Protein 5EFZ (pdb70)

Organism: Pseudomonas veronii (NCBI:txid76761)

Foldseek 3Di:
DCLDCVNADDWDWDWLAWFQAPVGDIDRTWIKTKDKAADQDPQSAQEEEFEAAFLDDQSLCCVQAEDCVFLNDRPRHTYMYIYDCLNSHIPHLPPDDDQCHFLSNDQHALLSRLVSVVSCCCVVVVHQAHLEQEYEASSLLNQLLNQLVPQVRYAAYEREAYAQFADPQVLVLLVVLLCLQVVQVCCVSRPHPALQSSLRSQLSSLVSCVVQQFAPVCPVVPLLVVVPAPDPVRCSVVPRSVSRSRGRSRSSVSSSSRSSGSHQCVVVVRDLLVSLQSGPHAYEQEYEDRRRRSHLVVSVVSQVSHPNYDYHYQYDSRHRCVSSNSDVSSSVSVRVVSNVRSPPDDD/DCLDCVNQDDWDWDWLAWFQAPVGDIDRIWTKTKDKAADQDPVSAAEEEFEAAQLDAQSLCCVFAEDPPFLNDRPRHTYMYIYDCLNSHIPHLPPDDDCCHWLSNDQHALLSRLVSVVSCCCPVVVHQAHLEYEYEASSLLNQLLNLLVPQVRYAAYEREAYAQFADPVLLVLLVVLLCLQPVQVCCVSRVRPAQQSSLRSLLSSLVSCVVQVFAPVCVVVCLLVVVPQPDPVSCSVVPRSVSRNRGHSRSSVSNSSRSSGRHQCVVPVNDLLVSLQRGPHAYEQEYEDRRRRSHLVVRVVNQVSHPNYYYQYFYDSRHRCVSSNSDVSSSVSVRVVSNVRSVDD/DDDWDWDWLAKFQAPVGDIDRTWIKTKDKAADQDDQSAQEEEFEAAQLGAQVLCCVQAEDCVFLNHRPRHTYMYIYDCLNPRIPHLPPDDDQCHFLSNDQHALLRRLVSVVSCCCPVVVHQAHLEYEYEASSLLNQLLNLLVVQVRHAAYEREAYAQFADPQLLVLLVVLLCLQVVQPQCVSRPHPALQSSLRSLLSSLVSCLVQVFAPVCVVVPLVVVVPQPDPVSCSVVPRSVSRRRGRSSSSVSSSSRSSGSHQCVVPVNDLLVSLANGPHAYEQEYEDRRRRSHLVVRVVNQVSHPNYYYHYQYDSRHRCVSSVSDVSRSVSVRVVSNVSSVDDD/DVALDCVNQDDWDKDWLAKAQAPVGDIDRTWIKTKDKAADQDPVLAQEEEFEAAFLDALRLCCVFAEDCVFLNHNPRHTYMYIYDCLNSNIPHLPPDDDCCHWLSNDQHALLRRLVSVVSCCCPVVVRQAHLEQEYEASSLLNQLLNQLVPQRRYAAYEREAYAQFADPQVLVLLVVLLCLQVVQVQCVSRPHPALLSSLRSQLSSLVSCLVQVFAPVCPVVPVVVVVVADHPVRCSVVPRSVSRNRDHSSSSVSNSSNSSGRHSCVVVVNDLLVSLQSGPHAYEQEYEDRRRRSHLVVSVVNQVSHPNYDYQYQYDSRHRCVSSVSDVSSSVSVRVVSNVSSVD/DCLDCVNQDDWDWDWLAWFQAPVGDIDGTWTKTKDKAADQDDVSAQEEEEEAAQLGAVSLCCVFAEDCPFLNHRPRHTYMYIYDCLNRHIPHLPPDDDQCHWLSNDQHALLRRLVSVVSCCCVVVVHQAYLEQEYEASSLLNQLLNQLVVQVRYAAYEREAYAQFADVQVLVLLVVLLCLQVVAPQCVSRPHPAQQSSLRSLLSSLVSCLVQVFAPVCVVVPVLVVVPAPDPVRCSVVPRSVSSNRGHSSSSVSSSSRSSGRHQCVVPVNPLLVSLQSHPHAYEQEYEDRRRRSHLVNRVVSQVSHPNYYYQYFYDSRHRCCSSVSDVSSSVSVRVVSNVRSVDD/DCLDCVNADDWDWDWLAKFQAPVGDIDRTWIKTKDKAADADDQSAFEEEEEAAFLDAQRLCCVQAEDPVFLNHRPRHTYMYIYDCLNSHIPHLPPDDDQCHWLSNDQHALLSRLVSVVSCCCVVVVHQAHLEYEYEASSLLNQLLNQLVPQVRYQAYEREAYAQFADPQVLVLLVVLLCLQVVQCCCVSRPRPAQLSSLRSQLSSLVSCVVQVFAPVCPVVPVLVVLPAPDPVSCSVVPRSVSRNRDHSSSSVSSSSRSSGRHQCVVVVNDLLVSLQSGPHAYEQEYEDRRRRSHLVNRVVNQVSHPNYYYQYFYDSRHRCVSSNSDVSSSVSVSVVSNVSSVPDDD

Solvent-accessible surface area: 71105 Å² total; per-residue (Å²): 137,48,46,47,86,165,71,11,10,103,21,105,89,14,82,28,19,95,10,98,9,80,81,65,96,74,1,99,88,0,52,2,0,2,6,66,31,32,81,52,64,116,106,73,58,13,0,0,0,0,0,0,8,13,8,3,6,1,42,24,9,44,130,26,12,22,18,130,82,62,12,5,7,36,76,139,41,3,0,0,0,0,0,0,0,0,2,4,9,0,6,0,6,57,80,32,51,74,94,9,47,17,73,26,19,5,70,0,30,7,7,7,1,0,32,0,1,42,45,0,0,20,137,111,31,32,0,122,32,0,9,0,0,5,0,1,5,0,0,0,4,0,0,1,8,0,1,0,67,49,33,89,19,2,97,27,1,0,1,6,0,0,8,3,93,22,36,68,4,0,70,8,0,0,51,13,0,34,52,10,0,51,56,7,115,33,17,108,79,5,128,26,204,48,29,83,20,0,45,46,0,2,74,75,1,0,22,9,9,0,2,4,0,0,1,11,18,0,9,106,70,17,53,2,120,78,56,63,41,146,34,15,124,86,0,9,55,14,46,2,40,166,56,6,55,57,1,14,0,16,0,0,34,15,1,1,46,0,1,12,70,4,40,2,1,116,62,16,85,43,70,20,50,130,0,0,42,90,4,130,2,46,0,6,0,0,0,0,40,60,7,27,1,2,18,43,56,12,1,53,37,10,27,153,87,7,66,87,17,56,55,39,48,0,190,7,52,0,0,5,9,0,4,41,26,24,18,80,140,0,27,102,46,3,30,64,40,3,53,89,0,22,85,27,95,99,250,142,49,48,37,83,151,75,10,9,102,32,105,94,25,69,13,19,95,10,98,9,76,81,65,98,71,0,97,88,0,48,1,0,3,3,67,46,32,82,52,60,110,124,86,63,14,0,0,0,1,0,0,8,13,9,5,8,0,18,24,9,17,104,26,9,24,17,133,74,64,10,5,11,41,96,140,37,3,0,0,0,0,0,0,0,0,2,4,9,0,6,0,5,54,80,31,53,72,93,8,43,16,72,26,17,5,71,0,29,8,5,2,1,0,31,0,1,44,38,0,0,31,128,108,48,29,0,117,32,0,8,0,0,5,1,2,5,0,0,0,4,0,0,0,7,0,0,4,60,50,35,92,16,2,99,36,1,0,1,6,0,1,7,3,91,22,33,69,3,0,68,6,0,0,50,12,0,33,50,11,0,51,57,9,105,32,20,113,77,5,132,27,211,44,28,77,23,0,46,44,0,2,72,75,1,0,20,9,10,0,2,6,0,0,2,12,18,0,11,106,70,12,52,0,46,72,54,36,36,83,30,14,120,72,0,8,55,17,44,2,45,168,55,6,54,57,1,17,0,14,0,0,31,16,1,1,46,0,2,11,70,4,39,2,1,129,64,16,86,44,65,21,46,116,0,0,44,112,6,133,1,35,0,3,0,0,0,0,39,56,7,28,1,2,20,46,58,11,0,55,41,9,27,154,83,7,66,108,16,56,56,40,45,0,164,6,53,0,0,5,10,0,4,44,27,25,21,69,140,0,24,94,33,3,26,65,37,2,46,92,0,19,96,25,156,137,31,92,79,91,92,13,81,29,22,94,10,102,10,83,82,65,29,67,1,88,89,0,47,1,0,2,4,68,29,31,80,51,66,116,107,78,54,13,0,0,0,1,0,0,8,14,10,3,15,1,52,25,9,35,124,25,11,21,20,135,81,62,11,4,5,37,79,131,40,3,0,0,0,0,0,0,0,0,15,24,26,0,7,0,4,61,79,30,54,41,22,12,12,14,34,3,17,4,70,0,22,8,6,3,1,0,32,0,2,43,46,0,0,39,140,113,26,33,1,148,29,0,10,0,0,6,1,2,5,0,0,0,4,0,0,2,8,0,1,0,53,47,32,103,22,2,82,33,1,0,1,6,0,1,7,2,95,21,34,75,5,0,71,7,0,0,48,10,0,34,49,8,0,53,38,2,62,20,13,65,5,5,32,27,123,49,22,87,31,0,42,31,0,2,70,42,1,0,26,6,8,0,1,6,0,0,1,12,18,0,11,110,72,14,56,2,124,76,56,64,42,125,28,14,128,81,0,10,70,32,44,2,43,181,55,6,54,103,37,34,0,14,8,2,37,16,3,1,44,0,1,13,71,4,39,3,1,129,66,30,84,40,54,16,51,134,0,0,43,86,3,148,1,26,0,3,0,0,0,0,40,60,7,30,1,2,20,44,61,13,1,53,37,11,28,152,83,7,65,103,14,55,56,38,45,0,187,6,51,0,0,5,9,0,4,41,25,24,18,77,139,0,27,100,47,2,28,63,37,3,46,87,0,19,101,26,126,69,108,101,44,24,36,106,156,80,10,9,114,40,120,75,21,78,28,16,95,7,101,9,76,76,68,92,68,0,94,102,0,53,1,0,4,3,67,51,33,78,57,69,117,112,74,52,13,0,0,0,0,0,0,10,15,6,3,6,0,46,26,8,19,116,22,11,25,21,130,84,70,10,5,8,34,84,133,38,2,0,0,0,0,0,0,0,0,2,7,12,0,6,0,6,53,78,30,49,78,93,8,49,16,75,29,17,3,68,1,31,6,6,2,1,0,24,0,1,40,35,4,0,44,138,126,34,26,1,134,30,0,8,0,0,5,0,2,5,0,0,0,4,0,0,1,8,0,1,1,64,49,31,103,22,1,100,48,0,0,1,7,0,0,4,2,93,23,32,68,4,0,71,6,0,0,50,13,0,31,46,8,0,54,49,9,114,34,16,104,80,6,128,28,206,55,20,82,23,0,48,51,0,1,73,53,1,0,23,9,10,0,2,6,0,0,1,17,20,0,13,109,37,6,11,0,68,18,46,63,42,137,27,13,132,98,0,9,61,43,56,2,39,161,58,6,30,52,1,10,0,16,0,0,32,16,0,1,46,0,2,12,67,3,38,2,0,119,63,18,82,44,60,15,57,122,0,0,37,102,4,139,1,43,1,2,0,0,0,0,27,31,6,30,1,2,12,11,24,12,1,51,28,9,29,151,65,6,66,105,15,56,56,39,48,0,74,6,20,0,0,6,12,0,5,47,29,16,22,50,125,0,20,93,50,2,26,64,37,3,48,85,0,20,99,81,140,50,45,53,90,159,68,10,10,89,27,118,97,24,84,27,19,99,8,105,9,78,80,73,81,77,0,88,88,0,48,2,0,3,3,66,37,30,78,44,58,104,100,73,52,15,0,0,0,1,0,0,11,12,10,4,6,0,47,23,10,26,125,26,9,25,18,136,79,62,10,5,9,36,76,136,41,2,0,0,0,0,0,0,0,0,2,4,10,0,4,0,4,57,80,25,53,73,91,13,41,16,66,24,17,6,71,0,30,9,5,3,1,0,27,0,0,44,42,0,0,43,140,129,35,42,2,135,28,0,8,0,0,5,1,2,6,0,0,0,5,0,0,1,8,0,1,0,67,50,23,87,22,2,99,37,1,0,1,6,0,1,5,2,90,22,34,73,4,0,61,7,0,0,52,9,1,34,34,10,0,38,38,12,57,13,22,38,56,5,118,26,146,52,30,80,25,0,42,47,0,3,59,51,2,0,30,6,10,0,1,4,0,0,1,13,21,0,10,107,68,18,45,2,122,80,56,58,36,133,38,14,108,82,0,4,58,34,46,2,54,180,57,7,56,55,1,17,0,16,0,0,33,16,1,1,46,0,2,12,70,3,40,3,1,116,78,28,82,37,62,14,55,130,0,0,40,92,6,146,2,36,0,2,1,0,0,0,41,59,7,29,1,2,18,43,60,12,1,55,31,10,27,155,69,6,68,115,15,57,54,39,47,0,169,7,51,0,0,5,9,0,5,43,26,26,16,64,127,0,25,96,31,3,28,66,38,2,46,90,0,19,97,24,158,143,48,49,50,90,165,69,12,9,72,28,96,96,14,69,30,17,96,8,97,10,77,80,64,96,72,1,94,107,0,63,1,0,0,2,56,47,35,79,50,66,115,107,78,58,13,0,0,0,0,1,0,10,14,9,4,6,0,47,25,10,20,133,25,10,24,18,68,75,62,9,4,8,32,74,140,40,3,0,0,0,0,0,0,0,0,2,5,8,0,6,0,6,57,78,33,54,72,95,11,45,16,71,26,17,4,72,0,32,9,5,2,1,0,29,0,1,44,46,0,0,25,139,122,33,30,0,126,31,0,10,0,0,5,0,2,5,0,0,0,5,0,0,2,9,0,1,2,67,45,35,91,21,2,95,26,1,0,0,6,0,0,6,3,92,22,35,69,5,0,71,6,0,0,49,13,0,34,45,10,0,55,55,10,101,35,20,111,77,4,128,28,244,56,29,74,55,0,48,43,0,2,73,66,1,0,20,8,9,0,2,5,0,0,2,13,19,0,10,106,71,16,40,1,94,19,24,38,39,133,35,16,131,83,0,8,53,24,47,2,41,167,57,6,51,57,1,15,0,14,0,0,33,15,2,0,47,0,2,12,69,4,42,2,0,126,64,16,83,41,57,16,50,120,0,0,42,104,4,136,1,37,0,6,0,0,0,0,14,63,7,29,1,1,18,4,26,14,0,30,39,10,27,150,78,6,68,100,14,47,28,4,6,0,84,6,51,0,0,6,10,0,5,42,25,18,22,54,138,0,24,96,12,2,27,45,2,2,50,47,0,23,86,26,102,95,254

Radius of gyration: 42.83 Å; Cα contacts (8 Å, |Δi|>4): 4583; chains: 6; bounding box: 114×126×94 Å

Nearest PDB structures (foldseek):
  5efz-assembly3_D  TM=1.001E+00  e=6.481E-67  Pseudomonas veronii
  5d7b-assembly1_A  TM=9.935E-01  e=1.805E-46  Corynebacterium glutamicum
  2vax-assembly5_L  TM=9.321E-01  e=8.331E-26  Hapsidospora chrysogena
  2vat-assembly6_J  TM=9.273E-01  e=1.380E-25  Hapsidospora chrysogena
  2vav-assembly3_K  TM=9.278E-01  e=7.026E-25  Hapsidospora chrysogena

Structure (mmCIF, N/CA/C/O backbone):
data_5EFZ
#
_entry.id   5EFZ
#
_cell.length_a   88.848
_cell.length_b   110.342
_cell.length_c   122.817
_cell.angle_alpha   90.00
_cell.angle_beta   106.89
_cell.angle_gamma   90.00
#
_symmetry.space_group_name_H-M   'P 1 21 1'
#
loop_
_entity.id
_entity.type
_entity.pdbx_description
1 polymer 'Homoserine O-acetyltransferase'
2 non-polymer 1,2-ETHANEDIOL
3 non-polymer GLYCEROL
4 non-polymer 'ACETATE ION'
5 water water
#
loop_
_atom_site.group_PDB
_atom_site.id
_atom_site.type_symbol
_atom_site.label_atom_id
_atom_site.label_alt_id
_atom_site.label_comp_id
_atom_site.label_asym_id
_atom_site.label_entity_id
_atom_site.label_seq_id
_atom_site.pdbx_PDB_ins_code
_atom_site.Cartn_x
_atom_site.Cartn_y
_atom_site.Cartn_z
_atom_site.occupancy
_atom_site.B_iso_or_equiv
_atom_site.auth_seq_id
_atom_site.auth_comp_id
_atom_site.auth_asym_id
_atom_site.auth_atom_id
_atom_site.pdbx_PDB_model_num
ATOM 1 N N . SER A 1 15 ? 27.428 107.864 46.146 1.00 45.09 3 SER A N 1
ATOM 2 C CA . SER A 1 15 ? 26.197 108.487 45.697 1.00 44.63 3 SER A CA 1
ATOM 3 C C . SER A 1 15 ? 26.109 108.528 44.170 1.00 40.37 3 SER A C 1
ATOM 4 O O . SER A 1 15 ? 25.142 109.056 43.614 1.00 41.12 3 SER A O 1
ATOM 7 N N . TYR A 1 16 ? 27.112 107.988 43.489 1.00 34.42 4 TYR A N 1
ATOM 8 C CA . TYR A 1 16 ? 27.021 107.874 42.043 1.00 29.45 4 TYR A CA 1
ATOM 9 C C . TYR A 1 16 ? 26.009 106.791 41.652 1.00 27.07 4 TYR A C 1
ATOM 10 O O . TYR A 1 16 ? 25.244 106.933 40.678 1.00 25.02 4 TYR A O 1
ATOM 19 N N . TYR A 1 17 ? 26.005 105.693 42.407 1.00 26.99 5 TYR A N 1
ATOM 20 C CA . TYR A 1 17 ? 25.252 104.502 41.987 1.00 29.40 5 TYR A CA 1
ATOM 21 C C . TYR A 1 17 ? 23.840 104.479 42.577 1.00 33.18 5 TYR A C 1
ATOM 22 O O . TYR A 1 17 ? 23.503 103.592 43.355 1.00 36.03 5 TYR A O 1
ATOM 31 N N . THR A 1 18 ? 23.029 105.451 42.182 1.00 32.56 6 THR A N 1
ATOM 32 C CA . THR A 1 18 ? 21.713 105.647 42.761 1.00 34.01 6 THR A CA 1
ATOM 33 C C . THR A 1 18 ? 20.633 105.611 41.707 1.00 31.40 6 THR A C 1
ATOM 34 O O . THR A 1 18 ? 20.915 105.699 40.512 1.00 26.96 6 THR A O 1
ATOM 38 N N . GLU A 1 19 ? 19.389 105.515 42.172 1.00 34.47 7 GLU A N 1
ATOM 39 C CA . GLU A 1 19 ? 18.225 105.588 41.300 1.00 39.49 7 GLU A CA 1
ATOM 40 C C . GLU A 1 19 ? 18.102 106.968 40.667 1.00 39.39 7 GLU A C 1
ATOM 41 O O . GLU A 1 19 ? 17.631 107.112 39.533 1.00 36.34 7 GLU A O 1
ATOM 47 N N . GLU A 1 20 ? 18.547 107.981 41.401 1.00 38.47 8 GLU A N 1
ATOM 48 C CA . GLU A 1 20 ? 18.488 109.353 40.919 1.00 44.81 8 GLU A CA 1
ATOM 49 C C . GLU A 1 20 ? 19.333 109.519 39.665 1.00 41.47 8 GLU A C 1
ATOM 50 O O . GLU A 1 20 ? 18.959 110.237 38.733 1.00 41.54 8 GLU A O 1
ATOM 56 N N . ASN A 1 21 ? 20.473 108.838 39.639 1.00 36.99 9 ASN A N 1
ATOM 57 C CA . ASN A 1 21 ? 21.373 108.916 38.494 1.00 34.96 9 ASN A CA 1
ATOM 58 C C . ASN A 1 21 ? 21.107 107.896 37.399 1.00 32.72 9 ASN A C 1
ATOM 59 O O . ASN A 1 21 ? 21.342 108.189 36.233 1.00 34.33 9 ASN A O 1
ATOM 64 N N . HIS A 1 22 ? 20.645 106.698 37.754 1.00 28.02 10 HIS A N 1
ATOM 65 C CA . HIS A 1 22 ? 20.594 105.614 36.766 1.00 25.74 10 HIS A CA 1
ATOM 66 C C . HIS A 1 22 ? 19.245 104.964 36.581 1.00 28.12 10 HIS A C 1
ATOM 67 O O . HIS A 1 22 ? 19.112 104.032 35.790 1.00 27.09 10 HIS A O 1
ATOM 74 N N . GLY A 1 23 ? 18.255 105.446 37.325 1.00 31.29 11 GLY A N 1
ATOM 75 C CA . GLY A 1 23 ? 16.965 104.814 37.335 1.00 33.35 11 GLY A CA 1
ATOM 76 C C . GLY A 1 23 ? 16.050 105.416 36.290 1.00 37.39 11 GLY A C 1
ATOM 77 O O . GLY A 1 23 ? 16.433 106.337 35.566 1.00 35.42 11 GLY A O 1
ATOM 78 N N . PRO A 1 24 ? 14.808 104.923 36.238 1.00 41.70 12 PRO A N 1
ATOM 79 C CA . PRO A 1 24 ? 14.311 103.890 37.156 1.00 40.76 12 PRO A CA 1
ATOM 80 C C . PRO A 1 24 ? 14.812 102.473 36.856 1.00 37.05 12 PRO A C 1
ATOM 81 O O . PRO A 1 24 ? 15.064 102.111 35.702 1.00 39.48 12 PRO A O 1
ATOM 85 N N . PHE A 1 25 ? 15.032 101.699 37.916 1.00 33.52 13 PHE A N 1
ATOM 86 C CA . PHE A 1 25 ? 15.340 100.277 37.784 1.00 30.90 13 PHE A CA 1
ATOM 87 C C . PHE A 1 25 ? 14.781 99.568 39.009 1.00 33.05 13 PHE A C 1
ATOM 88 O O . PHE A 1 25 ? 14.561 100.193 40.040 1.00 34.33 13 PHE A O 1
ATOM 96 N N . GLU A 1 26 ? 14.578 98.260 38.908 1.00 30.19 14 GLU A N 1
ATOM 97 C CA . GLU A 1 26 ? 14.102 97.479 40.043 1.00 32.97 14 GLU A CA 1
ATOM 98 C C . GLU A 1 26 ? 15.202 96.534 40.501 1.00 28.55 14 GLU A C 1
ATOM 99 O O . GLU A 1 26 ? 15.941 96.000 39.670 1.00 25.90 14 GLU A O 1
ATOM 105 N N . LEU A 1 27 ? 15.316 96.320 41.807 1.00 28.16 15 LEU A N 1
ATOM 106 C CA . LEU A 1 27 ? 16.299 95.348 42.328 1.00 27.48 15 LEU A CA 1
ATOM 107 C C . LEU A 1 27 ? 15.607 94.034 42.523 1.00 28.92 15 LEU A C 1
ATOM 108 O O . LEU A 1 27 ? 14.684 93.935 43.348 1.00 31.74 15 LEU A O 1
ATOM 113 N N . ILE A 1 28 ? 16.025 93.019 41.781 1.00 26.72 16 ILE A N 1
ATOM 114 C CA . ILE A 1 28 ? 15.383 91.718 41.912 1.00 28.39 16 ILE A CA 1
ATOM 115 C C . ILE A 1 28 ? 16.326 90.703 42.533 1.00 28.68 16 ILE A C 1
ATOM 116 O O . ILE A 1 28 ? 17.416 90.460 42.011 1.00 28.92 16 ILE A O 1
ATOM 121 N N . ASN A 1 29 ? 15.896 90.107 43.638 1.00 31.09 17 ASN A N 1
ATOM 122 C CA . ASN A 1 29 ? 16.684 89.069 44.287 1.00 31.62 17 ASN A CA 1
ATOM 123 C C . ASN A 1 29 ? 16.465 87.754 43.587 1.00 28.35 17 ASN A C 1
ATOM 124 O O . ASN A 1 29 ? 15.396 87.191 43.663 1.00 30.27 17 ASN A O 1
ATOM 129 N N . ILE A 1 30 ? 17.473 87.239 42.908 1.00 28.69 18 ILE A N 1
ATOM 130 C CA . ILE A 1 30 ? 17.282 85.949 42.270 1.00 32.51 18 ILE A CA 1
ATOM 131 C C . ILE A 1 30 ? 17.741 84.768 43.146 1.00 34.97 18 ILE A C 1
ATOM 132 O O . ILE A 1 30 ? 17.722 83.623 42.707 1.00 35.93 18 ILE A O 1
ATOM 137 N N . GLY A 1 31 ? 18.152 85.046 44.379 1.00 33.66 19 GLY A N 1
ATOM 138 C CA . GLY A 1 31 ? 18.532 83.989 45.310 1.00 32.93 19 GLY A CA 1
ATOM 139 C C . GLY A 1 31 ? 20.015 83.698 45.239 1.00 31.51 19 GLY A C 1
ATOM 140 O O . GLY A 1 31 ? 20.786 84.496 44.689 1.00 30.97 19 GLY A O 1
ATOM 141 N N . PRO A 1 32 ? 20.447 82.566 45.816 1.00 32.98 20 PRO A N 1
ATOM 142 C CA . PRO A 1 32 ? 21.888 82.256 45.854 1.00 32.76 20 PRO A CA 1
ATOM 143 C C . PRO A 1 32 ? 22.482 82.053 44.466 1.00 33.33 20 PRO A C 1
ATOM 144 O O . PRO A 1 32 ? 21.814 81.517 43.575 1.00 32.50 20 PRO A O 1
ATOM 148 N N . LEU A 1 33 ? 23.719 82.508 44.268 1.00 30.17 21 LEU A N 1
ATOM 149 C CA . LEU A 1 33 ? 24.386 82.306 42.983 1.00 29.54 21 LEU A CA 1
ATOM 150 C C . LEU A 1 33 ? 25.736 81.656 43.227 1.00 29.92 21 LEU A C 1
ATOM 151 O O . LEU A 1 33 ? 26.658 82.321 43.697 1.00 27.02 21 LEU A O 1
ATOM 156 N N . PRO A 1 34 ? 25.849 80.346 42.951 1.00 31.22 22 PRO A N 1
ATOM 157 C CA . PRO A 1 34 ? 27.168 79.716 43.030 1.00 32.07 22 PRO A CA 1
ATOM 158 C C . PRO A 1 34 ? 28.009 80.181 41.848 1.00 28.97 22 PRO A C 1
ATOM 159 O O . PRO A 1 34 ? 27.588 80.048 40.701 1.00 33.31 22 PRO A O 1
ATOM 163 N N . LEU A 1 35 ? 29.161 80.777 42.124 1.00 24.66 23 LEU A N 1
ATOM 164 C CA . LEU A 1 35 ? 29.949 81.389 41.069 1.00 24.96 23 LEU A CA 1
ATOM 165 C C . LEU A 1 35 ? 30.888 80.386 40.470 1.00 27.20 23 LEU A C 1
ATOM 166 O O . LEU A 1 35 ? 31.302 79.460 41.152 1.00 24.91 23 LEU A O 1
ATOM 171 N N A GLU A 1 36 ? 31.216 80.558 39.188 0.56 26.79 24 GLU A N 1
ATOM 172 N N B GLU A 1 36 ? 31.236 80.576 39.199 0.44 26.79 24 GLU A N 1
ATOM 173 C CA A GLU A 1 36 ? 32.109 79.625 38.510 0.56 27.74 24 GLU A CA 1
ATOM 174 C CA B GLU A 1 36 ? 32.104 79.642 38.488 0.44 27.85 24 GLU A CA 1
ATOM 175 C C A GLU A 1 36 ? 33.438 79.466 39.261 0.56 27.13 24 GLU A C 1
ATOM 176 C C B GLU A 1 36 ? 33.516 79.517 39.093 0.44 27.13 24 GLU A C 1
ATOM 177 O O A GLU A 1 36 ? 33.924 78.345 39.432 0.56 27.01 24 GLU A O 1
ATOM 178 O O B GLU A 1 36 ? 34.144 78.461 38.986 0.44 27.40 24 GLU A O 1
ATOM 189 N N . GLU A 1 37 ? 34.002 80.577 39.736 1.00 26.15 25 GLU A N 1
ATOM 190 C CA . GLU A 1 37 ? 35.297 80.541 40.429 1.00 29.56 25 GLU A CA 1
ATOM 191 C C . GLU A 1 37 ? 35.256 79.829 41.780 1.00 29.37 25 GLU A C 1
ATOM 192 O O . GLU A 1 37 ? 36.304 79.588 42.391 1.00 30.22 25 GLU A O 1
ATOM 198 N N . GLY A 1 38 ? 34.069 79.525 42.281 1.00 28.12 26 GLY A N 1
ATOM 199 C CA . GLY A 1 38 ? 33.993 78.702 43.472 1.00 31.52 26 GLY A CA 1
ATOM 200 C C . GLY A 1 38 ? 33.300 79.266 44.693 1.00 32.19 26 GLY A C 1
ATOM 201 O O . GLY A 1 38 ? 32.875 78.521 45.566 1.00 35.11 26 GLY A O 1
ATOM 202 N N . ARG A 1 39 ? 33.189 80.579 44.777 1.00 30.69 27 ARG A N 1
ATOM 203 C CA . ARG A 1 39 ? 32.466 81.174 45.893 1.00 30.35 27 ARG A CA 1
ATOM 204 C C . ARG A 1 39 ? 30.958 81.214 45.629 1.00 30.54 27 ARG A C 1
ATOM 205 O O . ARG A 1 39 ? 30.521 81.219 44.479 1.00 28.58 27 ARG A O 1
ATOM 213 N N . CYS A 1 40 ? 30.170 81.220 46.695 1.00 32.08 28 CYS A N 1
ATOM 214 C CA . CYS A 1 40 ? 28.728 81.360 46.559 1.00 34.74 28 CYS A CA 1
ATOM 215 C C . CYS A 1 40 ? 28.289 82.756 46.998 1.00 34.89 28 CYS A C 1
ATOM 216 O O . CYS A 1 40 ? 28.639 83.185 48.094 1.00 37.88 28 CYS A O 1
ATOM 219 N N . MET A 1 41 ? 27.528 83.463 46.166 1.00 31.76 29 MET A N 1
ATOM 220 C CA . MET A 1 41 ? 26.836 84.666 46.636 1.00 29.78 29 MET A CA 1
ATOM 221 C C . MET A 1 41 ? 25.536 84.234 47.322 1.00 34.16 29 MET A C 1
ATOM 222 O O . MET A 1 41 ? 24.688 83.618 46.687 1.00 35.77 29 MET A O 1
ATOM 227 N N . PRO A 1 42 ? 25.379 84.541 48.617 1.00 36.11 30 PRO A N 1
ATOM 228 C CA . PRO A 1 42 ? 24.165 84.126 49.333 1.00 38.86 30 PRO A CA 1
ATOM 229 C C . PRO A 1 42 ? 22.887 84.733 48.741 1.00 38.60 30 PRO A C 1
ATOM 230 O O . PRO A 1 42 ? 21.836 84.103 48.786 1.00 39.33 30 PRO A O 1
ATOM 234 N N . GLU A 1 43 ? 22.970 85.960 48.240 1.00 35.12 31 GLU A N 1
ATOM 235 C CA . GLU A 1 43 ? 21.841 86.547 47.526 1.00 39.28 31 GLU A CA 1
ATOM 236 C C . GLU A 1 43 ? 22.377 87.439 46.427 1.00 35.32 31 GLU A C 1
ATOM 237 O O . GLU A 1 43 ? 23.207 88.314 46.655 1.00 36.79 31 GLU A O 1
ATOM 243 N N . CYS A 1 44 ? 21.925 87.189 45.216 1.00 31.36 32 CYS A N 1
ATOM 244 C CA . CYS A 1 44 ? 22.368 87.973 44.086 1.00 28.00 32 CYS A CA 1
ATOM 245 C C . CYS A 1 44 ? 21.223 88.896 43.698 1.00 27.67 32 CYS A C 1
ATOM 246 O O . CYS A 1 44 ? 20.140 88.420 43.349 1.00 28.37 32 CYS A O 1
ATOM 249 N N . LEU A 1 45 ? 21.449 90.204 43.827 1.00 26.60 33 LEU A N 1
ATOM 250 C CA . LEU A 1 45 ? 20.472 91.203 43.414 1.00 25.85 33 LEU A CA 1
ATOM 251 C C . LEU A 1 45 ? 20.845 91.728 42.036 1.00 25.46 33 LEU A C 1
ATOM 252 O O . LEU A 1 45 ? 21.971 92.180 41.807 1.00 23.91 33 LEU A O 1
ATOM 257 N N . LEU A 1 46 ? 19.904 91.656 41.105 1.00 23.66 34 LEU A N 1
ATOM 258 C CA . LEU A 1 46 ? 20.121 92.205 39.787 1.00 22.04 34 LEU A CA 1
ATOM 259 C C . LEU A 1 46 ? 19.282 93.461 39.641 1.00 21.90 34 LEU A C 1
ATOM 260 O O . LEU A 1 46 ? 18.071 93.436 39.916 1.00 22.37 34 LEU A O 1
ATOM 265 N N . ALA A 1 47 ? 19.934 94.545 39.225 1.00 21.86 35 ALA A N 1
ATOM 266 C CA . ALA A 1 47 ? 19.257 95.793 38.875 1.00 23.51 35 ALA A CA 1
ATOM 267 C C . ALA A 1 47 ? 18.767 95.712 37.432 1.00 22.24 35 ALA A C 1
ATOM 268 O O . ALA A 1 47 ? 19.573 95.535 36.501 1.00 20.32 35 ALA A O 1
ATOM 270 N N . VAL A 1 48 ? 17.455 95.835 37.263 1.00 20.84 36 VAL A N 1
ATOM 271 C CA . VAL A 1 48 ? 16.802 95.568 35.983 1.00 21.71 36 VAL A CA 1
ATOM 272 C C . VAL A 1 48 ? 15.915 96.745 35.583 1.00 24.56 36 VAL A C 1
ATOM 273 O O . VAL A 1 48 ? 15.111 97.237 36.378 1.00 25.23 36 VAL A O 1
ATOM 277 N N . ALA A 1 49 ? 16.014 97.167 34.332 1.00 23.63 37 ALA A N 1
ATOM 278 C CA . ALA A 1 49 ? 15.128 98.215 33.825 1.00 21.86 37 ALA A CA 1
ATOM 279 C C . ALA A 1 49 ? 14.346 97.587 32.691 1.00 22.23 37 ALA A C 1
ATOM 280 O O . ALA A 1 49 ? 14.928 96.920 31.856 1.00 22.82 37 ALA A O 1
ATOM 282 N N . VAL A 1 50 ? 13.027 97.738 32.709 1.00 23.60 38 VAL A N 1
ATOM 283 C CA . VAL A 1 50 ? 12.188 97.153 31.674 1.00 24.24 38 VAL A CA 1
ATOM 284 C C . VAL A 1 50 ? 11.537 98.250 30.872 1.00 32.11 38 VAL A C 1
ATOM 285 O O . VAL A 1 50 ? 10.941 99.152 31.450 1.00 29.76 38 VAL A O 1
ATOM 289 N N . HIS A 1 51 ? 11.625 98.166 29.544 1.00 24.86 39 HIS A N 1
ATOM 290 C CA . HIS A 1 51 ? 10.971 99.139 28.687 1.00 25.79 39 HIS A CA 1
ATOM 291 C C . HIS A 1 51 ? 10.079 98.428 27.713 1.00 29.35 39 HIS A C 1
ATOM 292 O O . HIS A 1 51 ? 10.580 97.691 26.879 1.00 28.74 39 HIS A O 1
ATOM 299 N N . GLY A 1 52 ? 8.774 98.667 27.817 1.00 28.35 40 GLY A N 1
ATOM 300 C CA . GLY A 1 52 ? 7.799 98.012 26.956 1.00 29.61 40 GLY A CA 1
ATOM 301 C C . GLY A 1 52 ? 7.130 96.838 27.657 1.00 34.88 40 GLY A C 1
ATOM 302 O O . GLY A 1 52 ? 7.611 96.315 28.678 1.00 35.33 40 GLY A O 1
ATOM 303 N N . ALA A 1 53 ? 6.020 96.414 27.088 1.00 27.26 41 ALA A N 1
ATOM 304 C CA . ALA A 1 53 ? 5.220 95.341 27.646 1.00 27.35 41 ALA A CA 1
ATOM 305 C C . ALA A 1 53 ? 5.469 94.031 26.902 1.00 26.48 41 ALA A C 1
ATOM 306 O O . ALA A 1 53 ? 5.645 94.029 25.682 1.00 27.45 41 ALA A O 1
ATOM 308 N N . LEU A 1 54 ? 5.459 92.918 27.634 1.00 27.02 42 LEU A N 1
ATOM 309 C CA . LEU A 1 54 ? 5.478 91.591 27.012 1.00 26.82 42 LEU A CA 1
ATOM 310 C C . LEU A 1 54 ? 4.186 91.310 26.236 1.00 25.99 42 LEU A C 1
ATOM 311 O O . LEU A 1 54 ? 3.108 91.663 26.713 1.00 27.03 42 LEU A O 1
ATOM 316 N N . ASN A 1 55 ? 4.270 90.666 25.074 1.00 23.88 43 ASN A N 1
ATOM 317 C CA . ASN A 1 55 ? 3.029 90.315 24.345 1.00 25.99 43 ASN A CA 1
ATOM 318 C C . ASN A 1 55 ? 2.388 89.059 24.944 1.00 27.22 43 ASN A C 1
ATOM 319 O O . ASN A 1 55 ? 2.852 88.566 25.969 1.00 25.68 43 ASN A O 1
ATOM 324 N N . ALA A 1 56 ? 1.334 88.537 24.309 1.00 27.35 44 ALA A N 1
ATOM 325 C CA . ALA A 1 56 ? 0.541 87.453 24.897 1.00 29.40 44 ALA A CA 1
ATOM 326 C C . ALA A 1 56 ? 1.365 86.224 25.265 1.00 29.57 44 ALA A C 1
ATOM 327 O O . ALA A 1 56 ? 1.113 85.587 26.281 1.00 29.74 44 ALA A O 1
ATOM 329 N N . ASP A 1 57 ? 2.323 85.858 24.426 1.00 26.91 45 ASP A N 1
ATOM 330 C CA . ASP A 1 57 ? 3.078 84.631 24.691 1.00 28.24 45 ASP A CA 1
ATOM 331 C C . ASP A 1 57 ? 4.541 84.929 25.017 1.00 26.59 45 ASP A C 1
ATOM 332 O O . ASP A 1 57 ? 5.401 84.055 24.912 1.00 25.10 45 ASP A O 1
ATOM 337 N N . LYS A 1 58 ? 4.797 86.155 25.450 1.00 24.08 46 LYS A N 1
ATOM 338 C CA . LYS A 1 58 ? 6.160 86.572 25.845 1.00 23.03 46 LYS A CA 1
ATOM 339 C C . LYS A 1 58 ? 7.205 86.249 24.788 1.00 24.93 46 LYS A C 1
ATOM 340 O O . LYS A 1 58 ? 8.303 85.764 25.117 1.00 23.92 46 LYS A O 1
ATOM 346 N N . SER A 1 59 ? 6.859 86.525 23.524 1.00 23.35 47 SER A N 1
ATOM 347 C CA . SER A 1 59 ? 7.744 86.225 22.414 1.00 22.27 47 SER A CA 1
ATOM 348 C C . SER A 1 59 ? 8.429 87.476 21.881 1.00 25.51 47 SER A C 1
ATOM 349 O O . SER A 1 59 ? 9.099 87.411 20.846 1.00 24.42 47 SER A O 1
ATOM 352 N N . ASN A 1 60 ? 8.258 88.607 22.571 1.00 21.46 48 ASN A N 1
ATOM 353 C CA . ASN A 1 60 ? 8.864 89.865 22.110 1.00 20.68 48 ASN A CA 1
ATOM 354 C C . ASN A 1 60 ? 9.859 90.448 23.098 1.00 20.90 48 ASN A C 1
ATOM 355 O O . ASN A 1 60 ? 10.076 91.663 23.141 1.00 22.30 48 ASN A O 1
ATOM 360 N N . ALA A 1 61 ? 10.494 89.578 23.870 1.00 20.10 49 ALA A N 1
ATOM 361 C CA . ALA A 1 61 ? 11.496 90.005 24.850 1.00 18.23 49 ALA A CA 1
ATOM 362 C C . ALA A 1 61 ? 12.869 90.170 24.210 1.00 18.78 49 ALA A C 1
ATOM 363 O O . ALA A 1 61 ? 13.355 89.273 23.511 1.00 19.11 49 ALA A O 1
ATOM 365 N N . ILE A 1 62 ? 13.503 91.314 24.466 1.00 18.76 50 ILE A N 1
ATOM 366 C CA . ILE A 1 62 ? 14.883 91.567 24.022 1.00 17.57 50 ILE A CA 1
ATOM 367 C C . ILE A 1 62 ? 15.732 91.808 25.274 1.00 17.51 50 ILE A C 1
ATOM 368 O O . ILE A 1 62 ? 15.373 92.624 26.115 1.00 17.08 50 ILE A O 1
ATOM 373 N N . LEU A 1 63 ? 16.835 91.081 25.401 1.00 16.93 51 LEU A N 1
ATOM 374 C CA . LEU A 1 63 ? 17.696 91.242 26.589 1.00 15.58 51 LEU A CA 1
ATOM 375 C C . LEU A 1 63 ? 18.878 92.099 26.203 1.00 17.85 51 LEU A C 1
ATOM 376 O O . LEU A 1 63 ? 19.496 91.848 25.184 1.00 19.37 51 LEU A O 1
ATOM 381 N N . VAL A 1 64 ? 19.174 93.112 27.023 1.00 17.94 52 VAL A N 1
ATOM 382 C CA . VAL A 1 64 ? 20.280 94.025 26.766 1.00 16.41 52 VAL A CA 1
ATOM 383 C C . VAL A 1 64 ? 21.200 94.016 27.995 1.00 15.09 52 VAL A C 1
ATOM 384 O O . VAL A 1 64 ? 20.871 94.630 29.013 1.00 19.32 52 VAL A O 1
ATOM 388 N N . PRO A 1 65 ? 22.331 93.289 27.920 1.00 17.79 53 PRO A N 1
ATOM 389 C CA . PRO A 1 65 ? 23.339 93.359 29.001 1.00 19.46 53 PRO A CA 1
ATOM 390 C C . PRO A 1 65 ? 24.089 94.675 28.955 1.00 18.30 53 PRO A C 1
ATOM 391 O O . PRO A 1 65 ? 24.034 95.373 27.956 1.00 18.22 53 PRO A O 1
ATOM 395 N N . THR A 1 66 ? 24.768 95.036 30.040 1.00 16.27 54 THR A N 1
ATOM 396 C CA . THR A 1 66 ? 25.468 96.328 30.078 1.00 15.08 54 THR A CA 1
ATOM 397 C C . THR A 1 66 ? 26.972 96.103 29.924 1.00 18.12 54 THR A C 1
ATOM 398 O O . THR A 1 66 ? 27.478 94.963 30.064 1.00 16.04 54 THR A O 1
ATOM 402 N N . TRP A 1 67 ? 27.687 97.184 29.623 1.00 17.00 55 TRP A N 1
ATOM 403 C CA . TRP A 1 67 ? 29.086 97.072 29.267 1.00 16.72 55 TRP A CA 1
ATOM 404 C C . TRP A 1 67 ? 29.976 97.547 30.407 1.00 16.65 55 TRP A C 1
ATOM 405 O O . TRP A 1 67 ? 29.497 97.891 31.493 1.00 18.29 55 TRP A O 1
ATOM 416 N N . TYR A 1 68 ? 31.279 97.541 30.152 1.00 14.94 56 TYR A N 1
ATOM 417 C CA . TYR A 1 68 ? 32.259 97.922 31.169 1.00 16.18 56 TYR A CA 1
ATOM 418 C C . TYR A 1 68 ? 32.028 99.355 31.658 1.00 17.34 56 TYR A C 1
ATOM 419 O O . TYR A 1 68 ? 31.976 100.250 30.841 1.00 16.16 56 TYR A O 1
ATOM 428 N N . SER A 1 69 ? 31.923 99.542 32.989 1.00 18.04 57 SER A N 1
ATOM 429 C CA . SER A 1 69 ? 31.727 100.842 33.647 1.00 18.74 57 SER A CA 1
ATOM 430 C C . SER A 1 69 ? 30.316 101.411 33.432 1.00 20.45 57 SER A C 1
ATOM 431 O O . SER A 1 69 ? 29.982 102.469 33.954 1.00 19.73 57 SER A O 1
ATOM 434 N N . GLY A 1 70 ? 29.478 100.671 32.722 1.00 19.27 58 GLY A N 1
ATOM 435 C CA . GLY A 1 70 ? 28.187 101.182 32.307 1.00 19.69 58 GLY A CA 1
ATOM 436 C C . GLY A 1 70 ? 27.028 100.682 33.152 1.00 19.58 58 GLY A C 1
ATOM 437 O O . GLY A 1 70 ? 27.163 99.770 33.995 1.00 20.32 58 GLY A O 1
ATOM 438 N N . THR A 1 71 ? 25.876 101.308 32.951 1.00 18.53 59 THR A N 1
ATOM 439 C CA . THR A 1 71 ? 24.661 100.890 33.618 1.00 18.78 59 THR A CA 1
ATOM 440 C C . THR A 1 71 ? 23.534 100.834 32.607 1.00 20.10 59 THR A C 1
ATOM 441 O O . THR A 1 71 ? 23.697 101.187 31.428 1.00 20.40 59 THR A O 1
ATOM 445 N N . SER A 1 72 ? 22.385 100.376 33.073 1.00 20.57 60 SER A N 1
ATOM 446 C CA . SER A 1 72 ? 21.216 100.293 32.205 1.00 21.71 60 SER A CA 1
ATOM 447 C C . SER A 1 72 ? 20.825 101.677 31.650 1.00 22.87 60 SER A C 1
ATOM 448 O O . SER A 1 72 ? 20.234 101.766 30.573 1.00 23.05 60 SER A O 1
ATOM 451 N N . LYS A 1 73 ? 21.141 102.742 32.389 1.00 23.38 61 LYS A N 1
ATOM 452 C CA . LYS A 1 73 ? 20.770 104.090 31.979 1.00 25.76 61 LYS A CA 1
ATOM 453 C C . LYS A 1 73 ? 21.366 104.426 30.618 1.00 23.48 61 LYS A C 1
ATOM 454 O O . LYS A 1 73 ? 20.683 105.002 29.756 1.00 23.54 61 LYS A O 1
ATOM 460 N N . ALA A 1 74 ? 22.634 104.065 30.434 1.00 22.74 62 ALA A N 1
ATOM 461 C CA . ALA A 1 74 ? 23.304 104.308 29.156 1.00 24.47 62 ALA A CA 1
ATOM 462 C C . ALA A 1 74 ? 22.633 103.571 27.996 1.00 23.94 62 ALA A C 1
ATOM 463 O O . ALA A 1 74 ? 22.485 104.154 26.930 1.00 21.19 62 ALA A O 1
ATOM 465 N N . MET A 1 75 ? 22.267 102.299 28.181 1.00 22.70 63 MET A N 1
ATOM 466 C CA . MET A 1 75 ? 21.658 101.549 27.090 1.00 22.21 63 MET A CA 1
ATOM 467 C C . MET A 1 75 ? 20.330 102.189 26.722 1.00 23.10 63 MET A C 1
ATOM 468 O O . MET A 1 75 ? 19.954 102.268 25.540 1.00 24.30 63 MET A O 1
ATOM 473 N N . GLU A 1 76 ? 19.619 102.649 27.742 1.00 23.03 64 GLU A N 1
ATOM 474 C CA . GLU A 1 76 ? 18.342 103.298 27.519 1.00 26.71 64 GLU A CA 1
ATOM 475 C C . GLU A 1 76 ? 18.476 104.605 26.738 1.00 27.01 64 GLU A C 1
ATOM 476 O O . GLU A 1 76 ? 17.771 104.822 25.753 1.00 28.44 64 GLU A O 1
ATOM 482 N N . GLN A 1 77 ? 19.360 105.482 27.206 1.00 22.00 65 GLN A N 1
ATOM 483 C CA . GLN A 1 77 ? 19.537 106.788 26.609 1.00 25.83 65 GLN A CA 1
ATOM 484 C C . GLN A 1 77 ? 20.031 106.729 25.154 1.00 24.96 65 GLN A C 1
ATOM 485 O O . GLN A 1 77 ? 19.636 107.553 24.342 1.00 25.56 65 GLN A O 1
ATOM 491 N N . ILE A 1 78 ? 20.903 105.779 24.849 1.00 23.51 66 ILE A N 1
ATOM 492 C CA . ILE A 1 78 ? 21.563 105.781 23.533 1.00 24.08 66 ILE A CA 1
ATOM 493 C C . ILE A 1 78 ? 20.774 104.973 22.497 1.00 22.78 66 ILE A C 1
ATOM 494 O O . ILE A 1 78 ? 20.710 105.354 21.322 1.00 25.15 66 ILE A O 1
ATOM 499 N N . TYR A 1 79 ? 20.128 103.895 22.934 1.00 19.96 67 TYR A N 1
ATOM 500 C CA . TYR A 1 79 ? 19.617 102.885 21.989 1.00 18.81 67 TYR A CA 1
ATOM 501 C C . TYR A 1 79 ? 18.108 102.637 21.979 1.00 20.34 67 TYR A C 1
ATOM 502 O O . TYR A 1 79 ? 17.560 102.178 20.964 1.00 20.81 67 TYR A O 1
ATOM 511 N N . ILE A 1 80 ? 17.424 102.933 23.075 1.00 20.25 68 ILE A N 1
ATOM 512 C CA . ILE A 1 80 ? 16.009 102.543 23.181 1.00 19.53 68 ILE A CA 1
ATOM 513 C C . ILE A 1 80 ? 15.057 103.699 22.909 1.00 24.65 68 ILE A C 1
ATOM 514 O O . ILE A 1 80 ? 15.251 104.798 23.427 1.00 28.53 68 ILE A O 1
ATOM 519 N N . GLY A 1 81 ? 14.032 103.469 22.075 1.00 21.52 69 GLY A N 1
ATOM 520 C CA . GLY A 1 81 ? 13.051 104.508 21.833 1.00 24.57 69 GLY A CA 1
ATOM 521 C C . GLY A 1 81 ? 12.102 104.194 20.688 1.00 28.68 69 GLY A C 1
ATOM 522 O O . GLY A 1 81 ? 12.369 103.334 19.838 1.00 27.63 69 GLY A O 1
ATOM 523 N N . GLU A 1 82 ? 10.993 104.906 20.639 1.00 32.59 70 GLU A N 1
ATOM 524 C CA . GLU A 1 82 ? 9.996 104.589 19.629 1.00 39.75 70 GLU A CA 1
ATOM 525 C C . GLU A 1 82 ? 10.489 104.678 18.172 1.00 41.51 70 GLU A C 1
ATOM 526 O O . GLU A 1 82 ? 10.114 103.854 17.347 1.00 46.56 70 GLU A O 1
ATOM 532 N N . GLY A 1 83 ? 11.359 105.604 17.830 1.00 41.75 71 GLY A N 1
ATOM 533 C CA . GLY A 1 83 ? 11.784 105.602 16.432 1.00 44.11 71 GLY A CA 1
ATOM 534 C C . GLY A 1 83 ? 12.845 104.552 16.084 1.00 41.15 71 GLY A C 1
ATOM 535 O O . GLY A 1 83 ? 13.331 104.485 14.966 1.00 42.99 71 GLY A O 1
ATOM 536 N N . ARG A 1 84 ? 13.208 103.718 17.043 1.00 32.15 72 ARG A N 1
ATOM 537 C CA . ARG A 1 84 ? 14.451 102.950 16.927 1.00 29.18 72 ARG A CA 1
ATOM 538 C C . ARG A 1 84 ? 14.190 101.461 16.665 1.00 28.91 72 ARG A C 1
ATOM 539 O O . ARG A 1 84 ? 13.053 101.020 16.714 1.00 29.62 72 ARG A O 1
ATOM 547 N N . ALA A 1 85 ? 15.240 100.685 16.402 1.00 27.61 73 ALA A N 1
ATOM 548 C CA . ALA A 1 85 ? 15.077 99.231 16.291 1.00 26.83 73 ALA A CA 1
ATOM 549 C C . ALA A 1 85 ? 14.595 98.636 17.629 1.00 24.77 73 ALA A C 1
ATOM 550 O O . ALA A 1 85 ? 13.655 97.817 17.662 1.00 26.64 73 ALA A O 1
ATOM 552 N N . LEU A 1 86 ? 15.250 99.027 18.727 1.00 23.04 74 LEU A N 1
ATOM 553 C CA . LEU A 1 86 ? 14.811 98.613 20.064 1.00 21.56 74 LEU A CA 1
ATOM 554 C C . LEU A 1 86 ? 13.659 99.518 20.490 1.00 23.26 74 LEU A C 1
ATOM 555 O O . LEU A 1 86 ? 13.824 100.456 21.262 1.00 22.14 74 LEU A O 1
ATOM 560 N N . ASP A 1 87 ? 12.486 99.197 19.981 1.00 24.10 75 ASP A N 1
ATOM 561 C CA . ASP A 1 87 ? 11.296 100.009 20.115 1.00 25.77 75 ASP A CA 1
ATOM 562 C C . ASP A 1 87 ? 10.395 99.421 21.200 1.00 24.30 75 ASP A C 1
ATOM 563 O O . ASP A 1 87 ? 9.846 98.347 21.020 1.00 22.50 75 ASP A O 1
ATOM 568 N N . PRO A 1 88 ? 10.204 100.145 22.309 1.00 26.49 76 PRO A N 1
ATOM 569 C CA . PRO A 1 88 ? 9.401 99.588 23.409 1.00 26.07 76 PRO A CA 1
ATOM 570 C C . PRO A 1 88 ? 7.890 99.562 23.139 1.00 27.81 76 PRO A C 1
ATOM 571 O O . PRO A 1 88 ? 7.109 99.004 23.940 1.00 26.71 76 PRO A O 1
ATOM 575 N N . SER A 1 89 ? 7.450 100.115 22.011 1.00 29.03 77 SER A N 1
ATOM 576 C CA . SER A 1 89 ? 6.043 99.960 21.664 1.00 30.59 77 SER A CA 1
ATOM 577 C C . SER A 1 89 ? 5.806 98.607 20.972 1.00 29.52 77 SER A C 1
ATOM 578 O O . SER A 1 89 ? 4.661 98.210 20.734 1.00 29.79 77 SER A O 1
ATOM 581 N N . LYS A 1 90 ? 6.885 97.898 20.643 1.00 27.93 78 LYS A N 1
ATOM 582 C CA . LYS A 1 90 ? 6.774 96.595 19.975 1.00 28.09 78 LYS A CA 1
ATOM 583 C C . LYS A 1 90 ? 7.409 95.476 20.804 1.00 26.36 78 LYS A C 1
ATOM 584 O O . LYS A 1 90 ? 6.954 94.333 20.766 1.00 24.46 78 LYS A O 1
ATOM 590 N N . TYR A 1 91 ? 8.480 95.804 21.517 1.00 22.78 79 TYR A N 1
ATOM 591 C CA . TYR A 1 91 ? 9.266 94.803 22.267 1.00 22.22 79 TYR A CA 1
ATOM 592 C C . TYR A 1 91 ? 9.278 95.096 23.753 1.00 22.43 79 TYR A C 1
ATOM 593 O O . TYR A 1 91 ? 9.108 96.246 24.169 1.00 25.90 79 TYR A O 1
ATOM 602 N N . CYS A 1 92 ? 9.417 94.044 24.556 1.00 22.15 80 CYS A N 1
ATOM 603 C CA . CYS A 1 92 ? 9.755 94.202 25.956 1.00 22.61 80 CYS A CA 1
ATOM 604 C C . CYS A 1 92 ? 11.273 94.142 26.099 1.00 23.51 80 CYS A C 1
ATOM 605 O O . CYS A 1 92 ? 11.889 93.063 26.023 1.00 22.25 80 CYS A O 1
ATOM 608 N N . ILE A 1 93 ? 11.872 95.296 26.322 1.00 17.67 81 ILE A N 1
ATOM 609 C CA . ILE A 1 93 ? 13.319 95.406 26.341 1.00 16.93 81 ILE A CA 1
ATOM 610 C C . ILE A 1 93 ? 13.809 95.418 27.780 1.00 21.47 81 ILE A C 1
ATOM 611 O O . ILE A 1 93 ? 13.472 96.309 28.573 1.00 23.17 81 ILE A O 1
ATOM 616 N N . ILE A 1 94 ? 14.582 94.398 28.119 1.00 19.30 82 ILE A N 1
ATOM 617 C CA . ILE A 1 94 ? 14.925 94.140 29.511 1.00 20.57 82 ILE A CA 1
ATOM 618 C C . ILE A 1 94 ? 16.409 94.365 29.634 1.00 20.56 82 ILE A C 1
ATOM 619 O O . ILE A 1 94 ? 17.175 93.591 29.073 1.00 18.65 82 ILE A O 1
ATOM 624 N N . VAL A 1 95 ? 16.797 95.409 30.371 1.00 17.78 83 VAL A N 1
ATOM 625 C CA . VAL A 1 95 ? 18.196 95.797 30.455 1.00 16.87 83 VAL A CA 1
ATOM 626 C C . VAL A 1 95 ? 18.724 95.383 31.835 1.00 20.79 83 VAL A C 1
ATOM 627 O O . VAL A 1 95 ? 18.213 95.845 32.860 1.00 19.20 83 VAL A O 1
ATOM 631 N N . VAL A 1 96 ? 19.707 94.490 31.853 1.00 19.58 84 VAL A N 1
ATOM 632 C CA . VAL A 1 96 ? 20.145 93.896 33.111 1.00 19.83 84 VAL A CA 1
ATOM 633 C C . VAL A 1 96 ? 21.565 94.333 33.411 1.00 18.75 84 VAL A C 1
ATOM 634 O O . VAL A 1 96 ? 22.485 94.096 32.620 1.00 18.73 84 VAL A O 1
ATOM 638 N N . ASN A 1 97 ? 21.730 94.963 34.563 1.00 16.03 85 ASN A N 1
ATOM 639 C CA . ASN A 1 97 ? 23.044 95.454 34.995 1.00 16.46 85 ASN A CA 1
ATOM 640 C C . ASN A 1 97 ? 23.992 94.333 35.421 1.00 17.28 85 ASN A C 1
ATOM 641 O O . ASN A 1 97 ? 23.611 93.426 36.182 1.00 17.72 85 ASN A O 1
ATOM 646 N N . GLN A 1 98 ? 25.218 94.397 34.926 1.00 15.14 86 GLN A N 1
ATOM 647 C CA . GLN A 1 98 ? 26.262 93.453 35.310 1.00 18.51 86 GLN A CA 1
ATOM 648 C C . GLN A 1 98 ? 26.403 93.330 36.802 1.00 17.75 86 GLN A C 1
ATOM 649 O O . GLN A 1 98 ? 26.396 94.342 37.518 1.00 17.74 86 GLN A O 1
ATOM 655 N N . ILE A 1 99 ? 26.581 92.102 37.271 1.00 18.70 87 ILE A N 1
ATOM 656 C CA . ILE A 1 99 ? 27.096 91.881 38.618 1.00 17.45 87 ILE A CA 1
ATOM 657 C C . ILE A 1 99 ? 28.407 92.621 38.741 1.00 19.27 87 ILE A C 1
ATOM 658 O O . ILE A 1 99 ? 29.321 92.418 37.926 1.00 17.33 87 ILE A O 1
ATOM 663 N N . GLY A 1 100 ? 28.541 93.466 39.761 1.00 18.45 88 GLY A N 1
ATOM 664 C CA . GLY A 1 100 ? 29.790 94.188 39.930 1.00 17.48 88 GLY A CA 1
ATOM 665 C C . GLY A 1 100 ? 29.742 95.624 39.441 1.00 20.91 88 GLY A C 1
ATOM 666 O O . GLY A 1 100 ? 30.704 96.372 39.654 1.00 20.30 88 GLY A O 1
ATOM 667 N N . ASN A 1 101 ? 28.647 96.036 38.801 1.00 19.32 89 ASN A N 1
ATOM 668 C CA . ASN A 1 101 ? 28.634 97.368 38.190 1.00 18.66 89 ASN A CA 1
ATOM 669 C C . ASN A 1 101 ? 28.153 98.487 39.111 1.00 20.51 89 ASN A C 1
ATOM 670 O O . ASN A 1 101 ? 28.013 99.634 38.659 1.00 19.45 89 ASN A O 1
ATOM 675 N N . GLY A 1 102 ? 27.900 98.155 40.382 1.00 20.67 90 GLY A N 1
ATOM 676 C CA . GLY A 1 102 ? 27.461 99.135 41.377 1.00 19.42 90 GLY A CA 1
ATOM 677 C C . GLY A 1 102 ? 25.958 99.241 41.588 1.00 19.96 90 GLY A C 1
ATOM 678 O O . GLY A 1 102 ? 25.505 99.770 42.618 1.00 19.15 90 GLY A O 1
ATOM 679 N N . LEU A 1 103 ? 25.171 98.759 40.619 1.00 17.67 91 LEU A N 1
ATOM 680 C CA . LEU A 1 103 ? 23.707 98.731 40.764 1.00 18.35 91 LEU A CA 1
ATOM 681 C C . LEU A 1 103 ? 23.238 97.338 41.163 1.00 20.83 91 LEU A C 1
ATOM 682 O O . LEU A 1 103 ? 22.549 97.167 42.176 1.00 21.21 91 LEU A O 1
ATOM 687 N N . SER A 1 104 ? 23.608 96.335 40.375 1.00 19.92 92 SER A N 1
ATOM 688 C CA . SER A 1 104 ? 23.450 94.952 40.806 1.00 20.22 92 SER A CA 1
ATOM 689 C C . SER A 1 104 ? 24.438 94.689 41.968 1.00 20.76 92 SER A C 1
ATOM 690 O O . SER A 1 104 ? 25.280 95.530 42.266 1.00 21.29 92 SER A O 1
ATOM 693 N N . SER A 1 105 ? 24.341 93.515 42.594 1.00 20.97 93 SER A N 1
ATOM 694 C CA . SER A 1 105 ? 25.253 93.142 43.683 1.00 23.79 93 SER A CA 1
ATOM 695 C C . SER A 1 105 ? 26.687 93.363 43.270 1.00 23.94 93 SER A C 1
ATOM 696 O O . SER A 1 105 ? 27.101 92.879 42.234 1.00 21.47 93 SER A O 1
ATOM 699 N N . SER A 1 106 ? 27.441 94.089 44.093 1.00 22.22 94 SER A N 1
ATOM 700 C CA . SER A 1 106 ? 28.773 94.534 43.747 1.00 18.59 94 SER A CA 1
ATOM 701 C C . SER A 1 106 ? 29.625 94.746 45.008 1.00 18.82 94 SER A C 1
ATOM 702 O O . SER A 1 106 ? 29.107 94.745 46.127 1.00 19.83 94 SER A O 1
ATOM 705 N N . ALA A 1 107 ? 30.920 94.927 44.815 1.00 17.41 95 ALA A N 1
ATOM 706 C CA . ALA A 1 107 ? 31.831 95.244 45.932 1.00 17.53 95 ALA A CA 1
ATOM 707 C C . ALA A 1 107 ? 31.305 96.441 46.729 1.00 21.35 95 ALA A C 1
ATOM 708 O O . ALA A 1 107 ? 31.434 96.500 47.957 1.00 19.89 95 ALA A O 1
ATOM 710 N N . SER A 1 108 ? 30.694 97.393 46.026 1.00 21.67 96 SER A N 1
ATOM 711 C CA . SER A 1 108 ? 30.342 98.655 46.673 1.00 23.31 96 SER A CA 1
ATOM 712 C C . SER A 1 108 ? 29.043 98.610 47.465 1.00 24.98 96 SER A C 1
ATOM 713 O O . SER A 1 108 ? 28.736 99.558 48.173 1.00 25.08 96 SER A O 1
ATOM 716 N N . ASN A 1 109 ? 28.288 97.522 47.380 1.00 23.23 97 ASN A N 1
ATOM 717 C CA . ASN A 1 109 ? 26.992 97.492 48.049 1.00 25.00 97 ASN A CA 1
ATOM 718 C C . ASN A 1 109 ? 26.652 96.141 48.689 1.00 29.47 97 ASN A C 1
ATOM 719 O O . ASN A 1 109 ? 25.499 95.910 49.062 1.00 27.86 97 ASN A O 1
ATOM 724 N N . THR A 1 110 ? 27.641 95.253 48.828 1.00 28.25 98 THR A N 1
ATOM 725 C CA . THR A 1 110 ? 27.382 93.942 49.412 1.00 28.61 98 THR A CA 1
ATOM 726 C C . THR A 1 110 ? 28.098 93.813 50.769 1.00 29.18 98 THR A C 1
ATOM 727 O O . THR A 1 110 ? 29.186 94.371 50.952 1.00 27.86 98 THR A O 1
ATOM 731 N N . GLY A 1 111 ? 27.481 93.117 51.720 1.00 31.04 99 GLY A N 1
ATOM 732 C CA . GLY A 1 111 ? 28.086 93.003 53.043 1.00 33.55 99 GLY A CA 1
ATOM 733 C C . GLY A 1 111 ? 28.747 91.658 53.249 1.00 35.79 99 GLY A C 1
ATOM 734 O O . GLY A 1 111 ? 29.001 90.941 52.285 1.00 33.26 99 GLY A O 1
ATOM 735 N N . GLY A 1 112 ? 29.011 91.289 54.506 1.00 37.65 100 GLY A N 1
ATOM 736 C CA . GLY A 1 112 ? 29.600 89.989 54.788 1.00 36.15 100 GLY A CA 1
ATOM 737 C C . GLY A 1 112 ? 30.994 89.873 54.183 1.00 35.05 100 GLY A C 1
ATOM 738 O O . GLY A 1 112 ? 31.726 90.865 54.074 1.00 30.76 100 GLY A O 1
ATOM 739 N N . SER A 1 113 ? 31.366 88.668 53.763 1.00 36.35 101 SER A N 1
ATOM 740 C CA . SER A 1 113 ? 32.740 88.449 53.331 1.00 34.80 101 SER A CA 1
ATOM 741 C C . SER A 1 113 ? 32.961 88.967 51.900 1.00 32.10 101 SER A C 1
ATOM 742 O O . SER A 1 113 ? 34.079 88.938 51.386 1.00 29.44 101 SER A O 1
ATOM 745 N N . LEU A 1 114 ? 31.896 89.466 51.277 1.00 30.78 102 LEU A N 1
ATOM 746 C CA . LEU A 1 114 ? 31.950 89.942 49.893 1.00 27.03 102 LEU A CA 1
ATOM 747 C C . LEU A 1 114 ? 32.145 91.457 49.796 1.00 26.49 102 LEU A C 1
ATOM 748 O O . LEU A 1 114 ? 32.173 92.020 48.704 1.00 25.01 102 LEU A O 1
ATOM 753 N N . ALA A 1 115 ? 32.325 92.129 50.928 1.00 24.60 103 ALA A N 1
ATOM 754 C CA . ALA A 1 115 ? 32.407 93.587 50.914 1.00 25.31 103 ALA A CA 1
ATOM 755 C C . ALA A 1 115 ? 33.727 94.108 50.330 1.00 26.35 103 ALA A C 1
ATOM 756 O O . ALA A 1 115 ? 34.802 93.580 50.648 1.00 27.15 103 ALA A O 1
ATOM 758 N N . GLY A 1 116 ? 33.647 95.135 49.480 1.00 25.10 104 GLY A N 1
ATOM 759 C CA . GLY A 1 116 ? 34.837 95.859 49.039 1.00 23.60 104 GLY A CA 1
ATOM 760 C C . GLY A 1 116 ? 35.850 94.930 48.382 1.00 25.42 104 GLY A C 1
ATOM 761 O O . GLY A 1 116 ? 35.491 94.201 47.438 1.00 24.18 104 GLY A O 1
ATOM 762 N N . PRO A 1 117 ? 37.104 94.918 48.892 1.00 27.43 105 PRO A N 1
ATOM 763 C CA . PRO A 1 117 ? 38.188 94.077 48.363 1.00 28.61 105 PRO A CA 1
ATOM 764 C C . PRO A 1 117 ? 37.831 92.603 48.459 1.00 28.29 105 PRO A C 1
ATOM 765 O O . PRO A 1 117 ? 38.425 91.788 47.758 1.00 32.69 105 PRO A O 1
ATOM 769 N N . GLY A 1 118 ? 36.898 92.262 49.344 1.00 26.08 106 GLY A N 1
ATOM 770 C CA . GLY A 1 118 ? 36.470 90.874 49.490 1.00 25.33 106 GLY A CA 1
ATOM 771 C C . GLY A 1 118 ? 35.567 90.337 48.374 1.00 25.28 106 GLY A C 1
ATOM 772 O O . GLY A 1 118 ? 35.304 89.131 48.333 1.00 22.59 106 GLY A O 1
ATOM 773 N N . PHE A 1 119 ? 35.089 91.207 47.483 1.00 23.60 107 PHE A N 1
ATOM 774 C CA . PHE A 1 119 ? 34.112 90.774 46.461 1.00 22.61 107 PHE A CA 1
ATOM 775 C C . PHE A 1 119 ? 34.705 89.693 45.565 1.00 23.93 107 PHE A C 1
ATOM 776 O O . PHE A 1 119 ? 35.903 89.694 45.275 1.00 22.33 107 PHE A O 1
ATOM 784 N N . ALA A 1 120 ? 33.870 88.750 45.159 1.00 22.77 108 ALA A N 1
ATOM 785 C CA . ALA A 1 120 ? 34.351 87.566 44.445 1.00 24.57 108 ALA A CA 1
ATOM 786 C C . ALA A 1 120 ? 34.740 87.876 43.004 1.00 23.44 108 ALA A C 1
ATOM 787 O O . ALA A 1 120 ? 34.338 88.894 42.442 1.00 22.20 108 ALA A O 1
ATOM 789 N N . ASN A 1 121 ? 35.545 86.994 42.415 1.00 22.45 109 ASN A N 1
ATOM 790 C CA . ASN A 1 121 ? 35.850 87.090 40.997 1.00 21.49 109 ASN A CA 1
ATOM 791 C C . ASN A 1 121 ? 34.645 86.562 40.230 1.00 22.99 109 ASN A C 1
ATOM 792 O O . ASN A 1 121 ? 34.306 85.396 40.358 1.00 26.65 109 ASN A O 1
ATOM 797 N N . VAL A 1 122 ? 33.985 87.444 39.478 1.00 18.96 110 VAL A N 1
ATOM 798 C CA . VAL A 1 122 ? 32.784 87.082 38.739 1.00 18.91 110 VAL A CA 1
ATOM 799 C C . VAL A 1 122 ? 33.118 86.943 37.242 1.00 19.40 110 VAL A C 1
ATOM 800 O O . VAL A 1 122 ? 33.876 87.749 36.683 1.00 16.84 110 VAL A O 1
ATOM 804 N N . ARG A 1 123 ? 32.582 85.905 36.611 1.00 18.17 111 ARG A N 1
ATOM 805 C CA . ARG A 1 123 ? 32.823 85.663 35.194 1.00 18.21 111 ARG A CA 1
ATOM 806 C C . ARG A 1 123 ? 31.586 86.019 34.352 1.00 17.84 111 ARG A C 1
ATOM 807 O O . ARG A 1 123 ? 30.461 86.099 34.877 1.00 17.45 111 ARG A O 1
ATOM 815 N N . ILE A 1 124 ? 31.809 86.216 33.053 1.00 19.31 112 ILE A N 1
ATOM 816 C CA . ILE A 1 124 ? 30.708 86.449 32.109 1.00 16.74 112 ILE A CA 1
ATOM 817 C C . ILE A 1 124 ? 29.633 85.368 32.271 1.00 18.16 112 ILE A C 1
ATOM 818 O O . ILE A 1 124 ? 28.430 85.673 32.281 1.00 18.21 112 ILE A O 1
ATOM 823 N N . GLY A 1 125 ? 30.060 84.115 32.439 1.00 17.74 113 GLY A N 1
ATOM 824 C CA . GLY A 1 125 ? 29.097 83.026 32.592 1.00 19.93 113 GLY A CA 1
ATOM 825 C C . GLY A 1 125 ? 28.211 83.167 33.830 1.00 20.28 113 GLY A C 1
ATOM 826 O O . GLY A 1 125 ? 27.052 82.710 33.838 1.00 20.46 113 GLY A O 1
ATOM 827 N N . ASP A 1 126 ? 28.738 83.782 34.895 1.00 18.45 114 ASP A N 1
ATOM 828 C CA . ASP A 1 126 ? 27.924 84.013 36.089 1.00 20.96 114 ASP A CA 1
ATOM 829 C C . ASP A 1 126 ? 26.806 85.013 35.793 1.00 21.42 114 ASP A C 1
ATOM 830 O O . ASP A 1 126 ? 25.681 84.791 36.197 1.00 21.28 114 ASP A O 1
ATOM 835 N N . ASP A 1 127 ? 27.108 86.118 35.102 1.00 19.19 115 ASP A N 1
ATOM 836 C CA . ASP A 1 127 ? 26.055 87.037 34.654 1.00 20.16 115 ASP A CA 1
ATOM 837 C C . ASP A 1 127 ? 24.967 86.348 33.829 1.00 18.03 115 ASP A C 1
ATOM 838 O O . ASP A 1 127 ? 23.758 86.558 34.038 1.00 17.83 115 ASP A O 1
ATOM 843 N N . VAL A 1 128 ? 25.387 85.525 32.882 1.00 16.21 116 VAL A N 1
ATOM 844 C CA . VAL A 1 128 ? 24.407 84.896 31.976 1.00 16.64 116 VAL A CA 1
ATOM 845 C C . VAL A 1 128 ? 23.542 83.901 32.730 1.00 20.48 116 VAL A C 1
ATOM 846 O O . VAL A 1 128 ? 22.323 83.825 32.519 1.00 21.45 116 VAL A O 1
ATOM 850 N N . SER A 1 129 ? 24.152 83.156 33.645 1.00 24.06 117 SER A N 1
ATOM 851 C CA . SER A 1 129 ? 23.365 82.231 34.468 1.00 24.23 117 SER A CA 1
ATOM 852 C C . SER A 1 129 ? 22.353 82.986 35.343 1.00 23.72 117 SER A C 1
ATOM 853 O O . SER A 1 129 ? 21.178 82.591 35.432 1.00 23.44 117 SER A O 1
ATOM 856 N N . ALA A 1 130 ? 22.804 84.076 35.970 1.00 21.82 118 ALA A N 1
ATOM 857 C CA . ALA A 1 130 ? 21.910 84.916 36.760 1.00 20.58 118 ALA A CA 1
ATOM 858 C C . ALA A 1 130 ? 20.778 85.514 35.917 1.00 19.16 118 ALA A C 1
ATOM 859 O O . ALA A 1 130 ? 19.614 85.518 36.344 1.00 21.49 118 ALA A O 1
ATOM 861 N N . GLN A 1 131 ? 21.116 86.025 34.743 1.00 18.78 119 GLN A N 1
ATOM 862 C CA . GLN A 1 131 ? 20.099 86.555 33.812 1.00 20.14 119 GLN A CA 1
ATOM 863 C C . GLN A 1 131 ? 19.084 85.499 33.386 1.00 22.15 119 GLN A C 1
ATOM 864 O O . GLN A 1 131 ? 17.872 85.766 33.260 1.00 20.41 119 GLN A O 1
ATOM 870 N N . HIS A 1 132 ? 19.579 84.307 33.105 1.00 21.77 120 HIS A N 1
ATOM 871 C CA . HIS A 1 132 ? 18.682 83.225 32.724 1.00 20.00 120 HIS A CA 1
ATOM 872 C C . HIS A 1 132 ? 17.711 82.902 33.866 1.00 22.40 120 HIS A C 1
ATOM 873 O O . HIS A 1 132 ? 16.517 82.638 33.631 1.00 22.73 120 HIS A O 1
ATOM 880 N N . THR A 1 133 ? 18.199 82.924 35.101 1.00 20.52 121 THR A N 1
ATOM 881 C CA . THR A 1 133 ? 17.322 82.645 36.249 1.00 22.09 121 THR A CA 1
ATOM 882 C C . THR A 1 133 ? 16.288 83.755 36.389 1.00 20.76 121 THR A C 1
ATOM 883 O O . THR A 1 133 ? 15.116 83.502 36.652 1.00 23.69 121 THR A O 1
ATOM 887 N N . LEU A 1 134 ? 16.742 84.990 36.189 1.00 22.70 122 LEU A N 1
ATOM 888 C CA . LEU A 1 134 ? 15.861 86.146 36.236 1.00 20.22 122 LEU A CA 1
ATOM 889 C C . LEU A 1 134 ? 14.729 86.002 35.220 1.00 20.79 122 LEU A C 1
ATOM 890 O O . LEU A 1 134 ? 13.548 86.164 35.542 1.00 22.89 122 LEU A O 1
ATOM 895 N N . LEU A 1 135 ? 15.095 85.691 33.985 1.00 19.24 123 LEU A N 1
ATOM 896 C CA . LEU A 1 135 ? 14.087 85.647 32.916 1.00 20.44 123 LEU A CA 1
ATOM 897 C C . LEU A 1 135 ? 13.084 84.526 33.128 1.00 22.73 123 LEU A C 1
ATOM 898 O O . LEU A 1 135 ? 11.879 84.735 33.011 1.00 24.28 123 LEU A O 1
ATOM 903 N N . THR A 1 136 ? 13.558 83.328 33.440 1.00 22.64 124 THR A N 1
ATOM 904 C CA . THR A 1 136 ? 12.615 82.200 33.547 1.00 23.98 124 THR A CA 1
ATOM 905 C C . THR A 1 136 ? 11.810 82.229 34.839 1.00 26.22 124 THR A C 1
ATOM 906 O O . THR A 1 136 ? 10.613 81.994 34.825 1.00 27.10 124 THR A O 1
ATOM 910 N N . GLU A 1 137 ? 12.467 82.519 35.963 1.00 26.73 125 GLU A N 1
ATOM 911 C CA . GLU A 1 137 ? 11.827 82.396 37.261 1.00 29.40 125 GLU A CA 1
ATOM 912 C C . GLU A 1 137 ? 11.075 83.649 37.689 1.00 28.79 125 GLU A C 1
ATOM 913 O O . GLU A 1 137 ? 10.070 83.553 38.366 1.00 30.73 125 GLU A O 1
ATOM 919 N N . TYR A 1 138 ? 11.538 84.821 37.296 1.00 25.18 126 TYR A N 1
ATOM 920 C CA . TYR A 1 138 ? 10.856 86.057 37.696 1.00 27.14 126 TYR A CA 1
ATOM 921 C C . TYR A 1 138 ? 9.892 86.533 36.626 1.00 27.92 126 TYR A C 1
ATOM 922 O O . TYR A 1 138 ? 8.748 86.840 36.924 1.00 30.19 126 TYR A O 1
ATOM 931 N N . PHE A 1 139 ? 10.317 86.553 35.366 1.00 25.72 127 PHE A N 1
ATOM 932 C CA . PHE A 1 139 ? 9.431 87.037 34.311 1.00 23.41 127 PHE A CA 1
ATOM 933 C C . PHE A 1 139 ? 8.600 85.943 33.616 1.00 27.21 127 PHE A C 1
ATOM 934 O O . PHE A 1 139 ? 7.618 86.261 32.939 1.00 29.45 127 PHE A O 1
ATOM 942 N N . GLY A 1 140 ? 8.995 84.672 33.742 1.00 24.82 128 GLY A N 1
ATOM 943 C CA . GLY A 1 140 ? 8.266 83.594 33.083 1.00 24.31 128 GLY A CA 1
ATOM 944 C C . GLY A 1 140 ? 8.569 83.548 31.593 1.00 23.76 128 GLY A C 1
ATOM 945 O O . GLY A 1 140 ? 7.822 82.972 30.788 1.00 24.47 128 GLY A O 1
ATOM 946 N N . ILE A 1 141 ? 9.693 84.137 31.220 1.00 24.06 129 ILE A N 1
ATOM 947 C CA . ILE A 1 141 ? 10.119 84.179 29.814 1.00 23.85 129 ILE A CA 1
ATOM 948 C C . ILE A 1 141 ? 10.921 82.912 29.477 1.00 26.11 129 ILE A C 1
ATOM 949 O O . ILE A 1 141 ? 11.817 82.519 30.234 1.00 26.89 129 ILE A O 1
ATOM 954 N N . GLU A 1 142 ? 10.605 82.276 28.350 1.00 23.16 130 GLU A N 1
ATOM 955 C CA . GLU A 1 142 ? 11.231 81.008 28.018 1.00 25.34 130 GLU A CA 1
ATOM 956 C C . GLU A 1 142 ? 12.051 81.035 26.716 1.00 23.66 130 GLU A C 1
ATOM 957 O O . GLU A 1 142 ? 12.599 80.017 26.316 1.00 25.79 130 GLU A O 1
ATOM 963 N N . SER A 1 143 ? 12.123 82.189 26.061 1.00 22.25 131 SER A N 1
ATOM 964 C CA . SER A 1 143 ? 13.022 82.402 24.935 1.00 19.68 131 SER A CA 1
ATOM 965 C C . SER A 1 143 ? 13.160 83.906 24.722 1.00 21.88 131 SER A C 1
ATOM 966 O O . SER A 1 143 ? 12.357 84.680 25.234 1.00 22.78 131 SER A O 1
ATOM 969 N N . LEU A 1 144 ? 14.196 84.314 23.986 1.00 18.43 132 LEU A N 1
ATOM 970 C CA . LEU A 1 144 ? 14.457 85.731 23.664 1.00 20.55 132 LEU A CA 1
ATOM 971 C C . LEU A 1 144 ? 14.385 86.012 22.151 1.00 23.41 132 LEU A C 1
ATOM 972 O O . LEU A 1 144 ? 15.026 85.308 21.354 1.00 22.57 132 LEU A O 1
ATOM 977 N N . ALA A 1 145 ? 13.617 87.041 21.766 1.00 22.13 133 ALA A N 1
ATOM 978 C CA . ALA A 1 145 ? 13.591 87.486 20.368 1.00 21.43 133 ALA A CA 1
ATOM 979 C C . ALA A 1 145 ? 14.964 87.957 19.914 1.00 19.75 133 ALA A C 1
ATOM 980 O O . ALA A 1 145 ? 15.292 87.819 18.742 1.00 21.15 133 ALA A O 1
ATOM 982 N N . LEU A 1 146 ? 15.764 88.514 20.834 1.00 17.81 134 LEU A N 1
ATOM 983 C CA . LEU A 1 146 ? 17.082 89.073 20.506 1.00 16.11 134 LEU A CA 1
ATOM 984 C C . LEU A 1 146 ? 17.854 89.244 21.799 1.00 18.40 134 LEU A C 1
ATOM 985 O O . LEU A 1 146 ? 17.258 89.631 22.807 1.00 18.30 134 LEU A O 1
ATOM 990 N N . VAL A 1 147 ? 19.136 88.868 21.782 1.00 15.34 135 VAL A N 1
ATOM 991 C CA . VAL A 1 147 ? 20.096 89.308 22.776 1.00 14.89 135 VAL A CA 1
ATOM 992 C C . VAL A 1 147 ? 21.055 90.269 22.059 1.00 17.14 135 VAL A C 1
ATOM 993 O O . VAL A 1 147 ? 21.589 89.943 21.005 1.00 17.87 135 VAL A O 1
ATOM 997 N N . VAL A 1 148 ? 21.225 91.469 22.593 1.00 14.16 136 VAL A N 1
ATOM 998 C CA . VAL A 1 148 ? 22.103 92.447 21.945 1.00 15.42 136 VAL A CA 1
ATOM 999 C C . VAL A 1 148 ? 22.885 93.230 22.991 1.00 16.74 136 VAL A C 1
ATOM 1000 O O . VAL A 1 148 ? 22.324 93.695 23.991 1.00 16.87 136 VAL A O 1
ATOM 1004 N N . GLY A 1 149 ? 24.189 93.390 22.754 1.00 14.52 137 GLY A N 1
ATOM 1005 C CA . GLY A 1 149 ? 24.991 94.207 23.653 1.00 14.31 137 GLY A CA 1
ATOM 1006 C C . GLY A 1 149 ? 26.282 94.596 22.978 1.00 16.89 137 GLY A C 1
ATOM 1007 O O . GLY A 1 149 ? 26.642 94.017 21.949 1.00 16.35 137 GLY A O 1
ATOM 1008 N N . GLY A 1 150 ? 26.969 95.581 23.551 1.00 15.02 138 GLY A N 1
ATOM 1009 C CA . GLY A 1 150 ? 28.227 96.043 22.994 1.00 15.84 138 GLY A CA 1
ATOM 1010 C C . GLY A 1 150 ? 29.352 95.793 23.975 1.00 16.24 138 GLY A C 1
ATOM 1011 O O . GLY A 1 150 ? 29.161 95.905 25.187 1.00 17.54 138 GLY A O 1
ATOM 1012 N N . SER A 1 151 ? 30.499 95.444 23.417 1.00 14.78 139 SER A N 1
ATOM 1013 C CA . SER A 1 151 ? 31.741 95.151 24.154 1.00 17.36 139 SER A CA 1
ATOM 1014 C C . SER A 1 151 ? 31.528 94.078 25.237 1.00 16.71 139 SER A C 1
ATOM 1015 O O . SER A 1 151 ? 31.294 92.932 24.877 1.00 17.02 139 SER A O 1
ATOM 1018 N N . MET A 1 152 ? 31.651 94.394 26.535 1.00 13.83 140 MET A N 1
ATOM 1019 C CA . MET A 1 152 ? 31.294 93.366 27.542 1.00 13.25 140 MET A CA 1
ATOM 1020 C C . MET A 1 152 ? 29.855 92.875 27.385 1.00 17.48 140 MET A C 1
ATOM 1021 O O . MET A 1 152 ? 29.540 91.727 27.730 1.00 13.64 140 MET A O 1
ATOM 1026 N N . GLY A 1 153 ? 28.991 93.754 26.889 1.00 15.99 141 GLY A N 1
ATOM 1027 C CA . GLY A 1 153 ? 27.625 93.375 26.530 1.00 15.00 141 GLY A CA 1
ATOM 1028 C C . GLY A 1 153 ? 27.598 92.329 25.409 1.00 16.08 141 GLY A C 1
ATOM 1029 O O . GLY A 1 153 ? 26.740 91.452 25.404 1.00 15.89 141 GLY A O 1
ATOM 1030 N N . ALA A 1 154 ? 28.523 92.449 24.459 1.00 14.37 142 ALA A N 1
ATOM 1031 C CA . ALA A 1 154 ? 28.705 91.470 23.382 1.00 16.16 142 ALA A CA 1
ATOM 1032 C C . ALA A 1 154 ? 29.283 90.162 23.933 1.00 15.54 142 ALA A C 1
ATOM 1033 O O . ALA A 1 154 ? 28.914 89.054 23.497 1.00 15.68 142 ALA A O 1
ATOM 1035 N N . GLN A 1 155 ? 30.221 90.264 24.866 1.00 13.98 143 GLN A N 1
ATOM 1036 C CA . GLN A 1 155 ? 30.717 89.050 25.511 1.00 15.10 143 GLN A CA 1
ATOM 1037 C C . GLN A 1 155 ? 29.592 88.251 26.149 1.00 16.90 143 GLN A C 1
ATOM 1038 O O . GLN A 1 155 ? 29.535 87.030 25.986 1.00 15.38 143 GLN A O 1
ATOM 1044 N N . GLN A 1 156 ? 28.694 88.932 26.876 1.00 14.44 144 GLN A N 1
ATOM 1045 C CA . GLN A 1 156 ? 27.533 88.245 27.445 1.00 15.27 144 GLN A CA 1
ATOM 1046 C C . GLN A 1 156 ? 26.580 87.705 26.367 1.00 15.99 144 GLN A C 1
ATOM 1047 O O . GLN A 1 156 ? 25.948 86.667 26.550 1.00 15.91 144 GLN A O 1
ATOM 1053 N N . THR A 1 157 ? 26.454 88.435 25.262 1.00 14.13 145 THR A N 1
ATOM 1054 C CA . THR A 1 157 ? 25.629 87.987 24.146 1.00 14.64 145 THR A CA 1
ATOM 1055 C C . THR A 1 157 ? 26.120 86.653 23.571 1.00 15.94 145 THR A C 1
ATOM 1056 O O . THR A 1 157 ? 25.322 85.725 23.364 1.00 17.49 145 THR A O 1
ATOM 1060 N N . TYR A 1 158 ? 27.423 86.542 23.303 1.00 14.84 146 TYR A N 1
ATOM 1061 C CA . TYR A 1 158 ? 27.993 85.285 22.831 1.00 15.19 146 TYR A CA 1
ATOM 1062 C C . TYR A 1 158 ? 27.799 84.167 23.844 1.00 16.88 146 TYR A C 1
ATOM 1063 O O . TYR A 1 158 ? 27.419 83.039 23.503 1.00 18.40 146 TYR A O 1
ATOM 1072 N N . GLU A 1 159 ? 28.070 84.474 25.103 1.00 16.48 147 GLU A N 1
ATOM 1073 C CA . GLU A 1 159 ? 27.900 83.456 26.120 1.00 14.85 147 GLU A CA 1
ATOM 1074 C C . GLU A 1 159 ? 26.446 82.961 26.197 1.00 19.45 147 GLU A C 1
ATOM 1075 O O . GLU A 1 159 ? 26.189 81.751 26.326 1.00 17.86 147 GLU A O 1
ATOM 1081 N N . TRP A 1 160 ? 25.493 83.887 26.088 1.00 19.06 148 TRP A N 1
ATOM 1082 C CA . TRP A 1 160 ? 24.073 83.504 26.005 1.00 19.04 148 TRP A CA 1
ATOM 1083 C C . TRP A 1 160 ? 23.821 82.542 24.845 1.00 19.60 148 TRP A C 1
ATOM 1084 O O . TRP A 1 160 ? 23.189 81.490 25.030 1.00 21.82 148 TRP A O 1
ATOM 1095 N N . ALA A 1 161 ? 24.323 82.899 23.657 1.00 17.32 149 ALA A N 1
ATOM 1096 C CA . ALA A 1 161 ? 24.031 82.124 22.438 1.00 18.94 149 ALA A CA 1
ATOM 1097 C C . ALA A 1 161 ? 24.656 80.738 22.477 1.00 20.61 149 ALA A C 1
ATOM 1098 O O . ALA A 1 161 ? 24.154 79.818 21.830 1.00 21.95 149 ALA A O 1
ATOM 1100 N N . VAL A 1 162 ? 25.762 80.589 23.218 1.00 19.13 150 VAL A N 1
ATOM 1101 C CA . VAL A 1 162 ? 26.455 79.294 23.315 1.00 19.45 150 VAL A CA 1
ATOM 1102 C C . VAL A 1 162 ? 25.872 78.451 24.461 1.00 22.60 150 VAL A C 1
ATOM 1103 O O . VAL A 1 162 ? 25.683 77.246 24.320 1.00 23.43 150 VAL A O 1
ATOM 1107 N N . ARG A 1 163 ? 25.577 79.092 25.583 1.00 21.59 151 ARG A N 1
ATOM 1108 C CA . ARG A 1 163 ? 25.170 78.381 26.796 1.00 24.75 151 ARG A CA 1
ATOM 1109 C C . ARG A 1 163 ? 23.722 77.896 26.734 1.00 23.75 151 ARG A C 1
ATOM 1110 O O . ARG A 1 163 ? 23.389 76.798 27.222 1.00 20.81 151 ARG A O 1
ATOM 1118 N N . TYR A 1 164 ? 22.861 78.705 26.119 1.00 23.26 152 TYR A N 1
ATOM 1119 C CA . TYR A 1 164 ? 21.460 78.359 25.948 1.00 24.96 152 TYR A CA 1
ATOM 1120 C C . TYR A 1 164 ? 21.006 78.495 24.488 1.00 25.56 152 TYR A C 1
ATOM 1121 O O . TYR A 1 164 ? 20.232 79.402 24.143 1.00 26.93 152 TYR A O 1
ATOM 1130 N N . PRO A 1 165 ? 21.482 77.599 23.620 1.00 25.09 153 PRO A N 1
ATOM 1131 C CA . PRO A 1 165 ? 21.342 77.925 22.191 1.00 26.31 153 PRO A CA 1
ATOM 1132 C C . PRO A 1 165 ? 19.910 78.002 21.669 1.00 26.91 153 PRO A C 1
ATOM 1133 O O . PRO A 1 165 ? 19.639 78.836 20.809 1.00 26.24 153 PRO A O 1
ATOM 1137 N N . ASP A 1 166 ? 19.003 77.179 22.175 1.00 24.97 154 ASP A N 1
ATOM 1138 C CA . ASP A 1 166 ? 17.598 77.295 21.771 1.00 27.06 154 ASP A CA 1
ATOM 1139 C C . ASP A 1 166 ? 16.867 78.532 22.333 1.00 27.01 154 ASP A C 1
ATOM 1140 O O . ASP A 1 166 ? 15.892 79.030 21.758 1.00 26.56 154 ASP A O 1
ATOM 1145 N N . PHE A 1 167 ? 17.339 79.023 23.462 1.00 26.33 155 PHE A N 1
ATOM 1146 C CA . PHE A 1 167 ? 16.699 80.130 24.147 1.00 24.25 155 PHE A CA 1
ATOM 1147 C C . PHE A 1 167 ? 16.860 81.435 23.344 1.00 22.53 155 PHE A C 1
ATOM 1148 O O . PHE A 1 167 ? 15.991 82.307 23.375 1.00 22.42 155 PHE A O 1
ATOM 1156 N N . VAL A 1 168 ? 17.989 81.569 22.643 1.00 20.69 156 VAL A N 1
ATOM 1157 C CA . VAL A 1 168 ? 18.337 82.819 21.980 1.00 21.96 156 VAL A CA 1
ATOM 1158 C C . VAL A 1 168 ? 17.966 82.711 20.499 1.00 21.79 156 VAL A C 1
ATOM 1159 O O . VAL A 1 168 ? 18.599 81.962 19.748 1.00 21.43 156 VAL A O 1
ATOM 1163 N N . LYS A 1 169 ? 16.922 83.428 20.084 1.00 18.84 157 LYS A N 1
ATOM 1164 C CA . LYS A 1 169 ? 16.479 83.300 18.684 1.00 22.14 157 LYS A CA 1
ATOM 1165 C C . LYS A 1 169 ? 17.359 84.123 17.735 1.00 20.59 157 LYS A C 1
ATOM 1166 O O . LYS A 1 169 ? 17.515 83.745 16.558 1.00 19.25 157 LYS A O 1
ATOM 1172 N N . ARG A 1 170 ? 17.885 85.240 18.235 1.00 20.81 158 ARG A N 1
ATOM 1173 C CA . ARG A 1 170 ? 18.707 86.167 17.433 1.00 20.05 158 ARG A CA 1
ATOM 1174 C C . ARG A 1 170 ? 19.733 86.757 18.357 1.00 21.12 158 ARG A C 1
ATOM 1175 O O . ARG A 1 170 ? 19.419 86.982 19.510 1.00 20.03 158 ARG A O 1
ATOM 1183 N N . ALA A 1 171 ? 20.938 87.026 17.846 1.00 15.64 159 ALA A N 1
ATOM 1184 C CA . ALA A 1 171 ? 22.002 87.596 18.648 1.00 18.81 159 ALA A CA 1
ATOM 1185 C C . ALA A 1 171 ? 22.683 88.686 17.836 1.00 18.50 159 ALA A C 1
ATOM 1186 O O . ALA A 1 171 ? 22.944 88.523 16.639 1.00 18.97 159 ALA A O 1
ATOM 1188 N N . ALA A 1 172 ? 22.939 89.810 18.482 1.00 16.59 160 ALA A N 1
ATOM 1189 C CA . ALA A 1 172 ? 23.695 90.882 17.861 1.00 16.66 160 ALA A CA 1
ATOM 1190 C C . ALA A 1 172 ? 24.851 91.249 18.778 1.00 17.92 160 ALA A C 1
ATOM 1191 O O . ALA A 1 172 ? 24.666 91.812 19.885 1.00 17.17 160 ALA A O 1
ATOM 1193 N N . ALA A 1 173 ? 26.055 90.934 18.308 1.00 15.59 161 ALA A N 1
ATOM 1194 C CA . ALA A 1 173 ? 27.277 91.168 19.088 1.00 15.85 161 ALA A CA 1
ATOM 1195 C C . ALA A 1 173 ? 28.004 92.363 18.538 1.00 16.33 161 ALA A C 1
ATOM 1196 O O . ALA A 1 173 ? 28.655 92.270 17.485 1.00 18.75 161 ALA A O 1
ATOM 1198 N N . ILE A 1 174 ? 27.850 93.500 19.215 1.00 15.63 162 ILE A N 1
ATOM 1199 C CA . ILE A 1 174 ? 28.448 94.754 18.754 1.00 15.66 162 ILE A CA 1
ATOM 1200 C C . ILE A 1 174 ? 29.784 95.012 19.447 1.00 16.97 162 ILE A C 1
ATOM 1201 O O . ILE A 1 174 ? 29.848 95.015 20.682 1.00 18.91 162 ILE A O 1
ATOM 1206 N N . ALA A 1 175 ? 30.841 95.197 18.649 1.00 13.31 163 ALA A N 1
ATOM 1207 C CA . ALA A 1 175 ? 32.135 95.600 19.160 1.00 16.71 163 ALA A CA 1
ATOM 1208 C C . ALA A 1 175 ? 32.609 94.727 20.343 1.00 17.49 163 ALA A C 1
ATOM 1209 O O . ALA A 1 175 ? 33.015 95.232 21.394 1.00 16.38 163 ALA A O 1
ATOM 1211 N N . GLY A 1 176 ? 32.612 93.417 20.149 1.00 15.47 164 GLY A N 1
ATOM 1212 C CA . GLY A 1 176 ? 33.147 92.537 21.176 1.00 16.31 164 GLY A CA 1
ATOM 1213 C C . GLY A 1 176 ? 33.377 91.140 20.624 1.00 19.12 164 GLY A C 1
ATOM 1214 O O . GLY A 1 176 ? 32.900 90.799 19.527 1.00 20.72 164 GLY A O 1
ATOM 1215 N N . THR A 1 177 ? 34.115 90.316 21.369 1.00 16.86 165 THR A N 1
ATOM 1216 C CA . THR A 1 177 ? 34.440 88.966 20.888 1.00 15.86 165 THR A CA 1
ATOM 1217 C C . THR A 1 177 ? 33.925 87.884 21.826 1.00 17.38 165 THR A C 1
ATOM 1218 O O . THR A 1 177 ? 33.556 88.141 22.995 1.00 17.13 165 THR A O 1
ATOM 1222 N N . ALA A 1 178 ? 33.918 86.664 21.315 1.00 17.57 166 ALA A N 1
ATOM 1223 C CA . ALA A 1 178 ? 33.449 85.520 22.058 1.00 17.85 166 ALA A CA 1
ATOM 1224 C C . ALA A 1 178 ? 34.558 84.918 22.927 1.00 20.56 166 ALA A C 1
ATOM 1225 O O . ALA A 1 178 ? 34.271 84.280 23.926 1.00 21.31 166 ALA A O 1
ATOM 1227 N N . ARG A 1 179 ? 35.814 85.083 22.520 1.00 18.92 167 ARG A N 1
ATOM 1228 C CA . ARG A 1 179 ? 36.949 84.663 23.351 1.00 19.74 167 ARG A CA 1
ATOM 1229 C C . ARG A 1 179 ? 37.987 85.766 23.365 1.00 19.69 167 ARG A C 1
ATOM 1230 O O . ARG A 1 179 ? 38.450 86.195 22.311 1.00 21.20 167 ARG A O 1
ATOM 1238 N N . ASN A 1 180 ? 38.346 86.231 24.554 1.00 18.04 168 ASN A N 1
ATOM 1239 C CA . ASN A 1 180 ? 39.153 87.437 24.653 1.00 18.69 168 ASN A CA 1
ATOM 1240 C C . ASN A 1 180 ? 40.603 87.197 24.194 1.00 19.80 168 ASN A C 1
ATOM 1241 O O . ASN A 1 180 ? 41.206 86.143 24.489 1.00 22.72 168 ASN A O 1
ATOM 1246 N N . SER A 1 181 ? 41.177 88.171 23.486 1.00 19.21 169 SER A N 1
ATOM 1247 C CA . SER A 1 181 ? 42.548 88.015 22.965 1.00 19.55 169 SER A CA 1
ATOM 1248 C C . SER A 1 181 ? 43.606 88.347 23.998 1.00 21.19 169 SER A C 1
ATOM 1249 O O . SER A 1 181 ? 43.306 88.987 25.008 1.00 22.60 169 SER A O 1
ATOM 1252 N N . GLU A 1 182 ? 44.858 87.986 23.698 1.00 19.87 170 GLU A N 1
ATOM 1253 C CA . GLU A 1 182 ? 45.971 88.330 24.592 1.00 21.10 170 GLU A CA 1
ATOM 1254 C C . GLU A 1 182 ? 46.223 89.843 24.590 1.00 19.00 170 GLU A C 1
ATOM 1255 O O . GLU A 1 182 ? 46.547 90.430 25.632 1.00 19.62 170 GLU A O 1
ATOM 1261 N N . HIS A 1 183 ? 46.057 90.483 23.435 1.00 19.71 171 HIS A N 1
ATOM 1262 C CA . HIS A 1 183 ? 46.269 91.925 23.341 1.00 19.39 171 HIS A CA 1
ATOM 1263 C C . HIS A 1 183 ? 45.216 92.662 24.173 1.00 19.02 171 HIS A C 1
ATOM 1264 O O . HIS A 1 183 ? 45.515 93.667 24.820 1.00 18.09 171 HIS A O 1
ATOM 1271 N N . ASP A 1 184 ? 43.974 92.180 24.141 1.00 17.60 172 ASP A N 1
ATOM 1272 C CA . ASP A 1 184 ? 42.924 92.869 24.887 1.00 19.48 172 ASP A CA 1
ATOM 1273 C C . ASP A 1 184 ? 43.142 92.669 26.395 1.00 19.09 172 ASP A C 1
ATOM 1274 O O . ASP A 1 184 ? 42.909 93.576 27.213 1.00 17.07 172 ASP A O 1
ATOM 1279 N N . PHE A 1 185 ? 43.590 91.465 26.756 1.00 17.31 173 PHE A N 1
ATOM 1280 C CA . PHE A 1 185 ? 43.932 91.173 28.141 1.00 18.38 173 PHE A CA 1
ATOM 1281 C C . PHE A 1 185 ? 45.023 92.109 28.659 1.00 19.08 173 PHE A C 1
ATOM 1282 O O . PHE A 1 185 ? 44.939 92.627 29.777 1.00 17.22 173 PHE A O 1
ATOM 1290 N N . LEU A 1 186 ? 46.051 92.335 27.841 1.00 16.65 174 LEU A N 1
ATOM 1291 C CA . LEU A 1 186 ? 47.097 93.306 28.211 1.00 15.42 174 LEU A CA 1
ATOM 1292 C C . LEU A 1 186 ? 46.564 94.739 28.390 1.00 15.75 174 LEU A C 1
ATOM 1293 O O . LEU A 1 186 ? 46.937 95.455 29.344 1.00 15.89 174 LEU A O 1
ATOM 1298 N N . PHE A 1 187 ? 45.727 95.189 27.452 1.00 15.80 175 PHE A N 1
ATOM 1299 C CA . PHE A 1 187 ? 45.100 96.493 27.585 1.00 17.89 175 PHE A CA 1
ATOM 1300 C C . PHE A 1 187 ? 44.382 96.629 28.930 1.00 16.07 175 PHE A C 1
ATOM 1301 O O . PHE A 1 187 ? 44.548 97.603 29.652 1.00 16.42 175 PHE A O 1
ATOM 1309 N N . THR A 1 188 ? 43.569 95.633 29.254 1.00 15.34 176 THR A N 1
ATOM 1310 C CA . THR A 1 188 ? 42.816 95.702 30.500 1.00 15.32 176 THR A CA 1
ATOM 1311 C C . THR A 1 188 ? 43.743 95.574 31.710 1.00 16.44 176 THR A C 1
ATOM 1312 O O . THR A 1 188 ? 43.510 96.201 32.730 1.00 18.72 176 THR A O 1
ATOM 1316 N N . GLU A 1 189 ? 44.807 94.791 31.591 1.00 16.72 177 GLU A N 1
ATOM 1317 C CA . GLU A 1 189 ? 45.810 94.742 32.668 1.00 15.95 177 GLU A CA 1
ATOM 1318 C C . GLU A 1 189 ? 46.409 96.125 32.924 1.00 18.48 177 GLU A C 1
ATOM 1319 O O . GLU A 1 189 ? 46.591 96.549 34.078 1.00 16.57 177 GLU A O 1
ATOM 1325 N N . ILE A 1 190 ? 46.734 96.828 31.855 1.00 15.85 178 ILE A N 1
ATOM 1326 C CA . ILE A 1 190 ? 47.313 98.165 31.993 1.00 18.08 178 ILE A CA 1
ATOM 1327 C C . ILE A 1 190 ? 46.294 99.112 32.597 1.00 16.93 178 ILE A C 1
ATOM 1328 O O . ILE A 1 190 ? 46.638 99.957 33.420 1.00 17.66 178 ILE A O 1
ATOM 1333 N N . LEU A 1 191 ? 45.031 98.968 32.191 1.00 14.59 179 LEU A N 1
ATOM 1334 C CA . LEU A 1 191 ? 43.938 99.771 32.796 1.00 16.31 179 LEU A CA 1
ATOM 1335 C C . LEU A 1 191 ? 43.792 99.510 34.283 1.00 19.07 179 LEU A C 1
ATOM 1336 O O . LEU A 1 191 ? 43.513 100.429 35.070 1.00 18.46 179 LEU A O 1
ATOM 1341 N N . ILE A 1 192 ? 43.880 98.238 34.651 1.00 15.27 180 ILE A N 1
ATOM 1342 C CA . ILE A 1 192 ? 43.803 97.854 36.070 1.00 17.13 180 ILE A CA 1
ATOM 1343 C C . ILE A 1 192 ? 44.965 98.472 36.849 1.00 18.43 180 ILE A C 1
ATOM 1344 O O . ILE A 1 192 ? 44.781 99.030 37.947 1.00 18.33 180 ILE A O 1
ATOM 1349 N N . GLU A 1 193 ? 46.164 98.384 36.290 1.00 19.50 181 GLU A N 1
ATOM 1350 C CA . GLU A 1 193 ? 47.328 98.878 37.034 1.00 20.95 181 GLU A CA 1
ATOM 1351 C C . GLU A 1 193 ? 47.287 100.398 37.194 1.00 21.03 181 GLU A C 1
ATOM 1352 O O . GLU A 1 193 ? 47.848 100.935 38.150 1.00 22.13 181 GLU A O 1
ATOM 1358 N N . ALA A 1 194 ? 46.636 101.094 36.272 1.00 18.54 182 ALA A N 1
ATOM 1359 C CA . ALA A 1 194 ? 46.503 102.547 36.414 1.00 22.60 182 ALA A CA 1
ATOM 1360 C C . ALA A 1 194 ? 45.825 102.879 37.753 1.00 24.08 182 ALA A C 1
ATOM 1361 O O . ALA A 1 194 ? 46.167 103.846 38.442 1.00 23.80 182 ALA A O 1
ATOM 1363 N N . ILE A 1 195 ? 44.857 102.047 38.115 1.00 21.85 183 ILE A N 1
ATOM 1364 C CA . ILE A 1 195 ? 44.160 102.201 39.367 1.00 21.27 183 ILE A CA 1
ATOM 1365 C C . ILE A 1 195 ? 44.952 101.621 40.527 1.00 25.48 183 ILE A C 1
ATOM 1366 O O . ILE A 1 195 ? 45.136 102.300 41.536 1.00 28.75 183 ILE A O 1
ATOM 1371 N N . THR A 1 196 ? 45.432 100.382 40.400 1.00 23.33 184 THR A N 1
ATOM 1372 C CA . THR A 1 196 ? 45.986 99.708 41.586 1.00 23.80 184 THR A CA 1
ATOM 1373 C C . THR A 1 196 ? 47.343 100.255 41.997 1.00 29.64 184 THR A C 1
ATOM 1374 O O . THR A 1 196 ? 47.746 100.120 43.173 1.00 29.70 184 THR A O 1
ATOM 1378 N N . THR A 1 197 ? 48.046 100.910 41.077 1.00 28.88 185 THR A N 1
ATOM 1379 C CA . THR A 1 197 ? 49.331 101.508 41.468 1.00 30.90 185 THR A CA 1
ATOM 1380 C C . THR A 1 197 ? 49.217 102.882 42.165 1.00 30.78 185 THR A C 1
ATOM 1381 O O . THR A 1 197 ? 50.217 103.438 42.618 1.00 32.40 185 THR A O 1
ATOM 1385 N N . ASP A 1 198 ? 48.018 103.446 42.210 1.00 27.00 186 ASP A N 1
ATOM 1386 C CA . ASP A 1 198 ? 47.775 104.657 42.990 1.00 25.40 186 ASP A CA 1
ATOM 1387 C C . ASP A 1 198 ? 47.888 104.288 44.467 1.00 28.36 186 ASP A C 1
ATOM 1388 O O . ASP A 1 198 ? 47.134 103.430 44.937 1.00 26.66 186 ASP A O 1
ATOM 1393 N N . PRO A 1 199 ? 48.821 104.903 45.215 1.00 27.37 187 PRO A N 1
ATOM 1394 C CA . PRO A 1 199 ? 48.898 104.477 46.621 1.00 30.44 187 PRO A CA 1
ATOM 1395 C C . PRO A 1 199 ? 47.585 104.705 47.381 1.00 31.37 187 PRO A C 1
ATOM 1396 O O . PRO A 1 199 ? 47.283 104.013 48.360 1.00 31.34 187 PRO A O 1
ATOM 1400 N N . ALA A 1 200 ? 46.813 105.689 46.940 1.00 28.62 188 ALA A N 1
ATOM 1401 C CA . ALA A 1 200 ? 45.533 105.990 47.583 1.00 29.69 188 ALA A CA 1
ATOM 1402 C C . ALA A 1 200 ? 44.531 104.826 47.454 1.00 27.80 188 ALA A C 1
ATOM 1403 O O . ALA A 1 200 ? 43.554 104.770 48.185 1.00 27.68 188 ALA A O 1
ATOM 1405 N N . PHE A 1 201 ? 44.761 103.922 46.506 1.00 24.64 189 PHE A N 1
ATOM 1406 C CA . PHE A 1 201 ? 43.896 102.750 46.338 1.00 24.73 189 PHE A CA 1
ATOM 1407 C C . PHE A 1 201 ? 43.880 101.878 47.616 1.00 26.39 189 PHE A C 1
ATOM 1408 O O . PHE A 1 201 ? 42.842 101.270 47.968 1.00 23.88 189 PHE A O 1
ATOM 1416 N N . GLN A 1 202 ? 45.023 101.831 48.306 1.00 25.76 190 GLN A N 1
ATOM 1417 C CA . GLN A 1 202 ? 45.135 101.111 49.588 1.00 27.95 190 GLN A CA 1
ATOM 1418 C C . GLN A 1 202 ? 44.551 99.697 49.550 1.00 28.10 190 GLN A C 1
ATOM 1419 O O . GLN A 1 202 ? 43.844 99.271 50.493 1.00 26.92 190 GLN A O 1
ATOM 1425 N N . ALA A 1 203 ? 44.847 98.993 48.462 1.00 26.79 191 ALA A N 1
ATOM 1426 C CA . ALA A 1 203 ? 44.528 97.585 48.312 1.00 27.55 191 ALA A CA 1
ATOM 1427 C C . ALA A 1 203 ? 43.027 97.368 48.358 1.00 28.68 191 ALA A C 1
ATOM 1428 O O . ALA A 1 203 ? 42.553 96.290 48.753 1.00 28.43 191 ALA A O 1
ATOM 1430 N N . GLY A 1 204 ? 42.277 98.396 47.961 1.00 25.54 192 GLY A N 1
ATOM 1431 C CA . GLY A 1 204 ? 40.829 98.288 47.889 1.00 23.81 192 GLY A CA 1
ATOM 1432 C C . GLY A 1 204 ? 40.115 98.853 49.096 1.00 23.42 192 GLY A C 1
ATOM 1433 O O . GLY A 1 204 ? 38.866 98.892 49.138 1.00 22.82 192 GLY A O 1
ATOM 1434 N N . LEU A 1 205 ? 40.905 99.333 50.064 1.00 21.40 193 LEU A N 1
ATOM 1435 C CA . LEU A 1 205 ? 40.369 99.876 51.316 1.00 24.86 193 LEU A CA 1
ATOM 1436 C C . LEU A 1 205 ? 40.353 101.399 51.355 1.00 27.11 193 LEU A C 1
ATOM 1437 O O . LEU A 1 205 ? 40.364 101.985 52.434 1.00 31.22 193 LEU A O 1
ATOM 1442 N N . TYR A 1 206 ? 40.342 102.031 50.185 1.00 25.68 194 TYR A N 1
ATOM 1443 C CA . TYR A 1 206 ? 40.351 103.490 50.080 1.00 27.76 194 TYR A CA 1
ATOM 1444 C C . TYR A 1 206 ? 39.187 104.119 50.818 1.00 33.48 194 TYR A C 1
ATOM 1445 O O . TYR A 1 206 ? 38.105 103.521 50.911 1.00 33.57 194 TYR A O 1
ATOM 1454 N N . ARG A 1 207 ? 39.402 105.332 51.341 1.00 39.73 195 ARG A N 1
ATOM 1455 C CA . ARG A 1 207 ? 38.377 105.991 52.141 1.00 45.82 195 ARG A CA 1
ATOM 1456 C C . ARG A 1 207 ? 37.186 106.340 51.262 1.00 45.08 195 ARG A C 1
ATOM 1457 O O . ARG A 1 207 ? 36.045 106.159 51.663 1.00 48.83 195 ARG A O 1
ATOM 1465 N N . SER A 1 208 ? 37.450 106.808 50.053 1.00 40.40 196 SER A N 1
ATOM 1466 C CA . SER A 1 208 ? 36.375 107.133 49.134 1.00 39.46 196 SER A CA 1
ATOM 1467 C C . SER A 1 208 ? 36.886 107.045 47.715 1.00 36.02 196 SER A C 1
ATOM 1468 O O . SER A 1 208 ? 38.101 107.036 47.487 1.00 32.65 196 SER A O 1
ATOM 1471 N N A SER A 1 209 ? 35.969 106.988 46.761 0.46 35.00 197 SER A N 1
ATOM 1472 N N B SER A 1 209 ? 35.948 106.959 46.761 0.54 34.96 197 SER A N 1
ATOM 1473 C CA A SER A 1 209 ? 36.332 106.925 45.361 0.46 33.15 197 SER A CA 1
ATOM 1474 C CA B SER A 1 209 ? 36.230 107.022 45.322 0.54 33.34 197 SER A CA 1
ATOM 1475 C C A SER A 1 209 ? 37.140 108.157 44.950 0.46 34.06 197 SER A C 1
ATOM 1476 C C B SER A 1 209 ? 37.179 108.144 45.022 0.54 34.08 197 SER A C 1
ATOM 1477 O O A SER A 1 209 ? 38.049 108.069 44.122 0.46 33.10 197 SER A O 1
ATOM 1478 O O B SER A 1 209 ? 38.187 107.979 44.333 0.54 33.36 197 SER A O 1
ATOM 1483 N N . SER A 1 210 ? 36.806 109.305 45.536 1.00 35.89 198 SER A N 1
ATOM 1484 C CA . SER A 1 210 ? 37.506 110.555 45.278 1.00 37.92 198 SER A CA 1
ATOM 1485 C C . SER A 1 210 ? 38.999 110.525 45.658 1.00 34.87 198 SER A C 1
ATOM 1486 O O . SER A 1 210 ? 39.818 111.215 45.049 1.00 31.74 198 SER A O 1
ATOM 1489 N N . ALA A 1 211 ? 39.343 109.717 46.660 1.00 32.90 199 ALA A N 1
ATOM 1490 C CA . ALA A 1 211 ? 40.722 109.614 47.135 1.00 30.67 199 ALA A CA 1
ATOM 1491 C C . ALA A 1 211 ? 41.613 109.017 46.059 1.00 28.41 199 ALA A C 1
ATOM 1492 O O . ALA A 1 211 ? 42.815 109.285 46.018 1.00 25.25 199 ALA A O 1
ATOM 1494 N N . VAL A 1 212 ? 41.011 108.210 45.187 1.00 21.66 200 VAL A N 1
ATOM 1495 C CA . VAL A 1 212 ? 41.734 107.496 44.144 1.00 20.11 200 VAL A CA 1
ATOM 1496 C C . VAL A 1 212 ? 41.630 108.241 42.801 1.00 19.64 200 VAL A C 1
ATOM 1497 O O . VAL A 1 212 ? 41.729 107.639 41.744 1.00 20.41 200 VAL A O 1
ATOM 1501 N N . ALA A 1 213 ? 41.448 109.557 42.857 1.00 24.27 201 ALA A N 1
ATOM 1502 C CA . ALA A 1 213 ? 41.288 110.351 41.644 1.00 24.58 201 ALA A CA 1
ATOM 1503 C C . ALA A 1 213 ? 42.480 110.239 40.676 1.00 23.25 201 ALA A C 1
ATOM 1504 O O . ALA A 1 213 ? 42.286 110.248 39.454 1.00 23.03 201 ALA A O 1
ATOM 1506 N N . ALA A 1 214 ? 43.704 110.155 41.198 1.00 25.29 202 ALA A N 1
ATOM 1507 C CA . ALA A 1 214 ? 44.871 110.060 40.307 1.00 26.01 202 ALA A CA 1
ATOM 1508 C C . ALA A 1 214 ? 44.806 108.786 39.464 1.00 25.77 202 ALA A C 1
ATOM 1509 O O . ALA A 1 214 ? 45.011 108.830 38.255 1.00 23.52 202 ALA A O 1
ATOM 1511 N N . GLY A 1 215 ? 44.518 107.652 40.107 1.00 23.71 203 GLY A N 1
ATOM 1512 C CA . GLY A 1 215 ? 44.386 106.391 39.401 1.00 21.53 203 GLY A CA 1
ATOM 1513 C C . GLY A 1 215 ? 43.239 106.445 38.402 1.00 20.78 203 GLY A C 1
ATOM 1514 O O . GLY A 1 215 ? 43.359 105.952 37.277 1.00 19.53 203 GLY A O 1
ATOM 1515 N N . LEU A 1 216 ? 42.125 107.044 38.799 1.00 17.76 204 LEU A N 1
ATOM 1516 C CA . LEU A 1 216 ? 40.969 107.107 37.895 1.00 18.13 204 LEU A CA 1
ATOM 1517 C C . LEU A 1 216 ? 41.267 108.009 36.661 1.00 16.67 204 LEU A C 1
ATOM 1518 O O . LEU A 1 216 ? 40.832 107.704 35.533 1.00 17.13 204 LEU A O 1
ATOM 1523 N N . GLU A 1 217 ? 41.962 109.114 36.884 1.00 17.99 205 GLU A N 1
ATOM 1524 C CA . GLU A 1 217 ? 42.371 109.977 35.764 1.00 19.29 205 GLU A CA 1
ATOM 1525 C C . GLU A 1 217 ? 43.336 109.249 34.801 1.00 17.92 205 GLU A C 1
ATOM 1526 O O . GLU A 1 217 ? 43.234 109.415 33.592 1.00 16.50 205 GLU A O 1
ATOM 1532 N N . ARG A 1 218 ? 44.277 108.455 35.334 1.00 18.28 206 ARG A N 1
ATOM 1533 C CA . ARG A 1 218 ? 45.220 107.716 34.458 1.00 19.89 206 ARG A CA 1
ATOM 1534 C C . ARG A 1 218 ? 44.455 106.690 33.638 1.00 18.68 206 ARG A C 1
ATOM 1535 O O . ARG A 1 218 ? 44.734 106.457 32.452 1.00 18.98 206 ARG A O 1
ATOM 1543 N N . HIS A 1 219 ? 43.472 106.075 34.295 1.00 15.50 207 HIS A N 1
ATOM 1544 C CA . HIS A 1 219 ? 42.570 105.122 33.671 1.00 17.26 207 HIS A CA 1
ATOM 1545 C C . HIS A 1 219 ? 41.821 105.809 32.517 1.00 16.47 207 HIS A C 1
ATOM 1546 O O . HIS A 1 219 ? 41.761 105.282 31.397 1.00 15.76 207 HIS A O 1
ATOM 1553 N N . ALA A 1 220 ? 41.303 107.011 32.793 1.00 16.14 208 ALA A N 1
ATOM 1554 C CA . ALA A 1 220 ? 40.620 107.795 31.756 1.00 16.78 208 ALA A CA 1
ATOM 1555 C C . ALA A 1 220 ? 41.551 108.143 30.592 1.00 15.87 208 ALA A C 1
ATOM 1556 O O . ALA A 1 220 ? 41.129 108.125 29.433 1.00 18.34 208 ALA A O 1
ATOM 1558 N N . LYS A 1 221 ? 42.798 108.499 30.883 1.00 15.85 209 LYS A N 1
ATOM 1559 C CA . LYS A 1 221 ? 43.726 108.833 29.794 1.00 18.89 209 LYS A CA 1
ATOM 1560 C C . LYS A 1 221 ? 43.993 107.618 28.911 1.00 18.61 209 LYS A C 1
ATOM 1561 O O . LYS A 1 221 ? 44.082 107.728 27.680 1.00 19.20 209 LYS A O 1
ATOM 1567 N N . LEU A 1 222 ? 44.128 106.449 29.534 1.00 15.71 210 LEU A N 1
ATOM 1568 C CA . LEU A 1 222 ? 44.347 105.225 28.753 1.00 17.91 210 LEU A CA 1
ATOM 1569 C C . LEU A 1 222 ? 43.147 104.913 27.882 1.00 16.07 210 LEU A C 1
ATOM 1570 O O . LEU A 1 222 ? 43.301 104.449 26.749 1.00 16.51 210 LEU A O 1
ATOM 1575 N N . TRP A 1 223 ? 41.948 105.146 28.402 1.00 16.07 211 TRP A N 1
ATOM 1576 C CA . TRP A 1 223 ? 40.732 104.998 27.614 1.00 14.38 211 TRP A CA 1
ATOM 1577 C C . TRP A 1 223 ? 40.679 105.991 26.454 1.00 18.49 211 TRP A C 1
ATOM 1578 O O . TRP A 1 223 ? 40.147 105.686 25.397 1.00 19.13 211 TRP A O 1
ATOM 1589 N N . THR A 1 224 ? 41.234 107.179 26.642 1.00 16.33 212 THR A N 1
ATOM 1590 C CA . THR A 1 224 ? 41.251 108.147 25.555 1.00 16.00 212 THR A CA 1
ATOM 1591 C C . THR A 1 224 ? 42.182 107.668 24.430 1.00 16.71 212 THR A C 1
ATOM 1592 O O . THR A 1 224 ? 41.901 107.855 23.232 1.00 19.00 212 THR A O 1
ATOM 1596 N N . LEU A 1 225 ? 43.306 107.097 24.832 1.00 15.04 213 LEU A N 1
ATOM 1597 C CA . LEU A 1 225 ? 44.311 106.585 23.913 1.00 17.69 213 LEU A CA 1
ATOM 1598 C C . LEU A 1 225 ? 43.764 105.435 23.037 1.00 18.06 213 LEU A C 1
ATOM 1599 O O . LEU A 1 225 ? 44.036 105.379 21.833 1.00 20.19 213 LEU A O 1
ATOM 1604 N N . MET A 1 226 ? 43.019 104.521 23.656 1.00 15.62 214 MET A N 1
ATOM 1605 C CA . MET A 1 226 ? 42.596 103.270 22.994 1.00 15.77 214 MET A CA 1
ATOM 1606 C C . MET A 1 226 ? 41.112 103.235 22.608 1.00 15.67 214 MET A C 1
ATOM 1607 O O . MET A 1 226 ? 40.718 102.399 21.820 1.00 15.09 214 MET A O 1
ATOM 1612 N N . GLY A 1 227 ? 40.317 104.135 23.146 1.00 13.97 215 GLY A N 1
ATOM 1613 C CA . GLY A 1 227 ? 38.867 103.995 23.052 1.00 15.27 215 GLY A CA 1
ATOM 1614 C C . GLY A 1 227 ? 38.237 104.639 21.837 1.00 15.33 215 GLY A C 1
ATOM 1615 O O . GLY A 1 227 ? 37.071 104.374 21.526 1.00 16.78 215 GLY A O 1
ATOM 1616 N N . TRP A 1 228 ? 38.996 105.499 21.154 1.00 14.37 216 TRP A N 1
ATOM 1617 C CA . TRP A 1 228 ? 38.436 106.217 19.987 1.00 14.81 216 TRP A CA 1
ATOM 1618 C C . TRP A 1 228 ? 39.211 105.766 18.766 1.00 17.07 216 TRP A C 1
ATOM 1619 O O . TRP A 1 228 ? 39.246 104.566 18.474 1.00 16.51 216 TRP A O 1
ATOM 1630 N N . SER A 1 229 ? 39.834 106.681 18.023 1.00 15.66 217 SER A N 1
ATOM 1631 C CA . SER A 1 229 ? 40.794 106.276 17.002 1.00 17.39 217 SER A CA 1
ATOM 1632 C C . SER A 1 229 ? 41.685 107.462 16.661 1.00 17.80 217 SER A C 1
ATOM 1633 O O . SER A 1 229 ? 41.353 108.601 16.980 1.00 19.53 217 SER A O 1
ATOM 1636 N N . PRO A 1 230 ? 42.853 107.197 16.050 1.00 18.92 218 PRO A N 1
ATOM 1637 C CA . PRO A 1 230 ? 43.646 108.340 15.589 1.00 19.18 218 PRO A CA 1
ATOM 1638 C C . PRO A 1 230 ? 42.854 109.236 14.607 1.00 22.62 218 PRO A C 1
ATOM 1639 O O . PRO A 1 230 ? 42.996 110.460 14.626 1.00 19.28 218 PRO A O 1
ATOM 1643 N N . GLU A 1 231 ? 42.024 108.631 13.765 1.00 20.31 219 GLU A N 1
ATOM 1644 C CA . GLU A 1 231 ? 41.221 109.408 12.816 1.00 20.62 219 GLU A CA 1
ATOM 1645 C C . GLU A 1 231 ? 40.179 110.291 13.501 1.00 19.57 219 GLU A C 1
ATOM 1646 O O . GLU A 1 231 ? 39.894 111.401 13.035 1.00 20.55 219 GLU A O 1
ATOM 1652 N N . PHE A 1 232 ? 39.588 109.774 14.576 1.00 17.17 220 PHE A N 1
ATOM 1653 C CA . PHE A 1 232 ? 38.663 110.561 15.415 1.00 18.65 220 PHE A CA 1
ATOM 1654 C C . PHE A 1 232 ? 39.276 111.919 15.734 1.00 18.86 220 PHE A C 1
ATOM 1655 O O . PHE A 1 232 ? 38.652 112.990 15.541 1.00 20.38 220 PHE A O 1
ATOM 1663 N N . PHE A 1 233 ? 40.503 111.880 16.237 1.00 16.89 221 PHE A N 1
ATOM 1664 C CA . PHE A 1 233 ? 41.190 113.105 16.635 1.00 18.04 221 PHE A CA 1
ATOM 1665 C C . PHE A 1 233 ? 41.734 113.869 15.465 1.00 21.94 221 PHE A C 1
ATOM 1666 O O . PHE A 1 233 ? 41.669 115.103 15.458 1.00 22.12 221 PHE A O 1
ATOM 1674 N N . ARG A 1 234 ? 42.276 113.173 14.470 1.00 19.84 222 ARG A N 1
ATOM 1675 C CA . ARG A 1 234 ? 42.865 113.876 13.355 1.00 22.57 222 ARG A CA 1
ATOM 1676 C C . ARG A 1 234 ? 41.826 114.739 12.656 1.00 23.16 222 ARG A C 1
ATOM 1677 O O . ARG A 1 234 ? 42.140 115.848 12.196 1.00 25.47 222 ARG A O 1
ATOM 1685 N N . THR A 1 235 ? 40.602 114.234 12.569 1.00 22.72 223 THR A N 1
ATOM 1686 C CA . THR A 1 235 ? 39.575 114.940 11.797 1.00 25.94 223 THR A CA 1
ATOM 1687 C C . THR A 1 235 ? 38.747 115.864 12.690 1.00 26.18 223 THR A C 1
ATOM 1688 O O . THR A 1 235 ? 37.810 116.508 12.229 1.00 26.90 223 THR A O 1
ATOM 1692 N N . GLY A 1 236 ? 39.106 115.933 13.968 1.00 23.91 224 GLY A N 1
ATOM 1693 C CA . GLY A 1 236 ? 38.512 116.918 14.855 1.00 23.35 224 GLY A CA 1
ATOM 1694 C C . GLY A 1 236 ? 37.129 116.572 15.392 1.00 20.42 224 GLY A C 1
ATOM 1695 O O . GLY A 1 236 ? 36.366 117.475 15.734 1.00 20.73 224 GLY A O 1
ATOM 1696 N N . ARG A 1 237 ? 36.837 115.281 15.531 1.00 19.08 225 ARG A N 1
ATOM 1697 C CA . ARG A 1 237 ? 35.554 114.836 16.085 1.00 18.37 225 ARG A CA 1
ATOM 1698 C C . ARG A 1 237 ? 35.311 115.379 17.500 1.00 21.85 225 ARG A C 1
ATOM 1699 O O . ARG A 1 237 ? 34.178 115.707 17.862 1.00 21.34 225 ARG A O 1
ATOM 1707 N N . HIS A 1 238 ? 36.374 115.483 18.293 1.00 20.36 226 HIS A N 1
ATOM 1708 C CA . HIS A 1 238 ? 36.260 115.993 19.643 1.00 22.51 226 HIS A CA 1
ATOM 1709 C C . HIS A 1 238 ? 35.763 117.439 19.605 1.00 24.68 226 HIS A C 1
ATOM 1710 O O . HIS A 1 238 ? 34.946 117.840 20.450 1.00 24.33 226 HIS A O 1
ATOM 1717 N N . LYS A 1 239 ? 36.189 118.203 18.590 1.00 25.86 227 LYS A N 1
ATOM 1718 C CA . LYS A 1 239 ? 35.723 119.572 18.440 1.00 30.66 227 LYS A CA 1
ATOM 1719 C C . LYS A 1 239 ? 34.253 119.592 18.006 1.00 32.66 227 LYS A C 1
ATOM 1720 O O . LYS A 1 239 ? 33.464 120.396 18.502 1.00 34.33 227 LYS A O 1
ATOM 1726 N N . ALA A 1 240 ? 33.871 118.688 17.109 1.00 31.80 228 ALA A N 1
ATOM 1727 C CA . ALA A 1 240 ? 32.473 118.604 16.702 1.00 30.41 228 ALA A CA 1
ATOM 1728 C C . ALA A 1 240 ? 31.600 118.291 17.913 1.00 30.50 228 ALA A C 1
ATOM 1729 O O . ALA A 1 240 ? 30.487 118.794 18.020 1.00 34.00 228 ALA A O 1
ATOM 1731 N N . LEU A 1 241 ? 32.124 117.485 18.839 1.00 25.29 229 LEU A N 1
ATOM 1732 C CA . LEU A 1 241 ? 31.385 117.109 20.046 1.00 26.38 229 LEU A CA 1
ATOM 1733 C C . LEU A 1 241 ? 31.394 118.246 21.093 1.00 32.02 229 LEU A C 1
ATOM 1734 O O . LEU A 1 241 ? 30.810 118.102 22.176 1.00 29.93 229 LEU A O 1
ATOM 1739 N N . GLY A 1 242 ? 32.051 119.362 20.765 1.00 33.91 230 GLY A N 1
ATOM 1740 C CA . GLY A 1 242 ? 32.042 120.546 21.608 1.00 37.35 230 GLY A CA 1
ATOM 1741 C C . GLY A 1 242 ? 33.240 120.763 22.524 1.00 39.20 230 GLY A C 1
ATOM 1742 O O . GLY A 1 242 ? 33.161 121.562 23.461 1.00 42.43 230 GLY A O 1
ATOM 1743 N N . PHE A 1 243 ? 34.347 120.074 22.259 1.00 34.50 231 PHE A N 1
ATOM 1744 C CA . PHE A 1 243 ? 35.569 120.235 23.048 1.00 34.76 231 PHE A CA 1
ATOM 1745 C C . PHE A 1 243 ? 36.696 120.852 22.192 1.00 41.16 231 PHE A C 1
ATOM 1746 O O . PHE A 1 243 ? 37.138 120.253 21.205 1.00 42.36 231 PHE A O 1
ATOM 1754 N N . GLU A 1 244 ? 37.163 122.032 22.601 1.00 43.69 232 GLU A N 1
ATOM 1755 C CA . GLU A 1 244 ? 38.099 122.851 21.818 1.00 47.08 232 GLU A CA 1
ATOM 1756 C C . GLU A 1 244 ? 39.432 122.188 21.490 1.00 44.45 232 GLU A C 1
ATOM 1757 O O . GLU A 1 244 ? 40.064 122.514 20.486 1.00 44.70 232 GLU A O 1
ATOM 1763 N N . SER A 1 245 ? 39.875 121.290 22.359 1.00 38.81 233 SER A N 1
ATOM 1764 C CA . SER A 1 245 ? 41.226 120.729 22.287 1.00 37.14 233 SER A CA 1
ATOM 1765 C C . SER A 1 245 ? 41.245 119.327 22.870 1.00 35.04 233 SER A C 1
ATOM 1766 O O . SER A 1 245 ? 40.296 118.944 23.553 1.00 33.04 233 SER A O 1
ATOM 1769 N N . MET A 1 246 ? 42.307 118.564 22.608 1.00 33.25 234 MET A N 1
ATOM 1770 C CA . MET A 1 246 ? 42.476 117.281 23.257 1.00 35.59 234 MET A CA 1
ATOM 1771 C C . MET A 1 246 ? 42.463 117.453 24.774 1.00 32.37 234 MET A C 1
ATOM 1772 O O . MET A 1 246 ? 41.860 116.633 25.466 1.00 29.63 234 MET A O 1
ATOM 1777 N N . GLN A 1 247 ? 43.114 118.500 25.282 1.00 33.96 235 GLN A N 1
ATOM 1778 C CA . GLN A 1 247 ? 43.118 118.709 26.732 1.00 35.67 235 GLN A CA 1
ATOM 1779 C C . GLN A 1 247 ? 41.680 118.869 27.253 1.00 32.05 235 GLN A C 1
ATOM 1780 O O . GLN A 1 247 ? 41.317 118.255 28.251 1.00 29.80 235 GLN A O 1
ATOM 1786 N N . MET A 1 248 ? 40.852 119.659 26.569 1.00 32.05 236 MET A N 1
ATOM 1787 C CA . MET A 1 248 ? 39.475 119.887 27.036 1.00 30.72 236 MET A CA 1
ATOM 1788 C C . MET A 1 248 ? 38.636 118.608 26.949 1.00 26.71 236 MET A C 1
ATOM 1789 O O . MET A 1 248 ? 37.773 118.363 27.795 1.00 26.05 236 MET A O 1
ATOM 1794 N N . PHE A 1 249 ? 38.888 117.802 25.922 1.00 23.35 237 PHE A N 1
ATOM 1795 C CA . PHE A 1 249 ? 38.197 116.522 25.756 1.00 21.84 237 PHE A CA 1
ATOM 1796 C C . PHE A 1 249 ? 38.588 115.510 26.836 1.00 22.63 237 PHE A C 1
ATOM 1797 O O . PHE A 1 249 ? 37.735 114.834 27.440 1.00 19.79 237 PHE A O 1
ATOM 1805 N N . VAL A 1 250 ? 39.887 115.383 27.082 1.00 23.05 238 VAL A N 1
ATOM 1806 C CA . VAL A 1 250 ? 40.353 114.485 28.128 1.00 22.00 238 VAL A CA 1
ATOM 1807 C C . VAL A 1 250 ? 39.788 114.912 29.489 1.00 26.15 238 VAL A C 1
ATOM 1808 O O . VAL A 1 250 ? 39.253 114.082 30.226 1.00 24.56 238 VAL A O 1
ATOM 1812 N N . ASP A 1 251 ? 39.876 116.210 29.809 1.00 26.50 239 ASP A N 1
ATOM 1813 C CA . ASP A 1 251 ? 39.409 116.674 31.106 1.00 31.83 239 ASP A CA 1
ATOM 1814 C C . ASP A 1 251 ? 37.877 116.701 31.225 1.00 32.62 239 ASP A C 1
ATOM 1815 O O . ASP A 1 251 ? 37.328 116.261 32.235 1.00 33.11 239 ASP A O 1
ATOM 1820 N N . GLY A 1 252 ? 37.204 117.224 30.202 1.00 28.32 240 GLY A N 1
ATOM 1821 C CA . GLY A 1 252 ? 35.782 117.512 30.294 1.00 29.53 240 GLY A CA 1
ATOM 1822 C C . GLY A 1 252 ? 34.858 116.370 29.940 1.00 28.03 240 GLY A C 1
ATOM 1823 O O . GLY A 1 252 ? 33.710 116.359 30.355 1.00 30.55 240 GLY A O 1
ATOM 1824 N N . PHE A 1 253 ? 35.347 115.417 29.161 1.00 26.88 241 PHE A N 1
ATOM 1825 C CA . PHE A 1 253 ? 34.568 114.244 28.785 1.00 25.90 241 PHE A CA 1
ATOM 1826 C C . PHE A 1 253 ? 35.095 112.993 29.529 1.00 24.71 241 PHE A C 1
ATOM 1827 O O . PHE A 1 253 ? 34.368 112.337 30.296 1.00 26.31 241 PHE A O 1
ATOM 1835 N N . MET A 1 254 ? 36.356 112.655 29.306 1.00 22.07 242 MET A N 1
ATOM 1836 C CA . MET A 1 254 ? 36.859 111.333 29.713 1.00 19.45 242 MET A CA 1
ATOM 1837 C C . MET A 1 254 ? 37.165 111.264 31.213 1.00 19.03 242 MET A C 1
ATOM 1838 O O . MET A 1 254 ? 36.727 110.346 31.873 1.00 16.58 242 MET A O 1
ATOM 1843 N N . LYS A 1 255 ? 37.948 112.210 31.737 1.00 20.80 243 LYS A N 1
ATOM 1844 C CA . LYS A 1 255 ? 38.200 112.196 33.175 1.00 20.13 243 LYS A CA 1
ATOM 1845 C C . LYS A 1 255 ? 36.892 112.330 33.965 1.00 22.10 243 LYS A C 1
ATOM 1846 O O . LYS A 1 255 ? 36.683 111.666 34.971 1.00 21.21 243 LYS A O 1
ATOM 1852 N N . ARG A 1 256 ? 36.017 113.203 33.487 1.00 21.42 244 ARG A N 1
ATOM 1853 C CA . ARG A 1 256 ? 34.749 113.453 34.175 1.00 22.73 244 ARG A CA 1
ATOM 1854 C C . ARG A 1 256 ? 33.877 112.192 34.209 1.00 22.52 244 ARG A C 1
ATOM 1855 O O . ARG A 1 256 ? 33.190 111.941 35.203 1.00 24.04 244 ARG A O 1
ATOM 1863 N N . TYR A 1 257 ? 33.936 111.390 33.151 1.00 21.65 245 TYR A N 1
ATOM 1864 C CA . TYR A 1 257 ? 33.144 110.151 33.060 1.00 19.90 245 TYR A CA 1
ATOM 1865 C C . TYR A 1 257 ? 33.544 109.173 34.175 1.00 19.83 245 TYR A C 1
ATOM 1866 O O . TYR A 1 257 ? 32.685 108.610 34.860 1.00 16.60 245 TYR A O 1
ATOM 1875 N N . PHE A 1 258 ? 34.841 108.974 34.356 1.00 18.70 246 PHE A N 1
ATOM 1876 C CA . PHE A 1 258 ? 35.320 107.991 35.329 1.00 18.84 246 PHE A CA 1
ATOM 1877 C C . PHE A 1 258 ? 35.432 108.539 36.747 1.00 19.99 246 PHE A C 1
ATOM 1878 O O . PHE A 1 258 ? 35.473 107.755 37.684 1.00 16.86 246 PHE A O 1
ATOM 1886 N N . ALA A 1 259 ? 35.508 109.858 36.905 1.00 20.94 247 ALA A N 1
ATOM 1887 C CA . ALA A 1 259 ? 35.764 110.461 38.231 1.00 22.63 247 ALA A CA 1
ATOM 1888 C C . ALA A 1 259 ? 34.866 109.964 39.387 1.00 23.67 247 ALA A C 1
ATOM 1889 O O . ALA A 1 259 ? 35.356 109.783 40.497 1.00 23.69 247 ALA A O 1
ATOM 1891 N N . PRO A 1 260 ? 33.552 109.805 39.160 1.00 21.99 248 PRO A N 1
ATOM 1892 C CA . PRO A 1 260 ? 32.749 109.456 40.346 1.00 22.01 248 PRO A CA 1
ATOM 1893 C C . PRO A 1 260 ? 32.610 107.954 40.587 1.00 22.36 248 PRO A C 1
ATOM 1894 O O . PRO A 1 260 ? 31.826 107.566 41.478 1.00 23.29 248 PRO A O 1
ATOM 1898 N N . MET A 1 261 ? 33.324 107.132 39.814 1.00 22.28 249 MET A N 1
ATOM 1899 C CA . MET A 1 261 ? 33.079 105.684 39.816 1.00 21.99 249 MET A CA 1
ATOM 1900 C C . MET A 1 261 ? 33.899 104.986 40.891 1.00 20.89 249 MET A C 1
ATOM 1901 O O . MET A 1 261 ? 34.857 105.546 41.408 1.00 17.58 249 MET A O 1
ATOM 1906 N N . ASP A 1 262 ? 33.495 103.768 41.241 1.00 19.11 250 ASP A N 1
ATOM 1907 C CA . ASP A 1 262 ? 34.143 103.066 42.343 1.00 18.22 250 ASP A CA 1
ATOM 1908 C C . ASP A 1 262 ? 35.273 102.166 41.833 1.00 16.47 250 ASP A C 1
ATOM 1909 O O . ASP A 1 262 ? 35.034 101.294 41.016 1.00 19.93 250 ASP A O 1
ATOM 1914 N N . PRO A 1 263 ? 36.500 102.367 42.325 1.00 18.51 251 PRO A N 1
ATOM 1915 C CA . PRO A 1 263 ? 37.632 101.562 41.840 1.00 17.04 251 PRO A CA 1
ATOM 1916 C C . PRO A 1 263 ? 37.408 100.046 41.999 1.00 17.73 251 PRO A C 1
ATOM 1917 O O . PRO A 1 263 ? 37.693 99.313 41.044 1.00 16.17 251 PRO A O 1
ATOM 1921 N N . ASN A 1 264 ? 36.884 99.586 43.140 1.00 18.43 252 ASN A N 1
ATOM 1922 C CA . ASN A 1 264 ? 36.675 98.140 43.297 1.00 19.42 252 ASN A CA 1
ATOM 1923 C C . ASN A 1 264 ? 35.682 97.612 42.253 1.00 19.24 252 ASN A C 1
ATOM 1924 O O . ASN A 1 264 ? 35.906 96.549 41.659 1.00 17.82 252 ASN A O 1
ATOM 1929 N N . ASN A 1 265 ? 34.590 98.332 42.015 1.00 18.06 253 ASN A N 1
ATOM 1930 C CA . ASN A 1 265 ? 33.662 97.886 40.942 1.00 17.66 253 ASN A CA 1
ATOM 1931 C C . ASN A 1 265 ? 34.304 97.835 39.538 1.00 17.50 253 ASN A C 1
ATOM 1932 O O . ASN A 1 265 ? 34.073 96.897 38.739 1.00 16.45 253 ASN A O 1
ATOM 1937 N N . LEU A 1 266 ? 35.101 98.836 39.193 1.00 16.94 254 LEU A N 1
ATOM 1938 C CA . LEU A 1 266 ? 35.775 98.813 37.901 1.00 17.22 254 LEU A CA 1
ATOM 1939 C C . LEU A 1 266 ? 36.701 97.581 37.787 1.00 18.70 254 LEU A C 1
ATOM 1940 O O . LEU A 1 266 ? 36.776 96.946 36.720 1.00 18.51 254 LEU A O 1
ATOM 1945 N N . LEU A 1 267 ? 37.397 97.247 38.866 1.00 15.78 255 LEU A N 1
ATOM 1946 C CA . LEU A 1 267 ? 38.312 96.091 38.844 1.00 16.07 255 LEU A CA 1
ATOM 1947 C C . LEU A 1 267 ? 37.521 94.778 38.701 1.00 18.15 255 LEU A C 1
ATOM 1948 O O . LEU A 1 267 ? 37.969 93.841 38.024 1.00 18.26 255 LEU A O 1
ATOM 1953 N N . THR A 1 268 ? 36.338 94.709 39.311 1.00 18.56 256 THR A N 1
ATOM 1954 C CA . THR A 1 268 ? 35.492 93.517 39.139 1.00 18.06 256 THR A CA 1
ATOM 1955 C C . THR A 1 268 ? 35.117 93.338 37.667 1.00 16.13 256 THR A C 1
ATOM 1956 O O . THR A 1 268 ? 35.190 92.235 37.129 1.00 17.44 256 THR A O 1
ATOM 1960 N N . MET A 1 269 ? 34.702 94.426 37.029 1.00 14.23 257 MET A N 1
ATOM 1961 C CA . MET A 1 269 ? 34.275 94.335 35.637 1.00 16.01 257 MET A CA 1
ATOM 1962 C C . MET A 1 269 ? 35.474 94.093 34.737 1.00 13.18 257 MET A C 1
ATOM 1963 O O . MET A 1 269 ? 35.386 93.335 33.789 1.00 14.96 257 MET A O 1
ATOM 1968 N N . ALA A 1 270 ? 36.607 94.730 35.044 1.00 14.49 258 ALA A N 1
ATOM 1969 C CA . ALA A 1 270 ? 37.827 94.500 34.290 1.00 13.96 258 ALA A CA 1
ATOM 1970 C C . ALA A 1 270 ? 38.309 93.030 34.351 1.00 15.57 258 ALA A C 1
ATOM 1971 O O . ALA A 1 270 ? 38.711 92.459 33.320 1.00 15.68 258 ALA A O 1
ATOM 1973 N N . TRP A 1 271 ? 38.300 92.427 35.541 1.00 15.24 259 TRP A N 1
ATOM 1974 C CA . TRP A 1 271 ? 38.733 91.024 35.689 1.00 15.11 259 TRP A CA 1
ATOM 1975 C C . TRP A 1 271 ? 37.838 90.133 34.827 1.00 17.00 259 TRP A C 1
ATOM 1976 O O . TRP A 1 271 ? 38.284 89.183 34.171 1.00 15.78 259 TRP A O 1
ATOM 1987 N N . LYS A 1 272 ? 36.555 90.456 34.859 1.00 15.66 260 LYS A N 1
ATOM 1988 C CA . LYS A 1 272 ? 35.544 89.678 34.153 1.00 17.64 260 LYS A CA 1
ATOM 1989 C C . LYS A 1 272 ? 35.785 89.790 32.636 1.00 17.09 260 LYS A C 1
ATOM 1990 O O . LYS A 1 272 ? 35.785 88.797 31.902 1.00 17.50 260 LYS A O 1
ATOM 1996 N N . TRP A 1 273 ? 35.924 91.034 32.194 1.00 14.25 261 TRP A N 1
ATOM 1997 C CA . TRP A 1 273 ? 36.178 91.358 30.790 1.00 17.14 261 TRP A CA 1
ATOM 1998 C C . TRP A 1 273 ? 37.403 90.593 30.279 1.00 16.13 261 TRP A C 1
ATOM 1999 O O . TRP A 1 273 ? 37.374 89.997 29.194 1.00 15.66 261 TRP A O 1
ATOM 2010 N N . GLN A 1 274 ? 38.488 90.606 31.053 1.00 17.25 262 GLN A N 1
ATOM 2011 C CA . GLN A 1 274 ? 39.711 89.905 30.643 1.00 15.06 262 GLN A CA 1
ATOM 2012 C C . GLN A 1 274 ? 39.515 88.429 30.302 1.00 17.40 262 GLN A C 1
ATOM 2013 O O . GLN A 1 274 ? 40.271 87.850 29.520 1.00 17.89 262 GLN A O 1
ATOM 2019 N N . ARG A 1 275 ? 38.536 87.813 30.947 1.00 15.59 263 ARG A N 1
ATOM 2020 C CA . ARG A 1 275 ? 38.408 86.347 30.903 1.00 15.90 263 ARG A CA 1
ATOM 2021 C C . ARG A 1 275 ? 37.205 85.831 30.133 1.00 17.72 263 ARG A C 1
ATOM 2022 O O . ARG A 1 275 ? 36.967 84.623 30.118 1.00 18.95 263 ARG A O 1
ATOM 2030 N N . GLY A 1 276 ? 36.479 86.729 29.465 1.00 16.48 264 GLY A N 1
ATOM 2031 C CA . GLY A 1 276 ? 35.345 86.296 28.628 1.00 19.37 264 GLY A CA 1
ATOM 2032 C C . GLY A 1 276 ? 35.819 85.221 27.642 1.00 21.80 264 GLY A C 1
ATOM 2033 O O . GLY A 1 276 ? 36.756 85.445 26.886 1.00 22.23 264 GLY A O 1
ATOM 2034 N N . ASP A 1 277 ? 35.192 84.046 27.666 1.00 21.47 265 ASP A N 1
ATOM 2035 C CA . ASP A 1 277 ? 35.666 82.908 26.889 1.00 19.31 265 ASP A CA 1
ATOM 2036 C C . ASP A 1 277 ? 34.580 81.826 26.795 1.00 18.93 265 ASP A C 1
ATOM 2037 O O . ASP A 1 277 ? 34.434 81.016 27.703 1.00 20.02 265 ASP A O 1
ATOM 2042 N N . VAL A 1 278 ? 33.815 81.817 25.702 1.00 18.74 266 VAL A N 1
ATOM 2043 C CA . VAL A 1 278 ? 32.746 80.824 25.550 1.00 18.52 266 VAL A CA 1
ATOM 2044 C C . VAL A 1 278 ? 33.321 79.423 25.314 1.00 20.12 266 VAL A C 1
ATOM 2045 O O . VAL A 1 278 ? 32.587 78.441 25.409 1.00 20.10 266 VAL A O 1
ATOM 2049 N N . SER A 1 279 ? 34.606 79.322 24.960 1.00 20.39 267 SER A N 1
ATOM 2050 C CA . SER A 1 279 ? 35.208 77.989 24.725 1.00 22.50 267 SER A CA 1
ATOM 2051 C C . SER A 1 279 ? 35.428 77.214 26.029 1.00 26.57 267 SER A C 1
ATOM 2052 O O . SER A 1 279 ? 35.743 76.012 26.011 1.00 26.66 267 SER A O 1
ATOM 2055 N N . ARG A 1 280 ? 35.250 77.880 27.168 1.00 23.93 268 ARG A N 1
ATOM 2056 C CA . ARG A 1 280 ? 35.230 77.153 28.436 1.00 26.12 268 ARG A CA 1
ATOM 2057 C C . ARG A 1 280 ? 34.152 76.049 28.427 1.00 28.32 268 ARG A C 1
ATOM 2058 O O . ARG A 1 280 ? 34.266 75.053 29.134 1.00 29.65 268 ARG A O 1
ATOM 2066 N N . HIS A 1 281 ? 33.106 76.210 27.618 1.00 27.91 269 HIS A N 1
ATOM 2067 C CA . HIS A 1 281 ? 32.095 75.152 27.508 1.00 28.15 269 HIS A CA 1
ATOM 2068 C C . HIS A 1 281 ? 32.566 73.912 26.747 1.00 31.90 269 HIS A C 1
ATOM 2069 O O . HIS A 1 281 ? 31.958 72.830 26.854 1.00 32.34 269 HIS A O 1
ATOM 2076 N N . THR A 1 282 ? 33.625 74.059 25.959 1.00 28.55 270 THR A N 1
ATOM 2077 C CA . THR A 1 282 ? 34.002 72.981 25.037 1.00 33.27 270 THR A CA 1
ATOM 2078 C C . THR A 1 282 ? 35.495 72.676 25.117 1.00 36.33 270 THR A C 1
ATOM 2079 O O . THR A 1 282 ? 36.144 72.466 24.094 1.00 39.04 270 THR A O 1
ATOM 2083 N N . GLY A 1 283 ? 36.033 72.681 26.339 1.00 35.92 271 GLY A N 1
ATOM 2084 C CA . GLY A 1 283 ? 37.439 72.394 26.588 1.00 35.93 271 GLY A CA 1
ATOM 2085 C C . GLY A 1 283 ? 38.460 73.257 25.860 1.00 35.36 271 GLY A C 1
ATOM 2086 O O . GLY A 1 283 ? 39.569 72.807 25.596 1.00 38.42 271 GLY A O 1
ATOM 2087 N N . GLY A 1 284 ? 38.099 74.487 25.520 1.00 30.78 272 GLY A N 1
ATOM 2088 C CA . GLY A 1 284 ? 39.040 75.397 24.881 1.00 29.16 272 GLY A CA 1
ATOM 2089 C C . GLY A 1 284 ? 38.934 75.425 23.367 1.00 29.65 272 GLY A C 1
ATOM 2090 O O . GLY A 1 284 ? 39.686 76.130 22.683 1.00 31.28 272 GLY A O 1
ATOM 2091 N N . ASP A 1 285 ? 38.004 74.635 22.845 1.00 29.13 273 ASP A N 1
ATOM 2092 C CA . ASP A 1 285 ? 37.778 74.517 21.413 1.00 28.84 273 ASP A CA 1
ATOM 2093 C C . ASP A 1 285 ? 36.754 75.558 20.985 1.00 28.43 273 ASP A C 1
ATOM 2094 O O . ASP A 1 285 ? 35.549 75.338 21.107 1.00 25.95 273 ASP A O 1
ATOM 2099 N N . LEU A 1 286 ? 37.230 76.698 20.491 1.00 26.93 274 LEU A N 1
ATOM 2100 C CA . LEU A 1 286 ? 36.322 77.793 20.151 1.00 24.70 274 LEU A CA 1
ATOM 2101 C C . LEU A 1 286 ? 35.388 77.461 18.988 1.00 24.93 274 LEU A C 1
ATOM 2102 O O . LEU A 1 286 ? 34.211 77.841 19.007 1.00 23.84 274 LEU A O 1
ATOM 2107 N N . ALA A 1 287 ? 35.909 76.789 17.963 1.00 27.43 275 ALA A N 1
ATOM 2108 C CA . ALA A 1 287 ? 35.080 76.406 16.814 1.00 28.74 275 ALA A CA 1
ATOM 2109 C C . ALA A 1 287 ? 33.897 75.526 17.254 1.00 26.82 275 ALA A C 1
ATOM 2110 O O . ALA A 1 287 ? 32.775 75.659 16.743 1.00 27.08 275 ALA A O 1
ATOM 2112 N N . LYS A 1 288 ? 34.152 74.633 18.201 1.00 26.97 276 LYS A N 1
ATOM 2113 C CA . LYS A 1 288 ? 33.100 73.756 18.724 1.00 29.76 276 LYS A CA 1
ATOM 2114 C C . LYS A 1 288 ? 32.049 74.540 19.502 1.00 27.47 276 LYS A C 1
ATOM 2115 O O . LYS A 1 288 ? 30.853 74.293 19.358 1.00 27.60 276 LYS A O 1
ATOM 2121 N N . ALA A 1 289 ? 32.501 75.477 20.330 1.00 24.00 277 ALA A N 1
ATOM 2122 C CA . ALA A 1 289 ? 31.605 76.351 21.088 1.00 23.34 277 ALA A CA 1
ATOM 2123 C C . ALA A 1 289 ? 30.744 77.224 20.184 1.00 26.16 277 ALA A C 1
ATOM 2124 O O . ALA A 1 289 ? 29.531 77.315 20.380 1.00 26.36 277 ALA A O 1
ATOM 2126 N N . LEU A 1 290 ? 31.373 77.914 19.230 1.00 22.07 278 LEU A N 1
ATOM 2127 C CA . LEU A 1 290 ? 30.615 78.776 18.331 1.00 22.79 278 LEU A CA 1
ATOM 2128 C C . LEU A 1 290 ? 29.703 77.967 17.395 1.00 23.57 278 LEU A C 1
ATOM 2129 O O . LEU A 1 290 ? 28.669 78.470 16.945 1.00 24.44 278 LEU A O 1
ATOM 2134 N N . GLY A 1 291 ? 30.097 76.734 17.101 1.00 24.77 279 GLY A N 1
ATOM 2135 C CA . GLY A 1 291 ? 29.284 75.835 16.286 1.00 25.98 279 GLY A CA 1
ATOM 2136 C C . GLY A 1 291 ? 27.983 75.430 16.960 1.00 28.84 279 GLY A C 1
ATOM 2137 O O . GLY A 1 291 ? 27.060 74.946 16.284 1.00 29.94 279 GLY A O 1
ATOM 2138 N N . ARG A 1 292 ? 27.905 75.601 18.284 1.00 26.06 280 ARG A N 1
ATOM 2139 C CA . ARG A 1 292 ? 26.673 75.326 19.051 1.00 29.47 280 ARG A CA 1
ATOM 2140 C C . ARG A 1 292 ? 25.583 76.395 18.848 1.00 26.41 280 ARG A C 1
ATOM 2141 O O . ARG A 1 292 ? 24.405 76.164 19.159 1.00 25.39 280 ARG A O 1
ATOM 2149 N N . ILE A 1 293 ? 25.979 77.564 18.365 1.00 23.93 281 ILE A N 1
ATOM 2150 C CA . ILE A 1 293 ? 25.053 78.679 18.273 1.00 22.10 281 ILE A CA 1
ATOM 2151 C C . ILE A 1 293 ? 23.958 78.379 17.247 1.00 23.65 281 ILE A C 1
ATOM 2152 O O . ILE A 1 293 ? 24.257 78.026 16.122 1.00 23.21 281 ILE A O 1
ATOM 2157 N N . LYS A 1 294 ? 22.694 78.487 17.660 1.00 24.26 282 LYS A N 1
ATOM 2158 C CA . LYS A 1 294 ? 21.558 78.331 16.754 1.00 26.62 282 LYS A CA 1
ATOM 2159 C C . LYS A 1 294 ? 20.904 79.671 16.387 1.00 26.59 282 LYS A C 1
ATOM 2160 O O . LYS A 1 294 ? 20.159 79.764 15.392 1.00 25.05 282 LYS A O 1
ATOM 2166 N N . ALA A 1 295 ? 21.167 80.691 17.200 1.00 23.72 283 ALA A N 1
ATOM 2167 C CA . ALA A 1 295 ? 20.617 82.034 16.986 1.00 23.69 283 ALA A CA 1
ATOM 2168 C C . ALA A 1 295 ? 21.025 82.591 15.641 1.00 22.14 283 ALA A C 1
ATOM 2169 O O . ALA A 1 295 ? 22.179 82.446 15.241 1.00 22.85 283 ALA A O 1
ATOM 2171 N N . LYS A 1 296 ? 20.100 83.272 14.968 1.00 20.68 284 LYS A N 1
ATOM 2172 C CA . LYS A 1 296 ? 20.487 84.118 13.829 1.00 19.22 284 LYS A CA 1
ATOM 2173 C C . LYS A 1 296 ? 21.351 85.225 14.355 1.00 18.49 284 LYS A C 1
ATOM 2174 O O . LYS A 1 296 ? 20.897 86.061 15.157 1.00 19.71 284 LYS A O 1
ATOM 2180 N N . THR A 1 297 ? 22.617 85.258 13.932 1.00 18.56 285 THR A N 1
ATOM 2181 C CA . THR A 1 297 ? 23.586 86.144 14.581 1.00 18.45 285 THR A CA 1
ATOM 2182 C C . THR A 1 297 ? 24.250 87.165 13.644 1.00 16.84 285 THR A C 1
ATOM 2183 O O . THR A 1 297 ? 24.749 86.794 12.582 1.00 20.83 285 THR A O 1
ATOM 2187 N N . TYR A 1 298 ? 24.223 88.438 14.041 1.00 18.22 286 TYR A N 1
ATOM 2188 C CA . TYR A 1 298 ? 24.982 89.510 13.375 1.00 18.14 286 TYR A CA 1
ATOM 2189 C C . TYR A 1 298 ? 26.220 89.846 14.213 1.00 18.35 286 TYR A C 1
ATOM 2190 O O . TYR A 1 298 ? 26.115 90.162 15.414 1.00 18.87 286 TYR A O 1
ATOM 2199 N N . VAL A 1 299 ? 27.392 89.761 13.581 1.00 18.08 287 VAL A N 1
ATOM 2200 C CA . VAL A 1 299 ? 28.657 90.105 14.216 1.00 17.12 287 VAL A CA 1
ATOM 2201 C C . VAL A 1 299 ? 29.029 91.489 13.698 1.00 18.09 287 VAL A C 1
ATOM 2202 O O . VAL A 1 299 ? 29.180 91.675 12.476 1.00 17.18 287 VAL A O 1
ATOM 2206 N N . MET A 1 300 ? 29.091 92.455 14.605 1.00 17.90 288 MET A N 1
ATOM 2207 C CA . MET A 1 300 ? 29.160 93.868 14.211 1.00 18.24 288 MET A CA 1
ATOM 2208 C C . MET A 1 300 ? 30.278 94.619 14.925 1.00 15.37 288 MET A C 1
ATOM 2209 O O . MET A 1 300 ? 30.033 95.405 15.831 1.00 16.85 288 MET A O 1
ATOM 2214 N N . PRO A 1 301 ? 31.520 94.396 14.482 1.00 15.07 289 PRO A N 1
ATOM 2215 C CA . PRO A 1 301 ? 32.596 95.241 15.017 1.00 14.83 289 PRO A CA 1
ATOM 2216 C C . PRO A 1 301 ? 32.438 96.688 14.535 1.00 17.18 289 PRO A C 1
ATOM 2217 O O . PRO A 1 301 ? 31.738 96.913 13.547 1.00 19.37 289 PRO A O 1
ATOM 2221 N N . ILE A 1 302 ? 33.098 97.628 15.209 1.00 16.68 290 ILE A N 1
ATOM 2222 C CA . ILE A 1 302 ? 33.137 99.016 14.768 1.00 17.65 290 ILE A CA 1
ATOM 2223 C C . ILE A 1 302 ? 34.430 99.154 13.986 1.00 17.74 290 ILE A C 1
ATOM 2224 O O . ILE A 1 302 ? 35.466 98.674 14.445 1.00 14.87 290 ILE A O 1
ATOM 2229 N N . SER A 1 303 ? 34.349 99.762 12.796 1.00 16.71 291 SER A N 1
ATOM 2230 C CA . SER A 1 303 ? 35.461 99.747 11.848 1.00 16.84 291 SER A CA 1
ATOM 2231 C C . SER A 1 303 ? 36.800 100.201 12.440 1.00 17.70 291 SER A C 1
ATOM 2232 O O . SER A 1 303 ? 37.854 99.582 12.164 1.00 17.87 291 SER A O 1
ATOM 2235 N N . HIS A 1 304 ? 36.782 101.257 13.262 1.00 15.04 292 HIS A N 1
ATOM 2236 C CA . HIS A 1 304 ? 38.027 101.842 13.758 1.00 15.66 292 HIS A CA 1
ATOM 2237 C C . HIS A 1 304 ? 38.276 101.502 15.243 1.00 15.91 292 HIS A C 1
ATOM 2238 O O . HIS A 1 304 ? 39.078 102.149 15.910 1.00 16.23 292 HIS A O 1
ATOM 2245 N N . ASP A 1 305 ? 37.594 100.476 15.746 1.00 15.57 293 ASP A N 1
ATOM 2246 C CA . ASP A 1 305 ? 37.855 99.959 17.108 1.00 15.61 293 ASP A CA 1
ATOM 2247 C C . ASP A 1 305 ? 39.312 99.490 17.212 1.00 17.70 293 ASP A C 1
ATOM 2248 O O . ASP A 1 305 ? 39.759 98.639 16.443 1.00 16.91 293 ASP A O 1
ATOM 2253 N N . GLN A 1 306 ? 40.060 100.052 18.163 1.00 14.73 294 GLN A N 1
ATOM 2254 C CA . GLN A 1 306 ? 41.462 99.730 18.352 1.00 16.53 294 GLN A CA 1
ATOM 2255 C C . GLN A 1 306 ? 41.738 98.418 19.063 1.00 17.12 294 GLN A C 1
ATOM 2256 O O . GLN A 1 306 ? 42.888 97.967 19.043 1.00 19.30 294 GLN A O 1
ATOM 2262 N N . PHE A 1 307 ? 40.759 97.832 19.747 1.00 17.70 295 PHE A N 1
ATOM 2263 C CA . PHE A 1 307 ? 41.099 96.627 20.508 1.00 21.15 295 PHE A CA 1
ATOM 2264 C C . PHE A 1 307 ? 40.142 95.457 20.345 1.00 24.10 295 PHE A C 1
ATOM 2265 O O . PHE A 1 307 ? 40.532 94.319 20.621 1.00 23.19 295 PHE A O 1
ATOM 2273 N N . PHE A 1 308 ? 38.920 95.698 19.865 1.00 19.84 296 PHE A N 1
ATOM 2274 C CA . PHE A 1 308 ? 38.093 94.590 19.391 1.00 19.87 296 PHE A CA 1
ATOM 2275 C C . PHE A 1 308 ? 38.034 94.778 17.869 1.00 21.06 296 PHE A C 1
ATOM 2276 O O . PHE A 1 308 ? 37.130 95.429 17.377 1.00 22.00 296 PHE A O 1
ATOM 2284 N N . THR A 1 309 ? 39.024 94.277 17.126 1.00 19.56 297 THR A N 1
ATOM 2285 C CA . THR A 1 309 ? 39.167 94.700 15.731 1.00 17.44 297 THR A CA 1
ATOM 2286 C C . THR A 1 309 ? 38.227 93.996 14.775 1.00 17.27 297 THR A C 1
ATOM 2287 O O . THR A 1 309 ? 37.654 92.946 15.093 1.00 16.83 297 THR A O 1
ATOM 2291 N N . VAL A 1 310 ? 38.081 94.592 13.599 1.00 19.27 298 VAL A N 1
ATOM 2292 C CA . VAL A 1 310 ? 37.303 93.973 12.526 1.00 19.20 298 VAL A CA 1
ATOM 2293 C C . VAL A 1 310 ? 37.848 92.570 12.245 1.00 20.18 298 VAL A C 1
ATOM 2294 O O . VAL A 1 310 ? 37.075 91.614 12.034 1.00 21.44 298 VAL A O 1
ATOM 2298 N N . ASP A 1 311 ? 39.171 92.448 12.231 1.00 21.05 299 ASP A N 1
ATOM 2299 C CA . ASP A 1 311 ? 39.822 91.153 11.963 1.00 24.64 299 ASP A CA 1
ATOM 2300 C C . ASP A 1 311 ? 39.557 90.134 13.074 1.00 21.81 299 ASP A C 1
ATOM 2301 O O . ASP A 1 311 ? 39.353 88.946 12.768 1.00 22.20 299 ASP A O 1
ATOM 2306 N N . ASP A 1 312 ? 39.609 90.575 14.339 1.00 20.05 300 ASP A N 1
ATOM 2307 C CA . ASP A 1 312 ? 39.254 89.725 15.488 1.00 20.16 300 ASP A CA 1
ATOM 2308 C C . ASP A 1 312 ? 37.839 89.158 15.318 1.00 20.02 300 ASP A C 1
ATOM 2309 O O . ASP A 1 312 ? 37.608 87.955 15.489 1.00 19.27 300 ASP A O 1
ATOM 2314 N N . CYS A 1 313 ? 36.898 90.023 14.951 1.00 16.91 301 CYS A N 1
ATOM 2315 C CA . CYS A 1 313 ? 35.498 89.611 14.950 1.00 17.73 301 CYS A CA 1
ATOM 2316 C C . CYS A 1 313 ? 35.212 88.809 13.706 1.00 17.87 301 CYS A C 1
ATOM 2317 O O . CYS A 1 313 ? 34.389 87.907 13.748 1.00 20.03 301 CYS A O 1
ATOM 2320 N N . LEU A 1 314 ? 35.880 89.149 12.611 1.00 16.63 302 LEU A N 1
ATOM 2321 C CA . LEU A 1 314 ? 35.686 88.368 11.394 1.00 20.25 302 LEU A CA 1
ATOM 2322 C C . LEU A 1 314 ? 36.106 86.900 11.622 1.00 21.83 302 LEU A C 1
ATOM 2323 O O . LEU A 1 314 ? 35.438 85.967 11.149 1.00 20.35 302 LEU A O 1
ATOM 2328 N N . SER A 1 315 ? 37.212 86.684 12.349 1.00 20.98 303 SER A N 1
ATOM 2329 C CA . SER A 1 315 ? 37.721 85.326 12.514 1.00 21.80 303 SER A CA 1
ATOM 2330 C C . SER A 1 315 ? 36.730 84.479 13.303 1.00 21.15 303 SER A C 1
ATOM 2331 O O . SER A 1 315 ? 36.614 83.274 13.050 1.00 24.07 303 SER A O 1
ATOM 2334 N N . GLU A 1 316 ? 36.002 85.101 14.221 1.00 18.39 304 GLU A N 1
ATOM 2335 C CA . GLU A 1 316 ? 34.954 84.395 14.986 1.00 19.13 304 GLU A CA 1
ATOM 2336 C C . GLU A 1 316 ? 33.677 84.202 14.144 1.00 20.42 304 GLU A C 1
ATOM 2337 O O . GLU A 1 316 ? 33.036 83.141 14.198 1.00 21.68 304 GLU A O 1
ATOM 2343 N N . GLN A 1 317 ? 33.311 85.221 13.375 1.00 19.71 305 GLN A N 1
ATOM 2344 C CA . GLN A 1 317 ? 32.085 85.130 12.572 1.00 21.09 305 GLN A CA 1
ATOM 2345 C C . GLN A 1 317 ? 32.136 83.943 11.607 1.00 21.17 305 GLN A C 1
ATOM 2346 O O . GLN A 1 317 ? 31.130 83.258 11.377 1.00 21.06 305 GLN A O 1
ATOM 2352 N N . LYS A 1 318 ? 33.323 83.671 11.082 1.00 21.40 306 LYS A N 1
ATOM 2353 C CA . LYS A 1 318 ? 33.504 82.560 10.157 1.00 25.56 306 LYS A CA 1
ATOM 2354 C C . LYS A 1 318 ? 33.179 81.225 10.781 1.00 25.01 306 LYS A C 1
ATOM 2355 O O . LYS A 1 318 ? 32.927 80.266 10.064 1.00 24.55 306 LYS A O 1
ATOM 2361 N N . MET A 1 319 ? 33.184 81.159 12.115 1.00 22.10 307 MET A N 1
ATOM 2362 C CA . MET A 1 319 ? 32.918 79.917 12.851 1.00 24.15 307 MET A CA 1
ATOM 2363 C C . MET A 1 319 ? 31.469 79.783 13.358 1.00 24.14 307 MET A C 1
ATOM 2364 O O . MET A 1 319 ? 31.104 78.772 13.973 1.00 24.99 307 MET A O 1
ATOM 2369 N N . ILE A 1 320 ? 30.656 80.807 13.116 1.00 21.44 308 ILE A N 1
ATOM 2370 C CA . ILE A 1 320 ? 29.268 80.815 13.601 1.00 21.95 308 ILE A CA 1
ATOM 2371 C C . ILE A 1 320 ? 28.294 80.496 12.452 1.00 23.50 308 ILE A C 1
ATOM 2372 O O . ILE A 1 320 ? 28.152 81.273 11.507 1.00 25.04 308 ILE A O 1
ATOM 2377 N N . PRO A 1 321 ? 27.609 79.353 12.532 1.00 26.21 309 PRO A N 1
ATOM 2378 C CA . PRO A 1 321 ? 26.765 78.995 11.378 1.00 31.44 309 PRO A CA 1
ATOM 2379 C C . PRO A 1 321 ? 25.565 79.927 11.274 1.00 35.72 309 PRO A C 1
ATOM 2380 O O . PRO A 1 321 ? 25.180 80.406 12.331 1.00 38.06 309 PRO A O 1
ATOM 2384 N N . ASN A 1 322 ? 25.053 80.224 10.076 1.00 38.15 310 ASN A N 1
ATOM 2385 C CA . ASN A 1 322 ? 23.833 81.042 9.938 1.00 43.72 310 ASN A CA 1
ATOM 2386 C C . ASN A 1 322 ? 24.117 82.557 10.043 1.00 42.04 310 ASN A C 1
ATOM 2387 O O . ASN A 1 322 ? 23.278 83.381 9.693 1.00 50.51 310 ASN A O 1
ATOM 2392 N N . SER A 1 323 ? 25.316 82.917 10.482 1.00 31.22 311 SER A N 1
ATOM 2393 C CA . SER A 1 323 ? 25.630 84.296 10.870 1.00 24.64 311 SER A CA 1
ATOM 2394 C C . SER A 1 323 ? 25.958 85.220 9.697 1.00 24.32 311 SER A C 1
ATOM 2395 O O . SER A 1 323 ? 26.147 84.767 8.571 1.00 22.82 311 SER A O 1
ATOM 2398 N N . GLU A 1 324 ? 26.052 86.516 9.982 1.00 21.60 312 GLU A N 1
ATOM 2399 C CA . GLU A 1 324 ? 26.428 87.514 8.976 1.00 19.93 312 GLU A CA 1
ATOM 2400 C C . GLU A 1 324 ? 27.403 88.485 9.581 1.00 22.24 312 GLU A C 1
ATOM 2401 O O . GLU A 1 324 ? 27.287 88.827 10.746 1.00 20.99 312 GLU A O 1
ATOM 2407 N N . PHE A 1 325 ? 28.343 88.940 8.770 1.00 19.80 313 PHE A N 1
ATOM 2408 C CA . PHE A 1 325 ? 29.343 89.906 9.215 1.00 20.75 313 PHE A CA 1
ATOM 2409 C C . PHE A 1 325 ? 28.915 91.295 8.751 1.00 19.91 313 PHE A C 1
ATOM 2410 O O . PHE A 1 325 ? 28.797 91.553 7.541 1.00 20.39 313 PHE A O 1
ATOM 2418 N N . ARG A 1 326 ? 28.574 92.157 9.700 1.00 20.14 314 ARG A N 1
ATOM 2419 C CA . ARG A 1 326 ? 28.082 93.497 9.388 1.00 22.76 314 ARG A CA 1
ATOM 2420 C C . ARG A 1 326 ? 28.806 94.589 10.195 1.00 17.95 314 ARG A C 1
ATOM 2421 O O . ARG A 1 326 ? 28.273 95.094 11.168 1.00 18.77 314 ARG A O 1
ATOM 2429 N N . PRO A 1 327 ? 30.007 94.957 9.758 1.00 19.83 315 PRO A N 1
ATOM 2430 C CA . PRO A 1 327 ? 30.750 95.979 10.520 1.00 18.35 315 PRO A CA 1
ATOM 2431 C C . PRO A 1 327 ? 29.998 97.314 10.511 1.00 17.82 315 PRO A C 1
ATOM 2432 O O . PRO A 1 327 ? 29.389 97.659 9.479 1.00 20.50 315 PRO A O 1
ATOM 2436 N N . LEU A 1 328 ? 30.088 98.048 11.617 1.00 15.97 316 LEU A N 1
ATOM 2437 C CA . LEU A 1 328 ? 29.570 99.403 11.723 1.00 17.02 316 LEU A CA 1
ATOM 2438 C C . LEU A 1 328 ? 30.677 100.366 11.308 1.00 20.53 316 LEU A C 1
ATOM 2439 O O . LEU A 1 328 ? 31.788 100.281 11.831 1.00 22.71 316 LEU A O 1
ATOM 2444 N N . ARG A 1 329 ? 30.390 101.287 10.404 1.00 19.13 317 ARG A N 1
ATOM 2445 C CA . ARG A 1 329 ? 31.453 102.161 9.887 1.00 20.96 317 ARG A CA 1
ATOM 2446 C C . ARG A 1 329 ? 31.474 103.394 10.774 1.00 21.05 317 ARG A C 1
ATOM 2447 O O . ARG A 1 329 ? 30.517 104.178 10.757 1.00 21.00 317 ARG A O 1
ATOM 2455 N N . SER A 1 330 ? 32.531 103.562 11.564 1.00 19.47 318 SER A N 1
ATOM 2456 C CA . SER A 1 330 ? 32.631 104.742 12.404 1.00 18.56 318 SER A CA 1
ATOM 2457 C C . SER A 1 330 ? 34.069 105.008 12.811 1.00 18.72 318 SER A C 1
ATOM 2458 O O . SER A 1 330 ? 34.712 104.139 13.409 1.00 17.22 318 SER A O 1
ATOM 2461 N N . ILE A 1 331 ? 34.563 106.208 12.526 1.00 18.01 319 ILE A N 1
ATOM 2462 C CA . ILE A 1 331 ? 35.910 106.555 12.986 1.00 19.83 319 ILE A CA 1
ATOM 2463 C C . ILE A 1 331 ? 35.919 106.825 14.493 1.00 21.49 319 ILE A C 1
ATOM 2464 O O . ILE A 1 331 ? 36.992 107.064 15.070 1.00 20.14 319 ILE A O 1
ATOM 2469 N N . ASP A 1 332 ? 34.746 106.801 15.148 1.00 18.17 320 ASP A N 1
ATOM 2470 C CA . ASP A 1 332 ? 34.727 107.038 16.601 1.00 17.52 320 ASP A CA 1
ATOM 2471 C C . ASP A 1 332 ? 35.264 105.807 17.330 1.00 17.87 320 ASP A C 1
ATOM 2472 O O . ASP A 1 332 ? 35.577 105.871 18.510 1.00 18.16 320 ASP A O 1
ATOM 2477 N N . GLY A 1 333 ? 35.392 104.690 16.631 1.00 18.15 321 GLY A N 1
ATOM 2478 C CA . GLY A 1 333 ? 36.043 103.536 17.248 1.00 16.84 321 GLY A CA 1
ATOM 2479 C C . GLY A 1 333 ? 35.205 102.972 18.385 1.00 17.94 321 GLY A C 1
ATOM 2480 O O . GLY A 1 333 ? 33.969 103.118 18.436 1.00 16.41 321 GLY A O 1
ATOM 2481 N N . HIS A 1 334 ? 35.897 102.367 19.350 1.00 14.31 322 HIS A N 1
ATOM 2482 C CA . HIS A 1 334 ? 35.171 101.622 20.365 1.00 18.19 322 HIS A CA 1
ATOM 2483 C C . HIS A 1 334 ? 34.108 102.442 21.098 1.00 17.20 322 HIS A C 1
ATOM 2484 O O . HIS A 1 334 ? 32.949 101.988 21.308 1.00 17.41 322 HIS A O 1
ATOM 2491 N N . LEU A 1 335 ? 34.476 103.656 21.509 1.00 16.52 323 LEU A N 1
ATOM 2492 C CA . LEU A 1 335 ? 33.555 104.438 22.340 1.00 15.93 323 LEU A CA 1
ATOM 2493 C C . LEU A 1 335 ? 32.488 105.154 21.513 1.00 18.29 323 LEU A C 1
ATOM 2494 O O . LEU A 1 335 ? 31.673 105.904 22.065 1.00 21.65 323 LEU A O 1
ATOM 2499 N N . GLY A 1 336 ? 32.436 104.869 20.210 1.00 17.28 324 GLY A N 1
ATOM 2500 C CA . GLY A 1 336 ? 31.229 105.136 19.429 1.00 18.91 324 GLY A CA 1
ATOM 2501 C C . GLY A 1 336 ? 30.038 104.411 20.057 1.00 19.27 324 GLY A C 1
ATOM 2502 O O . GLY A 1 336 ? 28.896 104.755 19.786 1.00 20.69 324 GLY A O 1
ATOM 2503 N N . LEU A 1 337 ? 30.286 103.439 20.940 1.00 17.88 325 LEU A N 1
ATOM 2504 C CA . LEU A 1 337 ? 29.186 102.808 21.674 1.00 15.97 325 LEU A CA 1
ATOM 2505 C C . LEU A 1 337 ? 28.439 103.820 22.542 1.00 17.69 325 LEU A C 1
ATOM 2506 O O . LEU A 1 337 ? 27.277 103.610 22.876 1.00 19.44 325 LEU A O 1
ATOM 2511 N N . PHE A 1 338 ? 29.119 104.904 22.922 1.00 15.85 326 PHE A N 1
ATOM 2512 C CA . PHE A 1 338 ? 28.539 105.921 23.787 1.00 17.40 326 PHE A CA 1
ATOM 2513 C C . PHE A 1 338 ? 27.528 106.821 23.044 1.00 19.07 326 PHE A C 1
ATOM 2514 O O . PHE A 1 338 ? 26.942 107.734 23.634 1.00 19.88 326 PHE A O 1
ATOM 2522 N N . GLY A 1 339 ? 27.311 106.555 21.773 1.00 19.00 327 GLY A N 1
ATOM 2523 C CA . GLY A 1 339 ? 26.317 107.314 21.028 1.00 17.39 327 GLY A CA 1
ATOM 2524 C C . GLY A 1 339 ? 26.777 108.662 20.490 1.00 18.24 327 GLY A C 1
ATOM 2525 O O . GLY A 1 339 ? 25.954 109.529 20.210 1.00 19.55 327 GLY A O 1
ATOM 2526 N N . THR A 1 340 ? 28.085 108.842 20.330 1.00 15.26 328 THR A N 1
ATOM 2527 C CA . THR A 1 340 ? 28.637 110.067 19.774 1.00 15.69 328 THR A CA 1
ATOM 2528 C C . THR A 1 340 ? 28.426 110.241 18.263 1.00 17.49 328 THR A C 1
ATOM 2529 O O . THR A 1 340 ? 28.467 111.366 17.742 1.00 16.98 328 THR A O 1
ATOM 2533 N N . ASP A 1 341 ? 28.239 109.125 17.571 1.00 17.25 329 ASP A N 1
ATOM 2534 C CA . ASP A 1 341 ? 28.208 109.085 16.117 1.00 17.59 329 ASP A CA 1
ATOM 2535 C C . ASP A 1 341 ? 26.805 108.677 15.640 1.00 20.37 329 ASP A C 1
ATOM 2536 O O . ASP A 1 341 ? 26.436 107.484 15.654 1.00 16.47 329 ASP A O 1
ATOM 2541 N N . ALA A 1 342 ? 26.024 109.678 15.268 1.00 19.48 330 ALA A N 1
ATOM 2542 C CA . ALA A 1 342 ? 24.646 109.449 14.845 1.00 19.98 330 ALA A CA 1
ATOM 2543 C C . ALA A 1 342 ? 24.581 108.627 13.534 1.00 20.80 330 ALA A C 1
ATOM 2544 O O . ALA A 1 342 ? 23.605 107.916 13.318 1.00 19.64 330 ALA A O 1
ATOM 2546 N N . GLN A 1 343 ? 25.600 108.724 12.667 1.00 19.80 331 GLN A N 1
ATOM 2547 C CA . GLN A 1 343 ? 25.622 107.882 11.444 1.00 21.49 331 GLN A CA 1
ATOM 2548 C C . GLN A 1 343 ? 25.691 106.412 11.827 1.00 20.79 331 GLN A C 1
ATOM 2549 O O . GLN A 1 343 ? 25.007 105.555 11.260 1.00 22.57 331 GLN A O 1
ATOM 2555 N N . MET A 1 344 ? 26.580 106.119 12.763 1.00 17.60 332 MET A N 1
ATOM 2556 C CA . MET A 1 344 ? 26.741 104.766 13.259 1.00 16.26 332 MET A CA 1
ATOM 2557 C C . MET A 1 344 ? 25.466 104.242 13.925 1.00 18.82 332 MET A C 1
ATOM 2558 O O . MET A 1 344 ? 25.062 103.104 13.683 1.00 18.78 332 MET A O 1
ATOM 2563 N N . LEU A 1 345 ? 24.817 105.054 14.754 1.00 19.31 333 LEU A N 1
ATOM 2564 C CA . LEU A 1 345 ? 23.504 104.665 15.319 1.00 19.35 333 LEU A CA 1
ATOM 2565 C C . LEU A 1 345 ? 22.462 104.369 14.228 1.00 21.21 333 LEU A C 1
ATOM 2566 O O . LEU A 1 345 ? 21.656 103.452 14.383 1.00 18.61 333 LEU A O 1
ATOM 2571 N N . ASP A 1 346 ? 22.474 105.160 13.149 1.00 19.82 334 ASP A N 1
ATOM 2572 C CA . ASP A 1 346 ? 21.531 104.950 12.060 1.00 23.43 334 ASP A CA 1
ATOM 2573 C C . ASP A 1 346 ? 21.827 103.609 11.375 1.00 22.15 334 ASP A C 1
ATOM 2574 O O . ASP A 1 346 ? 20.903 102.835 11.106 1.00 20.62 334 ASP A O 1
ATOM 2579 N N . GLN A 1 347 ? 23.109 103.308 11.133 1.00 19.09 335 GLN A N 1
ATOM 2580 C CA . GLN A 1 347 ? 23.448 102.004 10.547 1.00 20.91 335 GLN A CA 1
ATOM 2581 C C . GLN A 1 347 ? 23.006 100.865 11.443 1.00 21.25 335 GLN A C 1
ATOM 2582 O O . GLN A 1 347 ? 22.462 99.839 10.986 1.00 20.27 335 GLN A O 1
ATOM 2588 N N . LEU A 1 348 ? 23.260 101.021 12.737 1.00 19.65 336 LEU A N 1
ATOM 2589 C CA . LEU A 1 348 ? 22.927 99.962 13.671 1.00 19.33 336 LEU A CA 1
ATOM 2590 C C . LEU A 1 348 ? 21.432 99.681 13.690 1.00 21.32 336 LEU A C 1
ATOM 2591 O O . LEU A 1 348 ? 21.016 98.511 13.743 1.00 20.50 336 LEU A O 1
ATOM 2596 N N . ASP A 1 349 ? 20.621 100.748 13.672 1.00 18.43 337 ASP A N 1
ATOM 2597 C CA . ASP A 1 349 ? 19.165 100.568 13.708 1.00 20.85 337 ASP A CA 1
ATOM 2598 C C . ASP A 1 349 ? 18.708 99.778 12.492 1.00 22.63 337 ASP A C 1
ATOM 2599 O O . ASP A 1 349 ? 17.783 98.929 12.590 1.00 20.60 337 ASP A O 1
ATOM 2604 N N . ALA A 1 350 ? 19.333 100.076 11.352 1.00 20.59 338 ALA A N 1
ATOM 2605 C CA . ALA A 1 350 ? 18.959 99.428 10.088 1.00 24.19 338 ALA A CA 1
ATOM 2606 C C . ALA A 1 350 ? 19.304 97.932 10.141 1.00 22.16 338 ALA A C 1
ATOM 2607 O O . ALA A 1 350 ? 18.484 97.081 9.758 1.00 21.94 338 ALA A O 1
ATOM 2609 N N . HIS A 1 351 ? 20.502 97.604 10.631 1.00 19.77 339 HIS A N 1
ATOM 2610 C CA . HIS A 1 351 ? 20.898 96.195 10.754 1.00 20.43 339 HIS A CA 1
ATOM 2611 C C . HIS A 1 351 ? 19.996 95.470 11.770 1.00 20.57 339 HIS A C 1
ATOM 2612 O O . HIS A 1 351 ? 19.515 94.360 11.525 1.00 20.93 339 HIS A O 1
ATOM 2619 N N . LEU A 1 352 ? 19.779 96.090 12.919 1.00 17.82 340 LEU A N 1
ATOM 2620 C CA . LEU A 1 352 ? 18.950 95.448 13.944 1.00 19.90 340 LEU A CA 1
ATOM 2621 C C . LEU A 1 352 ? 17.502 95.238 13.484 1.00 21.78 340 LEU A C 1
ATOM 2622 O O . LEU A 1 352 ? 16.880 94.229 13.825 1.00 23.70 340 LEU A O 1
ATOM 2627 N N . ALA A 1 353 ? 16.956 96.190 12.732 1.00 22.40 341 ALA A N 1
ATOM 2628 C CA . ALA A 1 353 ? 15.590 96.039 12.245 1.00 23.51 341 ALA A CA 1
ATOM 2629 C C . ALA A 1 353 ? 15.536 94.865 11.256 1.00 23.63 341 ALA A C 1
ATOM 2630 O O . ALA A 1 353 ? 14.571 94.092 11.226 1.00 21.98 341 ALA A O 1
ATOM 2632 N N . GLU A 1 354 ? 16.594 94.701 10.479 1.00 21.37 342 GLU A N 1
ATOM 2633 C CA . GLU A 1 354 ? 16.642 93.627 9.496 1.00 22.92 342 GLU A CA 1
ATOM 2634 C C . GLU A 1 354 ? 16.747 92.299 10.229 1.00 23.20 342 GLU A C 1
ATOM 2635 O O . GLU A 1 354 ? 16.079 91.336 9.887 1.00 22.84 342 GLU A O 1
ATOM 2641 N N . LEU A 1 355 ? 17.560 92.272 11.280 1.00 18.79 343 LEU A N 1
ATOM 2642 C CA . LEU A 1 355 ? 17.716 91.064 12.097 1.00 20.27 343 LEU A CA 1
ATOM 2643 C C . LEU A 1 355 ? 16.405 90.650 12.726 1.00 20.49 343 LEU A C 1
ATOM 2644 O O . LEU A 1 355 ? 16.036 89.466 12.715 1.00 21.18 343 LEU A O 1
ATOM 2649 N N . LEU A 1 356 ? 15.686 91.619 13.285 1.00 21.15 344 LEU A N 1
ATOM 2650 C CA . LEU A 1 356 ? 14.411 91.339 13.958 1.00 22.23 344 LEU A CA 1
ATOM 2651 C C . LEU A 1 356 ? 13.318 90.918 12.986 1.00 25.01 344 LEU A C 1
ATOM 2652 O O . LEU A 1 356 ? 12.255 90.462 13.413 1.00 24.04 344 LEU A O 1
ATOM 2657 N N . SER A 1 357 ? 13.558 91.066 11.687 1.00 23.48 345 SER A N 1
ATOM 2658 C CA . SER A 1 357 ? 12.534 90.672 10.722 1.00 24.81 345 SER A CA 1
ATOM 2659 C C . SER A 1 357 ? 12.793 89.274 10.145 1.00 24.42 345 SER A C 1
ATOM 2660 O O . SER A 1 357 ? 12.029 88.788 9.294 1.00 24.44 345 SER A O 1
ATOM 2663 N N . SER A 1 358 ? 13.846 88.604 10.616 1.00 24.70 346 SER A N 1
ATOM 2664 C CA . SER A 1 358 ? 14.112 87.245 10.152 1.00 26.01 346 SER A CA 1
ATOM 2665 C C . SER A 1 358 ? 12.946 86.341 10.614 1.00 27.25 346 SER A C 1
ATOM 2666 O O . SER A 1 358 ? 12.479 86.447 11.747 1.00 28.97 346 SER A O 1
ATOM 2669 N N . PRO A 1 359 ? 12.463 85.463 9.727 1.00 29.27 347 PRO A N 1
ATOM 2670 C CA . PRO A 1 359 ? 11.251 84.663 9.988 1.00 29.97 347 PRO A CA 1
ATOM 2671 C C . PRO A 1 359 ? 11.405 83.774 11.208 1.00 28.84 347 PRO A C 1
ATOM 2672 O O . PRO A 1 359 ? 12.483 83.206 11.425 1.00 28.09 347 PRO A O 1
ATOM 2676 N N . ALA A 1 360 ? 10.347 83.655 12.005 1.00 28.41 348 ALA A N 1
ATOM 2677 C CA . ALA A 1 360 ? 10.419 82.844 13.208 1.00 27.67 348 ALA A CA 1
ATOM 2678 C C . ALA A 1 360 ? 10.308 81.378 12.827 1.00 29.81 348 ALA A C 1
ATOM 2679 O O . ALA A 1 360 ? 9.402 81.020 12.077 1.00 26.34 348 ALA A O 1
ATOM 2681 N N . TYR A 1 361 ? 11.215 80.535 13.326 1.00 25.74 349 TYR A N 1
ATOM 2682 C CA . TYR A 1 361 ? 11.120 79.084 13.076 1.00 28.15 349 TYR A CA 1
ATOM 2683 C C . TYR A 1 361 ? 10.657 78.358 14.324 1.00 28.54 349 TYR A C 1
ATOM 2684 O O . TYR A 1 361 ? 10.266 77.193 14.267 1.00 29.50 349 TYR A O 1
ATOM 2694 N N . SER B 1 15 ? 76.587 101.855 31.857 1.00 44.50 3 SER B N 1
ATOM 2695 C CA . SER B 1 15 ? 77.183 100.709 31.178 1.00 43.63 3 SER B CA 1
ATOM 2696 C C . SER B 1 15 ? 76.451 100.364 29.871 1.00 35.57 3 SER B C 1
ATOM 2697 O O . SER B 1 15 ? 76.971 99.625 29.030 1.00 33.55 3 SER B O 1
ATOM 2700 N N . TYR B 1 16 ? 75.244 100.887 29.698 1.00 28.62 4 TYR B N 1
ATOM 2701 C CA . TYR B 1 16 ? 74.512 100.592 28.475 1.00 25.30 4 TYR B CA 1
ATOM 2702 C C . TYR B 1 16 ? 75.048 101.413 27.306 1.00 26.11 4 TYR B C 1
ATOM 2703 O O . TYR B 1 16 ? 75.225 100.909 26.180 1.00 24.76 4 TYR B O 1
ATOM 2712 N N . TYR B 1 17 ? 75.318 102.691 27.570 1.00 25.74 5 TYR B N 1
ATOM 2713 C CA . TYR B 1 17 ? 75.651 103.603 26.470 1.00 24.81 5 TYR B CA 1
ATOM 2714 C C . TYR B 1 17 ? 77.133 103.668 26.138 1.00 26.93 5 TYR B C 1
ATOM 2715 O O . TYR B 1 17 ? 77.760 104.716 26.237 1.00 28.07 5 TYR B O 1
ATOM 2724 N N . THR B 1 18 ? 77.678 102.551 25.688 1.00 27.00 6 THR B N 1
ATOM 2725 C CA . THR B 1 18 ? 79.108 102.453 25.472 1.00 28.46 6 THR B CA 1
ATOM 2726 C C . THR B 1 18 ? 79.483 102.163 24.026 1.00 27.75 6 THR B C 1
ATOM 2727 O O . THR B 1 18 ? 78.648 101.736 23.224 1.00 26.26 6 THR B O 1
ATOM 2731 N N . GLU B 1 19 ? 80.743 102.377 23.683 1.00 29.10 7 GLU B N 1
ATOM 2732 C CA . GLU B 1 19 ? 81.170 102.021 22.342 1.00 35.20 7 GLU B CA 1
ATOM 2733 C C . GLU B 1 19 ? 81.144 100.498 22.195 1.00 33.64 7 GLU B C 1
ATOM 2734 O O . GLU B 1 19 ? 80.939 99.977 21.102 1.00 31.15 7 GLU B O 1
ATOM 2740 N N . GLU B 1 20 ? 81.303 99.767 23.291 1.00 32.76 8 GLU B N 1
ATOM 2741 C CA . GLU B 1 20 ? 81.319 98.326 23.131 1.00 36.56 8 GLU B CA 1
ATOM 2742 C C . GLU B 1 20 ? 79.938 97.817 22.749 1.00 35.56 8 GLU B C 1
ATOM 2743 O O . GLU B 1 20 ? 79.834 96.871 21.980 1.00 36.77 8 GLU B O 1
ATOM 2749 N N . ASN B 1 21 ? 78.877 98.455 23.244 1.00 30.06 9 ASN B N 1
ATOM 2750 C CA . ASN B 1 21 ? 77.543 98.055 22.846 1.00 29.25 9 ASN B CA 1
ATOM 2751 C C . ASN B 1 21 ? 77.067 98.673 21.539 1.00 29.07 9 ASN B C 1
ATOM 2752 O O . ASN B 1 21 ? 76.273 98.058 20.818 1.00 31.08 9 ASN B O 1
ATOM 2757 N N . HIS B 1 22 ? 77.472 99.908 21.260 1.00 24.32 10 HIS B N 1
ATOM 2758 C CA . HIS B 1 22 ? 76.867 100.655 20.137 1.00 20.76 10 HIS B CA 1
ATOM 2759 C C . HIS B 1 22 ? 77.843 101.109 19.056 1.00 23.26 10 HIS B C 1
ATOM 2760 O O . HIS B 1 22 ? 77.432 101.702 18.063 1.00 23.68 10 HIS B O 1
ATOM 2767 N N . GLY B 1 23 ? 79.126 100.824 19.263 1.00 24.08 11 GLY B N 1
ATOM 2768 C CA . GLY B 1 23 ? 80.194 101.295 18.408 1.00 26.05 11 GLY B CA 1
ATOM 2769 C C . GLY B 1 23 ? 80.423 100.352 17.237 1.00 32.98 11 GLY B C 1
ATOM 2770 O O . GLY B 1 23 ? 79.768 99.320 17.132 1.00 31.91 11 GLY B O 1
ATOM 2771 N N . PRO B 1 24 ? 81.374 100.701 16.365 1.00 39.33 12 PRO B N 1
ATOM 2772 C CA . PRO B 1 24 ? 82.180 101.908 16.570 1.00 39.44 12 PRO B CA 1
ATOM 2773 C C . PRO B 1 24 ? 81.450 103.170 16.127 1.00 36.33 12 PRO B C 1
ATOM 2774 O O . PRO B 1 24 ? 80.595 103.155 15.237 1.00 36.82 12 PRO B O 1
ATOM 2778 N N . PHE B 1 25 ? 81.752 104.263 16.805 1.00 32.61 13 PHE B N 1
ATOM 2779 C CA . PHE B 1 25 ? 81.263 105.556 16.365 1.00 31.75 13 PHE B CA 1
ATOM 2780 C C . PHE B 1 25 ? 82.327 106.570 16.728 1.00 30.96 13 PHE B C 1
ATOM 2781 O O . PHE B 1 25 ? 83.221 106.279 17.520 1.00 28.40 13 PHE B O 1
ATOM 2789 N N . GLU B 1 26 ? 82.220 107.749 16.135 1.00 28.10 14 GLU B N 1
ATOM 2790 C CA . GLU B 1 26 ? 83.105 108.847 16.468 1.00 31.89 14 GLU B CA 1
ATOM 2791 C C . GLU B 1 26 ? 82.341 109.928 17.248 1.00 28.96 14 GLU B C 1
ATOM 2792 O O . GLU B 1 26 ? 81.187 110.210 16.958 1.00 29.20 14 GLU B O 1
ATOM 2798 N N . LEU B 1 27 ? 82.972 110.529 18.251 1.00 27.91 15 LEU B N 1
ATOM 2799 C CA . LEU B 1 27 ? 82.338 111.663 18.925 1.00 28.97 15 LEU B CA 1
ATOM 2800 C C . LEU B 1 27 ? 82.874 112.937 18.322 1.00 26.31 15 LEU B C 1
ATOM 2801 O O . LEU B 1 27 ? 84.064 113.209 18.415 1.00 27.52 15 LEU B O 1
ATOM 2806 N N . ILE B 1 28 ? 82.010 113.710 17.692 1.00 26.49 16 ILE B N 1
ATOM 2807 C CA . ILE B 1 28 ? 82.448 114.927 17.000 1.00 28.95 16 ILE B CA 1
ATOM 2808 C C . ILE B 1 28 ? 81.886 116.147 17.721 1.00 28.14 16 ILE B C 1
ATOM 2809 O O . ILE B 1 28 ? 80.662 116.326 17.783 1.00 27.86 16 ILE B O 1
ATOM 2814 N N . ASN B 1 29 ? 82.769 116.969 18.254 1.00 28.71 17 ASN B N 1
ATOM 2815 C CA . ASN B 1 29 ? 82.355 118.213 18.887 1.00 31.51 17 ASN B CA 1
ATOM 2816 C C . ASN B 1 29 ? 82.069 119.270 17.827 1.00 31.83 17 ASN B C 1
ATOM 2817 O O . ASN B 1 29 ? 82.992 119.754 17.170 1.00 32.98 17 ASN B O 1
ATOM 2822 N N . ILE B 1 30 ? 80.808 119.643 17.654 1.00 29.63 18 ILE B N 1
ATOM 2823 C CA . ILE B 1 30 ? 80.516 120.672 16.650 1.00 32.51 18 ILE B CA 1
ATOM 2824 C C . ILE B 1 30 ? 80.489 122.090 17.228 1.00 34.63 18 ILE B C 1
ATOM 2825 O O . ILE B 1 30 ? 80.067 123.028 16.557 1.00 36.80 18 ILE B O 1
ATOM 2830 N N . GLY B 1 31 ? 80.938 122.247 18.467 1.00 33.13 19 GLY B N 1
ATOM 2831 C CA . GLY B 1 31 ? 81.004 123.563 19.089 1.00 32.90 19 GLY B CA 1
ATOM 2832 C C . GLY B 1 31 ? 79.708 123.907 19.809 1.00 31.23 19 GLY B C 1
ATOM 2833 O O . GLY B 1 31 ? 78.875 123.036 20.050 1.00 29.26 19 GLY B O 1
ATOM 2834 N N . PRO B 1 32 ? 79.535 125.183 20.169 1.00 32.29 20 PRO B N 1
ATOM 2835 C CA . PRO B 1 32 ? 78.329 125.637 20.873 1.00 33.14 20 PRO B CA 1
ATOM 2836 C C . PRO B 1 32 ? 77.073 125.471 20.038 1.00 35.17 20 PRO B C 1
ATOM 2837 O O . PRO B 1 32 ? 77.124 125.655 18.828 1.00 38.29 20 PRO B O 1
ATOM 2841 N N . LEU B 1 33 ? 75.957 125.124 20.677 1.00 34.26 21 LEU B N 1
ATOM 2842 C CA . LEU B 1 33 ? 74.704 124.946 19.965 1.00 32.99 21 LEU B CA 1
ATOM 2843 C C . LEU B 1 33 ? 73.600 125.711 20.663 1.00 35.59 21 LEU B C 1
ATOM 2844 O O . LEU B 1 33 ? 73.079 125.253 21.670 1.00 36.07 21 LEU B O 1
ATOM 2849 N N . PRO B 1 34 ? 73.247 126.891 20.133 1.00 37.53 22 PRO B N 1
ATOM 2850 C CA . PRO B 1 34 ? 72.080 127.573 20.694 1.00 38.29 22 PRO B CA 1
ATOM 2851 C C . PRO B 1 34 ? 70.818 126.803 20.341 1.00 36.58 22 PRO B C 1
ATOM 2852 O O . PRO B 1 34 ? 70.602 126.475 19.186 1.00 36.19 22 PRO B O 1
ATOM 2856 N N . LEU B 1 35 ? 70.021 126.483 21.349 1.00 34.80 23 LEU B N 1
ATOM 2857 C CA . LEU B 1 35 ? 68.839 125.649 21.164 1.00 31.39 23 LEU B CA 1
ATOM 2858 C C . LEU B 1 35 ? 67.596 126.487 20.979 1.00 32.94 23 LEU B C 1
ATOM 2859 O O . LEU B 1 35 ? 67.497 127.597 21.517 1.00 31.55 23 LEU B O 1
ATOM 2864 N N . GLU B 1 36 ? 66.631 125.954 20.242 1.00 32.21 24 GLU B N 1
ATOM 2865 C CA . GLU B 1 36 ? 65.422 126.718 19.953 1.00 35.29 24 GLU B CA 1
ATOM 2866 C C . GLU B 1 36 ? 64.702 127.134 21.218 1.00 32.68 24 GLU B C 1
ATOM 2867 O O . GLU B 1 36 ? 64.155 128.215 21.266 1.00 34.37 24 GLU B O 1
ATOM 2873 N N . GLU B 1 37 ? 64.727 126.312 22.259 1.00 31.47 25 GLU B N 1
ATOM 2874 C CA . GLU B 1 37 ? 63.993 126.653 23.476 1.00 30.75 25 GLU B CA 1
ATOM 2875 C C . GLU B 1 37 ? 64.694 127.731 24.289 1.00 34.97 25 GLU B C 1
ATOM 2876 O O . GLU B 1 37 ? 64.142 128.251 25.259 1.00 36.59 25 GLU B O 1
ATOM 2882 N N . GLY B 1 38 ? 65.905 128.081 23.896 1.00 33.88 26 GLY B N 1
ATOM 2883 C CA . GLY B 1 38 ? 66.559 129.238 24.483 1.00 36.91 26 GLY B CA 1
ATOM 2884 C C . GLY B 1 38 ? 67.870 129.015 25.223 1.00 39.81 26 GLY B C 1
ATOM 2885 O O . GLY B 1 38 ? 68.605 129.962 25.468 1.00 43.73 26 GLY B O 1
ATOM 2886 N N . ARG B 1 39 ? 68.174 127.783 25.598 1.00 38.82 27 ARG B N 1
ATOM 2887 C CA . ARG B 1 39 ? 69.443 127.525 26.258 1.00 39.03 27 ARG B CA 1
ATOM 2888 C C . ARG B 1 39 ? 70.516 127.208 25.239 1.00 41.10 27 ARG B C 1
ATOM 2889 O O . ARG B 1 39 ? 70.217 126.822 24.117 1.00 40.95 27 ARG B O 1
ATOM 2897 N N . CYS B 1 40 ? 71.769 127.408 25.633 1.00 45.54 28 CYS B N 1
ATOM 2898 C CA . CYS B 1 40 ? 72.892 127.129 24.756 1.00 45.60 28 CYS B CA 1
ATOM 2899 C C . CYS B 1 40 ? 73.700 125.986 25.365 1.00 43.75 28 CYS B C 1
ATOM 2900 O O . CYS B 1 40 ? 73.973 125.987 26.567 1.00 44.61 28 CYS B O 1
ATOM 2903 N N . MET B 1 41 ? 74.016 124.985 24.550 1.00 39.49 29 MET B N 1
ATOM 2904 C CA . MET B 1 41 ? 74.968 123.958 24.935 1.00 36.81 29 MET B CA 1
ATOM 2905 C C . MET B 1 41 ? 76.338 124.539 24.652 1.00 37.54 29 MET B C 1
ATOM 2906 O O . MET B 1 41 ? 76.588 124.982 23.529 1.00 38.59 29 MET B O 1
ATOM 2911 N N . PRO B 1 42 ? 77.215 124.585 25.668 1.00 38.99 30 PRO B N 1
ATOM 2912 C CA . PRO B 1 42 ? 78.551 125.151 25.420 1.00 39.67 30 PRO B CA 1
ATOM 2913 C C . PRO B 1 42 ? 79.296 124.290 24.397 1.00 38.24 30 PRO B C 1
ATOM 2914 O O . PRO B 1 42 ? 80.062 124.783 23.577 1.00 37.97 30 PRO B O 1
ATOM 2918 N N . GLU B 1 43 ? 79.050 122.988 24.431 1.00 35.58 31 GLU B N 1
ATOM 2919 C CA . GLU B 1 43 ? 79.623 122.115 23.415 1.00 39.29 31 GLU B CA 1
ATOM 2920 C C . GLU B 1 43 ? 78.619 121.022 23.088 1.00 35.15 31 GLU B C 1
ATOM 2921 O O . GLU B 1 43 ? 77.981 120.439 23.969 1.00 36.01 31 GLU B O 1
ATOM 2927 N N . CYS B 1 44 ? 78.448 120.749 21.813 1.00 29.35 32 CYS B N 1
ATOM 2928 C CA . CYS B 1 44 ? 77.523 119.694 21.448 1.00 28.11 32 CYS B CA 1
ATOM 2929 C C . CYS B 1 44 ? 78.351 118.586 20.812 1.00 29.03 32 CYS B C 1
ATOM 2930 O O . CYS B 1 44 ? 79.048 118.819 19.811 1.00 30.07 32 CYS B O 1
ATOM 2933 N N . LEU B 1 45 ? 78.313 117.402 21.421 1.00 24.28 33 LEU B N 1
ATOM 2934 C CA . LEU B 1 45 ? 79.034 116.244 20.885 1.00 26.70 33 LEU B CA 1
ATOM 2935 C C . LEU B 1 45 ? 78.037 115.391 20.129 1.00 25.57 33 LEU B C 1
ATOM 2936 O O . LEU B 1 45 ? 77.009 114.980 20.688 1.00 25.63 33 LEU B O 1
ATOM 2941 N N . LEU B 1 46 ? 78.332 115.112 18.864 1.00 25.44 34 LEU B N 1
ATOM 2942 C CA . LEU B 1 46 ? 77.486 114.202 18.104 1.00 23.35 34 LEU B CA 1
ATOM 2943 C C . LEU B 1 46 ? 78.245 112.891 17.919 1.00 23.85 34 LEU B C 1
ATOM 2944 O O . LEU B 1 46 ? 79.370 112.879 17.446 1.00 27.01 34 LEU B O 1
ATOM 2949 N N . ALA B 1 47 ? 77.610 111.781 18.299 1.00 23.93 35 ALA B N 1
ATOM 2950 C CA . ALA B 1 47 ? 78.150 110.463 18.001 1.00 24.25 35 ALA B CA 1
ATOM 2951 C C . ALA B 1 47 ? 77.746 110.078 16.566 1.00 22.76 35 ALA B C 1
ATOM 2952 O O . ALA B 1 47 ? 76.544 110.011 16.211 1.00 22.84 35 ALA B O 1
ATOM 2954 N N . VAL B 1 48 ? 78.751 109.843 15.732 1.00 21.91 36 VAL B N 1
ATOM 2955 C CA . VAL B 1 48 ? 78.503 109.641 14.302 1.00 22.65 36 VAL B CA 1
ATOM 2956 C C . VAL B 1 48 ? 79.133 108.335 13.876 1.00 22.72 36 VAL B C 1
ATOM 2957 O O . VAL B 1 48 ? 80.272 108.059 14.244 1.00 25.85 36 VAL B O 1
ATOM 2961 N N . ALA B 1 49 ? 78.386 107.526 13.118 1.00 23.21 37 ALA B N 1
ATOM 2962 C CA . ALA B 1 49 ? 78.955 106.319 12.536 1.00 22.31 37 ALA B CA 1
ATOM 2963 C C . ALA B 1 49 ? 78.931 106.515 11.032 1.00 26.68 37 ALA B C 1
ATOM 2964 O O . ALA B 1 49 ? 77.903 106.889 10.480 1.00 28.54 37 ALA B O 1
ATOM 2966 N N . VAL B 1 50 ? 80.066 106.296 10.379 1.00 25.25 38 VAL B N 1
ATOM 2967 C CA . VAL B 1 50 ? 80.156 106.482 8.948 1.00 26.13 38 VAL B CA 1
ATOM 2968 C C . VAL B 1 50 ? 80.421 105.152 8.265 1.00 26.07 38 VAL B C 1
ATOM 2969 O O . VAL B 1 50 ? 81.398 104.485 8.574 1.00 28.40 38 VAL B O 1
ATOM 2973 N N . HIS B 1 51 ? 79.550 104.769 7.335 1.00 24.21 39 HIS B N 1
ATOM 2974 C CA . HIS B 1 51 ? 79.763 103.549 6.565 1.00 27.60 39 HIS B CA 1
ATOM 2975 C C . HIS B 1 51 ? 79.898 103.858 5.087 1.00 27.61 39 HIS B C 1
ATOM 2976 O O . HIS B 1 51 ? 78.941 104.308 4.464 1.00 28.80 39 HIS B O 1
ATOM 2983 N N . GLY B 1 52 ? 81.070 103.569 4.535 1.00 29.17 40 GLY B N 1
ATOM 2984 C CA . GLY B 1 52 ? 81.341 103.777 3.122 1.00 31.62 40 GLY B CA 1
ATOM 2985 C C . GLY B 1 52 ? 82.079 105.080 2.882 1.00 33.83 40 GLY B C 1
ATOM 2986 O O . GLY B 1 52 ? 82.139 105.932 3.767 1.00 35.25 40 GLY B O 1
ATOM 2987 N N . ALA B 1 53 ? 82.627 105.237 1.679 1.00 36.81 41 ALA B N 1
ATOM 2988 C CA . ALA B 1 53 ? 83.458 106.384 1.350 1.00 36.00 41 ALA B CA 1
ATOM 2989 C C . ALA B 1 53 ? 82.698 107.454 0.555 1.00 34.25 41 ALA B C 1
ATOM 2990 O O . ALA B 1 53 ? 81.895 107.141 -0.315 1.00 34.03 41 ALA B O 1
ATOM 2992 N N . LEU B 1 54 ? 82.972 108.714 0.869 1.00 33.46 42 LEU B N 1
ATOM 2993 C CA . LEU B 1 54 ? 82.438 109.839 0.126 1.00 35.15 42 LEU B CA 1
ATOM 2994 C C . LEU B 1 54 ? 83.155 109.950 -1.247 1.00 31.25 42 LEU B C 1
ATOM 2995 O O . LEU B 1 54 ? 84.386 109.883 -1.313 1.00 32.27 42 LEU B O 1
ATOM 3000 N N . ASN B 1 55 ? 82.421 110.088 -2.349 1.00 31.60 43 ASN B N 1
ATOM 3001 C CA . ASN B 1 55 ? 83.135 110.216 -3.627 1.00 33.20 43 ASN B CA 1
ATOM 3002 C C . ASN B 1 55 ? 83.629 111.656 -3.846 1.00 33.64 43 ASN B C 1
ATOM 3003 O O . ASN B 1 55 ? 83.292 112.552 -3.072 1.00 32.71 43 ASN B O 1
ATOM 3008 N N . ALA B 1 56 ? 84.445 111.876 -4.886 1.00 35.18 44 ALA B N 1
ATOM 3009 C CA . ALA B 1 56 ? 85.043 113.184 -5.106 1.00 35.83 44 ALA B CA 1
ATOM 3010 C C . ALA B 1 56 ? 84.027 114.290 -5.405 1.00 39.56 44 ALA B C 1
ATOM 3011 O O . ALA B 1 56 ? 84.253 115.449 -5.034 1.00 35.36 44 ALA B O 1
ATOM 3013 N N . ASP B 1 57 ? 82.919 113.950 -6.069 1.00 35.33 45 ASP B N 1
ATOM 3014 C CA . ASP B 1 57 ? 81.828 114.904 -6.259 1.00 34.82 45 ASP B CA 1
ATOM 3015 C C . ASP B 1 57 ? 81.082 115.188 -4.949 1.00 34.97 45 ASP B C 1
ATOM 3016 O O . ASP B 1 57 ? 80.227 116.079 -4.891 1.00 32.82 45 ASP B O 1
ATOM 3021 N N . LYS B 1 58 ? 81.387 114.406 -3.912 1.00 34.50 46 LYS B N 1
ATOM 3022 C CA . LYS B 1 58 ? 80.572 114.385 -2.699 1.00 32.38 46 LYS B CA 1
ATOM 3023 C C . LYS B 1 58 ? 79.077 114.278 -3.020 1.00 30.71 46 LYS B C 1
ATOM 3024 O O . LYS B 1 58 ? 78.251 114.935 -2.393 1.00 30.07 46 LYS B O 1
ATOM 3030 N N . SER B 1 59 ? 78.731 113.425 -3.977 1.00 33.62 47 SER B N 1
ATOM 3031 C CA . SER B 1 59 ? 77.336 113.308 -4.411 1.00 32.10 47 SER B CA 1
ATOM 3032 C C . SER B 1 59 ? 76.647 112.057 -3.896 1.00 32.52 47 SER B C 1
ATOM 3033 O O . SER B 1 59 ? 75.474 111.826 -4.216 1.00 29.78 47 SER B O 1
ATOM 3036 N N . ASN B 1 60 ? 77.343 111.255 -3.094 1.00 29.36 48 ASN B N 1
ATOM 3037 C CA . ASN B 1 60 ? 76.789 109.964 -2.649 1.00 33.05 48 ASN B CA 1
ATOM 3038 C C . ASN B 1 60 ? 76.618 109.849 -1.127 1.00 30.22 48 ASN B C 1
ATOM 3039 O O . ASN B 1 60 ? 76.760 108.755 -0.557 1.00 28.23 48 ASN B O 1
ATOM 3044 N N . ALA B 1 61 ? 76.335 110.971 -0.466 1.00 28.28 49 ALA B N 1
ATOM 3045 C CA . ALA B 1 61 ? 76.152 110.958 0.991 1.00 26.91 49 ALA B CA 1
ATOM 3046 C C . ALA B 1 61 ? 74.714 110.694 1.344 1.00 26.62 49 ALA B C 1
ATOM 3047 O O . ALA B 1 61 ? 73.802 111.310 0.778 1.00 26.16 49 ALA B O 1
ATOM 3049 N N . ILE B 1 62 ? 74.508 109.788 2.294 1.00 25.87 50 ILE B N 1
ATOM 3050 C CA . ILE B 1 62 ? 73.167 109.531 2.808 1.00 23.06 50 ILE B CA 1
ATOM 3051 C C . ILE B 1 62 ? 73.169 109.816 4.310 1.00 22.87 50 ILE B C 1
ATOM 3052 O O . ILE B 1 62 ? 74.064 109.363 5.028 1.00 22.22 50 ILE B O 1
ATOM 3057 N N . LEU B 1 63 ? 72.195 110.590 4.773 1.00 22.21 51 LEU B N 1
ATOM 3058 C CA . LEU B 1 63 ? 72.083 110.911 6.201 1.00 23.59 51 LEU B CA 1
ATOM 3059 C C . LEU B 1 63 ? 71.012 110.034 6.809 1.00 21.79 51 LEU B C 1
ATOM 3060 O O . LEU B 1 63 ? 69.915 109.969 6.274 1.00 21.35 51 LEU B O 1
ATOM 3065 N N . VAL B 1 64 ? 71.340 109.380 7.927 1.00 20.03 52 VAL B N 1
ATOM 3066 C CA . VAL B 1 64 ? 70.379 108.521 8.641 1.00 22.55 52 VAL B CA 1
ATOM 3067 C C . VAL B 1 64 ? 70.309 108.926 10.100 1.00 21.03 52 VAL B C 1
ATOM 3068 O O . VAL B 1 64 ? 71.221 108.612 10.870 1.00 19.41 52 VAL B O 1
ATOM 3072 N N . PRO B 1 65 ? 69.256 109.661 10.471 1.00 20.88 53 PRO B N 1
ATOM 3073 C CA . PRO B 1 65 ? 68.987 110.076 11.855 1.00 20.33 53 PRO B CA 1
ATOM 3074 C C . PRO B 1 65 ? 68.506 108.860 12.639 1.00 20.61 53 PRO B C 1
ATOM 3075 O O . PRO B 1 65 ? 68.046 107.898 12.033 1.00 22.16 53 PRO B O 1
ATOM 3079 N N . THR B 1 66 ? 68.611 108.883 13.958 1.00 21.50 54 THR B N 1
ATOM 3080 C CA . THR B 1 66 ? 68.185 107.728 14.760 1.00 19.41 54 THR B CA 1
ATOM 3081 C C . THR B 1 66 ? 66.831 107.989 15.398 1.00 19.50 54 THR B C 1
ATOM 3082 O O . THR B 1 66 ? 66.329 109.141 15.412 1.00 20.25 54 THR B O 1
ATOM 3086 N N . TRP B 1 67 ? 66.223 106.940 15.941 1.00 18.44 55 TRP B N 1
ATOM 3087 C CA . TRP B 1 67 ? 64.834 107.039 16.364 1.00 18.30 55 TRP B CA 1
ATOM 3088 C C . TRP B 1 67 ? 64.686 107.011 17.888 1.00 18.31 55 TRP B C 1
ATOM 3089 O O . TRP B 1 67 ? 65.678 107.003 18.619 1.00 18.40 55 TRP B O 1
ATOM 3100 N N . TYR B 1 68 ? 63.444 107.053 18.374 1.00 18.69 56 TYR B N 1
ATOM 3101 C CA . TYR B 1 68 ? 63.218 107.067 19.823 1.00 16.18 56 TYR B CA 1
ATOM 3102 C C . TYR B 1 68 ? 63.836 105.847 20.521 1.00 17.24 56 TYR B C 1
ATOM 3103 O O . TYR B 1 68 ? 63.567 104.719 20.136 1.00 17.11 56 TYR B O 1
ATOM 3112 N N . SER B 1 69 ? 64.638 106.105 21.554 1.00 17.40 57 SER B N 1
ATOM 3113 C CA . SER B 1 69 ? 65.334 105.089 22.372 1.00 17.28 57 SER B CA 1
ATOM 3114 C C . SER B 1 69 ? 66.429 104.345 21.624 1.00 18.76 57 SER B C 1
ATOM 3115 O O . SER B 1 69 ? 67.045 103.431 22.178 1.00 18.79 57 SER B O 1
ATOM 3118 N N . GLY B 1 70 ? 66.665 104.721 20.371 1.00 19.60 58 GLY B N 1
ATOM 3119 C CA . GLY B 1 70 ? 67.552 103.966 19.507 1.00 19.84 58 GLY B CA 1
ATOM 3120 C C . GLY B 1 70 ? 68.907 104.631 19.352 1.00 19.82 58 GLY B C 1
ATOM 3121 O O . GLY B 1 70 ? 69.105 105.784 19.768 1.00 19.21 58 GLY B O 1
ATOM 3122 N N . THR B 1 71 ? 69.857 103.877 18.782 1.00 20.36 59 THR B N 1
ATOM 3123 C CA . THR B 1 71 ? 71.197 104.399 18.475 1.00 18.72 59 THR B CA 1
ATOM 3124 C C . THR B 1 71 ? 71.553 104.045 17.040 1.00 17.67 59 THR B C 1
ATOM 3125 O O . THR B 1 71 ? 70.820 103.342 16.360 1.00 19.22 59 THR B O 1
ATOM 3129 N N . SER B 1 72 ? 72.710 104.533 16.595 1.00 17.41 60 SER B N 1
ATOM 3130 C CA . SER B 1 72 ? 73.228 104.215 15.272 1.00 18.95 60 SER B CA 1
ATOM 3131 C C . SER B 1 72 ? 73.443 102.721 15.062 1.00 22.01 60 SER B C 1
ATOM 3132 O O . SER B 1 72 ? 73.436 102.247 13.930 1.00 20.50 60 SER B O 1
ATOM 3135 N N . LYS B 1 73 ? 73.663 101.973 16.140 1.00 21.58 61 LYS B N 1
ATOM 3136 C CA . LYS B 1 73 ? 73.927 100.551 15.998 1.00 22.62 61 LYS B CA 1
ATOM 3137 C C . LYS B 1 73 ? 72.684 99.820 15.428 1.00 20.53 61 LYS B C 1
ATOM 3138 O O . LYS B 1 73 ? 72.836 98.935 14.618 1.00 24.61 61 LYS B O 1
ATOM 3144 N N . ALA B 1 74 ? 71.477 100.199 15.860 1.00 19.36 62 ALA B N 1
ATOM 3145 C CA . ALA B 1 74 ? 70.236 99.617 15.319 1.00 22.11 62 ALA B CA 1
ATOM 3146 C C . ALA B 1 74 ? 70.086 99.879 13.822 1.00 21.97 62 ALA B C 1
ATOM 3147 O O . ALA B 1 74 ? 69.697 98.993 13.055 1.00 21.46 62 ALA B O 1
ATOM 3149 N N . MET B 1 75 ? 70.378 101.113 13.415 1.00 21.80 63 MET B N 1
ATOM 3150 C CA . MET B 1 75 ? 70.249 101.466 12.005 1.00 23.15 63 MET B CA 1
ATOM 3151 C C . MET B 1 75 ? 71.236 100.617 11.201 1.00 24.14 63 MET B C 1
ATOM 3152 O O . MET B 1 75 ? 70.877 100.092 10.143 1.00 27.28 63 MET B O 1
ATOM 3157 N N A GLU B 1 76 ? 72.465 100.471 11.695 0.45 23.68 64 GLU B N 1
ATOM 3158 N N B GLU B 1 76 ? 72.461 100.453 11.706 0.55 23.63 64 GLU B N 1
ATOM 3159 C CA A GLU B 1 76 ? 73.460 99.620 11.023 0.45 24.88 64 GLU B CA 1
ATOM 3160 C CA B GLU B 1 76 ? 73.484 99.634 11.019 0.55 25.03 64 GLU B CA 1
ATOM 3161 C C A GLU B 1 76 ? 72.970 98.182 10.924 0.45 25.46 64 GLU B C 1
ATOM 3162 C C B GLU B 1 76 ? 73.120 98.142 10.958 0.55 25.67 64 GLU B C 1
ATOM 3163 O O A GLU B 1 76 ? 72.894 97.596 9.835 0.45 25.67 64 GLU B O 1
ATOM 3164 O O B GLU B 1 76 ? 73.272 97.475 9.918 0.55 25.98 64 GLU B O 1
ATOM 3175 N N . GLN B 1 77 ? 72.654 97.605 12.078 1.00 22.93 65 GLN B N 1
ATOM 3176 C CA . GLN B 1 77 ? 72.291 96.193 12.127 1.00 25.85 65 GLN B CA 1
ATOM 3177 C C . GLN B 1 77 ? 71.083 95.848 11.237 1.00 24.03 65 GLN B C 1
ATOM 3178 O O . GLN B 1 77 ? 71.082 94.827 10.560 1.00 25.70 65 GLN B O 1
ATOM 3184 N N . ILE B 1 78 ? 70.066 96.700 11.241 1.00 21.53 66 ILE B N 1
ATOM 3185 C CA . ILE B 1 78 ? 68.830 96.390 10.528 1.00 21.71 66 ILE B CA 1
ATOM 3186 C C . ILE B 1 78 ? 68.827 96.805 9.035 1.00 22.35 66 ILE B C 1
ATOM 3187 O O . ILE B 1 78 ? 68.219 96.130 8.232 1.00 25.71 66 ILE B O 1
ATOM 3192 N N . TYR B 1 79 ? 69.513 97.886 8.657 1.00 22.32 67 TYR B N 1
ATOM 3193 C CA . TYR B 1 79 ? 69.297 98.497 7.330 1.00 24.33 67 TYR B CA 1
ATOM 3194 C C . TYR B 1 79 ? 70.503 98.592 6.394 1.00 25.27 67 TYR B C 1
ATOM 3195 O O . TYR B 1 79 ? 70.332 98.647 5.182 1.00 24.15 67 TYR B O 1
ATOM 3204 N N . ILE B 1 80 ? 71.707 98.624 6.951 1.00 24.30 68 ILE B N 1
ATOM 3205 C CA . ILE B 1 80 ? 72.901 98.917 6.164 1.00 24.00 68 ILE B CA 1
ATOM 3206 C C . ILE B 1 80 ? 73.687 97.669 5.801 1.00 26.98 68 ILE B C 1
ATOM 3207 O O . ILE B 1 80 ? 73.979 96.831 6.653 1.00 27.31 68 ILE B O 1
ATOM 3212 N N . GLY B 1 81 ? 74.052 97.548 4.527 1.00 28.63 69 GLY B N 1
ATOM 3213 C CA . GLY B 1 81 ? 74.890 96.434 4.147 1.00 33.64 69 GLY B CA 1
ATOM 3214 C C . GLY B 1 81 ? 74.920 96.131 2.668 1.00 39.84 69 GLY B C 1
ATOM 3215 O O . GLY B 1 81 ? 74.292 96.815 1.852 1.00 36.34 69 GLY B O 1
ATOM 3216 N N . GLU B 1 82 ? 75.646 95.062 2.351 1.00 48.74 70 GLU B N 1
ATOM 3217 C CA . GLU B 1 82 ? 76.026 94.703 0.993 1.00 55.73 70 GLU B CA 1
ATOM 3218 C C . GLU B 1 82 ? 74.917 94.801 -0.047 1.00 55.41 70 GLU B C 1
ATOM 3219 O O . GLU B 1 82 ? 74.966 95.647 -0.944 1.00 61.03 70 GLU B O 1
ATOM 3225 N N . GLY B 1 83 ? 73.939 93.921 0.034 1.00 48.97 71 GLY B N 1
ATOM 3226 C CA . GLY B 1 83 ? 72.948 93.865 -1.029 1.00 47.22 71 GLY B CA 1
ATOM 3227 C C . GLY B 1 83 ? 71.684 94.624 -0.658 1.00 42.16 71 GLY B C 1
ATOM 3228 O O . GLY B 1 83 ? 70.582 94.244 -1.052 1.00 43.69 71 GLY B O 1
ATOM 3229 N N . ARG B 1 84 ? 71.862 95.698 0.102 1.00 34.05 72 ARG B N 1
ATOM 3230 C CA . ARG B 1 84 ? 70.758 96.511 0.622 1.00 32.40 72 ARG B CA 1
ATOM 3231 C C . ARG B 1 84 ? 70.692 97.819 -0.142 1.00 34.20 72 ARG B C 1
ATOM 3232 O O . ARG B 1 84 ? 71.631 98.174 -0.859 1.00 33.90 72 ARG B O 1
ATOM 3240 N N . ALA B 1 85 ? 69.591 98.543 0.004 1.00 33.27 73 ALA B N 1
ATOM 3241 C CA . ALA B 1 85 ? 69.500 99.865 -0.622 1.00 32.65 73 ALA B CA 1
ATOM 3242 C C . ALA B 1 85 ? 70.589 100.790 -0.034 1.00 31.13 73 ALA B C 1
ATOM 3243 O O . ALA B 1 85 ? 71.300 101.486 -0.758 1.00 30.97 73 ALA B O 1
ATOM 3245 N N . LEU B 1 86 ? 70.718 100.766 1.286 1.00 27.20 74 LEU B N 1
ATOM 3246 C CA . LEU B 1 86 ? 71.741 101.529 1.980 1.00 25.50 74 LEU B CA 1
ATOM 3247 C C . LEU B 1 86 ? 73.041 100.726 1.946 1.00 29.45 74 LEU B C 1
ATOM 3248 O O . LEU B 1 86 ? 73.432 100.056 2.906 1.00 28.56 74 LEU B O 1
ATOM 3253 N N . ASP B 1 87 ? 73.707 100.817 0.799 1.00 29.50 75 ASP B N 1
ATOM 3254 C CA . ASP B 1 87 ? 74.852 99.976 0.476 1.00 29.02 75 ASP B CA 1
ATOM 3255 C C . ASP B 1 87 ? 76.118 100.822 0.529 1.00 29.97 75 ASP B C 1
ATOM 3256 O O . ASP B 1 87 ? 76.306 101.701 -0.307 1.00 30.20 75 ASP B O 1
ATOM 3261 N N . PRO B 1 88 ? 76.989 100.552 1.520 1.00 32.32 76 PRO B N 1
ATOM 3262 C CA . PRO B 1 88 ? 78.197 101.354 1.748 1.00 32.55 76 PRO B CA 1
ATOM 3263 C C . PRO B 1 88 ? 79.275 101.119 0.696 1.00 35.51 76 PRO B C 1
ATOM 3264 O O . PRO B 1 88 ? 80.285 101.818 0.696 1.00 35.67 76 PRO B O 1
ATOM 3268 N N . SER B 1 89 ? 79.066 100.169 -0.210 1.00 36.24 77 SER B N 1
ATOM 3269 C CA . SER B 1 89 ? 79.982 100.040 -1.336 1.00 37.45 77 SER B CA 1
ATOM 3270 C C . SER B 1 89 ? 79.703 101.111 -2.394 1.00 38.10 77 SER B C 1
ATOM 3271 O O . SER B 1 89 ? 80.540 101.353 -3.255 1.00 38.00 77 SER B O 1
ATOM 3274 N N . LYS B 1 90 ? 78.547 101.759 -2.315 1.00 36.81 78 LYS B N 1
ATOM 3275 C CA . LYS B 1 90 ? 78.155 102.789 -3.283 1.00 37.75 78 LYS B CA 1
ATOM 3276 C C . LYS B 1 90 ? 77.980 104.152 -2.630 1.00 33.52 78 LYS B C 1
ATOM 3277 O O . LYS B 1 90 ? 78.192 105.190 -3.264 1.00 33.10 78 LYS B O 1
ATOM 3283 N N . TYR B 1 91 ? 77.540 104.140 -1.372 1.00 30.71 79 TYR B N 1
ATOM 3284 C CA . TYR B 1 91 ? 77.216 105.373 -0.633 1.00 29.54 79 TYR B CA 1
ATOM 3285 C C . TYR B 1 91 ? 78.045 105.576 0.620 1.00 30.85 79 TYR B C 1
ATOM 3286 O O . TYR B 1 91 ? 78.597 104.625 1.202 1.00 32.73 79 TYR B O 1
ATOM 3295 N N . CYS B 1 92 ? 78.145 106.844 1.002 1.00 28.12 80 CYS B N 1
ATOM 3296 C CA . CYS B 1 92 ? 78.732 107.216 2.272 1.00 27.90 80 CYS B CA 1
ATOM 3297 C C . CYS B 1 92 ? 77.548 107.424 3.208 1.00 27.64 80 CYS B C 1
ATOM 3298 O O . CYS B 1 92 ? 76.845 108.435 3.117 1.00 29.58 80 CYS B O 1
ATOM 3301 N N . ILE B 1 93 ? 77.292 106.434 4.051 1.00 23.82 81 ILE B N 1
ATOM 3302 C CA . ILE B 1 93 ? 76.090 106.440 4.903 1.00 22.51 81 ILE B CA 1
ATOM 3303 C C . ILE B 1 93 ? 76.444 106.971 6.282 1.00 25.75 81 ILE B C 1
ATOM 3304 O O . ILE B 1 93 ? 77.244 106.376 7.008 1.00 26.70 81 ILE B O 1
ATOM 3309 N N . ILE B 1 94 ? 75.889 108.134 6.611 1.00 23.44 82 ILE B N 1
ATOM 3310 C CA . ILE B 1 94 ? 76.310 108.839 7.799 1.00 23.62 82 ILE B CA 1
ATOM 3311 C C . ILE B 1 94 ? 75.181 108.739 8.802 1.00 22.81 82 ILE B C 1
ATOM 3312 O O . ILE B 1 94 ? 74.131 109.356 8.620 1.00 21.97 82 ILE B O 1
ATOM 3317 N N . VAL B 1 95 ? 75.399 107.946 9.850 1.00 19.76 83 VAL B N 1
ATOM 3318 C CA . VAL B 1 95 ? 74.348 107.712 10.862 1.00 20.29 83 VAL B CA 1
ATOM 3319 C C . VAL B 1 95 ? 74.612 108.600 12.069 1.00 22.13 83 VAL B C 1
ATOM 3320 O O . VAL B 1 95 ? 75.668 108.494 12.695 1.00 19.79 83 VAL B O 1
ATOM 3324 N N . VAL B 1 96 ? 73.672 109.490 12.393 1.00 21.39 84 VAL B N 1
ATOM 3325 C CA . VAL B 1 96 ? 73.937 110.492 13.428 1.00 20.59 84 VAL B CA 1
ATOM 3326 C C . VAL B 1 96 ? 72.989 110.308 14.591 1.00 21.35 84 VAL B C 1
ATOM 3327 O O . VAL B 1 96 ? 71.776 110.362 14.421 1.00 19.84 84 VAL B O 1
ATOM 3331 N N . ASN B 1 97 ? 73.559 110.093 15.773 1.00 19.08 85 ASN B N 1
ATOM 3332 C CA . ASN B 1 97 ? 72.754 109.830 16.958 1.00 17.83 85 ASN B CA 1
ATOM 3333 C C . ASN B 1 97 ? 72.081 111.101 17.433 1.00 19.39 85 ASN B C 1
ATOM 3334 O O . ASN B 1 97 ? 72.728 112.157 17.490 1.00 19.72 85 ASN B O 1
ATOM 3339 N N . GLN B 1 98 ? 70.803 110.981 17.802 1.00 17.77 86 GLN B N 1
ATOM 3340 C CA . GLN B 1 98 ? 70.049 112.086 18.385 1.00 19.09 86 GLN B CA 1
ATOM 3341 C C . GLN B 1 98 ? 70.741 112.698 19.590 1.00 19.17 86 GLN B C 1
ATOM 3342 O O . GLN B 1 98 ? 71.280 111.981 20.419 1.00 18.03 86 GLN B O 1
ATOM 3348 N N . ILE B 1 99 ? 70.712 114.020 19.676 1.00 19.78 87 ILE B N 1
ATOM 3349 C CA . ILE B 1 99 ? 71.026 114.702 20.915 1.00 19.32 87 ILE B CA 1
ATOM 3350 C C . ILE B 1 99 ? 70.047 114.163 21.973 1.00 21.02 87 ILE B C 1
ATOM 3351 O O . ILE B 1 99 ? 68.833 114.094 21.718 1.00 21.07 87 ILE B O 1
ATOM 3356 N N . GLY B 1 100 ? 70.571 113.737 23.126 1.00 19.51 88 GLY B N 1
ATOM 3357 C CA . GLY B 1 100 ? 69.744 113.204 24.187 1.00 18.69 88 GLY B CA 1
ATOM 3358 C C . GLY B 1 100 ? 69.643 111.674 24.167 1.00 19.79 88 GLY B C 1
ATOM 3359 O O . GLY B 1 100 ? 69.041 111.082 25.075 1.00 19.04 88 GLY B O 1
ATOM 3360 N N . ASN B 1 101 ? 70.269 111.012 23.189 1.00 19.91 89 ASN B N 1
ATOM 3361 C CA . ASN B 1 101 ? 70.065 109.554 23.113 1.00 20.25 89 ASN B CA 1
ATOM 3362 C C . ASN B 1 101 ? 71.056 108.703 23.897 1.00 20.74 89 ASN B C 1
ATOM 3363 O O . ASN B 1 101 ? 71.011 107.474 23.800 1.00 17.69 89 ASN B O 1
ATOM 3368 N N . GLY B 1 102 ? 71.947 109.352 24.650 1.00 19.65 90 GLY B N 1
ATOM 3369 C CA . GLY B 1 102 ? 72.916 108.651 25.471 1.00 18.33 90 GLY B CA 1
ATOM 3370 C C . GLY B 1 102 ? 74.301 108.515 24.843 1.00 19.25 90 GLY B C 1
ATOM 3371 O O . GLY B 1 102 ? 75.287 108.329 25.553 1.00 21.86 90 GLY B O 1
ATOM 3372 N N . LEU B 1 103 ? 74.373 108.578 23.517 1.00 16.90 91 LEU B N 1
ATOM 3373 C CA . LEU B 1 103 ? 75.669 108.552 22.814 1.00 17.21 91 LEU B CA 1
ATOM 3374 C C . LEU B 1 103 ? 76.103 109.960 22.414 1.00 19.60 91 LEU B C 1
ATOM 3375 O O . LEU B 1 103 ? 77.205 110.391 22.746 1.00 20.62 91 LEU B O 1
ATOM 3380 N N . SER B 1 104 ? 75.248 110.699 21.703 1.00 18.98 92 SER B N 1
ATOM 3381 C CA . SER B 1 104 ? 75.507 112.134 21.564 1.00 20.41 92 SER B CA 1
ATOM 3382 C C . SER B 1 104 ? 75.335 112.813 22.944 1.00 20.18 92 SER B C 1
ATOM 3383 O O . SER B 1 104 ? 74.910 112.165 23.892 1.00 19.44 92 SER B O 1
ATOM 3386 N N . SER B 1 105 ? 75.667 114.104 23.040 1.00 20.74 93 SER B N 1
ATOM 3387 C CA . SER B 1 105 ? 75.469 114.867 24.289 1.00 20.88 93 SER B CA 1
ATOM 3388 C C . SER B 1 105 ? 74.046 114.654 24.811 1.00 21.04 93 SER B C 1
ATOM 3389 O O . SER B 1 105 ? 73.073 114.869 24.091 1.00 20.05 93 SER B O 1
ATOM 3392 N N . SER B 1 106 ? 73.948 114.225 26.063 1.00 20.18 94 SER B N 1
ATOM 3393 C CA . SER B 1 106 ? 72.678 113.835 26.665 1.00 19.43 94 SER B CA 1
ATOM 3394 C C . SER B 1 106 ? 72.677 114.125 28.160 1.00 21.07 94 SER B C 1
ATOM 3395 O O . SER B 1 106 ? 73.720 114.449 28.759 1.00 20.38 94 SER B O 1
ATOM 3398 N N . ALA B 1 107 ? 71.492 114.022 28.752 1.00 22.08 95 ALA B N 1
ATOM 3399 C CA . ALA B 1 107 ? 71.330 114.081 30.215 1.00 21.61 95 ALA B CA 1
ATOM 3400 C C . ALA B 1 107 ? 72.309 113.159 30.934 1.00 21.29 95 ALA B C 1
ATOM 3401 O O . ALA B 1 107 ? 72.902 113.521 31.964 1.00 21.73 95 ALA B O 1
ATOM 3403 N N . SER B 1 108 ? 72.495 111.966 30.380 1.00 22.90 96 SER B N 1
ATOM 3404 C CA . SER B 1 108 ? 73.296 110.931 31.027 1.00 22.57 96 SER B CA 1
ATOM 3405 C C . SER B 1 108 ? 74.817 111.133 30.937 1.00 22.49 96 SER B C 1
ATOM 3406 O O . SER B 1 108 ? 75.550 110.442 31.636 1.00 25.54 96 SER B O 1
ATOM 3409 N N . ASN B 1 109 ? 75.304 112.049 30.094 1.00 22.26 97 ASN B N 1
ATOM 3410 C CA . ASN B 1 109 ? 76.750 112.111 29.860 1.00 22.56 97 ASN B CA 1
ATOM 3411 C C . ASN B 1 109 ? 77.295 113.535 29.806 1.00 24.57 97 ASN B C 1
ATOM 3412 O O . ASN B 1 109 ? 78.466 113.770 29.457 1.00 27.23 97 ASN B O 1
ATOM 3417 N N . THR B 1 110 ? 76.462 114.498 30.187 1.00 22.35 98 THR B N 1
ATOM 3418 C CA . THR B 1 110 ? 76.898 115.889 30.185 1.00 25.94 98 THR B CA 1
ATOM 3419 C C . THR B 1 110 ? 76.978 116.437 31.629 1.00 28.13 98 THR B C 1
ATOM 3420 O O . THR B 1 110 ? 76.153 116.109 32.465 1.00 26.36 98 THR B O 1
ATOM 3424 N N . GLY B 1 111 ? 77.986 117.248 31.911 1.00 30.18 99 GLY B N 1
ATOM 3425 C CA . GLY B 1 111 ? 78.161 117.775 33.247 1.00 31.87 99 GLY B CA 1
ATOM 3426 C C . GLY B 1 111 ? 77.546 119.143 33.415 1.00 32.67 99 GLY B C 1
ATOM 3427 O O . GLY B 1 111 ? 76.855 119.652 32.525 1.00 31.09 99 GLY B O 1
ATOM 3428 N N . GLY B 1 112 ? 77.783 119.743 34.576 1.00 31.87 100 GLY B N 1
ATOM 3429 C CA . GLY B 1 112 ? 77.358 121.108 34.805 1.00 32.23 100 GLY B CA 1
ATOM 3430 C C . GLY B 1 112 ? 75.850 121.244 34.827 1.00 30.53 100 GLY B C 1
ATOM 3431 O O . GLY B 1 112 ? 75.135 120.357 35.276 1.00 29.60 100 GLY B O 1
ATOM 3432 N N . SER B 1 113 ? 75.357 122.356 34.305 1.00 32.31 101 SER B N 1
ATOM 3433 C CA . SER B 1 113 ? 73.941 122.673 34.421 1.00 32.87 101 SER B CA 1
ATOM 3434 C C . SER B 1 113 ? 73.079 121.817 33.518 1.00 32.50 101 SER B C 1
ATOM 3435 O O . SER B 1 113 ? 71.860 121.834 33.648 1.00 33.39 101 SER B O 1
ATOM 3438 N N . LEU B 1 114 ? 73.699 121.051 32.621 1.00 28.33 102 LEU B N 1
ATOM 3439 C CA . LEU B 1 114 ? 72.950 120.197 31.708 1.00 25.62 102 LEU B CA 1
ATOM 3440 C C . LEU B 1 114 ? 72.853 118.749 32.212 1.00 25.10 102 LEU B C 1
ATOM 3441 O O . LEU B 1 114 ? 72.271 117.890 31.557 1.00 23.35 102 LEU B O 1
ATOM 3446 N N . ALA B 1 115 ? 73.406 118.473 33.388 1.00 24.01 103 ALA B N 1
ATOM 3447 C CA . ALA B 1 115 ? 73.407 117.100 33.877 1.00 24.56 103 ALA B CA 1
ATOM 3448 C C . ALA B 1 115 ? 72.012 116.608 34.313 1.00 24.95 103 ALA B C 1
ATOM 3449 O O . ALA B 1 115 ? 71.230 117.329 34.959 1.00 25.00 103 ALA B O 1
ATOM 3451 N N . GLY B 1 116 ? 71.708 115.371 33.961 1.00 23.21 104 GLY B N 1
ATOM 3452 C CA . GLY B 1 116 ? 70.487 114.730 34.424 1.00 24.54 104 GLY B CA 1
ATOM 3453 C C . GLY B 1 116 ? 69.237 115.507 34.055 1.00 26.47 104 GLY B C 1
ATOM 3454 O O . GLY B 1 116 ? 69.056 115.869 32.899 1.00 24.19 104 GLY B O 1
ATOM 3455 N N . PRO B 1 117 ? 68.377 115.808 35.050 1.00 25.84 105 PRO B N 1
ATOM 3456 C CA . PRO B 1 117 ? 67.141 116.534 34.745 1.00 27.54 105 PRO B CA 1
ATOM 3457 C C . PRO B 1 117 ? 67.410 117.999 34.400 1.00 28.23 105 PRO B C 1
ATOM 3458 O O . PRO B 1 117 ? 66.498 118.721 33.989 1.00 27.94 105 PRO B O 1
ATOM 3462 N N . GLY B 1 118 ? 68.655 118.449 34.551 1.00 26.29 106 GLY B N 1
ATOM 3463 C CA . GLY B 1 118 ? 69.001 119.762 34.066 1.00 26.12 106 GLY B CA 1
ATOM 3464 C C . GLY B 1 118 ? 69.174 119.862 32.551 1.00 23.86 106 GLY B C 1
ATOM 3465 O O . GLY B 1 118 ? 69.267 120.963 32.017 1.00 24.74 106 GLY B O 1
ATOM 3466 N N . PHE B 1 119 ? 69.221 118.727 31.858 1.00 23.23 107 PHE B N 1
ATOM 3467 C CA . PHE B 1 119 ? 69.427 118.755 30.410 1.00 23.84 107 PHE B CA 1
ATOM 3468 C C . PHE B 1 119 ? 68.320 119.571 29.721 1.00 25.34 107 PHE B C 1
ATOM 3469 O O . PHE B 1 119 ? 67.153 119.532 30.107 1.00 24.61 107 PHE B O 1
ATOM 3477 N N . ALA B 1 120 ? 68.691 120.320 28.701 1.00 24.36 108 ALA B N 1
ATOM 3478 C CA . ALA B 1 120 ? 67.757 121.237 28.055 1.00 25.46 108 ALA B CA 1
ATOM 3479 C C . ALA B 1 120 ? 66.647 120.504 27.295 1.00 24.89 108 ALA B C 1
ATOM 3480 O O . ALA B 1 120 ? 66.775 119.315 26.995 1.00 24.92 108 ALA B O 1
ATOM 3482 N N . ASN B 1 121 ? 65.554 121.223 27.009 1.00 24.33 109 ASN B N 1
ATOM 3483 C CA . ASN B 1 121 ? 64.536 120.734 26.079 1.00 25.92 109 ASN B CA 1
ATOM 3484 C C . ASN B 1 121 ? 65.038 120.927 24.644 1.00 25.96 109 ASN B C 1
ATOM 3485 O O . ASN B 1 121 ? 65.254 122.061 24.191 1.00 31.10 109 ASN B O 1
ATOM 3490 N N . VAL B 1 122 ? 65.253 119.817 23.949 1.00 22.37 110 VAL B N 1
ATOM 3491 C CA . VAL B 1 122 ? 65.831 119.824 22.608 1.00 21.15 110 VAL B CA 1
ATOM 3492 C C . VAL B 1 122 ? 64.733 119.493 21.618 1.00 20.08 110 VAL B C 1
ATOM 3493 O O . VAL B 1 122 ? 63.955 118.573 21.858 1.00 21.78 110 VAL B O 1
ATOM 3497 N N . ARG B 1 123 ? 64.651 120.253 20.527 1.00 19.30 111 ARG B N 1
ATOM 3498 C CA . ARG B 1 123 ? 63.635 120.007 19.485 1.00 18.97 111 ARG B CA 1
ATOM 3499 C C . ARG B 1 123 ? 64.236 119.301 18.275 1.00 19.67 111 ARG B C 1
ATOM 3500 O O . ARG B 1 123 ? 65.452 119.307 18.088 1.00 22.45 111 ARG B O 1
ATOM 3508 N N . ILE B 1 124 ? 63.377 118.747 17.428 1.00 18.04 112 ILE B N 1
ATOM 3509 C CA . ILE B 1 124 ? 63.820 118.118 16.198 1.00 18.27 112 ILE B CA 1
ATOM 3510 C C . ILE B 1 124 ? 64.688 119.111 15.416 1.00 20.40 112 ILE B C 1
ATOM 3511 O O . ILE B 1 124 ? 65.722 118.748 14.860 1.00 20.89 112 ILE B O 1
ATOM 3516 N N . GLY B 1 125 ? 64.274 120.372 15.401 1.00 21.28 113 GLY B N 1
ATOM 3517 C CA . GLY B 1 125 ? 64.993 121.393 14.643 1.00 22.42 113 GLY B CA 1
ATOM 3518 C C . GLY B 1 125 ? 66.414 121.590 15.156 1.00 23.62 113 GLY B C 1
ATOM 3519 O O . GLY B 1 125 ? 67.319 121.958 14.369 1.00 24.77 113 GLY B O 1
ATOM 3520 N N . ASP B 1 126 ? 66.627 121.335 16.452 1.00 21.13 114 ASP B N 1
ATOM 3521 C CA . ASP B 1 126 ? 67.972 121.446 17.043 1.00 23.62 114 ASP B CA 1
ATOM 3522 C C . ASP B 1 126 ? 68.894 120.331 16.512 1.00 23.36 114 ASP B C 1
ATOM 3523 O O . ASP B 1 126 ? 70.053 120.584 16.135 1.00 24.38 114 ASP B O 1
ATOM 3528 N N . ASP B 1 127 ? 68.381 119.103 16.477 1.00 21.20 115 ASP B N 1
ATOM 3529 C CA . ASP B 1 127 ? 69.098 117.990 15.850 1.00 22.61 115 ASP B CA 1
ATOM 3530 C C . ASP B 1 127 ? 69.464 118.291 14.404 1.00 23.89 115 ASP B C 1
ATOM 3531 O O . ASP B 1 127 ? 70.584 118.027 13.979 1.00 22.90 115 ASP B O 1
ATOM 3536 N N . VAL B 1 128 ? 68.519 118.828 13.636 1.00 22.12 116 VAL B N 1
ATOM 3537 C CA . VAL B 1 128 ? 68.780 119.076 12.207 1.00 22.41 116 VAL B CA 1
ATOM 3538 C C . VAL B 1 128 ? 69.805 120.193 12.015 1.00 23.66 116 VAL B C 1
ATOM 3539 O O . VAL B 1 128 ? 70.717 120.091 11.187 1.00 23.98 116 VAL B O 1
ATOM 3543 N N . SER B 1 129 ? 69.684 121.229 12.836 1.00 24.42 117 SER B N 1
ATOM 3544 C CA . SER B 1 129 ? 70.648 122.306 12.851 1.00 27.48 117 SER B CA 1
ATOM 3545 C C . SER B 1 129 ? 72.056 121.781 13.157 1.00 25.78 117 SER B C 1
ATOM 3546 O O . SER B 1 129 ? 73.023 122.133 12.462 1.00 23.13 117 SER B O 1
ATOM 3549 N N . ALA B 1 130 ? 72.171 120.928 14.174 1.00 24.69 118 ALA B N 1
ATOM 3550 C CA . ALA B 1 130 ? 73.476 120.332 14.520 1.00 25.54 118 ALA B CA 1
ATOM 3551 C C . ALA B 1 130 ? 73.994 119.439 13.391 1.00 22.74 118 ALA B C 1
ATOM 3552 O O . ALA B 1 130 ? 75.181 119.484 13.053 1.00 24.85 118 ALA B O 1
ATOM 3554 N N . GLN B 1 131 ? 73.111 118.643 12.791 1.00 21.96 119 GLN B N 1
ATOM 3555 C CA . GLN B 1 131 ? 73.524 117.788 11.669 1.00 23.89 119 GLN B CA 1
ATOM 3556 C C . GLN B 1 131 ? 73.975 118.600 10.452 1.00 24.98 119 GLN B C 1
ATOM 3557 O O . GLN B 1 131 ? 74.900 118.207 9.713 1.00 24.78 119 GLN B O 1
ATOM 3563 N N . HIS B 1 132 ? 73.330 119.740 10.234 1.00 23.52 120 HIS B N 1
ATOM 3564 C CA . HIS B 1 132 ? 73.728 120.596 9.119 1.00 24.99 120 HIS B CA 1
ATOM 3565 C C . HIS B 1 132 ? 75.150 121.122 9.334 1.00 26.54 120 HIS B C 1
ATOM 3566 O O . HIS B 1 132 ? 76.021 121.077 8.434 1.00 26.07 120 HIS B O 1
ATOM 3573 N N . THR B 1 133 ? 75.390 121.614 10.544 1.00 25.24 121 THR B N 1
ATOM 3574 C CA . THR B 1 133 ? 76.714 122.068 10.939 1.00 26.75 121 THR B CA 1
ATOM 3575 C C . THR B 1 133 ? 77.746 120.938 10.783 1.00 26.88 121 THR B C 1
ATOM 3576 O O . THR B 1 133 ? 78.796 121.140 10.196 1.00 26.62 121 THR B O 1
ATOM 3580 N N . LEU B 1 134 ? 77.420 119.747 11.289 1.00 26.10 122 LEU B N 1
ATOM 3581 C CA . LEU B 1 134 ? 78.300 118.592 11.126 1.00 26.68 122 LEU B CA 1
ATOM 3582 C C . LEU B 1 134 ? 78.649 118.340 9.654 1.00 26.88 122 LEU B C 1
ATOM 3583 O O . LEU B 1 134 ? 79.819 118.261 9.294 1.00 26.13 122 LEU B O 1
ATOM 3588 N N . LEU B 1 135 ? 77.628 118.236 8.796 1.00 26.46 123 LEU B N 1
ATOM 3589 C CA . LEU B 1 135 ? 77.871 117.858 7.390 1.00 27.56 123 LEU B CA 1
ATOM 3590 C C . LEU B 1 135 ? 78.667 118.913 6.600 1.00 28.49 123 LEU B C 1
ATOM 3591 O O . LEU B 1 135 ? 79.561 118.562 5.820 1.00 28.50 123 LEU B O 1
ATOM 3596 N N . THR B 1 136 ? 78.380 120.195 6.815 1.00 29.47 124 THR B N 1
ATOM 3597 C CA . THR B 1 136 ? 79.067 121.225 6.034 1.00 32.54 124 THR B CA 1
ATOM 3598 C C . THR B 1 136 ? 80.469 121.470 6.561 1.00 34.53 124 THR B C 1
ATOM 3599 O O . THR B 1 136 ? 81.405 121.640 5.774 1.00 31.04 124 THR B O 1
ATOM 3603 N N . GLU B 1 137 ? 80.635 121.475 7.884 1.00 34.40 125 GLU B N 1
ATOM 3604 C CA . GLU B 1 137 ? 81.922 121.913 8.441 1.00 36.31 125 GLU B CA 1
ATOM 3605 C C . GLU B 1 137 ? 82.896 120.780 8.693 1.00 34.13 125 GLU B C 1
ATOM 3606 O O . GLU B 1 137 ? 84.111 120.993 8.648 1.00 37.49 125 GLU B O 1
ATOM 3612 N N . TYR B 1 138 ? 82.388 119.575 8.929 1.00 28.90 126 TYR B N 1
ATOM 3613 C CA . TYR B 1 138 ? 83.260 118.450 9.253 1.00 35.93 126 TYR B CA 1
ATOM 3614 C C . TYR B 1 138 ? 83.382 117.482 8.102 1.00 35.86 126 TYR B C 1
ATOM 3615 O O . TYR B 1 138 ? 84.415 116.809 7.970 1.00 35.59 126 TYR B O 1
ATOM 3624 N N . PHE B 1 139 ? 82.351 117.430 7.244 1.00 35.72 127 PHE B N 1
ATOM 3625 C CA . PHE B 1 139 ? 82.435 116.648 6.001 1.00 34.66 127 PHE B CA 1
ATOM 3626 C C . PHE B 1 139 ? 82.565 117.457 4.705 1.00 35.15 127 PHE B C 1
ATOM 3627 O O . PHE B 1 139 ? 82.896 116.888 3.676 1.00 36.83 127 PHE B O 1
ATOM 3635 N N . GLY B 1 140 ? 82.265 118.755 4.727 1.00 34.16 128 GLY B N 1
ATOM 3636 C CA . GLY B 1 140 ? 82.310 119.561 3.509 1.00 34.86 128 GLY B CA 1
ATOM 3637 C C . GLY B 1 140 ? 81.252 119.177 2.485 1.00 33.12 128 GLY B C 1
ATOM 3638 O O . GLY B 1 140 ? 81.382 119.436 1.294 1.00 34.17 128 GLY B O 1
ATOM 3639 N N . ILE B 1 141 ? 80.197 118.535 2.960 1.00 31.61 129 ILE B N 1
ATOM 3640 C CA . ILE B 1 141 ? 79.091 118.099 2.118 1.00 31.63 129 ILE B CA 1
ATOM 3641 C C . ILE B 1 141 ? 78.152 119.282 1.883 1.00 33.72 129 ILE B C 1
ATOM 3642 O O . ILE B 1 141 ? 77.829 119.992 2.829 1.00 35.07 129 ILE B O 1
ATOM 3647 N N . GLU B 1 142 ? 77.725 119.524 0.642 1.00 33.24 130 GLU B N 1
ATOM 3648 C CA . GLU B 1 142 ? 76.753 120.601 0.426 1.00 36.96 130 GLU B CA 1
ATOM 3649 C C . GLU B 1 142 ? 75.368 120.108 -0.059 1.00 36.45 130 GLU B C 1
ATOM 3650 O O . GLU B 1 142 ? 74.451 120.911 -0.206 1.00 36.67 130 GLU B O 1
ATOM 3656 N N . SER B 1 143 ? 75.220 118.805 -0.306 1.00 33.19 131 SER B N 1
ATOM 3657 C CA . SER B 1 143 ? 73.901 118.233 -0.585 1.00 33.90 131 SER B CA 1
ATOM 3658 C C . SER B 1 143 ? 73.895 116.737 -0.252 1.00 33.00 131 SER B C 1
ATOM 3659 O O . SER B 1 143 ? 74.948 116.089 -0.190 1.00 35.17 131 SER B O 1
ATOM 3662 N N . LEU B 1 144 ? 72.707 116.206 -0.010 1.00 28.54 132 LEU B N 1
ATOM 3663 C CA . LEU B 1 144 ? 72.516 114.813 0.400 1.00 27.46 132 LEU B CA 1
ATOM 3664 C C . LEU B 1 144 ? 71.769 114.047 -0.687 1.00 29.71 132 LEU B C 1
ATOM 3665 O O . LEU B 1 144 ? 70.741 114.523 -1.167 1.00 30.23 132 LEU B O 1
ATOM 3670 N N . ALA B 1 145 ? 72.288 112.886 -1.081 1.00 29.62 133 ALA B N 1
ATOM 3671 C CA . ALA B 1 145 ? 71.626 112.048 -2.076 1.00 27.49 133 ALA B CA 1
ATOM 3672 C C . ALA B 1 145 ? 70.297 111.571 -1.502 1.00 26.21 133 ALA B C 1
ATOM 3673 O O . ALA B 1 145 ? 69.320 111.415 -2.220 1.00 27.73 133 ALA B O 1
ATOM 3675 N N . LEU B 1 146 ? 70.277 111.367 -0.191 1.00 24.58 134 LEU B N 1
ATOM 3676 C CA . LEU B 1 146 ? 69.108 110.841 0.496 1.00 25.11 134 LEU B CA 1
ATOM 3677 C C . LEU B 1 146 ? 69.192 111.152 1.986 1.00 23.68 134 LEU B C 1
ATOM 3678 O O . LEU B 1 146 ? 70.271 111.053 2.588 1.00 24.32 134 LEU B O 1
ATOM 3683 N N . VAL B 1 147 ? 68.056 111.546 2.569 1.00 22.22 135 VAL B N 1
ATOM 3684 C CA . VAL B 1 147 ? 67.901 111.547 4.017 1.00 21.36 135 VAL B CA 1
ATOM 3685 C C . VAL B 1 147 ? 66.804 110.541 4.297 1.00 21.30 135 VAL B C 1
ATOM 3686 O O . VAL B 1 147 ? 65.735 110.602 3.684 1.00 21.78 135 VAL B O 1
ATOM 3690 N N . VAL B 1 148 ? 67.065 109.583 5.181 1.00 22.00 136 VAL B N 1
ATOM 3691 C CA . VAL B 1 148 ? 66.064 108.556 5.426 1.00 22.63 136 VAL B CA 1
ATOM 3692 C C . VAL B 1 148 ? 66.056 108.222 6.905 1.00 20.78 136 VAL B C 1
ATOM 3693 O O . VAL B 1 148 ? 67.106 108.096 7.518 1.00 21.59 136 VAL B O 1
ATOM 3697 N N . GLY B 1 149 ? 64.869 108.109 7.497 1.00 19.42 137 GLY B N 1
ATOM 3698 C CA . GLY B 1 149 ? 64.786 107.690 8.884 1.00 17.68 137 GLY B CA 1
ATOM 3699 C C . GLY B 1 149 ? 63.409 107.132 9.200 1.00 18.39 137 GLY B C 1
ATOM 3700 O O . GLY B 1 149 ? 62.477 107.298 8.416 1.00 20.06 137 GLY B O 1
ATOM 3701 N N . GLY B 1 150 ? 63.293 106.473 10.340 1.00 19.46 138 GLY B N 1
ATOM 3702 C CA . GLY B 1 150 ? 62.030 105.887 10.771 1.00 17.92 138 GLY B CA 1
ATOM 3703 C C . GLY B 1 150 ? 61.566 106.561 12.048 1.00 18.13 138 GLY B C 1
ATOM 3704 O O . GLY B 1 150 ? 62.351 106.843 12.951 1.00 18.62 138 GLY B O 1
ATOM 3705 N N . SER B 1 151 ? 60.268 106.825 12.102 1.00 16.16 139 SER B N 1
ATOM 3706 C CA . SER B 1 151 ? 59.600 107.418 13.269 1.00 16.05 139 SER B CA 1
ATOM 3707 C C . SER B 1 151 ? 60.233 108.749 13.686 1.00 16.48 139 SER B C 1
ATOM 3708 O O . SER B 1 151 ? 60.118 109.720 12.946 1.00 18.96 139 SER B O 1
ATOM 3711 N N . MET B 1 152 ? 60.879 108.845 14.846 1.00 14.23 140 MET B N 1
ATOM 3712 C CA . MET B 1 152 ? 61.603 110.112 15.120 1.00 15.76 140 MET B CA 1
ATOM 3713 C C . MET B 1 152 ? 62.645 110.408 14.050 1.00 17.95 140 MET B C 1
ATOM 3714 O O . MET B 1 152 ? 62.971 111.580 13.796 1.00 15.61 140 MET B O 1
ATOM 3719 N N . GLY B 1 153 ? 63.175 109.358 13.413 1.00 16.56 141 GLY B N 1
ATOM 3720 C CA . GLY B 1 153 ? 64.114 109.556 12.323 1.00 19.52 141 GLY B CA 1
ATOM 3721 C C . GLY B 1 153 ? 63.418 110.175 11.108 1.00 18.67 141 GLY B C 1
ATOM 3722 O O . GLY B 1 153 ? 64.017 110.953 10.351 1.00 16.89 141 GLY B O 1
ATOM 3723 N N . ALA B 1 154 ? 62.137 109.845 10.933 1.00 16.50 142 ALA B N 1
ATOM 3724 C CA . ALA B 1 154 ? 61.317 110.464 9.874 1.00 17.27 142 ALA B CA 1
ATOM 3725 C C . ALA B 1 154 ? 60.964 111.931 10.211 1.00 17.65 142 ALA B C 1
ATOM 3726 O O . ALA B 1 154 ? 60.897 112.801 9.318 1.00 18.14 142 ALA B O 1
ATOM 3728 N N . GLN B 1 155 ? 60.749 112.224 11.495 1.00 16.60 143 GLN B N 1
ATOM 3729 C CA . GLN B 1 155 ? 60.544 113.606 11.931 1.00 18.03 143 GLN B CA 1
ATOM 3730 C C . GLN B 1 155 ? 61.721 114.481 11.512 1.00 18.96 143 GLN B C 1
ATOM 3731 O O . GLN B 1 155 ? 61.537 115.582 11.015 1.00 19.87 143 GLN B O 1
ATOM 3737 N N . GLN B 1 156 ? 62.937 113.974 11.706 1.00 16.07 144 GLN B N 1
ATOM 3738 C CA . GLN B 1 156 ? 64.134 114.719 11.334 1.00 18.62 144 GLN B CA 1
ATOM 3739 C C . GLN B 1 156 ? 64.289 114.792 9.827 1.00 19.53 144 GLN B C 1
ATOM 3740 O O . GLN B 1 156 ? 64.785 115.785 9.295 1.00 20.72 144 GLN B O 1
ATOM 3746 N N . THR B 1 157 ? 63.859 113.738 9.140 1.00 20.89 145 THR B N 1
ATOM 3747 C CA . THR B 1 157 ? 63.884 113.733 7.669 1.00 19.79 145 THR B CA 1
ATOM 3748 C C . THR B 1 157 ? 63.018 114.867 7.108 1.00 20.85 145 THR B C 1
ATOM 3749 O O . THR B 1 157 ? 63.460 115.673 6.256 1.00 20.18 145 THR B O 1
ATOM 3753 N N . TYR B 1 158 ? 61.776 114.943 7.572 1.00 18.08 146 TYR B N 1
ATOM 3754 C CA . TYR B 1 158 ? 60.901 116.040 7.144 1.00 22.16 146 TYR B CA 1
ATOM 3755 C C . TYR B 1 158 ? 61.469 117.415 7.510 1.00 20.82 146 TYR B C 1
ATOM 3756 O O . TYR B 1 158 ? 61.389 118.370 6.721 1.00 21.22 146 TYR B O 1
ATOM 3765 N N . GLU B 1 159 ? 61.992 117.546 8.726 1.00 20.20 147 GLU B N 1
ATOM 3766 C CA . GLU B 1 159 ? 62.569 118.831 9.120 1.00 19.42 147 GLU B CA 1
ATOM 3767 C C . GLU B 1 159 ? 63.753 119.203 8.182 1.00 22.95 147 GLU B C 1
ATOM 3768 O O . GLU B 1 159 ? 63.862 120.351 7.774 1.00 23.78 147 GLU B O 1
ATOM 3774 N N . TRP B 1 160 ? 64.605 118.240 7.810 1.00 22.18 148 TRP B N 1
ATOM 3775 C CA . TRP B 1 160 ? 65.662 118.522 6.823 1.00 23.61 148 TRP B CA 1
ATOM 3776 C C . TRP B 1 160 ? 65.093 119.047 5.505 1.00 23.91 148 TRP B C 1
ATOM 3777 O O . TRP B 1 160 ? 65.526 120.073 4.974 1.00 26.62 148 TRP B O 1
ATOM 3788 N N . ALA B 1 161 ? 64.111 118.320 4.985 1.00 23.61 149 ALA B N 1
ATOM 3789 C CA . ALA B 1 161 ? 63.569 118.603 3.664 1.00 26.47 149 ALA B CA 1
ATOM 3790 C C . ALA B 1 161 ? 62.925 119.991 3.601 1.00 26.49 149 ALA B C 1
ATOM 3791 O O . ALA B 1 161 ? 62.917 120.622 2.555 1.00 27.33 149 ALA B O 1
ATOM 3793 N N . VAL B 1 162 ? 62.373 120.437 4.726 1.00 24.91 150 VAL B N 1
ATOM 3794 C CA . VAL B 1 162 ? 61.717 121.756 4.827 1.00 25.37 150 VAL B CA 1
ATOM 3795 C C . VAL B 1 162 ? 62.683 122.899 5.192 1.00 25.70 150 VAL B C 1
ATOM 3796 O O . VAL B 1 162 ? 62.626 123.991 4.624 1.00 25.75 150 VAL B O 1
ATOM 3800 N N . ARG B 1 163 ? 63.578 122.639 6.135 1.00 27.19 151 ARG B N 1
ATOM 3801 C CA . ARG B 1 163 ? 64.511 123.669 6.616 1.00 30.73 151 ARG B CA 1
ATOM 3802 C C . ARG B 1 163 ? 65.616 123.985 5.617 1.00 30.72 151 ARG B C 1
ATOM 3803 O O . ARG B 1 163 ? 66.021 125.135 5.467 1.00 29.16 151 ARG B O 1
ATOM 3811 N N . TYR B 1 164 ? 66.131 122.968 4.939 1.00 29.62 152 TYR B N 1
ATOM 3812 C CA . TYR B 1 164 ? 67.195 123.200 3.964 1.00 30.07 152 TYR B CA 1
ATOM 3813 C C . TYR B 1 164 ? 66.829 122.570 2.623 1.00 31.89 152 TYR B C 1
ATOM 3814 O O . TYR B 1 164 ? 67.412 121.555 2.236 1.00 31.82 152 TYR B O 1
ATOM 3823 N N . PRO B 1 165 ? 65.866 123.170 1.911 1.00 33.78 153 PRO B N 1
ATOM 3824 C CA . PRO B 1 165 ? 65.225 122.414 0.829 1.00 35.06 153 PRO B CA 1
ATOM 3825 C C . PRO B 1 165 ? 66.163 122.022 -0.316 1.00 34.22 153 PRO B C 1
ATOM 3826 O O . PRO B 1 165 ? 66.028 120.907 -0.813 1.00 35.71 153 PRO B O 1
ATOM 3830 N N . ASP B 1 166 ? 67.109 122.869 -0.693 1.00 33.74 154 ASP B N 1
ATOM 3831 C CA . ASP B 1 166 ? 68.009 122.533 -1.789 1.00 37.79 154 ASP B CA 1
ATOM 3832 C C . ASP B 1 166 ? 69.137 121.573 -1.383 1.00 36.13 154 ASP B C 1
ATOM 3833 O O . ASP B 1 166 ? 69.832 121.028 -2.231 1.00 36.88 154 ASP B O 1
ATOM 3838 N N . PHE B 1 167 ? 69.301 121.358 -0.087 1.00 32.89 155 PHE B N 1
ATOM 3839 C CA . PHE B 1 167 ? 70.337 120.471 0.418 1.00 31.64 155 PHE B CA 1
ATOM 3840 C C . PHE B 1 167 ? 69.940 119.001 0.257 1.00 32.36 155 PHE B C 1
ATOM 3841 O O . PHE B 1 167 ? 70.798 118.125 0.138 1.00 34.05 155 PHE B O 1
ATOM 3849 N N . VAL B 1 168 ? 68.633 118.737 0.287 1.00 28.01 156 VAL B N 1
ATOM 3850 C CA . VAL B 1 168 ? 68.103 117.373 0.327 1.00 26.75 156 VAL B CA 1
ATOM 3851 C C . VAL B 1 168 ? 67.610 116.987 -1.045 1.00 28.96 156 VAL B C 1
ATOM 3852 O O . VAL B 1 168 ? 66.622 117.543 -1.525 1.00 28.63 156 VAL B O 1
ATOM 3856 N N . LYS B 1 169 ? 68.311 116.071 -1.705 1.00 27.30 157 LYS B N 1
ATOM 3857 C CA . LYS B 1 169 ? 67.915 115.695 -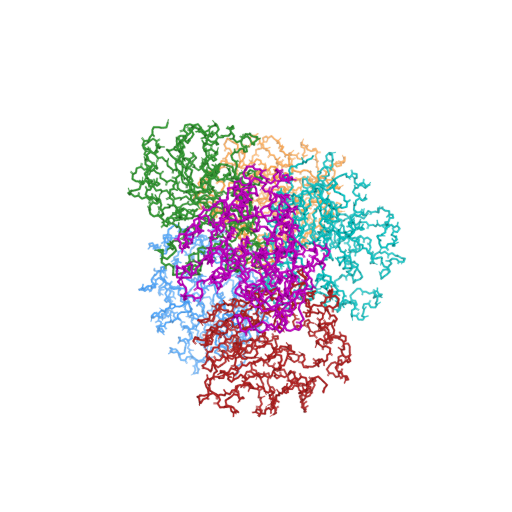3.072 1.00 29.12 157 LYS B CA 1
ATOM 3858 C C . LYS B 1 169 ? 66.765 114.689 -3.083 1.00 29.16 157 LYS B C 1
ATOM 3859 O O . LYS B 1 169 ? 65.903 114.725 -3.973 1.00 29.95 157 LYS B O 1
ATOM 3865 N N . ARG B 1 170 ? 66.758 113.799 -2.094 1.00 26.76 158 ARG B N 1
ATOM 3866 C CA . ARG B 1 170 ? 65.755 112.768 -1.950 1.00 26.65 158 ARG B CA 1
ATOM 3867 C C . ARG B 1 170 ? 65.469 112.561 -0.469 1.00 25.14 158 ARG B C 1
ATOM 3868 O O . ARG B 1 170 ? 66.359 112.718 0.371 1.00 25.24 158 ARG B O 1
ATOM 3876 N N . ALA B 1 171 ? 64.236 112.205 -0.137 1.00 23.10 159 ALA B N 1
ATOM 3877 C CA . ALA B 1 171 ? 63.885 112.010 1.261 1.00 24.19 159 ALA B CA 1
ATOM 3878 C C . ALA B 1 171 ? 62.937 110.825 1.395 1.00 22.69 159 ALA B C 1
ATOM 3879 O O . ALA B 1 171 ? 62.017 110.680 0.606 1.00 21.98 159 ALA B O 1
ATOM 3881 N N . ALA B 1 172 ? 63.189 109.970 2.384 1.00 22.53 160 ALA B N 1
ATOM 3882 C CA . ALA B 1 172 ? 62.322 108.819 2.642 1.00 25.24 160 ALA B CA 1
ATOM 3883 C C . ALA B 1 172 ? 61.888 108.832 4.103 1.00 23.03 160 ALA B C 1
ATOM 3884 O O . ALA B 1 172 ? 62.706 108.611 5.014 1.00 21.66 160 ALA B O 1
ATOM 3886 N N . ALA B 1 173 ? 60.600 109.111 4.319 1.00 19.84 161 ALA B N 1
ATOM 3887 C CA . ALA B 1 173 ? 60.063 109.263 5.664 1.00 19.42 161 ALA B CA 1
ATOM 3888 C C . ALA B 1 173 ? 59.314 107.985 6.000 1.00 18.63 161 ALA B C 1
ATOM 3889 O O . ALA B 1 173 ? 58.237 107.737 5.448 1.00 18.43 161 ALA B O 1
ATOM 3891 N N . ILE B 1 174 ? 59.926 107.136 6.828 1.00 17.24 162 ILE B N 1
ATOM 3892 C CA . ILE B 1 174 ? 59.333 105.847 7.165 1.00 17.08 162 ILE B CA 1
ATOM 3893 C C . ILE B 1 174 ? 58.614 105.915 8.512 1.00 18.10 162 ILE B C 1
ATOM 3894 O O . ILE B 1 174 ? 59.231 106.269 9.538 1.00 17.56 162 ILE B O 1
ATOM 3899 N N . ALA B 1 175 ? 57.330 105.540 8.525 1.00 19.74 163 ALA B N 1
ATOM 3900 C CA . ALA B 1 175 ? 56.568 105.435 9.765 1.00 21.41 163 ALA B CA 1
ATOM 3901 C C . ALA B 1 175 ? 56.715 106.690 10.637 1.00 19.75 163 ALA B C 1
ATOM 3902 O O . ALA B 1 175 ? 57.071 106.587 11.822 1.00 19.60 163 ALA B O 1
ATOM 3904 N N . GLY B 1 176 ? 56.493 107.873 10.069 1.00 18.13 164 GLY B N 1
ATOM 3905 C CA . GLY B 1 176 ? 56.540 109.091 10.895 1.00 18.09 164 GLY B CA 1
ATOM 3906 C C . GLY B 1 176 ? 55.887 110.263 10.178 1.00 21.43 164 GLY B C 1
ATOM 3907 O O . GLY B 1 176 ? 55.664 110.168 8.972 1.00 22.61 164 GLY B O 1
ATOM 3908 N N . THR B 1 177 ? 55.574 111.345 10.902 1.00 20.00 165 THR B N 1
ATOM 3909 C CA . THR B 1 177 ? 54.902 112.494 10.304 1.00 22.22 165 THR B CA 1
ATOM 3910 C C . THR B 1 177 ? 55.733 113.775 10.414 1.00 23.26 165 THR B C 1
ATOM 3911 O O . THR B 1 177 ? 56.681 113.862 11.209 1.00 21.99 165 THR B O 1
ATOM 3915 N N . ALA B 1 178 ? 55.358 114.765 9.606 1.00 20.17 166 ALA B N 1
ATOM 3916 C CA . ALA B 1 178 ? 56.024 116.068 9.588 1.00 23.28 166 ALA B CA 1
ATOM 3917 C C . ALA B 1 178 ? 55.530 116.968 10.720 1.00 24.33 166 ALA B C 1
ATOM 3918 O O . ALA B 1 178 ? 56.253 117.836 11.194 1.00 26.19 166 ALA B O 1
ATOM 3920 N N . ARG B 1 179 ? 54.278 116.792 11.113 1.00 22.05 167 ARG B N 1
ATOM 3921 C CA . ARG B 1 179 ? 53.749 117.534 12.254 1.00 23.62 167 ARG B CA 1
ATOM 3922 C C . ARG B 1 179 ? 53.003 116.564 13.149 1.00 24.61 167 ARG B C 1
ATOM 3923 O O . ARG B 1 179 ? 52.101 115.882 12.700 1.00 24.78 167 ARG B O 1
ATOM 3931 N N . ASN B 1 180 ? 53.385 116.520 14.415 1.00 23.39 168 ASN B N 1
ATOM 3932 C CA . ASN B 1 180 ? 52.856 115.515 15.333 1.00 23.04 168 ASN B CA 1
ATOM 3933 C C . ASN B 1 180 ? 51.377 115.744 15.661 1.00 24.13 168 ASN B C 1
ATOM 3934 O O . ASN B 1 180 ? 50.953 116.880 15.872 1.00 24.07 168 ASN B O 1
ATOM 3939 N N . SER B 1 181 ? 50.616 114.657 15.719 1.00 23.20 169 SER B N 1
ATOM 3940 C CA . SER B 1 181 ? 49.184 114.725 16.004 1.00 25.27 169 SER B CA 1
ATOM 3941 C C . SER B 1 181 ? 48.882 114.848 17.491 1.00 27.73 169 SER B C 1
ATOM 3942 O O . SER B 1 181 ? 49.748 114.574 18.341 1.00 24.20 169 SER B O 1
ATOM 3945 N N . GLU B 1 182 ? 47.637 115.215 17.804 1.00 26.64 170 GLU B N 1
ATOM 3946 C CA . GLU B 1 182 ? 47.215 115.297 19.198 1.00 25.73 170 GLU B CA 1
ATOM 3947 C C . GLU B 1 182 ? 47.131 113.914 19.837 1.00 23.00 170 GLU B C 1
ATOM 3948 O O . GLU B 1 182 ? 47.441 113.756 21.030 1.00 19.85 170 GLU B O 1
ATOM 3954 N N . HIS B 1 183 ? 46.747 112.908 19.054 1.00 21.82 171 HIS B N 1
ATOM 3955 C CA . HIS B 1 183 ? 46.659 111.549 19.588 1.00 20.51 171 HIS B CA 1
ATOM 3956 C C . HIS B 1 183 ? 48.066 111.036 19.923 1.00 20.90 171 HIS B C 1
ATOM 3957 O O . HIS B 1 183 ? 48.296 110.405 20.968 1.00 23.49 171 HIS B O 1
ATOM 3964 N N . ASP B 1 184 ? 49.019 111.296 19.027 1.00 19.23 172 ASP B N 1
ATOM 3965 C CA . ASP B 1 184 ? 50.393 110.862 19.262 1.00 20.07 172 ASP B CA 1
ATOM 3966 C C . ASP B 1 184 ? 50.967 111.594 20.476 1.00 19.54 172 ASP B C 1
ATOM 3967 O O . ASP B 1 184 ? 51.689 111.003 21.284 1.00 21.21 172 ASP B O 1
ATOM 3972 N N . PHE B 1 185 ? 50.644 112.878 20.611 1.00 17.42 173 PHE B N 1
ATOM 3973 C CA . PHE B 1 185 ? 51.119 113.647 21.757 1.00 18.78 173 PHE B CA 1
ATOM 3974 C C . PHE B 1 185 ? 50.641 112.981 23.045 1.00 19.22 173 PHE B C 1
ATOM 3975 O O . PHE B 1 185 ? 51.394 112.830 24.002 1.00 19.75 173 PHE B O 1
ATOM 3983 N N . LEU B 1 186 ? 49.373 112.584 23.057 1.00 19.45 174 LEU B N 1
ATOM 3984 C CA . LEU B 1 186 ? 48.815 111.902 24.226 1.00 19.18 174 LEU B CA 1
ATOM 3985 C C . LEU B 1 186 ? 49.507 110.573 24.536 1.00 15.49 174 LEU B C 1
ATOM 3986 O O . LEU B 1 186 ? 49.803 110.278 25.690 1.00 15.81 174 LEU B O 1
ATOM 3991 N N . PHE B 1 187 ? 49.698 109.741 23.520 1.00 14.77 175 PHE B N 1
ATOM 3992 C CA . PHE B 1 187 ? 50.444 108.494 23.680 1.00 16.22 175 PHE B CA 1
ATOM 3993 C C . PHE B 1 187 ? 51.776 108.759 24.372 1.00 17.83 175 PHE B C 1
ATOM 3994 O O . PHE B 1 187 ? 52.127 108.089 25.350 1.00 16.42 175 PHE B O 1
ATOM 4002 N N . THR B 1 188 ? 52.505 109.749 23.890 1.00 16.47 176 THR B N 1
ATOM 4003 C CA . THR B 1 188 ? 53.843 109.996 24.446 1.00 17.33 176 THR B CA 1
ATOM 4004 C C . THR B 1 188 ? 53.755 110.576 25.843 1.00 18.41 176 THR B C 1
ATOM 4005 O O . THR B 1 188 ? 54.591 110.273 26.713 1.00 16.83 176 THR B O 1
ATOM 4009 N N . GLU B 1 189 ? 52.728 111.383 26.091 1.00 19.13 177 GLU B N 1
ATOM 4010 C CA . GLU B 1 189 ? 52.520 111.888 27.447 1.00 19.67 177 GLU B CA 1
ATOM 4011 C C . GLU B 1 189 ? 52.287 110.716 28.422 1.00 19.62 177 GLU B C 1
ATOM 4012 O O . GLU B 1 189 ? 52.814 110.685 29.556 1.00 17.11 177 GLU B O 1
ATOM 4018 N N . ILE B 1 190 ? 51.493 109.735 27.994 1.00 15.54 178 ILE B N 1
ATOM 4019 C CA . ILE B 1 190 ? 51.240 108.572 28.857 1.00 16.69 178 ILE B CA 1
ATOM 4020 C C . ILE B 1 190 ? 52.519 107.736 29.049 1.00 17.42 178 ILE B C 1
ATOM 4021 O O . ILE B 1 190 ? 52.820 107.251 30.174 1.00 19.04 178 ILE B O 1
ATOM 4026 N N . LEU B 1 191 ? 53.287 107.603 27.969 1.00 16.21 179 LEU B N 1
ATOM 4027 C CA . LEU B 1 191 ? 54.607 106.968 28.050 1.00 15.59 179 LEU B CA 1
ATOM 4028 C C . LEU B 1 191 ? 55.548 107.681 29.038 1.00 17.43 179 LEU B C 1
ATOM 4029 O O . LEU B 1 191 ? 56.286 107.042 29.774 1.00 17.30 179 LEU B O 1
ATOM 4034 N N . ILE B 1 192 ? 55.525 109.003 29.016 1.00 15.06 180 ILE B N 1
ATOM 4035 C CA . ILE B 1 192 ? 56.316 109.790 29.959 1.00 16.08 180 ILE B CA 1
ATOM 4036 C C . ILE B 1 192 ? 55.859 109.569 31.400 1.00 19.51 180 ILE B C 1
ATOM 4037 O O . ILE B 1 192 ? 56.669 109.279 32.295 1.00 18.71 180 ILE B O 1
ATOM 4042 N N . GLU B 1 193 ? 54.549 109.656 31.617 1.00 18.58 181 GLU B N 1
ATOM 4043 C CA . GLU B 1 193 ? 54.001 109.480 32.961 1.00 19.88 181 GLU B CA 1
ATOM 4044 C C . GLU B 1 193 ? 54.256 108.070 33.506 1.00 20.84 181 GLU B C 1
ATOM 4045 O O . GLU B 1 193 ? 54.368 107.894 34.716 1.00 21.15 181 GLU B O 1
ATOM 4051 N N . ALA B 1 194 ? 54.360 107.066 32.641 1.00 17.64 182 ALA B N 1
ATOM 4052 C CA . ALA B 1 194 ? 54.699 105.713 33.110 1.00 19.62 182 ALA B CA 1
ATOM 4053 C C . ALA B 1 194 ? 56.026 105.743 33.884 1.00 21.32 182 ALA B C 1
ATOM 4054 O O . ALA B 1 194 ? 56.193 105.059 34.903 1.00 21.39 182 ALA B O 1
ATOM 4056 N N . ILE B 1 195 ? 56.959 106.545 33.394 1.00 22.25 183 ILE B N 1
ATOM 4057 C CA . ILE B 1 195 ? 58.247 106.714 34.036 1.00 20.31 183 ILE B CA 1
ATOM 4058 C C . ILE B 1 195 ? 58.147 107.723 35.205 1.00 24.46 183 ILE B C 1
ATOM 4059 O O . ILE B 1 195 ? 58.573 107.419 36.320 1.00 25.73 183 ILE B O 1
ATOM 4064 N N . THR B 1 196 ? 57.576 108.908 34.979 1.00 21.22 184 THR B N 1
ATOM 4065 C CA . THR B 1 196 ? 57.720 109.960 35.990 1.00 24.94 184 THR B CA 1
ATOM 4066 C C . THR B 1 196 ? 56.832 109.745 37.218 1.00 27.78 184 THR B C 1
ATOM 4067 O O . THR B 1 196 ? 57.071 110.353 38.269 1.00 29.06 184 THR B O 1
ATOM 4071 N N . THR B 1 197 ? 55.837 108.868 37.115 1.00 25.06 185 THR B N 1
ATOM 4072 C CA . THR B 1 197 ? 54.991 108.599 38.265 1.00 27.76 185 THR B CA 1
ATOM 4073 C C . THR B 1 197 ? 55.580 107.500 39.158 1.00 27.72 185 THR B C 1
ATOM 4074 O O . THR B 1 197 ? 55.087 107.270 40.263 1.00 28.95 185 THR B O 1
ATOM 4078 N N . ASP B 1 198 ? 56.640 106.830 38.699 1.00 23.23 186 ASP B N 1
ATOM 4079 C CA . ASP B 1 198 ? 57.374 105.911 39.579 1.00 22.54 186 ASP B CA 1
ATOM 4080 C C . ASP B 1 198 ? 58.160 106.762 40.589 1.00 21.83 186 ASP B C 1
ATOM 4081 O O . ASP B 1 198 ? 59.066 107.488 40.181 1.00 22.60 186 ASP B O 1
ATOM 4086 N N . PRO B 1 199 ? 57.814 106.684 41.889 1.00 25.44 187 PRO B N 1
ATOM 4087 C CA . PRO B 1 199 ? 58.531 107.519 42.875 1.00 26.81 187 PRO B CA 1
ATOM 4088 C C . PRO B 1 199 ? 60.054 107.353 42.853 1.00 27.25 187 PRO B C 1
ATOM 4089 O O . PRO B 1 199 ? 60.766 108.279 43.252 1.00 27.22 187 PRO B O 1
ATOM 4093 N N . ALA B 1 200 ? 60.548 106.196 42.421 1.00 26.75 188 ALA B N 1
ATOM 4094 C CA . ALA B 1 200 ? 62.000 105.991 42.370 1.00 27.29 188 ALA B CA 1
ATOM 4095 C C . ALA B 1 200 ? 62.698 106.892 41.339 1.00 22.31 188 ALA B C 1
ATOM 4096 O O . ALA B 1 200 ? 63.930 107.048 41.390 1.00 23.53 188 ALA B O 1
ATOM 4098 N N . PHE B 1 201 ? 61.930 107.452 40.398 1.00 20.52 189 PHE B N 1
ATOM 4099 C CA . PHE B 1 201 ? 62.465 108.418 39.419 1.00 20.27 189 PHE B CA 1
ATOM 4100 C C . PHE B 1 201 ? 63.118 109.608 40.120 1.00 21.29 189 PHE B C 1
ATOM 4101 O O . PHE B 1 201 ? 64.121 110.174 39.631 1.00 19.64 189 PHE B O 1
ATOM 4109 N N . GLN B 1 202 ? 62.553 109.976 41.278 1.00 21.47 190 GLN B N 1
ATOM 4110 C CA . GLN B 1 202 ? 63.149 110.990 42.140 1.00 21.11 190 GLN B CA 1
ATOM 4111 C C . GLN B 1 202 ? 63.427 112.295 41.380 1.00 20.20 190 GLN B C 1
ATOM 4112 O O . GLN B 1 202 ? 64.494 112.924 41.523 1.00 20.94 190 GLN B O 1
ATOM 4118 N N . ALA B 1 203 ? 62.453 112.687 40.566 1.00 18.70 191 ALA B N 1
ATOM 4119 C CA . ALA B 1 203 ? 62.529 113.933 39.790 1.00 20.11 191 ALA B CA 1
ATOM 4120 C C . ALA B 1 203 ? 63.779 113.990 38.930 1.00 22.16 191 ALA B C 1
ATOM 4121 O O . ALA B 1 203 ? 64.338 115.076 38.697 1.00 23.07 191 ALA B O 1
ATOM 4123 N N . GLY B 1 204 ? 64.231 112.809 38.506 1.00 18.94 192 GLY B N 1
ATOM 4124 C CA . GLY B 1 204 ? 65.387 112.663 37.624 1.00 19.92 192 GLY B CA 1
ATOM 4125 C C . GLY B 1 204 ? 66.708 112.464 38.356 1.00 21.44 192 GLY B C 1
ATOM 4126 O O . GLY B 1 204 ? 67.754 112.369 37.723 1.00 21.87 192 GLY B O 1
ATOM 4127 N N . LEU B 1 205 ? 66.673 112.403 39.685 1.00 21.06 193 LEU B N 1
ATOM 4128 C CA . LEU B 1 205 ? 67.897 112.332 40.464 1.00 24.08 193 LEU B CA 1
ATOM 4129 C C . LEU B 1 205 ? 68.097 110.913 40.983 1.00 24.77 193 LEU B C 1
ATOM 4130 O O . LEU B 1 205 ? 68.815 110.693 41.948 1.00 27.54 193 LEU B O 1
ATOM 4135 N N . TYR B 1 206 ? 67.453 109.947 40.344 1.00 23.00 194 TYR B N 1
ATOM 4136 C CA . TYR B 1 206 ? 67.647 108.537 40.706 1.00 27.03 194 TYR B CA 1
ATOM 4137 C C . TYR B 1 206 ? 69.149 108.204 40.680 1.00 36.96 194 TYR B C 1
ATOM 4138 O O . TYR B 1 206 ? 69.917 108.814 39.911 1.00 32.77 194 TYR B O 1
ATOM 4147 N N . ARG B 1 207 ? 69.585 107.279 41.541 1.00 42.88 195 ARG B N 1
ATOM 4148 C CA . ARG B 1 207 ? 71.017 107.013 41.665 1.00 51.32 195 ARG B CA 1
ATOM 4149 C C . ARG B 1 207 ? 71.517 106.190 40.473 1.00 48.72 195 ARG B C 1
ATOM 4150 O O . ARG B 1 207 ? 72.612 106.415 39.968 1.00 50.47 195 ARG B O 1
ATOM 4158 N N . SER B 1 208 ? 70.693 105.259 40.018 1.00 45.87 196 SER B N 1
ATOM 4159 C CA . SER B 1 208 ? 71.016 104.429 38.879 1.00 46.34 196 SER B CA 1
ATOM 4160 C C . SER B 1 208 ? 69.755 104.180 38.093 1.00 41.16 196 SER B C 1
ATOM 4161 O O . SER B 1 208 ? 68.651 104.174 38.648 1.00 38.70 196 SER B O 1
ATOM 4164 N N . SER B 1 209 ? 69.938 103.955 36.795 1.00 39.42 197 SER B N 1
ATOM 4165 C CA . SER B 1 209 ? 68.868 103.606 35.862 1.00 38.12 197 SER B CA 1
ATOM 4166 C C . SER B 1 209 ? 67.913 102.554 36.414 1.00 36.94 197 SER B C 1
ATOM 4167 O O . SER B 1 209 ? 66.696 102.690 36.323 1.00 35.17 197 SER B O 1
ATOM 4170 N N . SER B 1 210 ? 68.471 101.502 36.996 1.00 36.86 198 SER B N 1
ATOM 4171 C CA . SER B 1 210 ? 67.675 100.346 37.384 1.00 34.68 198 SER B CA 1
ATOM 4172 C C . SER B 1 210 ? 66.804 100.580 38.628 1.00 32.34 198 SER B C 1
ATOM 4173 O O . SER B 1 210 ? 65.934 99.770 38.932 1.00 32.20 198 SER B O 1
ATOM 4176 N N . ALA B 1 211 ? 67.036 101.674 39.352 1.00 29.16 199 ALA B N 1
ATOM 4177 C CA . ALA B 1 211 ? 66.178 102.013 40.476 1.00 27.36 199 ALA B CA 1
ATOM 4178 C C . ALA B 1 211 ? 64.770 102.295 39.979 1.00 24.47 199 ALA B C 1
ATOM 4179 O O . ALA B 1 211 ? 63.802 102.176 40.746 1.00 26.27 199 ALA B O 1
ATOM 4181 N N . VAL B 1 212 ? 64.667 102.672 38.701 1.00 22.57 200 VAL B N 1
ATOM 4182 C CA . VAL B 1 212 ? 63.407 103.086 38.087 1.00 19.31 200 VAL B CA 1
ATOM 4183 C C . VAL B 1 212 ? 62.829 101.927 37.259 1.00 20.56 200 VAL B C 1
ATOM 4184 O O . VAL B 1 212 ? 62.101 102.141 36.303 1.00 16.16 200 VAL B O 1
ATOM 4188 N N . ALA B 1 213 ? 63.166 100.701 37.644 1.00 24.02 201 ALA B N 1
ATOM 4189 C CA . ALA B 1 213 ? 62.727 99.515 36.901 1.00 24.41 201 ALA B CA 1
ATOM 4190 C C . ALA B 1 213 ? 61.208 99.427 36.743 1.00 21.60 201 ALA B C 1
ATOM 4191 O O . ALA B 1 213 ? 60.723 98.999 35.695 1.00 21.45 201 ALA B O 1
ATOM 4193 N N . ALA B 1 214 ? 60.456 99.792 37.779 1.00 20.65 202 ALA B N 1
ATOM 4194 C CA . ALA B 1 214 ? 59.004 99.706 37.695 1.00 21.45 202 ALA B CA 1
ATOM 4195 C C . ALA B 1 214 ? 58.477 100.631 36.621 1.00 20.53 202 ALA B C 1
ATOM 4196 O O . ALA B 1 214 ? 57.657 100.211 35.809 1.00 20.50 202 ALA B O 1
ATOM 4198 N N . GLY B 1 215 ? 58.923 101.883 36.609 1.00 19.31 203 GLY B N 1
ATOM 4199 C CA . GLY B 1 215 ? 58.495 102.816 35.570 1.00 15.73 203 GLY B CA 1
ATOM 4200 C C . GLY B 1 215 ? 58.910 102.374 34.158 1.00 16.91 203 GLY B C 1
ATOM 4201 O O . GLY B 1 215 ? 58.113 102.495 33.205 1.00 18.63 203 GLY B O 1
ATOM 4202 N N . LEU B 1 216 ? 60.135 101.871 34.029 1.00 17.43 204 LEU B N 1
ATOM 4203 C CA . LEU B 1 216 ? 60.632 101.383 32.732 1.00 17.99 204 LEU B CA 1
ATOM 4204 C C . LEU B 1 216 ? 59.813 100.178 32.288 1.00 18.96 204 LEU B C 1
ATOM 4205 O O . LEU B 1 216 ? 59.512 100.058 31.108 1.00 16.62 204 LEU B O 1
ATOM 4210 N N . GLU B 1 217 ? 59.413 99.313 33.219 1.00 17.82 205 GLU B N 1
ATOM 4211 C CA . GLU B 1 217 ? 58.542 98.180 32.838 1.00 19.50 205 GLU B CA 1
ATOM 4212 C C . GLU B 1 217 ? 57.171 98.648 32.373 1.00 18.17 205 GLU B C 1
ATOM 4213 O O . GLU B 1 217 ? 56.615 98.103 31.411 1.00 17.50 205 GLU B O 1
ATOM 4219 N N . ARG B 1 218 ? 56.603 99.632 33.074 1.00 18.10 206 ARG B N 1
ATOM 4220 C CA . ARG B 1 218 ? 55.280 100.140 32.695 1.00 17.14 206 ARG B CA 1
ATOM 4221 C C . ARG B 1 218 ? 55.367 100.801 31.314 1.00 16.43 206 ARG B C 1
ATOM 4222 O O . ARG B 1 218 ? 54.469 100.646 30.475 1.00 17.12 206 ARG B O 1
ATOM 4230 N N . HIS B 1 219 ? 56.463 101.533 31.087 1.00 15.38 207 HIS B N 1
ATOM 4231 C CA . HIS B 1 219 ? 56.788 102.103 29.775 1.00 15.67 207 HIS B CA 1
ATOM 4232 C C . HIS B 1 219 ? 56.820 100.992 28.682 1.00 17.38 207 HIS B C 1
ATOM 4233 O O . HIS B 1 219 ? 56.224 101.110 27.588 1.00 14.87 207 HIS B O 1
ATOM 4240 N N . ALA B 1 220 ? 57.493 99.897 28.995 1.00 17.46 208 ALA B N 1
ATOM 4241 C CA . ALA B 1 220 ? 57.574 98.767 28.059 1.00 16.39 208 ALA B CA 1
ATOM 4242 C C . ALA B 1 220 ? 56.214 98.121 27.791 1.00 16.24 208 ALA B C 1
ATOM 4243 O O . ALA B 1 220 ? 55.946 97.709 26.655 1.00 16.70 208 ALA B O 1
ATOM 4245 N N . LYS B 1 221 ? 55.350 98.027 28.806 1.00 15.77 209 LYS B N 1
ATOM 4246 C CA . LYS B 1 221 ? 54.040 97.414 28.577 1.00 13.88 209 LYS B CA 1
ATOM 4247 C C . LYS B 1 221 ? 53.184 98.256 27.644 1.00 16.32 209 LYS B C 1
ATOM 4248 O O . LYS B 1 221 ? 52.429 97.734 26.822 1.00 15.05 209 LYS B O 1
ATOM 4254 N N . LEU B 1 222 ? 53.287 99.574 27.787 1.00 14.72 210 LEU B N 1
ATOM 4255 C CA . LEU B 1 222 ? 52.567 100.490 26.901 1.00 15.37 210 LEU B CA 1
ATOM 4256 C C . LEU B 1 222 ? 53.067 100.411 25.460 1.00 15.07 210 LEU B C 1
ATOM 4257 O O . LEU B 1 222 ? 52.284 100.509 24.502 1.00 15.65 210 LEU B O 1
ATOM 4262 N N . TRP B 1 223 ? 54.374 100.282 25.302 1.00 14.45 211 TRP B N 1
ATOM 4263 C CA . TRP B 1 223 ? 54.943 100.064 23.978 1.00 16.76 211 TRP B CA 1
ATOM 4264 C C . TRP B 1 223 ? 54.494 98.735 23.386 1.00 17.05 211 TRP B C 1
ATOM 4265 O O . TRP B 1 223 ? 54.403 98.601 22.164 1.00 16.68 211 TRP B O 1
ATOM 4276 N N . THR B 1 224 ? 54.229 97.741 24.233 1.00 14.62 212 THR B N 1
ATOM 4277 C CA . THR B 1 224 ? 53.704 96.457 23.716 1.00 13.44 212 THR B CA 1
ATOM 4278 C C . THR B 1 224 ? 52.282 96.658 23.204 1.00 13.74 212 THR B C 1
ATOM 4279 O O . THR B 1 224 ? 51.891 96.130 22.151 1.00 16.65 212 THR B O 1
ATOM 4283 N N . LEU B 1 225 ? 51.506 97.434 23.945 1.00 14.11 213 LEU B N 1
ATOM 4284 C CA . LEU B 1 225 ? 50.106 97.695 23.579 1.00 15.74 213 LEU B CA 1
ATOM 4285 C C . LEU B 1 225 ? 49.990 98.478 22.258 1.00 17.59 213 LEU B C 1
ATOM 4286 O O . LEU B 1 225 ? 49.117 98.193 21.436 1.00 15.77 213 LEU B O 1
ATOM 4291 N N . MET B 1 226 ? 50.864 99.475 22.069 1.00 15.86 214 MET B N 1
ATOM 4292 C CA . MET B 1 226 ? 50.738 100.393 20.929 1.00 16.42 214 MET B CA 1
ATOM 4293 C C . MET B 1 226 ? 51.775 100.160 19.810 1.00 15.45 214 MET B C 1
ATOM 4294 O O . MET B 1 226 ? 51.636 100.721 18.709 1.00 14.14 214 MET B O 1
ATOM 4299 N N . GLY B 1 227 ? 52.786 99.345 20.073 1.00 13.66 215 GLY B N 1
ATOM 4300 C CA . GLY B 1 227 ? 53.956 99.336 19.178 1.00 16.95 215 GLY B CA 1
ATOM 4301 C C . GLY B 1 227 ? 53.889 98.329 18.031 1.00 16.75 215 GLY B C 1
ATOM 4302 O O . GLY B 1 227 ? 54.635 98.408 17.053 1.00 14.87 215 GLY B O 1
ATOM 4303 N N . TRP B 1 228 ? 52.979 97.378 18.159 1.00 14.89 216 TRP B N 1
ATOM 4304 C CA . TRP B 1 228 ? 52.845 96.308 17.166 1.00 15.78 216 TRP B CA 1
ATOM 4305 C C . TRP B 1 228 ? 51.467 96.430 16.526 1.00 16.12 216 TRP B C 1
ATOM 4306 O O . TRP B 1 228 ? 51.153 97.450 15.907 1.00 14.82 216 TRP B O 1
ATOM 4317 N N . SER B 1 229 ? 50.635 95.395 16.638 1.00 15.19 217 SER B N 1
ATOM 4318 C CA . SER B 1 229 ? 49.233 95.526 16.231 1.00 16.48 217 SER B CA 1
ATOM 4319 C C . SER B 1 229 ? 48.447 94.371 16.831 1.00 15.25 217 SER B C 1
ATOM 4320 O O . SER B 1 229 ? 49.015 93.345 17.208 1.00 15.63 217 SER B O 1
ATOM 4323 N N . PRO B 1 230 ? 47.138 94.549 16.924 1.00 15.54 218 PRO B N 1
ATOM 4324 C CA . PRO B 1 230 ? 46.299 93.418 17.308 1.00 17.65 218 PRO B CA 1
ATOM 4325 C C . PRO B 1 230 ? 46.522 92.204 16.384 1.00 19.20 218 PRO B C 1
ATOM 4326 O O . PRO B 1 230 ? 46.512 91.069 16.849 1.00 17.93 218 PRO B O 1
ATOM 4330 N N . GLU B 1 231 ? 46.743 92.424 15.091 1.00 18.13 219 GLU B N 1
ATOM 4331 C CA . GLU B 1 231 ? 46.885 91.287 14.170 1.00 19.86 219 GLU B CA 1
ATOM 4332 C C . GLU B 1 231 ? 48.204 90.546 14.398 1.00 17.34 219 GLU B C 1
ATOM 4333 O O . GLU B 1 231 ? 48.292 89.349 14.168 1.00 19.25 219 GLU B O 1
ATOM 4339 N N . PHE B 1 232 ? 49.229 91.286 14.820 1.00 15.75 220 PHE B N 1
ATOM 4340 C CA . PHE B 1 232 ? 50.538 90.719 15.173 1.00 15.96 220 PHE B CA 1
ATOM 4341 C C . PHE B 1 232 ? 50.338 89.624 16.214 1.00 14.29 220 PHE B C 1
ATOM 4342 O O . PHE B 1 232 ? 50.836 88.503 16.070 1.00 15.94 220 PHE B O 1
ATOM 4350 N N . PHE B 1 233 ? 49.558 89.935 17.244 1.00 14.11 221 PHE B N 1
ATOM 4351 C CA . PHE B 1 233 ? 49.363 88.944 18.306 1.00 14.93 221 PHE B CA 1
ATOM 4352 C C . PHE B 1 233 ? 48.323 87.914 17.933 1.00 17.79 221 PHE B C 1
ATOM 4353 O O . PHE B 1 233 ? 48.459 86.732 18.292 1.00 18.21 221 PHE B O 1
ATOM 4361 N N . ARG B 1 234 ? 47.280 88.319 17.212 1.00 16.52 222 ARG B N 1
ATOM 4362 C CA . ARG B 1 234 ? 46.243 87.350 16.885 1.00 16.18 222 ARG B CA 1
ATOM 4363 C C . ARG B 1 234 ? 46.820 86.209 16.056 1.00 18.01 222 ARG B C 1
ATOM 4364 O O . ARG B 1 234 ? 46.427 85.046 16.232 1.00 19.86 222 ARG B O 1
ATOM 4372 N N . THR B 1 235 ? 47.735 86.536 15.151 1.00 18.81 223 THR B N 1
ATOM 4373 C CA . THR B 1 235 ? 48.263 85.520 14.239 1.00 21.58 223 THR B CA 1
ATOM 4374 C C . THR B 1 235 ? 49.523 84.839 14.781 1.00 22.26 223 THR B C 1
ATOM 4375 O O . THR B 1 235 ? 50.118 83.998 14.105 1.00 22.96 223 THR B O 1
ATOM 4379 N N . GLY B 1 236 ? 49.924 85.192 15.993 1.00 21.39 224 GLY B N 1
ATOM 4380 C CA . GLY B 1 236 ? 51.019 84.479 16.633 1.00 21.73 224 GLY B CA 1
ATOM 4381 C C . GLY B 1 236 ? 52.403 84.864 16.152 1.00 19.81 224 GLY B C 1
ATOM 4382 O O . GLY B 1 236 ? 53.336 84.051 16.245 1.00 20.35 224 GLY B O 1
ATOM 4383 N N . ARG B 1 237 ? 52.565 86.113 15.721 1.00 16.80 225 ARG B N 1
ATOM 4384 C CA . ARG B 1 237 ? 53.890 86.596 15.329 1.00 16.15 225 ARG B CA 1
ATOM 4385 C C . ARG B 1 237 ? 54.883 86.512 16.482 1.00 19.53 225 ARG B C 1
ATOM 4386 O O . ARG B 1 237 ? 56.071 86.233 16.267 1.00 18.55 225 ARG B O 1
ATOM 4394 N N . HIS B 1 238 ? 54.429 86.795 17.696 1.00 16.40 226 HIS B N 1
ATOM 4395 C CA . HIS B 1 238 ? 55.349 86.726 18.838 1.00 16.26 226 HIS B CA 1
ATOM 4396 C C . HIS B 1 238 ? 55.904 85.297 18.995 1.00 18.26 226 HIS B C 1
ATOM 4397 O O . HIS B 1 238 ? 57.075 85.100 19.339 1.00 17.91 226 HIS B O 1
ATOM 4404 N N . LYS B 1 239 ? 55.055 84.310 18.727 1.00 17.26 227 LYS B N 1
ATOM 4405 C CA . LYS B 1 239 ? 55.462 82.899 18.793 1.00 20.57 227 LYS B CA 1
ATOM 4406 C C . LYS B 1 239 ? 56.476 82.580 17.713 1.00 22.20 227 LYS B C 1
ATOM 4407 O O . LYS B 1 239 ? 57.447 81.867 17.974 1.00 22.61 227 LYS B O 1
ATOM 4413 N N . ALA B 1 240 ? 56.261 83.106 16.503 1.00 21.99 228 ALA B N 1
ATOM 4414 C CA . ALA B 1 240 ? 57.247 82.957 15.416 1.00 25.83 228 ALA B CA 1
ATOM 4415 C C . ALA B 1 240 ? 58.589 83.592 15.772 1.00 26.96 228 ALA B C 1
ATOM 4416 O O . ALA B 1 240 ? 59.654 83.108 15.346 1.00 27.32 228 ALA B O 1
ATOM 4418 N N . LEU B 1 241 ? 58.553 84.657 16.565 1.00 22.19 229 LEU B N 1
ATOM 4419 C CA . LEU B 1 241 ? 59.796 85.299 17.007 1.00 22.88 229 LEU B CA 1
ATOM 4420 C C . LEU B 1 241 ? 60.431 84.608 18.219 1.00 23.99 229 LEU B C 1
ATOM 4421 O O . LEU B 1 241 ? 61.464 85.039 18.707 1.00 24.15 229 LEU B O 1
ATOM 4426 N N . GLY B 1 242 ? 59.823 83.530 18.706 1.00 21.53 230 GLY B N 1
ATOM 4427 C CA . GLY B 1 242 ? 60.439 82.770 19.792 1.00 21.92 230 GLY B CA 1
ATOM 4428 C C . GLY B 1 242 ? 59.886 83.018 21.187 1.00 23.56 230 GLY B C 1
ATOM 4429 O O . GLY B 1 242 ? 60.477 82.568 22.171 1.00 27.25 230 GLY B O 1
ATOM 4430 N N . PHE B 1 243 ? 58.736 83.677 21.290 1.00 17.73 231 PHE B N 1
ATOM 4431 C CA . PHE B 1 243 ? 58.102 83.954 22.588 1.00 19.75 231 PHE B CA 1
ATOM 4432 C C . PHE B 1 243 ? 56.721 83.277 22.627 1.00 21.32 231 PHE B C 1
ATOM 4433 O O . PHE B 1 243 ? 55.817 83.655 21.888 1.00 23.83 231 PHE B O 1
ATOM 4441 N N . GLU B 1 244 ? 56.576 82.295 23.496 1.00 22.14 232 GLU B N 1
ATOM 4442 C CA . GLU B 1 244 ? 55.410 81.415 23.476 1.00 27.48 232 GLU B CA 1
ATOM 4443 C C . GLU B 1 244 ? 54.088 82.072 23.896 1.00 28.34 232 GLU B C 1
ATOM 4444 O O . GLU B 1 244 ? 53.013 81.516 23.670 1.00 28.03 232 GLU B O 1
ATOM 4450 N N . SER B 1 245 ? 54.163 83.234 24.517 1.00 23.50 233 SER B N 1
ATOM 4451 C CA . SER B 1 245 ? 52.962 83.867 25.061 1.00 20.91 233 SER B CA 1
ATOM 4452 C C . SER B 1 245 ? 53.155 85.364 25.122 1.00 22.95 233 SER B C 1
ATOM 4453 O O . SER B 1 245 ? 54.279 85.835 25.001 1.00 19.35 233 SER B O 1
ATOM 4456 N N . MET B 1 246 ? 52.070 86.117 25.317 1.00 24.43 234 MET B N 1
ATOM 4457 C CA . MET B 1 246 ? 52.202 87.554 25.542 1.00 24.26 234 MET B CA 1
ATOM 4458 C C . MET B 1 246 ? 53.086 87.827 26.750 1.00 21.67 234 MET B C 1
ATOM 4459 O O . MET B 1 246 ? 53.918 88.728 26.721 1.00 22.24 234 MET B O 1
ATOM 4464 N N . GLN B 1 247 ? 52.879 87.078 27.825 1.00 21.59 235 GLN B N 1
ATOM 4465 C CA . GLN B 1 247 ? 53.711 87.295 29.016 1.00 24.49 235 GLN B CA 1
ATOM 4466 C C . GLN B 1 247 ? 55.217 87.135 28.703 1.00 23.77 235 GLN B C 1
ATOM 4467 O O . GLN B 1 247 ? 56.038 87.958 29.116 1.00 22.99 235 GLN B O 1
ATOM 4473 N N . MET B 1 248 ? 55.565 86.072 27.980 1.00 22.06 236 MET B N 1
ATOM 4474 C CA . MET B 1 248 ? 56.964 85.810 27.640 1.00 23.14 236 MET B CA 1
ATOM 4475 C C . MET B 1 248 ? 57.512 86.898 26.729 1.00 20.18 236 MET B C 1
ATOM 4476 O O . MET B 1 248 ? 58.671 87.301 26.837 1.00 20.56 236 MET B O 1
ATOM 4481 N N . PHE B 1 249 ? 56.669 87.383 25.832 1.00 19.35 237 PHE B N 1
ATOM 4482 C CA . PHE B 1 249 ? 57.058 88.433 24.892 1.00 16.42 237 PHE B CA 1
ATOM 4483 C C . PHE B 1 249 ? 57.286 89.771 25.611 1.00 16.80 237 PHE B C 1
ATOM 4484 O O . PHE B 1 249 ? 58.259 90.493 25.343 1.00 17.17 237 PHE B O 1
ATOM 4492 N N . VAL B 1 250 ? 56.353 90.115 26.483 1.00 16.57 238 VAL B N 1
ATOM 4493 C CA . VAL B 1 250 ? 56.479 91.321 27.302 1.00 18.91 238 VAL B CA 1
ATOM 4494 C C . VAL B 1 250 ? 57.731 91.242 28.158 1.00 21.48 238 VAL B C 1
ATOM 4495 O O . VAL B 1 250 ? 58.546 92.161 28.158 1.00 22.52 238 VAL B O 1
ATOM 4499 N N . ASP B 1 251 ? 57.887 90.130 28.865 1.00 20.08 239 ASP B N 1
ATOM 4500 C CA . ASP B 1 251 ? 59.029 89.975 29.774 1.00 23.36 239 ASP B CA 1
ATOM 4501 C C . ASP B 1 251 ? 60.363 89.775 29.038 1.00 28.79 239 ASP B C 1
ATOM 4502 O O . ASP B 1 251 ? 61.388 90.336 29.426 1.00 32.48 239 ASP B O 1
ATOM 4507 N N . GLY B 1 252 ? 60.346 88.983 27.975 1.00 26.00 240 GLY B N 1
ATOM 4508 C CA . GLY B 1 252 ? 61.580 88.576 27.318 1.00 25.00 240 GLY B CA 1
ATOM 4509 C C . GLY B 1 252 ? 62.092 89.484 26.215 1.00 24.74 240 GLY B C 1
ATOM 4510 O O . GLY B 1 252 ? 63.288 89.446 25.853 1.00 28.09 240 GLY B O 1
ATOM 4511 N N . PHE B 1 253 ? 61.199 90.277 25.646 1.00 22.65 241 PHE B N 1
ATOM 4512 C CA . PHE B 1 253 ? 61.538 91.150 24.525 1.00 21.19 241 PHE B CA 1
ATOM 4513 C C . PHE B 1 253 ? 61.381 92.578 24.983 1.00 22.26 241 PHE B C 1
ATOM 4514 O O . PHE B 1 253 ? 62.345 93.337 25.026 1.00 22.99 241 PHE B O 1
ATOM 4522 N N . MET B 1 254 ? 60.155 92.959 25.334 1.00 19.55 242 MET B N 1
ATOM 4523 C CA . MET B 1 254 ? 59.878 94.380 25.542 1.00 16.22 242 MET B CA 1
ATOM 4524 C C . MET B 1 254 ? 60.466 94.967 26.835 1.00 15.46 242 MET B C 1
ATOM 4525 O O . MET B 1 254 ? 61.098 96.035 26.807 1.00 16.61 242 MET B O 1
ATOM 4530 N N . LYS B 1 255 ? 60.253 94.292 27.967 1.00 16.29 243 LYS B N 1
ATOM 4531 C CA . LYS B 1 255 ? 60.845 94.783 29.219 1.00 18.87 243 LYS B CA 1
ATOM 4532 C C . LYS B 1 255 ? 62.363 94.775 29.142 1.00 21.53 243 LYS B C 1
ATOM 4533 O O . LYS B 1 255 ? 63.035 95.693 29.640 1.00 21.52 243 LYS B O 1
ATOM 4539 N N . ARG B 1 256 ? 62.905 93.738 28.518 1.00 18.75 244 ARG B N 1
ATOM 4540 C CA . ARG B 1 256 ? 64.376 93.603 28.439 1.00 24.58 244 ARG B CA 1
ATOM 4541 C C . ARG B 1 256 ? 64.981 94.688 27.565 1.00 20.99 244 ARG B C 1
ATOM 4542 O O . ARG B 1 256 ? 66.122 95.135 27.791 1.00 20.15 244 ARG B O 1
ATOM 4550 N N . TYR B 1 257 ? 64.220 95.130 26.568 1.00 17.49 245 TYR B N 1
ATOM 4551 C CA . TYR B 1 257 ? 64.718 96.182 25.674 1.00 19.10 245 TYR B CA 1
ATOM 4552 C C . TYR B 1 257 ? 64.919 97.497 26.434 1.00 19.69 245 TYR B C 1
ATOM 4553 O O . TYR B 1 257 ? 65.951 98.179 26.254 1.00 20.19 245 TYR B O 1
ATOM 4562 N N . PHE B 1 258 ? 63.952 97.868 27.277 1.00 17.73 246 PHE B N 1
ATOM 4563 C CA . PHE B 1 258 ? 64.000 99.164 27.963 1.00 16.25 246 PHE B CA 1
ATOM 4564 C C . PHE B 1 258 ? 64.751 99.133 29.293 1.00 18.64 246 PHE B C 1
ATOM 4565 O O . PHE B 1 258 ? 65.175 100.171 29.775 1.00 17.95 246 PHE B O 1
ATOM 4573 N N . ALA B 1 259 ? 64.887 97.952 29.886 1.00 18.29 247 ALA B N 1
ATOM 4574 C CA . ALA B 1 259 ? 65.443 97.806 31.239 1.00 18.51 247 ALA B CA 1
ATOM 4575 C C . ALA B 1 259 ? 66.776 98.544 31.478 1.00 20.56 247 ALA B C 1
ATOM 4576 O O . ALA B 1 259 ? 66.972 99.102 32.559 1.00 22.86 247 ALA B O 1
ATOM 4578 N N . PRO B 1 260 ? 67.703 98.529 30.502 1.00 21.03 248 PRO B N 1
ATOM 4579 C CA . PRO B 1 260 ? 68.998 99.147 30.865 1.00 21.41 248 PRO B CA 1
ATOM 4580 C C . PRO B 1 260 ? 69.119 100.615 30.487 1.00 22.33 248 PRO B C 1
ATOM 4581 O O . PRO B 1 260 ? 70.214 101.185 30.591 1.00 21.50 248 PRO B O 1
ATOM 4585 N N . MET B 1 261 ? 68.050 101.175 29.939 1.00 18.77 249 MET B N 1
ATOM 4586 C CA . MET B 1 261 ? 68.112 102.514 29.363 1.00 18.37 249 MET B CA 1
ATOM 4587 C C . MET B 1 261 ? 67.945 103.540 30.449 1.00 18.29 249 MET B C 1
ATOM 4588 O O . MET B 1 261 ? 67.514 103.225 31.577 1.00 20.75 249 MET B O 1
ATOM 4593 N N . ASP B 1 262 ? 68.298 104.774 30.123 1.00 18.90 250 ASP B N 1
ATOM 4594 C CA . ASP B 1 262 ? 68.257 105.849 31.119 1.00 16.60 250 ASP B CA 1
ATOM 4595 C C . ASP B 1 262 ? 66.948 106.645 31.041 1.00 17.87 250 ASP B C 1
ATOM 4596 O O . ASP B 1 262 ? 66.630 107.196 29.980 1.00 15.94 250 ASP B O 1
ATOM 4601 N N . PRO B 1 263 ? 66.209 106.742 32.159 1.00 19.52 251 PRO B N 1
ATOM 4602 C CA . PRO B 1 263 ? 64.945 107.487 32.142 1.00 19.24 251 PRO B CA 1
ATOM 4603 C C . PRO B 1 263 ? 65.084 108.924 31.651 1.00 18.31 251 PRO B C 1
ATOM 4604 O O . PRO B 1 263 ? 64.252 109.352 30.861 1.00 19.12 251 PRO B O 1
ATOM 4608 N N . ASN B 1 264 ? 66.084 109.666 32.123 1.00 16.67 252 ASN B N 1
ATOM 4609 C CA . ASN B 1 264 ? 66.191 111.052 31.685 1.00 17.96 252 ASN B CA 1
ATOM 4610 C C . ASN B 1 264 ? 66.356 111.162 30.180 1.00 16.76 252 ASN B C 1
ATOM 4611 O O . ASN B 1 264 ? 65.741 112.025 29.536 1.00 20.03 252 ASN B O 1
ATOM 4616 N N . ASN B 1 265 ? 67.174 110.287 29.608 1.00 16.79 253 ASN B N 1
ATOM 4617 C CA . ASN B 1 265 ? 67.376 110.278 28.158 1.00 17.24 253 ASN B CA 1
ATOM 4618 C C . ASN B 1 265 ? 66.073 109.965 27.418 1.00 15.70 253 ASN B C 1
ATOM 4619 O O . ASN B 1 265 ? 65.728 110.614 26.429 1.00 16.46 253 ASN B O 1
ATOM 4624 N N . LEU B 1 266 ? 65.331 108.973 27.894 1.00 16.15 254 LEU B N 1
ATOM 4625 C CA . LEU B 1 266 ? 64.077 108.620 27.242 1.00 15.95 254 LEU B CA 1
ATOM 4626 C C . LEU B 1 266 ? 63.147 109.830 27.268 1.00 18.62 254 LEU B C 1
ATOM 4627 O O . LEU B 1 266 ? 62.461 110.118 26.281 1.00 15.37 254 LEU B O 1
ATOM 4632 N N . LEU B 1 267 ? 63.121 110.535 28.399 1.00 15.14 255 LEU B N 1
ATOM 4633 C CA . LEU B 1 267 ? 62.265 111.733 28.512 1.00 16.59 255 LEU B CA 1
ATOM 4634 C C . LEU B 1 267 ? 62.728 112.864 27.591 1.00 17.16 255 LEU B C 1
ATOM 4635 O O . LEU B 1 267 ? 61.893 113.567 27.037 1.00 16.42 255 LEU B O 1
ATOM 4640 N N . THR B 1 268 ? 64.049 113.034 27.413 1.00 15.39 256 THR B N 1
ATOM 4641 C CA . THR B 1 268 ? 64.547 114.030 26.456 1.00 16.58 256 THR B CA 1
ATOM 4642 C C . THR B 1 268 ? 64.001 113.707 25.061 1.00 17.91 256 THR B C 1
ATOM 4643 O O . THR B 1 268 ? 63.492 114.580 24.360 1.00 17.61 256 THR B O 1
ATOM 4647 N N . MET B 1 269 ? 64.105 112.443 24.658 1.00 15.89 257 MET B N 1
ATOM 4648 C CA . MET B 1 269 ? 63.651 112.071 23.311 1.00 16.76 257 MET B CA 1
ATOM 4649 C C . MET B 1 269 ? 62.126 112.082 23.212 1.00 16.20 257 MET B C 1
ATOM 4650 O O . MET B 1 269 ? 61.583 112.444 22.151 1.00 16.35 257 MET B O 1
ATOM 4655 N N . ALA B 1 270 ? 61.416 111.746 24.291 1.00 15.74 258 ALA B N 1
ATOM 4656 C CA . ALA B 1 270 ? 59.961 111.789 24.249 1.00 14.22 258 ALA B CA 1
ATOM 4657 C C . ALA B 1 270 ? 59.401 113.235 24.121 1.00 18.33 258 ALA B C 1
ATOM 4658 O O . ALA B 1 270 ? 58.469 113.472 23.316 1.00 18.32 258 ALA B O 1
ATOM 4660 N N . TRP B 1 271 ? 59.982 114.199 24.845 1.00 17.93 259 TRP B N 1
ATOM 4661 C CA . TRP B 1 271 ? 59.574 115.610 24.751 1.00 18.69 259 TRP B CA 1
ATOM 4662 C C . TRP B 1 271 ? 59.777 116.094 23.331 1.00 16.61 259 TRP B C 1
ATOM 4663 O O . TRP B 1 271 ? 58.950 116.818 22.780 1.00 18.20 259 TRP B O 1
ATOM 4674 N N . LYS B 1 272 ? 60.904 115.700 22.747 1.00 16.58 260 LYS B N 1
ATOM 4675 C CA . LYS B 1 272 ? 61.260 116.110 21.384 1.00 17.58 260 LYS B CA 1
ATOM 4676 C C . LYS B 1 272 ? 60.271 115.531 20.327 1.00 18.25 260 LYS B C 1
ATOM 4677 O O . LYS B 1 272 ? 59.755 116.225 19.448 1.00 20.49 260 LYS B O 1
ATOM 4683 N N . TRP B 1 273 ? 60.033 114.239 20.444 1.00 16.53 261 TRP B N 1
ATOM 4684 C CA . TRP B 1 273 ? 59.091 113.512 19.589 1.00 16.33 261 TRP B CA 1
ATOM 4685 C C . TRP B 1 273 ? 57.701 114.172 19.660 1.00 17.33 261 TRP B C 1
ATOM 4686 O O . TRP B 1 273 ? 57.044 114.371 18.638 1.00 16.82 261 TRP B O 1
ATOM 4697 N N . GLN B 1 274 ? 57.273 114.543 20.865 1.00 17.57 262 GLN B N 1
ATOM 4698 C CA . GLN B 1 274 ? 55.949 115.184 21.061 1.00 19.52 262 GLN B CA 1
ATOM 4699 C C . GLN B 1 274 ? 55.778 116.453 20.255 1.00 21.55 262 GLN B C 1
ATOM 4700 O O . GLN B 1 274 ? 54.661 116.831 19.879 1.00 21.09 262 GLN B O 1
ATOM 4706 N N . ARG B 1 275 ? 56.889 117.130 20.001 1.00 21.07 263 ARG B N 1
ATOM 4707 C CA . ARG B 1 275 ? 56.787 118.482 19.445 1.00 22.68 263 ARG B CA 1
ATOM 4708 C C . ARG B 1 275 ? 57.289 118.620 18.030 1.00 22.54 263 ARG B C 1
ATOM 4709 O O . ARG B 1 275 ? 57.397 119.733 17.529 1.00 24.16 263 ARG B O 1
ATOM 4717 N N . GLY B 1 276 ? 57.551 117.499 17.363 1.00 19.54 264 GLY B N 1
ATOM 4718 C CA . GLY B 1 276 ? 58.003 117.552 15.980 1.00 23.15 264 GLY B CA 1
ATOM 4719 C C . GLY B 1 276 ? 56.964 118.288 15.149 1.00 24.08 264 GLY B C 1
ATOM 4720 O O . GLY B 1 276 ? 55.790 117.938 15.195 1.00 21.58 264 GLY B O 1
ATOM 4721 N N . ASP B 1 277 ? 57.382 119.323 14.425 1.00 22.66 265 ASP B N 1
ATOM 4722 C CA . ASP B 1 277 ? 56.431 120.201 13.726 1.00 23.65 265 ASP B CA 1
ATOM 4723 C C . ASP B 1 277 ? 57.156 121.106 12.737 1.00 22.66 265 ASP B C 1
ATOM 4724 O O . ASP B 1 277 ? 57.655 122.171 13.113 1.00 23.53 265 ASP B O 1
ATOM 4729 N N . VAL B 1 278 ? 57.187 120.704 11.466 1.00 22.45 266 VAL B N 1
ATOM 4730 C CA . VAL B 1 278 ? 57.880 121.520 10.474 1.00 23.21 266 VAL B CA 1
ATOM 4731 C C . VAL B 1 278 ? 57.120 122.811 10.165 1.00 25.31 266 VAL B C 1
ATOM 4732 O O . VAL B 1 278 ? 57.696 123.728 9.568 1.00 26.39 266 VAL B O 1
ATOM 4736 N N . SER B 1 279 ? 55.842 122.907 10.563 1.00 25.11 267 SER B N 1
ATOM 4737 C CA . SER B 1 279 ? 55.055 124.128 10.284 1.00 27.98 267 SER B CA 1
ATOM 4738 C C . SER B 1 279 ? 55.477 125.321 11.169 1.00 29.80 267 SER B C 1
ATOM 4739 O O . SER B 1 279 ? 55.025 126.469 10.972 1.00 32.74 267 SER B O 1
ATOM 4742 N N . ARG B 1 280 ? 56.353 125.052 12.136 1.00 28.13 268 ARG B N 1
ATOM 4743 C CA . ARG B 1 280 ? 57.012 126.103 12.899 1.00 32.35 268 ARG B CA 1
ATOM 4744 C C . ARG B 1 280 ? 57.798 127.032 11.978 1.00 35.13 268 ARG B C 1
ATOM 4745 O O . ARG B 1 280 ? 58.128 128.148 12.368 1.00 35.91 268 ARG B O 1
ATOM 4753 N N . HIS B 1 281 ? 58.106 126.583 10.760 1.00 33.77 269 HIS B N 1
ATOM 4754 C CA . HIS B 1 281 ? 58.830 127.454 9.835 1.00 34.89 269 HIS B CA 1
ATOM 4755 C C . HIS B 1 281 ? 57.890 128.407 9.104 1.00 38.54 269 HIS B C 1
ATOM 4756 O O . HIS B 1 281 ? 58.323 129.402 8.507 1.00 41.23 269 HIS B O 1
ATOM 4763 N N . THR B 1 282 ? 56.597 128.108 9.162 1.00 39.25 270 THR B N 1
ATOM 4764 C CA . THR B 1 282 ? 55.613 128.838 8.366 1.00 39.44 270 THR B CA 1
ATOM 4765 C C . THR B 1 282 ? 54.401 129.289 9.176 1.00 41.95 270 THR B C 1
ATOM 4766 O O . THR B 1 282 ? 53.281 129.257 8.671 1.00 42.28 270 THR B O 1
ATOM 4770 N N . GLY B 1 283 ? 54.611 129.676 10.434 1.00 42.91 271 GLY B N 1
ATOM 4771 C CA . GLY B 1 283 ? 53.527 130.213 11.240 1.00 44.38 271 GLY B CA 1
ATOM 4772 C C . GLY B 1 283 ? 52.396 129.224 11.493 1.00 41.83 271 GLY B C 1
ATOM 4773 O O . GLY B 1 283 ? 51.247 129.625 11.677 1.00 42.01 271 GLY B O 1
ATOM 4774 N N . GLY B 1 284 ? 52.717 127.933 11.493 1.00 36.37 272 GLY B N 1
ATOM 4775 C CA . GLY B 1 284 ? 51.722 126.901 11.731 1.00 36.30 272 GLY B CA 1
ATOM 4776 C C . GLY B 1 284 ? 50.964 126.444 10.492 1.00 37.04 272 GLY B C 1
ATOM 4777 O O . GLY B 1 284 ? 50.032 125.646 10.597 1.00 36.64 272 GLY B O 1
ATOM 4778 N N . ASP B 1 285 ? 51.351 126.952 9.320 1.00 36.41 273 ASP B N 1
ATOM 4779 C CA . ASP B 1 285 ? 50.732 126.534 8.067 1.00 36.81 273 ASP B CA 1
ATOM 4780 C C . ASP B 1 285 ? 51.460 125.325 7.483 1.00 34.19 273 ASP B C 1
ATOM 4781 O O . ASP B 1 285 ? 52.512 125.478 6.872 1.00 32.91 273 ASP B O 1
ATOM 4786 N N . LEU B 1 286 ? 50.893 124.128 7.655 1.00 32.54 274 LEU B N 1
ATOM 4787 C CA . LEU B 1 286 ? 51.584 122.889 7.263 1.00 28.98 274 LEU B CA 1
ATOM 4788 C C . LEU B 1 286 ? 51.707 122.747 5.745 1.00 29.02 274 LEU B C 1
ATOM 4789 O O . LEU B 1 286 ? 52.746 122.315 5.241 1.00 28.17 274 LEU B O 1
ATOM 4794 N N . ALA B 1 287 ? 50.655 123.111 5.015 1.00 27.85 275 ALA B N 1
ATOM 4795 C CA . ALA B 1 287 ? 50.704 123.002 3.547 1.00 31.71 275 ALA B CA 1
ATOM 4796 C C . ALA B 1 287 ? 51.820 123.871 2.981 1.00 33.97 275 ALA B C 1
ATOM 4797 O O . ALA B 1 287 ? 52.480 123.505 1.994 1.00 35.54 275 ALA B O 1
ATOM 4799 N N . LYS B 1 288 ? 52.044 125.017 3.620 1.00 35.35 276 LYS B N 1
ATOM 4800 C CA . LYS B 1 288 ? 53.074 125.951 3.165 1.00 37.27 276 LYS B CA 1
ATOM 4801 C C . LYS B 1 288 ? 54.480 125.394 3.448 1.00 34.33 276 LYS B C 1
ATOM 4802 O O . LYS B 1 288 ? 55.369 125.488 2.606 1.00 35.15 276 LYS B O 1
ATOM 4808 N N . ALA B 1 289 ? 54.671 124.804 4.626 1.00 33.07 277 ALA B N 1
ATOM 4809 C CA . ALA B 1 289 ? 55.944 124.186 4.967 1.00 30.99 277 ALA B CA 1
ATOM 4810 C C . ALA B 1 289 ? 56.242 123.008 4.029 1.00 30.78 277 ALA B C 1
ATOM 4811 O O . ALA B 1 289 ? 57.305 122.935 3.431 1.00 31.53 277 ALA B O 1
ATOM 4813 N N . LEU B 1 290 ? 55.282 122.097 3.883 1.00 27.13 278 LEU B N 1
ATOM 4814 C CA . LEU B 1 290 ? 55.488 120.948 3.009 1.00 26.48 278 LEU B CA 1
ATOM 4815 C C . LEU B 1 290 ? 55.605 121.381 1.549 1.00 29.97 278 LEU B C 1
ATOM 4816 O O . LEU B 1 290 ? 56.296 120.731 0.774 1.00 31.98 278 LEU B O 1
ATOM 4821 N N . GLY B 1 291 ? 54.966 122.494 1.178 1.00 31.41 279 GLY B N 1
ATOM 4822 C CA . GLY B 1 291 ? 55.130 123.057 -0.164 1.00 31.98 279 GLY B CA 1
ATOM 4823 C C . GLY B 1 291 ? 56.550 123.510 -0.497 1.00 33.79 279 GLY B C 1
ATOM 4824 O O . GLY B 1 291 ? 56.908 123.699 -1.653 1.00 34.72 279 GLY B O 1
ATOM 4825 N N . ARG B 1 292 ? 57.364 123.691 0.530 1.00 34.70 280 ARG B N 1
ATOM 4826 C CA . ARG B 1 292 ? 58.756 124.095 0.370 1.00 37.03 280 ARG B CA 1
ATOM 4827 C C . ARG B 1 292 ? 59.682 122.957 -0.020 1.00 33.82 280 ARG B C 1
ATOM 4828 O O . ARG B 1 292 ? 60.790 123.198 -0.480 1.00 32.97 280 ARG B O 1
ATOM 4836 N N . ILE B 1 293 ? 59.236 121.719 0.163 1.00 33.21 281 ILE B N 1
ATOM 4837 C CA . ILE B 1 293 ? 60.100 120.572 -0.090 1.00 31.06 281 ILE B CA 1
ATOM 4838 C C . ILE B 1 293 ? 60.429 120.449 -1.571 1.00 34.31 281 ILE B C 1
ATOM 4839 O O . ILE B 1 293 ? 59.539 120.453 -2.425 1.00 35.68 281 ILE B O 1
ATOM 4844 N N . LYS B 1 294 ? 61.717 120.379 -1.871 1.00 33.71 282 LYS B N 1
ATOM 4845 C CA . LYS B 1 294 ? 62.170 120.179 -3.242 1.00 35.20 282 LYS B CA 1
ATOM 4846 C C . LYS B 1 294 ? 62.663 118.754 -3.469 1.00 35.74 282 LYS B C 1
ATOM 4847 O O . LYS B 1 294 ? 62.777 118.315 -4.612 1.00 30.89 282 LYS B O 1
ATOM 4853 N N . ALA B 1 295 ? 63.003 118.063 -2.381 1.00 28.52 283 ALA B N 1
ATOM 4854 C CA . ALA B 1 295 ? 63.461 116.681 -2.472 1.00 28.35 283 ALA B CA 1
ATOM 4855 C C . ALA B 1 295 ? 62.425 115.777 -3.110 1.00 28.89 283 ALA B C 1
ATOM 4856 O O . ALA B 1 295 ? 61.241 115.940 -2.870 1.00 27.90 283 ALA B O 1
ATOM 4858 N N . LYS B 1 296 ? 62.884 114.786 -3.868 1.00 29.90 284 LYS B N 1
ATOM 4859 C CA . LYS B 1 296 ? 62.011 113.717 -4.309 1.00 27.52 284 LYS B CA 1
ATOM 4860 C C . LYS B 1 296 ? 61.719 112.877 -3.087 1.00 26.26 284 LYS B C 1
ATOM 4861 O O . LYS B 1 296 ? 62.628 112.308 -2.485 1.00 24.17 284 LYS B O 1
ATOM 4867 N N . THR B 1 297 ? 60.456 112.815 -2.702 1.00 24.15 285 THR B N 1
ATOM 4868 C CA . THR B 1 297 ? 60.100 112.310 -1.388 1.00 22.07 285 THR B CA 1
ATOM 4869 C C . THR B 1 297 ? 59.185 111.086 -1.440 1.00 24.50 285 THR B C 1
ATOM 4870 O O . THR B 1 297 ? 58.133 111.120 -2.100 1.00 26.48 285 THR B O 1
ATOM 4874 N N . TYR B 1 298 ? 59.597 110.007 -0.771 1.00 22.25 286 TYR B N 1
ATOM 4875 C CA . TYR B 1 298 ? 58.700 108.864 -0.547 1.00 22.11 286 TYR B CA 1
ATOM 4876 C C . TYR B 1 298 ? 58.165 108.888 0.893 1.00 21.35 286 TYR B C 1
ATOM 4877 O O . TYR B 1 298 ? 58.928 108.940 1.838 1.00 20.79 286 TYR B O 1
ATOM 4886 N N . VAL B 1 299 ? 56.851 108.829 1.037 1.00 21.85 287 VAL B N 1
ATOM 4887 C CA . VAL B 1 299 ? 56.174 108.774 2.344 1.00 21.03 287 VAL B CA 1
ATOM 4888 C C . VAL B 1 299 ? 55.777 107.315 2.584 1.00 19.97 287 VAL B C 1
ATOM 4889 O O . VAL B 1 299 ? 55.011 106.753 1.824 1.00 21.74 287 VAL B O 1
ATOM 4893 N N . MET B 1 300 ? 56.316 106.706 3.633 1.00 19.68 288 MET B N 1
ATOM 4894 C CA . MET B 1 300 ? 56.234 105.258 3.811 1.00 19.11 288 MET B CA 1
ATOM 4895 C C . MET B 1 300 ? 55.748 104.849 5.187 1.00 19.00 288 MET B C 1
ATOM 4896 O O . MET B 1 300 ? 56.544 104.420 6.032 1.00 19.37 288 MET B O 1
ATOM 4901 N N . PRO B 1 301 ? 54.439 105.004 5.430 1.00 18.87 289 PRO B N 1
ATOM 4902 C CA . PRO B 1 301 ? 53.894 104.484 6.689 1.00 17.51 289 PRO B CA 1
ATOM 4903 C C . PRO B 1 301 ? 53.883 102.947 6.667 1.00 19.39 289 PRO B C 1
ATOM 4904 O O . PRO B 1 301 ? 53.893 102.344 5.593 1.00 19.90 289 PRO B O 1
ATOM 4908 N N . ILE B 1 302 ? 53.778 102.323 7.843 1.00 17.03 290 ILE B N 1
ATOM 4909 C CA . ILE B 1 302 ? 53.610 100.885 7.924 1.00 16.80 290 ILE B CA 1
ATOM 4910 C C . ILE B 1 302 ? 52.124 100.608 8.081 1.00 16.56 290 ILE B C 1
ATOM 4911 O O . ILE B 1 302 ? 51.456 101.292 8.853 1.00 15.84 290 ILE B O 1
ATOM 4916 N N . SER B 1 303 ? 51.604 99.647 7.320 1.00 17.00 291 SER B N 1
ATOM 4917 C CA . SER B 1 303 ? 50.180 99.440 7.204 1.00 16.82 291 SER B CA 1
ATOM 4918 C C . SER B 1 303 ? 49.480 99.343 8.568 1.00 18.74 291 SER B C 1
ATOM 4919 O O . SER B 1 303 ? 48.370 99.847 8.728 1.00 18.81 291 SER B O 1
ATOM 4922 N N . HIS B 1 304 ? 50.111 98.679 9.532 1.00 15.13 292 HIS B N 1
ATOM 4923 C CA . HIS B 1 304 ? 49.396 98.366 10.770 1.00 17.51 292 HIS B CA 1
ATOM 4924 C C . HIS B 1 304 ? 49.916 99.200 11.942 1.00 18.28 292 HIS B C 1
ATOM 4925 O O . HIS B 1 304 ? 49.617 98.898 13.081 1.00 17.13 292 HIS B O 1
ATOM 4932 N N . ASP B 1 305 ? 50.672 100.262 11.650 1.00 15.93 293 ASP B N 1
ATOM 4933 C CA . ASP B 1 305 ? 51.158 101.175 12.706 1.00 16.76 293 ASP B CA 1
ATOM 4934 C C . ASP B 1 305 ? 49.962 101.807 13.437 1.00 17.60 293 ASP B C 1
ATOM 4935 O O . ASP B 1 305 ? 49.092 102.424 12.797 1.00 17.77 293 ASP B O 1
ATOM 4940 N N A GLN B 1 306 ? 49.939 101.666 14.760 0.51 14.52 294 GLN B N 1
ATOM 4941 N N B GLN B 1 306 ? 49.897 101.636 14.762 0.49 14.43 294 GLN B N 1
ATOM 4942 C CA A GLN B 1 306 ? 48.832 102.112 15.594 0.51 16.83 294 GLN B CA 1
ATOM 4943 C CA B GLN B 1 306 ? 48.772 102.121 15.567 0.49 16.76 294 GLN B CA 1
ATOM 4944 C C A GLN B 1 306 ? 48.832 103.606 15.913 0.51 18.32 294 GLN B C 1
ATOM 4945 C C B GLN B 1 306 ? 48.799 103.632 15.842 0.49 18.27 294 GLN B C 1
ATOM 4946 O O A GLN B 1 306 ? 47.833 104.135 16.404 0.51 19.75 294 GLN B O 1
ATOM 4947 O O B GLN B 1 306 ? 47.781 104.205 16.229 0.49 19.66 294 GLN B O 1
ATOM 4958 N N . PHE B 1 307 ? 49.949 104.294 15.673 1.00 17.03 295 PHE B N 1
ATOM 4959 C CA . PHE B 1 307 ? 49.974 105.720 16.045 1.00 21.05 295 PHE B CA 1
ATOM 4960 C C . PHE B 1 307 ? 50.581 106.703 15.046 1.00 21.32 295 PHE B C 1
ATOM 4961 O O . PHE B 1 307 ? 50.250 107.897 15.112 1.00 22.46 295 PHE B O 1
ATOM 4969 N N . PHE B 1 308 ? 51.406 106.240 14.113 1.00 18.96 296 PHE B N 1
ATOM 4970 C CA . PHE B 1 308 ? 51.705 107.029 12.900 1.00 19.12 296 PHE B CA 1
ATOM 4971 C C . PHE B 1 308 ? 50.954 106.364 11.746 1.00 19.40 296 PHE B C 1
ATOM 4972 O O . PHE B 1 308 ? 51.500 105.492 11.068 1.00 19.46 296 PHE B O 1
ATOM 4980 N N . THR B 1 309 ? 49.683 106.704 11.571 1.00 17.60 297 THR B N 1
ATOM 4981 C CA . THR B 1 309 ? 48.834 105.841 10.766 1.00 18.55 297 THR B CA 1
ATOM 4982 C C . THR B 1 309 ? 48.993 106.109 9.278 1.00 19.61 297 THR B C 1
ATOM 4983 O O . THR B 1 309 ? 49.492 107.160 8.853 1.00 21.89 297 THR B O 1
ATOM 4987 N N . VAL B 1 310 ? 48.547 105.148 8.482 1.00 19.27 298 VAL B N 1
ATOM 4988 C CA . VAL B 1 310 ? 48.538 105.333 7.031 1.00 19.15 298 VAL B CA 1
ATOM 4989 C C . VAL B 1 310 ? 47.772 106.612 6.643 1.00 20.73 298 VAL B C 1
ATOM 4990 O O . VAL B 1 310 ? 48.186 107.379 5.760 1.00 21.28 298 VAL B O 1
ATOM 4994 N N . ASP B 1 311 ? 46.645 106.850 7.299 1.00 19.57 299 ASP B N 1
ATOM 4995 C CA . ASP B 1 311 ? 45.858 108.057 7.046 1.00 23.67 299 ASP B CA 1
ATOM 4996 C C . ASP B 1 311 ? 46.616 109.353 7.382 1.00 20.94 299 ASP B C 1
ATOM 4997 O O . ASP B 1 311 ? 46.507 110.341 6.652 1.00 21.47 299 ASP B O 1
ATOM 5002 N N . ASP B 1 312 ? 47.250 109.374 8.560 1.00 19.05 300 ASP B N 1
ATOM 5003 C CA . ASP B 1 312 ? 48.062 110.529 9.000 1.00 21.18 300 ASP B CA 1
ATOM 5004 C C . ASP B 1 312 ? 49.086 110.875 7.924 1.00 22.76 300 ASP B C 1
ATOM 5005 O O . ASP B 1 312 ? 49.247 112.025 7.532 1.00 21.63 300 ASP B O 1
ATOM 5010 N N . CYS B 1 313 ? 49.810 109.853 7.464 1.00 21.53 301 CYS B N 1
ATOM 5011 C CA . CYS B 1 313 ? 50.899 110.077 6.537 1.00 21.44 301 CYS B CA 1
ATOM 5012 C C . CYS B 1 313 ? 50.409 110.380 5.133 1.00 21.97 301 CYS B C 1
ATOM 5013 O O . CYS B 1 313 ? 51.045 111.137 4.407 1.00 20.90 301 CYS B O 1
ATOM 5016 N N . LEU B 1 314 ? 49.313 109.754 4.729 1.00 21.85 302 LEU B N 1
ATOM 5017 C CA . LEU B 1 314 ? 48.758 110.056 3.407 1.00 23.94 302 LEU B CA 1
ATOM 5018 C C . LEU B 1 314 ? 48.267 111.516 3.364 1.00 25.61 302 LEU B C 1
ATOM 5019 O O . LEU B 1 314 ? 48.380 112.200 2.343 1.00 27.95 302 LEU B O 1
ATOM 5024 N N . SER B 1 315 ? 47.697 111.985 4.473 1.00 24.22 303 SER B N 1
ATOM 5025 C CA . SER B 1 315 ? 47.258 113.378 4.543 1.00 27.12 303 SER B CA 1
ATOM 5026 C C . SER B 1 315 ? 48.418 114.339 4.262 1.00 27.27 303 SER B C 1
ATOM 5027 O O . SER B 1 315 ? 48.259 115.343 3.530 1.00 29.96 303 SER B O 1
ATOM 5030 N N . GLU B 1 316 ? 49.589 114.030 4.823 1.00 23.41 304 GLU B N 1
ATOM 5031 C CA . GLU B 1 316 ? 50.768 114.868 4.579 1.00 23.51 304 GLU B CA 1
ATOM 5032 C C . GLU B 1 316 ? 51.335 114.695 3.164 1.00 23.43 304 GLU B C 1
ATOM 5033 O O . GLU B 1 316 ? 51.746 115.663 2.536 1.00 25.79 304 GLU B O 1
ATOM 5039 N N . GLN B 1 317 ? 51.379 113.462 2.671 1.00 24.55 305 GLN B N 1
ATOM 5040 C CA . GLN B 1 317 ? 51.912 113.200 1.334 1.00 23.26 305 GLN B CA 1
ATOM 5041 C C . GLN B 1 317 ? 51.206 114.019 0.259 1.00 25.83 305 GLN B C 1
ATOM 5042 O O . GLN B 1 317 ? 51.830 114.532 -0.685 1.00 26.70 305 GLN B O 1
ATOM 5048 N N . LYS B 1 318 ? 49.899 114.195 0.425 1.00 26.02 306 LYS B N 1
ATOM 5049 C CA . LYS B 1 318 ? 49.135 114.944 -0.552 1.00 31.53 306 LYS B CA 1
ATOM 5050 C C . LYS B 1 318 ? 49.582 116.396 -0.590 1.00 33.28 306 LYS B C 1
ATOM 5051 O O . LYS B 1 318 ? 49.309 117.098 -1.545 1.00 31.51 306 LYS B O 1
ATOM 5057 N N . MET B 1 319 ? 50.284 116.839 0.453 1.00 30.74 307 MET B N 1
ATOM 5058 C CA . MET B 1 319 ? 50.739 118.225 0.504 1.00 31.71 307 MET B CA 1
ATOM 5059 C C . MET B 1 319 ? 52.165 118.418 -0.010 1.00 31.10 307 MET B C 1
ATOM 5060 O O . MET B 1 319 ? 52.634 119.561 -0.167 1.00 28.02 307 MET B O 1
ATOM 5065 N N . ILE B 1 320 ? 52.855 117.315 -0.293 1.00 27.70 308 ILE B N 1
ATOM 5066 C CA . ILE B 1 320 ? 54.260 117.402 -0.716 1.00 27.70 308 ILE B CA 1
ATOM 5067 C C . ILE B 1 320 ? 54.401 117.288 -2.233 1.00 30.56 308 ILE B C 1
ATOM 5068 O O . ILE B 1 320 ? 54.114 116.239 -2.794 1.00 31.48 308 ILE B O 1
ATOM 5073 N N . PRO B 1 321 ? 54.882 118.357 -2.895 1.00 31.34 309 PRO B N 1
ATOM 5074 C CA . PRO B 1 321 ? 54.912 118.322 -4.365 1.00 36.11 309 PRO B CA 1
ATOM 5075 C C . PRO B 1 321 ? 55.880 117.264 -4.922 1.00 36.66 309 PRO B C 1
ATOM 5076 O O . PRO B 1 321 ? 56.961 117.100 -4.390 1.00 34.18 309 PRO B O 1
ATOM 5080 N N . ASN B 1 322 ? 55.465 116.556 -5.973 1.00 39.20 310 ASN B N 1
ATOM 5081 C CA . ASN B 1 322 ? 56.271 115.501 -6.612 1.00 42.41 310 ASN B CA 1
ATOM 5082 C C . ASN B 1 322 ? 56.564 114.254 -5.756 1.00 38.68 310 ASN B C 1
ATOM 5083 O O . ASN B 1 322 ? 57.344 113.390 -6.161 1.00 40.78 310 ASN B O 1
ATOM 5088 N N . SER B 1 323 ? 55.924 114.140 -4.596 1.00 31.82 311 SER B N 1
ATOM 5089 C CA . SER B 1 323 ? 56.149 113.001 -3.700 1.00 30.35 311 SER B CA 1
ATOM 5090 C C . SER B 1 323 ? 55.403 111.749 -4.133 1.00 28.33 311 SER B C 1
ATOM 5091 O O . SER B 1 323 ? 54.523 111.813 -4.986 1.00 26.22 311 SER B O 1
ATOM 5094 N N . GLU B 1 324 ? 55.728 110.619 -3.514 1.00 26.78 312 GLU B N 1
ATOM 5095 C CA . GLU B 1 324 ? 55.009 109.368 -3.801 1.00 26.44 312 GLU B CA 1
ATOM 5096 C C . GLU B 1 324 ? 54.614 108.713 -2.482 1.00 24.92 312 GLU B C 1
ATOM 5097 O O . GLU B 1 324 ? 55.325 108.813 -1.461 1.00 23.55 312 GLU B O 1
ATOM 5103 N N . PHE B 1 325 ? 53.451 108.074 -2.510 1.00 22.85 313 PHE B N 1
ATOM 5104 C CA . PHE B 1 325 ? 52.933 107.341 -1.359 1.00 23.48 313 PHE B CA 1
ATOM 5105 C C . PHE B 1 325 ? 53.300 105.877 -1.547 1.00 24.86 313 PHE B C 1
ATOM 5106 O O . PHE B 1 325 ? 52.819 105.230 -2.491 1.00 24.36 313 PHE B O 1
ATOM 5114 N N . ARG B 1 326 ? 54.196 105.390 -0.684 1.00 25.19 314 ARG B N 1
ATOM 5115 C CA . ARG B 1 326 ? 54.688 104.004 -0.732 1.00 26.40 314 ARG B CA 1
ATOM 5116 C C . ARG B 1 326 ? 54.580 103.284 0.631 1.00 24.57 314 ARG B C 1
ATOM 5117 O O . ARG B 1 326 ? 55.573 103.038 1.284 1.00 24.57 314 ARG B O 1
ATOM 5125 N N . PRO B 1 327 ? 53.362 102.934 1.024 1.00 23.48 315 PRO B N 1
ATOM 5126 C CA . PRO B 1 327 ? 53.155 102.261 2.307 1.00 22.53 315 PRO B CA 1
ATOM 5127 C C . PRO B 1 327 ? 53.825 100.888 2.323 1.00 21.59 315 PRO B C 1
ATOM 5128 O O . PRO B 1 327 ? 53.835 100.185 1.306 1.00 24.93 315 PRO B O 1
ATOM 5132 N N . LEU B 1 328 ? 54.390 100.532 3.469 1.00 18.69 316 LEU B N 1
ATOM 5133 C CA . LEU B 1 328 ? 54.944 99.197 3.710 1.00 17.63 316 LEU B CA 1
ATOM 5134 C C . LEU B 1 328 ? 53.859 98.303 4.279 1.00 19.34 316 LEU B C 1
ATOM 5135 O O . LEU B 1 328 ? 53.135 98.730 5.185 1.00 20.43 316 LEU B O 1
ATOM 5140 N N . ARG B 1 329 ? 53.701 97.093 3.750 1.00 18.61 317 ARG B N 1
ATOM 5141 C CA . ARG B 1 329 ? 52.665 96.193 4.260 1.00 20.90 317 ARG B CA 1
ATOM 5142 C C . ARG B 1 329 ? 53.288 95.319 5.337 1.00 21.70 317 ARG B C 1
ATOM 5143 O O . ARG B 1 329 ? 54.133 94.486 5.027 1.00 24.48 317 ARG B O 1
ATOM 5151 N N . SER B 1 330 ? 52.908 95.533 6.601 1.00 20.41 318 SER B N 1
ATOM 5152 C CA . SER B 1 330 ? 53.400 94.658 7.676 1.00 19.59 318 SER B CA 1
ATOM 5153 C C . SER B 1 330 ? 52.438 94.661 8.845 1.00 16.46 318 SER B C 1
ATOM 5154 O O . SER B 1 330 ? 52.188 95.726 9.417 1.00 16.35 318 SER B O 1
ATOM 5157 N N . ILE B 1 331 ? 52.004 93.482 9.279 1.00 16.07 319 ILE B N 1
ATOM 5158 C CA . ILE B 1 331 ? 51.160 93.437 10.482 1.00 15.14 319 ILE B CA 1
ATOM 5159 C C . ILE B 1 331 ? 52.009 93.649 11.762 1.00 18.68 319 ILE B C 1
ATOM 5160 O O . ILE B 1 331 ? 51.465 93.745 12.850 1.00 19.08 319 ILE B O 1
ATOM 5165 N N . ASP B 1 332 ? 53.325 93.764 11.621 1.00 17.01 320 ASP B N 1
ATOM 5166 C CA . ASP B 1 332 ? 54.171 94.007 12.795 1.00 15.20 320 ASP B CA 1
ATOM 5167 C C . ASP B 1 332 ? 54.009 95.439 13.242 1.00 16.60 320 ASP B C 1
ATOM 5168 O O . ASP B 1 332 ? 54.463 95.780 14.307 1.00 17.12 320 ASP B O 1
ATOM 5173 N N . GLY B 1 333 ? 53.374 96.287 12.417 1.00 16.52 321 GLY B N 1
ATOM 5174 C CA . GLY B 1 333 ? 53.058 97.640 12.834 1.00 13.83 321 GLY B CA 1
ATOM 5175 C C . GLY B 1 333 ? 54.301 98.482 13.126 1.00 17.16 321 GLY B C 1
ATOM 5176 O O . GLY B 1 333 ? 55.325 98.321 12.472 1.00 17.70 321 GLY B O 1
ATOM 5177 N N . HIS B 1 334 ? 54.229 99.380 14.103 1.00 12.28 322 HIS B N 1
ATOM 5178 C CA . HIS B 1 334 ? 55.305 100.376 14.218 1.00 16.57 322 HIS B CA 1
ATOM 5179 C C . HIS B 1 334 ? 56.689 99.726 14.469 1.00 19.60 322 HIS B C 1
ATOM 5180 O O . HIS B 1 334 ? 57.699 100.104 13.861 1.00 17.17 322 HIS B O 1
ATOM 5187 N N . LEU B 1 335 ? 56.730 98.732 15.360 1.00 15.04 323 LEU B N 1
ATOM 5188 C CA . LEU B 1 335 ? 58.033 98.174 15.762 1.00 16.15 323 LEU B CA 1
ATOM 5189 C C . LEU B 1 335 ? 58.554 97.153 14.777 1.00 18.22 323 LEU B C 1
ATOM 5190 O O . LEU B 1 335 ? 59.585 96.517 15.010 1.00 22.26 323 LEU B O 1
ATOM 5195 N N . GLY B 1 336 ? 57.855 97.043 13.652 1.00 17.73 324 GLY B N 1
ATOM 5196 C CA . GLY B 1 336 ? 58.410 96.448 12.452 1.00 18.87 324 GLY B CA 1
ATOM 5197 C C . GLY B 1 336 ? 59.671 97.168 12.027 1.00 20.29 324 GLY B C 1
ATOM 5198 O O . GLY B 1 336 ? 60.508 96.602 11.310 1.00 20.59 324 GLY B O 1
ATOM 5199 N N . LEU B 1 337 ? 59.844 98.398 12.498 1.00 18.79 325 LEU B N 1
ATOM 5200 C CA . LEU B 1 337 ? 61.122 99.099 12.316 1.00 21.45 325 LEU B CA 1
ATOM 5201 C C . LEU B 1 337 ? 62.308 98.351 12.935 1.00 21.71 325 LEU B C 1
ATOM 5202 O O . LEU B 1 337 ? 63.466 98.559 12.527 1.00 20.86 325 LEU B O 1
ATOM 5207 N N . PHE B 1 338 ? 62.046 97.488 13.919 1.00 16.84 326 PHE B N 1
ATOM 5208 C CA . PHE B 1 338 ? 63.110 96.771 14.594 1.00 19.64 326 PHE B CA 1
ATOM 5209 C C . PHE B 1 338 ? 63.640 95.622 13.727 1.00 21.94 326 PHE B C 1
ATOM 5210 O O . PHE B 1 338 ? 64.569 94.927 14.109 1.00 24.35 326 PHE B O 1
ATOM 5218 N N . GLY B 1 339 ? 63.040 95.405 12.569 1.00 20.62 327 GLY B N 1
ATOM 5219 C CA . GLY B 1 339 ? 63.561 94.395 11.658 1.00 21.45 327 GLY B CA 1
ATOM 5220 C C . GLY B 1 339 ? 63.025 92.993 11.912 1.00 22.15 327 GLY B C 1
ATOM 5221 O O . GLY B 1 339 ? 63.661 92.028 11.509 1.00 23.50 327 GLY B O 1
ATOM 5222 N N . THR B 1 340 ? 61.857 92.893 12.555 1.00 19.97 328 THR B N 1
ATOM 5223 C CA . THR B 1 340 ? 61.234 91.606 12.888 1.00 19.18 328 THR B CA 1
ATOM 5224 C C . THR B 1 340 ? 60.613 90.921 11.663 1.00 20.05 328 THR B C 1
ATOM 5225 O O . THR B 1 340 ? 60.393 89.710 11.661 1.00 18.46 328 THR B O 1
ATOM 5229 N N . ASP B 1 341 ? 60.332 91.732 10.643 1.00 18.80 329 ASP B N 1
ATOM 5230 C CA . ASP B 1 341 ? 59.601 91.280 9.446 1.00 22.18 329 ASP B CA 1
ATOM 5231 C C . ASP B 1 341 ? 60.485 91.420 8.202 1.00 21.40 329 ASP B C 1
ATOM 5232 O O . ASP B 1 341 ? 60.620 92.513 7.645 1.00 20.35 329 ASP B O 1
ATOM 5237 N N . ALA B 1 342 ? 61.091 90.323 7.764 1.00 22.91 330 ALA B N 1
ATOM 5238 C CA . ALA B 1 342 ? 62.043 90.388 6.656 1.00 23.42 330 ALA B CA 1
ATOM 5239 C C . ALA B 1 342 ? 61.364 90.789 5.344 1.00 24.75 330 ALA B C 1
ATOM 5240 O O . ALA B 1 342 ? 61.989 91.440 4.505 1.00 23.92 330 ALA B O 1
ATOM 5242 N N . GLN B 1 343 ? 60.088 90.429 5.176 1.00 28.48 331 GLN B N 1
ATOM 5243 C CA . GLN B 1 343 ? 59.351 90.774 3.947 1.00 32.47 331 GLN B CA 1
ATOM 5244 C C . GLN B 1 343 ? 59.141 92.282 3.883 1.00 27.35 331 GLN B C 1
ATOM 5245 O O . GLN B 1 343 ? 59.140 92.885 2.808 1.00 27.98 331 GLN B O 1
ATOM 5251 N N . MET B 1 344 ? 58.982 92.883 5.047 1.00 23.77 332 MET B N 1
ATOM 5252 C CA . MET B 1 344 ? 58.874 94.326 5.139 1.00 23.51 332 MET B CA 1
ATOM 5253 C C . MET B 1 344 ? 60.180 95.004 4.742 1.00 22.42 332 MET B C 1
ATOM 5254 O O . MET B 1 344 ? 60.189 96.035 4.052 1.00 21.38 332 MET B O 1
ATOM 5259 N N . LEU B 1 345 ? 61.290 94.445 5.214 1.00 22.44 333 LEU B N 1
ATOM 5260 C CA . LEU B 1 345 ? 62.599 94.968 4.869 1.00 20.71 333 LEU B CA 1
ATOM 5261 C C . LEU B 1 345 ? 62.870 94.845 3.384 1.00 21.33 333 LEU B C 1
ATOM 5262 O O . LEU B 1 345 ? 63.528 95.722 2.805 1.00 22.74 333 LEU B O 1
ATOM 5267 N N . ASP B 1 346 ? 62.396 93.762 2.759 1.00 22.17 334 ASP B N 1
ATOM 5268 C CA . ASP B 1 346 ? 62.565 93.604 1.304 1.00 26.13 334 ASP B CA 1
ATOM 5269 C C . ASP B 1 346 ? 61.787 94.682 0.549 1.00 25.58 334 ASP B C 1
ATOM 5270 O O . ASP B 1 346 ? 62.283 95.272 -0.422 1.00 23.15 334 ASP B O 1
ATOM 5275 N N . GLN B 1 347 ? 60.558 94.941 0.983 1.00 24.72 335 GLN B N 1
ATOM 5276 C CA . GLN B 1 347 ? 59.779 96.020 0.381 1.00 25.24 335 GLN B CA 1
ATOM 5277 C C . GLN B 1 347 ? 60.498 97.348 0.486 1.00 23.16 335 GLN B C 1
ATOM 5278 O O . GLN B 1 347 ? 60.594 98.090 -0.494 1.00 25.54 335 GLN B O 1
ATOM 5284 N N . LEU B 1 348 ? 60.938 97.666 1.703 1.00 21.63 336 LEU B N 1
ATOM 5285 C CA . LEU B 1 348 ? 61.638 98.905 1.951 1.00 22.37 336 LEU B CA 1
ATOM 5286 C C . LEU B 1 348 ? 62.881 99.023 1.051 1.00 25.00 336 LEU B C 1
ATOM 5287 O O . LEU B 1 348 ? 63.094 100.062 0.431 1.00 29.09 336 LEU B O 1
ATOM 5292 N N . ASP B 1 349 ? 63.673 97.961 0.942 1.00 22.33 337 ASP B N 1
ATOM 5293 C CA . ASP B 1 349 ? 64.860 98.017 0.087 1.00 24.14 337 ASP B CA 1
ATOM 5294 C C . ASP B 1 349 ? 64.500 98.309 -1.376 1.00 25.83 337 ASP B C 1
ATOM 5295 O O . ASP B 1 349 ? 65.196 99.068 -2.082 1.00 26.21 337 ASP B O 1
ATOM 5300 N N . ALA B 1 350 ? 63.421 97.696 -1.850 1.00 25.61 338 ALA B N 1
ATOM 5301 C CA . ALA B 1 350 ? 63.012 97.928 -3.249 1.00 26.86 338 ALA B CA 1
ATOM 5302 C C . ALA B 1 350 ? 62.599 99.387 -3.478 1.00 24.40 338 ALA B C 1
ATOM 5303 O O . ALA B 1 350 ? 62.984 100.006 -4.475 1.00 27.46 338 ALA B O 1
ATOM 5305 N N . HIS B 1 351 ? 61.792 99.929 -2.577 1.00 25.00 339 HIS B N 1
ATOM 5306 C CA . HIS B 1 351 ? 61.410 101.331 -2.664 1.00 26.06 339 HIS B CA 1
ATOM 5307 C C . HIS B 1 351 ? 62.613 102.280 -2.602 1.00 26.68 339 HIS B C 1
ATOM 5308 O O . HIS B 1 351 ? 62.764 103.155 -3.456 1.00 27.22 339 HIS B O 1
ATOM 5315 N N . LEU B 1 352 ? 63.445 102.122 -1.575 1.00 25.84 340 LEU B N 1
ATOM 5316 C CA . LEU B 1 352 ? 64.653 102.945 -1.458 1.00 25.90 340 LEU B CA 1
ATOM 5317 C C . LEU B 1 352 ? 65.631 102.837 -2.637 1.00 28.48 340 LEU B C 1
ATOM 5318 O O . LEU B 1 352 ? 66.240 103.842 -3.016 1.00 28.63 340 LEU B O 1
ATOM 5323 N N . ALA B 1 353 ? 65.819 101.632 -3.194 1.00 28.45 341 ALA B N 1
ATOM 5324 C CA . ALA B 1 353 ? 66.675 101.484 -4.364 1.00 30.89 341 ALA B CA 1
ATOM 5325 C C . ALA B 1 353 ? 66.088 102.250 -5.540 1.00 30.83 341 ALA B C 1
ATOM 5326 O O . ALA B 1 353 ? 66.815 102.855 -6.335 1.00 30.87 341 ALA B O 1
ATOM 5328 N N . GLU B 1 354 ? 64.763 102.256 -5.637 1.00 30.18 342 GLU B N 1
ATOM 5329 C CA . GLU B 1 354 ? 64.140 102.953 -6.751 1.00 32.51 342 GLU B CA 1
ATOM 5330 C C . GLU B 1 354 ? 64.296 104.461 -6.565 1.00 29.75 342 GLU B C 1
ATOM 5331 O O . GLU B 1 354 ? 64.557 105.184 -7.521 1.00 30.00 342 GLU B O 1
ATOM 5337 N N . LEU B 1 355 ? 64.164 104.915 -5.319 1.00 26.08 343 LEU B N 1
ATOM 5338 C CA . LEU B 1 355 ? 64.344 106.332 -5.012 1.00 26.70 343 LEU B CA 1
ATOM 5339 C C . LEU B 1 355 ? 65.769 106.782 -5.342 1.00 27.82 343 LEU B C 1
ATOM 5340 O O . LEU B 1 355 ? 65.982 107.791 -6.024 1.00 29.03 343 LEU B O 1
ATOM 5345 N N . LEU B 1 356 ? 66.752 106.004 -4.891 1.00 26.28 344 LEU B N 1
ATOM 5346 C CA . LEU B 1 356 ? 68.156 106.319 -5.158 1.00 28.20 344 LEU B CA 1
ATOM 5347 C C . LEU B 1 356 ? 68.486 106.316 -6.649 1.00 33.88 344 LEU B C 1
ATOM 5348 O O . LEU B 1 356 ? 69.383 107.037 -7.083 1.00 37.01 344 LEU B O 1
ATOM 5353 N N . SER B 1 357 ? 67.757 105.507 -7.417 1.00 34.66 345 SER B N 1
ATOM 5354 C CA . SER B 1 357 ? 67.960 105.395 -8.867 1.00 38.44 345 SER B CA 1
ATOM 5355 C C . SER B 1 357 ? 67.354 106.546 -9.651 1.00 39.50 345 SER B C 1
ATOM 5356 O O . SER B 1 357 ? 67.646 106.711 -10.842 1.00 39.16 345 SER B O 1
ATOM 5359 N N . SER B 1 358 ? 66.501 107.323 -9.001 1.00 39.02 346 SER B N 1
ATOM 5360 C CA . SER B 1 358 ? 65.792 108.406 -9.666 1.00 43.71 346 SER B CA 1
ATOM 5361 C C . SER B 1 358 ? 66.582 109.705 -9.587 1.00 45.47 346 SER B C 1
ATOM 5362 O O . SER B 1 358 ? 67.249 109.964 -8.588 1.00 44.26 346 SER B O 1
ATOM 5365 N N . PRO B 1 359 ? 66.503 110.532 -10.641 1.00 49.04 347 PRO B N 1
ATOM 5366 C CA . PRO B 1 359 ? 67.258 111.790 -10.740 1.00 52.18 347 PRO B CA 1
ATOM 5367 C C . PRO B 1 359 ? 66.923 112.797 -9.643 1.00 51.32 347 PRO B C 1
ATOM 5368 O O . PRO B 1 359 ? 65.757 112.844 -9.239 1.00 53.18 347 PRO B O 1
ATOM 5372 N N . HIS C 1 22 ? 66.714 71.312 56.395 1.00 55.03 10 HIS C N 1
ATOM 5373 C CA . HIS C 1 22 ? 68.114 71.722 56.310 1.00 54.61 10 HIS C CA 1
ATOM 5374 C C . HIS C 1 22 ? 68.366 73.072 56.960 1.00 51.64 10 HIS C C 1
ATOM 5375 O O . HIS C 1 22 ? 69.502 73.414 57.294 1.00 52.01 10 HIS C O 1
ATOM 5382 N N . GLY C 1 23 ? 67.304 73.853 57.110 1.00 48.56 11 GLY C N 1
ATOM 5383 C CA . GLY C 1 23 ? 67.404 75.135 57.757 1.00 43.35 11 GLY C CA 1
ATOM 5384 C C . GLY C 1 23 ? 67.618 74.973 59.251 1.00 41.80 11 GLY C C 1
ATOM 5385 O O . GLY C 1 23 ? 67.488 73.870 59.786 1.00 44.58 11 GLY C O 1
ATOM 5386 N N . PRO C 1 24 ? 67.897 76.083 59.940 1.00 37.55 12 PRO C N 1
ATOM 5387 C CA . PRO C 1 24 ? 67.883 77.406 59.302 1.00 33.42 12 PRO C CA 1
ATOM 5388 C C . PRO C 1 24 ? 69.173 77.706 58.546 1.00 30.63 12 PRO C C 1
ATOM 5389 O O . PRO C 1 24 ? 70.229 77.188 58.893 1.00 32.93 12 PRO C O 1
ATOM 5393 N N . PHE C 1 25 ? 69.082 78.511 57.497 1.00 25.17 13 PHE C N 1
ATOM 5394 C CA . PHE C 1 25 ? 70.295 79.039 56.907 1.00 26.77 13 PHE C CA 1
ATOM 5395 C C . PHE C 1 25 ? 69.971 80.293 56.116 1.00 25.97 13 PHE C C 1
ATOM 5396 O O . PHE C 1 25 ? 68.814 80.586 55.865 1.00 25.47 13 PHE C O 1
ATOM 5404 N N . GLU C 1 26 ? 71.014 81.043 55.790 1.00 25.68 14 GLU C N 1
ATOM 5405 C CA . GLU C 1 26 ? 70.900 82.262 55.010 1.00 27.66 14 GLU C CA 1
ATOM 5406 C C . GLU C 1 26 ? 71.785 82.154 53.776 1.00 25.45 14 GLU C C 1
ATOM 5407 O O . GLU C 1 26 ? 72.939 81.748 53.861 1.00 23.53 14 GLU C O 1
ATOM 5413 N N . LEU C 1 27 ? 71.243 82.513 52.624 1.00 26.48 15 LEU C N 1
ATOM 5414 C CA . LEU C 1 27 ? 72.024 82.616 51.408 1.00 25.30 15 LEU C CA 1
ATOM 5415 C C . LEU C 1 27 ? 72.668 84.006 51.324 1.00 27.90 15 LEU C C 1
ATOM 5416 O O . LEU C 1 27 ? 71.978 85.034 51.372 1.00 27.85 15 LEU C O 1
ATOM 5421 N N . ILE C 1 28 ? 73.988 84.038 51.201 1.00 22.57 16 ILE C N 1
ATOM 5422 C CA . ILE C 1 28 ? 74.702 85.298 51.027 1.00 26.80 16 ILE C CA 1
ATOM 5423 C C . ILE C 1 28 ? 75.429 85.314 49.681 1.00 25.62 16 ILE C C 1
ATOM 5424 O O . ILE C 1 28 ? 76.253 84.436 49.375 1.00 25.04 16 ILE C O 1
ATOM 5429 N N . ASN C 1 29 ? 75.071 86.283 48.864 1.00 26.88 17 ASN C N 1
ATOM 5430 C CA . ASN C 1 29 ? 75.691 86.451 47.558 1.00 28.95 17 ASN C CA 1
ATOM 5431 C C . ASN C 1 29 ? 77.012 87.180 47.734 1.00 29.98 17 ASN C C 1
ATOM 5432 O O . ASN C 1 29 ? 77.015 88.364 48.059 1.00 31.84 17 ASN C O 1
ATOM 5437 N N . ILE C 1 30 ? 78.131 86.497 47.519 1.00 29.33 18 ILE C N 1
ATOM 5438 C CA . ILE C 1 30 ? 79.420 87.159 47.686 1.00 31.76 18 ILE C CA 1
ATOM 5439 C C . ILE C 1 30 ? 79.975 87.710 46.380 1.00 34.48 18 ILE C C 1
ATOM 5440 O O . ILE C 1 30 ? 81.114 88.154 46.330 1.00 36.87 18 ILE C O 1
ATOM 5445 N N . GLY C 1 31 ? 79.175 87.684 45.324 1.00 33.81 19 GLY C N 1
ATOM 5446 C CA . GLY C 1 31 ? 79.588 88.309 44.079 1.00 33.59 19 GLY C CA 1
ATOM 5447 C C . GLY C 1 31 ? 80.240 87.273 43.201 1.00 31.46 19 GLY C C 1
ATOM 5448 O O . GLY C 1 31 ? 80.130 86.077 43.479 1.00 30.22 19 GLY C O 1
ATOM 5449 N N . PRO C 1 32 ? 80.898 87.716 42.123 1.00 32.79 20 PRO C N 1
ATOM 5450 C CA . PRO C 1 32 ? 81.534 86.756 41.210 1.00 31.88 20 PRO C CA 1
ATOM 5451 C C . PRO C 1 32 ? 82.698 86.024 41.864 1.00 30.66 20 PRO C C 1
ATOM 5452 O O . PRO C 1 32 ? 83.419 86.602 42.675 1.00 32.68 20 PRO C O 1
ATOM 5456 N N . LEU C 1 33 ? 82.882 84.766 41.502 1.00 27.79 21 LEU C N 1
ATOM 5457 C CA . LEU C 1 33 ? 83.983 83.983 42.019 1.00 28.64 21 LEU C CA 1
ATOM 5458 C C . LEU C 1 33 ? 84.718 83.374 40.840 1.00 30.18 21 LEU C C 1
ATOM 5459 O O . LEU C 1 33 ? 84.202 82.467 40.189 1.00 28.12 21 LEU C O 1
ATOM 5464 N N . PRO C 1 34 ? 85.919 83.878 40.555 1.00 31.17 22 PRO C N 1
ATOM 5465 C CA . PRO C 1 34 ? 86.771 83.238 39.554 1.00 29.35 22 PRO C CA 1
ATOM 5466 C C . PRO C 1 34 ? 87.342 81.956 40.140 1.00 29.86 22 PRO C C 1
ATOM 5467 O O . PRO C 1 34 ? 87.939 81.978 41.204 1.00 34.28 22 PRO C O 1
ATOM 5471 N N . LEU C 1 35 ? 87.111 80.825 39.486 1.00 25.80 23 LEU C N 1
ATOM 5472 C CA . LEU C 1 35 ? 87.573 79.543 40.028 1.00 24.88 23 LEU C CA 1
ATOM 5473 C C . LEU C 1 35 ? 88.986 79.185 39.594 1.00 27.84 23 LEU C C 1
ATOM 5474 O O . LEU C 1 35 ? 89.402 79.555 38.490 1.00 28.78 23 LEU C O 1
ATOM 5479 N N . GLU C 1 36 ? 89.697 78.443 40.447 1.00 26.68 24 GLU C N 1
ATOM 5480 C CA . GLU C 1 36 ? 91.080 78.055 40.175 1.00 29.87 24 GLU C CA 1
ATOM 5481 C C . GLU C 1 36 ? 91.198 77.345 38.842 1.00 31.84 24 GLU C C 1
ATOM 5482 O O . GLU C 1 36 ? 92.171 77.537 38.115 1.00 32.77 24 GLU C O 1
ATOM 5488 N N . GLU C 1 37 ? 90.192 76.552 38.496 1.00 31.84 25 GLU C N 1
ATOM 5489 C CA . GLU C 1 37 ? 90.256 75.797 37.255 1.00 30.67 25 GLU C CA 1
ATOM 5490 C C . GLU C 1 37 ? 90.064 76.659 36.005 1.00 32.95 25 GLU C C 1
ATOM 5491 O O . GLU C 1 37 ? 90.311 76.205 34.892 1.00 33.55 25 GLU C O 1
ATOM 5497 N N . GLY C 1 38 ? 89.603 77.885 36.175 1.00 34.40 26 GLY C N 1
ATOM 5498 C CA . GLY C 1 38 ? 89.545 78.798 35.055 1.00 36.58 26 GLY C CA 1
ATOM 5499 C C . GLY C 1 38 ? 88.186 79.365 34.697 1.00 37.14 26 GLY C C 1
ATOM 5500 O O . GLY C 1 38 ? 88.123 80.368 33.999 1.00 38.18 26 GLY C O 1
ATOM 5501 N N . ARG C 1 39 ? 87.102 78.743 35.144 1.00 33.28 27 ARG C N 1
ATOM 5502 C CA . ARG C 1 39 ? 85.775 79.298 34.864 1.00 34.97 27 ARG C CA 1
ATOM 5503 C C . ARG C 1 39 ? 85.360 80.303 35.918 1.00 34.65 27 ARG C C 1
ATOM 5504 O O . ARG C 1 39 ? 85.906 80.306 37.026 1.00 33.30 27 ARG C O 1
ATOM 5512 N N . CYS C 1 40 ? 84.390 81.149 35.579 1.00 36.31 28 CYS C N 1
ATOM 5513 C CA . CYS C 1 40 ? 83.918 82.148 36.521 1.00 37.95 28 CYS C CA 1
ATOM 5514 C C . CYS C 1 40 ? 82.484 81.877 36.928 1.00 39.25 28 CYS C C 1
ATOM 5515 O O . CYS C 1 40 ? 81.611 81.753 36.068 1.00 43.39 28 CYS C O 1
ATOM 5518 N N . MET C 1 41 ? 82.234 81.780 38.230 1.00 35.36 29 MET C N 1
ATOM 5519 C CA . MET C 1 41 ? 80.861 81.811 38.711 1.00 36.47 29 MET C CA 1
ATOM 5520 C C . MET C 1 41 ? 80.419 83.271 38.775 1.00 38.13 29 MET C C 1
ATOM 5521 O O . MET C 1 41 ? 81.005 84.058 39.508 1.00 41.02 29 MET C O 1
ATOM 5526 N N . PRO C 1 42 ? 79.399 83.639 38.005 1.00 37.85 30 PRO C N 1
ATOM 5527 C CA . PRO C 1 42 ? 78.964 85.043 37.982 1.00 40.75 30 PRO C CA 1
ATOM 5528 C C . PRO C 1 42 ? 78.394 85.528 39.313 1.00 39.08 30 PRO C C 1
ATOM 5529 O O . PRO C 1 42 ? 78.532 86.703 39.651 1.00 39.70 30 PRO C O 1
ATOM 5533 N N . GLU C 1 43 ? 77.724 84.637 40.032 1.00 33.71 31 GLU C N 1
ATOM 5534 C CA . GLU C 1 43 ? 77.312 84.929 41.383 1.00 37.93 31 GLU C CA 1
ATOM 5535 C C . GLU C 1 43 ? 77.523 83.656 42.174 1.00 34.98 31 GLU C C 1
ATOM 5536 O O . GLU C 1 43 ? 77.191 82.559 41.741 1.00 36.48 31 GLU C O 1
ATOM 5542 N N . CYS C 1 44 ? 78.131 83.799 43.321 1.00 29.51 32 CYS C N 1
ATOM 5543 C CA . CYS C 1 44 ? 78.363 82.634 44.156 1.00 25.50 32 CYS C CA 1
ATOM 5544 C C . CYS C 1 44 ? 77.543 82.835 45.406 1.00 26.92 32 CYS C C 1
ATOM 5545 O O . CYS C 1 44 ? 77.817 83.760 46.161 1.00 28.60 32 CYS C O 1
ATOM 5548 N N . LEU C 1 45 ? 76.509 82.018 45.589 1.00 24.14 33 LEU C N 1
ATOM 5549 C CA . LEU C 1 45 ? 75.685 82.080 46.804 1.00 25.41 33 LEU C CA 1
ATOM 5550 C C . LEU C 1 45 ? 76.219 81.079 47.823 1.00 22.54 33 LEU C C 1
ATOM 5551 O O . LEU C 1 45 ? 76.293 79.893 47.531 1.00 22.16 33 LEU C O 1
ATOM 5556 N N . LEU C 1 46 ? 76.641 81.567 48.995 1.00 21.26 34 LEU C N 1
ATOM 5557 C CA . LEU C 1 46 ? 77.026 80.680 50.080 1.00 22.57 34 LEU C CA 1
ATOM 5558 C C . LEU C 1 46 ? 75.853 80.532 51.032 1.00 23.03 34 LEU C C 1
ATOM 5559 O O . LEU C 1 46 ? 75.256 81.530 51.458 1.00 25.54 34 LEU C O 1
ATOM 5564 N N . ALA C 1 47 ? 75.522 79.293 51.359 1.00 20.02 35 ALA C N 1
ATOM 5565 C CA . ALA C 1 47 ? 74.510 79.017 52.366 1.00 20.99 35 ALA C CA 1
ATOM 5566 C C . ALA C 1 47 ? 75.185 78.994 53.733 1.00 17.88 35 ALA C C 1
ATOM 5567 O O . ALA C 1 47 ? 76.067 78.169 53.974 1.00 18.86 35 ALA C O 1
ATOM 5569 N N . VAL C 1 48 ? 74.763 79.885 54.620 1.00 17.89 36 VAL C N 1
ATOM 5570 C CA . VAL C 1 48 ? 75.488 80.068 55.891 1.00 18.68 36 VAL C CA 1
ATOM 5571 C C . VAL C 1 48 ? 74.528 79.911 57.055 1.00 18.97 36 VAL C C 1
ATOM 5572 O O . VAL C 1 48 ? 73.413 80.416 56.987 1.00 23.37 36 VAL C O 1
ATOM 5576 N N . ALA C 1 49 ? 74.948 79.200 58.102 1.00 19.39 37 ALA C N 1
ATOM 5577 C CA . ALA C 1 49 ? 74.191 79.156 59.348 1.00 19.56 37 ALA C CA 1
ATOM 5578 C C . ALA C 1 49 ? 75.048 79.737 60.459 1.00 21.99 37 ALA C C 1
ATOM 5579 O O . ALA C 1 49 ? 76.143 79.234 60.717 1.00 23.05 37 ALA C O 1
ATOM 5581 N N . VAL C 1 50 ? 74.556 80.782 61.117 1.00 22.40 38 VAL C N 1
ATOM 5582 C CA . VAL C 1 50 ? 75.297 81.429 62.211 1.00 21.48 38 VAL C CA 1
ATOM 5583 C C . VAL C 1 50 ? 74.689 81.086 63.568 1.00 23.72 38 VAL C C 1
ATOM 5584 O O . VAL C 1 50 ? 73.498 81.256 63.784 1.00 25.17 38 VAL C O 1
ATOM 5588 N N . HIS C 1 51 ? 75.508 80.585 64.483 1.00 24.09 39 HIS C N 1
ATOM 5589 C CA . HIS C 1 51 ? 75.017 80.245 65.813 1.00 25.11 39 HIS C CA 1
ATOM 5590 C C . HIS C 1 51 ? 75.789 81.057 66.828 1.00 27.46 39 HIS C C 1
ATOM 5591 O O . HIS C 1 51 ? 76.981 80.838 67.003 1.00 27.46 39 HIS C O 1
ATOM 5598 N N . GLY C 1 52 ? 75.108 81.946 67.540 1.00 25.27 40 GLY C N 1
ATOM 5599 C CA . GLY C 1 52 ? 75.765 82.740 68.563 1.00 26.01 40 GLY C CA 1
ATOM 5600 C C . GLY C 1 52 ? 76.078 84.123 68.031 1.00 29.81 40 GLY C C 1
ATOM 5601 O O . GLY C 1 52 ? 76.016 84.351 66.821 1.00 28.10 40 GLY C O 1
ATOM 5602 N N . ALA C 1 53 ? 76.405 85.054 68.921 1.00 33.39 41 ALA C N 1
ATOM 5603 C CA . ALA C 1 53 ? 76.704 86.416 68.489 1.00 36.24 41 ALA C CA 1
ATOM 5604 C C . ALA C 1 53 ? 78.194 86.729 68.555 1.00 33.50 41 ALA C C 1
ATOM 5605 O O . ALA C 1 53 ? 78.906 86.234 69.431 1.00 32.15 41 ALA C O 1
ATOM 5607 N N . LEU C 1 54 ? 78.642 87.584 67.639 1.00 32.71 42 LEU C N 1
ATOM 5608 C CA . LEU C 1 54 ? 79.992 88.149 67.697 1.00 32.88 42 LEU C CA 1
ATOM 5609 C C . LEU C 1 54 ? 80.163 89.040 68.920 1.00 33.89 42 LEU C C 1
ATOM 5610 O O . LEU C 1 54 ? 79.280 89.831 69.229 1.00 36.31 42 LEU C O 1
ATOM 5615 N N . ASN C 1 55 ? 81.295 88.934 69.608 1.00 32.13 43 ASN C N 1
ATOM 5616 C CA . ASN C 1 55 ? 81.540 89.839 70.725 1.00 33.86 43 ASN C CA 1
ATOM 5617 C C . ASN C 1 55 ? 82.002 91.197 70.184 1.00 36.29 43 ASN C C 1
ATOM 5618 O O . ASN C 1 55 ? 81.962 91.434 68.965 1.00 36.24 43 ASN C O 1
ATOM 5623 N N . ALA C 1 56 ? 82.436 92.086 71.073 1.00 36.70 44 ALA C N 1
ATOM 5624 C CA . ALA C 1 56 ? 82.633 93.490 70.714 1.00 38.67 44 ALA C CA 1
ATOM 5625 C C . ALA C 1 56 ? 83.771 93.720 69.723 1.00 40.86 44 ALA C C 1
ATOM 5626 O O . ALA C 1 56 ? 83.711 94.660 68.935 1.00 42.82 44 ALA C O 1
ATOM 5628 N N . ASP C 1 57 ? 84.806 92.884 69.761 1.00 38.99 45 ASP C N 1
ATOM 5629 C CA . ASP C 1 57 ? 85.932 93.037 68.841 1.00 39.82 45 ASP C CA 1
ATOM 5630 C C . ASP C 1 57 ? 85.969 91.902 67.827 1.00 37.75 45 ASP C C 1
ATOM 5631 O O . ASP C 1 57 ? 86.993 91.668 67.160 1.00 37.17 45 ASP C O 1
ATOM 5636 N N . LYS C 1 58 ? 84.840 91.206 67.710 1.00 35.51 46 LYS C N 1
ATOM 5637 C CA . LYS C 1 58 ? 84.681 90.104 66.747 1.00 33.95 46 LYS C CA 1
ATOM 5638 C C . LYS C 1 58 ? 85.837 89.109 66.805 1.00 34.03 46 LYS C C 1
ATOM 5639 O O . LYS C 1 58 ? 86.378 88.689 65.762 1.00 33.76 46 LYS C O 1
ATOM 5645 N N . SER C 1 59 ? 86.206 88.735 68.023 1.00 36.83 47 SER C N 1
ATOM 5646 C CA . SER C 1 59 ? 87.333 87.843 68.241 1.00 34.79 47 SER C CA 1
ATOM 5647 C C . SER C 1 59 ? 86.888 86.455 68.655 1.00 33.11 47 SER C C 1
ATOM 5648 O O . SER C 1 59 ? 87.730 85.613 68.980 1.00 34.01 47 SER C O 1
ATOM 5651 N N . ASN C 1 60 ? 85.578 86.213 68.664 1.00 29.33 48 ASN C N 1
ATOM 5652 C CA . ASN C 1 60 ? 85.085 84.888 69.042 1.00 28.56 48 ASN C CA 1
ATOM 5653 C C . ASN C 1 60 ? 84.468 84.114 67.887 1.00 26.58 48 ASN C C 1
ATOM 5654 O O . ASN C 1 60 ? 83.569 83.309 68.099 1.00 27.01 48 ASN C O 1
ATOM 5659 N N . ALA C 1 61 ? 84.949 84.336 66.669 1.00 26.89 49 ALA C N 1
ATOM 5660 C CA . ALA C 1 61 ? 84.362 83.625 65.534 1.00 24.76 49 ALA C CA 1
ATOM 5661 C C . ALA C 1 61 ? 85.027 82.262 65.293 1.00 26.68 49 ALA C C 1
ATOM 5662 O O . ALA C 1 61 ? 86.272 82.129 65.340 1.00 26.88 49 ALA C O 1
ATOM 5664 N N . ILE C 1 62 ? 84.182 81.250 65.065 1.00 21.55 50 ILE C N 1
ATOM 5665 C CA . ILE C 1 62 ? 84.619 79.897 64.740 1.00 20.86 50 ILE C CA 1
ATOM 5666 C C . ILE C 1 62 ? 84.033 79.536 63.380 1.00 23.67 50 ILE C C 1
ATOM 5667 O O . ILE C 1 62 ? 82.829 79.698 63.151 1.00 24.29 50 ILE C O 1
ATOM 5672 N N . LEU C 1 63 ? 84.892 79.075 62.478 1.00 21.23 51 LEU C N 1
ATOM 5673 C CA . LEU C 1 63 ? 84.430 78.705 61.159 1.00 19.78 51 LEU C CA 1
ATOM 5674 C C . LEU C 1 63 ? 84.306 77.207 61.067 1.00 19.08 51 LEU C C 1
ATOM 5675 O O . LEU C 1 63 ? 85.261 76.488 61.379 1.00 19.27 51 LEU C O 1
ATOM 5680 N N . VAL C 1 64 ? 83.159 76.734 60.580 1.00 18.83 52 VAL C N 1
ATOM 5681 C CA . VAL C 1 64 ? 82.940 75.290 60.422 1.00 19.96 52 VAL C CA 1
ATOM 5682 C C . VAL C 1 64 ? 82.545 74.977 58.990 1.00 21.02 52 VAL C C 1
ATOM 5683 O O . VAL C 1 64 ? 81.392 75.185 58.614 1.00 20.75 52 VAL C O 1
ATOM 5687 N N . PRO C 1 65 ? 83.496 74.493 58.179 1.00 19.79 53 PRO C N 1
ATOM 5688 C CA . PRO C 1 65 ? 83.145 74.020 56.827 1.00 19.92 53 PRO C CA 1
ATOM 5689 C C . PRO C 1 65 ? 82.406 72.691 56.874 1.00 21.48 53 PRO C C 1
ATOM 5690 O O . PRO C 1 65 ? 82.538 71.979 57.890 1.00 22.17 53 PRO C O 1
ATOM 5694 N N . THR C 1 66 ? 81.678 72.353 55.804 1.00 18.60 54 THR C N 1
ATOM 5695 C CA . THR C 1 66 ? 80.872 71.137 55.771 1.00 18.89 54 THR C CA 1
ATOM 5696 C C . THR C 1 66 ? 81.601 70.023 55.031 1.00 19.91 54 THR C C 1
ATOM 5697 O O . THR C 1 66 ? 82.568 70.265 54.295 1.00 20.04 54 THR C O 1
ATOM 5701 N N . TRP C 1 67 ? 81.125 68.797 55.194 1.00 19.20 55 TRP C N 1
ATOM 5702 C CA . TRP C 1 67 ? 81.856 67.664 54.637 1.00 19.67 55 TRP C CA 1
ATOM 5703 C C . TRP C 1 67 ? 81.166 67.046 53.412 1.00 19.89 55 TRP C C 1
ATOM 5704 O O . TRP C 1 67 ? 80.136 67.550 52.937 1.00 19.88 55 TRP C O 1
ATOM 5715 N N . TYR C 1 68 ? 81.761 65.979 52.870 1.00 18.55 56 TYR C N 1
ATOM 5716 C CA . TYR C 1 68 ? 81.185 65.333 51.674 1.00 19.50 56 TYR C CA 1
ATOM 5717 C C . TYR C 1 68 ? 79.731 64.926 51.877 1.00 22.85 56 TYR C C 1
ATOM 5718 O O . TYR C 1 68 ? 79.428 64.179 52.828 1.00 21.10 56 TYR C O 1
ATOM 5727 N N . SER C 1 69 ? 78.868 65.384 50.965 1.00 19.29 57 SER C N 1
ATOM 5728 C CA . SER C 1 69 ? 77.411 65.127 50.991 1.00 20.39 57 SER C CA 1
ATOM 5729 C C . SER C 1 69 ? 76.717 65.784 52.177 1.00 20.46 57 SER C C 1
ATOM 5730 O O . SER C 1 69 ? 75.513 65.599 52.367 1.00 23.11 57 SER C O 1
ATOM 5733 N N . GLY C 1 70 ? 77.451 66.529 52.996 1.00 19.06 58 GLY C N 1
ATOM 5734 C CA . GLY C 1 70 ? 76.844 67.078 54.197 1.00 22.26 58 GLY C CA 1
ATOM 5735 C C . GLY C 1 70 ? 76.374 68.511 54.046 1.00 22.04 58 GLY C C 1
ATOM 5736 O O . GLY C 1 70 ? 76.753 69.211 53.106 1.00 22.77 58 GLY C O 1
ATOM 5737 N N . THR C 1 71 ? 75.546 68.961 54.984 1.00 22.22 59 THR C N 1
ATOM 5738 C CA . THR C 1 71 ? 75.169 70.366 55.011 1.00 21.79 59 THR C CA 1
ATOM 5739 C C . THR C 1 71 ? 75.418 70.916 56.415 1.00 20.35 59 THR C C 1
ATOM 5740 O O . THR C 1 71 ? 75.862 70.196 57.310 1.00 20.55 59 THR C O 1
ATOM 5744 N N . SER C 1 72 ? 75.131 72.202 56.592 1.00 18.44 60 SER C N 1
ATOM 5745 C CA . SER C 1 72 ? 75.293 72.853 57.890 1.00 20.04 60 SER C CA 1
ATOM 5746 C C . SER C 1 72 ? 74.416 72.228 58.960 1.00 22.77 60 SER C C 1
ATOM 5747 O O . SER C 1 72 ? 74.738 72.299 60.155 1.00 24.20 60 SER C O 1
ATOM 5750 N N . LYS C 1 73 ? 73.329 71.592 58.537 1.00 23.07 61 LYS C N 1
ATOM 5751 C CA . LYS C 1 73 ? 72.382 71.001 59.471 1.00 27.96 61 LYS C CA 1
ATOM 5752 C C . LYS C 1 73 ? 73.054 69.881 60.254 1.00 27.32 61 LYS C C 1
ATOM 5753 O O . LYS C 1 73 ? 72.863 69.758 61.477 1.00 26.66 61 LYS C O 1
ATOM 5759 N N . ALA C 1 74 ? 73.871 69.083 59.568 1.00 23.48 62 ALA C N 1
ATOM 5760 C CA . ALA C 1 74 ? 74.540 67.986 60.272 1.00 24.89 62 ALA C CA 1
ATOM 5761 C C . ALA C 1 74 ? 75.533 68.532 61.289 1.00 25.09 62 ALA C C 1
ATOM 5762 O O . ALA C 1 74 ? 75.600 68.039 62.408 1.00 23.78 62 ALA C O 1
ATOM 5764 N N . MET C 1 75 ? 76.315 69.539 60.903 1.00 24.88 63 MET C N 1
ATOM 5765 C CA . MET C 1 75 ? 77.311 70.094 61.833 1.00 25.85 63 MET C CA 1
ATOM 5766 C C . MET C 1 75 ? 76.583 70.618 63.071 1.00 27.98 63 MET C C 1
ATOM 5767 O O . MET C 1 75 ? 77.025 70.413 64.191 1.00 28.14 63 MET C O 1
ATOM 5772 N N . GLU C 1 76 ? 75.446 71.277 62.863 1.00 29.78 64 GLU C N 1
ATOM 5773 C CA . GLU C 1 76 ? 74.678 71.858 63.968 1.00 31.90 64 GLU C CA 1
ATOM 5774 C C . GLU C 1 76 ? 74.090 70.793 64.897 1.00 30.94 64 GLU C C 1
ATOM 5775 O O . GLU C 1 76 ? 74.230 70.879 66.127 1.00 29.44 64 GLU C O 1
ATOM 5781 N N . GLN C 1 77 ? 73.437 69.785 64.319 1.00 28.42 65 GLN C N 1
ATOM 5782 C CA . GLN C 1 77 ? 72.785 68.767 65.139 1.00 31.44 65 GLN C CA 1
ATOM 5783 C C . GLN C 1 77 ? 73.827 67.925 65.886 1.00 29.66 65 GLN C C 1
ATOM 5784 O O . GLN C 1 77 ? 73.605 67.550 67.021 1.00 30.70 65 GLN C O 1
ATOM 5790 N N . ILE C 1 78 ? 74.960 67.627 65.249 1.00 25.42 66 ILE C N 1
ATOM 5791 C CA . ILE C 1 78 ? 75.934 66.752 65.917 1.00 27.10 66 ILE C CA 1
ATOM 5792 C C . ILE C 1 78 ? 76.907 67.486 66.874 1.00 26.32 66 ILE C C 1
ATOM 5793 O O . ILE C 1 78 ? 77.315 66.926 67.899 1.00 30.38 66 ILE C O 1
ATOM 5798 N N . TYR C 1 79 ? 77.294 68.724 66.559 1.00 24.29 67 TYR C N 1
ATOM 5799 C CA . TYR C 1 79 ? 78.433 69.322 67.276 1.00 24.57 67 TYR C CA 1
ATOM 5800 C C . TYR C 1 79 ? 78.178 70.613 68.035 1.00 26.47 67 TYR C C 1
ATOM 5801 O O . TYR C 1 79 ? 78.994 70.996 68.863 1.00 26.51 67 TYR C O 1
ATOM 5810 N N . ILE C 1 80 ? 77.086 71.307 67.736 1.00 27.43 68 ILE C N 1
ATOM 5811 C CA . ILE C 1 80 ? 76.904 72.665 68.261 1.00 27.36 68 ILE C CA 1
ATOM 5812 C C . ILE C 1 80 ? 75.784 72.752 69.295 1.00 29.48 68 ILE C C 1
ATOM 5813 O O . ILE C 1 80 ? 74.684 72.255 69.062 1.00 28.33 68 ILE C O 1
ATOM 5818 N N . GLY C 1 81 ? 76.067 73.388 70.430 1.00 25.60 69 GLY C N 1
ATOM 5819 C CA . GLY C 1 81 ? 75.042 73.621 71.429 1.00 31.15 69 GLY C CA 1
ATOM 5820 C C . GLY C 1 81 ? 75.626 73.974 72.784 1.00 33.86 69 GLY C C 1
ATOM 5821 O O . GLY C 1 81 ? 76.837 73.884 73.006 1.00 33.35 69 GLY C O 1
ATOM 5822 N N . GLU C 1 82 ? 74.762 74.358 73.712 1.00 37.09 70 GLU C N 1
ATOM 5823 C CA . GLU C 1 82 ? 75.230 74.907 74.987 1.00 42.80 70 GLU C CA 1
ATOM 5824 C C . GLU C 1 82 ? 76.204 74.069 75.836 1.00 45.41 70 GLU C C 1
ATOM 5825 O O . GLU C 1 82 ? 77.095 74.625 76.489 1.00 50.16 70 GLU C O 1
ATOM 5831 N N . GLY C 1 83 ? 76.056 72.758 75.892 1.00 42.42 71 GLY C N 1
ATOM 5832 C CA . GLY C 1 83 ? 76.951 72.023 76.791 1.00 44.07 71 GLY C CA 1
ATOM 5833 C C . GLY C 1 83 ? 78.234 71.539 76.124 1.00 40.51 71 GLY C C 1
ATOM 5834 O O . GLY C 1 83 ? 78.980 70.751 76.690 1.00 42.32 71 GLY C O 1
ATOM 5835 N N . ARG C 1 84 ? 78.483 72.034 74.920 1.00 33.31 72 ARG C N 1
ATOM 5836 C CA . ARG C 1 84 ? 79.523 71.507 74.015 1.00 31.44 72 ARG C CA 1
ATOM 5837 C C . ARG C 1 84 ? 80.729 72.450 73.884 1.00 32.30 72 ARG C C 1
ATOM 5838 O O . ARG C 1 84 ? 80.697 73.589 74.352 1.00 31.21 72 ARG C O 1
ATOM 5846 N N . ALA C 1 85 ? 81.790 71.989 73.230 1.00 32.92 73 ALA C N 1
ATOM 5847 C CA . ALA C 1 85 ? 82.929 72.870 72.979 1.00 31.88 73 ALA C CA 1
ATOM 5848 C C . ALA C 1 85 ? 82.493 74.008 72.055 1.00 28.40 73 ALA C C 1
ATOM 5849 O O . ALA C 1 85 ? 82.782 75.185 72.318 1.00 29.54 73 ALA C O 1
ATOM 5851 N N . LEU C 1 86 ? 81.769 73.667 70.991 1.00 25.21 74 LEU C N 1
ATOM 5852 C CA . LEU C 1 86 ? 81.240 74.684 70.074 1.00 24.03 74 LEU C CA 1
ATOM 5853 C C . LEU C 1 86 ? 79.945 75.259 70.652 1.00 29.00 74 LEU C C 1
ATOM 5854 O O . LEU C 1 86 ? 78.835 74.860 70.278 1.00 25.26 74 LEU C O 1
ATOM 5859 N N . ASP C 1 87 ? 80.123 76.197 71.574 1.00 28.39 75 ASP C N 1
ATOM 5860 C CA . ASP C 1 87 ? 79.064 76.724 72.422 1.00 29.77 75 ASP C CA 1
ATOM 5861 C C . ASP C 1 87 ? 78.674 78.106 71.933 1.00 29.33 75 ASP C C 1
ATOM 5862 O O . ASP C 1 87 ? 79.473 79.036 72.004 1.00 29.09 75 ASP C O 1
ATOM 5867 N N . PRO C 1 88 ? 77.455 78.235 71.382 1.00 30.15 76 PRO C N 1
ATOM 5868 C CA . PRO C 1 88 ? 76.993 79.520 70.823 1.00 29.32 76 PRO C CA 1
ATOM 5869 C C . PRO C 1 88 ? 76.772 80.608 71.890 1.00 30.55 76 PRO C C 1
ATOM 5870 O O . PRO C 1 88 ? 76.577 81.785 71.537 1.00 30.97 76 PRO C O 1
ATOM 5874 N N . SER C 1 89 ? 76.795 80.246 73.170 1.00 29.66 77 SER C N 1
ATOM 5875 C CA . SER C 1 89 ? 76.693 81.287 74.194 1.00 31.60 77 SER C CA 1
ATOM 5876 C C . SER C 1 89 ? 78.064 81.970 74.384 1.00 31.50 77 SER C C 1
ATOM 5877 O O . SER C 1 89 ? 78.151 83.031 74.988 1.00 32.99 77 SER C O 1
ATOM 5880 N N . LYS C 1 90 ? 79.123 81.369 73.839 1.00 31.13 78 LYS C N 1
ATOM 5881 C CA . LYS C 1 90 ? 80.482 81.893 73.979 1.00 33.94 78 LYS C CA 1
ATOM 5882 C C . LYS C 1 90 ? 81.062 82.324 72.635 1.00 29.62 78 LYS C C 1
ATOM 5883 O O . LYS C 1 90 ? 81.787 83.311 72.549 1.00 28.78 78 LYS C O 1
ATOM 5889 N N . TYR C 1 91 ? 80.744 81.582 71.582 1.00 27.66 79 TYR C N 1
ATOM 5890 C CA . TYR C 1 91 ? 81.330 81.837 70.272 1.00 26.65 79 TYR C CA 1
ATOM 5891 C C . TYR C 1 91 ? 80.282 82.168 69.241 1.00 28.45 79 TYR C C 1
ATOM 5892 O O . TYR C 1 91 ? 79.115 81.806 69.402 1.00 29.91 79 TYR C O 1
ATOM 5901 N N . CYS C 1 92 ? 80.701 82.856 68.184 1.00 25.20 80 CYS C N 1
ATOM 5902 C CA . CYS C 1 92 ? 79.874 82.999 67.002 1.00 25.70 80 CYS C CA 1
ATOM 5903 C C . CYS C 1 92 ? 80.320 81.941 66.007 1.00 26.00 80 CYS C C 1
ATOM 5904 O O . CYS C 1 92 ? 81.388 82.047 65.385 1.00 24.17 80 CYS C O 1
ATOM 5907 N N . ILE C 1 93 ? 79.503 80.898 65.884 1.00 24.44 81 ILE C N 1
ATOM 5908 C CA . ILE C 1 93 ? 79.884 79.727 65.116 1.00 22.42 81 ILE C CA 1
ATOM 5909 C C . ILE C 1 93 ? 79.242 79.810 63.744 1.00 23.09 81 ILE C C 1
ATOM 5910 O O . ILE C 1 93 ? 78.030 79.759 63.622 1.00 25.75 81 ILE C O 1
ATOM 5915 N N . ILE C 1 94 ? 80.083 79.956 62.730 1.00 20.15 82 ILE C N 1
ATOM 5916 C CA . ILE C 1 94 ? 79.641 80.241 61.373 1.00 19.00 82 ILE C CA 1
ATOM 5917 C C . ILE C 1 94 ? 79.867 79.003 60.523 1.00 20.00 82 ILE C C 1
ATOM 5918 O O . ILE C 1 94 ? 81.005 78.637 60.226 1.00 20.44 82 ILE C O 1
ATOM 5923 N N . VAL C 1 95 ? 78.773 78.347 60.158 1.00 18.33 83 VAL C N 1
ATOM 5924 C CA . VAL C 1 95 ? 78.842 77.085 59.445 1.00 17.99 83 VAL C CA 1
ATOM 5925 C C . VAL C 1 95 ? 78.604 77.392 57.960 1.00 20.82 83 VAL C C 1
ATOM 5926 O O . VAL C 1 95 ? 77.587 77.999 57.620 1.00 21.63 83 VAL C O 1
ATOM 5930 N N . VAL C 1 96 ? 79.549 77.045 57.089 1.00 17.98 84 VAL C N 1
ATOM 5931 C CA . VAL C 1 96 ? 79.427 77.476 55.680 1.00 18.46 84 VAL C CA 1
ATOM 5932 C C . VAL C 1 96 ? 79.364 76.282 54.781 1.00 19.88 84 VAL C C 1
ATOM 5933 O O . VAL C 1 96 ? 80.252 75.435 54.794 1.00 19.36 84 VAL C O 1
ATOM 5937 N N . ASN C 1 97 ? 78.289 76.198 54.009 1.00 16.65 85 ASN C N 1
ATOM 5938 C CA . ASN C 1 97 ? 78.064 75.060 53.143 1.00 16.61 85 ASN C CA 1
ATOM 5939 C C . ASN C 1 97 ? 78.982 75.093 51.945 1.00 17.18 85 ASN C C 1
ATOM 5940 O O . ASN C 1 97 ? 79.151 76.147 51.331 1.00 17.81 85 ASN C O 1
ATOM 5945 N N . GLN C 1 98 ? 79.546 73.940 51.611 1.00 17.52 86 GLN C N 1
ATOM 5946 C CA . GLN C 1 98 ? 80.393 73.786 50.437 1.00 17.14 86 GLN C CA 1
ATOM 5947 C C . GLN C 1 98 ? 79.683 74.211 49.155 1.00 17.13 86 GLN C C 1
ATOM 5948 O O . GLN C 1 98 ? 78.526 73.874 48.946 1.00 16.00 86 GLN C O 1
ATOM 5954 N N . ILE C 1 99 ? 80.381 74.928 48.298 1.00 17.62 87 ILE C N 1
ATOM 5955 C CA . ILE C 1 99 ? 79.932 75.054 46.924 1.00 18.17 87 ILE C CA 1
ATOM 5956 C C . ILE C 1 99 ? 79.727 73.659 46.357 1.00 19.33 87 ILE C C 1
ATOM 5957 O O . ILE C 1 99 ? 80.615 72.794 46.466 1.00 18.98 87 ILE C O 1
ATOM 5962 N N . GLY C 1 100 ? 78.563 73.407 45.760 1.00 18.14 88 GLY C N 1
ATOM 5963 C CA . GLY C 1 100 ? 78.315 72.079 45.238 1.00 15.00 88 GLY C CA 1
ATOM 5964 C C . GLY C 1 100 ? 77.455 71.173 46.107 1.00 17.89 88 GLY C C 1
ATOM 5965 O O . GLY C 1 100 ? 77.038 70.113 45.653 1.00 19.70 88 GLY C O 1
ATOM 5966 N N . ASN C 1 101 ? 77.143 71.567 47.342 1.00 18.34 89 ASN C N 1
ATOM 5967 C CA . ASN C 1 101 ? 76.462 70.635 48.251 1.00 18.48 89 ASN C CA 1
ATOM 5968 C C . ASN C 1 101 ? 74.940 70.720 48.178 1.00 19.72 89 ASN C C 1
ATOM 5969 O O . ASN C 1 101 ? 74.240 69.993 48.897 1.00 22.10 89 ASN C O 1
ATOM 5974 N N . GLY C 1 102 ? 74.429 71.573 47.288 1.00 19.36 90 GLY C N 1
ATOM 5975 C CA . GLY C 1 102 ? 72.994 71.687 47.059 1.00 17.24 90 GLY C CA 1
ATOM 5976 C C . GLY C 1 102 ? 72.305 72.820 47.801 1.00 18.96 90 GLY C C 1
ATOM 5977 O O . GLY C 1 102 ? 71.148 73.196 47.469 1.00 19.85 90 GLY C O 1
ATOM 5978 N N . LEU C 1 103 ? 72.983 73.364 48.811 1.00 18.59 91 LEU C N 1
ATOM 5979 C CA . LEU C 1 103 ? 72.481 74.571 49.519 1.00 18.89 91 LEU C CA 1
ATOM 5980 C C . LEU C 1 103 ? 73.194 75.814 49.022 1.00 19.41 91 LEU C C 1
ATOM 5981 O O . LEU C 1 103 ? 72.546 76.777 48.629 1.00 20.40 91 LEU C O 1
ATOM 5986 N N . SER C 1 104 ? 74.528 75.792 49.041 1.00 16.19 92 SER C N 1
ATOM 5987 C CA . SER C 1 104 ? 75.288 76.821 48.367 1.00 18.17 92 SER C CA 1
ATOM 5988 C C . SER C 1 104 ? 75.096 76.628 46.852 1.00 20.37 92 SER C C 1
ATOM 5989 O O . SER C 1 104 ? 74.484 75.635 46.434 1.00 19.55 92 SER C O 1
ATOM 5992 N N . SER C 1 105 ? 75.607 77.561 46.052 1.00 20.58 93 SER C N 1
ATOM 5993 C CA . SER C 1 105 ? 75.533 77.424 44.571 1.00 20.24 93 SER C CA 1
ATOM 5994 C C . SER C 1 105 ? 76.069 76.052 44.170 1.00 19.33 93 SER C C 1
ATOM 5995 O O . SER C 1 105 ? 77.147 75.653 44.627 1.00 22.04 93 SER C O 1
ATOM 5998 N N . SER C 1 106 ? 75.297 75.339 43.353 1.00 17.57 94 SER C N 1
ATOM 5999 C CA . SER C 1 106 ? 75.568 73.954 43.027 1.00 18.03 94 SER C CA 1
ATOM 6000 C C . SER C 1 106 ? 75.033 73.642 41.645 1.00 18.79 94 SER C C 1
ATOM 6001 O O . SER C 1 106 ? 74.260 74.431 41.096 1.00 21.30 94 SER C O 1
ATOM 6004 N N . ALA C 1 107 ? 75.419 72.480 41.117 1.00 20.70 95 ALA C N 1
ATOM 6005 C CA . ALA C 1 107 ? 74.840 71.948 39.873 1.00 18.86 95 ALA C CA 1
ATOM 6006 C C . ALA C 1 107 ? 73.323 71.884 39.973 1.00 20.61 95 ALA C C 1
ATOM 6007 O O . ALA C 1 107 ? 72.612 72.175 39.009 1.00 21.20 95 ALA C O 1
ATOM 6009 N N . SER C 1 108 ? 72.817 71.521 41.149 1.00 20.90 96 SER C N 1
ATOM 6010 C CA . SER C 1 108 ? 71.379 71.280 41.301 1.00 23.38 96 SER C CA 1
ATOM 6011 C C . SER C 1 108 ? 70.537 72.550 41.375 1.00 24.14 96 SER C C 1
ATOM 6012 O O . SER C 1 108 ? 69.308 72.477 41.278 1.00 24.94 96 SER C O 1
ATOM 6015 N N . ASN C 1 109 ? 71.157 73.718 41.566 1.00 25.79 97 ASN C N 1
ATOM 6016 C CA . ASN C 1 109 ? 70.366 74.949 41.783 1.00 26.89 97 ASN C CA 1
ATOM 6017 C C . ASN C 1 109 ? 70.857 76.190 41.015 1.00 27.74 97 ASN C C 1
ATOM 6018 O O . ASN C 1 109 ? 70.404 77.321 41.247 1.00 28.19 97 ASN C O 1
ATOM 6023 N N . THR C 1 110 ? 71.756 75.973 40.068 1.00 27.38 98 THR C N 1
ATOM 6024 C CA . THR C 1 110 ? 72.315 77.065 39.289 1.00 26.22 98 THR C CA 1
ATOM 6025 C C . THR C 1 110 ? 71.805 76.906 37.853 1.00 30.98 98 THR C C 1
ATOM 6026 O O . THR C 1 110 ? 71.777 75.790 37.325 1.00 31.70 98 THR C O 1
ATOM 6030 N N . GLY C 1 111 ? 71.385 78.001 37.225 1.00 32.43 99 GLY C N 1
ATOM 6031 C CA . GLY C 1 111 ? 70.801 77.889 35.903 1.00 35.70 99 GLY C CA 1
ATOM 6032 C C . GLY C 1 111 ? 71.799 78.100 34.778 1.00 35.59 99 GLY C C 1
ATOM 6033 O O . GLY C 1 111 ? 73.006 78.219 35.011 1.00 32.32 99 GLY C O 1
ATOM 6034 N N . GLY C 1 112 ? 71.274 78.165 33.556 1.00 35.03 100 GLY C N 1
ATOM 6035 C CA . GLY C 1 112 ? 72.079 78.404 32.362 1.00 35.34 100 GLY C CA 1
ATOM 6036 C C . GLY C 1 112 ? 73.174 77.378 32.130 1.00 35.04 100 GLY C C 1
ATOM 6037 O O . GLY C 1 112 ? 72.965 76.170 32.287 1.00 34.02 100 GLY C O 1
ATOM 6038 N N . SER C 1 113 ? 74.360 77.869 31.796 1.00 33.36 101 SER C N 1
ATOM 6039 C CA . SER C 1 113 ? 75.443 77.002 31.366 1.00 33.12 101 SER C CA 1
ATOM 6040 C C . SER C 1 113 ? 76.166 76.318 32.511 1.00 31.98 101 SER C C 1
ATOM 6041 O O . SER C 1 113 ? 77.089 75.533 32.275 1.00 31.58 101 SER C O 1
ATOM 6044 N N . LEU C 1 114 ? 75.794 76.661 33.744 1.00 28.18 102 LEU C N 1
ATOM 6045 C CA . LEU C 1 114 ? 76.371 76.036 34.918 1.00 24.44 102 LEU C CA 1
ATOM 6046 C C . LEU C 1 114 ? 75.434 74.965 35.474 1.00 24.34 102 LEU C C 1
ATOM 6047 O O . LEU C 1 114 ? 75.721 74.338 36.479 1.00 20.72 102 LEU C O 1
ATOM 6052 N N . ALA C 1 115 ? 74.305 74.726 34.831 1.00 24.33 103 ALA C N 1
ATOM 6053 C CA . ALA C 1 115 ? 73.352 73.783 35.430 1.00 24.33 103 ALA C CA 1
ATOM 6054 C C . ALA C 1 115 ? 73.803 72.357 35.263 1.00 26.05 103 ALA C C 1
ATOM 6055 O O . ALA C 1 115 ? 74.376 72.011 34.228 1.00 24.67 103 ALA C O 1
ATOM 6057 N N . GLY C 1 116 ? 73.531 71.532 36.273 1.00 23.84 104 GLY C N 1
ATOM 6058 C CA . GLY C 1 116 ? 73.665 70.096 36.134 1.00 24.08 104 GLY C CA 1
ATOM 6059 C C . GLY C 1 116 ? 75.077 69.721 35.755 1.00 22.62 104 GLY C C 1
ATOM 6060 O O . GLY C 1 116 ? 76.034 70.132 36.426 1.00 24.05 104 GLY C O 1
ATOM 6061 N N . PRO C 1 117 ? 75.221 68.972 34.656 1.00 23.97 105 PRO C N 1
ATOM 6062 C CA . PRO C 1 117 ? 76.530 68.488 34.201 1.00 23.20 105 PRO C CA 1
ATOM 6063 C C . PRO C 1 117 ? 77.416 69.643 33.710 1.00 26.13 105 PRO C C 1
ATOM 6064 O O . PRO C 1 117 ? 78.627 69.482 33.543 1.00 26.41 105 PRO C O 1
ATOM 6068 N N . GLY C 1 118 ? 76.807 70.802 33.470 1.00 22.53 106 GLY C N 1
ATOM 6069 C CA . GLY C 1 118 ? 77.577 71.970 33.064 1.00 22.73 106 GLY C CA 1
ATOM 6070 C C . GLY C 1 118 ? 78.291 72.630 34.253 1.00 23.02 106 GLY C C 1
ATOM 6071 O O . GLY C 1 118 ? 79.147 73.500 34.052 1.00 25.02 106 GLY C O 1
ATOM 6072 N N . PHE C 1 119 ? 77.961 72.228 35.478 1.00 23.27 107 PHE C N 1
ATOM 6073 C CA . PHE C 1 119 ? 78.565 72.911 36.649 1.00 23.60 107 PHE C CA 1
ATOM 6074 C C . PHE C 1 119 ? 80.101 72.831 36.650 1.00 25.25 107 PHE C C 1
ATOM 6075 O O . PHE C 1 119 ? 80.698 71.870 36.167 1.00 25.65 107 PHE C O 1
ATOM 6083 N N . ALA C 1 120 ? 80.755 73.823 37.238 1.00 22.85 108 ALA C N 1
ATOM 6084 C CA . ALA C 1 120 ? 82.209 73.903 37.155 1.00 21.15 108 ALA C CA 1
ATOM 6085 C C . ALA C 1 120 ? 82.914 72.939 38.102 1.00 22.32 108 ALA C C 1
ATOM 6086 O O . ALA C 1 120 ? 82.312 72.422 39.040 1.00 23.92 108 ALA C O 1
ATOM 6088 N N . ASN C 1 121 ? 84.168 72.638 37.805 1.00 20.91 109 ASN C N 1
ATOM 6089 C CA . ASN C 1 121 ? 85.019 71.892 38.726 1.00 23.41 109 ASN C CA 1
ATOM 6090 C C . ASN C 1 121 ? 85.496 72.880 39.792 1.00 22.29 109 ASN C C 1
ATOM 6091 O O . ASN C 1 121 ? 86.154 73.884 39.464 1.00 26.06 109 ASN C O 1
ATOM 6096 N N . VAL C 1 122 ? 85.123 72.613 41.033 1.00 18.57 110 VAL C N 1
ATOM 6097 C CA . VAL C 1 122 ? 85.380 73.512 42.158 1.00 17.73 110 VAL C CA 1
ATOM 6098 C C . VAL C 1 122 ? 86.414 72.844 43.030 1.00 20.65 110 VAL C C 1
ATOM 6099 O O . VAL C 1 122 ? 86.280 71.660 43.318 1.00 20.25 110 VAL C O 1
ATOM 6103 N N . ARG C 1 123 ? 87.449 73.572 43.437 1.00 19.19 111 ARG C N 1
ATOM 6104 C CA . ARG C 1 123 ? 88.472 73.002 44.323 1.00 20.56 111 ARG C CA 1
ATOM 6105 C C . ARG C 1 123 ? 88.295 73.449 45.767 1.00 19.04 111 ARG C C 1
ATOM 6106 O O . ARG C 1 123 ? 87.621 74.445 46.032 1.00 18.94 111 ARG C O 1
ATOM 6114 N N . ILE C 1 124 ? 88.926 72.723 46.687 1.00 15.82 112 ILE C N 1
ATOM 6115 C CA . ILE C 1 124 ? 88.911 73.127 48.088 1.00 15.91 112 ILE C CA 1
ATOM 6116 C C . ILE C 1 124 ? 89.358 74.606 48.237 1.00 20.77 112 ILE C C 1
ATOM 6117 O O . ILE C 1 124 ? 88.785 75.348 49.022 1.00 21.56 112 ILE C O 1
ATOM 6122 N N . GLY C 1 125 ? 90.352 75.017 47.453 1.00 22.02 113 GLY C N 1
ATOM 6123 C CA . GLY C 1 125 ? 90.847 76.384 47.517 1.00 22.66 113 GLY C CA 1
ATOM 6124 C C . GLY C 1 125 ? 89.782 77.398 47.134 1.00 23.54 113 GLY C C 1
ATOM 6125 O O . GLY C 1 125 ? 89.800 78.551 47.625 1.00 23.53 113 GLY C O 1
ATOM 6126 N N . ASP C 1 126 ? 88.860 76.996 46.250 1.00 20.76 114 ASP C N 1
ATOM 6127 C CA . ASP C 1 126 ? 87.772 77.896 45.852 1.00 22.18 114 ASP C CA 1
ATOM 6128 C C . ASP C 1 126 ? 86.794 78.128 47.005 1.00 21.47 114 ASP C C 1
ATOM 6129 O O . ASP C 1 126 ? 86.361 79.247 47.207 1.00 21.05 114 ASP C O 1
ATOM 6134 N N . ASP C 1 127 ? 86.419 77.070 47.718 1.00 18.97 115 ASP C N 1
ATOM 6135 C CA . ASP C 1 127 ? 85.592 77.230 48.930 1.00 19.14 115 ASP C CA 1
ATOM 6136 C C . ASP C 1 127 ? 86.257 78.172 49.940 1.00 19.21 115 ASP C C 1
ATOM 6137 O O . ASP C 1 127 ? 85.611 79.049 50.514 1.00 21.10 115 ASP C O 1
ATOM 6142 N N . VAL C 1 128 ? 87.555 78.005 50.122 1.00 18.07 116 VAL C N 1
ATOM 6143 C CA . VAL C 1 128 ? 88.235 78.754 51.182 1.00 17.51 116 VAL C CA 1
ATOM 6144 C C . VAL C 1 128 ? 88.349 80.240 50.761 1.00 21.40 116 VAL C C 1
ATOM 6145 O O . VAL C 1 128 ? 88.167 81.150 51.563 1.00 20.26 116 VAL C O 1
ATOM 6149 N N . SER C 1 129 ? 88.612 80.486 49.484 1.00 23.35 117 SER C N 1
ATOM 6150 C CA . SER C 1 129 ? 88.658 81.874 49.021 1.00 25.15 117 SER C CA 1
ATOM 6151 C C . SER C 1 129 ? 87.280 82.548 49.172 1.00 23.52 117 SER C C 1
ATOM 6152 O O . SER C 1 129 ? 87.194 83.693 49.611 1.00 24.05 117 SER C O 1
ATOM 6155 N N . ALA C 1 130 ? 86.214 81.817 48.828 1.00 19.51 118 ALA C N 1
ATOM 6156 C CA . ALA C 1 130 ? 84.840 82.320 48.972 1.00 20.63 118 ALA C CA 1
ATOM 6157 C C . ALA C 1 130 ? 84.481 82.582 50.455 1.00 21.95 118 ALA C C 1
ATOM 6158 O O . ALA C 1 130 ? 83.838 83.585 50.793 1.00 23.28 118 ALA C O 1
ATOM 6160 N N . GLN C 1 131 ? 84.898 81.673 51.325 1.00 22.47 119 GLN C N 1
ATOM 6161 C CA . GLN C 1 131 ? 84.653 81.818 52.756 1.00 22.96 119 GLN C CA 1
ATOM 6162 C C . GLN C 1 131 ? 85.406 83.030 53.304 1.00 22.78 119 GLN C C 1
ATOM 6163 O O . GLN C 1 131 ? 84.925 83.749 54.188 1.00 22.42 119 GLN C O 1
ATOM 6169 N N . HIS C 1 132 ? 86.600 83.247 52.781 1.00 20.84 120 HIS C N 1
ATOM 6170 C CA . HIS C 1 132 ? 87.419 84.357 53.250 1.00 22.91 120 HIS C CA 1
ATOM 6171 C C . HIS C 1 132 ? 86.768 85.678 52.828 1.00 24.31 120 HIS C C 1
ATOM 6172 O O . HIS C 1 132 ? 86.696 86.605 53.615 1.00 25.62 120 HIS C O 1
ATOM 6179 N N . THR C 1 133 ? 86.235 85.748 51.604 1.00 22.51 121 THR C N 1
ATOM 6180 C CA . THR C 1 133 ? 85.504 86.930 51.181 1.00 25.02 121 THR C CA 1
ATOM 6181 C C . THR C 1 133 ? 84.259 87.143 52.048 1.00 26.09 121 THR C C 1
ATOM 6182 O O . THR C 1 133 ? 83.970 88.263 52.449 1.00 28.03 121 THR C O 1
ATOM 6186 N N . LEU C 1 134 ? 83.511 86.062 52.284 1.00 23.86 122 LEU C N 1
ATOM 6187 C CA . LEU C 1 134 ? 82.327 86.103 53.139 1.00 23.08 122 LEU C CA 1
ATOM 6188 C C . LEU C 1 134 ? 82.676 86.703 54.514 1.00 23.15 122 LEU C C 1
ATOM 6189 O O . LEU C 1 134 ? 82.040 87.649 54.970 1.00 25.32 122 LEU C O 1
ATOM 6194 N N . LEU C 1 135 ? 83.716 86.165 55.156 1.00 25.50 123 LEU C N 1
ATOM 6195 C CA . LEU C 1 135 ? 84.052 86.581 56.519 1.00 26.52 123 LEU C CA 1
ATOM 6196 C C . LEU C 1 135 ? 84.536 88.026 56.597 1.00 29.07 123 LEU C C 1
ATOM 6197 O O . LEU C 1 135 ? 84.090 88.779 57.470 1.00 30.39 123 LEU C O 1
ATOM 6202 N N . THR C 1 136 ? 85.402 88.436 55.671 1.00 28.57 124 THR C N 1
ATOM 6203 C CA . THR C 1 136 ? 85.944 89.799 55.716 1.00 29.96 124 THR C CA 1
ATOM 6204 C C . THR C 1 136 ? 84.952 90.848 55.237 1.00 32.85 124 THR C C 1
ATOM 6205 O O . THR C 1 136 ? 84.766 91.875 55.893 1.00 33.39 124 THR C O 1
ATOM 6209 N N . GLU C 1 137 ? 84.311 90.594 54.104 1.00 32.74 125 GLU C N 1
ATOM 6210 C CA . GLU C 1 137 ? 83.451 91.596 53.481 1.00 36.03 125 GLU C CA 1
ATOM 6211 C C . GLU C 1 137 ? 82.014 91.660 54.018 1.00 36.26 125 GLU C C 1
ATOM 6212 O O . GLU C 1 137 ? 81.423 92.735 54.050 1.00 35.77 125 GLU C O 1
ATOM 6218 N N . TYR C 1 138 ? 81.429 90.526 54.394 1.00 32.09 126 TYR C N 1
ATOM 6219 C CA . TYR C 1 138 ? 80.048 90.550 54.871 1.00 32.44 126 TYR C CA 1
ATOM 6220 C C . TYR C 1 138 ? 79.966 90.658 56.389 1.00 33.98 126 TYR C C 1
ATOM 6221 O O . TYR C 1 138 ? 79.121 91.388 56.901 1.00 38.87 126 TYR C O 1
ATOM 6230 N N . PHE C 1 139 ? 80.840 89.948 57.105 1.00 30.07 127 PHE C N 1
ATOM 6231 C CA . PHE C 1 139 ? 80.855 89.969 58.577 1.00 31.38 127 PHE C CA 1
ATOM 6232 C C . PHE C 1 139 ? 81.840 90.966 59.213 1.00 32.63 127 PHE C C 1
ATOM 6233 O O . PHE C 1 139 ? 81.724 91.281 60.406 1.00 35.22 127 PHE C O 1
ATOM 6241 N N . GLY C 1 140 ? 82.814 91.450 58.443 1.00 32.38 128 GLY C N 1
ATOM 6242 C CA . GLY C 1 140 ? 83.823 92.348 58.992 1.00 33.71 128 GLY C CA 1
ATOM 6243 C C . GLY C 1 140 ? 84.729 91.633 59.994 1.00 31.26 128 GLY C C 1
ATOM 6244 O O . GLY C 1 140 ? 85.285 92.238 60.902 1.00 32.51 128 GLY C O 1
ATOM 6245 N N . ILE C 1 141 ? 84.868 90.330 59.825 1.00 29.20 129 ILE C N 1
ATOM 6246 C CA . ILE C 1 141 ? 85.720 89.526 60.700 1.00 33.92 129 ILE C CA 1
ATOM 6247 C C . ILE C 1 141 ? 87.168 89.524 60.196 1.00 34.18 129 ILE C C 1
ATOM 6248 O O . ILE C 1 141 ? 87.395 89.438 58.991 1.00 33.59 129 ILE C O 1
ATOM 6253 N N . GLU C 1 142 ? 88.140 89.596 61.110 1.00 34.82 130 GLU C N 1
ATOM 6254 C CA . GLU C 1 142 ? 89.543 89.735 60.732 1.00 39.16 130 GLU C CA 1
ATOM 6255 C C . GLU C 1 142 ? 90.426 88.579 61.192 1.00 37.14 130 GLU C C 1
ATOM 6256 O O . GLU C 1 142 ? 91.590 88.490 60.808 1.00 35.38 130 GLU C O 1
ATOM 6262 N N . SER C 1 143 ? 89.879 87.710 62.028 1.00 35.71 131 SER C N 1
ATOM 6263 C CA . SER C 1 143 ? 90.593 86.507 62.448 1.00 34.80 131 SER C CA 1
ATOM 6264 C C . SER C 1 143 ? 89.594 85.506 63.000 1.00 31.42 131 SER C C 1
ATOM 6265 O O . SER C 1 143 ? 88.469 85.863 63.355 1.00 28.14 131 SER C O 1
ATOM 6268 N N . LEU C 1 144 ? 90.001 84.243 63.048 1.00 30.54 132 LEU C N 1
ATOM 6269 C CA . LEU C 1 144 ? 89.135 83.170 63.523 1.00 26.40 132 LEU C CA 1
ATOM 6270 C C . LEU C 1 144 ? 89.736 82.571 64.778 1.00 29.11 132 LEU C C 1
ATOM 6271 O O . LEU C 1 144 ? 90.933 82.256 64.810 1.00 27.74 132 LEU C O 1
ATOM 6276 N N . ALA C 1 145 ? 88.919 82.447 65.822 1.00 26.18 133 ALA C N 1
ATOM 6277 C CA . ALA C 1 145 ? 89.390 81.826 67.044 1.00 25.93 133 ALA C CA 1
ATOM 6278 C C . ALA C 1 145 ? 89.659 80.352 66.786 1.00 26.20 133 ALA C C 1
ATOM 6279 O O . ALA C 1 145 ? 90.517 79.765 67.442 1.00 28.29 133 ALA C O 1
ATOM 6281 N N . LEU C 1 146 ? 88.934 79.759 65.832 1.00 23.91 134 LEU C N 1
ATOM 6282 C CA . LEU C 1 146 ? 89.166 78.360 65.461 1.00 21.77 134 LEU C CA 1
ATOM 6283 C C . LEU C 1 146 ? 88.568 78.100 64.099 1.00 21.37 134 LEU C C 1
ATOM 6284 O O . LEU C 1 146 ? 87.545 78.686 63.742 1.00 20.46 134 LEU C O 1
ATOM 6289 N N . VAL C 1 147 ? 89.211 77.227 63.334 1.00 20.73 135 VAL C N 1
ATOM 6290 C CA . VAL C 1 147 ? 88.556 76.624 62.160 1.00 20.26 135 VAL C CA 1
ATOM 6291 C C . VAL C 1 147 ? 88.534 75.124 62.413 1.00 20.85 135 VAL C C 1
ATOM 6292 O O . VAL C 1 147 ? 89.564 74.549 62.751 1.00 23.39 135 VAL C O 1
ATOM 6296 N N . VAL C 1 148 ? 87.369 74.493 62.301 1.00 19.58 136 VAL C N 1
ATOM 6297 C CA . VAL C 1 148 ? 87.284 73.077 62.620 1.00 21.24 136 VAL C CA 1
ATOM 6298 C C . VAL C 1 148 ? 86.372 72.429 61.605 1.00 21.29 136 VAL C C 1
ATOM 6299 O O . VAL C 1 148 ? 85.326 72.999 61.234 1.00 19.54 136 VAL C O 1
ATOM 6303 N N . GLY C 1 149 ? 86.783 71.253 61.122 1.00 18.30 137 GLY C N 1
ATOM 6304 C CA . GLY C 1 149 ? 85.970 70.508 60.169 1.00 17.15 137 GLY C CA 1
ATOM 6305 C C . GLY C 1 149 ? 86.397 69.039 60.135 1.00 19.11 137 GLY C C 1
ATOM 6306 O O . GLY C 1 149 ? 87.512 68.718 60.535 1.00 19.03 137 GLY C O 1
ATOM 6307 N N . GLY C 1 150 ? 85.516 68.167 59.643 1.00 21.43 138 GLY C N 1
ATOM 6308 C CA . GLY C 1 150 ? 85.788 66.740 59.535 1.00 21.81 138 GLY C CA 1
ATOM 6309 C C . GLY C 1 150 ? 85.888 66.391 58.054 1.00 20.76 138 GLY C C 1
ATOM 6310 O O . GLY C 1 150 ? 85.099 66.884 57.263 1.00 17.47 138 GLY C O 1
ATOM 6311 N N . SER C 1 151 ? 86.870 65.563 57.700 1.00 22.17 139 SER C N 1
ATOM 6312 C CA . SER C 1 151 ? 87.035 64.997 56.349 1.00 22.78 139 SER C CA 1
ATOM 6313 C C . SER C 1 151 ? 87.210 66.098 55.298 1.00 18.79 139 SER C C 1
ATOM 6314 O O . SER C 1 151 ? 88.204 66.826 55.359 1.00 18.38 139 SER C O 1
ATOM 6317 N N . MET C 1 152 ? 86.278 66.246 54.351 1.00 18.07 140 MET C N 1
ATOM 6318 C CA . MET C 1 152 ? 86.376 67.400 53.441 1.00 16.80 140 MET C CA 1
ATOM 6319 C C . MET C 1 152 ? 86.397 68.729 54.221 1.00 17.13 140 MET C C 1
ATOM 6320 O O . MET C 1 152 ? 86.987 69.707 53.769 1.00 18.39 140 MET C O 1
ATOM 6325 N N . GLY C 1 153 ? 85.754 68.752 55.390 1.00 18.13 141 GLY C N 1
ATOM 6326 C CA . GLY C 1 153 ? 85.811 69.910 56.269 1.00 17.42 141 GLY C CA 1
ATOM 6327 C C . GLY C 1 153 ? 87.223 70.115 56.805 1.00 18.67 141 GLY C C 1
ATOM 6328 O O . GLY C 1 153 ? 87.654 71.240 57.006 1.00 19.51 141 GLY C O 1
ATOM 6329 N N . ALA C 1 154 ? 87.938 69.027 57.051 1.00 17.91 142 ALA C N 1
ATOM 6330 C CA . ALA C 1 154 ? 89.335 69.106 57.484 1.00 18.35 142 ALA C CA 1
ATOM 6331 C C . ALA C 1 154 ? 90.248 69.533 56.319 1.00 19.30 142 ALA C C 1
ATOM 6332 O O . ALA C 1 154 ? 91.218 70.259 56.532 1.00 19.48 142 ALA C O 1
ATOM 6334 N N . GLN C 1 155 ? 89.937 69.108 55.089 1.00 18.41 143 GLN C N 1
ATOM 6335 C CA . GLN C 1 155 ? 90.687 69.589 53.922 1.00 18.09 143 GLN C CA 1
ATOM 6336 C C . GLN C 1 155 ? 90.619 71.115 53.842 1.00 17.95 143 GLN C C 1
ATOM 6337 O O . GLN C 1 155 ? 91.609 71.795 53.577 1.00 18.09 143 GLN C O 1
ATOM 6343 N N . GLN C 1 156 ? 89.420 71.638 54.037 1.00 16.65 144 GLN C N 1
ATOM 6344 C CA . GLN C 1 156 ? 89.231 73.076 54.015 1.00 18.25 144 GLN C CA 1
ATOM 6345 C C . GLN C 1 156 ? 89.931 73.762 55.200 1.00 18.89 144 GLN C C 1
ATOM 6346 O O . GLN C 1 156 ? 90.359 74.890 55.079 1.00 20.00 144 GLN C O 1
ATOM 6352 N N . THR C 1 157 ? 89.951 73.089 56.338 1.00 17.61 145 THR C N 1
ATOM 6353 C CA . THR C 1 157 ? 90.609 73.596 57.548 1.00 18.55 145 THR C CA 1
ATOM 6354 C C . THR C 1 157 ? 92.103 73.729 57.277 1.00 20.43 145 THR C C 1
ATOM 6355 O O . THR C 1 157 ? 92.693 74.769 57.561 1.00 20.34 145 THR C O 1
ATOM 6359 N N . TYR C 1 158 ? 92.727 72.690 56.715 1.00 19.79 146 TYR C N 1
ATOM 6360 C CA . TYR C 1 158 ? 94.140 72.827 56.364 1.00 19.23 146 TYR C CA 1
ATOM 6361 C C . TYR C 1 158 ? 94.377 73.904 55.316 1.00 20.62 146 TYR C C 1
ATOM 6362 O O . TYR C 1 158 ? 95.375 74.644 55.398 1.00 21.97 146 TYR C O 1
ATOM 6371 N N . GLU C 1 159 ? 93.508 73.982 54.297 1.00 21.45 147 GLU C N 1
ATOM 6372 C CA . GLU C 1 159 ? 93.672 75.012 53.263 1.00 20.91 147 GLU C CA 1
ATOM 6373 C C . GLU C 1 159 ? 93.579 76.407 53.907 1.00 20.28 147 GLU C C 1
ATOM 6374 O O . GLU C 1 159 ? 94.389 77.315 53.605 1.00 19.43 147 GLU C O 1
ATOM 6380 N N . TRP C 1 160 ? 92.638 76.592 54.824 1.00 18.88 148 TRP C N 1
ATOM 6381 C CA . TRP C 1 160 ? 92.594 77.862 55.577 1.00 20.46 148 TRP C CA 1
ATOM 6382 C C . TRP C 1 160 ? 93.921 78.150 56.299 1.00 22.20 148 TRP C C 1
ATOM 6383 O O . TRP C 1 160 ? 94.498 79.236 56.175 1.00 25.42 148 TRP C O 1
ATOM 6394 N N . ALA C 1 161 ? 94.430 77.162 57.041 1.00 23.01 149 ALA C N 1
ATOM 6395 C CA . ALA C 1 161 ? 95.613 77.385 57.869 1.00 23.99 149 ALA C CA 1
ATOM 6396 C C . ALA C 1 161 ? 96.854 77.714 57.043 1.00 26.42 149 ALA C C 1
ATOM 6397 O O . ALA C 1 161 ? 97.717 78.472 57.495 1.00 27.00 149 ALA C O 1
ATOM 6399 N N . VAL C 1 162 ? 96.925 77.161 55.835 1.00 24.61 150 VAL C N 1
ATOM 6400 C CA . VAL C 1 162 ? 98.056 77.399 54.934 1.00 26.61 150 VAL C CA 1
ATOM 6401 C C . VAL C 1 162 ? 97.877 78.686 54.113 1.00 27.81 150 VAL C C 1
ATOM 6402 O O . VAL C 1 162 ? 98.819 79.468 53.961 1.00 28.95 150 VAL C O 1
ATOM 6406 N N . ARG C 1 163 ? 96.673 78.903 53.582 1.00 26.29 151 ARG C N 1
ATOM 6407 C CA . ARG C 1 163 ? 96.416 80.035 52.698 1.00 27.50 151 ARG C CA 1
ATOM 6408 C C . ARG C 1 163 ? 96.418 81.380 53.412 1.00 28.62 151 ARG C C 1
ATOM 6409 O O . ARG C 1 163 ? 96.962 82.370 52.881 1.00 27.75 151 ARG C O 1
ATOM 6417 N N . TYR C 1 164 ? 95.803 81.429 54.598 1.00 27.73 152 TYR C N 1
ATOM 6418 C CA . TYR C 1 164 ? 95.721 82.678 55.376 1.00 29.64 152 TYR C CA 1
ATOM 6419 C C . TYR C 1 164 ? 96.300 82.474 56.770 1.00 31.60 152 TYR C C 1
ATOM 6420 O O . TYR C 1 164 ? 95.559 82.496 57.757 1.00 29.39 152 TYR C O 1
ATOM 6429 N N . PRO C 1 165 ? 97.629 82.273 56.854 1.00 32.66 153 PRO C N 1
ATOM 6430 C CA . PRO C 1 165 ? 98.183 81.759 58.110 1.00 34.26 153 PRO C CA 1
ATOM 6431 C C . PRO C 1 165 ? 97.897 82.627 59.344 1.00 36.76 153 PRO C C 1
ATOM 6432 O O . PRO C 1 165 ? 97.623 82.039 60.390 1.00 36.44 153 PRO C O 1
ATOM 6436 N N . ASP C 1 166 ? 97.900 83.954 59.214 1.00 37.20 154 ASP C N 1
ATOM 6437 C CA . ASP C 1 166 ? 97.666 84.835 60.349 1.00 38.56 154 ASP C CA 1
ATOM 6438 C C . ASP C 1 166 ? 96.197 84.965 60.751 1.00 36.05 154 ASP C C 1
ATOM 6439 O O . ASP C 1 166 ? 95.889 85.342 61.886 1.00 36.12 154 ASP C O 1
ATOM 6444 N N . PHE C 1 167 ? 95.304 84.656 59.814 1.00 32.76 155 PHE C N 1
ATOM 6445 C CA . PHE C 1 167 ? 93.864 84.737 60.025 1.00 32.79 155 PHE C CA 1
ATOM 6446 C C . PHE C 1 167 ? 93.387 83.658 60.996 1.00 31.28 155 PHE C C 1
ATOM 6447 O O . PHE C 1 167 ? 92.433 83.864 61.748 1.00 33.73 155 PHE C O 1
ATOM 6455 N N . VAL C 1 168 ? 94.044 82.499 60.944 1.00 26.32 156 VAL C N 1
ATOM 6456 C CA . VAL C 1 168 ? 93.607 81.311 61.681 1.00 23.56 156 VAL C CA 1
ATOM 6457 C C . VAL C 1 168 ? 94.413 81.195 62.967 1.00 28.09 156 VAL C C 1
ATOM 6458 O O . VAL C 1 168 ? 95.611 80.932 62.898 1.00 29.79 156 VAL C O 1
ATOM 6462 N N . LYS C 1 169 ? 93.780 81.419 64.127 1.00 26.95 157 LYS C N 1
ATOM 6463 C CA . LYS C 1 169 ? 94.479 81.301 65.406 1.00 28.49 157 LYS C CA 1
ATOM 6464 C C . LYS C 1 169 ? 94.607 79.845 65.884 1.00 30.94 157 LYS C C 1
ATOM 6465 O O . LYS C 1 169 ? 95.606 79.474 66.527 1.00 32.99 157 LYS C O 1
ATOM 6471 N N . ARG C 1 170 ? 93.586 79.037 65.606 1.00 25.84 158 ARG C N 1
ATOM 6472 C CA . ARG C 1 170 ? 93.584 77.636 66.012 1.00 24.78 158 ARG C CA 1
ATOM 6473 C C . ARG C 1 170 ? 92.918 76.832 64.912 1.00 24.82 158 ARG C C 1
ATOM 6474 O O . ARG C 1 170 ? 92.011 77.319 64.248 1.00 24.77 158 ARG C O 1
ATOM 6482 N N . ALA C 1 171 ? 93.346 75.587 64.758 1.00 23.49 159 ALA C N 1
ATOM 6483 C CA . ALA C 1 171 ? 92.807 74.717 63.725 1.00 22.80 159 ALA C CA 1
ATOM 6484 C C . ALA C 1 171 ? 92.660 73.297 64.257 1.00 23.72 159 ALA C C 1
ATOM 6485 O O . ALA C 1 171 ? 93.548 72.777 64.944 1.00 27.02 159 ALA C O 1
ATOM 6487 N N . ALA C 1 172 ? 91.523 72.686 63.960 1.00 21.63 160 ALA C N 1
ATOM 6488 C CA . ALA C 1 172 ? 91.242 71.324 64.393 1.00 22.49 160 ALA C CA 1
ATOM 6489 C C . ALA C 1 172 ? 90.840 70.543 63.140 1.00 23.89 160 ALA C C 1
ATOM 6490 O O . ALA C 1 172 ? 89.753 70.765 62.601 1.00 22.78 160 ALA C O 1
ATOM 6492 N N . ALA C 1 173 ? 91.731 69.665 62.670 1.00 19.61 161 ALA C N 1
ATOM 6493 C CA . ALA C 1 173 ? 91.500 68.888 61.452 1.00 20.88 161 ALA C CA 1
ATOM 6494 C C . ALA C 1 173 ? 91.105 67.480 61.861 1.00 22.09 161 ALA C C 1
ATOM 6495 O O . ALA C 1 173 ? 91.942 66.695 62.349 1.00 24.15 161 ALA C O 1
ATOM 6497 N N . ILE C 1 174 ? 89.811 67.191 61.747 1.00 17.97 162 ILE C N 1
ATOM 6498 C CA . ILE C 1 174 ? 89.285 65.914 62.198 1.00 18.61 162 ILE C CA 1
ATOM 6499 C C . ILE C 1 174 ? 89.134 64.954 61.026 1.00 19.80 162 ILE C C 1
ATOM 6500 O O . ILE C 1 174 ? 88.448 65.270 60.061 1.00 20.83 162 ILE C O 1
ATOM 6505 N N . ALA C 1 175 ? 89.758 63.779 61.101 1.00 19.56 163 ALA C N 1
ATOM 6506 C CA . ALA C 1 175 ? 89.534 62.749 60.075 1.00 19.07 163 ALA C CA 1
ATOM 6507 C C . ALA C 1 175 ? 89.697 63.241 58.622 1.00 21.63 163 ALA C C 1
ATOM 6508 O O . ALA C 1 175 ? 88.834 63.021 57.755 1.00 19.14 163 ALA C O 1
ATOM 6510 N N . GLY C 1 176 ? 90.816 63.895 58.340 1.00 20.99 164 GLY C N 1
ATOM 6511 C CA . GLY C 1 176 ? 91.121 64.217 56.953 1.00 21.03 164 GLY C CA 1
ATOM 6512 C C . GLY C 1 176 ? 92.559 64.679 56.820 1.00 24.60 164 GLY C C 1
ATOM 6513 O O . GLY C 1 176 ? 93.259 64.898 57.829 1.00 24.47 164 GLY C O 1
ATOM 6514 N N . THR C 1 177 ? 93.002 64.855 55.578 1.00 22.60 165 THR C N 1
ATOM 6515 C CA . THR C 1 177 ? 94.401 65.193 55.338 1.00 22.67 165 THR C CA 1
ATOM 6516 C C . THR C 1 177 ? 94.557 66.504 54.563 1.00 23.31 165 THR C C 1
ATOM 6517 O O . THR C 1 177 ? 93.603 66.997 53.954 1.00 23.37 165 THR C O 1
ATOM 6521 N N . ALA C 1 178 ? 95.785 67.013 54.550 1.00 22.74 166 ALA C N 1
ATOM 6522 C CA . ALA C 1 178 ? 96.109 68.278 53.906 1.00 26.27 166 ALA C CA 1
ATOM 6523 C C . ALA C 1 178 ? 96.449 68.091 52.426 1.00 27.55 166 ALA C C 1
ATOM 6524 O O . ALA C 1 178 ? 96.295 69.019 51.626 1.00 29.13 166 ALA C O 1
ATOM 6526 N N . ARG C 1 179 ? 96.933 66.902 52.079 1.00 25.91 167 ARG C N 1
ATOM 6527 C CA . ARG C 1 179 ? 97.114 66.526 50.685 1.00 27.32 167 ARG C CA 1
ATOM 6528 C C . ARG C 1 179 ? 96.553 65.118 50.478 1.00 27.38 167 ARG C C 1
ATOM 6529 O O . ARG C 1 179 ? 96.885 64.209 51.214 1.00 29.53 167 ARG C O 1
ATOM 6537 N N . ASN C 1 180 ? 95.680 64.945 49.497 1.00 27.01 168 ASN C N 1
ATOM 6538 C CA . ASN C 1 180 ? 94.990 63.672 49.333 1.00 26.35 168 ASN C CA 1
ATOM 6539 C C . ASN C 1 180 ? 95.897 62.568 48.779 1.00 29.26 168 ASN C C 1
ATOM 6540 O O . ASN C 1 180 ? 96.677 62.788 47.839 1.00 29.90 168 ASN C O 1
ATOM 6545 N N . SER C 1 181 ? 95.793 61.378 49.369 1.00 30.07 169 SER C N 1
ATOM 6546 C CA . SER C 1 181 ? 96.576 60.222 48.932 1.00 30.84 169 SER C CA 1
ATOM 6547 C C . SER C 1 181 ? 96.045 59.631 47.628 1.00 28.65 169 SER C C 1
ATOM 6548 O O . SER C 1 181 ? 94.887 59.822 47.290 1.00 27.81 169 SER C O 1
ATOM 6551 N N . GLU C 1 182 ? 96.880 58.873 46.925 1.00 29.28 170 GLU C N 1
ATOM 6552 C CA . GLU C 1 182 ? 96.433 58.153 45.727 1.00 31.12 170 GLU C CA 1
ATOM 6553 C C . GLU C 1 182 ? 95.377 57.091 46.052 1.00 28.21 170 GLU C C 1
ATOM 6554 O O . GLU C 1 182 ? 94.508 56.806 45.234 1.00 26.70 170 GLU C O 1
ATOM 6560 N N . HIS C 1 183 ? 95.472 56.494 47.239 1.00 29.63 171 HIS C N 1
ATOM 6561 C CA . HIS C 1 183 ? 94.516 55.469 47.680 1.00 30.80 171 HIS C CA 1
ATOM 6562 C C . HIS C 1 183 ? 93.138 56.070 47.889 1.00 27.72 171 HIS C C 1
ATOM 6563 O O . HIS C 1 183 ? 92.108 55.496 47.480 1.00 25.95 171 HIS C O 1
ATOM 6570 N N . ASP C 1 184 ? 93.119 57.243 48.499 1.00 25.46 172 ASP C N 1
ATOM 6571 C CA . ASP C 1 184 ? 91.862 57.971 48.705 1.00 24.20 172 ASP C CA 1
ATOM 6572 C C . ASP C 1 184 ? 91.291 58.433 47.372 1.00 24.42 172 ASP C C 1
ATOM 6573 O O . ASP C 1 184 ? 90.066 58.368 47.134 1.00 22.81 172 ASP C O 1
ATOM 6578 N N . PHE C 1 185 ? 92.171 58.864 46.470 1.00 25.34 173 PHE C N 1
ATOM 6579 C CA . PHE C 1 185 ? 91.715 59.247 45.133 1.00 24.46 173 PHE C CA 1
ATOM 6580 C C . PHE C 1 185 ? 91.005 58.068 44.432 1.00 24.06 173 PHE C C 1
ATOM 6581 O O . PHE C 1 185 ? 89.949 58.245 43.814 1.00 24.54 173 PHE C O 1
ATOM 6589 N N . LEU C 1 186 ? 91.581 56.872 44.522 1.00 24.63 174 LEU C N 1
ATOM 6590 C CA . LEU C 1 186 ? 90.977 55.675 43.936 1.00 21.78 174 LEU C CA 1
ATOM 6591 C C . LEU C 1 186 ? 89.614 55.339 44.553 1.00 22.83 174 LEU C C 1
ATOM 6592 O O . LEU C 1 186 ? 88.655 55.006 43.824 1.00 23.04 174 LEU C O 1
ATOM 6597 N N . PHE C 1 187 ? 89.536 55.384 45.889 1.00 22.93 175 PHE C N 1
ATOM 6598 C CA . PHE C 1 187 ? 88.270 55.193 46.595 1.00 23.61 175 PHE C CA 1
ATOM 6599 C C . PHE C 1 187 ? 87.179 56.074 45.988 1.00 23.63 175 PHE C C 1
ATOM 6600 O O . PHE C 1 187 ? 86.114 55.601 45.610 1.00 24.24 175 PHE C O 1
ATOM 6608 N N . THR C 1 188 ? 87.467 57.363 45.875 1.00 23.12 176 THR C N 1
ATOM 6609 C CA . THR C 1 188 ? 86.488 58.312 45.355 1.00 21.90 176 THR C CA 1
ATOM 6610 C C . THR C 1 188 ? 86.169 58.065 43.879 1.00 21.77 176 THR C C 1
ATOM 6611 O O . THR C 1 188 ? 85.019 58.204 43.455 1.00 21.45 176 THR C O 1
ATOM 6615 N N . GLU C 1 189 ? 87.160 57.683 43.090 1.00 21.57 177 GLU C N 1
ATOM 6616 C CA . GLU C 1 189 ? 86.872 57.292 41.709 1.00 21.07 177 GLU C CA 1
ATOM 6617 C C . GLU C 1 189 ? 85.883 56.114 41.599 1.00 22.62 177 GLU C C 1
ATOM 6618 O O . GLU C 1 189 ? 84.990 56.090 40.733 1.00 21.15 177 GLU C O 1
ATOM 6624 N N . ILE C 1 190 ? 86.043 55.137 42.478 1.00 20.54 178 ILE C N 1
ATOM 6625 C CA . ILE C 1 190 ? 85.142 53.982 42.491 1.00 19.89 178 ILE C CA 1
ATOM 6626 C C . ILE C 1 190 ? 83.752 54.409 42.968 1.00 18.42 178 ILE C C 1
ATOM 6627 O O . ILE C 1 190 ? 82.747 53.960 42.420 1.00 20.55 178 ILE C O 1
ATOM 6632 N N . LEU C 1 191 ? 83.695 55.302 43.959 1.00 19.69 179 LEU C N 1
ATOM 6633 C CA . LEU C 1 191 ? 82.422 55.918 44.409 1.00 21.14 179 LEU C CA 1
ATOM 6634 C C . LEU C 1 191 ? 81.700 56.620 43.277 1.00 22.46 179 LEU C C 1
ATOM 6635 O O . LEU C 1 191 ? 80.475 56.497 43.115 1.00 22.22 179 LEU C O 1
ATOM 6640 N N . ILE C 1 192 ? 82.466 57.362 42.481 1.00 19.97 180 ILE C N 1
ATOM 6641 C CA . ILE C 1 192 ? 81.898 58.069 41.337 1.00 19.64 180 ILE C CA 1
ATOM 6642 C C . ILE C 1 192 ? 81.348 57.098 40.302 1.00 20.04 180 ILE C C 1
ATOM 6643 O O . ILE C 1 192 ? 80.238 57.283 39.800 1.00 21.36 180 ILE C O 1
ATOM 6648 N N . GLU C 1 193 ? 82.126 56.063 39.986 1.00 21.19 181 GLU C N 1
ATOM 6649 C CA . GLU C 1 193 ? 81.694 55.067 39.012 1.00 23.72 181 GLU C CA 1
ATOM 6650 C C . GLU C 1 193 ? 80.464 54.272 39.440 1.00 23.60 181 GLU C C 1
ATOM 6651 O O . GLU C 1 193 ? 79.676 53.888 38.576 1.00 24.52 181 GLU C O 1
ATOM 6657 N N . ALA C 1 194 ? 80.301 54.036 40.749 1.00 21.90 182 ALA C N 1
ATOM 6658 C CA . ALA C 1 194 ? 79.075 53.414 41.280 1.00 24.21 182 ALA C CA 1
ATOM 6659 C C . ALA C 1 194 ? 77.829 54.123 40.777 1.00 24.36 182 ALA C C 1
ATOM 6660 O O . ALA C 1 194 ? 76.821 53.492 40.465 1.00 25.60 182 ALA C O 1
ATOM 6662 N N . ILE C 1 195 ? 77.891 55.454 40.747 1.00 21.56 183 ILE C N 1
ATOM 6663 C CA . ILE C 1 195 ? 76.794 56.281 40.245 1.00 23.61 183 ILE C CA 1
ATOM 6664 C C . ILE C 1 195 ? 76.738 56.315 38.709 1.00 27.16 183 ILE C C 1
ATOM 6665 O O . ILE C 1 195 ? 75.676 56.090 38.105 1.00 25.98 183 ILE C O 1
ATOM 6670 N N . THR C 1 196 ? 77.879 56.568 38.066 1.00 24.16 184 THR C N 1
ATOM 6671 C CA . THR C 1 196 ? 77.837 56.880 36.633 1.00 26.67 184 THR C CA 1
ATOM 6672 C C . THR C 1 196 ? 77.593 55.650 35.766 1.00 29.48 184 THR C C 1
ATOM 6673 O O . THR C 1 196 ? 77.243 55.773 34.588 1.00 31.94 184 THR C O 1
ATOM 6677 N N . THR C 1 197 ? 77.766 54.475 36.353 1.00 30.80 185 THR C N 1
ATOM 6678 C CA . THR C 1 197 ? 77.478 53.217 35.676 1.00 32.28 185 THR C CA 1
ATOM 6679 C C . THR C 1 197 ? 75.971 52.922 35.586 1.00 28.31 185 THR C C 1
ATOM 6680 O O . THR C 1 197 ? 75.553 52.013 34.886 1.00 27.33 185 THR C O 1
ATOM 6684 N N . ASP C 1 198 ? 75.167 53.675 36.322 1.00 23.59 186 ASP C N 1
ATOM 6685 C CA . ASP C 1 198 ? 73.699 53.533 36.278 1.00 22.88 186 ASP C CA 1
ATOM 6686 C C . ASP C 1 198 ? 73.202 54.065 34.925 1.00 23.37 186 ASP C C 1
ATOM 6687 O O . ASP C 1 198 ? 73.403 55.237 34.633 1.00 25.64 186 ASP C O 1
ATOM 6692 N N . PRO C 1 199 ? 72.557 53.229 34.105 1.00 24.69 187 PRO C N 1
ATOM 6693 C CA . PRO C 1 199 ? 72.054 53.752 32.823 1.00 26.99 187 PRO C CA 1
ATOM 6694 C C . PRO C 1 199 ? 71.127 54.980 32.967 1.00 29.93 187 PRO C C 1
ATOM 6695 O O . PRO C 1 199 ? 70.968 55.729 32.002 1.00 33.76 187 PRO C O 1
ATOM 6699 N N . ALA C 1 200 ? 70.518 55.168 34.138 1.00 25.71 188 ALA C N 1
ATOM 6700 C CA . ALA C 1 200 ? 69.594 56.280 34.361 1.00 26.94 188 ALA C CA 1
ATOM 6701 C C . ALA C 1 200 ? 70.316 57.602 34.602 1.00 24.18 188 ALA C C 1
ATOM 6702 O O . ALA C 1 200 ? 69.703 58.662 34.507 1.00 23.38 188 ALA C O 1
ATOM 6704 N N . PHE C 1 201 ? 71.611 57.543 34.911 1.00 23.03 189 PHE C N 1
ATOM 6705 C CA . PHE C 1 201 ? 72.412 58.758 35.104 1.00 20.21 189 PHE C CA 1
ATOM 6706 C C . PHE C 1 201 ? 72.396 59.669 33.852 1.00 19.36 189 PHE C C 1
ATOM 6707 O O . PHE C 1 201 ? 72.369 60.891 33.960 1.00 21.88 189 PHE C O 1
ATOM 6715 N N . GLN C 1 202 ? 72.417 59.051 32.678 1.00 20.83 190 GLN C N 1
ATOM 6716 C CA . GLN C 1 202 ? 72.304 59.759 31.392 1.00 27.67 190 GLN C CA 1
ATOM 6717 C C . GLN C 1 202 ? 73.224 60.978 31.281 1.00 27.00 190 GLN C C 1
ATOM 6718 O O . GLN C 1 202 ? 72.775 62.076 30.948 1.00 25.43 190 GLN C O 1
ATOM 6724 N N . ALA C 1 203 ? 74.498 60.780 31.634 1.00 23.89 191 ALA C N 1
ATOM 6725 C CA . ALA C 1 203 ? 75.545 61.773 31.446 1.00 22.50 191 ALA C CA 1
ATOM 6726 C C . ALA C 1 203 ? 75.288 63.034 32.259 1.00 25.12 191 ALA C C 1
ATOM 6727 O O . ALA C 1 203 ? 75.768 64.108 31.905 1.00 26.21 191 ALA C O 1
ATOM 6729 N N . GLY C 1 204 ? 74.522 62.892 33.347 1.00 20.72 192 GLY C N 1
ATOM 6730 C CA . GLY C 1 204 ? 74.224 64.000 34.255 1.00 21.09 192 GLY C CA 1
ATOM 6731 C C . GLY C 1 204 ? 72.877 64.651 33.955 1.00 20.31 192 GLY C C 1
ATOM 6732 O O . GLY C 1 204 ? 72.469 65.616 34.616 1.00 20.87 192 GLY C O 1
ATOM 6733 N N . LEU C 1 205 ? 72.178 64.111 32.970 1.00 21.92 193 LEU C N 1
ATOM 6734 C CA . LEU C 1 205 ? 70.901 64.688 32.543 1.00 24.35 193 LEU C CA 1
ATOM 6735 C C . LEU C 1 205 ? 69.711 63.847 33.005 1.00 24.91 193 LEU C C 1
ATOM 6736 O O . LEU C 1 205 ? 68.679 63.838 32.364 1.00 24.00 193 LEU C O 1
ATOM 6741 N N . TYR C 1 206 ? 69.878 63.156 34.127 1.00 25.75 194 TYR C N 1
ATOM 6742 C CA . TYR C 1 206 ? 68.824 62.309 34.697 1.00 26.55 194 TYR C CA 1
ATOM 6743 C C . TYR C 1 206 ? 67.581 63.095 35.072 1.00 30.66 194 TYR C C 1
ATOM 6744 O O . TYR C 1 206 ? 67.648 64.281 35.367 1.00 27.02 194 TYR C O 1
ATOM 6753 N N . ARG C 1 207 ? 66.445 62.402 35.058 1.00 33.90 195 ARG C N 1
ATOM 6754 C CA . ARG C 1 207 ? 65.145 62.982 35.400 1.00 36.76 195 ARG C CA 1
ATOM 6755 C C . ARG C 1 207 ? 65.094 63.453 36.839 1.00 37.02 195 ARG C C 1
ATOM 6756 O O . ARG C 1 207 ? 64.626 64.549 37.130 1.00 40.87 195 ARG C O 1
ATOM 6764 N N . SER C 1 208 ? 65.557 62.608 37.748 1.00 35.75 196 SER C N 1
ATOM 6765 C CA . SER C 1 208 ? 65.557 62.951 39.161 1.00 36.17 196 SER C CA 1
ATOM 6766 C C . SER C 1 208 ? 66.523 62.060 39.873 1.00 36.24 196 SER C C 1
ATOM 6767 O O . SER C 1 208 ? 67.029 61.108 39.294 1.00 33.77 196 SER C O 1
ATOM 6770 N N . SER C 1 209 ? 66.753 62.353 41.148 1.00 36.80 197 SER C N 1
ATOM 6771 C CA . SER C 1 209 ? 67.594 61.540 42.004 1.00 37.58 197 SER C CA 1
ATOM 6772 C C . SER C 1 209 ? 67.048 60.130 42.158 1.00 37.02 197 SER C C 1
ATOM 6773 O O . SER C 1 209 ? 67.791 59.142 42.145 1.00 38.33 197 SER C O 1
ATOM 6776 N N . SER C 1 210 ? 65.736 60.018 42.264 1.00 36.68 198 SER C N 1
ATOM 6777 C CA . SER C 1 210 ? 65.124 58.717 42.402 1.00 35.98 198 SER C CA 1
ATOM 6778 C C . SER C 1 210 ? 65.363 57.879 41.154 1.00 33.96 198 SER C C 1
ATOM 6779 O O . SER C 1 210 ? 65.414 56.656 41.244 1.00 33.28 198 SER C O 1
ATOM 6782 N N . ALA C 1 211 ? 65.540 58.535 40.001 1.00 31.78 199 ALA C N 1
ATOM 6783 C CA . ALA C 1 211 ? 65.769 57.819 38.736 1.00 31.01 199 ALA C CA 1
ATOM 6784 C C . ALA C 1 211 ? 67.103 57.077 38.813 1.00 26.47 199 ALA C C 1
ATOM 6785 O O . ALA C 1 211 ? 67.262 56.018 38.238 1.00 28.09 199 ALA C O 1
ATOM 6787 N N . VAL C 1 212 ? 68.036 57.631 39.569 1.00 22.74 200 VAL C N 1
ATOM 6788 C CA . VAL C 1 212 ? 69.395 57.089 39.656 1.00 24.65 200 VAL C CA 1
ATOM 6789 C C . VAL C 1 212 ? 69.558 56.315 40.988 1.00 24.55 200 VAL C C 1
ATOM 6790 O O . VAL C 1 212 ? 70.647 56.211 41.556 1.00 20.62 200 VAL C O 1
ATOM 6794 N N . ALA C 1 213 ? 68.458 55.741 41.450 1.00 26.03 201 ALA C N 1
ATOM 6795 C CA . ALA C 1 213 ? 68.437 54.989 42.709 1.00 26.62 201 ALA C CA 1
ATOM 6796 C C . ALA C 1 213 ? 69.452 53.837 42.770 1.00 27.79 201 ALA C C 1
ATOM 6797 O O . ALA C 1 213 ? 70.088 53.616 43.804 1.00 26.45 201 ALA C O 1
ATOM 6799 N N . ALA C 1 214 ? 69.563 53.072 41.689 1.00 28.83 202 ALA C N 1
ATOM 6800 C CA . ALA C 1 214 ? 70.509 51.956 41.654 1.00 27.75 202 ALA C CA 1
ATOM 6801 C C . ALA C 1 214 ? 71.953 52.415 41.889 1.00 26.52 202 ALA C C 1
ATOM 6802 O O . ALA C 1 214 ? 72.670 51.829 42.699 1.00 25.03 202 ALA C O 1
ATOM 6804 N N . GLY C 1 215 ? 72.373 53.447 41.162 1.00 20.78 203 GLY C N 1
ATOM 6805 C CA . GLY C 1 215 ? 73.675 54.072 41.355 1.00 23.38 203 GLY C CA 1
ATOM 6806 C C . GLY C 1 215 ? 73.892 54.607 42.760 1.00 21.70 203 GLY C C 1
ATOM 6807 O O . GLY C 1 215 ? 74.953 54.414 43.346 1.00 20.67 203 GLY C O 1
ATOM 6808 N N . LEU C 1 216 ? 72.893 55.289 43.312 1.00 21.73 204 LEU C N 1
ATOM 6809 C CA . LEU C 1 216 ? 73.041 55.843 44.654 1.00 21.02 204 LEU C CA 1
ATOM 6810 C C . LEU C 1 216 ? 73.081 54.718 45.699 1.00 19.36 204 LEU C C 1
ATOM 6811 O O . LEU C 1 216 ? 73.800 54.826 46.700 1.00 20.05 204 LEU C O 1
ATOM 6816 N N . GLU C 1 217 ? 72.348 53.639 45.454 1.00 22.29 205 GLU C N 1
ATOM 6817 C CA . GLU C 1 217 ? 72.480 52.468 46.337 1.00 25.51 205 GLU C CA 1
ATOM 6818 C C . GLU C 1 217 ? 73.875 51.831 46.282 1.00 25.44 205 GLU C C 1
ATOM 6819 O O . GLU C 1 217 ? 74.389 51.431 47.325 1.00 24.61 205 GLU C O 1
ATOM 6825 N N . ARG C 1 218 ? 74.468 51.689 45.086 1.00 23.10 206 ARG C N 1
ATOM 6826 C CA . ARG C 1 218 ? 75.822 51.120 44.992 1.00 22.96 206 ARG C CA 1
ATOM 6827 C C . ARG C 1 218 ? 76.805 52.034 45.733 1.00 22.11 206 ARG C C 1
ATOM 6828 O O . ARG C 1 218 ? 77.696 51.578 46.439 1.00 20.84 206 ARG C O 1
ATOM 6836 N N . HIS C 1 219 ? 76.625 53.330 45.556 1.00 19.39 207 HIS C N 1
ATOM 6837 C CA . HIS C 1 219 ? 77.393 54.343 46.270 1.00 19.66 207 HIS C CA 1
ATOM 6838 C C . HIS C 1 219 ? 77.264 54.118 47.777 1.00 21.09 207 HIS C C 1
ATOM 6839 O O . HIS C 1 219 ? 78.273 54.127 48.496 1.00 18.78 207 HIS C O 1
ATOM 6846 N N . ALA C 1 220 ? 76.027 53.893 48.240 1.00 19.87 208 ALA C N 1
ATOM 6847 C CA . ALA C 1 220 ? 75.788 53.635 49.654 1.00 21.86 208 ALA C CA 1
ATOM 6848 C C . ALA C 1 220 ? 76.514 52.385 50.153 1.00 23.01 208 ALA C C 1
ATOM 6849 O O . ALA C 1 220 ? 77.019 52.374 51.282 1.00 20.53 208 ALA C O 1
ATOM 6851 N N . LYS C 1 221 ? 76.534 51.326 49.333 1.00 22.20 209 LYS C N 1
ATOM 6852 C CA . LYS C 1 221 ? 77.178 50.085 49.729 1.00 24.01 209 LYS C CA 1
ATOM 6853 C C . LYS C 1 221 ? 78.679 50.259 49.833 1.00 24.94 209 LYS C C 1
ATOM 6854 O O . LYS C 1 221 ? 79.320 49.692 50.706 1.00 22.90 209 LYS C O 1
ATOM 6860 N N . LEU C 1 222 ? 79.255 51.042 48.927 1.00 22.34 210 LEU C N 1
ATOM 6861 C CA . LEU C 1 222 ? 80.688 51.317 49.017 1.00 22.65 210 LEU C CA 1
ATOM 6862 C C . LEU C 1 222 ? 81.010 52.121 50.269 1.00 22.91 210 LEU C C 1
ATOM 6863 O O . LEU C 1 222 ? 82.030 51.885 50.925 1.00 24.41 210 LEU C O 1
ATOM 6868 N N . TRP C 1 223 ? 80.151 53.079 50.606 1.00 21.10 211 TRP C N 1
ATOM 6869 C CA . TRP C 1 223 ? 80.344 53.832 51.834 1.00 20.09 211 TRP C CA 1
ATOM 6870 C C . TRP C 1 223 ? 80.210 52.933 53.073 1.00 20.43 211 TRP C C 1
ATOM 6871 O O . TRP C 1 223 ? 80.837 53.194 54.104 1.00 21.12 211 TRP C O 1
ATOM 6882 N N . THR C 1 224 ? 79.391 51.890 52.987 1.00 21.97 212 THR C N 1
ATOM 6883 C CA . THR C 1 224 ? 79.258 50.946 54.116 1.00 21.82 212 THR C CA 1
ATOM 6884 C C . THR C 1 224 ? 80.562 50.161 54.291 1.00 24.03 212 THR C C 1
ATOM 6885 O O . THR C 1 224 ? 80.997 49.888 55.413 1.00 26.85 212 THR C O 1
ATOM 6889 N N . LEU C 1 225 ? 81.153 49.784 53.164 1.00 21.05 213 LEU C N 1
ATOM 6890 C CA . LEU C 1 225 ? 82.373 48.989 53.138 1.00 21.74 213 LEU C CA 1
ATOM 6891 C C . LEU C 1 225 ? 83.567 49.773 53.695 1.00 24.55 213 LEU C C 1
ATOM 6892 O O . LEU C 1 225 ? 84.347 49.248 54.498 1.00 25.42 213 LEU C O 1
ATOM 6897 N N . MET C 1 226 ? 83.698 51.035 53.282 1.00 21.90 214 MET C N 1
ATOM 6898 C CA . MET C 1 226 ? 84.871 51.838 53.660 1.00 22.62 214 MET C CA 1
ATOM 6899 C C . MET C 1 226 ? 84.650 52.853 54.783 1.00 22.48 214 MET C C 1
ATOM 6900 O O . MET C 1 226 ? 85.622 53.385 55.318 1.00 23.85 214 MET C O 1
ATOM 6905 N N . GLY C 1 227 ? 83.393 53.099 55.148 1.00 21.03 215 GLY C N 1
ATOM 6906 C CA . GLY C 1 227 ? 83.048 54.238 55.994 1.00 19.70 215 GLY C CA 1
ATOM 6907 C C . GLY C 1 227 ? 83.063 53.982 57.489 1.00 19.84 215 GLY C C 1
ATOM 6908 O O . GLY C 1 227 ? 83.117 54.929 58.272 1.00 20.97 215 GLY C O 1
ATOM 6909 N N . TRP C 1 228 ? 83.012 52.707 57.876 1.00 18.55 216 TRP C N 1
ATOM 6910 C CA . TRP C 1 228 ? 82.985 52.338 59.296 1.00 23.05 216 TRP C CA 1
ATOM 6911 C C . TRP C 1 228 ? 84.279 51.591 59.602 1.00 23.16 216 TRP C C 1
ATOM 6912 O O . TRP C 1 228 ? 85.361 52.130 59.383 1.00 24.90 216 TRP C O 1
ATOM 6923 N N . SER C 1 229 ? 84.172 50.361 60.081 1.00 23.46 217 SER C N 1
ATOM 6924 C CA . SER C 1 229 ? 85.348 49.482 60.177 1.00 23.96 217 SER C CA 1
ATOM 6925 C C . SER C 1 229 ? 84.894 48.042 60.312 1.00 23.18 217 SER C C 1
ATOM 6926 O O . SER C 1 229 ? 83.733 47.781 60.654 1.00 24.65 217 SER C O 1
ATOM 6929 N N . PRO C 1 230 ? 85.797 47.093 60.037 1.00 24.50 218 PRO C N 1
ATOM 6930 C CA . PRO C 1 230 ? 85.453 45.707 60.340 1.00 28.22 218 PRO C CA 1
ATOM 6931 C C . PRO C 1 230 ? 85.063 45.524 61.793 1.00 29.49 218 PRO C C 1
ATOM 6932 O O . PRO C 1 230 ? 84.127 44.763 62.042 1.00 28.72 218 PRO C O 1
ATOM 6936 N N . GLU C 1 231 ? 85.753 46.183 62.730 1.00 31.74 219 GLU C N 1
ATOM 6937 C CA . GLU C 1 231 ? 85.438 46.001 64.158 1.00 32.55 219 GLU C CA 1
ATOM 6938 C C . GLU C 1 231 ? 84.034 46.504 64.524 1.00 30.73 219 GLU C C 1
ATOM 6939 O O . GLU C 1 231 ? 83.395 45.985 65.443 1.00 29.51 219 GLU C O 1
ATOM 6945 N N . PHE C 1 232 ? 83.584 47.536 63.821 1.00 27.18 220 PHE C N 1
ATOM 6946 C CA . PHE C 1 232 ? 82.242 48.105 64.010 1.00 27.88 220 PHE C CA 1
ATOM 6947 C C . PHE C 1 232 ? 81.187 47.008 63.852 1.00 28.25 220 PHE C C 1
ATOM 6948 O O . PHE C 1 232 ? 80.320 46.823 64.715 1.00 27.48 220 PHE C O 1
ATOM 6956 N N . PHE C 1 233 ? 81.297 46.243 62.771 1.00 27.93 221 PHE C N 1
ATOM 6957 C CA . PHE C 1 233 ? 80.331 45.191 62.483 1.00 29.59 221 PHE C CA 1
ATOM 6958 C C . PHE C 1 233 ? 80.605 43.944 63.302 1.00 32.53 221 PHE C C 1
ATOM 6959 O O . PHE C 1 233 ? 79.661 43.304 63.787 1.00 34.73 221 PHE C O 1
ATOM 6967 N N . ARG C 1 234 ? 81.882 43.599 63.487 1.00 31.93 222 ARG C N 1
ATOM 6968 C CA . ARG C 1 234 ? 82.223 42.415 64.303 1.00 32.30 222 ARG C CA 1
ATOM 6969 C C . ARG C 1 234 ? 81.643 42.544 65.709 1.00 33.01 222 ARG C C 1
ATOM 6970 O O . ARG C 1 234 ? 81.151 41.569 66.286 1.00 35.74 222 ARG C O 1
ATOM 6978 N N . THR C 1 235 ? 81.680 43.741 66.270 1.00 34.43 223 THR C N 1
ATOM 6979 C CA . THR C 1 235 ? 81.215 43.904 67.646 1.00 37.57 223 THR C CA 1
ATOM 6980 C C . THR C 1 235 ? 79.741 44.305 67.723 1.00 36.07 223 THR C C 1
ATOM 6981 O O . THR C 1 235 ? 79.243 44.592 68.799 1.00 36.89 223 THR C O 1
ATOM 6985 N N . GLY C 1 236 ? 79.059 44.340 66.583 1.00 33.63 224 GLY C N 1
ATOM 6986 C CA . GLY C 1 236 ? 77.639 44.635 66.561 1.00 34.34 224 GLY C CA 1
ATOM 6987 C C . GLY C 1 236 ? 77.242 46.065 66.901 1.00 31.94 224 GLY C C 1
ATOM 6988 O O . GLY C 1 236 ? 76.171 46.281 67.451 1.00 33.13 224 GLY C O 1
ATOM 6989 N N . ARG C 1 237 ? 78.086 47.043 66.575 1.00 29.00 225 ARG C N 1
ATOM 6990 C CA . ARG C 1 237 ? 77.687 48.448 66.747 1.00 29.23 225 ARG C CA 1
ATOM 6991 C C . ARG C 1 237 ? 76.416 48.793 65.956 1.00 29.45 225 ARG C C 1
ATOM 6992 O O . ARG C 1 237 ? 75.594 49.593 66.412 1.00 29.05 225 ARG C O 1
ATOM 7000 N N . HIS C 1 238 ? 76.245 48.204 64.774 1.00 30.11 226 HIS C N 1
ATOM 7001 C CA . HIS C 1 238 ? 75.032 48.451 63.994 1.00 32.63 226 HIS C CA 1
ATOM 7002 C C . HIS C 1 238 ? 73.772 47.972 64.747 1.00 35.81 226 HIS C C 1
ATOM 7003 O O . HIS C 1 238 ? 72.708 48.590 64.653 1.00 35.98 226 HIS C O 1
ATOM 7010 N N . LYS C 1 239 ? 73.904 46.897 65.528 1.00 36.96 227 LYS C N 1
ATOM 7011 C CA . LYS C 1 239 ? 72.785 46.394 66.306 1.00 40.45 227 LYS C CA 1
ATOM 7012 C C . LYS C 1 239 ? 72.532 47.346 67.454 1.00 39.07 227 LYS C C 1
ATOM 7013 O O . LYS C 1 239 ? 71.385 47.649 67.775 1.00 41.15 227 LYS C O 1
ATOM 7019 N N . ALA C 1 240 ? 73.616 47.837 68.054 1.00 38.41 228 ALA C N 1
ATOM 7020 C CA . ALA C 1 240 ? 73.537 48.826 69.130 1.00 38.92 228 ALA C CA 1
ATOM 7021 C C . ALA C 1 240 ? 72.840 50.102 68.656 1.00 40.25 228 ALA C C 1
ATOM 7022 O O . ALA C 1 240 ? 72.159 50.785 69.432 1.00 42.54 228 ALA C O 1
ATOM 7024 N N . LEU C 1 241 ? 73.013 50.424 67.377 1.00 36.63 229 LEU C N 1
ATOM 7025 C CA . LEU C 1 241 ? 72.346 51.580 66.795 1.00 36.43 229 LEU C CA 1
ATOM 7026 C C . LEU C 1 241 ? 70.897 51.279 66.375 1.00 38.12 229 LEU C C 1
ATOM 7027 O O . LEU C 1 241 ? 70.198 52.168 65.889 1.00 37.63 229 LEU C O 1
ATOM 7032 N N . GLY C 1 242 ? 70.460 50.036 66.558 1.00 37.73 230 GLY C N 1
ATOM 7033 C CA . GLY C 1 242 ? 69.078 49.666 66.321 1.00 41.57 230 GLY C CA 1
ATOM 7034 C C . GLY C 1 242 ? 68.809 48.906 65.032 1.00 43.57 230 GLY C C 1
ATOM 7035 O O . GLY C 1 242 ? 67.654 48.732 64.647 1.00 47.15 230 GLY C O 1
ATOM 7036 N N . PHE C 1 243 ? 69.863 48.441 64.368 1.00 42.26 231 PHE C N 1
ATOM 7037 C CA . PHE C 1 243 ? 69.693 47.659 63.146 1.00 44.51 231 PHE C CA 1
ATOM 7038 C C . PHE C 1 243 ? 70.104 46.202 63.369 1.00 49.25 231 PHE C C 1
ATOM 7039 O O . PHE C 1 243 ? 71.273 45.908 63.622 1.00 49.29 231 PHE C O 1
ATOM 7047 N N . GLU C 1 244 ? 69.125 45.307 63.263 1.00 52.40 232 GLU C N 1
ATOM 7048 C CA . GLU C 1 244 ? 69.287 43.897 63.611 1.00 58.48 232 GLU C CA 1
ATOM 7049 C C . GLU C 1 244 ? 70.333 43.151 62.778 1.00 56.92 232 GLU C C 1
ATOM 7050 O O . GLU C 1 244 ? 70.866 42.130 63.218 1.00 56.93 232 GLU C O 1
ATOM 7056 N N . SER C 1 245 ? 70.628 43.658 61.581 1.00 53.52 233 SER C N 1
ATOM 7057 C CA . SER C 1 245 ? 71.546 42.984 60.662 1.00 50.81 233 SER C CA 1
ATOM 7058 C C . SER C 1 245 ? 72.268 43.958 59.749 1.00 48.15 233 SER C C 1
ATOM 7059 O O . SER C 1 245 ? 71.831 45.097 59.575 1.00 45.41 233 SER C O 1
ATOM 7062 N N . MET C 1 246 ? 73.369 43.498 59.159 1.00 45.87 234 MET C N 1
ATOM 7063 C CA . MET C 1 246 ? 74.089 44.282 58.170 1.00 42.91 234 MET C CA 1
ATOM 7064 C C . MET C 1 246 ? 73.105 44.713 57.076 1.00 39.78 234 MET C C 1
ATOM 7065 O O . MET C 1 246 ? 73.145 45.857 56.620 1.00 36.08 234 MET C O 1
ATOM 7070 N N . GLN C 1 247 ? 72.197 43.812 56.692 1.00 39.46 235 GLN C N 1
ATOM 7071 C CA . GLN C 1 247 ? 71.231 44.123 55.639 1.00 41.91 235 GLN C CA 1
ATOM 7072 C C . GLN C 1 247 ? 70.303 45.265 56.052 1.00 36.76 235 GLN C C 1
ATOM 7073 O O . GLN C 1 247 ? 70.039 46.165 55.274 1.00 33.87 235 GLN C O 1
ATOM 7079 N N . MET C 1 248 ? 69.818 45.219 57.287 1.00 37.87 236 MET C N 1
ATOM 7080 C CA . MET C 1 248 ? 68.916 46.245 57.794 1.00 37.01 236 MET C CA 1
ATOM 7081 C C . MET C 1 248 ? 69.653 47.568 57.933 1.00 33.91 236 MET C C 1
ATOM 7082 O O . MET C 1 248 ? 69.065 48.630 57.744 1.00 32.60 236 MET C O 1
ATOM 7087 N N . PHE C 1 249 ? 70.938 47.499 58.261 1.00 32.00 237 PHE C N 1
ATOM 7088 C CA . PHE C 1 249 ? 71.754 48.707 58.405 1.00 30.16 237 PHE C CA 1
ATOM 7089 C C . PHE C 1 249 ? 72.018 49.380 57.053 1.00 29.08 237 PHE C C 1
ATOM 7090 O O . PHE C 1 249 ? 71.923 50.606 56.912 1.00 27.81 237 PHE C O 1
ATOM 7098 N N . VAL C 1 250 ? 72.359 48.577 56.050 1.00 28.12 238 VAL C N 1
ATOM 7099 C CA . VAL C 1 250 ? 72.584 49.117 54.723 1.00 26.27 238 VAL C CA 1
ATOM 7100 C C . VAL C 1 250 ? 71.310 49.740 54.151 1.00 27.63 238 VAL C C 1
ATOM 7101 O O . VAL C 1 250 ? 71.338 50.850 53.643 1.00 28.72 238 VAL C O 1
ATOM 7105 N N . ASP C 1 251 ? 70.203 49.022 54.234 1.00 30.94 239 ASP C N 1
ATOM 7106 C CA . ASP C 1 251 ? 68.934 49.523 53.718 1.00 36.51 239 ASP C CA 1
ATOM 7107 C C . ASP C 1 251 ? 68.397 50.696 54.546 1.00 37.72 239 ASP C C 1
ATOM 7108 O O . ASP C 1 251 ? 68.060 51.740 53.993 1.00 40.39 239 ASP C O 1
ATOM 7113 N N . GLY C 1 252 ? 68.324 50.517 55.868 1.00 36.97 240 GLY C N 1
ATOM 7114 C CA . GLY C 1 252 ? 67.674 51.478 56.739 1.00 37.61 240 GLY C CA 1
ATOM 7115 C C . GLY C 1 252 ? 68.474 52.720 57.118 1.00 35.30 240 GLY C C 1
ATOM 7116 O O . GLY C 1 252 ? 67.900 53.719 57.531 1.00 39.72 240 GLY C O 1
ATOM 7117 N N . PHE C 1 253 ? 69.791 52.646 57.009 1.00 29.80 241 PHE C N 1
ATOM 7118 C CA . PHE C 1 253 ? 70.690 53.737 57.397 1.00 30.15 241 PHE C CA 1
ATOM 7119 C C . PHE C 1 253 ? 71.435 54.241 56.151 1.00 27.21 241 PHE C C 1
ATOM 7120 O O . PHE C 1 253 ? 71.279 55.399 55.734 1.00 29.78 241 PHE C O 1
ATOM 7128 N N . MET C 1 254 ? 72.237 53.371 55.545 1.00 24.08 242 MET C N 1
ATOM 7129 C CA . MET C 1 254 ? 73.133 53.821 54.464 1.00 22.25 242 MET C CA 1
ATOM 7130 C C . MET C 1 254 ? 72.392 54.154 53.166 1.00 22.10 242 MET C C 1
ATOM 7131 O O . MET C 1 254 ? 72.571 55.238 52.623 1.00 21.78 242 MET C O 1
ATOM 7136 N N . LYS C 1 255 ? 71.546 53.252 52.667 1.00 25.12 243 LYS C N 1
ATOM 7137 C CA . LYS C 1 255 ? 70.817 53.580 51.443 1.00 26.56 243 LYS C CA 1
ATOM 7138 C C . LYS C 1 255 ? 69.879 54.772 51.662 1.00 25.38 243 LYS C C 1
ATOM 7139 O O . LYS C 1 255 ? 69.764 55.645 50.818 1.00 25.90 243 LYS C O 1
ATOM 7145 N N . ARG C 1 256 ? 69.191 54.786 52.799 1.00 25.46 244 ARG C N 1
ATOM 7146 C CA . ARG C 1 256 ? 68.261 55.856 53.083 1.00 30.17 244 ARG C CA 1
ATOM 7147 C C . ARG C 1 256 ? 68.979 57.211 53.121 1.00 27.51 244 ARG C C 1
ATOM 7148 O O . ARG C 1 256 ? 68.395 58.208 52.717 1.00 25.54 244 ARG C O 1
ATOM 7156 N N . TYR C 1 257 ? 70.231 57.232 53.578 1.00 26.82 245 TYR C N 1
ATOM 7157 C CA . TYR C 1 257 ? 71.009 58.483 53.670 1.00 25.93 245 TYR C CA 1
ATOM 7158 C C . TYR C 1 257 ? 71.301 59.043 52.264 1.00 24.02 245 TYR C C 1
ATOM 7159 O O . TYR C 1 257 ? 71.110 60.241 51.998 1.00 25.43 245 TYR C O 1
ATOM 7168 N N . PHE C 1 258 ? 71.749 58.181 51.355 1.00 25.10 246 PHE C N 1
ATOM 7169 C CA . PHE C 1 258 ? 72.127 58.667 50.026 1.00 23.23 246 PHE C CA 1
ATOM 7170 C C . PHE C 1 258 ? 70.951 58.822 49.046 1.00 25.30 246 PHE C C 1
ATOM 7171 O O . PHE C 1 258 ? 71.090 59.525 48.052 1.00 23.19 246 PHE C O 1
ATOM 7179 N N . ALA C 1 259 ? 69.808 58.206 49.330 1.00 23.94 247 ALA C N 1
ATOM 7180 C CA . ALA C 1 259 ? 68.725 58.158 48.322 1.00 25.51 247 ALA C CA 1
ATOM 7181 C C . ALA C 1 259 ? 68.208 59.544 47.837 1.00 27.61 247 ALA C C 1
ATOM 7182 O O . ALA C 1 259 ? 67.956 59.725 46.649 1.00 27.99 247 ALA C O 1
ATOM 7184 N N . PRO C 1 260 ? 68.053 60.527 48.744 1.00 26.44 248 PRO C N 1
ATOM 7185 C CA . PRO C 1 260 ? 67.537 61.811 48.245 1.00 26.39 248 PRO C CA 1
ATOM 7186 C C . PRO C 1 260 ? 68.603 62.717 47.644 1.00 25.68 248 PRO C C 1
ATOM 7187 O O . PRO C 1 260 ? 68.305 63.813 47.172 1.00 29.93 248 PRO C O 1
ATOM 7191 N N . MET C 1 261 ? 69.842 62.273 47.637 1.00 21.55 249 MET C N 1
ATOM 7192 C CA . MET C 1 261 ? 70.924 63.171 47.214 1.00 24.21 249 MET C CA 1
ATOM 7193 C C . MET C 1 261 ? 71.036 63.303 45.703 1.00 24.56 249 MET C C 1
ATOM 7194 O O . MET C 1 261 ? 70.655 62.393 44.961 1.00 22.52 249 MET C O 1
ATOM 7199 N N . ASP C 1 262 ? 71.548 64.451 45.255 1.00 22.47 250 ASP C N 1
ATOM 7200 C CA . ASP C 1 262 ? 71.669 64.726 43.817 1.00 20.62 250 ASP C CA 1
ATOM 7201 C C . ASP C 1 262 ? 72.969 64.190 43.255 1.00 19.82 250 ASP C C 1
ATOM 7202 O O . ASP C 1 262 ? 74.035 64.578 43.692 1.00 19.11 250 ASP C O 1
ATOM 7207 N N . PRO C 1 263 ? 72.885 63.273 42.276 1.00 18.73 251 PRO C N 1
ATOM 7208 C CA . PRO C 1 263 ? 74.124 62.683 41.731 1.00 17.89 251 PRO C CA 1
ATOM 7209 C C . PRO C 1 263 ? 75.140 63.743 41.252 1.00 15.86 251 PRO C C 1
ATOM 7210 O O . PRO C 1 263 ? 76.305 63.631 41.630 1.00 18.07 251 PRO C O 1
ATOM 7214 N N . ASN C 1 264 ? 74.717 64.757 40.500 1.00 16.47 252 ASN C N 1
ATOM 7215 C CA . ASN C 1 264 ? 75.677 65.772 40.033 1.00 17.87 252 ASN C CA 1
ATOM 7216 C C . ASN C 1 264 ? 76.377 66.485 41.202 1.00 19.58 252 ASN C C 1
ATOM 7217 O O . ASN C 1 264 ? 77.561 66.742 41.107 1.00 20.71 252 ASN C O 1
ATOM 7222 N N . ASN C 1 265 ? 75.655 66.791 42.288 1.00 18.71 253 ASN C N 1
ATOM 7223 C CA . ASN C 1 265 ? 76.284 67.442 43.455 1.00 17.72 253 ASN C CA 1
ATOM 7224 C C . ASN C 1 265 ? 77.297 66.521 44.083 1.00 18.58 253 ASN C C 1
ATOM 7225 O O . ASN C 1 265 ? 78.386 66.952 44.466 1.00 17.19 253 ASN C O 1
ATOM 7230 N N . LEU C 1 266 ? 76.946 65.243 44.215 1.00 17.79 254 LEU C N 1
ATOM 7231 C CA . LEU C 1 266 ? 77.914 64.291 44.752 1.00 18.14 254 LEU C CA 1
ATOM 7232 C C . LEU C 1 266 ? 79.210 64.262 43.931 1.00 18.21 254 LEU C C 1
ATOM 7233 O O . LEU C 1 266 ? 80.295 64.189 44.507 1.00 16.91 254 LEU C O 1
ATOM 7238 N N . LEU C 1 267 ? 79.089 64.280 42.606 1.00 17.30 255 LEU C N 1
ATOM 7239 C CA . LEU C 1 267 ? 80.248 64.253 41.701 1.00 16.64 255 LEU C CA 1
ATOM 7240 C C . LEU C 1 267 ? 81.094 65.529 41.858 1.00 17.44 255 LEU C C 1
ATOM 7241 O O . LEU C 1 267 ? 82.321 65.458 41.789 1.00 18.08 255 LEU C O 1
ATOM 7246 N N . THR C 1 268 ? 80.434 66.673 42.066 1.00 15.07 256 THR C N 1
ATOM 7247 C CA . THR C 1 268 ? 81.123 67.940 42.291 1.00 17.06 256 THR C CA 1
ATOM 7248 C C . THR C 1 268 ? 81.965 67.822 43.546 1.00 16.76 256 THR C C 1
ATOM 7249 O O . THR C 1 268 ? 83.157 68.131 43.538 1.00 17.39 256 THR C O 1
ATOM 7253 N N . MET C 1 269 ? 81.343 67.344 44.612 1.00 14.97 257 MET C N 1
ATOM 7254 C CA . MET C 1 269 ? 82.063 67.240 45.892 1.00 16.31 257 MET C CA 1
ATOM 7255 C C . MET C 1 269 ? 83.113 66.168 45.799 1.00 16.29 257 MET C C 1
ATOM 7256 O O . MET C 1 269 ? 84.187 66.293 46.398 1.00 17.58 257 MET C O 1
ATOM 7261 N N . ALA C 1 270 ? 82.814 65.096 45.073 1.00 13.78 258 ALA C N 1
ATOM 7262 C CA . ALA C 1 270 ? 83.809 64.025 44.948 1.00 16.01 258 ALA C CA 1
ATOM 7263 C C . ALA C 1 270 ? 85.073 64.502 44.174 1.00 19.10 258 ALA C C 1
ATOM 7264 O O . ALA C 1 270 ? 86.210 64.151 44.520 1.00 19.60 258 ALA C O 1
ATOM 7266 N N . TRP C 1 271 ? 84.879 65.294 43.124 1.00 19.52 259 TRP C N 1
ATOM 7267 C CA . TRP C 1 271 ? 86.010 65.743 42.311 1.00 18.63 259 TRP C CA 1
ATOM 7268 C C . TRP C 1 271 ? 86.899 66.654 43.164 1.00 18.60 259 TRP C C 1
ATOM 7269 O O . TRP C 1 271 ? 88.128 66.610 43.100 1.00 20.74 259 TRP C O 1
ATOM 7280 N N . LYS C 1 272 ? 86.247 67.479 43.969 1.00 17.52 260 LYS C N 1
ATOM 7281 C CA . LYS C 1 272 ? 86.897 68.401 44.876 1.00 19.15 260 LYS C CA 1
ATOM 7282 C C . LYS C 1 272 ? 87.717 67.646 45.937 1.00 18.88 260 LYS C C 1
ATOM 7283 O O . LYS C 1 272 ? 88.919 67.889 46.132 1.00 20.04 260 LYS C O 1
ATOM 7289 N N . TRP C 1 273 ? 87.058 66.704 46.599 1.00 16.88 261 TRP C N 1
ATOM 7290 C CA . TRP C 1 273 ? 87.703 65.836 47.604 1.00 17.09 261 TRP C CA 1
ATOM 7291 C C . TRP C 1 273 ? 88.966 65.155 47.034 1.00 19.30 261 TRP C C 1
ATOM 7292 O O . TRP C 1 273 ? 90.036 65.157 47.679 1.00 20.61 261 TRP C O 1
ATOM 7303 N N . GLN C 1 274 ? 88.870 64.620 45.818 1.00 17.84 262 GLN C N 1
ATOM 7304 C CA . GLN C 1 274 ? 90.007 63.949 45.179 1.00 20.64 262 GLN C CA 1
ATOM 7305 C C . GLN C 1 274 ? 91.270 64.788 45.096 1.00 22.02 262 GLN C C 1
ATOM 7306 O O . GLN C 1 274 ? 92.387 64.254 45.150 1.00 20.32 262 GLN C O 1
ATOM 7312 N N . ARG C 1 275 ? 91.081 66.095 44.924 1.00 20.19 263 ARG C N 1
ATOM 7313 C CA . ARG C 1 275 ? 92.181 66.977 44.589 1.00 23.14 263 ARG C CA 1
ATOM 7314 C C . ARG C 1 275 ? 92.607 67.943 45.698 1.00 24.29 263 ARG C C 1
ATOM 7315 O O . ARG C 1 275 ? 93.422 68.830 45.455 1.00 23.16 263 ARG C O 1
ATOM 7323 N N . GLY C 1 276 ? 92.090 67.741 46.908 1.00 23.04 264 GLY C N 1
ATOM 7324 C CA . GLY C 1 276 ? 92.501 68.520 48.073 1.00 24.42 264 GLY C CA 1
ATOM 7325 C C . GLY C 1 276 ? 94.010 68.422 48.229 1.00 26.15 264 GLY C C 1
ATOM 7326 O O . GLY C 1 276 ? 94.570 67.322 48.310 1.00 24.15 264 GLY C O 1
ATOM 7327 N N . ASP C 1 277 ? 94.678 69.572 48.221 1.00 26.80 265 ASP C N 1
ATOM 7328 C CA . ASP C 1 277 ? 96.134 69.599 48.183 1.00 25.02 265 ASP C CA 1
ATOM 7329 C C . ASP C 1 277 ? 96.646 71.002 48.496 1.00 25.60 265 ASP C C 1
ATOM 7330 O O . ASP C 1 277 ? 96.737 71.854 47.611 1.00 26.89 265 ASP C O 1
ATOM 7335 N N . VAL C 1 278 ? 97.000 71.242 49.754 1.00 25.26 266 VAL C N 1
ATOM 7336 C CA . VAL C 1 278 ? 97.531 72.547 50.117 1.00 24.16 266 VAL C CA 1
ATOM 7337 C C . VAL C 1 278 ? 98.920 72.756 49.527 1.00 25.73 266 VAL C C 1
ATOM 7338 O O . VAL C 1 278 ? 99.430 73.872 49.512 1.00 28.74 266 VAL C O 1
ATOM 7342 N N . SER C 1 279 ? 99.566 71.696 49.046 1.00 24.35 267 SER C N 1
ATOM 7343 C CA . SER C 1 279 ? 100.927 71.882 48.561 1.00 28.27 267 SER C CA 1
ATOM 7344 C C . SER C 1 279 ? 100.912 72.611 47.223 1.00 26.78 267 SER C C 1
ATOM 7345 O O . SER C 1 279 ? 101.966 72.988 46.726 1.00 29.33 267 SER C O 1
ATOM 7348 N N . ARG C 1 280 ? 99.726 72.833 46.653 1.00 25.56 268 ARG C N 1
ATOM 7349 C CA . ARG C 1 280 ? 99.594 73.660 45.445 1.00 30.38 268 ARG C CA 1
ATOM 7350 C C . ARG C 1 280 ? 100.121 75.073 45.679 1.00 33.59 268 ARG C C 1
ATOM 7351 O O . ARG C 1 280 ? 100.497 75.756 44.740 1.00 35.86 268 ARG C O 1
ATOM 7359 N N . HIS C 1 281 ? 100.169 75.513 46.937 1.00 32.75 269 HIS C N 1
ATOM 7360 C CA . HIS C 1 281 ? 100.671 76.848 47.249 1.00 36.00 269 HIS C CA 1
ATOM 7361 C C . HIS C 1 281 ? 102.190 76.924 47.202 1.00 37.49 269 HIS C C 1
ATOM 7362 O O . HIS C 1 281 ? 102.764 78.010 47.184 1.00 39.05 269 HIS C O 1
ATOM 7369 N N . THR C 1 282 ? 102.841 75.768 47.204 1.00 38.17 270 THR C N 1
ATOM 7370 C CA . THR C 1 282 ? 104.291 75.726 47.380 1.00 41.91 270 THR C CA 1
ATOM 7371 C C . THR C 1 282 ? 104.970 74.812 46.378 1.00 43.66 270 THR C C 1
ATOM 7372 O O . THR C 1 282 ? 105.894 74.083 46.730 1.00 42.77 270 THR C O 1
ATOM 7376 N N . GLY C 1 283 ? 104.500 74.841 45.138 1.00 45.21 271 GLY C N 1
ATOM 7377 C CA . GLY C 1 283 ? 105.112 74.057 44.081 1.00 46.20 271 GLY C CA 1
ATOM 7378 C C . GLY C 1 283 ? 105.116 72.559 44.333 1.00 44.53 271 GLY C C 1
ATOM 7379 O O . GLY C 1 283 ? 106.009 71.867 43.838 1.00 46.46 271 GLY C O 1
ATOM 7380 N N . GLY C 1 284 ? 104.144 72.065 45.108 1.00 38.64 272 GLY C N 1
ATOM 7381 C CA . GLY C 1 284 ? 104.025 70.644 45.396 1.00 35.61 272 GLY C CA 1
ATOM 7382 C C . GLY C 1 284 ? 104.809 70.173 46.615 1.00 38.88 272 GLY C C 1
ATOM 7383 O O . GLY C 1 284 ? 104.818 68.972 46.942 1.00 38.66 272 GLY C O 1
ATOM 7384 N N . ASP C 1 285 ? 105.476 71.107 47.291 1.00 38.80 273 ASP C N 1
ATOM 7385 C CA . ASP C 1 285 ? 106.271 70.772 48.470 1.00 40.41 273 ASP C CA 1
ATOM 7386 C C . ASP C 1 285 ? 105.385 70.826 49.714 1.00 38.42 273 ASP C C 1
ATOM 7387 O O . ASP C 1 285 ? 105.097 71.911 50.214 1.00 37.99 273 ASP C O 1
ATOM 7392 N N . LEU C 1 286 ? 104.979 69.666 50.224 1.00 35.30 274 LEU C N 1
ATOM 7393 C CA . LEU C 1 286 ? 104.018 69.636 51.325 1.00 33.50 274 LEU C CA 1
ATOM 7394 C C . LEU C 1 286 ? 104.627 70.156 52.630 1.00 32.61 274 LEU C C 1
ATOM 7395 O O . LEU C 1 286 ? 103.957 70.850 53.394 1.00 31.02 274 LEU C O 1
ATOM 7400 N N . ALA C 1 287 ? 105.886 69.829 52.879 1.00 34.64 275 ALA C N 1
ATOM 7401 C CA . ALA C 1 287 ? 106.565 70.326 54.063 1.00 38.00 275 ALA C CA 1
ATOM 7402 C C . ALA C 1 287 ? 106.596 71.858 54.091 1.00 40.49 275 ALA C C 1
ATOM 7403 O O . ALA C 1 287 ? 106.403 72.458 55.151 1.00 40.96 275 ALA C O 1
ATOM 7405 N N . LYS C 1 288 ? 106.846 72.491 52.940 1.00 39.91 276 LYS C N 1
ATOM 7406 C CA . LYS C 1 288 ? 106.883 73.953 52.906 1.00 39.65 276 LYS C CA 1
ATOM 7407 C C . LYS C 1 288 ? 105.494 74.518 53.155 1.00 37.63 276 LYS C C 1
ATOM 7408 O O . LYS C 1 288 ? 105.363 75.504 53.891 1.00 37.35 276 LYS C O 1
ATOM 7414 N N . ALA C 1 289 ? 104.467 73.883 52.581 1.00 33.89 277 ALA C N 1
ATOM 7415 C CA . ALA C 1 289 ? 103.097 74.362 52.741 1.00 34.45 277 ALA C CA 1
ATOM 7416 C C . ALA C 1 289 ? 102.666 74.264 54.197 1.00 36.14 277 ALA C C 1
ATOM 7417 O O . ALA C 1 289 ? 102.184 75.247 54.766 1.00 35.31 277 ALA C O 1
ATOM 7419 N N . LEU C 1 290 ? 102.837 73.079 54.787 1.00 35.23 278 LEU C N 1
ATOM 7420 C CA . LEU C 1 290 ? 102.468 72.861 56.185 1.00 35.41 278 LEU C CA 1
ATOM 7421 C C . LEU C 1 290 ? 103.324 73.696 57.120 1.00 32.82 278 LEU C C 1
ATOM 7422 O O . LEU C 1 290 ? 102.881 74.040 58.220 1.00 33.09 278 LEU C O 1
ATOM 7427 N N . GLY C 1 291 ? 104.539 74.043 56.676 1.00 33.79 279 GLY C N 1
ATOM 7428 C CA . GLY C 1 291 ? 105.462 74.854 57.457 1.00 41.48 279 GLY C CA 1
ATOM 7429 C C . GLY C 1 291 ? 105.037 76.305 57.625 1.00 41.65 279 GLY C C 1
ATOM 7430 O O . GLY C 1 291 ? 105.528 76.986 58.521 1.00 43.34 279 GLY C O 1
ATOM 7431 N N . ARG C 1 292 ? 104.129 76.759 56.761 1.00 39.96 280 ARG C N 1
ATOM 7432 C CA . ARG C 1 292 ? 103.531 78.098 56.812 1.00 42.32 280 ARG C CA 1
ATOM 7433 C C . ARG C 1 292 ? 102.468 78.263 57.910 1.00 40.98 280 ARG C C 1
ATOM 7434 O O . ARG C 1 292 ? 102.140 79.380 58.326 1.00 42.00 280 ARG C O 1
ATOM 7442 N N . ILE C 1 293 ? 101.910 77.149 58.357 1.00 29.90 281 ILE C N 1
ATOM 7443 C CA . ILE C 1 293 ? 100.874 77.194 59.388 1.00 30.85 281 ILE C CA 1
ATOM 7444 C C . ILE C 1 293 ? 101.359 77.788 60.724 1.00 33.66 281 ILE C C 1
ATOM 7445 O O . ILE C 1 293 ? 102.375 77.369 61.275 1.00 35.86 281 ILE C O 1
ATOM 7450 N N . LYS C 1 294 ? 100.618 78.784 61.206 1.00 31.68 282 LYS C N 1
ATOM 7451 C CA . LYS C 1 294 ? 100.906 79.471 62.454 1.00 34.98 282 LYS C CA 1
ATOM 7452 C C . LYS C 1 294 ? 99.861 79.118 63.513 1.00 34.26 282 LYS C C 1
ATOM 7453 O O . LYS C 1 294 ? 100.126 79.222 64.708 1.00 35.61 282 LYS C O 1
ATOM 7459 N N . ALA C 1 295 ? 98.677 78.726 63.062 1.00 27.92 283 ALA C N 1
ATOM 7460 C CA . ALA C 1 295 ? 97.604 78.291 63.953 1.00 31.91 283 ALA C CA 1
ATOM 7461 C C . ALA C 1 295 ? 98.060 77.185 64.895 1.00 30.89 283 ALA C C 1
ATOM 7462 O O . ALA C 1 295 ? 98.755 76.274 64.474 1.00 30.57 283 ALA C O 1
ATOM 7464 N N . LYS C 1 296 ? 97.655 77.258 66.156 1.00 27.55 284 LYS C N 1
ATOM 7465 C CA . LYS C 1 296 ? 97.805 76.125 67.050 1.00 31.45 284 LYS C CA 1
ATOM 7466 C C . LYS C 1 296 ? 96.914 75.030 66.506 1.00 30.16 284 LYS C C 1
ATOM 7467 O O . LYS C 1 296 ? 95.700 75.215 66.454 1.00 27.33 284 LYS C O 1
ATOM 7473 N N . THR C 1 297 ? 97.498 73.894 66.122 1.00 28.32 285 THR C N 1
ATOM 7474 C CA . THR C 1 297 ? 96.751 72.893 65.344 1.00 28.09 285 THR C CA 1
ATOM 7475 C C . THR C 1 297 ? 96.660 71.529 66.025 1.00 28.40 285 THR C C 1
ATOM 7476 O O . THR C 1 297 ? 97.665 70.987 66.495 1.00 28.56 285 THR C O 1
ATOM 7480 N N . TYR C 1 298 ? 95.439 71.001 66.116 1.00 25.78 286 TYR C N 1
ATOM 7481 C CA . TYR C 1 298 ? 95.216 69.638 66.592 1.00 25.06 286 TYR C CA 1
ATOM 7482 C C . TYR C 1 298 ? 94.921 68.785 65.387 1.00 24.56 286 TYR C C 1
ATOM 7483 O O . TYR C 1 298 ? 93.977 69.056 64.642 1.00 24.92 286 TYR C O 1
ATOM 7492 N N . VAL C 1 299 ? 95.738 67.761 65.184 1.00 25.01 287 VAL C N 1
ATOM 7493 C CA . VAL C 1 299 ? 95.505 66.802 64.116 1.00 21.63 287 VAL C CA 1
ATOM 7494 C C . VAL C 1 299 ? 94.825 65.557 64.704 1.00 23.29 287 VAL C C 1
ATOM 7495 O O . VAL C 1 299 ? 95.397 64.855 65.550 1.00 24.01 287 VAL C O 1
ATOM 7499 N N . MET C 1 300 ? 93.595 65.309 64.268 1.00 23.94 288 MET C N 1
ATOM 7500 C CA . MET C 1 300 ? 92.741 64.350 64.965 1.00 25.96 288 MET C CA 1
ATOM 7501 C C . MET C 1 300 ? 92.117 63.305 64.059 1.00 24.95 288 MET C C 1
ATOM 7502 O O . MET C 1 300 ? 90.909 63.372 63.776 1.00 23.06 288 MET C O 1
ATOM 7507 N N . PRO C 1 301 ? 92.924 62.320 63.607 1.00 25.78 289 PRO C N 1
ATOM 7508 C CA . PRO C 1 301 ? 92.345 61.198 62.870 1.00 22.71 289 PRO C CA 1
ATOM 7509 C C . PRO C 1 301 ? 91.432 60.357 63.765 1.00 24.05 289 PRO C C 1
ATOM 7510 O O . PRO C 1 301 ? 91.569 60.355 64.989 1.00 25.85 289 PRO C O 1
ATOM 7514 N N . ILE C 1 302 ? 90.525 59.616 63.148 1.00 23.51 290 ILE C N 1
ATOM 7515 C CA . ILE C 1 302 ? 89.775 58.609 63.891 1.00 21.37 290 ILE C CA 1
ATOM 7516 C C . ILE C 1 302 ? 90.502 57.292 63.809 1.00 20.94 290 ILE C C 1
ATOM 7517 O O . ILE C 1 302 ? 90.920 56.873 62.727 1.00 20.29 290 ILE C O 1
ATOM 7522 N N . SER C 1 303 ? 90.666 56.646 64.964 1.00 22.17 291 SER C N 1
ATOM 7523 C CA . SER C 1 303 ? 91.527 55.457 65.072 1.00 25.34 291 SER C CA 1
ATOM 7524 C C . SER C 1 303 ? 91.231 54.408 64.018 1.00 29.71 291 SER C C 1
ATOM 7525 O O . SER C 1 303 ? 92.166 53.819 63.488 1.00 23.89 291 SER C O 1
ATOM 7528 N N . HIS C 1 304 ? 89.955 54.142 63.729 1.00 22.33 292 HIS C N 1
ATOM 7529 C CA . HIS C 1 304 ? 89.634 53.014 62.838 1.00 23.07 292 HIS C CA 1
ATOM 7530 C C . HIS C 1 304 ? 89.169 53.462 61.431 1.00 23.15 292 HIS C C 1
ATOM 7531 O O . HIS C 1 304 ? 88.592 52.684 60.687 1.00 22.61 292 HIS C O 1
ATOM 7538 N N . ASP C 1 305 ? 89.422 54.721 61.107 1.00 21.31 293 ASP C N 1
ATOM 7539 C CA . ASP C 1 305 ? 89.146 55.274 59.772 1.00 20.16 293 ASP C CA 1
ATOM 7540 C C . ASP C 1 305 ? 89.939 54.500 58.704 1.00 24.69 293 ASP C C 1
ATOM 7541 O O . ASP C 1 305 ? 91.166 54.385 58.786 1.00 24.66 293 ASP C O 1
ATOM 7546 N N . GLN C 1 306 ? 89.227 53.939 57.719 1.00 23.08 294 GLN C N 1
ATOM 7547 C CA . GLN C 1 306 ? 89.826 53.087 56.706 1.00 25.55 294 GLN C CA 1
ATOM 7548 C C . GLN C 1 306 ? 90.528 53.848 55.596 1.00 26.11 294 GLN C C 1
ATOM 7549 O O . GLN C 1 306 ? 91.331 53.255 54.874 1.00 28.59 294 GLN C O 1
ATOM 7555 N N . PHE C 1 307 ? 90.252 55.140 55.426 1.00 26.61 295 PHE C N 1
ATOM 7556 C CA . PHE C 1 307 ? 90.848 55.803 54.265 1.00 25.21 295 PHE C CA 1
ATOM 7557 C C . PHE C 1 307 ? 91.552 57.115 54.562 1.00 24.54 295 PHE C C 1
ATOM 7558 O O . PHE C 1 307 ? 92.439 57.498 53.804 1.00 27.03 295 PHE C O 1
ATOM 7566 N N . PHE C 1 308 ? 91.203 57.795 55.650 1.00 24.06 296 PHE C N 1
ATOM 7567 C CA . PHE C 1 308 ? 92.072 58.857 56.179 1.00 25.99 296 PHE C CA 1
ATOM 7568 C C . PHE C 1 308 ? 92.748 58.269 57.416 1.00 26.43 296 PHE C C 1
ATOM 7569 O O . PHE C 1 308 ? 92.217 58.403 58.516 1.00 24.62 296 PHE C O 1
ATOM 7577 N N . THR C 1 309 ? 93.875 57.586 57.249 1.00 25.77 297 THR C N 1
ATOM 7578 C CA . THR C 1 309 ? 94.376 56.739 58.336 1.00 28.34 297 THR C CA 1
ATOM 7579 C C . THR C 1 309 ? 95.194 57.516 59.364 1.00 27.37 297 THR C C 1
ATOM 7580 O O . THR C 1 309 ? 95.664 58.627 59.103 1.00 26.46 297 THR C O 1
ATOM 7584 N N . VAL C 1 310 ? 95.344 56.913 60.536 1.00 26.89 298 VAL C N 1
ATOM 7585 C CA . VAL C 1 310 ? 96.141 57.488 61.616 1.00 27.38 298 VAL C CA 1
ATOM 7586 C C . VAL C 1 310 ? 97.548 57.753 61.110 1.00 28.36 298 VAL C C 1
ATOM 7587 O O . VAL C 1 310 ? 98.119 58.804 61.390 1.00 29.35 298 VAL C O 1
ATOM 7591 N N . ASP C 1 311 ? 98.083 56.795 60.352 1.00 29.75 299 ASP C N 1
ATOM 7592 C CA . ASP C 1 311 ? 99.413 56.915 59.729 1.00 32.09 299 ASP C CA 1
ATOM 7593 C C . ASP C 1 311 ? 99.526 58.070 58.726 1.00 29.89 299 ASP C C 1
ATOM 7594 O O . ASP C 1 311 ? 100.520 58.794 58.726 1.00 32.19 299 ASP C O 1
ATOM 7599 N N . ASP C 1 312 ? 98.548 58.184 57.833 1.00 26.96 300 ASP C N 1
ATOM 7600 C CA . ASP C 1 312 ? 98.471 59.331 56.913 1.00 29.64 300 ASP C CA 1
ATOM 7601 C C . ASP C 1 312 ? 98.535 60.642 57.693 1.00 28.46 300 ASP C C 1
ATOM 7602 O O . ASP C 1 312 ? 99.330 61.526 57.368 1.00 29.83 300 ASP C O 1
ATOM 7607 N N . CYS C 1 313 ? 97.703 60.765 58.731 1.00 24.59 301 CYS C N 1
ATOM 7608 C CA . CYS C 1 313 ? 97.582 62.038 59.439 1.00 24.95 301 CYS C CA 1
ATOM 7609 C C . CYS C 1 313 ? 98.810 62.329 60.291 1.00 26.11 301 CYS C C 1
ATOM 7610 O O . CYS C 1 313 ? 99.242 63.482 60.398 1.00 27.43 301 CYS C O 1
ATOM 7613 N N . LEU C 1 314 ? 99.385 61.284 60.883 1.00 26.87 302 LEU C N 1
ATOM 7614 C CA . LEU C 1 314 ? 100.586 61.448 61.689 1.00 27.04 302 LEU C CA 1
ATOM 7615 C C . LEU C 1 314 ? 101.739 61.972 60.826 1.00 30.07 302 LEU C C 1
ATOM 7616 O O . LEU C 1 314 ? 102.506 62.850 61.242 1.00 30.90 302 LEU C O 1
ATOM 7621 N N . SER C 1 315 ? 101.834 61.435 59.617 1.00 31.04 303 SER C N 1
ATOM 7622 C CA . SER C 1 315 ? 102.858 61.839 58.668 1.00 35.11 303 SER C CA 1
ATOM 7623 C C . SER C 1 315 ? 102.816 63.342 58.453 1.00 32.68 303 SER C C 1
ATOM 7624 O O . SER C 1 315 ? 103.852 63.989 58.388 1.00 34.67 303 SER C O 1
ATOM 7627 N N . GLU C 1 316 ? 101.604 63.888 58.353 1.00 29.08 304 GLU C N 1
ATOM 7628 C CA . GLU C 1 316 ? 101.411 65.319 58.122 1.00 29.94 304 GLU C CA 1
ATOM 7629 C C . GLU C 1 316 ? 101.594 66.144 59.392 1.00 30.88 304 GLU C C 1
ATOM 7630 O O . GLU C 1 316 ? 102.147 67.240 59.351 1.00 31.11 304 GLU C O 1
ATOM 7636 N N . GLN C 1 317 ? 101.100 65.629 60.511 1.00 29.37 305 GLN C N 1
ATOM 7637 C CA . GLN C 1 317 ? 101.220 66.352 61.776 1.00 29.41 305 GLN C CA 1
ATOM 7638 C C . GLN C 1 317 ? 102.680 66.617 62.090 1.00 29.57 305 GLN C C 1
ATOM 7639 O O . GLN C 1 317 ? 103.017 67.665 62.660 1.00 30.09 305 GLN C O 1
ATOM 7645 N N . LYS C 1 318 ? 103.556 65.689 61.709 1.00 29.81 306 LYS C N 1
ATOM 7646 C CA . LYS C 1 318 ? 104.969 65.858 61.985 1.00 33.98 306 LYS C CA 1
ATOM 7647 C C . LYS C 1 318 ? 105.579 67.065 61.270 1.00 35.27 306 LYS C C 1
ATOM 7648 O O . LYS C 1 318 ? 106.660 67.543 61.654 1.00 36.93 306 LYS C O 1
ATOM 7654 N N . MET C 1 319 ? 104.883 67.583 60.264 1.00 32.46 307 MET C N 1
ATOM 7655 C CA . MET C 1 319 ? 105.371 68.725 59.490 1.00 34.07 307 MET C CA 1
ATOM 7656 C C . MET C 1 319 ? 104.726 70.053 59.916 1.00 33.62 307 MET C C 1
ATOM 7657 O O . MET C 1 319 ? 105.095 71.107 59.424 1.00 33.01 307 MET C O 1
ATOM 7662 N N . ILE C 1 320 ? 103.729 70.006 60.794 1.00 33.63 308 ILE C N 1
ATOM 7663 C CA . ILE C 1 320 ? 103.067 71.233 61.223 1.00 32.57 308 ILE C CA 1
ATOM 7664 C C . ILE C 1 320 ? 103.671 71.732 62.529 1.00 35.53 308 ILE C C 1
ATOM 7665 O O . ILE C 1 320 ? 103.632 71.032 63.545 1.00 35.95 308 ILE C O 1
ATOM 7670 N N . PRO C 1 321 ? 104.233 72.948 62.510 1.00 39.38 309 PRO C N 1
ATOM 7671 C CA . PRO C 1 321 ? 104.912 73.478 63.708 1.00 41.40 309 PRO C CA 1
ATOM 7672 C C . PRO C 1 321 ? 103.965 73.733 64.910 1.00 54.05 309 PRO C C 1
ATOM 7673 O O . PRO C 1 321 ? 102.888 74.297 64.729 1.00 53.34 309 PRO C O 1
ATOM 7677 N N . ASN C 1 322 ? 104.367 73.282 66.103 1.00 55.71 310 ASN C N 1
ATOM 7678 C CA . ASN C 1 322 ? 103.602 73.437 67.365 1.00 58.01 310 ASN C CA 1
ATOM 7679 C C . ASN C 1 322 ? 102.239 72.713 67.407 1.00 52.54 310 ASN C C 1
ATOM 7680 O O . ASN C 1 322 ? 101.454 72.885 68.343 1.00 56.12 310 ASN C O 1
ATOM 7685 N N . SER C 1 323 ? 101.983 71.876 66.417 1.00 40.30 311 SER C N 1
ATOM 7686 C CA . SER C 1 323 ? 100.770 71.079 66.375 1.00 35.46 311 SER C CA 1
ATOM 7687 C C . SER C 1 323 ? 100.811 69.975 67.419 1.00 33.33 311 SER C C 1
ATOM 7688 O O . SER C 1 323 ? 101.843 69.720 68.045 1.00 33.31 311 SER C O 1
ATOM 7691 N N . GLU C 1 324 ? 99.681 69.322 67.627 1.00 32.25 312 GLU C N 1
ATOM 7692 C CA . GLU C 1 324 ? 99.633 68.134 68.467 1.00 32.42 312 GLU C CA 1
ATOM 7693 C C . GLU C 1 324 ? 98.909 67.013 67.726 1.00 28.53 312 GLU C C 1
ATOM 7694 O O . GLU C 1 324 ? 98.054 67.272 66.871 1.00 29.24 312 GLU C O 1
ATOM 7700 N N . PHE C 1 325 ? 99.328 65.778 67.991 1.00 29.70 313 PHE C N 1
ATOM 7701 C CA . PHE C 1 325 ? 98.660 64.606 67.435 1.00 30.29 313 PHE C CA 1
ATOM 7702 C C . PHE C 1 325 ? 97.687 64.055 68.452 1.00 30.51 313 PHE C C 1
ATOM 7703 O O . PHE C 1 325 ? 98.094 63.616 69.535 1.00 29.73 313 PHE C O 1
ATOM 7711 N N . ARG C 1 326 ? 96.411 64.081 68.115 1.00 31.42 314 ARG C N 1
ATOM 7712 C CA . ARG C 1 326 ? 95.362 63.722 69.058 1.00 31.84 314 ARG C CA 1
ATOM 7713 C C . ARG C 1 326 ? 94.280 62.859 68.417 1.00 31.16 314 ARG C C 1
ATOM 7714 O O . ARG C 1 326 ? 93.170 63.333 68.146 1.00 31.08 314 ARG C O 1
ATOM 7722 N N . PRO C 1 327 ? 94.594 61.571 68.209 1.00 28.92 315 PRO C N 1
ATOM 7723 C CA . PRO C 1 327 ? 93.643 60.676 67.555 1.00 29.32 315 PRO C CA 1
ATOM 7724 C C . PRO C 1 327 ? 92.388 60.468 68.396 1.00 28.66 315 PRO C C 1
ATOM 7725 O O . PRO C 1 327 ? 92.460 60.361 69.616 1.00 28.27 315 PRO C O 1
ATOM 7729 N N . LEU C 1 328 ? 91.248 60.392 67.729 1.00 23.70 316 LEU C N 1
ATOM 7730 C CA . LEU C 1 328 ? 89.983 60.063 68.374 1.00 23.07 316 LEU C CA 1
ATOM 7731 C C . LEU C 1 328 ? 89.806 58.550 68.388 1.00 25.21 316 LEU C C 1
ATOM 7732 O O . LEU C 1 328 ? 89.939 57.914 67.333 1.00 26.40 316 LEU C O 1
ATOM 7737 N N . ARG C 1 329 ? 89.511 57.978 69.556 1.00 25.83 317 ARG C N 1
ATOM 7738 C CA . ARG C 1 329 ? 89.375 56.527 69.657 1.00 26.94 317 ARG C CA 1
ATOM 7739 C C . ARG C 1 329 ? 87.946 56.098 69.373 1.00 26.22 317 ARG C C 1
ATOM 7740 O O . ARG C 1 329 ? 87.031 56.359 70.164 1.00 27.02 317 ARG C O 1
ATOM 7748 N N . SER C 1 330 ? 87.749 55.456 68.231 1.00 22.96 318 SER C N 1
ATOM 7749 C CA . SER C 1 330 ? 86.411 55.017 67.867 1.00 23.83 318 SER C CA 1
ATOM 7750 C C . SER C 1 330 ? 86.427 53.900 66.832 1.00 25.02 318 SER C C 1
ATOM 7751 O O . SER C 1 330 ? 86.925 54.121 65.719 1.00 24.67 318 SER C O 1
ATOM 7754 N N . ILE C 1 331 ? 85.850 52.735 67.148 1.00 23.56 319 ILE C N 1
ATOM 7755 C CA . ILE C 1 331 ? 85.784 51.682 66.139 1.00 24.83 319 ILE C CA 1
ATOM 7756 C C . ILE C 1 331 ? 84.747 52.037 65.061 1.00 24.00 319 ILE C C 1
ATOM 7757 O O . ILE C 1 331 ? 84.623 51.327 64.073 1.00 26.19 319 ILE C O 1
ATOM 7762 N N . ASP C 1 332 ? 84.012 53.131 65.245 1.00 21.95 320 ASP C N 1
ATOM 7763 C CA . ASP C 1 332 ? 83.033 53.526 64.221 1.00 22.55 320 ASP C CA 1
ATOM 7764 C C . ASP C 1 332 ? 83.713 54.039 62.959 1.00 24.30 320 ASP C C 1
ATOM 7765 O O . ASP C 1 332 ? 83.056 54.225 61.910 1.00 25.74 320 ASP C O 1
ATOM 7770 N N . GLY C 1 333 ? 85.006 54.325 63.056 1.00 22.43 321 GLY C N 1
ATOM 7771 C CA . GLY C 1 333 ? 85.761 54.736 61.881 1.00 20.36 321 GLY C CA 1
ATOM 7772 C C . GLY C 1 333 ? 85.309 56.085 61.329 1.00 21.51 321 GLY C C 1
ATOM 7773 O O . GLY C 1 333 ? 84.840 56.972 62.067 1.00 21.13 321 GLY C O 1
ATOM 7774 N N . HIS C 1 334 ? 85.422 56.234 60.012 1.00 21.84 322 HIS C N 1
ATOM 7775 C CA . HIS C 1 334 ? 85.233 57.543 59.396 1.00 21.12 322 HIS C CA 1
ATOM 7776 C C . HIS C 1 334 ? 83.856 58.116 59.703 1.00 20.65 322 HIS C C 1
ATOM 7777 O O . HIS C 1 334 ? 83.713 59.295 60.054 1.00 21.16 322 HIS C O 1
ATOM 7784 N N . LEU C 1 335 ? 82.831 57.285 59.601 1.00 20.27 323 LEU C N 1
ATOM 7785 C CA . LEU C 1 335 ? 81.474 57.824 59.702 1.00 19.57 323 LEU C CA 1
ATOM 7786 C C . LEU C 1 335 ? 81.037 57.972 61.157 1.00 21.02 323 LEU C C 1
ATOM 7787 O O . LEU C 1 335 ? 79.878 58.322 61.441 1.00 23.40 323 LEU C O 1
ATOM 7792 N N . GLY C 1 336 ? 81.993 57.795 62.073 1.00 21.18 324 GLY C N 1
ATOM 7793 C CA . GLY C 1 336 ? 81.849 58.293 63.434 1.00 21.70 324 GLY C CA 1
ATOM 7794 C C . GLY C 1 336 ? 81.654 59.807 63.419 1.00 21.44 324 GLY C C 1
ATOM 7795 O O . GLY C 1 336 ? 81.129 60.386 64.358 1.00 21.97 324 GLY C O 1
ATOM 7796 N N . LEU C 1 337 ? 82.039 60.449 62.323 1.00 18.99 325 LEU C N 1
ATOM 7797 C CA . LEU C 1 337 ? 81.707 61.871 62.124 1.00 18.79 325 LEU C CA 1
ATOM 7798 C C . LEU C 1 337 ? 80.206 62.144 62.207 1.00 22.54 325 LEU C C 1
ATOM 7799 O O . LEU C 1 337 ? 79.785 63.265 62.503 1.00 22.76 325 LEU C O 1
ATOM 7804 N N . PHE C 1 338 ? 79.394 61.137 61.874 1.00 21.39 326 PHE C N 1
ATOM 7805 C CA . PHE C 1 338 ? 77.945 61.291 61.908 1.00 22.92 326 PHE C CA 1
ATOM 7806 C C . PHE C 1 338 ? 77.365 61.339 63.321 1.00 24.57 326 PHE C C 1
ATOM 7807 O O . PHE C 1 338 ? 76.162 61.497 63.473 1.00 25.76 326 PHE C O 1
ATOM 7815 N N . GLY C 1 339 ? 78.199 61.174 64.345 1.00 23.78 327 GLY C N 1
ATOM 7816 C CA . GLY C 1 339 ? 77.748 61.300 65.732 1.00 23.74 327 GLY C CA 1
ATOM 7817 C C . GLY C 1 339 ? 77.148 60.033 66.324 1.00 26.08 327 GLY C C 1
ATOM 7818 O O . GLY C 1 339 ? 76.417 60.086 67.311 1.00 27.33 327 GLY C O 1
ATOM 7819 N N . THR C 1 340 ? 77.497 58.884 65.749 1.00 21.92 328 THR C N 1
ATOM 7820 C CA . THR C 1 340 ? 77.001 57.588 66.209 1.00 22.21 328 THR C CA 1
ATOM 7821 C C . THR C 1 340 ? 77.636 57.162 67.533 1.00 22.08 328 THR C C 1
ATOM 7822 O O . THR C 1 340 ? 77.070 56.349 68.252 1.00 22.19 328 THR C O 1
ATOM 7826 N N . ASP C 1 341 ? 78.812 57.713 67.826 1.00 20.74 329 ASP C N 1
ATOM 7827 C CA . ASP C 1 341 ? 79.641 57.281 68.940 1.00 23.81 329 ASP C CA 1
ATOM 7828 C C . ASP C 1 341 ? 79.788 58.428 69.922 1.00 23.04 329 ASP C C 1
ATOM 7829 O O . ASP C 1 341 ? 80.585 59.354 69.714 1.00 24.02 329 ASP C O 1
ATOM 7834 N N . ALA C 1 342 ? 79.004 58.373 70.984 1.00 22.90 330 ALA C N 1
ATOM 7835 C CA . ALA C 1 342 ? 79.012 59.427 71.984 1.00 23.82 330 ALA C CA 1
ATOM 7836 C C . ALA C 1 342 ? 80.340 59.464 72.758 1.00 25.93 330 ALA C C 1
ATOM 7837 O O . ALA C 1 342 ? 80.707 60.518 73.287 1.00 26.93 330 ALA C O 1
ATOM 7839 N N . GLN C 1 343 ? 81.041 58.329 72.872 1.00 23.19 331 GLN C N 1
ATOM 7840 C CA . GLN C 1 343 ? 82.372 58.323 73.542 1.00 25.83 331 GLN C CA 1
ATOM 7841 C C . GLN C 1 343 ? 83.303 59.190 72.709 1.00 25.62 331 GLN C C 1
ATOM 7842 O O . GLN C 1 343 ? 84.127 59.952 73.220 1.00 25.72 331 GLN C O 1
ATOM 7848 N N . MET C 1 344 ? 83.187 59.046 71.392 1.00 23.40 332 MET C N 1
ATOM 7849 C CA . MET C 1 344 ? 84.038 59.825 70.509 1.00 21.41 332 MET C CA 1
ATOM 7850 C C . MET C 1 344 ? 83.724 61.310 70.574 1.00 22.97 332 MET C C 1
ATOM 7851 O O . MET C 1 344 ? 84.632 62.163 70.529 1.00 23.59 332 MET C O 1
ATOM 7856 N N . LEU C 1 345 ? 82.431 61.624 70.643 1.00 22.54 333 LEU C N 1
ATOM 7857 C CA . LEU C 1 345 ? 81.999 63.007 70.695 1.00 22.57 333 LEU C CA 1
ATOM 7858 C C . LEU C 1 345 ? 82.501 63.640 71.966 1.00 23.84 333 LEU C C 1
ATOM 7859 O O . LEU C 1 345 ? 82.881 64.815 71.980 1.00 24.50 333 LEU C O 1
ATOM 7864 N N . ASP C 1 346 ? 82.483 62.853 73.042 1.00 26.22 334 ASP C N 1
ATOM 7865 C CA . ASP C 1 346 ? 82.949 63.302 74.318 1.00 28.52 334 ASP C CA 1
ATOM 7866 C C . ASP C 1 346 ? 84.451 63.627 74.296 1.00 27.76 334 ASP C C 1
ATOM 7867 O O . ASP C 1 346 ? 84.867 64.672 74.833 1.00 25.65 334 ASP C O 1
ATOM 7872 N N . GLN C 1 347 ? 85.253 62.732 73.714 1.00 26.95 335 GLN C N 1
ATOM 7873 C CA . GLN C 1 347 ? 86.689 62.969 73.553 1.00 26.38 335 GLN C CA 1
ATOM 7874 C C . GLN C 1 347 ? 86.926 64.229 72.730 1.00 23.55 335 GLN C C 1
ATOM 7875 O O . GLN C 1 347 ? 87.787 65.055 73.066 1.00 24.51 335 GLN C O 1
ATOM 7881 N N . LEU C 1 348 ? 86.189 64.339 71.630 1.00 21.36 336 LEU C N 1
ATOM 7882 C CA . LEU C 1 348 ? 86.352 65.479 70.747 1.00 20.52 336 LEU C CA 1
ATOM 7883 C C . LEU C 1 348 ? 86.054 66.793 71.470 1.00 23.82 336 LEU C C 1
ATOM 7884 O O . LEU C 1 348 ? 86.801 67.772 71.323 1.00 23.64 336 LEU C O 1
ATOM 7889 N N . ASP C 1 349 ? 84.965 66.815 72.247 1.00 24.36 337 ASP C N 1
ATOM 7890 C CA . ASP C 1 349 ? 84.598 68.003 73.015 1.00 27.17 337 ASP C CA 1
ATOM 7891 C C . ASP C 1 349 ? 85.730 68.387 73.973 1.00 28.83 337 ASP C C 1
ATOM 7892 O O . ASP C 1 349 ? 86.047 69.568 74.114 1.00 29.30 337 ASP C O 1
ATOM 7897 N N . ALA C 1 350 ? 86.330 67.392 74.632 1.00 25.39 338 ALA C N 1
ATOM 7898 C CA . ALA C 1 350 ? 87.435 67.656 75.557 1.00 25.84 338 ALA C CA 1
ATOM 7899 C C . ALA C 1 350 ? 88.662 68.274 74.834 1.00 28.42 338 ALA C C 1
ATOM 7900 O O . ALA C 1 350 ? 89.225 69.272 75.286 1.00 28.05 338 ALA C O 1
ATOM 7902 N N . HIS C 1 351 ? 89.060 67.692 73.704 1.00 25.78 339 HIS C N 1
ATOM 7903 C CA . HIS C 1 351 ? 90.171 68.239 72.907 1.00 26.31 339 HIS C CA 1
ATOM 7904 C C . HIS C 1 351 ? 89.891 69.661 72.414 1.00 25.31 339 HIS C C 1
ATOM 7905 O O . HIS C 1 351 ? 90.737 70.543 72.540 1.00 26.38 339 HIS C O 1
ATOM 7912 N N . LEU C 1 352 ? 88.719 69.867 71.820 1.00 23.84 340 LEU C N 1
ATOM 7913 C CA . LEU C 1 352 ? 88.342 71.188 71.331 1.00 22.30 340 LEU C CA 1
ATOM 7914 C C . LEU C 1 352 ? 88.318 72.211 72.451 1.00 26.13 340 LEU C C 1
ATOM 7915 O O . LEU C 1 352 ? 88.779 73.340 72.261 1.00 25.72 340 LEU C O 1
ATOM 7920 N N . ALA C 1 353 ? 87.794 71.829 73.620 1.00 25.96 341 ALA C N 1
ATOM 7921 C CA . ALA C 1 353 ? 87.716 72.769 74.729 1.00 29.30 341 ALA C CA 1
ATOM 7922 C C . ALA C 1 353 ? 89.129 73.106 75.205 1.00 31.64 341 ALA C C 1
ATOM 7923 O O . ALA C 1 353 ? 89.416 74.244 75.575 1.00 28.37 341 ALA C O 1
ATOM 7925 N N . GLU C 1 354 ? 90.008 72.105 75.172 1.00 29.55 342 GLU C N 1
ATOM 7926 C CA . GLU C 1 354 ? 91.392 72.325 75.546 1.00 33.94 342 GLU C CA 1
ATOM 7927 C C . GLU C 1 354 ? 92.049 73.275 74.543 1.00 31.49 342 GLU C C 1
ATOM 7928 O O . GLU C 1 354 ? 92.741 74.207 74.937 1.00 32.04 342 GLU C O 1
ATOM 7934 N N . LEU C 1 355 ? 91.828 73.029 73.256 1.00 28.42 343 LEU C N 1
ATOM 7935 C CA . LEU C 1 355 ? 92.377 73.882 72.187 1.00 28.44 343 LEU C CA 1
ATOM 7936 C C . LEU C 1 355 ? 91.893 75.337 72.343 1.00 30.76 343 LEU C C 1
ATOM 7937 O O . LEU C 1 355 ? 92.690 76.271 72.334 1.00 28.08 343 LEU C O 1
ATOM 7942 N N . LEU C 1 356 ? 90.587 75.517 72.535 1.00 28.22 344 LEU C N 1
ATOM 7943 C CA . LEU C 1 356 ? 90.008 76.847 72.665 1.00 28.85 344 LEU C CA 1
ATOM 7944 C C . LEU C 1 356 ? 90.444 77.612 73.939 1.00 32.23 344 LEU C C 1
ATOM 7945 O O . LEU C 1 356 ? 90.491 78.849 73.936 1.00 30.99 344 LEU C O 1
ATOM 7950 N N . SER C 1 357 ? 90.739 76.887 75.020 1.00 33.17 345 SER C N 1
ATOM 7951 C CA . SER C 1 357 ? 91.232 77.513 76.256 1.00 40.41 345 SER C CA 1
ATOM 7952 C C . SER C 1 357 ? 92.691 77.932 76.154 1.00 42.55 345 SER C C 1
ATOM 7953 O O . SER C 1 357 ? 93.190 78.685 76.982 1.00 43.26 345 SER C O 1
ATOM 7956 N N . SER C 1 358 ? 93.368 77.391 75.149 1.00 44.80 346 SER C N 1
ATOM 7957 C CA . SER C 1 358 ? 94.802 77.562 74.971 1.00 49.53 346 SER C CA 1
ATOM 7958 C C . SER C 1 358 ? 95.127 78.828 74.168 1.00 47.41 346 SER C C 1
ATOM 7959 O O . SER C 1 358 ? 94.393 79.188 73.247 1.00 42.28 346 SER C O 1
ATOM 7962 N N . PRO C 1 359 ? 96.247 79.489 74.502 1.00 49.94 347 PRO C N 1
ATOM 7963 C CA . PRO C 1 359 ? 96.545 80.827 73.974 1.00 53.39 347 PRO C CA 1
ATOM 7964 C C . PRO C 1 359 ? 96.854 80.936 72.469 1.00 55.27 347 PRO C C 1
ATOM 7965 O O . PRO C 1 359 ? 96.528 81.991 71.904 1.00 56.56 347 PRO C O 1
ATOM 7969 N N . ALA C 1 360 ? 97.447 79.913 71.850 1.00 54.02 348 ALA C N 1
ATOM 7970 C CA . ALA C 1 360 ? 97.915 79.993 70.449 1.00 55.48 348 ALA C CA 1
ATOM 7971 C C . ALA C 1 360 ? 98.967 81.091 70.229 1.00 59.71 348 ALA C C 1
ATOM 7972 O O . ALA C 1 360 ? 100.162 80.924 70.519 1.00 61.73 348 ALA C O 1
ATOM 7974 N N . ASN D 1 14 ? 45.597 31.002 6.783 1.00 86.69 2 ASN D N 1
ATOM 7975 C CA . ASN D 1 14 ? 46.998 31.373 6.949 1.00 84.09 2 ASN D CA 1
ATOM 7976 C C . ASN D 1 14 ? 47.814 30.234 7.570 1.00 82.10 2 ASN D C 1
ATOM 7977 O O . ASN D 1 14 ? 47.278 29.354 8.246 1.00 83.15 2 ASN D O 1
ATOM 7982 N N . SER D 1 15 ? 49.116 30.255 7.319 1.00 78.96 3 SER D N 1
ATOM 7983 C CA . SER D 1 15 ? 50.021 29.249 7.848 1.00 76.68 3 SER D CA 1
ATOM 7984 C C . SER D 1 15 ? 50.659 29.736 9.155 1.00 70.92 3 SER D C 1
ATOM 7985 O O . SER D 1 15 ? 51.374 28.987 9.831 1.00 71.10 3 SER D O 1
ATOM 7988 N N . TYR D 1 16 ? 50.390 30.989 9.518 1.00 63.00 4 TYR D N 1
ATOM 7989 C CA . TYR D 1 16 ? 50.937 31.540 10.753 1.00 55.49 4 TYR D CA 1
ATOM 7990 C C . TYR D 1 16 ? 49.955 31.478 11.916 1.00 51.58 4 TYR D C 1
ATOM 7991 O O . TYR D 1 16 ? 50.312 31.079 13.014 1.00 54.76 4 TYR D O 1
ATOM 8000 N N . TYR D 1 17 ? 48.718 31.877 11.676 1.00 50.02 5 TYR D N 1
ATOM 8001 C CA . TYR D 1 17 ? 47.746 32.035 12.749 1.00 49.79 5 TYR D CA 1
ATOM 8002 C C . TYR D 1 17 ? 47.056 30.719 13.090 1.00 54.44 5 TYR D C 1
ATOM 8003 O O . TYR D 1 17 ? 45.835 30.608 12.982 1.00 55.71 5 TYR D O 1
ATOM 8012 N N . THR D 1 18 ? 47.841 29.731 13.509 1.00 55.66 6 THR D N 1
ATOM 8013 C CA . THR D 1 18 ? 47.311 28.392 13.783 1.00 58.44 6 THR D CA 1
ATOM 8014 C C . THR D 1 18 ? 47.614 27.964 15.207 1.00 60.93 6 THR D C 1
ATOM 8015 O O . THR D 1 18 ? 48.472 28.540 15.869 1.00 58.51 6 THR D O 1
ATOM 8019 N N . GLU D 1 19 ? 46.920 26.926 15.667 1.00 66.55 7 GLU D N 1
ATOM 8020 C CA . GLU D 1 19 ? 47.196 26.354 16.982 1.00 69.68 7 GLU D CA 1
ATOM 8021 C C . GLU D 1 19 ? 48.565 25.685 16.981 1.00 67.25 7 GLU D C 1
ATOM 8022 O O . GLU D 1 19 ? 49.183 25.540 18.020 1.00 63.00 7 GLU D O 1
ATOM 8028 N N . GLU D 1 20 ? 49.035 25.298 15.798 1.00 70.23 8 GLU D N 1
ATOM 8029 C CA . GLU D 1 20 ? 50.365 24.718 15.644 1.00 70.99 8 GLU D CA 1
ATOM 8030 C C . GLU D 1 20 ? 51.421 25.686 16.180 1.00 68.36 8 GLU D C 1
ATOM 8031 O O . GLU D 1 20 ? 52.360 25.277 16.871 1.00 68.28 8 GLU D O 1
ATOM 8037 N N . ASN D 1 21 ? 51.261 26.972 15.861 1.00 65.61 9 ASN D N 1
ATOM 8038 C CA . ASN D 1 21 ? 52.196 27.993 16.318 1.00 63.07 9 ASN D CA 1
ATOM 8039 C C . ASN D 1 21 ? 51.777 28.710 17.603 1.00 58.54 9 ASN D C 1
ATOM 8040 O O . ASN D 1 21 ? 52.638 29.180 18.343 1.00 58.55 9 ASN D O 1
ATOM 8045 N N . HIS D 1 22 ? 50.474 28.818 17.866 1.00 57.17 10 HIS D N 1
ATOM 8046 C CA . HIS D 1 22 ? 50.023 29.699 18.950 1.00 57.85 10 HIS D CA 1
ATOM 8047 C C . HIS D 1 22 ? 49.177 28.997 19.998 1.00 60.39 10 HIS D C 1
ATOM 8048 O O . HIS D 1 22 ? 48.797 29.609 20.996 1.00 56.96 10 HIS D O 1
ATOM 8055 N N . GLY D 1 23 ? 48.880 27.721 19.772 1.00 62.97 11 GLY D N 1
ATOM 8056 C CA . GLY D 1 23 ? 48.025 26.987 20.677 1.00 64.51 11 GLY D CA 1
ATOM 8057 C C . GLY D 1 23 ? 48.759 26.440 21.889 1.00 66.71 11 GLY D C 1
ATOM 8058 O O . GLY D 1 23 ? 49.971 26.612 22.024 1.00 67.75 11 GLY D O 1
ATOM 8059 N N . PRO D 1 24 ? 48.023 25.766 22.781 1.00 66.97 12 PRO D N 1
ATOM 8060 C CA . PRO D 1 24 ? 46.581 25.565 22.609 1.00 67.14 12 PRO D CA 1
ATOM 8061 C C . PRO D 1 24 ? 45.776 26.786 23.068 1.00 64.00 12 PRO D C 1
ATOM 8062 O O . PRO D 1 24 ? 46.248 27.550 23.901 1.00 63.07 12 PRO D O 1
ATOM 8066 N N . PHE D 1 25 ? 44.599 26.979 22.480 1.00 64.58 13 PHE D N 1
ATOM 8067 C CA . PHE D 1 25 ? 43.656 28.015 22.900 1.00 63.33 13 PHE D CA 1
ATOM 8068 C C . PHE D 1 25 ? 42.263 27.572 22.480 1.00 63.80 13 PHE D C 1
ATOM 8069 O O . PHE D 1 25 ? 42.121 26.747 21.574 1.00 65.25 13 PHE D O 1
ATOM 8077 N N . GLU D 1 26 ? 41.226 28.100 23.121 1.00 64.02 14 GLU D N 1
ATOM 8078 C CA . GLU D 1 26 ? 39.866 27.792 22.676 1.00 66.15 14 GLU D CA 1
ATOM 8079 C C . GLU D 1 26 ? 39.145 29.028 22.145 1.00 63.51 14 GLU D C 1
ATOM 8080 O O . GLU D 1 26 ? 39.393 30.159 22.565 1.00 59.33 14 GLU D O 1
ATOM 8086 N N . LEU D 1 27 ? 38.237 28.806 21.207 1.00 64.49 15 LEU D N 1
ATOM 8087 C CA . LEU D 1 27 ? 37.534 29.911 20.615 1.00 61.20 15 LEU D CA 1
ATOM 8088 C C . LEU D 1 27 ? 36.116 29.983 21.185 1.00 62.48 15 LEU D C 1
ATOM 8089 O O . LEU D 1 27 ? 35.396 28.989 21.202 1.00 67.31 15 LEU D O 1
ATOM 8094 N N . ILE D 1 28 ? 35.712 31.172 21.623 1.00 59.60 16 ILE D N 1
ATOM 8095 C CA . ILE D 1 28 ? 34.424 31.391 22.290 1.00 62.35 16 ILE D CA 1
ATOM 8096 C C . ILE D 1 28 ? 33.621 32.512 21.619 1.00 64.63 16 ILE D C 1
ATOM 8097 O O . ILE D 1 28 ? 34.175 33.574 21.333 1.00 61.00 16 ILE D O 1
ATOM 8102 N N . ASN D 1 29 ? 32.332 32.276 21.349 1.00 66.91 17 ASN D N 1
ATOM 8103 C CA . ASN D 1 29 ? 31.498 33.285 20.700 1.00 68.97 17 ASN D CA 1
ATOM 8104 C C . ASN D 1 29 ? 30.694 34.094 21.716 1.00 70.63 17 ASN D C 1
ATOM 8105 O O . ASN D 1 29 ? 29.934 33.551 22.511 1.00 74.17 17 ASN D O 1
ATOM 8110 N N . ILE D 1 30 ? 30.896 35.404 21.655 1.00 70.77 18 ILE D N 1
ATOM 8111 C CA . ILE D 1 30 ? 30.272 36.436 22.489 1.00 71.39 18 ILE D CA 1
ATOM 8112 C C . ILE D 1 30 ? 28.821 36.672 22.159 1.00 70.79 18 ILE D C 1
ATOM 8113 O O . ILE D 1 30 ? 28.038 37.101 23.005 1.00 71.63 18 ILE D O 1
ATOM 8118 N N . GLY D 1 31 ? 28.484 36.418 20.900 1.00 71.64 19 GLY D N 1
ATOM 8119 C CA . GLY D 1 31 ? 27.233 36.864 20.328 1.00 72.93 19 GLY D CA 1
ATOM 8120 C C . GLY D 1 31 ? 27.512 38.164 19.607 1.00 72.18 19 GLY D C 1
ATOM 8121 O O . GLY D 1 31 ? 28.673 38.497 19.357 1.00 70.17 19 GLY D O 1
ATOM 8122 N N . PRO D 1 32 ? 26.454 38.918 19.279 1.00 74.76 20 PRO D N 1
ATOM 8123 C CA . PRO D 1 32 ? 26.629 40.193 18.571 1.00 72.22 20 PRO D CA 1
ATOM 8124 C C . PRO D 1 32 ? 27.446 41.187 19.384 1.00 67.08 20 PRO D C 1
ATOM 8125 O O . PRO D 1 32 ? 27.402 41.148 20.607 1.00 65.06 20 PRO D O 1
ATOM 8129 N N . LEU D 1 33 ? 28.194 42.054 18.707 1.00 63.99 21 LEU D N 1
ATOM 8130 C CA . LEU D 1 33 ? 28.947 43.096 19.388 1.00 59.18 21 LEU D CA 1
ATOM 8131 C C . LEU D 1 33 ? 28.815 44.420 18.661 1.00 58.90 21 LEU D C 1
ATOM 8132 O O . LEU D 1 33 ? 29.465 44.634 17.639 1.00 57.34 21 LEU D O 1
ATOM 8137 N N . PRO D 1 34 ? 27.963 45.317 19.176 1.00 59.97 22 PRO D N 1
ATOM 8138 C CA . PRO D 1 34 ? 27.960 46.698 18.687 1.00 58.59 22 PRO D CA 1
ATOM 8139 C C . PRO D 1 34 ? 29.279 47.394 18.983 1.00 55.40 22 PRO D C 1
ATOM 8140 O O . PRO D 1 34 ? 29.647 47.551 20.145 1.00 55.79 22 PRO D O 1
ATOM 8144 N N . LEU D 1 35 ? 29.979 47.808 17.934 1.00 53.26 23 LEU D N 1
ATOM 8145 C CA . LEU D 1 35 ? 31.268 48.468 18.089 1.00 48.54 23 LEU D CA 1
ATOM 8146 C C . LEU D 1 35 ? 31.071 49.952 18.284 1.00 46.58 23 LEU D C 1
ATOM 8147 O O . LEU D 1 35 ? 30.091 50.513 17.810 1.00 46.38 23 LEU D O 1
ATOM 8152 N N . GLU D 1 36 ? 32.004 50.590 18.975 1.00 42.69 24 GLU D N 1
ATOM 8153 C CA . GLU D 1 36 ? 31.896 52.020 19.267 1.00 45.29 24 GLU D CA 1
ATOM 8154 C C . GLU D 1 36 ? 31.825 52.870 17.998 1.00 46.56 24 GLU D C 1
ATOM 8155 O O . GLU D 1 36 ? 31.243 53.963 18.004 1.00 46.52 24 GLU D O 1
ATOM 8161 N N . GLU D 1 37 ? 32.409 52.370 16.911 1.00 45.13 25 GLU D N 1
ATOM 8162 C CA . GLU D 1 37 ? 32.465 53.139 15.674 1.00 43.97 25 GLU D CA 1
ATOM 8163 C C . GLU D 1 37 ? 31.165 53.076 14.885 1.00 46.17 25 GLU D C 1
ATOM 8164 O O . GLU D 1 37 ? 31.015 53.752 13.874 1.00 49.39 25 GLU D O 1
ATOM 8170 N N . GLY D 1 38 ? 30.229 52.258 15.336 1.00 47.54 26 GLY D N 1
ATOM 8171 C CA . GLY D 1 38 ? 28.914 52.267 14.724 1.00 49.77 26 GLY D CA 1
ATOM 8172 C C . GLY D 1 38 ? 28.492 50.968 14.076 1.00 52.10 26 GLY D C 1
ATOM 8173 O O . GLY D 1 38 ? 27.302 50.736 13.884 1.00 56.57 26 GLY D O 1
ATOM 8174 N N . ARG D 1 39 ? 29.450 50.121 13.727 1.00 49.25 27 ARG D N 1
ATOM 8175 C CA . ARG D 1 39 ? 29.130 48.876 13.045 1.00 50.70 27 ARG D CA 1
ATOM 8176 C C . ARG D 1 39 ? 28.869 47.790 14.056 1.00 54.20 27 ARG D C 1
ATOM 8177 O O . ARG D 1 39 ? 29.248 47.911 15.225 1.00 53.01 27 ARG D O 1
ATOM 8185 N N . CYS D 1 40 ? 28.214 46.724 13.615 1.00 55.79 28 CYS D N 1
ATOM 8186 C CA . CYS D 1 40 ? 27.954 45.599 14.508 1.00 57.74 28 CYS D CA 1
ATOM 8187 C C . CYS D 1 40 ? 28.604 44.330 13.955 1.00 57.50 28 CYS D C 1
ATOM 8188 O O . CYS D 1 40 ? 28.502 44.052 12.768 1.00 57.36 28 CYS D O 1
ATOM 8191 N N . MET D 1 41 ? 29.295 43.587 14.814 1.00 55.71 29 MET D N 1
ATOM 8192 C CA . MET D 1 41 ? 29.749 42.244 14.463 1.00 58.17 29 MET D CA 1
ATOM 8193 C C . MET D 1 41 ? 28.683 41.243 14.881 1.00 62.56 29 MET D C 1
ATOM 8194 O O . MET D 1 41 ? 28.417 41.101 16.069 1.00 64.25 29 MET D O 1
ATOM 8199 N N . PRO D 1 42 ? 28.073 40.552 13.910 1.00 64.48 30 PRO D N 1
ATOM 8200 C CA . PRO D 1 42 ? 27.039 39.573 14.256 1.00 67.58 30 PRO D CA 1
ATOM 8201 C C . PRO D 1 42 ? 27.602 38.457 15.143 1.00 69.57 30 PRO D C 1
ATOM 8202 O O . PRO D 1 42 ? 26.968 38.064 16.115 1.00 73.03 30 PRO D O 1
ATOM 8206 N N . GLU D 1 43 ? 28.789 37.973 14.802 1.00 68.61 31 GLU D N 1
ATOM 8207 C CA . GLU D 1 43 ? 29.477 36.987 15.614 1.00 68.96 31 GLU D CA 1
ATOM 8208 C C . GLU D 1 43 ? 30.847 37.495 16.057 1.00 64.21 31 GLU D C 1
ATOM 8209 O O . GLU D 1 43 ? 31.719 37.714 15.224 1.00 62.96 31 GLU D O 1
ATOM 8215 N N . CYS D 1 44 ? 31.044 37.707 17.352 1.00 61.04 32 CYS D N 1
ATOM 8216 C CA . CYS D 1 44 ? 32.392 38.031 17.818 1.00 55.57 32 CYS D CA 1
ATOM 8217 C C . CYS D 1 44 ? 33.018 36.817 18.475 1.00 55.12 32 CYS D C 1
ATOM 8218 O O . CYS D 1 44 ? 32.592 36.363 19.538 1.00 58.74 32 CYS D O 1
ATOM 8221 N N . LEU D 1 45 ? 34.047 36.291 17.836 1.00 54.24 33 LEU D N 1
ATOM 8222 C CA . LEU D 1 45 ? 34.760 35.144 18.372 1.00 55.34 33 LEU D CA 1
ATOM 8223 C C . LEU D 1 45 ? 36.074 35.555 19.076 1.00 54.71 33 LEU D C 1
ATOM 8224 O O . LEU D 1 45 ? 36.966 36.141 18.460 1.00 51.63 33 LEU D O 1
ATOM 8229 N N . LEU D 1 46 ? 36.197 35.237 20.361 1.00 53.47 34 LEU D N 1
ATOM 8230 C CA . LEU D 1 46 ? 37.422 35.527 21.104 1.00 50.86 34 LEU D CA 1
ATOM 8231 C C . LEU D 1 46 ? 38.256 34.271 21.301 1.00 51.14 34 LEU D C 1
ATOM 8232 O O . LEU D 1 46 ? 37.743 33.259 21.802 1.00 53.08 34 LEU D O 1
ATOM 8237 N N . ALA D 1 47 ? 39.520 34.320 20.893 1.00 49.70 35 ALA D N 1
ATOM 8238 C CA . ALA D 1 47 ? 40.446 33.233 21.163 1.00 50.21 35 ALA D CA 1
ATOM 8239 C C . ALA D 1 47 ? 40.983 33.366 22.592 1.00 53.01 35 ALA D C 1
ATOM 8240 O O . ALA D 1 47 ? 41.712 34.317 22.899 1.00 47.77 35 ALA D O 1
ATOM 8242 N N . VAL D 1 48 ? 40.621 32.419 23.460 1.00 51.45 36 VAL D N 1
ATOM 8243 C CA . VAL D 1 48 ? 40.994 32.505 24.876 1.00 52.24 36 VAL D CA 1
ATOM 8244 C C . VAL D 1 48 ? 41.872 31.349 25.342 1.00 54.28 36 VAL D C 1
ATOM 8245 O O . VAL D 1 48 ? 41.613 30.182 25.029 1.00 54.82 36 VAL D O 1
ATOM 8249 N N . ALA D 1 49 ? 42.905 31.675 26.112 1.00 51.13 37 ALA D N 1
ATOM 8250 C CA . ALA D 1 49 ? 43.769 30.659 26.680 1.00 51.19 37 ALA D CA 1
ATOM 8251 C C . ALA D 1 49 ? 43.735 30.761 28.197 1.00 51.35 37 ALA D C 1
ATOM 8252 O O . ALA D 1 49 ? 43.782 31.858 28.756 1.00 49.95 37 ALA D O 1
ATOM 8254 N N . VAL D 1 50 ? 43.620 29.615 28.861 1.00 53.14 38 VAL D N 1
ATOM 8255 C CA . VAL D 1 50 ? 43.515 29.622 30.308 1.00 55.71 38 VAL D CA 1
ATOM 8256 C C . VAL D 1 50 ? 44.604 28.779 30.948 1.00 57.26 38 VAL D C 1
ATOM 8257 O O . VAL D 1 50 ? 44.893 27.670 30.506 1.00 58.03 38 VAL D O 1
ATOM 8261 N N . HIS D 1 51 ? 45.219 29.329 31.986 1.00 56.39 39 HIS D N 1
ATOM 8262 C CA . HIS D 1 51 ? 46.182 28.594 32.782 1.00 58.31 39 HIS D CA 1
ATOM 8263 C C . HIS D 1 51 ? 45.791 28.728 34.241 1.00 58.94 39 HIS D C 1
ATOM 8264 O O . HIS D 1 51 ? 45.582 29.834 34.729 1.00 59.80 39 HIS D O 1
ATOM 8271 N N . GLY D 1 52 ? 45.663 27.596 34.927 1.00 60.32 40 GLY D N 1
ATOM 8272 C CA . GLY D 1 52 ? 45.217 27.585 36.310 1.00 60.64 40 GLY D CA 1
ATOM 8273 C C . GLY D 1 52 ? 43.723 27.354 36.437 1.00 62.22 40 GLY D C 1
ATOM 8274 O O . GLY D 1 52 ? 43.008 27.330 35.438 1.00 64.95 40 GLY D O 1
ATOM 8275 N N . ALA D 1 53 ? 43.247 27.168 37.665 1.00 61.25 41 ALA D N 1
ATOM 8276 C CA . ALA D 1 53 ? 41.825 26.951 37.901 1.00 60.73 41 ALA D CA 1
ATOM 8277 C C . ALA D 1 53 ? 41.249 28.015 38.822 1.00 60.16 41 ALA D C 1
ATOM 8278 O O . ALA D 1 53 ? 41.953 28.543 39.680 1.00 62.68 41 ALA D O 1
ATOM 8280 N N . LEU D 1 54 ? 39.968 28.325 38.657 1.00 61.07 42 LEU D N 1
ATOM 8281 C CA . LEU D 1 54 ? 39.313 29.244 39.579 1.00 61.66 42 LEU D CA 1
ATOM 8282 C C . LEU D 1 54 ? 39.094 28.582 40.919 1.00 64.76 42 LEU D C 1
ATOM 8283 O O . LEU D 1 54 ? 38.715 27.409 40.969 1.00 64.87 42 LEU D O 1
ATOM 8288 N N . ASN D 1 55 ? 39.316 29.326 42.003 1.00 64.83 43 ASN D N 1
ATOM 8289 C CA . ASN D 1 55 ? 38.946 28.825 43.318 1.00 64.83 43 ASN D CA 1
ATOM 8290 C C . ASN D 1 55 ? 37.426 28.872 43.487 1.00 67.01 43 ASN D C 1
ATOM 8291 O O . ASN D 1 55 ? 36.699 29.264 42.563 1.00 64.76 43 ASN D O 1
ATOM 8296 N N . ALA D 1 56 ? 36.952 28.469 44.663 1.00 68.30 44 ALA D N 1
ATOM 8297 C CA . ALA D 1 56 ? 35.526 28.300 44.903 1.00 70.53 44 ALA D CA 1
ATOM 8298 C C . ALA D 1 56 ? 34.736 29.598 44.775 1.00 70.92 44 ALA D C 1
ATOM 8299 O O . ALA D 1 56 ? 33.551 29.579 44.448 1.00 72.15 44 ALA D O 1
ATOM 8301 N N . ASP D 1 57 ? 35.396 30.723 45.026 1.00 70.50 45 ASP D N 1
ATOM 8302 C CA . ASP D 1 57 ? 34.709 32.008 45.124 1.00 72.88 45 ASP D CA 1
ATOM 8303 C C . ASP D 1 57 ? 34.797 32.839 43.824 1.00 69.93 45 ASP D C 1
ATOM 8304 O O . ASP D 1 57 ? 34.258 33.951 43.742 1.00 69.18 45 ASP D O 1
ATOM 8309 N N . LYS D 1 58 ? 35.459 32.283 42.813 1.00 67.32 46 LYS D N 1
ATOM 8310 C CA . LYS D 1 58 ? 35.777 33.030 41.592 1.00 65.16 46 LYS D CA 1
ATOM 8311 C C . LYS D 1 58 ? 36.545 34.328 41.914 1.00 61.22 46 LYS D C 1
ATOM 8312 O O . LYS D 1 58 ? 36.241 35.378 41.339 1.00 60.95 46 LYS D O 1
ATOM 8318 N N . SER D 1 59 ? 37.520 34.265 42.822 1.00 59.01 47 SER D N 1
ATOM 8319 C CA . SER D 1 59 ? 38.191 35.479 43.292 1.00 57.41 47 SER D CA 1
ATOM 8320 C C . SER D 1 59 ? 39.676 35.555 42.917 1.00 55.55 47 SER D C 1
ATOM 8321 O O . SER D 1 59 ? 40.342 36.542 43.217 1.00 56.61 47 SER D O 1
ATOM 8324 N N . ASN D 1 60 ? 40.189 34.511 42.275 1.00 53.98 48 ASN D N 1
ATOM 8325 C CA . ASN D 1 60 ? 41.583 34.468 41.836 1.00 52.34 48 ASN D CA 1
ATOM 8326 C C . ASN D 1 60 ? 41.763 34.595 40.306 1.00 51.49 48 ASN D C 1
ATOM 8327 O O . ASN D 1 60 ? 42.752 34.102 39.761 1.00 50.87 48 ASN D O 1
ATOM 8332 N N . ALA D 1 61 ? 40.816 35.235 39.622 1.00 51.50 49 ALA D N 1
ATOM 8333 C CA . ALA D 1 61 ? 40.945 35.458 38.170 1.00 50.77 49 ALA D CA 1
ATOM 8334 C C . ALA D 1 61 ? 41.912 36.610 37.843 1.00 48.05 49 ALA D C 1
ATOM 8335 O O . ALA D 1 61 ? 41.806 37.686 38.423 1.00 47.03 49 ALA D O 1
ATOM 8337 N N . ILE D 1 62 ? 42.846 36.363 36.929 1.00 47.09 50 ILE D N 1
ATOM 8338 C CA . ILE D 1 62 ? 43.695 37.413 36.352 1.00 44.73 50 ILE D CA 1
ATOM 8339 C C . ILE D 1 62 ? 43.443 37.513 34.837 1.00 44.46 50 ILE D C 1
ATOM 8340 O O . ILE D 1 62 ? 43.483 36.513 34.134 1.00 45.47 50 ILE D O 1
ATOM 8345 N N . LEU D 1 63 ? 43.183 38.718 34.347 1.00 43.13 51 LEU D N 1
ATOM 8346 C CA . LEU D 1 63 ? 42.964 38.911 32.915 1.00 42.75 51 LEU D CA 1
ATOM 8347 C C . LEU D 1 63 ? 44.224 39.443 32.265 1.00 44.11 51 LEU D C 1
ATOM 8348 O O . LEU D 1 63 ? 44.808 40.435 32.735 1.00 38.96 51 LEU D O 1
ATOM 8353 N N . VAL D 1 64 ? 44.654 38.788 31.189 1.00 40.74 52 VAL D N 1
ATOM 8354 C CA . VAL D 1 64 ? 45.827 39.243 30.452 1.00 38.85 52 VAL D CA 1
ATOM 8355 C C . VAL D 1 64 ? 45.496 39.497 28.974 1.00 38.55 52 VAL D C 1
ATOM 8356 O O . VAL D 1 64 ? 45.427 38.553 28.197 1.00 39.62 52 VAL D O 1
ATOM 8360 N N . PRO D 1 65 ? 45.310 40.772 28.588 1.00 37.11 53 PRO D N 1
ATOM 8361 C CA . PRO D 1 65 ? 45.142 41.107 27.162 1.00 36.96 53 PRO D CA 1
ATOM 8362 C C . PRO D 1 65 ? 46.434 40.938 26.368 1.00 36.43 53 PRO D C 1
ATOM 8363 O O . PRO D 1 65 ? 47.513 40.827 26.936 1.00 34.59 53 PRO D O 1
ATOM 8367 N N . THR D 1 66 ? 46.325 40.958 25.046 1.00 36.11 54 THR D N 1
ATOM 8368 C CA . THR D 1 66 ? 47.491 40.766 24.205 1.00 36.31 54 THR D CA 1
ATOM 8369 C C . THR D 1 66 ? 47.873 42.092 23.556 1.00 33.51 54 THR D C 1
ATOM 8370 O O . THR D 1 66 ? 47.092 43.041 23.572 1.00 32.41 54 THR D O 1
ATOM 8374 N N . TRP D 1 67 ? 49.085 42.144 23.012 1.00 30.92 55 TRP D N 1
ATOM 8375 C CA . TRP D 1 67 ? 49.687 43.400 22.565 1.00 28.81 55 TRP D CA 1
ATOM 8376 C C . TRP D 1 67 ? 49.724 43.459 21.028 1.00 28.51 55 TRP D C 1
ATOM 8377 O O . TRP D 1 67 ? 49.272 42.534 20.358 1.00 29.96 55 TRP D O 1
ATOM 8388 N N . TYR D 1 68 ? 50.250 44.543 20.467 1.00 26.69 56 TYR D N 1
ATOM 8389 C CA . TYR D 1 68 ? 50.246 44.715 19.007 1.00 31.01 56 TYR D CA 1
ATOM 8390 C C . TYR D 1 68 ? 51.043 43.602 18.309 1.00 29.80 56 TYR D C 1
ATOM 8391 O O . TYR D 1 68 ? 52.192 43.346 18.677 1.00 30.14 56 TYR D O 1
ATOM 8400 N N . SER D 1 69 ? 50.426 42.970 17.305 1.00 30.84 57 SER D N 1
ATOM 8401 C CA . SER D 1 69 ? 51.000 41.861 16.512 1.00 33.93 57 SER D CA 1
ATOM 8402 C C . SER D 1 69 ? 51.224 40.569 17.311 1.00 35.44 57 SER D C 1
ATOM 8403 O O . SER D 1 69 ? 51.700 39.574 16.756 1.00 35.75 57 SER D O 1
ATOM 8406 N N . GLY D 1 70 ? 50.869 40.587 18.596 1.00 30.83 58 GLY D N 1
ATOM 8407 C CA . GLY D 1 70 ? 51.105 39.455 19.470 1.00 32.13 58 GLY D CA 1
ATOM 8408 C C . GLY D 1 70 ? 49.905 38.544 19.668 1.00 38.40 58 GLY D C 1
ATOM 8409 O O . GLY D 1 70 ? 48.771 38.866 19.280 1.00 37.82 58 GLY D O 1
ATOM 8410 N N . THR D 1 71 ? 50.148 37.386 20.277 1.00 38.86 59 THR D N 1
ATOM 8411 C CA . THR D 1 71 ? 49.048 36.480 20.588 1.00 39.50 59 THR D CA 1
ATOM 8412 C C . THR D 1 71 ? 49.092 36.083 22.056 1.00 41.91 59 THR D C 1
ATOM 8413 O O . THR D 1 71 ? 50.036 36.420 22.765 1.00 41.91 59 THR D O 1
ATOM 8417 N N . SER D 1 72 ? 48.065 35.359 22.507 1.00 44.17 60 SER D N 1
ATOM 8418 C CA . SER D 1 72 ? 48.018 34.859 23.878 1.00 45.02 60 SER D CA 1
ATOM 8419 C C . SER D 1 72 ? 49.209 33.973 24.167 1.00 45.15 60 SER D C 1
ATOM 8420 O O . SER D 1 72 ? 49.594 33.774 25.327 1.00 43.74 60 SER D O 1
ATOM 8423 N N . LYS D 1 73 ? 49.788 33.448 23.098 1.00 45.96 61 LYS D N 1
ATOM 8424 C CA . LYS D 1 73 ? 50.914 32.554 23.193 1.00 46.80 61 LYS D CA 1
ATOM 8425 C C . LYS D 1 73 ? 52.053 33.286 23.828 1.00 46.37 61 LYS D C 1
ATOM 8426 O O . LYS D 1 73 ? 52.505 32.877 24.880 1.00 49.39 61 LYS D O 1
ATOM 8432 N N . ALA D 1 74 ? 52.471 34.406 23.222 1.00 42.57 62 ALA D N 1
ATOM 8433 C CA . ALA D 1 74 ? 53.591 35.202 23.682 1.00 39.01 62 ALA D CA 1
ATOM 8434 C C . ALA D 1 74 ? 53.502 35.467 25.171 1.00 39.23 62 ALA D C 1
ATOM 8435 O O . ALA D 1 74 ? 54.511 35.444 25.869 1.00 39.64 62 ALA D O 1
ATOM 8437 N N . MET D 1 75 ? 52.299 35.720 25.662 1.00 37.62 63 MET D N 1
ATOM 8438 C CA . MET D 1 75 ? 52.179 36.078 27.073 1.00 41.35 63 MET D CA 1
ATOM 8439 C C . MET D 1 75 ? 52.537 34.850 27.916 1.00 44.61 63 MET D C 1
ATOM 8440 O O . MET D 1 75 ? 53.151 34.966 28.976 1.00 43.88 63 MET D O 1
ATOM 8445 N N . GLU D 1 76 ? 52.205 33.667 27.401 1.00 49.45 64 GLU D N 1
ATOM 8446 C CA . GLU D 1 76 ? 52.524 32.416 28.085 1.00 53.46 64 GLU D CA 1
ATOM 8447 C C . GLU D 1 76 ? 54.033 32.147 28.174 1.00 53.48 64 GLU D C 1
ATOM 8448 O O . GLU D 1 76 ? 54.549 31.986 29.275 1.00 53.33 64 GLU D O 1
ATOM 8454 N N . GLN D 1 77 ? 54.752 32.103 27.051 1.00 52.27 65 GLN D N 1
ATOM 8455 C CA . GLN D 1 77 ? 56.202 31.849 27.134 1.00 53.30 65 GLN D CA 1
ATOM 8456 C C . GLN D 1 77 ? 56.960 32.859 27.977 1.00 50.01 65 GLN D C 1
ATOM 8457 O O . GLN D 1 77 ? 57.896 32.491 28.693 1.00 50.53 65 GLN D O 1
ATOM 8463 N N . ILE D 1 78 ? 56.582 34.131 27.886 1.00 42.41 66 ILE D N 1
ATOM 8464 C CA . ILE D 1 78 ? 57.365 35.145 28.557 1.00 39.96 66 ILE D CA 1
ATOM 8465 C C . ILE D 1 78 ? 56.964 35.328 30.030 1.00 37.93 66 ILE D C 1
ATOM 8466 O O . ILE D 1 78 ? 57.818 35.585 30.867 1.00 37.01 66 ILE D O 1
ATOM 8471 N N . TYR D 1 79 ? 55.684 35.187 30.359 1.00 38.24 67 TYR D N 1
ATOM 8472 C CA . TYR D 1 79 ? 55.228 35.703 31.647 1.00 40.14 67 TYR D CA 1
ATOM 8473 C C . TYR D 1 79 ? 54.538 34.716 32.604 1.00 41.56 67 TYR D C 1
ATOM 8474 O O . TYR D 1 79 ? 54.551 34.935 33.818 1.00 40.08 67 TYR D O 1
ATOM 8483 N N . ILE D 1 80 ? 53.922 33.659 32.079 1.00 44.74 68 ILE D N 1
ATOM 8484 C CA . ILE D 1 80 ? 53.107 32.785 32.916 1.00 45.86 68 ILE D CA 1
ATOM 8485 C C . ILE D 1 80 ? 53.852 31.497 33.285 1.00 48.01 68 ILE D C 1
ATOM 8486 O O . ILE D 1 80 ? 54.475 30.865 32.435 1.00 49.42 68 ILE D O 1
ATOM 8491 N N . GLY D 1 81 ? 53.776 31.103 34.555 1.00 50.03 69 GLY D N 1
ATOM 8492 C CA . GLY D 1 81 ? 54.553 29.975 35.042 1.00 50.46 69 GLY D CA 1
ATOM 8493 C C . GLY D 1 81 ? 54.506 29.865 36.551 1.00 51.51 69 GLY D C 1
ATOM 8494 O O . GLY D 1 81 ? 54.149 30.818 37.237 1.00 47.63 69 GLY D O 1
ATOM 8495 N N . GLU D 1 82 ? 54.872 28.704 37.087 1.00 56.37 70 GLU D N 1
ATOM 8496 C CA . GLU D 1 82 ? 54.770 28.500 38.534 1.00 57.94 70 GLU D CA 1
ATOM 8497 C C . GLU D 1 82 ? 55.707 29.374 39.381 1.00 59.07 70 GLU D C 1
ATOM 8498 O O . GLU D 1 82 ? 55.283 29.914 40.406 1.00 60.94 70 GLU D O 1
ATOM 8504 N N . GLY D 1 83 ? 56.967 29.538 38.986 1.00 57.95 71 GLY D N 1
ATOM 8505 C CA . GLY D 1 83 ? 57.879 30.335 39.809 1.00 54.75 71 GLY D CA 1
ATOM 8506 C C . GLY D 1 83 ? 57.810 31.828 39.503 1.00 52.21 71 GLY D C 1
ATOM 8507 O O . GLY D 1 83 ? 58.732 32.596 39.817 1.00 51.49 71 GLY D O 1
ATOM 8508 N N . ARG D 1 84 ? 56.696 32.225 38.891 1.00 49.79 72 ARG D N 1
ATOM 8509 C CA . ARG D 1 84 ? 56.459 33.590 38.418 1.00 47.20 72 ARG D CA 1
ATOM 8510 C C . ARG D 1 84 ? 55.334 34.265 39.191 1.00 45.73 72 ARG D C 1
ATOM 8511 O O . ARG D 1 84 ? 54.572 33.599 39.884 1.00 47.57 72 ARG D O 1
ATOM 8519 N N . ALA D 1 85 ? 55.195 35.578 39.039 1.00 43.52 73 ALA D N 1
ATOM 8520 C CA . ALA D 1 85 ? 54.085 36.277 39.676 1.00 43.01 73 ALA D CA 1
ATOM 8521 C C . ALA D 1 85 ? 52.757 35.802 39.095 1.00 43.38 73 ALA D C 1
ATOM 8522 O O . ALA D 1 85 ? 51.775 35.631 39.827 1.00 41.69 73 ALA D O 1
ATOM 8524 N N . LEU D 1 86 ? 52.724 35.573 37.780 1.00 38.65 74 LEU D N 1
ATOM 8525 C CA . LEU D 1 86 ? 51.524 35.043 37.153 1.00 40.26 74 LEU D CA 1
ATOM 8526 C C . LEU D 1 86 ? 51.572 33.521 37.205 1.00 45.38 74 LEU D C 1
ATOM 8527 O O . LEU D 1 86 ? 51.899 32.858 36.219 1.00 44.42 74 LEU D O 1
ATOM 8532 N N . ASP D 1 87 ? 51.224 32.995 38.381 1.00 43.50 75 ASP D N 1
ATOM 8533 C CA . ASP D 1 87 ? 51.379 31.588 38.753 1.00 45.32 75 ASP D CA 1
ATOM 8534 C C . ASP D 1 87 ? 50.048 30.835 38.717 1.00 47.54 75 ASP D C 1
ATOM 8535 O O . ASP D 1 87 ? 49.176 31.071 39.553 1.00 51.13 75 ASP D O 1
ATOM 8540 N N . PRO D 1 88 ? 49.891 29.906 37.757 1.00 49.78 76 PRO D N 1
ATOM 8541 C CA . PRO D 1 88 ? 48.620 29.201 37.589 1.00 50.79 76 PRO D CA 1
ATOM 8542 C C . PRO D 1 88 ? 48.341 28.203 38.727 1.00 53.21 76 PRO D C 1
ATOM 8543 O O . PRO D 1 88 ? 47.237 27.668 38.805 1.00 54.52 76 PRO D O 1
ATOM 8547 N N . SER D 1 89 ? 49.314 27.983 39.607 1.00 54.10 77 SER D N 1
ATOM 8548 C CA . SER D 1 89 ? 49.053 27.177 40.806 1.00 57.28 77 SER D CA 1
ATOM 8549 C C . SER D 1 89 ? 48.293 28.008 41.837 1.00 57.58 77 SER D C 1
ATOM 8550 O O . SER D 1 89 ? 47.740 27.464 42.776 1.00 58.83 77 SER D O 1
ATOM 8553 N N . LYS D 1 90 ? 48.255 29.327 41.646 1.00 53.61 78 LYS D N 1
ATOM 8554 C CA . LYS D 1 90 ? 47.518 30.212 42.546 1.00 54.26 78 LYS D CA 1
ATOM 8555 C C . LYS D 1 90 ? 46.329 30.883 41.873 1.00 54.67 78 LYS D C 1
ATOM 8556 O O . LYS D 1 90 ? 45.277 31.047 42.488 1.00 53.02 78 LYS D O 1
ATOM 8562 N N . TYR D 1 91 ? 46.497 31.280 40.609 1.00 50.90 79 TYR D N 1
ATOM 8563 C CA . TYR D 1 91 ? 45.483 32.070 39.914 1.00 52.23 79 TYR D CA 1
ATOM 8564 C C . TYR D 1 91 ? 44.940 31.385 38.673 1.00 51.77 79 TYR D C 1
ATOM 8565 O O . TYR D 1 91 ? 45.625 30.571 38.062 1.00 51.99 79 TYR D O 1
ATOM 8574 N N . CYS D 1 92 ? 43.707 31.727 38.323 1.00 52.49 80 CYS D N 1
ATOM 8575 C CA . CYS D 1 92 ? 43.145 31.402 37.011 1.00 53.13 80 CYS D CA 1
ATOM 8576 C C . CYS D 1 92 ? 43.475 32.526 36.018 1.00 54.12 80 CYS D C 1
ATOM 8577 O O . CYS D 1 92 ? 42.791 33.545 36.000 1.00 50.44 80 CYS D O 1
ATOM 8580 N N . ILE D 1 93 ? 44.508 32.321 35.206 1.00 50.05 81 ILE D N 1
ATOM 8581 C CA . ILE D 1 93 ? 45.032 33.359 34.319 1.00 47.95 81 ILE D CA 1
ATOM 8582 C C . ILE D 1 93 ? 44.406 33.210 32.936 1.00 52.21 81 ILE D C 1
ATOM 8583 O O . ILE D 1 93 ? 44.616 32.212 32.234 1.00 51.07 81 ILE D O 1
ATOM 8588 N N . ILE D 1 94 ? 43.594 34.198 32.581 1.00 47.90 82 ILE D N 1
ATOM 8589 C CA . ILE D 1 94 ? 42.806 34.150 31.358 1.00 48.48 82 ILE D CA 1
ATOM 8590 C C . ILE D 1 94 ? 43.388 35.145 30.361 1.00 50.10 82 ILE D C 1
ATOM 8591 O O . ILE D 1 94 ? 43.241 36.362 30.526 1.00 46.91 82 ILE D O 1
ATOM 8596 N N . VAL D 1 95 ? 44.080 34.610 29.357 1.00 46.17 83 VAL D N 1
ATOM 8597 C CA . VAL D 1 95 ? 44.700 35.421 28.317 1.00 44.31 83 VAL D CA 1
ATOM 8598 C C . VAL D 1 95 ? 43.755 35.514 27.130 1.00 47.67 83 VAL D C 1
ATOM 8599 O O . VAL D 1 95 ? 43.317 34.488 26.590 1.00 49.19 83 VAL D O 1
ATOM 8603 N N . VAL D 1 96 ? 43.403 36.742 26.751 1.00 44.27 84 VAL D N 1
ATOM 8604 C CA . VAL D 1 96 ? 42.418 36.947 25.700 1.00 44.16 84 VAL D CA 1
ATOM 8605 C C . VAL D 1 96 ? 43.000 37.750 24.533 1.00 43.14 84 VAL D C 1
ATOM 8606 O O . VAL D 1 96 ? 43.474 38.891 24.695 1.00 40.49 84 VAL D O 1
ATOM 8610 N N . ASN D 1 97 ? 42.926 37.133 23.356 1.00 43.01 85 ASN D N 1
ATOM 8611 C CA . ASN D 1 97 ? 43.478 37.698 22.135 1.00 46.47 85 ASN D CA 1
ATOM 8612 C C . ASN D 1 97 ? 42.653 38.875 21.648 1.00 45.22 85 ASN D C 1
ATOM 8613 O O . ASN D 1 97 ? 41.425 38.803 21.615 1.00 42.17 85 ASN D O 1
ATOM 8618 N N . GLN D 1 98 ? 43.337 39.966 21.303 1.00 38.77 86 GLN D N 1
ATOM 8619 C CA . GLN D 1 98 ? 42.692 41.122 20.703 1.00 37.91 86 GLN D CA 1
ATOM 8620 C C . GLN D 1 98 ? 41.796 40.745 19.535 1.00 39.11 86 GLN D C 1
ATOM 8621 O O . GLN D 1 98 ? 42.172 39.919 18.731 1.00 39.63 86 GLN D O 1
ATOM 8627 N N . ILE D 1 99 ? 40.639 41.377 19.449 1.00 39.51 87 ILE D N 1
ATOM 8628 C CA . ILE D 1 99 ? 39.887 41.414 18.206 1.00 40.08 87 ILE D CA 1
ATOM 8629 C C . ILE D 1 99 ? 40.800 41.993 17.127 1.00 42.06 87 ILE D C 1
ATOM 8630 O O . ILE D 1 99 ? 41.391 43.067 17.323 1.00 36.45 87 ILE D O 1
ATOM 8635 N N . GLY D 1 100 ? 40.972 41.251 16.034 1.00 38.89 88 GLY D N 1
ATOM 8636 C CA . GLY D 1 100 ? 41.845 41.688 14.956 1.00 37.38 88 GLY D CA 1
ATOM 8637 C C . GLY D 1 100 ? 43.231 41.064 14.876 1.00 36.78 88 GLY D C 1
ATOM 8638 O O . GLY D 1 100 ? 43.958 41.330 13.918 1.00 36.37 88 GLY D O 1
ATOM 8639 N N . ASN D 1 101 ? 43.616 40.242 15.855 1.00 37.51 89 ASN D N 1
ATOM 8640 C CA . ASN D 1 101 ? 44.993 39.744 15.921 1.00 36.84 89 ASN D CA 1
ATOM 8641 C C . ASN D 1 101 ? 45.240 38.433 15.154 1.00 38.21 89 ASN D C 1
ATOM 8642 O O . ASN D 1 101 ? 46.352 37.891 15.185 1.00 37.90 89 ASN D O 1
ATOM 8647 N N . GLY D 1 102 ? 44.222 37.961 14.435 1.00 39.70 90 GLY D N 1
ATOM 8648 C CA . GLY D 1 102 ? 44.343 36.750 13.641 1.00 41.10 90 GLY D CA 1
ATOM 8649 C C . GLY D 1 102 ? 43.784 35.495 14.302 1.00 46.41 90 GLY D C 1
ATOM 8650 O O . GLY D 1 102 ? 43.383 34.555 13.623 1.00 48.45 90 GLY D O 1
ATOM 8651 N N . LEU D 1 103 ? 43.780 35.467 15.631 1.00 43.43 91 LEU D N 1
ATOM 8652 C CA . LEU D 1 103 ? 43.226 34.326 16.357 1.00 45.51 91 LEU D CA 1
ATOM 8653 C C . LEU D 1 103 ? 41.772 34.593 16.717 1.00 49.23 91 LEU D C 1
ATOM 8654 O O . LEU D 1 103 ? 40.895 33.791 16.414 1.00 48.47 91 LEU D O 1
ATOM 8659 N N . SER D 1 104 ? 41.521 35.721 17.364 1.00 45.42 92 SER D N 1
ATOM 8660 C CA . SER D 1 104 ? 40.171 36.214 17.578 1.00 46.16 92 SER D CA 1
ATOM 8661 C C . SER D 1 104 ? 39.605 36.690 16.229 1.00 51.22 92 SER D C 1
ATOM 8662 O O . SER D 1 104 ? 40.325 36.657 15.225 1.00 45.20 92 SER D O 1
ATOM 8665 N N . SER D 1 105 ? 38.339 37.111 16.198 1.00 46.75 93 SER D N 1
ATOM 8666 C CA . SER D 1 105 ? 37.717 37.527 14.941 1.00 46.74 93 SER D CA 1
ATOM 8667 C C . SER D 1 105 ? 38.540 38.683 14.388 1.00 44.37 93 SER D C 1
ATOM 8668 O O . SER D 1 105 ? 38.867 39.610 15.120 1.00 44.22 93 SER D O 1
ATOM 8671 N N . SER D 1 106 ? 38.917 38.572 13.118 1.00 44.01 94 SER D N 1
ATOM 8672 C CA . SER D 1 106 ? 39.819 39.522 12.482 1.00 41.85 94 SER D CA 1
ATOM 8673 C C . SER D 1 106 ? 39.470 39.665 11.005 1.00 43.54 94 SER D C 1
ATOM 8674 O O . SER D 1 106 ? 38.614 38.944 10.478 1.00 44.42 94 SER D O 1
ATOM 8677 N N . ALA D 1 107 ? 40.146 40.597 10.357 1.00 40.79 95 ALA D N 1
ATOM 8678 C CA . ALA D 1 107 ? 40.049 40.785 8.911 1.00 39.84 95 ALA D CA 1
ATOM 8679 C C . ALA D 1 107 ? 40.310 39.476 8.178 1.00 43.96 95 ALA D C 1
ATOM 8680 O O . ALA D 1 107 ? 39.678 39.162 7.159 1.00 44.79 95 ALA D O 1
ATOM 8682 N N . SER D 1 108 ? 41.246 38.709 8.718 1.00 47.29 96 SER D N 1
ATOM 8683 C CA . SER D 1 108 ? 41.745 37.525 8.045 1.00 49.31 96 SER D CA 1
ATOM 8684 C C . SER D 1 108 ? 40.919 36.267 8.291 1.00 52.74 96 SER D C 1
ATOM 8685 O O . SER D 1 108 ? 41.252 35.218 7.754 1.00 54.52 96 SER D O 1
ATOM 8688 N N . ASN D 1 109 ? 39.850 36.354 9.081 1.00 53.65 97 ASN D N 1
ATOM 8689 C CA . ASN D 1 109 ? 39.032 35.165 9.322 1.00 52.88 97 ASN D CA 1
ATOM 8690 C C . ASN D 1 109 ? 37.524 35.400 9.439 1.00 54.61 97 ASN D C 1
ATOM 8691 O O . ASN D 1 109 ? 36.788 34.488 9.827 1.00 52.35 97 ASN D O 1
ATOM 8696 N N . THR D 1 110 ? 37.060 36.598 9.093 1.00 51.36 98 THR D N 1
ATOM 8697 C CA . THR D 1 110 ? 35.638 36.922 9.179 1.00 51.41 98 THR D CA 1
ATOM 8698 C C . THR D 1 110 ? 35.067 37.126 7.775 1.00 53.65 98 THR D C 1
ATOM 8699 O O . THR D 1 110 ? 35.779 37.614 6.895 1.00 53.81 98 THR D O 1
ATOM 8703 N N . GLY D 1 111 ? 33.802 36.744 7.564 1.00 56.57 99 GLY D N 1
ATOM 8704 C CA . GLY D 1 111 ? 33.131 36.949 6.283 1.00 56.55 99 GLY D CA 1
ATOM 8705 C C . GLY D 1 111 ? 32.084 38.061 6.250 1.00 57.40 99 GLY D C 1
ATOM 8706 O O . GLY D 1 111 ? 32.037 38.911 7.126 1.00 55.83 99 GLY D O 1
ATOM 8707 N N . GLY D 1 112 ? 31.231 38.074 5.226 1.00 59.15 100 GLY D N 1
ATOM 8708 C CA . GLY D 1 112 ? 30.222 39.117 5.124 1.00 56.14 100 GLY D CA 1
ATOM 8709 C C . GLY D 1 112 ? 30.832 40.477 4.800 1.00 54.28 100 GLY D C 1
ATOM 8710 O O . GLY D 1 112 ? 31.803 40.580 4.036 1.00 49.55 100 GLY D O 1
ATOM 8711 N N . SER D 1 113 ? 30.261 41.536 5.365 1.00 49.28 101 SER D N 1
ATOM 8712 C CA . SER D 1 113 ? 30.740 42.872 5.059 1.00 52.46 101 SER D CA 1
ATOM 8713 C C . SER D 1 113 ? 32.040 43.167 5.826 1.00 51.70 101 SER D C 1
ATOM 8714 O O . SER D 1 113 ? 32.586 44.255 5.715 1.00 50.52 101 SER D O 1
ATOM 8717 N N . LEU D 1 114 ? 32.539 42.169 6.555 1.00 52.12 102 LEU D N 1
ATOM 8718 C CA . LEU D 1 114 ? 33.684 42.336 7.457 1.00 49.52 102 LEU D CA 1
ATOM 8719 C C . LEU D 1 114 ? 34.993 41.672 6.994 1.00 47.14 102 LEU D C 1
ATOM 8720 O O . LEU D 1 114 ? 36.029 41.803 7.656 1.00 46.30 102 LEU D O 1
ATOM 8725 N N . ALA D 1 115 ? 34.957 40.968 5.869 1.00 47.54 103 ALA D N 1
ATOM 8726 C CA . ALA D 1 115 ? 36.156 40.309 5.357 1.00 47.00 103 ALA D CA 1
ATOM 8727 C C . ALA D 1 115 ? 37.236 41.287 4.896 1.00 47.26 103 ALA D C 1
ATOM 8728 O O . ALA D 1 115 ? 36.943 42.304 4.271 1.00 45.20 103 ALA D O 1
ATOM 8730 N N . GLY D 1 116 ? 38.488 40.955 5.196 1.00 48.04 104 GLY D N 1
ATOM 8731 C CA . GLY D 1 116 ? 39.648 41.704 4.735 1.00 47.37 104 GLY D CA 1
ATOM 8732 C C . GLY D 1 116 ? 39.625 43.214 4.937 1.00 45.12 104 GLY D C 1
ATOM 8733 O O . GLY D 1 116 ? 39.538 43.692 6.056 1.00 42.53 104 GLY D O 1
ATOM 8734 N N . PRO D 1 117 ? 39.682 43.977 3.833 1.00 45.27 105 PRO D N 1
ATOM 8735 C CA . PRO D 1 117 ? 39.685 45.436 3.939 1.00 44.38 105 PRO D CA 1
ATOM 8736 C C . PRO D 1 117 ? 38.360 45.966 4.477 1.00 42.54 105 PRO D C 1
ATOM 8737 O O . PRO D 1 117 ? 38.289 47.131 4.891 1.00 41.62 105 PRO D O 1
ATOM 8741 N N . GLY D 1 118 ? 37.329 45.129 4.456 1.00 41.62 106 GLY D N 1
ATOM 8742 C CA . GLY D 1 118 ? 36.020 45.514 4.948 1.00 41.77 106 GLY D CA 1
ATOM 8743 C C . GLY D 1 118 ? 35.907 45.443 6.462 1.00 41.42 106 GLY D C 1
ATOM 8744 O O . GLY D 1 118 ? 34.936 45.936 7.048 1.00 39.75 106 GLY D O 1
ATOM 8745 N N . PHE D 1 119 ? 36.898 44.839 7.106 1.00 40.15 107 PHE D N 1
ATOM 8746 C CA . PHE D 1 119 ? 36.833 44.663 8.553 1.00 40.35 107 PHE D CA 1
ATOM 8747 C C . PHE D 1 119 ? 36.711 45.992 9.298 1.00 39.76 107 PHE D C 1
ATOM 8748 O O . PHE D 1 119 ? 37.295 46.981 8.910 1.00 36.04 107 PHE D O 1
ATOM 8756 N N . ALA D 1 120 ? 35.949 46.005 10.386 1.00 39.52 108 ALA D N 1
ATOM 8757 C CA . ALA D 1 120 ? 35.584 47.255 11.034 1.00 41.50 108 ALA D CA 1
ATOM 8758 C C . ALA D 1 120 ? 36.748 47.877 11.780 1.00 39.32 108 ALA D C 1
ATOM 8759 O O . ALA D 1 120 ? 37.732 47.208 12.104 1.00 36.03 108 ALA D O 1
ATOM 8761 N N . ASN D 1 121 ? 36.612 49.168 12.044 1.00 37.80 109 ASN D N 1
ATOM 8762 C CA . ASN D 1 121 ? 37.509 49.865 12.941 1.00 36.18 109 ASN D CA 1
ATOM 8763 C C . ASN D 1 121 ? 37.127 49.561 14.381 1.00 38.55 109 ASN D C 1
ATOM 8764 O O . ASN D 1 121 ? 36.046 49.954 14.827 1.00 39.65 109 ASN D O 1
ATOM 8769 N N . VAL D 1 122 ? 38.011 48.856 15.083 1.00 36.23 110 VAL D N 1
ATOM 8770 C CA . VAL D 1 122 ? 37.748 48.347 16.436 1.00 36.29 110 VAL D CA 1
ATOM 8771 C C . VAL D 1 122 ? 38.577 49.172 17.408 1.00 34.86 110 VAL D C 1
ATOM 8772 O O . VAL D 1 122 ? 39.747 49.462 17.131 1.00 32.90 110 VAL D O 1
ATOM 8776 N N . ARG D 1 123 ? 37.960 49.613 18.500 1.00 32.96 111 ARG D N 1
ATOM 8777 C CA . ARG D 1 123 ? 38.650 50.423 19.488 1.00 32.36 111 ARG D CA 1
ATOM 8778 C C . ARG D 1 123 ? 39.009 49.583 20.702 1.00 32.22 111 ARG D C 1
ATOM 8779 O O . ARG D 1 123 ? 38.434 48.515 20.905 1.00 34.02 111 ARG D O 1
ATOM 8787 N N . ILE D 1 124 ? 39.972 50.061 21.488 1.00 30.81 112 ILE D N 1
ATOM 8788 C CA . ILE D 1 124 ? 40.324 49.425 22.756 1.00 31.34 112 ILE D CA 1
ATOM 8789 C C . ILE D 1 124 ? 39.053 49.159 23.587 1.00 39.30 112 ILE D C 1
ATOM 8790 O O . ILE D 1 124 ? 38.880 48.083 24.173 1.00 34.65 112 ILE D O 1
ATOM 8795 N N . GLY D 1 125 ? 38.166 50.148 23.624 1.00 33.19 113 GLY D N 1
ATOM 8796 C CA . GLY D 1 125 ? 36.891 49.998 24.321 1.00 34.97 113 GLY D CA 1
ATOM 8797 C C . GLY D 1 125 ? 36.078 48.772 23.910 1.00 40.15 113 GLY D C 1
ATOM 8798 O O . GLY D 1 125 ? 35.363 48.188 24.740 1.00 41.28 113 GLY D O 1
ATOM 8799 N N . ASP D 1 126 ? 36.179 48.389 22.633 1.00 40.13 114 ASP D N 1
ATOM 8800 C CA . ASP D 1 126 ? 35.472 47.224 22.102 1.00 41.37 114 ASP D CA 1
ATOM 8801 C C . ASP D 1 126 ? 36.038 45.925 22.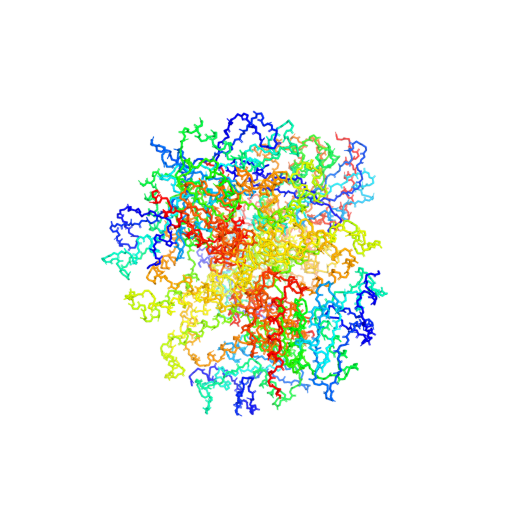638 1.00 41.15 114 ASP D C 1
ATOM 8802 O O . ASP D 1 126 ? 35.284 45.000 22.956 1.00 42.85 114 ASP D O 1
ATOM 8807 N N . ASP D 1 127 ? 37.366 45.831 22.701 1.00 40.99 115 ASP D N 1
ATOM 8808 C CA . ASP D 1 127 ? 38.006 44.637 23.251 1.00 43.09 115 ASP D CA 1
ATOM 8809 C C . ASP D 1 127 ? 37.608 44.445 24.697 1.00 40.16 115 ASP D C 1
ATOM 8810 O O . ASP D 1 127 ? 37.334 43.329 25.113 1.00 41.82 115 ASP D O 1
ATOM 8815 N N . VAL D 1 128 ? 37.572 45.537 25.450 1.00 39.16 116 VAL D N 1
ATOM 8816 C CA . VAL D 1 128 ? 37.276 45.456 26.880 1.00 39.92 116 VAL D CA 1
ATOM 8817 C C . VAL D 1 128 ? 35.794 45.053 27.090 1.00 44.90 116 VAL D C 1
ATOM 8818 O O . VAL D 1 128 ? 35.458 44.333 28.035 1.00 46.23 116 VAL D O 1
ATOM 8822 N N . SER D 1 129 ? 34.930 45.493 26.179 1.00 45.26 117 SER D N 1
ATOM 8823 C CA . SER D 1 129 ? 33.514 45.086 26.188 1.00 48.11 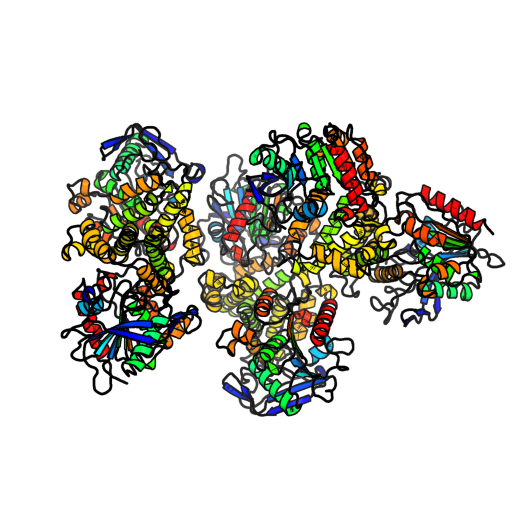117 SER D CA 1
ATOM 8824 C C . SER D 1 129 ? 33.367 43.586 25.934 1.00 47.32 117 SER D C 1
ATOM 8825 O O . SER D 1 129 ? 32.728 42.860 26.713 1.00 49.56 117 SER D O 1
ATOM 8828 N N . ALA D 1 130 ? 33.968 43.139 24.837 1.00 46.69 118 ALA D N 1
ATOM 8829 C CA . ALA D 1 130 ? 34.104 41.726 24.523 1.00 49.99 118 ALA D CA 1
ATOM 8830 C C . ALA D 1 130 ? 34.561 40.914 25.734 1.00 49.88 118 ALA D C 1
ATOM 8831 O O . ALA D 1 130 ? 33.901 39.956 26.139 1.00 51.03 118 ALA D O 1
ATOM 8833 N N . GLN D 1 131 ? 35.680 41.316 26.327 1.00 46.29 119 GLN D N 1
ATOM 8834 C CA . GLN D 1 131 ? 36.265 40.562 27.425 1.00 46.75 119 GLN D CA 1
ATOM 8835 C C . GLN D 1 131 ? 35.342 40.495 28.636 1.00 48.36 119 GLN D C 1
ATOM 8836 O O . GLN D 1 131 ? 35.275 39.477 29.316 1.00 49.64 119 GLN D O 1
ATOM 8842 N N . HIS D 1 132 ? 34.644 41.590 28.899 1.00 47.81 120 HIS D N 1
ATOM 8843 C CA . HIS D 1 132 ? 33.749 41.668 30.030 1.00 49.08 120 HIS D CA 1
ATOM 8844 C C . HIS D 1 132 ? 32.571 40.714 29.843 1.00 57.15 120 HIS D C 1
ATOM 8845 O O . HIS D 1 132 ? 32.168 39.986 30.771 1.00 53.13 120 HIS D O 1
ATOM 8852 N N . THR D 1 133 ? 32.026 40.712 28.629 1.00 55.80 121 THR D N 1
ATOM 8853 C CA . THR D 1 133 ? 30.976 39.774 28.294 1.00 55.94 121 THR D CA 1
ATOM 8854 C C . THR D 1 133 ? 31.502 38.356 28.423 1.00 57.75 121 THR D C 1
ATOM 8855 O O . THR D 1 133 ? 30.819 37.486 28.970 1.00 61.44 121 THR D O 1
ATOM 8859 N N . LEU D 1 134 ? 32.727 38.130 27.958 1.00 54.83 122 LEU D N 1
ATOM 8860 C CA . LEU D 1 134 ? 33.356 36.820 28.089 1.00 55.71 122 LEU D CA 1
ATOM 8861 C C . LEU D 1 134 ? 33.481 36.365 29.552 1.00 58.24 122 LEU D C 1
ATOM 8862 O O . LEU D 1 134 ? 33.168 35.215 29.889 1.00 60.88 122 LEU D O 1
ATOM 8867 N N . LEU D 1 135 ? 33.929 37.268 30.420 1.00 56.13 123 LEU D N 1
ATOM 8868 C CA . LEU D 1 135 ? 34.224 36.886 31.805 1.00 58.24 123 LEU D CA 1
ATOM 8869 C C . LEU D 1 135 ? 32.955 36.619 32.605 1.00 60.07 123 LEU D C 1
ATOM 8870 O O . LEU D 1 135 ? 32.864 35.636 33.346 1.00 62.19 123 LEU D O 1
ATOM 8875 N N . THR D 1 136 ? 31.985 37.512 32.455 1.00 60.52 124 THR D N 1
ATOM 8876 C CA . THR D 1 136 ? 30.776 37.467 33.247 1.00 62.22 124 THR D CA 1
ATOM 8877 C C . THR D 1 136 ? 29.837 36.379 32.767 1.00 65.20 124 THR D C 1
ATOM 8878 O O . THR D 1 136 ? 29.145 35.762 33.570 1.00 66.71 124 THR D O 1
ATOM 8882 N N . GLU D 1 137 ? 29.801 36.140 31.459 1.00 65.49 125 GLU D N 1
ATOM 8883 C CA . GLU D 1 137 ? 28.800 35.227 30.934 1.00 66.96 125 GLU D CA 1
ATOM 8884 C C . GLU D 1 137 ? 29.309 33.842 30.545 1.00 65.77 125 GLU D C 1
ATOM 8885 O O . GLU D 1 137 ? 28.542 32.884 30.585 1.00 66.21 125 GLU D O 1
ATOM 8891 N N . TYR D 1 138 ? 30.580 33.698 30.196 1.00 63.89 126 TYR D N 1
ATOM 8892 C CA . TYR D 1 138 ? 31.109 32.351 29.972 1.00 65.99 126 TYR D CA 1
ATOM 8893 C C . TYR D 1 138 ? 31.797 31.792 31.216 1.00 67.54 126 TYR D C 1
ATOM 8894 O O . TYR D 1 138 ? 31.824 30.573 31.431 1.00 70.22 126 TYR D O 1
ATOM 8903 N N . PHE D 1 139 ? 32.343 32.671 32.048 1.00 64.69 127 PHE D N 1
ATOM 8904 C CA . PHE D 1 139 ? 33.043 32.208 33.240 1.00 62.26 127 PHE D CA 1
ATOM 8905 C C . PHE D 1 139 ? 32.230 32.446 34.514 1.00 63.30 127 PHE D C 1
ATOM 8906 O O . PHE D 1 139 ? 32.378 31.724 35.494 1.00 65.83 127 PHE D O 1
ATOM 8914 N N . GLY D 1 140 ? 31.382 33.470 34.498 1.00 63.80 128 GLY D N 1
ATOM 8915 C CA . GLY D 1 140 ? 30.589 33.809 35.665 1.00 64.21 128 GLY D CA 1
ATOM 8916 C C . GLY D 1 140 ? 31.398 34.589 36.676 1.00 65.62 128 GLY D C 1
ATOM 8917 O O . GLY D 1 140 ? 30.991 34.752 37.828 1.00 63.01 128 GLY D O 1
ATOM 8918 N N . ILE D 1 141 ? 32.555 35.069 36.226 1.00 63.16 129 ILE D N 1
ATOM 8919 C CA . ILE D 1 141 ? 33.432 35.917 37.018 1.00 61.11 129 ILE D CA 1
ATOM 8920 C C . ILE D 1 141 ? 32.786 37.288 37.230 1.00 60.65 129 ILE D C 1
ATOM 8921 O O . ILE D 1 141 ? 32.164 37.834 36.318 1.00 62.02 129 ILE D O 1
ATOM 8926 N N . GLU D 1 142 ? 32.902 37.826 38.439 1.00 57.17 130 GLU D N 1
ATOM 8927 C CA . GLU D 1 142 ? 32.296 39.116 38.776 1.00 61.83 130 GLU D CA 1
ATOM 8928 C C . GLU D 1 142 ? 33.317 40.140 39.273 1.00 57.59 130 GLU D C 1
ATOM 8929 O O . GLU D 1 142 ? 32.991 41.304 39.523 1.00 53.47 130 GLU D O 1
ATOM 8935 N N . SER D 1 143 ? 34.555 39.703 39.429 1.00 56.60 131 SER D N 1
ATOM 8936 C CA . SER D 1 143 ? 35.633 40.634 39.750 1.00 51.07 131 SER D CA 1
ATOM 8937 C C . SER D 1 143 ? 36.961 40.056 39.316 1.00 50.01 131 SER D C 1
ATOM 8938 O O . SER D 1 143 ? 37.074 38.850 39.097 1.00 51.20 131 SER D O 1
ATOM 8941 N N . LEU D 1 144 ? 37.969 40.919 39.197 1.00 47.79 132 LEU D N 1
ATOM 8942 C CA . LEU D 1 144 ? 39.278 40.483 38.789 1.00 46.65 132 LEU D CA 1
ATOM 8943 C C . LEU D 1 144 ? 40.308 40.810 39.864 1.00 45.47 132 LEU D C 1
ATOM 8944 O O . LEU D 1 144 ? 40.381 41.947 40.333 1.00 44.25 132 LEU D O 1
ATOM 8949 N N . ALA D 1 145 ? 41.106 39.813 40.222 1.00 45.85 133 ALA D N 1
ATOM 8950 C CA . ALA D 1 145 ? 42.188 40.012 41.182 1.00 44.74 133 ALA D CA 1
ATOM 8951 C C . ALA D 1 145 ? 43.237 40.935 40.569 1.00 43.98 133 ALA D C 1
ATOM 8952 O O . ALA D 1 145 ? 43.855 41.723 41.273 1.00 40.97 133 ALA D O 1
ATOM 8954 N N . LEU D 1 146 ? 43.408 40.837 39.246 1.00 41.81 134 LEU D N 1
ATOM 8955 C CA . LEU D 1 146 ? 44.386 41.677 38.525 1.00 39.56 134 LEU D CA 1
ATOM 8956 C C . LEU D 1 146 ? 44.109 41.692 37.016 1.00 39.38 134 LEU D C 1
ATOM 8957 O O . LEU D 1 146 ? 43.741 40.670 36.442 1.00 40.79 134 LEU D O 1
ATOM 8962 N N . VAL D 1 147 ? 44.263 42.858 36.395 1.00 37.69 135 VAL D N 1
ATOM 8963 C CA . VAL D 1 147 ? 44.318 42.955 34.931 1.00 37.10 135 VAL D CA 1
ATOM 8964 C C . VAL D 1 147 ? 45.716 43.477 34.620 1.00 34.96 135 VAL D C 1
ATOM 8965 O O . VAL D 1 147 ? 46.159 44.439 35.240 1.00 33.58 135 VAL D O 1
ATOM 8969 N N . VAL D 1 148 ? 46.430 42.792 33.740 1.00 34.79 136 VAL D N 1
ATOM 8970 C CA . VAL D 1 148 ? 47.812 43.167 33.470 1.00 32.90 136 VAL D CA 1
ATOM 8971 C C . VAL D 1 148 ? 48.112 42.970 31.992 1.00 32.49 136 VAL D C 1
ATOM 8972 O O . VAL D 1 148 ? 47.733 41.953 31.399 1.00 33.92 136 VAL D O 1
ATOM 8976 N N . GLY D 1 149 ? 48.793 43.942 31.395 1.00 30.56 137 GLY D N 1
ATOM 8977 C CA . GLY D 1 149 ? 49.143 43.845 29.990 1.00 30.03 137 GLY D CA 1
ATOM 8978 C C . GLY D 1 149 ? 50.259 44.813 29.641 1.00 27.79 137 GLY D C 1
ATOM 8979 O O . GLY D 1 149 ? 50.531 45.757 30.395 1.00 28.51 137 GLY D O 1
ATOM 8980 N N . GLY D 1 150 ? 50.929 44.560 28.524 1.00 27.25 138 GLY D N 1
ATOM 8981 C CA . GLY D 1 150 ? 52.031 45.403 28.093 1.00 25.20 138 GLY D CA 1
ATOM 8982 C C . GLY D 1 150 ? 51.622 46.142 26.837 1.00 25.39 138 GLY D C 1
ATOM 8983 O O . GLY D 1 150 ? 51.007 45.543 25.949 1.00 25.95 138 GLY D O 1
ATOM 8984 N N . SER D 1 151 ? 51.954 47.428 26.765 1.00 22.71 139 SER D N 1
ATOM 8985 C CA . SER D 1 151 ? 51.731 48.250 25.571 1.00 24.39 139 SER D CA 1
ATOM 8986 C C . SER D 1 151 ? 50.234 48.298 25.201 1.00 23.03 139 SER D C 1
ATOM 8987 O O . SER D 1 151 ? 49.460 48.801 26.004 1.00 26.69 139 SER D O 1
ATOM 8990 N N . MET D 1 152 ? 49.818 47.799 24.028 1.00 23.78 140 MET D N 1
ATOM 8991 C CA . MET D 1 152 ? 48.363 47.677 23.745 1.00 25.23 140 MET D CA 1
ATOM 8992 C C . MET D 1 152 ? 47.605 46.932 24.860 1.00 26.97 140 MET D C 1
ATOM 8993 O O . MET D 1 152 ? 46.456 47.239 25.146 1.00 27.80 140 MET D O 1
ATOM 8998 N N . GLY D 1 153 ? 48.244 45.937 25.469 1.00 27.60 141 GLY D N 1
ATOM 8999 C CA . GLY D 1 153 ? 47.657 45.299 26.629 1.00 29.10 141 GLY D CA 1
ATOM 9000 C C . GLY D 1 153 ? 47.460 46.251 27.796 1.00 28.44 141 GLY D C 1
ATOM 9001 O O . GLY D 1 153 ? 46.497 46.140 28.566 1.00 29.67 141 GLY D O 1
ATOM 9002 N N . ALA D 1 154 ? 48.407 47.172 27.958 1.00 26.51 142 ALA D N 1
ATOM 9003 C CA . ALA D 1 154 ? 48.307 48.186 29.002 1.00 25.71 142 ALA D CA 1
ATOM 9004 C C . ALA D 1 154 ? 47.162 49.155 28.676 1.00 25.72 142 ALA D C 1
ATOM 9005 O O . ALA D 1 154 ? 46.444 49.600 29.570 1.00 26.17 142 ALA D O 1
ATOM 9007 N N . GLN D 1 155 ? 46.998 49.478 27.389 1.00 25.26 143 GLN D N 1
ATOM 9008 C CA . GLN D 1 155 ? 45.891 50.336 26.977 1.00 25.38 143 GLN D CA 1
ATOM 9009 C C . GLN D 1 155 ? 44.576 49.689 27.414 1.00 27.51 143 GLN D C 1
ATOM 9010 O O . GLN D 1 155 ? 43.711 50.350 28.003 1.00 27.87 143 GLN D O 1
ATOM 9016 N N . GLN D 1 156 ? 44.453 48.385 27.165 1.00 28.98 144 GLN D N 1
ATOM 9017 C CA . GLN D 1 156 ? 43.262 47.654 27.601 1.00 31.11 144 GLN D CA 1
ATOM 9018 C C . GLN D 1 156 ? 43.138 47.605 29.123 1.00 40.93 144 GLN D C 1
ATOM 9019 O O . GLN D 1 156 ? 42.036 47.673 29.683 1.00 32.90 144 GLN D O 1
ATOM 9025 N N . THR D 1 157 ? 44.275 47.496 29.792 1.00 30.73 145 THR D N 1
ATOM 9026 C CA . THR D 1 157 ? 44.271 47.480 31.246 1.00 31.12 145 THR D CA 1
ATOM 9027 C C . THR D 1 157 ? 43.664 48.761 31.817 1.00 30.55 145 THR D C 1
ATOM 9028 O O . THR D 1 157 ? 42.779 48.717 32.687 1.00 31.80 145 THR D O 1
ATOM 9032 N N . TYR D 1 158 ? 44.158 49.899 31.339 1.00 28.71 146 TYR D N 1
ATOM 9033 C CA . TYR D 1 158 ? 43.604 51.198 31.715 1.00 31.58 146 TYR D CA 1
ATOM 9034 C C . TYR D 1 158 ? 42.115 51.333 31.361 1.00 38.77 146 TYR D C 1
ATOM 9035 O O . TYR D 1 158 ? 41.331 51.886 32.133 1.00 30.07 146 TYR D O 1
ATOM 9044 N N . GLU D 1 159 ? 41.731 50.854 30.182 1.00 30.08 147 GLU D N 1
ATOM 9045 C CA . GLU D 1 159 ? 40.336 50.972 29.778 1.00 31.42 147 GLU D CA 1
ATOM 9046 C C . GLU D 1 159 ? 39.470 50.168 30.766 1.00 34.75 147 GLU D C 1
ATOM 9047 O O . GLU D 1 159 ? 38.411 50.637 31.178 1.00 34.37 147 GLU D O 1
ATOM 9053 N N . TRP D 1 160 ? 39.952 48.993 31.175 1.00 34.24 148 TRP D N 1
ATOM 9054 C CA . TRP D 1 160 ? 39.237 48.146 32.127 1.00 38.53 148 TRP D CA 1
ATOM 9055 C C . TRP D 1 160 ? 39.030 48.872 33.438 1.00 39.32 148 TRP D C 1
ATOM 9056 O O . TRP D 1 160 ? 37.924 48.890 33.974 1.00 38.63 148 TRP D O 1
ATOM 9067 N N . ALA D 1 161 ? 40.095 49.495 33.934 1.00 34.39 149 ALA D N 1
ATOM 9068 C CA . ALA D 1 161 ? 40.075 50.120 35.248 1.00 40.47 149 ALA D CA 1
ATOM 9069 C C . ALA D 1 161 ? 39.177 51.357 35.290 1.00 40.10 149 ALA D C 1
ATOM 9070 O O . ALA D 1 161 ? 38.668 51.720 36.355 1.00 39.20 149 ALA D O 1
ATOM 9072 N N . VAL D 1 162 ? 39.021 52.021 34.143 1.00 36.22 150 VAL D N 1
ATOM 9073 C CA . VAL D 1 162 ? 38.143 53.186 34.027 1.00 39.93 150 VAL D CA 1
ATOM 9074 C C . VAL D 1 162 ? 36.694 52.797 33.674 1.00 45.16 150 VAL D C 1
ATOM 9075 O O . VAL D 1 162 ? 35.739 53.380 34.193 1.00 48.07 150 VAL D O 1
ATOM 9079 N N . ARG D 1 163 ? 36.543 51.797 32.809 1.00 44.95 151 ARG D N 1
ATOM 9080 C CA . ARG D 1 163 ? 35.234 51.380 32.323 1.00 47.92 151 ARG D CA 1
ATOM 9081 C C . ARG D 1 163 ? 34.417 50.657 33.392 1.00 49.86 151 ARG D C 1
ATOM 9082 O O . ARG D 1 163 ? 33.232 50.943 33.573 1.00 49.78 151 ARG D O 1
ATOM 9090 N N . TYR D 1 164 ? 35.051 49.708 34.075 1.00 48.02 152 TYR D N 1
ATOM 9091 C CA . TYR D 1 164 ? 34.393 48.904 35.103 1.00 48.28 152 TYR D CA 1
ATOM 9092 C C . TYR D 1 164 ? 35.119 49.010 36.444 1.00 44.49 152 TYR D C 1
ATOM 9093 O O . TYR D 1 164 ? 35.729 48.045 36.890 1.00 43.77 152 TYR D O 1
ATOM 9102 N N . PRO D 1 165 ? 35.075 50.188 37.080 1.00 45.25 153 PRO D N 1
ATOM 9103 C CA . PRO D 1 165 ? 36.053 50.425 38.145 1.00 46.60 153 PRO D CA 1
ATOM 9104 C C . PRO D 1 165 ? 35.952 49.498 39.359 1.00 48.59 153 PRO D C 1
ATOM 9105 O O . PRO D 1 165 ? 36.981 49.237 39.982 1.00 47.31 153 PRO D O 1
ATOM 9109 N N . ASP D 1 166 ? 34.773 48.966 39.664 1.00 52.30 154 ASP D N 1
ATOM 9110 C CA . ASP D 1 166 ? 34.628 48.061 40.799 1.00 57.17 154 ASP D CA 1
ATOM 9111 C C . ASP D 1 166 ? 34.982 46.621 40.430 1.00 54.36 154 ASP D C 1
ATOM 9112 O O . ASP D 1 166 ? 35.270 45.808 41.300 1.00 54.49 154 ASP D O 1
ATOM 9117 N N . PHE D 1 167 ? 34.954 46.312 39.138 1.00 49.77 155 PHE D N 1
ATOM 9118 C CA . PHE D 1 167 ? 35.265 44.965 38.662 1.00 49.38 155 PHE D CA 1
ATOM 9119 C C . PHE D 1 167 ? 36.756 44.646 38.857 1.00 48.26 155 PHE D C 1
ATOM 9120 O O . PHE D 1 167 ? 37.144 43.491 39.055 1.00 48.22 155 PHE D O 1
ATOM 9128 N N . VAL D 1 168 ? 37.580 45.689 38.809 1.00 44.08 156 VAL D N 1
ATOM 9129 C CA . VAL D 1 168 ? 39.029 45.543 38.794 1.00 42.68 156 VAL D CA 1
ATOM 9130 C C . VAL D 1 168 ? 39.654 45.857 40.158 1.00 40.74 156 VAL D C 1
ATOM 9131 O O . VAL D 1 168 ? 39.690 47.008 40.580 1.00 39.65 156 VAL D O 1
ATOM 9135 N N . LYS D 1 169 ? 40.163 44.838 40.826 1.00 41.48 157 LYS D N 1
ATOM 9136 C CA . LYS D 1 169 ? 40.752 45.040 42.152 1.00 43.15 157 LYS D CA 1
ATOM 9137 C C . LYS D 1 169 ? 42.162 45.617 42.074 1.00 41.71 157 LYS D C 1
ATOM 9138 O O . LYS D 1 169 ? 42.555 46.447 42.897 1.00 37.79 157 LYS D O 1
ATOM 9144 N N . ARG D 1 170 ? 42.916 45.164 41.077 1.00 38.09 158 ARG D N 1
ATOM 9145 C CA . ARG D 1 170 ? 44.282 45.629 40.869 1.00 36.01 158 ARG D CA 1
ATOM 9146 C C . ARG D 1 170 ? 44.562 45.760 39.366 1.00 35.05 158 ARG D C 1
ATOM 9147 O O . ARG D 1 170 ? 44.010 45.010 38.553 1.00 36.21 158 ARG D O 1
ATOM 9155 N N . ALA D 1 171 ? 45.438 46.693 39.023 1.00 32.99 159 ALA D N 1
ATOM 9156 C CA . ALA D 1 171 ? 45.781 46.933 37.633 1.00 31.92 159 ALA D CA 1
ATOM 9157 C C . ALA D 1 171 ? 47.273 47.168 37.499 1.00 33.06 159 ALA D C 1
ATOM 9158 O O . ALA D 1 171 ? 47.865 47.920 38.272 1.00 32.97 159 ALA D O 1
ATOM 9160 N N . ALA D 1 172 ? 47.891 46.511 36.528 1.00 29.86 160 ALA D N 1
ATOM 9161 C CA . ALA D 1 172 ? 49.308 46.726 36.259 1.00 28.12 160 ALA D CA 1
ATOM 9162 C C . ALA D 1 172 ? 49.489 47.070 34.781 1.00 32.59 160 ALA D C 1
ATOM 9163 O O . ALA D 1 172 ? 49.295 46.218 33.916 1.00 28.07 160 ALA D O 1
ATOM 9165 N N . ALA D 1 173 ? 49.837 48.324 34.513 1.00 25.37 161 ALA D N 1
ATOM 9166 C CA . ALA D 1 173 ? 49.983 48.822 33.165 1.00 24.35 161 ALA D CA 1
ATOM 9167 C C . ALA D 1 173 ? 51.464 48.882 32.823 1.00 28.21 161 ALA D C 1
ATOM 9168 O O . ALA D 1 173 ? 52.176 49.789 33.262 1.00 24.26 161 ALA D O 1
ATOM 9170 N N . ILE D 1 174 ? 51.915 47.932 32.018 1.00 23.21 162 ILE D N 1
ATOM 9171 C CA . ILE D 1 174 ? 53.319 47.863 31.620 1.00 21.98 162 ILE D CA 1
ATOM 9172 C C . ILE D 1 174 ? 53.537 48.501 30.265 1.00 20.92 162 ILE D C 1
ATOM 9173 O O . ILE D 1 174 ? 52.883 48.128 29.268 1.00 22.26 162 ILE D O 1
ATOM 9178 N N . ALA D 1 175 ? 54.459 49.469 30.214 1.00 21.22 163 ALA D N 1
ATOM 9179 C CA . ALA D 1 175 ? 54.903 50.060 28.974 1.00 21.58 163 ALA D CA 1
ATOM 9180 C C . ALA D 1 175 ? 53.755 50.492 28.057 1.00 23.23 163 ALA D C 1
ATOM 9181 O O . ALA D 1 175 ? 53.755 50.181 26.856 1.00 19.58 163 ALA D O 1
ATOM 9183 N N . GLY D 1 176 ? 52.793 51.226 28.614 1.00 22.66 164 GLY D N 1
ATOM 9184 C CA . GLY D 1 176 ? 51.726 51.786 27.793 1.00 23.24 164 GLY D CA 1
ATOM 9185 C C . GLY D 1 176 ? 50.996 52.885 28.550 1.00 26.28 164 GLY D C 1
ATOM 9186 O O . GLY D 1 176 ? 51.175 53.015 29.759 1.00 28.11 164 GLY D O 1
ATOM 9187 N N . THR D 1 177 ? 50.178 53.661 27.835 1.00 21.57 165 THR D N 1
ATOM 9188 C CA . THR D 1 177 ? 49.473 54.803 28.410 1.00 21.62 165 THR D CA 1
ATOM 9189 C C . THR D 1 177 ? 47.954 54.666 28.326 1.00 24.85 165 THR D C 1
ATOM 9190 O O . THR D 1 177 ? 47.432 53.828 27.576 1.00 24.81 165 THR D O 1
ATOM 9194 N N . ALA D 1 178 ? 47.253 55.498 29.094 1.00 25.56 166 ALA D N 1
ATOM 9195 C CA . ALA D 1 178 ? 45.786 55.470 29.115 1.00 27.47 166 ALA D CA 1
ATOM 9196 C C . ALA D 1 178 ? 45.199 56.309 27.981 1.00 26.51 166 ALA D C 1
ATOM 9197 O O . ALA D 1 178 ? 44.092 56.033 27.485 1.00 27.49 166 ALA D O 1
ATOM 9199 N N . ARG D 1 179 ? 45.926 57.344 27.587 1.00 22.30 167 ARG D N 1
ATOM 9200 C CA . ARG D 1 179 ? 45.515 58.148 26.448 1.00 24.54 167 ARG D CA 1
ATOM 9201 C C . ARG D 1 179 ? 46.719 58.351 25.540 1.00 22.64 167 ARG D C 1
ATOM 9202 O O . ARG D 1 179 ? 47.772 58.818 25.974 1.00 23.52 167 ARG D O 1
ATOM 9210 N N . ASN D 1 180 ? 46.545 58.004 24.270 1.00 20.81 168 ASN D N 1
ATOM 9211 C CA . ASN D 1 180 ? 47.691 57.914 23.379 1.00 20.84 168 ASN D CA 1
ATOM 9212 C C . ASN D 1 180 ? 48.188 59.316 23.025 1.00 22.46 168 ASN D C 1
ATOM 9213 O O . ASN D 1 180 ? 47.371 60.229 22.769 1.00 23.92 168 ASN D O 1
ATOM 9218 N N . SER D 1 181 ? 49.503 59.488 22.976 1.00 21.15 169 SER D N 1
ATOM 9219 C CA . SER D 1 181 ? 50.089 60.780 22.616 1.00 22.53 169 SER D CA 1
ATOM 9220 C C . SER D 1 181 ? 50.053 61.078 21.124 1.00 24.40 169 SER D C 1
ATOM 9221 O O . SER D 1 181 ? 49.855 60.176 20.312 1.00 22.32 169 SER D O 1
ATOM 9224 N N . GLU D 1 182 ? 50.273 62.341 20.752 1.00 20.82 170 GLU D N 1
ATOM 9225 C CA . GLU D 1 182 ? 50.386 62.695 19.337 1.00 18.94 170 GLU D CA 1
ATOM 9226 C C . GLU D 1 182 ? 51.640 62.110 18.693 1.00 17.07 170 GLU D C 1
ATOM 9227 O O . GLU D 1 182 ? 51.634 61.766 17.495 1.00 18.87 170 GLU D O 1
ATOM 9233 N N . HIS D 1 183 ? 52.710 62.022 19.472 1.00 18.13 171 HIS D N 1
ATOM 9234 C CA . HIS D 1 183 ? 53.961 61.488 18.976 1.00 19.85 171 HIS D CA 1
ATOM 9235 C C . HIS D 1 183 ? 53.793 59.985 18.659 1.00 18.66 171 HIS D C 1
ATOM 9236 O O . HIS D 1 183 ? 54.243 59.491 17.610 1.00 18.32 171 HIS D O 1
ATOM 9243 N N . ASP D 1 184 ? 53.112 59.279 19.547 1.00 18.01 172 ASP D N 1
ATOM 9244 C CA . ASP D 1 184 ? 52.903 57.837 19.340 1.00 17.23 172 ASP D CA 1
ATOM 9245 C C . ASP D 1 184 ? 51.969 57.640 18.140 1.00 18.29 172 ASP D C 1
ATOM 9246 O O . ASP D 1 184 ? 52.174 56.740 17.306 1.00 17.90 172 ASP D O 1
ATOM 9251 N N . PHE D 1 185 ? 50.954 58.496 18.030 1.00 15.65 173 PHE D N 1
ATOM 9252 C CA . PHE D 1 185 ? 50.040 58.414 16.868 1.00 18.25 173 PHE D CA 1
ATOM 9253 C C . PHE D 1 185 ? 50.843 58.507 15.579 1.00 18.65 173 PHE D C 1
ATOM 9254 O O . PHE D 1 185 ? 50.608 57.751 14.619 1.00 17.27 173 PHE D O 1
ATOM 9262 N N . LEU D 1 186 ? 51.786 59.452 15.546 1.00 16.55 174 LEU D N 1
ATOM 9263 C CA . LEU D 1 186 ? 52.603 59.652 14.354 1.00 15.47 174 LEU D CA 1
ATOM 9264 C C . LEU D 1 186 ? 53.490 58.449 14.057 1.00 16.81 174 LEU D C 1
ATOM 9265 O O . LEU D 1 186 ? 53.644 58.070 12.897 1.00 15.84 174 LEU D O 1
ATOM 9270 N N . PHE D 1 187 ? 54.123 57.901 15.098 1.00 14.80 175 PHE D N 1
ATOM 9271 C CA . PHE D 1 187 ? 54.934 56.690 14.963 1.00 14.46 175 PHE D CA 1
ATOM 9272 C C . PHE D 1 187 ? 54.097 55.595 14.276 1.00 17.27 175 PHE D C 1
ATOM 9273 O O . PHE D 1 187 ? 54.506 55.001 13.268 1.00 16.16 175 PHE D O 1
ATOM 9281 N N . THR D 1 188 ? 52.895 55.375 14.789 1.00 19.35 176 THR D N 1
ATOM 9282 C CA . THR D 1 188 ? 52.060 54.324 14.214 1.00 18.59 176 THR D CA 1
ATOM 9283 C C . THR D 1 188 ? 51.556 54.672 12.833 1.00 16.08 176 THR D C 1
ATOM 9284 O O . THR D 1 188 ? 51.413 53.776 11.972 1.00 17.53 176 THR D O 1
ATOM 9288 N N . GLU D 1 189 ? 51.324 55.959 12.556 1.00 16.00 177 GLU D N 1
ATOM 9289 C CA . GLU D 1 189 ? 50.942 56.344 11.181 1.00 17.46 177 GLU D CA 1
ATOM 9290 C C . GLU D 1 189 ? 52.034 55.962 10.164 1.00 19.02 177 GLU D C 1
ATOM 9291 O O . GLU D 1 189 ? 51.758 55.480 9.052 1.00 18.73 177 GLU D O 1
ATOM 9297 N N . ILE D 1 190 ? 53.284 56.178 10.568 1.00 17.34 178 ILE D N 1
ATOM 9298 C CA . ILE D 1 190 ? 54.437 55.879 9.736 1.00 16.17 178 ILE D CA 1
ATOM 9299 C C . ILE D 1 190 ? 54.584 54.357 9.576 1.00 16.63 178 ILE D C 1
ATOM 9300 O O . ILE D 1 190 ? 54.866 53.882 8.464 1.00 21.55 178 ILE D O 1
ATOM 9305 N N . LEU D 1 191 ? 54.334 53.603 10.649 1.00 17.60 179 LEU D N 1
ATOM 9306 C CA . LEU D 1 191 ? 54.311 52.128 10.583 1.00 16.95 179 LEU D CA 1
ATOM 9307 C C . LEU D 1 191 ? 53.251 51.636 9.608 1.00 19.79 179 LEU D C 1
ATOM 9308 O O . LEU D 1 191 ? 53.463 50.679 8.868 1.00 21.16 179 LEU D O 1
ATOM 9313 N N . ILE D 1 192 ? 52.093 52.286 9.630 1.00 18.91 180 ILE D N 1
ATOM 9314 C CA . ILE D 1 192 ? 50.985 51.927 8.724 1.00 21.84 180 ILE D CA 1
ATOM 9315 C C . ILE D 1 192 ? 51.368 52.215 7.277 1.00 25.62 180 ILE D C 1
ATOM 9316 O O . ILE D 1 192 ? 51.178 51.379 6.388 1.00 26.87 180 ILE D O 1
ATOM 9321 N N . GLU D 1 193 ? 51.941 53.393 7.037 1.00 22.67 181 GLU D N 1
ATOM 9322 C CA . GLU D 1 193 ? 52.344 53.760 5.705 1.00 23.92 181 GLU D CA 1
ATOM 9323 C C . GLU D 1 193 ? 53.496 52.913 5.163 1.00 24.94 181 GLU D C 1
ATOM 9324 O O . GLU D 1 193 ? 53.652 52.788 3.947 1.00 25.33 181 GLU D O 1
ATOM 9330 N N . ALA D 1 194 ? 54.284 52.314 6.031 1.00 24.51 182 ALA D N 1
ATOM 9331 C CA . ALA D 1 194 ? 55.306 51.385 5.550 1.00 28.03 182 ALA D CA 1
ATOM 9332 C C . ALA D 1 194 ? 54.648 50.234 4.793 1.00 29.11 182 ALA D C 1
ATOM 9333 O O . ALA D 1 194 ? 55.180 49.747 3.792 1.00 31.14 182 ALA D O 1
ATOM 9335 N N . ILE D 1 195 ? 53.485 49.812 5.271 1.00 28.46 183 ILE D N 1
ATOM 9336 C CA . ILE D 1 195 ? 52.734 48.743 4.626 1.00 28.99 183 ILE D CA 1
ATOM 9337 C C . ILE D 1 195 ? 51.866 49.257 3.482 1.00 33.47 183 ILE D C 1
ATOM 9338 O O . ILE D 1 195 ? 51.873 48.694 2.383 1.00 37.12 183 ILE D O 1
ATOM 9343 N N . THR D 1 196 ? 51.092 50.309 3.726 1.00 29.92 184 THR D N 1
ATOM 9344 C CA . THR D 1 196 ? 50.128 50.703 2.704 1.00 33.28 184 THR D CA 1
ATOM 9345 C C . THR D 1 196 ? 50.782 51.397 1.503 1.00 34.93 184 THR D C 1
ATOM 9346 O O . THR D 1 196 ? 50.117 51.594 0.496 1.00 38.16 184 THR D O 1
ATOM 9350 N N . THR D 1 197 ? 52.071 51.732 1.562 1.00 35.73 185 THR D N 1
ATOM 9351 C CA . THR D 1 197 ? 52.715 52.304 0.368 1.00 38.93 185 THR D CA 1
ATOM 9352 C C . THR D 1 197 ? 53.397 51.244 -0.512 1.00 37.06 185 THR D C 1
ATOM 9353 O O . THR D 1 197 ? 53.874 51.555 -1.603 1.00 38.88 185 THR D O 1
ATOM 9357 N N . ASP D 1 198 ? 53.452 50.004 -0.033 1.00 32.17 186 ASP D N 1
ATOM 9358 C CA . ASP D 1 198 ? 53.873 48.882 -0.862 1.00 33.62 186 ASP D CA 1
ATOM 9359 C C . ASP D 1 198 ? 52.808 48.649 -1.948 1.00 31.55 186 ASP D C 1
ATOM 9360 O O . ASP D 1 198 ? 51.673 48.322 -1.618 1.00 31.98 186 ASP D O 1
ATOM 9365 N N . PRO D 1 199 ? 53.169 48.784 -3.243 1.00 33.73 187 PRO D N 1
ATOM 9366 C CA . PRO D 1 199 ? 52.139 48.567 -4.272 1.00 35.09 187 PRO D CA 1
ATOM 9367 C C . PRO D 1 199 ? 51.419 47.216 -4.150 1.00 38.62 187 PRO D C 1
ATOM 9368 O O . PRO D 1 199 ? 50.256 47.079 -4.539 1.00 34.83 187 PRO D O 1
ATOM 9372 N N . ALA D 1 200 ? 52.113 46.215 -3.622 1.00 38.11 188 ALA D N 1
ATOM 9373 C CA . ALA D 1 200 ? 51.553 44.863 -3.581 1.00 39.39 188 ALA D CA 1
ATOM 9374 C C . ALA D 1 200 ? 50.459 44.751 -2.520 1.00 36.01 188 ALA D C 1
ATOM 9375 O O . ALA D 1 200 ? 49.725 43.770 -2.498 1.00 35.40 188 ALA D O 1
ATOM 9377 N N . PHE D 1 201 ? 50.360 45.745 -1.635 1.00 33.04 189 PHE D N 1
ATOM 9378 C CA . PHE D 1 201 ? 49.272 45.799 -0.654 1.00 31.03 189 PHE D CA 1
ATOM 9379 C C . PHE D 1 201 ? 47.918 45.806 -1.358 1.00 33.89 189 PHE D C 1
ATOM 9380 O O . PHE D 1 201 ? 46.960 45.194 -0.879 1.00 34.19 189 PHE D O 1
ATOM 9388 N N . GLN D 1 202 ? 47.861 46.487 -2.505 1.00 35.23 190 GLN D N 1
ATOM 9389 C CA . GLN D 1 202 ? 46.645 46.563 -3.331 1.00 37.81 190 GLN D CA 1
ATOM 9390 C C . GLN D 1 202 ? 45.406 46.913 -2.504 1.00 33.14 190 GLN D C 1
ATOM 9391 O O . GLN D 1 202 ? 44.377 46.263 -2.610 1.00 34.25 190 GLN D O 1
ATOM 9397 N N . ALA D 1 203 ? 45.526 47.952 -1.684 1.00 31.84 191 ALA D N 1
ATOM 9398 C CA . ALA D 1 203 ? 44.399 48.450 -0.897 1.00 33.61 191 ALA D CA 1
ATOM 9399 C C . ALA D 1 203 ? 43.754 47.393 0.007 1.00 37.63 191 ALA D C 1
ATOM 9400 O O . ALA D 1 203 ? 42.561 47.477 0.288 1.00 37.62 191 ALA D O 1
ATOM 9402 N N . GLY D 1 204 ? 44.540 46.426 0.488 1.00 30.51 192 GLY D N 1
ATOM 9403 C CA . GLY D 1 204 ? 44.009 45.384 1.348 1.00 30.88 192 GLY D CA 1
ATOM 9404 C C . GLY D 1 204 ? 43.606 44.124 0.592 1.00 36.51 192 GLY D C 1
ATOM 9405 O O . GLY D 1 204 ? 43.177 43.135 1.199 1.00 33.85 192 GLY D O 1
ATOM 9406 N N . LEU D 1 205 ? 43.737 44.165 -0.732 1.00 35.99 193 LEU D N 1
ATOM 9407 C CA . LEU D 1 205 ? 43.306 43.046 -1.586 1.00 36.86 193 LEU D CA 1
ATOM 9408 C C . LEU D 1 205 ? 44.471 42.215 -2.122 1.00 41.49 193 LEU D C 1
ATOM 9409 O O . LEU D 1 205 ? 44.385 41.637 -3.202 1.00 45.77 193 LEU D O 1
ATOM 9414 N N . TYR D 1 206 ? 45.563 42.171 -1.382 1.00 41.54 194 TYR D N 1
ATOM 9415 C CA . TYR D 1 206 ? 46.755 41.442 -1.795 1.00 43.15 194 TYR D CA 1
ATOM 9416 C C . TYR D 1 206 ? 46.487 39.955 -1.967 1.00 44.86 194 TYR D C 1
ATOM 9417 O O . TYR D 1 206 ? 45.619 39.401 -1.288 1.00 42.73 194 TYR D O 1
ATOM 9426 N N . ARG D 1 207 ? 47.226 39.311 -2.875 1.00 48.94 195 ARG D N 1
ATOM 9427 C CA . ARG D 1 207 ? 47.070 37.873 -3.111 1.00 56.93 195 ARG D CA 1
ATOM 9428 C C . ARG D 1 207 ? 47.371 37.068 -1.864 1.00 55.47 195 ARG D C 1
ATOM 9429 O O . ARG D 1 207 ? 46.583 36.213 -1.456 1.00 56.35 195 ARG D O 1
ATOM 9437 N N . SER D 1 208 ? 48.522 37.348 -1.265 1.00 51.47 196 SER D N 1
ATOM 9438 C CA . SER D 1 208 ? 48.937 36.650 -0.064 1.00 49.32 196 SER D CA 1
ATOM 9439 C C . SER D 1 208 ? 49.778 37.589 0.764 1.00 44.29 196 SER D C 1
ATOM 9440 O O . SER D 1 208 ? 50.315 38.568 0.242 1.00 40.73 196 SER D O 1
ATOM 9443 N N . SER D 1 209 ? 49.920 37.268 2.047 1.00 45.24 197 SER D N 1
ATOM 9444 C CA . SER D 1 209 ? 50.709 38.074 2.968 1.00 44.67 197 SER D CA 1
ATOM 9445 C C . SER D 1 209 ? 52.125 38.288 2.456 1.00 42.75 197 SER D C 1
ATOM 9446 O O . SER D 1 209 ? 52.667 39.397 2.511 1.00 39.77 197 SER D O 1
ATOM 9449 N N . SER D 1 210 ? 52.712 37.201 1.964 1.00 44.85 198 SER D N 1
ATOM 9450 C CA . SER D 1 210 ? 54.093 37.190 1.512 1.00 48.63 198 SER D CA 1
ATOM 9451 C C . SER D 1 210 ? 54.312 38.113 0.306 1.00 46.74 198 SER D C 1
ATOM 9452 O O . SER D 1 210 ? 55.438 38.527 0.030 1.00 48.53 198 SER D O 1
ATOM 9455 N N . ALA D 1 211 ? 53.236 38.434 -0.406 1.00 42.08 199 ALA D N 1
ATOM 9456 C CA . ALA D 1 211 ? 53.314 39.364 -1.525 1.00 42.60 199 ALA D CA 1
ATOM 9457 C C . ALA D 1 211 ? 53.718 40.759 -1.049 1.00 37.66 199 ALA D C 1
ATOM 9458 O O . ALA D 1 211 ? 54.359 41.514 -1.788 1.00 37.72 199 ALA D O 1
ATOM 9460 N N . VAL D 1 212 ? 53.367 41.074 0.198 1.00 35.66 200 VAL D N 1
ATOM 9461 C CA . VAL D 1 212 ? 53.584 42.394 0.765 1.00 36.80 200 VAL D CA 1
ATOM 9462 C C . VAL D 1 212 ? 54.859 42.349 1.608 1.00 35.70 200 VAL D C 1
ATOM 9463 O O . VAL D 1 212 ? 54.998 43.052 2.607 1.00 32.55 200 VAL D O 1
ATOM 9467 N N . ALA D 1 213 ? 55.788 41.494 1.178 1.00 37.56 201 ALA D N 1
ATOM 9468 C CA . ALA D 1 213 ? 57.050 41.299 1.886 1.00 38.12 201 ALA D CA 1
ATOM 9469 C C . ALA D 1 213 ? 57.828 42.600 2.062 1.00 36.93 201 ALA D C 1
ATOM 9470 O O . ALA D 1 213 ? 58.427 42.817 3.110 1.00 35.38 201 ALA D O 1
ATOM 9472 N N . ALA D 1 214 ? 57.844 43.446 1.032 1.00 35.44 202 ALA D N 1
ATOM 9473 C CA . ALA D 1 214 ? 58.591 44.703 1.098 1.00 33.92 202 ALA D CA 1
ATOM 9474 C C . ALA D 1 214 ? 58.034 45.610 2.184 1.00 33.13 202 ALA D C 1
ATOM 9475 O O . ALA D 1 214 ? 58.791 46.205 2.954 1.00 31.36 202 ALA D O 1
ATOM 9477 N N . GLY D 1 215 ? 56.710 45.715 2.230 1.00 30.66 203 GLY D N 1
ATOM 9478 C CA . GLY D 1 215 ? 56.040 46.549 3.206 1.00 29.39 203 GLY D CA 1
ATOM 9479 C C . GLY D 1 215 ? 56.299 46.037 4.606 1.00 29.73 203 GLY D C 1
ATOM 9480 O O . GLY D 1 215 ? 56.548 46.824 5.529 1.00 28.83 203 GLY D O 1
ATOM 9481 N N . LEU D 1 216 ? 56.248 44.715 4.766 1.00 30.00 204 LEU D N 1
ATOM 9482 C CA . LEU D 1 216 ? 56.476 44.109 6.080 1.00 30.56 204 LEU D CA 1
ATOM 9483 C C . LEU D 1 216 ? 57.931 44.321 6.531 1.00 31.64 204 LEU D C 1
ATOM 9484 O O . LEU D 1 216 ? 58.182 44.582 7.715 1.00 31.82 204 LEU D O 1
ATOM 9489 N N . GLU D 1 217 ? 58.878 44.254 5.592 1.00 32.70 205 GLU D N 1
ATOM 9490 C CA . GLU D 1 217 ? 60.280 44.524 5.916 1.00 32.23 205 GLU D CA 1
ATOM 9491 C C . GLU D 1 217 ? 60.521 45.974 6.352 1.00 30.21 205 GLU D C 1
ATOM 9492 O O . GLU D 1 217 ? 61.270 46.226 7.307 1.00 28.70 205 GLU D O 1
ATOM 9498 N N . ARG D 1 218 ? 59.905 46.928 5.656 1.00 30.24 206 ARG D N 1
ATOM 9499 C CA . ARG D 1 218 ? 60.044 48.334 6.042 1.00 27.86 206 ARG D CA 1
ATOM 9500 C C . ARG D 1 218 ? 59.414 48.612 7.402 1.00 24.91 206 ARG D C 1
ATOM 9501 O O . ARG D 1 218 ? 59.927 49.408 8.174 1.00 26.55 206 ARG D O 1
ATOM 9509 N N . HIS D 1 219 ? 58.295 47.954 7.677 1.00 24.99 207 HIS D N 1
ATOM 9510 C CA . HIS D 1 219 ? 57.623 47.986 8.992 1.00 22.64 207 HIS D CA 1
ATOM 9511 C C . HIS D 1 219 ? 58.589 47.464 10.077 1.00 23.03 207 HIS D C 1
ATOM 9512 O O . HIS D 1 219 ? 58.805 48.100 11.122 1.00 21.87 207 HIS D O 1
ATOM 9519 N N . ALA D 1 220 ? 59.216 46.323 9.807 1.00 24.08 208 ALA D N 1
ATOM 9520 C CA . ALA D 1 220 ? 60.196 45.750 10.727 1.00 25.51 208 ALA D CA 1
ATOM 9521 C C . ALA D 1 220 ? 61.400 46.682 10.956 1.00 24.74 208 ALA D C 1
ATOM 9522 O O . ALA D 1 220 ? 61.913 46.756 12.060 1.00 27.35 208 ALA D O 1
ATOM 9524 N N . LYS D 1 221 ? 61.873 47.358 9.909 1.00 23.61 209 LYS D N 1
ATOM 9525 C CA . LYS D 1 221 ? 63.001 48.285 10.048 1.00 24.48 209 LYS D CA 1
ATOM 9526 C C . LYS D 1 221 ? 62.653 49.442 10.965 1.00 22.08 209 LYS D C 1
ATOM 9527 O O . LYS D 1 221 ? 63.437 49.825 11.807 1.00 22.51 209 LYS D O 1
ATOM 9533 N N . LEU D 1 222 ? 61.476 50.028 10.775 1.00 22.31 210 LEU D N 1
ATOM 9534 C CA . LEU D 1 222 ? 60.985 51.063 11.710 1.00 21.63 210 LEU D CA 1
ATOM 9535 C C . LEU D 1 222 ? 60.882 50.582 13.150 1.00 19.91 210 LEU D C 1
ATOM 9536 O O . LEU D 1 222 ? 61.207 51.308 14.087 1.00 19.84 210 LEU D O 1
ATOM 9541 N N . TRP D 1 223 ? 60.410 49.357 13.343 1.00 19.35 211 TRP D N 1
ATOM 9542 C CA . TRP D 1 223 ? 60.330 48.810 14.679 1.00 20.02 211 TRP D CA 1
ATOM 9543 C C . TRP D 1 223 ? 61.745 48.634 15.264 1.00 23.28 211 TRP D C 1
ATOM 9544 O O . TRP D 1 223 ? 61.926 48.730 16.468 1.00 22.71 211 TRP D O 1
ATOM 9555 N N . THR D 1 224 ? 62.751 48.367 14.421 1.00 21.59 212 THR D N 1
ATOM 9556 C CA . THR D 1 224 ? 64.126 48.259 14.944 1.00 22.98 212 THR D CA 1
ATOM 9557 C C . THR D 1 224 ? 64.595 49.630 15.469 1.00 24.23 212 THR D C 1
ATOM 9558 O O . THR D 1 224 ? 65.272 49.739 16.507 1.00 25.94 212 THR D O 1
ATOM 9562 N N . LEU D 1 225 ? 64.185 50.672 14.759 1.00 24.19 213 LEU D N 1
ATOM 9563 C CA . LEU D 1 225 ? 64.616 52.038 15.028 1.00 24.32 213 LEU D CA 1
ATOM 9564 C C . LEU D 1 225 ? 64.022 52.524 16.337 1.00 23.34 213 LEU D C 1
ATOM 9565 O O . LEU D 1 225 ? 64.726 53.149 17.146 1.00 20.84 213 LEU D O 1
ATOM 9570 N N . MET D 1 226 ? 62.746 52.179 16.577 1.00 19.58 214 MET D N 1
ATOM 9571 C CA . MET D 1 226 ? 61.963 52.727 17.682 1.00 21.41 214 MET D CA 1
ATOM 9572 C C . MET D 1 226 ? 61.692 51.741 18.804 1.00 21.07 214 MET D C 1
ATOM 9573 O O . MET D 1 226 ? 61.302 52.140 19.897 1.00 19.37 214 MET D O 1
ATOM 9578 N N . GLY D 1 227 ? 61.880 50.457 18.532 1.00 20.39 215 GLY D N 1
ATOM 9579 C CA . GLY D 1 227 ? 61.466 49.436 19.462 1.00 19.70 215 GLY D CA 1
ATOM 9580 C C . GLY D 1 227 ? 62.428 49.055 20.580 1.00 19.64 215 GLY D C 1
ATOM 9581 O O . GLY D 1 227 ? 62.007 48.447 21.556 1.00 19.66 215 GLY D O 1
ATOM 9582 N N . TRP D 1 228 ? 63.706 49.397 20.434 1.00 19.22 216 TRP D N 1
ATOM 9583 C CA . TRP D 1 228 ? 64.711 49.049 21.436 1.00 21.72 216 TRP D CA 1
ATOM 9584 C C . TRP D 1 228 ? 65.225 50.350 22.063 1.00 22.32 216 TRP D C 1
ATOM 9585 O O . TRP D 1 228 ? 64.429 51.097 22.632 1.00 19.64 216 TRP D O 1
ATOM 9596 N N . SER D 1 229 ? 66.525 50.650 21.958 1.00 21.58 217 SER D N 1
ATOM 9597 C CA . SER D 1 229 ? 67.028 51.975 22.356 1.00 20.64 217 SER D CA 1
ATOM 9598 C C . SER D 1 229 ? 68.409 52.200 21.732 1.00 24.17 217 SER D C 1
ATOM 9599 O O . SER D 1 229 ? 69.075 51.238 21.351 1.00 21.93 217 SER D O 1
ATOM 9602 N N . PRO D 1 230 ? 68.844 53.470 21.632 1.00 24.20 218 PRO D N 1
ATOM 9603 C CA . PRO D 1 230 ? 70.223 53.679 21.175 1.00 24.02 218 PRO D CA 1
ATOM 9604 C C . PRO D 1 230 ? 71.243 52.998 22.113 1.00 25.40 218 PRO D C 1
ATOM 9605 O O . PRO D 1 230 ? 72.250 52.472 21.631 1.00 24.94 218 PRO D O 1
ATOM 9609 N N . GLU D 1 231 ? 70.969 52.987 23.413 1.00 24.79 219 GLU D N 1
ATOM 9610 C CA . GLU D 1 231 ? 71.884 52.358 24.372 1.00 30.55 219 GLU D CA 1
ATOM 9611 C C . GLU D 1 231 ? 71.966 50.850 24.204 1.00 25.29 219 GLU D C 1
ATOM 9612 O O . GLU D 1 231 ? 73.023 50.253 24.401 1.00 27.55 219 GLU D O 1
ATOM 9618 N N . PHE D 1 232 ? 70.850 50.237 23.857 1.00 27.17 220 PHE D N 1
ATOM 9619 C CA . PHE D 1 232 ? 70.789 48.817 23.507 1.00 26.59 220 PHE D CA 1
ATOM 9620 C C . PHE D 1 232 ? 71.849 48.458 22.464 1.00 30.19 220 PHE D C 1
ATOM 9621 O O . PHE D 1 232 ? 72.638 47.528 22.658 1.00 35.02 220 PHE D O 1
ATOM 9629 N N . PHE D 1 233 ? 71.896 49.229 21.378 1.00 29.43 221 PHE D N 1
ATOM 9630 C CA . PHE D 1 233 ? 72.887 49.006 20.343 1.00 30.40 221 PHE D CA 1
ATOM 9631 C C . PHE D 1 233 ? 74.282 49.502 20.747 1.00 29.42 221 PHE D C 1
ATOM 9632 O O . PHE D 1 233 ? 75.267 48.856 20.426 1.00 31.26 221 PHE D O 1
ATOM 9640 N N . ARG D 1 234 ? 74.396 50.640 21.433 1.00 32.59 222 ARG D N 1
ATOM 9641 C CA . ARG D 1 234 ? 75.740 51.147 21.761 1.00 33.30 222 ARG D CA 1
ATOM 9642 C C . ARG D 1 234 ? 76.502 50.150 22.616 1.00 33.95 222 ARG D C 1
ATOM 9643 O O . ARG D 1 234 ? 77.695 49.889 22.383 1.00 34.82 222 ARG D O 1
ATOM 9651 N N . THR D 1 235 ? 75.808 49.580 23.600 1.00 34.40 223 THR D N 1
ATOM 9652 C CA . THR D 1 235 ? 76.421 48.573 24.475 1.00 37.46 223 THR D CA 1
ATOM 9653 C C . THR D 1 235 ? 76.473 47.205 23.818 1.00 38.62 223 THR D C 1
ATOM 9654 O O . THR D 1 235 ? 76.940 46.242 24.422 1.00 40.78 223 THR D O 1
ATOM 9658 N N . GLY D 1 236 ? 75.966 47.111 22.595 1.00 36.98 224 GLY D N 1
ATOM 9659 C CA . GLY D 1 236 ? 76.077 45.871 21.839 1.00 37.93 224 GLY D CA 1
ATOM 9660 C C . GLY D 1 236 ? 75.195 44.761 22.362 1.00 37.43 224 GLY D C 1
ATOM 9661 O O . GLY D 1 236 ? 75.520 43.581 22.257 1.00 39.46 224 GLY D O 1
ATOM 9662 N N . ARG D 1 237 ? 74.050 45.149 22.914 1.00 36.21 225 ARG D N 1
ATOM 9663 C CA . ARG D 1 237 ? 73.081 44.190 23.415 1.00 36.04 225 ARG D CA 1
ATOM 9664 C C . ARG D 1 237 ? 72.597 43.204 22.312 1.00 34.18 225 ARG D C 1
ATOM 9665 O O . ARG D 1 237 ? 72.347 42.030 22.582 1.00 37.90 225 ARG D O 1
ATOM 9673 N N . HIS D 1 238 ? 72.520 43.646 21.063 1.00 32.45 226 HIS D N 1
ATOM 9674 C CA . HIS D 1 238 ? 72.161 42.720 19.975 1.00 38.72 226 HIS D CA 1
ATOM 9675 C C . HIS D 1 238 ? 73.219 41.630 19.769 1.00 42.63 226 HIS D C 1
ATOM 9676 O O . HIS D 1 238 ? 72.894 40.476 19.441 1.00 42.14 226 HIS D O 1
ATOM 9683 N N . LYS D 1 239 ? 74.483 41.998 19.967 1.00 45.46 227 LYS D N 1
ATOM 9684 C CA . LYS D 1 239 ? 75.568 41.025 19.881 1.00 49.57 227 LYS D CA 1
ATOM 9685 C C . LYS D 1 239 ? 75.369 39.978 20.961 1.00 49.23 227 LYS D C 1
ATOM 9686 O O . LYS D 1 239 ? 75.601 38.788 20.739 1.00 47.66 227 LYS D O 1
ATOM 9692 N N . ALA D 1 240 ? 74.920 40.431 22.131 1.00 46.90 228 ALA D N 1
ATOM 9693 C CA . ALA D 1 240 ? 74.682 39.526 23.250 1.00 45.75 228 ALA D CA 1
ATOM 9694 C C . ALA D 1 240 ? 73.493 38.608 22.970 1.00 42.87 228 ALA D C 1
ATOM 9695 O O . ALA D 1 240 ? 73.431 37.505 23.479 1.00 44.19 228 ALA D O 1
ATOM 9697 N N . LEU D 1 241 ? 72.547 39.055 22.156 1.00 41.44 229 LEU D N 1
ATOM 9698 C CA . LEU D 1 241 ? 71.425 38.192 21.793 1.00 42.13 229 LEU D CA 1
ATOM 9699 C C . LEU D 1 241 ? 71.824 37.204 20.687 1.00 46.23 229 LEU D C 1
ATOM 9700 O O . LEU D 1 241 ? 71.000 36.403 20.236 1.00 46.19 229 LEU D O 1
ATOM 9705 N N . GLY D 1 242 ? 73.092 37.262 20.268 1.00 48.03 230 GLY D N 1
ATOM 9706 C CA . GLY D 1 242 ? 73.601 36.390 19.221 1.00 52.08 230 GLY D CA 1
ATOM 9707 C C . GLY D 1 242 ? 73.579 36.950 17.800 1.00 53.96 230 GLY D C 1
ATOM 9708 O O . GLY D 1 242 ? 73.547 36.184 16.837 1.00 59.86 230 GLY D O 1
ATOM 9709 N N . PHE D 1 243 ? 73.604 38.274 17.655 1.00 48.32 231 PHE D N 1
ATOM 9710 C CA . PHE D 1 243 ? 73.611 38.887 16.332 1.00 48.46 231 PHE D CA 1
ATOM 9711 C C . PHE D 1 243 ? 74.820 39.802 16.145 1.00 51.29 231 PHE D C 1
ATOM 9712 O O . PHE D 1 243 ? 74.965 40.814 16.836 1.00 50.18 231 PHE D O 1
ATOM 9720 N N . GLU D 1 244 ? 75.670 39.419 15.194 1.00 53.83 232 GLU D N 1
ATOM 9721 C CA . GLU D 1 244 ? 76.973 40.029 14.934 1.00 58.09 232 GLU D CA 1
ATOM 9722 C C . GLU D 1 244 ? 76.981 41.544 14.685 1.00 54.28 232 GLU D C 1
ATOM 9723 O O . GLU D 1 244 ? 77.916 42.246 15.093 1.00 53.31 232 GLU D O 1
ATOM 9729 N N . SER D 1 245 ? 75.959 42.034 13.989 1.00 48.58 233 SER D N 1
ATOM 9730 C CA . SER D 1 245 ? 75.896 43.439 13.587 1.00 46.60 233 SER D CA 1
ATOM 9731 C C . SER D 1 245 ? 74.445 43.876 13.473 1.00 41.81 233 SER D C 1
ATOM 9732 O O . SER D 1 245 ? 73.558 43.029 13.491 1.00 39.62 233 SER D O 1
ATOM 9735 N N . MET D 1 246 ? 74.210 45.179 13.313 1.00 41.17 234 MET D N 1
ATOM 9736 C CA . MET D 1 246 ? 72.852 45.696 13.123 1.00 39.50 234 MET D CA 1
ATOM 9737 C C . MET D 1 246 ? 72.178 44.964 11.957 1.00 42.12 234 MET D C 1
ATOM 9738 O O . MET D 1 246 ? 71.011 44.573 12.045 1.00 42.62 234 MET D O 1
ATOM 9743 N N . GLN D 1 247 ? 72.935 44.758 10.881 1.00 42.83 235 GLN D N 1
ATOM 9744 C CA . GLN D 1 247 ? 72.415 44.095 9.692 1.00 44.92 235 GLN D CA 1
ATOM 9745 C C . GLN D 1 247 ? 71.885 42.686 10.007 1.00 44.58 235 GLN D C 1
ATOM 9746 O O . GLN D 1 247 ? 70.800 42.299 9.561 1.00 42.86 235 GLN D O 1
ATOM 9752 N N . MET D 1 248 ? 72.643 41.919 10.782 1.00 44.45 236 MET D N 1
ATOM 9753 C CA . MET D 1 248 ? 72.230 40.561 11.112 1.00 45.27 236 MET D CA 1
ATOM 9754 C C . MET D 1 248 ? 70.983 40.562 12.007 1.00 41.52 236 MET D C 1
ATOM 9755 O O . MET D 1 248 ? 70.097 39.719 11.864 1.00 41.55 236 MET D O 1
ATOM 9760 N N . PHE D 1 249 ? 70.912 41.527 12.914 1.00 39.64 237 PHE D N 1
ATOM 9761 C CA . PHE D 1 249 ? 69.782 41.654 13.832 1.00 35.61 237 PHE D CA 1
ATOM 9762 C C . PHE D 1 249 ? 68.503 42.038 13.088 1.00 35.18 237 PHE D C 1
ATOM 9763 O O . PHE D 1 249 ? 67.438 41.452 13.302 1.00 33.59 237 PHE D O 1
ATOM 9771 N N . VAL D 1 250 ? 68.611 43.016 12.196 1.00 34.60 238 VAL D N 1
ATOM 9772 C CA . VAL D 1 250 ? 67.451 43.452 11.422 1.00 35.38 238 VAL D CA 1
ATOM 9773 C C . VAL D 1 250 ? 66.887 42.286 10.612 1.00 39.46 238 VAL D C 1
ATOM 9774 O O . VAL D 1 250 ? 65.687 41.982 10.688 1.00 39.07 238 VAL D O 1
ATOM 9778 N N . ASP D 1 251 ? 67.766 41.604 9.886 1.00 43.29 239 ASP D N 1
ATOM 9779 C CA . ASP D 1 251 ? 67.372 40.478 9.051 1.00 48.47 239 ASP D CA 1
ATOM 9780 C C . ASP D 1 251 ? 66.954 39.249 9.866 1.00 50.59 239 ASP D C 1
ATOM 9781 O O . ASP D 1 251 ? 65.857 38.717 9.682 1.00 50.98 239 ASP D O 1
ATOM 9786 N N . GLY D 1 252 ? 67.825 38.815 10.775 1.00 50.09 240 GLY D N 1
ATOM 9787 C CA . GLY D 1 252 ? 67.592 37.606 11.543 1.00 50.33 240 GLY D CA 1
ATOM 9788 C C . GLY D 1 252 ? 66.445 37.621 12.539 1.00 48.04 240 GLY D C 1
ATOM 9789 O O . GLY D 1 252 ? 65.782 36.602 12.752 1.00 49.04 240 GLY D O 1
ATOM 9790 N N . PHE D 1 253 ? 66.204 38.771 13.155 1.00 42.24 241 PHE D N 1
ATOM 9791 C CA . PHE D 1 253 ? 65.239 38.855 14.241 1.00 40.87 241 PHE D CA 1
ATOM 9792 C C . PHE D 1 253 ? 64.017 39.672 13.828 1.00 37.00 241 PHE D C 1
ATOM 9793 O O . PHE D 1 253 ? 62.887 39.178 13.869 1.00 35.40 241 PHE D O 1
ATOM 9801 N N . MET D 1 254 ? 64.245 40.918 13.418 1.00 32.93 242 MET D N 1
ATOM 9802 C CA . MET D 1 254 ? 63.132 41.839 13.250 1.00 29.76 242 MET D CA 1
ATOM 9803 C C . MET D 1 254 ? 62.323 41.541 11.973 1.00 29.55 242 MET D C 1
ATOM 9804 O O . MET D 1 254 ? 61.106 41.404 12.034 1.00 31.35 242 MET D O 1
ATOM 9809 N N . LYS D 1 255 ? 62.986 41.417 10.829 1.00 33.15 243 LYS D N 1
ATOM 9810 C CA . LYS D 1 255 ? 62.253 41.106 9.592 1.00 34.04 243 LYS D CA 1
ATOM 9811 C C . LYS D 1 255 ? 61.545 39.751 9.710 1.00 36.33 243 LYS D C 1
ATOM 9812 O O . LYS D 1 255 ? 60.391 39.589 9.290 1.00 34.21 243 LYS D O 1
ATOM 9818 N N . ARG D 1 256 ? 62.229 38.778 10.303 1.00 39.57 244 ARG D N 1
ATOM 9819 C CA . ARG D 1 256 ? 61.647 37.444 10.426 1.00 43.62 244 ARG D CA 1
ATOM 9820 C C . ARG D 1 256 ? 60.391 37.433 11.298 1.00 40.58 244 ARG D C 1
ATOM 9821 O O . ARG D 1 256 ? 59.433 36.721 11.001 1.00 40.48 244 ARG D O 1
ATOM 9829 N N . TYR D 1 257 ? 60.390 38.218 12.371 1.00 35.49 245 TYR D N 1
ATOM 9830 C CA . TYR D 1 257 ? 59.222 38.287 13.236 1.00 34.59 245 TYR D CA 1
ATOM 9831 C C . TYR D 1 257 ? 57.957 38.706 12.479 1.00 34.19 245 TYR D C 1
ATOM 9832 O O . TYR D 1 257 ? 56.896 38.086 12.634 1.00 34.59 245 TYR D O 1
ATOM 9841 N N . PHE D 1 258 ? 58.063 39.762 11.668 1.00 32.39 246 PHE D N 1
ATOM 9842 C CA . PHE D 1 258 ? 56.904 40.270 10.934 1.00 32.30 246 PHE D CA 1
ATOM 9843 C C . PHE D 1 258 ? 56.607 39.561 9.619 1.00 33.32 246 PHE D C 1
ATOM 9844 O O . PHE D 1 258 ? 55.484 39.641 9.135 1.00 32.84 246 PHE D O 1
ATOM 9852 N N . ALA D 1 259 ? 57.606 38.890 9.045 1.00 34.67 247 ALA D N 1
ATOM 9853 C CA . ALA D 1 259 ? 57.460 38.335 7.685 1.00 38.46 247 ALA D CA 1
ATOM 9854 C C . ALA D 1 259 ? 56.253 37.414 7.495 1.00 40.29 247 ALA D C 1
ATOM 9855 O O . ALA D 1 259 ? 55.671 37.412 6.420 1.00 42.84 247 ALA D O 1
ATOM 9857 N N . PRO D 1 260 ? 55.868 36.620 8.521 1.00 39.33 248 PRO D N 1
ATOM 9858 C CA . PRO D 1 260 ? 54.736 35.741 8.209 1.00 39.35 248 PRO D CA 1
ATOM 9859 C C . PRO D 1 260 ? 53.372 36.329 8.526 1.00 35.60 248 PRO D C 1
ATOM 9860 O O . PRO D 1 260 ? 52.384 35.641 8.338 1.00 36.86 248 PRO D O 1
ATOM 9864 N N . MET D 1 261 ? 53.310 37.569 9.003 1.00 33.19 249 MET D N 1
ATOM 9865 C CA . MET D 1 261 ? 52.058 38.136 9.512 1.00 34.94 249 MET D CA 1
ATOM 9866 C C . MET D 1 261 ? 51.163 38.746 8.430 1.00 36.54 249 MET D C 1
ATOM 9867 O O . MET D 1 261 ? 51.637 39.043 7.341 1.00 38.04 249 MET D O 1
ATOM 9872 N N . ASP D 1 262 ? 49.881 38.949 8.751 1.00 34.83 250 ASP D N 1
ATOM 9873 C CA . ASP D 1 262 ? 48.904 39.500 7.793 1.00 35.59 250 ASP D CA 1
ATOM 9874 C C . ASP D 1 262 ? 48.769 41.017 7.865 1.00 33.20 250 ASP D C 1
ATOM 9875 O O . ASP D 1 262 ? 48.380 41.569 8.916 1.00 32.33 250 ASP D O 1
ATOM 9880 N N . PRO D 1 263 ? 49.064 41.704 6.747 1.00 31.85 251 PRO D N 1
ATOM 9881 C CA . PRO D 1 263 ? 48.953 43.167 6.749 1.00 27.92 251 PRO D CA 1
ATOM 9882 C C . PRO D 1 263 ? 47.613 43.730 7.237 1.00 30.69 251 PRO D C 1
ATOM 9883 O O . PRO D 1 263 ? 47.665 44.697 7.977 1.00 28.97 251 PRO D O 1
ATOM 9887 N N . ASN D 1 264 ? 46.461 43.203 6.802 1.00 32.88 252 ASN D N 1
ATOM 9888 C CA . ASN D 1 264 ? 45.185 43.766 7.242 1.00 30.27 252 ASN D CA 1
ATOM 9889 C C . ASN D 1 264 ? 45.021 43.657 8.780 1.00 28.61 252 ASN D C 1
ATOM 9890 O O . ASN D 1 264 ? 44.527 44.590 9.425 1.00 27.91 252 ASN D O 1
ATOM 9895 N N . ASN D 1 265 ? 45.415 42.534 9.360 1.00 28.38 253 ASN D N 1
ATOM 9896 C CA . ASN D 1 265 ? 45.387 42.418 10.823 1.00 28.56 253 ASN D CA 1
ATOM 9897 C C . ASN D 1 265 ? 46.269 43.449 11.533 1.00 29.23 253 ASN D C 1
ATOM 9898 O O . ASN D 1 265 ? 45.849 44.049 12.527 1.00 27.47 253 ASN D O 1
ATOM 9903 N N . LEU D 1 266 ? 47.492 43.633 11.046 1.00 30.07 254 LEU D N 1
ATOM 9904 C CA . LEU D 1 266 ? 48.389 44.618 11.649 1.00 27.65 254 LEU D CA 1
ATOM 9905 C C . LEU D 1 266 ? 47.762 46.000 11.588 1.00 27.95 254 LEU D C 1
ATOM 9906 O O . LEU D 1 266 ? 47.809 46.751 12.565 1.00 24.63 254 LEU D O 1
ATOM 9911 N N . LEU D 1 267 ? 47.162 46.339 10.446 1.00 22.25 255 LEU D N 1
ATOM 9912 C CA . LEU D 1 267 ? 46.496 47.629 10.306 1.00 21.48 255 LEU D CA 1
ATOM 9913 C C . LEU D 1 267 ? 45.320 47.799 11.259 1.00 21.56 255 LEU D C 1
ATOM 9914 O O . LEU D 1 267 ? 45.064 48.904 11.761 1.00 21.53 255 LEU D O 1
ATOM 9919 N N . THR D 1 268 ? 44.578 46.715 11.473 1.00 26.14 256 THR D N 1
ATOM 9920 C CA . THR D 1 268 ? 43.484 46.736 12.434 1.00 25.97 256 THR D CA 1
ATOM 9921 C C . THR D 1 268 ? 44.024 47.059 13.832 1.00 22.27 256 THR D C 1
ATOM 9922 O O . THR D 1 268 ? 43.515 47.940 14.523 1.00 22.37 256 THR D O 1
ATOM 9926 N N . MET D 1 269 ? 45.074 46.369 14.227 1.00 22.17 257 MET D N 1
ATOM 9927 C CA . MET D 1 269 ? 45.632 46.628 15.556 1.00 24.31 257 MET D CA 1
ATOM 9928 C C . MET D 1 269 ? 46.276 48.005 15.635 1.00 22.92 257 MET D C 1
ATOM 9929 O O . MET D 1 269 ? 46.188 48.667 16.674 1.00 20.03 257 MET D O 1
ATOM 9934 N N . ALA D 1 270 ? 46.918 48.445 14.555 1.00 19.85 258 ALA D N 1
ATOM 9935 C CA . ALA D 1 270 ? 47.554 49.754 14.591 1.00 20.29 258 ALA D CA 1
ATOM 9936 C C . ALA D 1 270 ? 46.536 50.884 14.726 1.00 20.11 258 ALA D C 1
ATOM 9937 O O . ALA D 1 270 ? 46.784 51.836 15.454 1.00 19.38 258 ALA D O 1
ATOM 9939 N N . TRP D 1 271 ? 45.413 50.806 14.001 1.00 18.82 259 TRP D N 1
ATOM 9940 C CA . TRP D 1 271 ? 44.378 51.848 14.092 1.00 19.74 259 TRP D CA 1
ATOM 9941 C C . TRP D 1 271 ? 43.837 51.959 15.521 1.00 19.69 259 TRP D C 1
ATOM 9942 O O . TRP D 1 271 ? 43.583 53.060 16.073 1.00 20.70 259 TRP D O 1
ATOM 9953 N N . LYS D 1 272 ? 43.692 50.802 16.139 1.00 19.78 260 LYS D N 1
ATOM 9954 C CA . LYS D 1 272 ? 43.181 50.689 17.498 1.00 21.48 260 LYS D CA 1
ATOM 9955 C C . LYS D 1 272 ? 44.188 51.300 18.496 1.00 22.32 260 LYS D C 1
ATOM 9956 O O . LYS D 1 272 ? 43.840 52.125 19.346 1.00 21.88 260 LYS D O 1
ATOM 9962 N N . TRP D 1 273 ? 45.440 50.885 18.369 1.00 19.75 261 TRP D N 1
ATOM 9963 C CA . TRP D 1 273 ? 46.550 51.439 19.174 1.00 17.85 261 TRP D CA 1
ATOM 9964 C C . TRP D 1 273 ? 46.594 52.976 19.100 1.00 17.43 261 TRP D C 1
ATOM 9965 O O . TRP D 1 273 ? 46.717 53.645 20.134 1.00 20.07 261 TRP D O 1
ATOM 9976 N N . GLN D 1 274 ? 46.479 53.526 17.892 1.00 18.22 262 GLN D N 1
ATOM 9977 C CA . GLN D 1 274 ? 46.510 54.970 17.660 1.00 17.74 262 GLN D CA 1
AT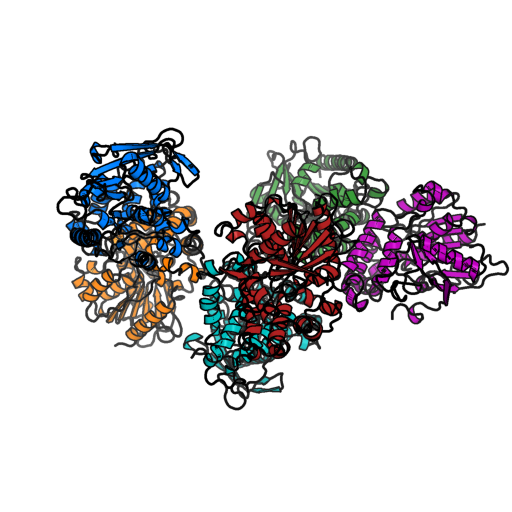OM 9978 C C . GLN D 1 274 ? 45.487 55.710 18.502 1.00 21.53 262 GLN D C 1
ATOM 9979 O O . GLN D 1 274 ? 45.691 56.878 18.886 1.00 19.86 262 GLN D O 1
ATOM 9985 N N . ARG D 1 275 ? 44.382 55.031 18.782 1.00 22.04 263 ARG D N 1
ATOM 9986 C CA . ARG D 1 275 ? 43.215 55.729 19.328 1.00 22.95 263 ARG D CA 1
ATOM 9987 C C . ARG D 1 275 ? 42.866 55.357 20.761 1.00 24.98 263 ARG D C 1
ATOM 9988 O O . ARG D 1 275 ? 41.818 55.769 21.264 1.00 25.55 263 ARG D O 1
ATOM 9996 N N . GLY D 1 276 ? 43.728 54.592 21.415 1.00 22.80 264 GLY D N 1
ATOM 9997 C CA . GLY D 1 276 ? 43.512 54.320 22.836 1.00 26.13 264 GLY D CA 1
ATOM 9998 C C . GLY D 1 276 ? 43.301 55.598 23.648 1.00 26.95 264 GLY D C 1
ATOM 9999 O O . GLY D 1 276 ? 44.120 56.507 23.586 1.00 24.80 264 GLY D O 1
ATOM 10000 N N . ASP D 1 277 ? 42.201 55.681 24.400 1.00 25.03 265 ASP D N 1
ATOM 10001 C CA . ASP D 1 277 ? 41.854 56.936 25.065 1.00 28.07 265 ASP D CA 1
ATOM 10002 C C . ASP D 1 277 ? 40.717 56.732 26.053 1.00 28.71 265 ASP D C 1
ATOM 10003 O O . ASP D 1 277 ? 39.548 56.781 25.668 1.00 30.08 265 ASP D O 1
ATOM 10008 N N . VAL D 1 278 ? 41.052 56.513 27.323 1.00 27.62 266 VAL D N 1
ATOM 10009 C CA . VAL D 1 278 ? 40.008 56.308 28.335 1.00 30.62 266 VAL D CA 1
ATOM 10010 C C . VAL D 1 278 ? 39.216 57.590 28.620 1.00 32.38 266 VAL D C 1
ATOM 10011 O O . VAL D 1 278 ? 38.153 57.543 29.259 1.00 34.11 266 VAL D O 1
ATOM 10015 N N . SER D 1 279 ? 39.729 58.736 28.170 1.00 33.06 267 SER D N 1
ATOM 10016 C CA . SER D 1 279 ? 39.034 60.002 28.425 1.00 36.20 267 SER D CA 1
ATOM 10017 C C . SER D 1 279 ? 37.824 60.141 27.509 1.00 39.06 267 SER D C 1
ATOM 10018 O O . SER D 1 279 ? 37.038 61.090 27.642 1.00 40.97 267 SER D O 1
ATOM 10021 N N . ARG D 1 280 ? 37.633 59.181 26.605 1.00 36.21 268 ARG D N 1
ATOM 10022 C CA . ARG D 1 280 ? 36.400 59.157 25.840 1.00 38.58 268 ARG D CA 1
ATOM 10023 C C . ARG D 1 280 ? 35.198 58.962 26.759 1.00 43.91 268 ARG D C 1
ATOM 10024 O O . ARG D 1 280 ? 34.077 59.276 26.379 1.00 43.72 268 ARG D O 1
ATOM 10032 N N . HIS D 1 281 ? 35.432 58.476 27.979 1.00 43.05 269 HIS D N 1
ATOM 10033 C CA . HIS D 1 281 ? 34.340 58.240 28.933 1.00 43.82 269 HIS D CA 1
ATOM 10034 C C . HIS D 1 281 ? 33.907 59.511 29.638 1.00 45.56 269 HIS D C 1
ATOM 10035 O O . HIS D 1 281 ? 32.811 59.578 30.206 1.00 48.17 269 HIS D O 1
ATOM 10042 N N . THR D 1 282 ? 34.778 60.511 29.610 1.00 45.02 270 THR D N 1
ATOM 10043 C CA . THR D 1 282 ? 34.603 61.720 30.399 1.00 48.11 270 THR D CA 1
ATOM 10044 C C . THR D 1 282 ? 34.782 62.944 29.528 1.00 48.42 270 THR D C 1
ATOM 10045 O O . THR D 1 282 ? 35.369 63.931 29.962 1.00 49.03 270 THR D O 1
ATOM 10049 N N . GLY D 1 283 ? 34.301 62.859 28.288 1.00 49.18 271 GLY D N 1
ATOM 10050 C CA . GLY D 1 283 ? 34.329 63.978 27.361 1.00 50.23 271 GLY D CA 1
ATOM 10051 C C . GLY D 1 283 ? 35.674 64.655 27.169 1.00 49.12 271 GLY D C 1
ATOM 10052 O O . GLY D 1 283 ? 35.747 65.879 27.084 1.00 50.64 271 GLY D O 1
ATOM 10053 N N . GLY D 1 284 ? 36.741 63.864 27.117 1.00 44.68 272 GLY D N 1
ATOM 10054 C CA . GLY D 1 284 ? 38.072 64.386 26.869 1.00 42.00 272 GLY D CA 1
ATOM 10055 C C . GLY D 1 284 ? 38.861 64.793 28.092 1.00 42.17 272 GLY D C 1
ATOM 10056 O O . GLY D 1 284 ? 40.017 65.206 27.968 1.00 41.21 272 GLY D O 1
ATOM 10057 N N . ASP D 1 285 ? 38.239 64.697 29.271 1.00 43.69 273 ASP D N 1
ATOM 10058 C CA . ASP D 1 285 ? 38.894 65.038 30.546 1.00 44.03 273 ASP D CA 1
ATOM 10059 C C . ASP D 1 285 ? 39.620 63.812 31.080 1.00 41.85 273 ASP D C 1
ATOM 10060 O O . ASP D 1 285 ? 38.979 62.901 31.611 1.00 42.77 273 ASP D O 1
ATOM 10065 N N . LEU D 1 286 ? 40.940 63.770 30.904 1.00 38.62 274 LEU D N 1
ATOM 10066 C CA . LEU D 1 286 ? 41.710 62.597 31.304 1.00 36.91 274 LEU D CA 1
ATOM 10067 C C . LEU D 1 286 ? 41.805 62.466 32.829 1.00 38.48 274 LEU D C 1
ATOM 10068 O O . LEU D 1 286 ? 41.669 61.365 33.364 1.00 38.78 274 LEU D O 1
ATOM 10073 N N . ALA D 1 287 ? 42.035 63.583 33.518 1.00 38.69 275 ALA D N 1
ATOM 10074 C CA . ALA D 1 287 ? 42.104 63.577 34.979 1.00 42.10 275 ALA D CA 1
ATOM 10075 C C . ALA D 1 287 ? 40.835 63.007 35.582 1.00 44.34 275 ALA D C 1
ATOM 10076 O O . ALA D 1 287 ? 40.861 62.361 36.635 1.00 46.28 275 ALA D O 1
ATOM 10078 N N . LYS D 1 288 ? 39.720 63.250 34.908 1.00 39.98 276 LYS D N 1
ATOM 10079 C CA . LYS D 1 288 ? 38.431 62.851 35.425 1.00 39.82 276 LYS D CA 1
ATOM 10080 C C . LYS D 1 288 ? 38.236 61.370 35.223 1.00 38.56 276 LYS D C 1
A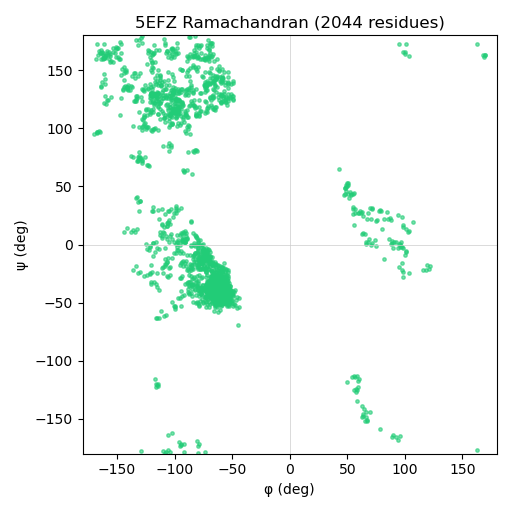TOM 10081 O O . LYS D 1 288 ? 37.646 60.685 36.064 1.00 36.91 276 LYS D O 1
ATOM 10087 N N . ALA D 1 289 ? 38.726 60.871 34.092 1.00 36.85 277 ALA D N 1
ATOM 10088 C CA . ALA D 1 289 ? 38.618 59.453 33.792 1.00 37.20 277 ALA D CA 1
ATOM 10089 C C . ALA D 1 289 ? 39.538 58.639 34.700 1.00 34.60 277 ALA D C 1
ATOM 10090 O O . ALA D 1 289 ? 39.140 57.602 35.234 1.00 35.48 277 ALA D O 1
ATOM 10092 N N . LEU D 1 290 ? 40.783 59.099 34.825 1.00 32.45 278 LEU D N 1
ATOM 10093 C CA . LEU D 1 290 ? 41.767 58.424 35.658 1.00 30.94 278 LEU D CA 1
ATOM 10094 C C . LEU D 1 290 ? 41.317 58.494 37.116 1.00 34.23 278 LEU D C 1
ATOM 10095 O O . LEU D 1 290 ? 41.578 57.587 37.896 1.00 34.17 278 LEU D O 1
ATOM 10100 N N . GLY D 1 291 ? 40.607 59.565 37.461 1.00 35.30 279 GLY D N 1
ATOM 10101 C CA . GLY D 1 291 ? 40.090 59.745 38.800 1.00 38.93 279 GLY D CA 1
ATOM 10102 C C . GLY D 1 291 ? 39.040 58.719 39.175 1.00 41.51 279 GLY D C 1
ATOM 10103 O O . GLY D 1 291 ? 38.796 58.483 40.358 1.00 43.85 279 GLY D O 1
ATOM 10104 N N . ARG D 1 292 ? 38.414 58.114 38.171 1.00 41.28 280 ARG D N 1
ATOM 10105 C CA . ARG D 1 292 ? 37.410 57.077 38.390 1.00 41.56 280 ARG D CA 1
ATOM 10106 C C . ARG D 1 292 ? 38.025 55.769 38.871 1.00 38.10 280 ARG D C 1
ATOM 10107 O O . ARG D 1 292 ? 37.320 54.906 39.378 1.00 38.05 280 ARG D O 1
ATOM 10115 N N . ILE D 1 293 ? 39.329 55.595 38.671 1.00 34.59 281 ILE D N 1
ATOM 10116 C CA . ILE D 1 293 ? 39.959 54.298 38.933 1.00 33.59 281 ILE D CA 1
ATOM 10117 C C . ILE D 1 293 ? 39.987 53.989 40.419 1.00 34.66 281 ILE D C 1
ATOM 10118 O O . ILE D 1 293 ? 40.449 54.806 41.214 1.00 35.07 281 ILE D O 1
ATOM 10123 N N . LYS D 1 294 ? 39.463 52.819 40.782 1.00 36.51 282 LYS D N 1
ATOM 10124 C CA . LYS D 1 294 ? 39.478 52.361 42.177 1.00 38.20 282 LYS D CA 1
ATOM 10125 C C . LYS D 1 294 ? 40.469 51.203 42.402 1.00 37.60 282 LYS D C 1
ATOM 10126 O O . LYS D 1 294 ? 40.866 50.937 43.536 1.00 40.96 282 LYS D O 1
ATOM 10132 N N . ALA D 1 295 ? 40.868 50.528 41.326 1.00 34.44 283 ALA D N 1
ATOM 10133 C CA . ALA D 1 295 ? 41.919 49.500 41.381 1.00 33.41 283 ALA D CA 1
ATOM 10134 C C . ALA D 1 295 ? 43.237 50.023 41.964 1.00 33.16 283 ALA D C 1
ATOM 10135 O O . ALA D 1 295 ? 43.649 51.159 41.691 1.00 29.21 283 ALA D O 1
ATOM 10137 N N . LYS D 1 296 ? 43.889 49.204 42.783 1.00 32.80 284 LYS D N 1
ATOM 10138 C CA . LYS D 1 296 ? 45.275 49.481 43.138 1.00 32.93 284 LYS D CA 1
ATOM 10139 C C . LYS D 1 296 ? 46.102 49.331 41.882 1.00 30.62 284 LYS D C 1
ATOM 10140 O O . LYS D 1 296 ? 46.169 48.243 41.306 1.00 29.83 284 LYS D O 1
ATOM 10146 N N . THR D 1 297 ? 46.716 50.427 41.442 1.00 28.76 285 THR D N 1
ATOM 10147 C CA . THR D 1 297 ? 47.333 50.474 40.124 1.00 26.61 285 THR D CA 1
ATOM 10148 C C . THR D 1 297 ? 48.848 50.679 40.183 1.00 25.28 285 THR D C 1
ATOM 10149 O O . THR D 1 297 ? 49.342 51.558 40.901 1.00 28.12 285 THR D O 1
ATOM 10153 N N . TYR D 1 298 ? 49.572 49.824 39.459 1.00 26.49 286 TYR D N 1
ATOM 10154 C CA . TYR D 1 298 ? 51.011 50.004 39.243 1.00 25.94 286 TYR D CA 1
ATOM 10155 C C . TYR D 1 298 ? 51.265 50.447 37.823 1.00 22.43 286 TYR D C 1
ATOM 10156 O O . TYR D 1 298 ? 50.906 49.743 36.863 1.00 21.70 286 TYR D O 1
ATOM 10165 N N . VAL D 1 299 ? 51.894 51.612 37.688 1.00 21.50 287 VAL D N 1
ATOM 10166 C CA . VAL D 1 299 ? 52.260 52.172 36.393 1.00 21.25 287 VAL D CA 1
ATOM 10167 C C . VAL D 1 299 ? 53.732 51.857 36.142 1.00 20.32 287 VAL D C 1
ATOM 10168 O O . VAL D 1 299 ? 54.597 52.297 36.909 1.00 20.72 287 VAL D O 1
ATOM 10172 N N . MET D 1 300 ? 53.994 51.066 35.100 1.00 19.65 288 MET D N 1
ATOM 10173 C CA . MET D 1 300 ? 55.310 50.449 34.921 1.00 20.93 288 MET D CA 1
ATOM 10174 C C . MET D 1 300 ? 55.856 50.639 33.518 1.00 19.02 288 MET D C 1
ATOM 10175 O O . MET D 1 300 ? 55.897 49.712 32.689 1.00 19.97 288 MET D O 1
ATOM 10180 N N . PRO D 1 301 ? 56.299 51.869 33.233 1.00 18.58 289 PRO D N 1
ATOM 10181 C CA . PRO D 1 301 ? 56.974 52.011 31.937 1.00 16.36 289 PRO D CA 1
ATOM 10182 C C . PRO D 1 301 ? 58.317 51.311 31.953 1.00 18.54 289 PRO D C 1
ATOM 10183 O O . PRO D 1 301 ? 58.882 51.045 33.036 1.00 21.21 289 PRO D O 1
ATOM 10187 N N . ILE D 1 302 ? 58.861 51.076 30.771 1.00 18.08 290 ILE D N 1
ATOM 10188 C CA . ILE D 1 302 ? 60.244 50.597 30.681 1.00 19.59 290 ILE D CA 1
ATOM 10189 C C . ILE D 1 302 ? 61.169 51.799 30.501 1.00 20.30 290 ILE D C 1
ATOM 10190 O O . ILE D 1 302 ? 60.885 52.662 29.679 1.00 19.21 290 ILE D O 1
ATOM 10195 N N . SER D 1 303 ? 62.267 51.848 31.253 1.00 19.78 291 SER D N 1
ATOM 10196 C CA . SER D 1 303 ? 63.072 53.073 31.346 1.00 20.45 291 SER D CA 1
ATOM 10197 C C . SER D 1 303 ? 63.503 53.642 29.976 1.00 21.35 291 SER D C 1
ATOM 10198 O O . SER D 1 303 ? 63.472 54.858 29.768 1.00 20.83 291 SER D O 1
ATOM 10201 N N . HIS D 1 304 ? 63.898 52.772 29.051 1.00 20.75 292 HIS D N 1
ATOM 10202 C CA . HIS D 1 304 ? 64.439 53.238 27.782 1.00 22.09 292 HIS D CA 1
ATOM 10203 C C . HIS D 1 304 ? 63.453 53.069 26.619 1.00 19.75 292 HIS D C 1
ATOM 10204 O O . HIS D 1 304 ? 63.833 53.124 25.445 1.00 17.80 292 HIS D O 1
ATOM 10211 N N . ASP D 1 305 ? 62.185 52.909 26.964 1.00 14.84 293 ASP D N 1
ATOM 10212 C CA . ASP D 1 305 ? 61.123 52.916 25.930 1.00 18.88 293 ASP D CA 1
ATOM 10213 C C . ASP D 1 305 ? 61.134 54.250 25.180 1.00 19.25 293 ASP D C 1
ATOM 10214 O O . ASP D 1 305 ? 60.970 55.315 25.786 1.00 19.25 293 ASP D O 1
ATOM 10219 N N . GLN D 1 306 ? 61.316 54.195 23.857 1.00 17.93 294 GLN D N 1
ATOM 10220 C CA . GLN D 1 306 ? 61.396 55.394 23.032 1.00 19.16 294 GLN D CA 1
ATOM 10221 C C . GLN D 1 306 ? 60.041 56.040 22.712 1.00 19.55 294 GLN D C 1
ATOM 10222 O O . GLN D 1 306 ? 60.012 57.163 22.219 1.00 20.46 294 GLN D O 1
ATOM 10228 N N . PHE D 1 307 ? 58.925 55.352 22.931 1.00 15.52 295 PHE D N 1
ATOM 10229 C CA . PHE D 1 307 ? 57.662 55.969 22.492 1.00 19.84 295 PHE D CA 1
ATOM 10230 C C . PHE D 1 307 ? 56.517 55.872 23.502 1.00 20.30 295 PHE D C 1
ATOM 10231 O O . PHE D 1 307 ? 55.583 56.664 23.421 1.00 22.24 295 PHE D O 1
ATOM 10239 N N . PHE D 1 308 ? 56.552 54.926 24.436 1.00 16.76 296 PHE D N 1
ATOM 10240 C CA . PHE D 1 308 ? 55.709 55.048 25.639 1.00 18.22 296 PHE D CA 1
ATOM 10241 C C . PHE D 1 308 ? 56.661 55.448 26.772 1.00 16.94 296 PHE D C 1
ATOM 10242 O O . PHE D 1 308 ? 57.123 54.602 27.522 1.00 18.45 296 PHE D O 1
ATOM 10250 N N . THR D 1 309 ? 57.012 56.731 26.871 1.00 15.68 297 THR D N 1
ATOM 10251 C CA . THR D 1 309 ? 58.158 57.100 27.708 1.00 17.72 297 THR D CA 1
ATOM 10252 C C . THR D 1 309 ? 57.835 57.150 29.215 1.00 19.44 297 THR D C 1
ATOM 10253 O O . THR D 1 309 ? 56.682 57.252 29.630 1.00 19.01 297 THR D O 1
ATOM 10257 N N . VAL D 1 310 ? 58.885 57.087 30.027 1.00 20.24 298 VAL D N 1
ATOM 10258 C CA . VAL D 1 310 ? 58.740 57.277 31.452 1.00 20.96 298 VAL D CA 1
ATOM 10259 C C . VAL D 1 310 ? 57.964 58.537 31.805 1.00 21.90 298 VAL D C 1
ATOM 10260 O O . VAL D 1 310 ? 57.093 58.496 32.675 1.00 21.93 298 VAL D O 1
ATOM 10264 N N . ASP D 1 311 ? 58.246 59.639 31.098 1.00 22.72 299 ASP D N 1
ATOM 10265 C CA . ASP D 1 311 ? 57.554 60.921 31.321 1.00 22.89 299 ASP D CA 1
ATOM 10266 C C . ASP D 1 311 ? 56.061 60.860 30.985 1.00 20.78 299 ASP D C 1
ATOM 10267 O O . ASP D 1 311 ? 55.239 61.418 31.716 1.00 21.86 299 ASP D O 1
ATOM 10272 N N . ASP D 1 312 ? 55.711 60.197 29.880 1.00 19.64 300 ASP D N 1
ATOM 10273 C CA . ASP D 1 312 ? 54.306 60.057 29.499 1.00 20.36 300 ASP D CA 1
ATOM 10274 C C . ASP D 1 312 ? 53.552 59.325 30.592 1.00 19.35 300 ASP D C 1
ATOM 10275 O O . ASP D 1 312 ? 52.426 59.678 30.960 1.00 19.16 300 ASP D O 1
ATOM 10280 N N . CYS D 1 313 ? 54.139 58.223 31.039 1.00 17.69 301 CYS D N 1
ATOM 10281 C CA . CYS D 1 313 ? 53.469 57.365 32.028 1.00 19.79 301 CYS D CA 1
ATOM 10282 C C . CYS D 1 313 ? 53.448 58.010 33.406 1.00 21.46 301 CYS D C 1
ATOM 10283 O O . CYS D 1 313 ? 52.471 57.869 34.166 1.00 20.20 301 CYS D O 1
ATOM 10286 N N . LEU D 1 314 ? 54.525 58.719 33.744 1.00 21.40 302 LEU D N 1
ATOM 10287 C CA . LEU D 1 314 ? 54.535 59.428 35.024 1.00 22.68 302 LEU D CA 1
ATOM 10288 C C . LEU D 1 314 ? 53.395 60.452 35.092 1.00 24.59 302 LEU D C 1
ATOM 10289 O O . LEU D 1 314 ? 52.728 60.594 36.132 1.00 23.94 302 LEU D O 1
ATOM 10294 N N . SER D 1 315 ? 53.154 61.153 33.980 1.00 24.06 303 SER D N 1
ATOM 10295 C CA . SER D 1 315 ? 52.133 62.213 33.960 1.00 27.66 303 SER D CA 1
ATOM 10296 C C . SER D 1 315 ? 50.770 61.649 34.239 1.00 27.02 303 SER D C 1
ATOM 10297 O O . SER D 1 315 ? 49.928 62.274 34.909 1.00 27.19 303 SER D O 1
ATOM 10300 N N . GLU D 1 316 ? 50.529 60.457 33.713 1.00 25.10 304 GLU D N 1
ATOM 10301 C CA . GLU D 1 316 ? 49.262 59.783 33.967 1.00 23.83 304 GLU D CA 1
ATOM 10302 C C . GLU D 1 316 ? 49.192 59.234 35.387 1.00 25.64 304 GLU D C 1
ATOM 10303 O O . GLU D 1 316 ? 48.172 59.392 36.058 1.00 25.83 304 GLU D O 1
ATOM 10309 N N . GLN D 1 317 ? 50.265 58.585 35.845 1.00 24.11 305 GLN D N 1
ATOM 10310 C CA . GLN D 1 317 ? 50.248 58.014 37.206 1.00 23.70 305 GLN D CA 1
ATOM 10311 C C . GLN D 1 317 ? 49.873 59.062 38.261 1.00 26.09 305 GLN D C 1
ATOM 10312 O O . GLN D 1 317 ? 49.199 58.762 39.250 1.00 25.17 305 GLN D O 1
ATOM 10318 N N . LYS D 1 318 ? 50.317 60.299 38.053 1.00 29.02 306 LYS D N 1
ATOM 10319 C CA . LYS D 1 318 ? 49.991 61.396 38.968 1.00 31.42 306 LYS D CA 1
ATOM 10320 C C . LYS D 1 318 ? 48.491 61.674 39.080 1.00 32.32 306 LYS D C 1
ATOM 10321 O O . LYS D 1 318 ? 48.056 62.308 40.038 1.00 33.49 306 LYS D O 1
ATOM 10327 N N . MET D 1 319 ? 47.699 61.207 38.116 1.00 30.43 307 MET D N 1
ATOM 10328 C CA . MET D 1 319 ? 46.243 61.425 38.152 1.00 31.35 307 MET D CA 1
ATOM 10329 C C . MET D 1 319 ? 45.454 60.239 38.692 1.00 31.80 307 MET D C 1
ATOM 10330 O O . MET D 1 319 ? 44.239 60.341 38.906 1.00 32.41 307 MET D O 1
ATOM 10335 N N . ILE D 1 320 ? 46.136 59.119 38.919 1.00 30.11 308 ILE D N 1
ATOM 10336 C CA . ILE D 1 320 ? 45.455 57.904 39.377 1.00 29.31 308 ILE D CA 1
ATOM 10337 C C . ILE D 1 320 ? 45.553 57.773 40.891 1.00 31.44 308 ILE D C 1
ATOM 10338 O O . ILE D 1 320 ? 46.650 57.594 41.421 1.00 31.94 308 ILE D O 1
ATOM 10343 N N . PRO D 1 321 ? 44.409 57.852 41.590 1.00 32.69 309 PRO D N 1
ATOM 10344 C CA . PRO D 1 321 ? 44.410 57.839 43.063 1.00 37.18 309 PRO D CA 1
ATOM 10345 C C . PRO D 1 321 ? 45.035 56.552 43.629 1.00 39.96 309 PRO D C 1
ATOM 10346 O O . PRO D 1 321 ? 44.790 55.493 43.069 1.00 40.76 309 PRO D O 1
ATOM 10350 N N . ASN D 1 322 ? 45.833 56.647 44.693 1.00 44.17 310 ASN D N 1
ATOM 10351 C CA . ASN D 1 322 ? 46.395 55.451 45.342 1.00 48.12 310 ASN D CA 1
ATOM 10352 C C . ASN D 1 322 ? 47.340 54.580 44.460 1.00 39.76 310 ASN D C 1
ATOM 10353 O O . ASN D 1 322 ? 47.728 53.489 44.859 1.00 43.23 310 ASN D O 1
ATOM 10358 N N . SER D 1 323 ? 47.710 55.059 43.280 1.00 34.86 311 SER D N 1
ATOM 10359 C CA . SER D 1 323 ? 48.614 54.315 42.400 1.00 29.39 311 SER D CA 1
ATOM 10360 C C . SER D 1 323 ? 50.091 54.411 42.822 1.00 28.15 311 SER D C 1
ATOM 10361 O O . SER D 1 323 ? 50.454 55.185 43.708 1.00 29.84 311 SER D O 1
ATOM 10364 N N . GLU D 1 324 ? 50.952 53.610 42.189 1.00 27.25 312 GLU D N 1
ATOM 10365 C CA . GLU D 1 324 ? 52.383 53.735 42.424 1.00 27.25 312 GLU D CA 1
ATOM 10366 C C . GLU D 1 324 ? 53.128 53.716 41.093 1.00 24.02 312 GLU D C 1
ATOM 10367 O O . GLU D 1 324 ? 52.702 53.083 40.118 1.00 23.83 312 GLU D O 1
ATOM 10373 N N . PHE D 1 325 ? 54.237 54.442 41.061 1.00 23.29 313 PHE D N 1
ATOM 10374 C CA . PHE D 1 325 ? 55.044 54.526 39.840 1.00 23.38 313 PHE D CA 1
ATOM 10375 C C . PHE D 1 325 ? 56.213 53.596 40.018 1.00 24.00 313 PHE D C 1
ATOM 10376 O O . PHE D 1 325 ? 57.001 53.791 40.939 1.00 23.92 313 PHE D O 1
ATOM 10384 N N . ARG D 1 326 ? 56.316 52.573 39.190 1.00 25.18 314 ARG D N 1
ATOM 10385 C CA . ARG D 1 326 ? 57.336 51.545 39.366 1.00 26.66 314 ARG D CA 1
ATOM 10386 C C . ARG D 1 326 ? 57.988 51.196 38.022 1.00 25.27 314 ARG D C 1
ATOM 10387 O O . ARG D 1 326 ? 57.688 50.151 37.427 1.00 25.23 314 ARG D O 1
ATOM 10395 N N . PRO D 1 327 ? 58.856 52.093 37.532 1.00 23.43 315 PRO D N 1
ATOM 10396 C CA . PRO D 1 327 ? 59.422 51.869 36.200 1.00 22.47 315 PRO D CA 1
ATOM 10397 C C . PRO D 1 327 ? 60.293 50.614 36.211 1.00 20.46 315 PRO D C 1
ATOM 10398 O O . PRO D 1 327 ? 60.939 50.322 37.221 1.00 23.72 315 PRO D O 1
ATOM 10402 N N . LEU D 1 328 ? 60.288 49.884 35.111 1.00 20.69 316 LEU D N 1
ATOM 10403 C CA . LEU D 1 328 ? 61.201 48.776 34.921 1.00 25.51 316 LEU D CA 1
ATOM 10404 C C . LEU D 1 328 ? 62.502 49.298 34.313 1.00 27.49 316 LEU D C 1
ATOM 10405 O O . LEU D 1 328 ? 62.472 50.042 33.346 1.00 28.12 316 LEU D O 1
ATOM 10410 N N . ARG D 1 329 ? 63.636 48.911 34.884 1.00 25.18 317 ARG D N 1
ATOM 10411 C CA . ARG D 1 329 ? 64.917 49.363 34.358 1.00 27.83 317 ARG D CA 1
ATOM 10412 C C . ARG D 1 329 ? 65.445 48.393 33.318 1.00 29.70 317 ARG D C 1
ATOM 10413 O O . ARG D 1 329 ? 65.807 47.269 33.641 1.00 32.24 317 ARG D O 1
ATOM 10421 N N . SER D 1 330 ? 65.507 48.839 32.067 1.00 29.40 318 SER D N 1
ATOM 10422 C CA . SER D 1 330 ? 66.049 48.016 31.006 1.00 28.45 318 SER D CA 1
ATOM 10423 C C . SER D 1 330 ? 66.429 48.880 29.828 1.00 26.49 318 SER D C 1
ATOM 10424 O O . SER D 1 330 ? 65.572 49.603 29.276 1.00 24.28 318 SER D O 1
ATOM 10427 N N . ILE D 1 331 ? 67.700 48.819 29.437 1.00 25.69 319 ILE D N 1
ATOM 10428 C CA . ILE D 1 331 ? 68.090 49.535 28.224 1.00 23.70 319 ILE D CA 1
ATOM 10429 C C . ILE D 1 331 ? 67.492 48.839 26.975 1.00 24.97 319 ILE D C 1
ATOM 10430 O O . ILE D 1 331 ? 67.625 49.349 25.862 1.00 25.38 319 ILE D O 1
ATOM 10435 N N . ASP D 1 332 ? 66.825 47.699 27.142 1.00 24.72 320 ASP D N 1
ATOM 10436 C CA . ASP D 1 332 ? 66.231 47.048 25.969 1.00 26.27 320 ASP D CA 1
ATOM 10437 C C . ASP D 1 332 ? 64.998 47.796 25.437 1.00 26.55 320 ASP D C 1
ATOM 10438 O O . ASP D 1 332 ? 64.553 47.536 24.317 1.00 25.03 320 ASP D O 1
ATOM 10443 N N . GLY D 1 333 ? 64.479 48.744 26.219 1.00 24.54 321 GLY D N 1
ATOM 10444 C CA . GLY D 1 333 ? 63.385 49.594 25.764 1.00 20.56 321 GLY D CA 1
ATOM 10445 C C . GLY D 1 333 ? 62.080 48.836 25.555 1.00 20.15 321 GLY D C 1
ATOM 10446 O O . GLY D 1 333 ? 61.831 47.811 26.198 1.00 23.09 321 GLY D O 1
ATOM 10447 N N . HIS D 1 334 ? 61.251 49.313 24.629 1.00 18.06 322 HIS D N 1
ATOM 10448 C CA . HIS D 1 334 ? 59.905 48.764 24.495 1.00 20.02 322 HIS D CA 1
ATOM 10449 C C . HIS D 1 334 ? 59.872 47.253 24.255 1.00 22.34 322 HIS D C 1
ATOM 10450 O O . HIS D 1 334 ? 59.091 46.543 24.878 1.00 23.63 322 HIS D O 1
ATOM 10457 N N . LEU D 1 335 ? 60.714 46.755 23.355 1.00 22.08 323 LEU D N 1
ATOM 10458 C CA . LEU D 1 335 ? 60.626 45.345 22.976 1.00 23.97 323 LEU D CA 1
ATOM 10459 C C . LEU D 1 335 ? 61.307 44.442 24.011 1.00 28.70 323 LEU D C 1
ATOM 10460 O O . LEU D 1 335 ? 61.415 43.241 23.805 1.00 32.97 323 LEU D O 1
ATOM 10465 N N . GLY D 1 336 ? 61.749 45.034 25.121 1.00 29.19 324 GLY D N 1
ATOM 10466 C CA . GLY D 1 336 ? 62.117 44.284 26.315 1.00 29.60 324 GLY D CA 1
ATOM 10467 C C . GLY D 1 336 ? 60.908 43.483 26.767 1.00 30.71 324 GLY D C 1
ATOM 10468 O O . GLY D 1 336 ? 61.040 42.495 27.494 1.00 32.24 324 GLY D O 1
ATOM 10469 N N . LEU D 1 337 ? 59.721 43.901 26.331 1.00 29.21 325 LEU D N 1
ATOM 10470 C CA . LEU D 1 337 ? 58.509 43.124 26.572 1.00 29.77 325 LEU D CA 1
ATOM 10471 C C . LEU D 1 337 ? 58.627 41.732 25.982 1.00 31.67 325 LEU D C 1
ATOM 10472 O O . LEU D 1 337 ? 57.921 40.828 26.413 1.00 33.60 325 LEU D O 1
ATOM 10477 N N . PHE D 1 338 ? 59.487 41.568 24.975 1.00 30.40 326 PHE D N 1
ATOM 10478 C CA . PHE D 1 338 ? 59.683 40.261 24.344 1.00 36.87 326 PHE D CA 1
ATOM 10479 C C . PHE D 1 338 ? 60.463 39.255 25.211 1.00 39.25 326 PHE D C 1
ATOM 10480 O O . PHE D 1 338 ? 60.556 38.082 24.857 1.00 40.91 326 PHE D O 1
ATOM 10488 N N . GLY D 1 339 ? 61.051 39.703 26.316 1.00 38.87 327 GLY D N 1
ATOM 10489 C CA . GLY D 1 339 ? 61.713 38.771 27.226 1.00 39.77 327 GLY D CA 1
ATOM 10490 C C . GLY D 1 339 ? 63.216 38.651 27.050 1.00 41.97 327 GLY D C 1
ATOM 10491 O O . GLY D 1 339 ? 63.812 37.655 27.440 1.00 44.70 327 GLY D O 1
ATOM 10492 N N . THR D 1 340 ? 63.837 39.679 26.482 1.00 40.79 328 THR D N 1
ATOM 10493 C CA . THR D 1 340 ? 65.269 39.672 26.191 1.00 40.25 328 THR D CA 1
ATOM 10494 C C . THR D 1 340 ? 66.129 39.980 27.418 1.00 39.85 328 THR D C 1
ATOM 10495 O O . THR D 1 340 ? 67.331 39.710 27.425 1.00 39.62 328 THR D O 1
ATOM 10499 N N . ASP D 1 341 ? 65.515 40.592 28.427 1.00 36.72 329 ASP D N 1
ATOM 10500 C CA . ASP D 1 341 ? 66.228 41.084 29.599 1.00 37.17 329 ASP D CA 1
ATOM 10501 C C . ASP D 1 341 ? 65.680 40.361 30.811 1.00 37.75 329 ASP D C 1
ATOM 10502 O O . ASP D 1 341 ? 64.599 40.704 31.307 1.00 36.57 329 ASP D O 1
ATOM 10507 N N . ALA D 1 342 ? 66.404 39.330 31.246 1.00 38.86 330 ALA D N 1
ATOM 10508 C CA . ALA D 1 342 ? 65.950 38.492 32.349 1.00 39.92 330 ALA D CA 1
ATOM 10509 C C . ALA D 1 342 ? 65.784 39.302 33.615 1.00 40.95 330 ALA D C 1
ATOM 10510 O O . ALA D 1 342 ? 64.869 39.059 34.401 1.00 44.55 330 ALA D O 1
ATOM 10512 N N . GLN D 1 343 ? 66.697 40.246 33.828 1.00 40.97 331 GLN D N 1
ATOM 10513 C CA . GLN D 1 343 ? 66.648 41.061 35.022 1.00 43.79 331 GLN D CA 1
ATOM 10514 C C . GLN D 1 343 ? 65.439 41.979 35.024 1.00 39.41 331 GLN D C 1
ATOM 10515 O O . GLN D 1 343 ? 64.935 42.317 36.096 1.00 38.09 331 GLN D O 1
ATOM 10521 N N . MET D 1 344 ? 64.948 42.350 33.841 1.00 35.53 332 MET D N 1
ATOM 10522 C CA . MET D 1 344 ? 63.719 43.138 33.769 1.00 32.58 332 MET D CA 1
ATOM 10523 C C . MET D 1 344 ? 62.515 42.275 34.125 1.00 32.07 332 MET D C 1
ATOM 10524 O O . MET D 1 344 ? 61.596 42.720 34.809 1.00 30.69 332 MET D O 1
ATOM 10529 N N . LEU D 1 345 ? 62.512 41.042 33.642 1.00 31.43 333 LEU D N 1
ATOM 10530 C CA . LEU D 1 345 ? 61.457 40.105 33.998 1.00 33.17 333 LEU D CA 1
ATOM 10531 C C . LEU D 1 345 ? 61.406 39.820 35.522 1.00 33.50 333 LEU D C 1
ATOM 10532 O O . LEU D 1 345 ? 60.327 39.683 36.084 1.00 31.81 333 LEU D O 1
ATOM 10537 N N . ASP D 1 346 ? 62.564 39.737 36.169 1.00 36.14 334 ASP D N 1
ATOM 10538 C CA . ASP D 1 346 ? 62.611 39.507 37.609 1.00 38.18 334 ASP D CA 1
ATOM 10539 C C . ASP D 1 346 ? 62.089 40.733 38.371 1.00 36.67 334 ASP D C 1
ATOM 10540 O O . ASP D 1 346 ? 61.386 40.585 39.371 1.00 34.25 334 ASP D O 1
ATOM 10545 N N . GLN D 1 347 ? 62.431 41.938 37.913 1.00 33.89 335 GLN D N 1
ATOM 10546 C CA . GLN D 1 347 ? 61.887 43.154 38.529 1.00 31.59 335 GLN D CA 1
ATOM 10547 C C . GLN D 1 347 ? 60.377 43.143 38.438 1.00 31.22 335 GLN D C 1
ATOM 10548 O O . GLN D 1 347 ? 59.676 43.483 39.393 1.00 31.05 335 GLN D O 1
ATOM 10554 N N . LEU D 1 348 ? 59.870 42.774 37.266 1.00 26.72 336 LEU D N 1
ATOM 10555 C CA . LEU D 1 348 ? 58.431 42.777 37.056 1.00 26.13 336 LEU D CA 1
ATOM 10556 C C . LEU D 1 348 ? 57.715 41.780 37.960 1.00 29.16 336 LEU D C 1
ATOM 10557 O O . LEU D 1 348 ? 56.657 42.089 38.541 1.00 28.79 336 LEU D O 1
ATOM 10562 N N . ASP D 1 349 ? 58.281 40.579 38.096 1.00 30.63 337 ASP D N 1
ATOM 10563 C CA . ASP D 1 349 ? 57.695 39.593 38.994 1.00 33.55 337 ASP D CA 1
ATOM 10564 C C . ASP D 1 349 ? 57.625 40.100 40.430 1.00 34.56 337 ASP D C 1
ATOM 10565 O O . ASP D 1 349 ? 56.638 39.859 41.142 1.00 33.50 337 ASP D O 1
ATOM 10570 N N . ALA D 1 350 ? 58.683 40.772 40.871 1.00 34.30 338 ALA D N 1
ATOM 10571 C CA . ALA D 1 350 ? 58.704 41.282 42.241 1.00 34.68 338 ALA D CA 1
ATOM 10572 C C . ALA D 1 350 ? 57.644 42.367 42.424 1.00 27.86 338 ALA D C 1
ATOM 10573 O O . ALA D 1 350 ? 56.906 42.346 43.403 1.00 29.23 338 ALA D O 1
ATOM 10575 N N . HIS D 1 351 ? 57.533 43.288 41.471 1.00 29.06 339 HIS D N 1
ATOM 10576 C CA . HIS D 1 351 ? 56.474 44.301 41.515 1.00 29.49 339 HIS D CA 1
ATOM 10577 C C . HIS D 1 351 ? 55.073 43.672 41.524 1.00 30.66 339 HIS D C 1
ATOM 10578 O O . HIS D 1 351 ? 54.244 43.965 42.395 1.00 29.85 339 HIS D O 1
ATOM 10585 N N . LEU D 1 352 ? 54.818 42.789 40.565 1.00 28.09 340 LEU D N 1
ATOM 10586 C CA . LEU D 1 352 ? 53.531 42.114 40.506 1.00 28.77 340 LEU D CA 1
ATOM 10587 C C . LEU D 1 352 ? 53.224 41.288 41.748 1.00 28.87 340 LEU D C 1
ATOM 10588 O O . LEU D 1 352 ? 52.083 41.263 42.196 1.00 31.19 340 LEU D O 1
ATOM 10593 N N . ALA D 1 353 ? 54.223 40.599 42.308 1.00 30.36 341 ALA D N 1
ATOM 10594 C CA . ALA D 1 353 ? 54.008 39.843 43.521 1.00 34.04 341 ALA D CA 1
ATOM 10595 C C . ALA D 1 353 ? 53.600 40.797 44.652 1.00 34.96 341 ALA D C 1
ATOM 10596 O O . ALA D 1 353 ? 52.679 40.526 45.426 1.00 33.22 341 ALA D O 1
ATOM 10598 N N . GLU D 1 354 ? 54.258 41.946 44.727 1.00 35.48 342 GLU D N 1
ATOM 10599 C CA . GLU D 1 354 ? 53.892 42.915 45.760 1.00 36.42 342 GLU D CA 1
ATOM 10600 C C . GLU D 1 354 ? 52.468 43.463 45.536 1.00 32.65 342 GLU D C 1
ATOM 10601 O O . GLU D 1 354 ? 51.730 43.679 46.497 1.00 32.96 342 GLU D O 1
ATOM 10607 N N . LEU D 1 355 ? 52.093 43.675 44.274 1.00 30.00 343 LEU D N 1
ATOM 10608 C CA . LEU D 1 355 ? 50.752 44.168 43.946 1.00 28.54 343 LEU D CA 1
ATOM 10609 C C . LEU D 1 355 ? 49.688 43.146 44.354 1.00 30.07 343 LEU D C 1
ATOM 10610 O O . LEU D 1 355 ? 48.715 43.470 45.057 1.00 33.11 343 LEU D O 1
ATOM 10615 N N . LEU D 1 356 ? 49.902 41.898 43.954 1.00 30.01 344 LEU D N 1
ATOM 10616 C CA . LEU D 1 356 ? 48.955 40.820 44.262 1.00 33.89 344 LEU D CA 1
ATOM 10617 C C . LEU D 1 356 ? 48.826 40.576 45.760 1.00 37.35 344 LEU D C 1
ATOM 10618 O O . LEU D 1 356 ? 47.783 40.107 46.220 1.00 38.73 344 LEU D O 1
ATOM 10623 N N . SER D 1 357 ? 49.871 40.915 46.514 1.00 38.94 345 SER D N 1
ATOM 10624 C CA . SER D 1 357 ? 49.869 40.764 47.969 1.00 44.36 345 SER D CA 1
ATOM 10625 C C . SER D 1 357 ? 49.113 41.853 48.724 1.00 46.28 345 SER D C 1
ATOM 10626 O O . SER D 1 357 ? 48.847 41.705 49.911 1.00 48.09 345 SER D O 1
ATOM 10629 N N . SER D 1 358 ? 48.779 42.951 48.057 1.00 45.31 346 SER D N 1
ATOM 10630 C CA . SER D 1 358 ? 48.127 44.062 48.746 1.00 48.81 346 SER D CA 1
ATOM 10631 C C . SER D 1 358 ? 46.627 43.848 48.860 1.00 51.67 346 SER D C 1
ATOM 10632 O O . SER D 1 358 ? 45.990 43.490 47.870 1.00 51.10 346 SER D O 1
ATOM 10635 N N . SER E 1 15 ? 91.104 29.645 26.770 1.00 69.56 3 SER E N 1
ATOM 10636 C CA . SER E 1 15 ? 92.517 29.880 26.506 1.00 69.37 3 SER E CA 1
ATOM 10637 C C . SER E 1 15 ? 93.330 30.056 27.799 1.00 64.21 3 SER E C 1
ATOM 10638 O O . SER E 1 15 ? 94.432 29.519 27.920 1.00 64.95 3 SER E O 1
ATOM 10641 N N . TYR E 1 16 ? 92.794 30.803 28.761 1.00 58.38 4 TYR E N 1
ATOM 10642 C CA . TYR E 1 16 ? 93.535 31.086 29.993 1.00 54.06 4 TYR E CA 1
ATOM 10643 C C . TYR E 1 16 ? 93.723 29.838 30.861 1.00 51.60 4 TYR E C 1
ATOM 10644 O O . TYR E 1 16 ? 94.791 29.644 31.445 1.00 51.52 4 TYR E O 1
ATOM 10653 N N . TYR E 1 17 ? 92.689 29.000 30.945 1.00 50.10 5 TYR E N 1
ATOM 10654 C CA . TYR E 1 17 ? 92.669 27.884 31.895 1.00 50.27 5 TYR E CA 1
ATOM 10655 C C . TYR E 1 17 ? 93.223 26.596 31.284 1.00 51.26 5 TYR E C 1
ATOM 10656 O O . TYR E 1 17 ? 92.520 25.588 31.161 1.00 50.43 5 TYR E O 1
ATOM 10665 N N . THR E 1 18 ? 94.498 26.638 30.926 1.00 50.61 6 THR E N 1
ATOM 10666 C CA . THR E 1 18 ? 95.120 25.535 30.220 1.00 56.18 6 THR E CA 1
ATOM 10667 C C . THR E 1 18 ? 96.296 24.989 30.996 1.00 56.48 6 THR E C 1
ATOM 10668 O O . THR E 1 18 ? 96.855 25.672 31.852 1.00 50.88 6 THR E O 1
ATOM 10672 N N . GLU E 1 19 ? 96.703 23.768 30.672 1.00 59.51 7 GLU E N 1
ATOM 10673 C CA . GLU E 1 19 ? 97.840 23.210 31.360 1.00 61.17 7 GLU E CA 1
ATOM 10674 C C . GLU E 1 19 ? 99.100 23.978 30.953 1.00 61.67 7 GLU E C 1
ATOM 10675 O O . GLU E 1 19 ? 100.074 24.001 31.693 1.00 61.01 7 GLU E O 1
ATOM 10681 N N . GLU E 1 20 ? 99.083 24.649 29.806 1.00 64.59 8 GLU E N 1
ATOM 10682 C CA . GLU E 1 20 ? 100.266 25.414 29.437 1.00 68.49 8 GLU E CA 1
ATOM 10683 C C . GLU E 1 20 ? 100.466 26.600 30.368 1.00 67.95 8 GLU E C 1
ATOM 10684 O O . GLU E 1 20 ? 101.602 26.953 30.698 1.00 69.19 8 GLU E O 1
ATOM 10690 N N . ASN E 1 21 ? 99.370 27.207 30.813 1.00 64.64 9 ASN E N 1
ATOM 10691 C CA . ASN E 1 21 ? 99.487 28.303 31.765 1.00 62.82 9 ASN E CA 1
ATOM 10692 C C . ASN E 1 21 ? 99.678 27.824 33.201 1.00 58.93 9 ASN E C 1
ATOM 10693 O O . ASN E 1 21 ? 100.514 28.366 33.929 1.00 58.66 9 ASN E O 1
ATOM 10698 N N . HIS E 1 22 ? 98.920 26.806 33.605 1.00 55.34 10 HIS E N 1
ATOM 10699 C CA . HIS E 1 22 ? 98.805 26.477 35.033 1.00 53.29 10 HIS E CA 1
ATOM 10700 C C . HIS E 1 22 ? 99.310 25.087 35.389 1.00 53.65 10 HIS E C 1
ATOM 10701 O O . HIS E 1 22 ? 99.214 24.680 36.542 1.00 53.00 10 HIS E O 1
ATOM 10708 N N . GLY E 1 23 ? 99.813 24.351 34.399 1.00 54.32 11 GLY E N 1
ATOM 10709 C CA . GLY E 1 23 ? 100.233 22.983 34.624 1.00 55.79 11 GLY E CA 1
ATOM 10710 C C . GLY E 1 23 ? 101.663 22.859 35.103 1.00 57.27 11 GLY E C 1
ATOM 10711 O O . GLY E 1 23 ? 102.374 23.855 35.205 1.00 57.13 11 GLY E O 1
ATOM 10712 N N . PRO E 1 24 ? 102.105 21.620 35.364 1.00 61.54 12 PRO E N 1
ATOM 10713 C CA . PRO E 1 24 ? 101.327 20.406 35.088 1.00 60.06 12 PRO E CA 1
ATOM 10714 C C . PRO E 1 24 ? 100.325 20.057 36.195 1.00 57.03 12 PRO E C 1
ATOM 10715 O O . PRO E 1 24 ? 100.507 20.437 37.359 1.00 56.15 12 PRO E O 1
ATOM 10719 N N . PHE E 1 25 ? 99.253 19.371 35.816 1.00 54.72 13 PHE E N 1
ATOM 10720 C CA . PHE E 1 25 ? 98.294 18.852 36.783 1.00 54.04 13 PHE E CA 1
ATOM 10721 C C . PHE E 1 25 ? 97.550 17.657 36.188 1.00 51.73 13 PHE E C 1
ATOM 10722 O O . PHE E 1 25 ? 97.580 17.439 34.981 1.00 52.91 13 PHE E O 1
ATOM 10730 N N . GLU E 1 26 ? 96.893 16.880 37.041 1.00 51.35 14 GLU E N 1
ATOM 10731 C CA . GLU E 1 26 ? 96.086 15.762 36.577 1.00 59.52 14 GLU E CA 1
ATOM 10732 C C . GLU E 1 26 ? 94.634 16.035 36.912 1.00 57.05 14 GLU E C 1
ATOM 10733 O O . GLU E 1 26 ? 94.332 16.659 37.926 1.00 50.14 14 GLU E O 1
ATOM 10739 N N . LEU E 1 27 ? 93.735 15.589 36.045 1.00 52.32 15 LEU E N 1
ATOM 10740 C CA . LEU E 1 27 ? 92.312 15.658 36.332 1.00 51.82 15 LEU E CA 1
ATOM 10741 C C . LEU E 1 27 ? 91.856 14.331 36.904 1.00 53.56 15 LEU E C 1
ATOM 10742 O O . LEU E 1 27 ? 91.928 13.301 36.237 1.00 53.66 15 LEU E O 1
ATOM 10747 N N . ILE E 1 28 ? 91.372 14.351 38.132 1.00 51.23 16 ILE E N 1
ATOM 10748 C CA . ILE E 1 28 ? 90.894 13.133 38.762 1.00 51.67 16 ILE E CA 1
ATOM 10749 C C . ILE E 1 28 ? 89.377 13.201 38.894 1.00 53.40 16 ILE E C 1
ATOM 10750 O O . ILE E 1 28 ? 88.828 14.166 39.429 1.00 50.25 16 ILE E O 1
ATOM 10755 N N . ASN E 1 29 ? 88.707 12.181 38.375 1.00 52.71 17 ASN E N 1
ATOM 10756 C CA . ASN E 1 29 ? 87.265 12.045 38.519 1.00 53.23 17 ASN E CA 1
ATOM 10757 C C . ASN E 1 29 ? 86.926 11.288 39.798 1.00 54.57 17 ASN E C 1
ATOM 10758 O O . ASN E 1 29 ? 87.172 10.081 39.893 1.00 55.46 17 ASN E O 1
ATOM 10763 N N . ILE E 1 30 ? 86.364 11.988 40.778 1.00 51.51 18 ILE E N 1
ATOM 10764 C CA . ILE E 1 30 ? 86.036 11.380 42.063 1.00 52.53 18 ILE E CA 1
ATOM 10765 C C . ILE E 1 30 ? 84.590 10.905 42.085 1.00 54.50 18 ILE E C 1
ATOM 10766 O O . ILE E 1 30 ? 84.047 10.559 43.134 1.00 55.42 18 ILE E O 1
ATOM 10771 N N . GLY E 1 31 ? 83.965 10.920 40.918 1.00 53.61 19 GLY E N 1
ATOM 10772 C CA . GLY E 1 31 ? 82.600 10.460 40.776 1.00 56.09 19 GLY E CA 1
ATOM 10773 C C . GLY E 1 31 ? 81.563 11.462 41.244 1.00 55.45 19 GLY E C 1
ATOM 10774 O O . GLY E 1 31 ? 81.828 12.672 41.327 1.00 51.86 19 GLY E O 1
ATOM 10775 N N . PRO E 1 32 ? 80.359 10.962 41.552 1.00 56.02 20 PRO E N 1
ATOM 10776 C CA . PRO E 1 32 ? 79.239 11.844 41.905 1.00 55.10 20 PRO E CA 1
ATOM 10777 C C . PRO E 1 32 ? 79.461 12.586 43.215 1.00 53.64 20 PRO E C 1
ATOM 10778 O O . PRO E 1 32 ? 79.878 11.983 44.205 1.00 52.54 20 PRO E O 1
ATOM 10782 N N . LEU E 1 33 ? 79.179 13.887 43.204 1.00 51.59 21 LEU E N 1
ATOM 10783 C CA . LEU E 1 33 ? 79.270 14.705 44.400 1.00 50.01 21 LEU E CA 1
ATOM 10784 C C . LEU E 1 33 ? 77.953 15.425 44.643 1.00 50.04 21 LEU E C 1
ATOM 10785 O O . LEU E 1 33 ? 77.636 16.400 43.958 1.00 50.52 21 LEU E O 1
ATOM 10790 N N . PRO E 1 34 ? 77.181 14.947 45.624 1.00 50.41 22 PRO E N 1
ATOM 10791 C CA . PRO E 1 34 ? 75.991 15.666 46.088 1.00 50.27 22 PRO E CA 1
ATOM 10792 C C . PRO E 1 34 ? 76.406 16.960 46.793 1.00 46.85 22 PRO E C 1
ATOM 10793 O O . PRO E 1 34 ? 77.200 16.910 47.732 1.00 47.24 22 PRO E O 1
ATOM 10797 N N . LEU E 1 35 ? 75.885 18.094 46.341 1.00 45.48 23 LEU E N 1
ATOM 10798 C CA . LEU E 1 35 ? 76.305 19.376 46.871 1.00 44.95 23 LEU E CA 1
ATOM 10799 C C . LEU E 1 35 ? 75.371 19.799 47.995 1.00 46.13 23 LEU E C 1
ATOM 10800 O O . LEU E 1 35 ? 74.187 19.436 47.980 1.00 45.79 23 LEU E O 1
ATOM 10805 N N . GLU E 1 36 ? 75.900 20.557 48.964 1.00 41.71 24 GLU E N 1
ATOM 10806 C CA . GLU E 1 36 ? 75.106 21.027 50.104 1.00 40.12 24 GLU E CA 1
ATOM 10807 C C . GLU E 1 36 ? 73.849 21.758 49.679 1.00 43.68 24 GLU E C 1
ATOM 10808 O O . GLU E 1 36 ? 72.807 21.638 50.321 1.00 43.52 24 GLU E O 1
ATOM 10814 N N . GLU E 1 37 ? 73.942 22.524 48.596 1.00 45.40 25 GLU E N 1
ATOM 10815 C CA . GLU E 1 37 ? 72.801 23.305 48.138 1.00 44.02 25 GLU E CA 1
ATOM 10816 C C . GLU E 1 37 ? 71.732 22.465 47.420 1.00 46.68 25 GLU E C 1
ATOM 10817 O O . GLU E 1 37 ? 70.712 23.010 46.994 1.00 47.76 25 GLU E O 1
ATOM 10823 N N . GLY E 1 38 ? 71.957 21.158 47.279 1.00 47.87 26 GLY E N 1
ATOM 10824 C CA . GLY E 1 38 ? 70.891 20.266 46.836 1.00 49.45 26 GLY E CA 1
ATOM 10825 C C . GLY E 1 38 ? 70.906 19.905 45.359 1.00 51.71 26 GLY E C 1
ATOM 10826 O O . GLY E 1 38 ? 69.924 19.389 44.804 1.00 51.08 26 GLY E O 1
ATOM 10827 N N . ARG E 1 39 ? 72.037 20.171 44.722 1.00 50.19 27 ARG E N 1
ATOM 10828 C CA . ARG E 1 39 ? 72.215 19.843 43.323 1.00 50.41 27 ARG E CA 1
ATOM 10829 C C . ARG E 1 39 ? 73.292 18.795 43.184 1.00 49.87 27 ARG E C 1
ATOM 10830 O O . ARG E 1 39 ? 74.278 18.834 43.891 1.00 49.40 27 ARG E O 1
ATOM 10838 N N . CYS E 1 40 ? 73.098 17.844 42.287 1.00 51.00 28 CYS E N 1
ATOM 10839 C CA . CYS E 1 40 ? 74.063 16.769 42.108 1.00 52.86 28 CYS E CA 1
ATOM 10840 C C . CYS E 1 40 ? 75.103 17.112 41.051 1.00 52.76 28 CYS E C 1
ATOM 10841 O O . CYS E 1 40 ? 74.752 17.490 39.936 1.00 54.16 28 CYS E O 1
ATOM 10844 N N . MET E 1 41 ? 76.377 16.969 41.391 1.00 50.09 29 MET E N 1
ATOM 10845 C CA . MET E 1 41 ? 77.409 16.915 40.368 1.00 50.26 29 MET E CA 1
ATOM 10846 C C . MET E 1 41 ? 77.650 15.456 40.018 1.00 50.59 29 MET E C 1
ATOM 10847 O O . MET E 1 41 ? 78.214 14.716 40.818 1.00 50.43 29 MET E O 1
ATOM 10852 N N . PRO E 1 42 ? 77.214 15.031 38.824 1.00 52.15 30 PRO E N 1
ATOM 10853 C CA . PRO E 1 42 ? 77.363 13.623 38.455 1.00 56.65 30 PRO E CA 1
ATOM 10854 C C . PRO E 1 42 ? 78.823 13.222 38.274 1.00 58.81 30 PRO E C 1
ATOM 10855 O O . PRO E 1 42 ? 79.208 12.110 38.639 1.00 61.00 30 PRO E O 1
ATOM 10859 N N . GLU E 1 43 ? 79.622 14.111 37.698 1.00 60.14 31 GLU E N 1
ATOM 10860 C CA . GLU E 1 43 ? 81.057 13.877 37.592 1.00 62.36 31 GLU E CA 1
ATOM 10861 C C . GLU E 1 43 ? 81.772 15.105 38.158 1.00 58.83 31 GLU E C 1
ATOM 10862 O O . GLU E 1 43 ? 81.487 16.243 37.770 1.00 58.81 31 GLU E O 1
ATOM 10868 N N . CYS E 1 44 ? 82.632 14.882 39.146 1.00 53.82 32 CYS E N 1
ATOM 10869 C CA . CYS E 1 44 ? 83.404 15.969 39.731 1.00 51.21 32 CYS E CA 1
ATOM 10870 C C . CYS E 1 44 ? 84.879 15.773 39.394 1.00 51.77 32 CYS E C 1
ATOM 10871 O O . CYS E 1 44 ? 85.522 14.859 39.895 1.00 49.45 32 CYS E O 1
ATOM 10874 N N . LEU E 1 45 ? 85.395 16.607 38.498 1.00 49.13 33 LEU E N 1
ATOM 10875 C CA . LEU E 1 45 ? 86.795 16.540 38.120 1.00 49.41 33 LEU E CA 1
ATOM 10876 C C . LEU E 1 45 ? 87.591 17.502 38.989 1.00 50.93 33 LEU E C 1
ATOM 10877 O O . LEU E 1 45 ? 87.311 18.697 39.003 1.00 47.03 33 LEU E O 1
ATOM 10882 N N . LEU E 1 46 ? 88.559 16.975 39.727 1.00 47.80 34 LEU E N 1
ATOM 10883 C CA . LEU E 1 46 ? 89.456 17.807 40.511 1.00 46.65 34 LEU E CA 1
ATOM 10884 C C . LEU E 1 46 ? 90.790 17.913 39.786 1.00 47.23 34 LEU E C 1
ATOM 10885 O O . LEU E 1 46 ? 91.398 16.899 39.444 1.00 48.30 34 LEU E O 1
ATOM 10890 N N . ALA E 1 47 ? 91.234 19.134 39.519 1.00 46.63 35 ALA E N 1
ATOM 10891 C CA . ALA E 1 47 ? 92.574 19.327 38.988 1.00 47.12 35 ALA E CA 1
ATOM 10892 C C . ALA E 1 47 ? 93.566 19.299 40.145 1.00 46.52 35 ALA E C 1
ATOM 10893 O O . ALA E 1 47 ? 93.520 20.155 41.037 1.00 45.33 35 ALA E O 1
ATOM 10895 N N . VAL E 1 48 ? 94.461 18.318 40.126 1.00 47.41 36 VAL E N 1
ATOM 10896 C CA . VAL E 1 48 ? 95.406 18.131 41.227 1.00 47.07 36 VAL E CA 1
ATOM 10897 C C . VAL E 1 48 ? 96.852 18.219 40.742 1.00 47.78 36 VAL E C 1
ATOM 10898 O O . VAL E 1 48 ? 97.195 17.686 39.685 1.00 48.96 36 VAL E O 1
ATOM 10902 N N . ALA E 1 49 ? 97.693 18.895 41.518 1.00 47.17 37 ALA E N 1
ATOM 10903 C CA . ALA E 1 49 ? 99.132 18.906 41.275 1.00 47.90 37 ALA E CA 1
ATOM 10904 C C . ALA E 1 49 ? 99.852 18.301 42.481 1.00 53.15 37 ALA E C 1
ATOM 10905 O O . ALA E 1 49 ? 99.576 18.679 43.620 1.00 46.92 37 ALA E O 1
ATOM 10907 N N . VAL E 1 50 ? 100.755 17.354 42.231 1.00 49.05 38 VAL E N 1
ATOM 10908 C CA . VAL E 1 50 ? 101.491 16.683 43.307 1.00 49.27 38 VAL E CA 1
ATOM 10909 C C . VAL E 1 50 ? 102.980 16.975 43.218 1.00 49.93 38 VAL E C 1
ATOM 10910 O O . VAL E 1 50 ? 103.613 16.707 42.199 1.00 52.80 38 VAL E O 1
ATOM 10914 N N . HIS E 1 51 ? 103.539 17.513 44.292 1.00 49.41 39 HIS E N 1
ATOM 10915 C CA . HIS E 1 51 ? 104.962 17.790 44.346 1.00 51.60 39 HIS E CA 1
ATOM 10916 C C . HIS E 1 51 ? 105.590 17.032 45.516 1.00 51.65 39 HIS E C 1
ATOM 10917 O O . HIS E 1 51 ? 105.314 17.329 46.675 1.00 49.69 39 HIS E O 1
ATOM 10924 N N . GLY E 1 52 ? 106.423 16.048 45.202 1.00 51.75 40 GLY E N 1
ATOM 10925 C CA . GLY E 1 52 ? 107.053 15.221 46.218 1.00 53.97 40 GLY E CA 1
ATOM 10926 C C . GLY E 1 52 ? 106.416 13.849 46.336 1.00 55.33 40 GLY E C 1
ATOM 10927 O O . GLY E 1 52 ? 105.293 13.636 45.883 1.00 55.60 40 GLY E O 1
ATOM 10928 N N . ALA E 1 53 ? 107.130 12.914 46.958 1.00 53.37 41 ALA E N 1
ATOM 10929 C CA . ALA E 1 53 ? 106.646 11.544 47.063 1.00 51.15 41 ALA E CA 1
ATOM 10930 C C . ALA E 1 53 ? 106.082 11.239 48.440 1.00 50.64 41 ALA E C 1
ATOM 10931 O O . ALA E 1 53 ? 106.561 11.770 49.444 1.00 51.20 41 ALA E O 1
ATOM 10933 N N . LEU E 1 54 ? 105.064 10.385 48.480 1.00 50.90 42 LEU E N 1
ATOM 10934 C CA . LEU E 1 54 ? 104.574 9.837 49.739 1.00 51.02 42 LEU E CA 1
ATOM 10935 C C . LEU E 1 54 ? 105.562 8.841 50.300 1.00 54.28 42 LEU E C 1
ATOM 10936 O O . LEU E 1 54 ? 106.098 8.020 49.557 1.00 56.10 42 LEU E O 1
ATOM 10941 N N . ASN E 1 55 ? 105.801 8.891 51.606 1.00 54.92 43 ASN E N 1
ATOM 10942 C CA . ASN E 1 55 ? 106.684 7.904 52.225 1.00 57.32 43 ASN E CA 1
ATOM 10943 C C . ASN E 1 55 ? 105.937 6.602 52.454 1.00 59.20 43 ASN E C 1
ATOM 10944 O O . ASN E 1 55 ? 104.749 6.499 52.137 1.00 55.42 43 ASN E O 1
ATOM 10949 N N . ALA E 1 56 ? 106.641 5.628 53.026 1.00 62.37 44 ALA E N 1
ATOM 10950 C CA . ALA E 1 56 ? 106.128 4.272 53.207 1.00 66.10 44 ALA E CA 1
ATOM 10951 C C . ALA E 1 56 ? 104.768 4.215 53.899 1.00 69.03 44 ALA E C 1
ATOM 10952 O O . ALA E 1 56 ? 103.866 3.515 53.444 1.00 70.87 44 ALA E O 1
ATOM 10954 N N . ASP E 1 57 ? 104.625 4.951 54.997 1.00 70.21 45 ASP E N 1
ATOM 10955 C CA . ASP E 1 57 ? 103.404 4.899 55.797 1.00 71.98 45 ASP E CA 1
ATOM 10956 C C . ASP E 1 57 ? 102.394 5.979 55.403 1.00 66.31 45 ASP E C 1
ATOM 10957 O O . ASP E 1 57 ? 101.387 6.172 56.087 1.00 64.82 45 ASP E O 1
ATOM 10962 N N . LYS E 1 58 ? 102.669 6.663 54.295 1.00 61.73 46 LYS E N 1
ATOM 10963 C CA . LYS E 1 58 ? 101.818 7.745 53.794 1.00 58.52 46 LYS E CA 1
ATOM 10964 C C . LYS E 1 58 ? 101.603 8.826 54.855 1.00 54.03 46 LYS E C 1
ATOM 10965 O O . LYS E 1 58 ? 100.481 9.296 55.038 1.00 54.13 46 LYS E O 1
ATOM 10971 N N . SER E 1 59 ? 102.670 9.218 55.548 1.00 52.05 47 SER E N 1
ATOM 10972 C CA . SER E 1 59 ? 102.527 10.119 56.689 1.00 52.82 47 SER E CA 1
ATOM 10973 C C . SER E 1 59 ? 103.114 11.512 56.435 1.00 52.61 47 SER E C 1
ATOM 10974 O O . SER E 1 59 ? 103.131 12.361 57.342 1.00 52.34 47 SER E O 1
ATOM 10977 N N . ASN E 1 60 ? 103.571 11.766 55.207 1.00 50.52 48 ASN E N 1
ATOM 10978 C CA . ASN E 1 60 ? 104.164 13.067 54.902 1.00 47.87 48 ASN E CA 1
ATOM 10979 C C . ASN E 1 60 ? 103.351 13.880 53.898 1.00 46.13 48 ASN E C 1
ATOM 10980 O O . ASN E 1 60 ? 103.905 14.671 53.146 1.00 47.35 48 ASN E O 1
ATOM 10985 N N . ALA E 1 61 ? 102.041 13.683 53.881 1.00 45.55 49 ALA E N 1
ATOM 10986 C CA . ALA E 1 61 ? 101.207 14.415 52.926 1.00 44.08 49 ALA E CA 1
ATOM 10987 C C . ALA E 1 61 ? 100.813 15.782 53.486 1.00 42.58 49 ALA E C 1
ATOM 10988 O O . ALA E 1 61 ? 100.453 15.905 54.655 1.00 42.61 49 ALA E O 1
ATOM 10990 N N . ILE E 1 62 ? 100.919 16.803 52.641 1.00 41.48 50 ILE E N 1
ATOM 10991 C CA . ILE E 1 62 ? 100.447 18.138 52.951 1.00 40.03 50 ILE E CA 1
ATOM 10992 C C . ILE E 1 62 ? 99.413 18.548 51.910 1.00 38.98 50 ILE E C 1
ATOM 10993 O O . ILE E 1 62 ? 99.695 18.492 50.711 1.00 39.18 50 ILE E O 1
ATOM 10998 N N . LEU E 1 63 ? 98.226 18.947 52.369 1.00 38.07 51 LEU E N 1
ATOM 10999 C CA . LEU E 1 63 ? 97.154 19.398 51.472 1.00 37.14 51 LEU E CA 1
ATOM 11000 C C . LEU E 1 63 ? 97.179 20.917 51.336 1.00 36.10 51 LEU E C 1
ATOM 11001 O O . LEU E 1 63 ? 97.246 21.620 52.332 1.00 35.33 51 LEU E O 1
ATOM 11006 N N . VAL E 1 64 ? 97.129 21.406 50.098 1.00 35.52 52 VAL E N 1
ATOM 11007 C CA . VAL E 1 64 ? 97.130 22.837 49.837 1.00 38.73 52 VAL E CA 1
ATOM 11008 C C . VAL E 1 64 ? 95.954 23.230 48.917 1.00 34.63 52 VAL E C 1
ATOM 11009 O O . VAL E 1 64 ? 96.032 23.029 47.709 1.00 35.30 52 VAL E O 1
ATOM 11013 N N . PRO E 1 65 ? 94.868 23.789 49.487 1.00 34.10 53 PRO E N 1
ATOM 11014 C CA . PRO E 1 65 ? 93.765 24.337 48.678 1.00 32.75 53 PRO E CA 1
ATOM 11015 C C . PRO E 1 65 ? 94.172 25.629 47.972 1.00 32.87 53 PRO E C 1
ATOM 11016 O O . PRO E 1 65 ? 95.146 26.245 48.375 1.00 32.10 53 PRO E O 1
ATOM 11020 N N . THR E 1 66 ? 93.437 26.019 46.930 1.00 32.16 54 THR E N 1
ATOM 11021 C CA . THR E 1 66 ? 93.727 27.244 46.196 1.00 32.69 54 THR E CA 1
ATOM 11022 C C . THR E 1 66 ? 92.802 28.381 46.670 1.00 30.57 54 THR E C 1
ATOM 11023 O O . THR E 1 66 ? 91.800 28.138 47.350 1.00 30.59 54 THR E O 1
ATOM 11027 N N . TRP E 1 67 ? 93.155 29.617 46.342 1.00 31.27 55 TRP E N 1
ATOM 11028 C CA . TRP E 1 67 ? 92.404 30.759 46.846 1.00 30.23 55 TRP E CA 1
ATOM 11029 C C . TRP E 1 67 ? 91.488 31.367 45.744 1.00 31.50 55 TRP E C 1
ATOM 11030 O O . TRP E 1 67 ? 91.401 30.819 44.645 1.00 31.49 55 TRP E O 1
ATOM 11041 N N . TYR E 1 68 ? 90.759 32.438 46.073 1.00 27.94 56 TYR E N 1
ATOM 11042 C CA . TYR E 1 68 ? 89.896 33.135 45.097 1.00 28.04 56 TYR E CA 1
ATOM 11043 C C . TYR E 1 68 ? 90.670 33.541 43.843 1.00 29.14 56 TYR E C 1
ATOM 11044 O O . TYR E 1 68 ? 91.707 34.210 43.954 1.00 29.49 56 TYR E O 1
ATOM 11053 N N . SER E 1 69 ? 90.155 33.131 42.679 1.00 30.16 57 SER E N 1
ATOM 11054 C CA . SER E 1 69 ? 90.693 33.438 41.338 1.00 34.83 57 SER E CA 1
ATOM 11055 C C . SER E 1 69 ? 92.037 32.741 41.072 1.00 35.38 57 SER E C 1
ATOM 11056 O O . SER E 1 69 ? 92.648 32.942 40.028 1.00 37.28 57 SER E O 1
ATOM 11059 N N . GLY E 1 70 ? 92.480 31.910 42.009 1.00 32.11 58 GLY E N 1
ATOM 11060 C CA . GLY E 1 70 ? 93.802 31.324 41.922 1.00 33.96 58 GLY E CA 1
ATOM 11061 C C . GLY E 1 70 ? 93.785 29.903 41.393 1.00 36.65 58 GLY E C 1
ATOM 11062 O O . GLY E 1 70 ? 92.726 29.281 41.281 1.00 38.37 58 GLY E O 1
ATOM 11063 N N . THR E 1 71 ? 94.961 29.401 41.023 1.00 35.47 59 THR E N 1
ATOM 11064 C CA . THR E 1 71 ? 95.098 28.005 40.661 1.00 36.35 59 THR E CA 1
ATOM 11065 C C . THR E 1 71 ? 96.253 27.401 41.423 1.00 36.38 59 THR E C 1
ATOM 11066 O O . THR E 1 71 ? 96.897 28.081 42.235 1.00 35.62 59 THR E O 1
ATOM 11070 N N . SER E 1 72 ? 96.519 26.126 41.152 1.00 37.47 60 SER E N 1
ATOM 11071 C CA . SER E 1 72 ? 97.643 25.435 41.777 1.00 40.50 60 SER E CA 1
ATOM 11072 C C . SER E 1 72 ? 98.996 26.009 41.346 1.00 41.66 60 SER E C 1
ATOM 11073 O O . SER E 1 72 ? 100.004 25.860 42.051 1.00 41.04 60 SER E O 1
ATOM 11076 N N . LYS E 1 73 ? 99.027 26.653 40.189 1.00 42.06 61 LYS E N 1
ATOM 11077 C CA . LYS E 1 73 ? 100.268 27.235 39.708 1.00 45.16 61 LYS E CA 1
ATOM 11078 C C . LYS E 1 73 ? 100.774 28.344 40.640 1.00 45.07 61 LYS E C 1
ATOM 11079 O O . LYS E 1 73 ? 101.966 28.431 40.899 1.00 44.58 61 LYS E O 1
ATOM 11085 N N . ALA E 1 74 ? 99.869 29.181 41.143 1.00 38.22 62 ALA E N 1
ATOM 11086 C CA . ALA E 1 74 ? 100.250 30.226 42.068 1.00 40.51 62 ALA E CA 1
ATOM 11087 C C . ALA E 1 74 ? 100.853 29.638 43.345 1.00 41.01 62 ALA E C 1
ATOM 11088 O O . ALA E 1 74 ? 101.872 30.119 43.863 1.00 40.65 62 ALA E O 1
ATOM 11090 N N . MET E 1 75 ? 100.213 28.592 43.857 1.00 41.17 63 MET E N 1
ATOM 11091 C CA . MET E 1 75 ? 100.654 28.011 45.111 1.00 40.59 63 MET E CA 1
ATOM 11092 C C . MET E 1 75 ? 102.043 27.418 44.925 1.00 43.52 63 MET E C 1
ATOM 11093 O O . MET E 1 75 ? 102.898 27.580 45.797 1.00 42.21 63 MET E O 1
ATOM 11098 N N . GLU E 1 76 ? 102.289 26.746 43.800 1.00 43.13 64 GLU E N 1
ATOM 11099 C CA . GLU E 1 76 ? 103.615 26.164 43.602 1.00 48.36 64 GLU E CA 1
ATOM 11100 C C . GLU E 1 76 ? 104.667 27.248 43.313 1.00 47.88 64 GLU E C 1
ATOM 11101 O O . GLU E 1 76 ? 105.745 27.222 43.904 1.00 48.24 64 GLU E O 1
ATOM 11107 N N . GLN E 1 77 ? 104.345 28.227 42.469 1.00 44.94 65 GLN E N 1
ATOM 11108 C CA . GLN E 1 77 ? 105.274 29.328 42.191 1.00 44.87 65 GLN E CA 1
ATOM 11109 C C . GLN E 1 77 ? 105.697 30.124 43.450 1.00 43.00 65 GLN E C 1
ATOM 11110 O O . GLN E 1 77 ? 106.877 30.442 43.630 1.00 43.86 65 GLN E O 1
ATOM 11116 N N . ILE E 1 78 ? 104.746 30.438 44.321 1.00 39.40 66 ILE E N 1
ATOM 11117 C CA . ILE E 1 78 ? 105.047 31.330 45.443 1.00 43.99 66 ILE E CA 1
ATOM 11118 C C . ILE E 1 78 ? 105.579 30.600 46.697 1.00 44.10 66 ILE E C 1
ATOM 11119 O O . ILE E 1 78 ? 106.412 31.145 47.430 1.00 42.99 66 ILE E O 1
ATOM 11124 N N . TYR E 1 79 ? 105.124 29.369 46.932 1.00 42.42 67 TYR E N 1
ATOM 11125 C CA . TYR E 1 79 ? 105.301 28.752 48.252 1.00 38.25 67 TYR E CA 1
ATOM 11126 C C . TYR E 1 79 ? 106.077 27.438 48.302 1.00 41.07 67 TYR E C 1
ATOM 11127 O O . TYR E 1 79 ? 106.650 27.110 49.347 1.00 42.70 67 TYR E O 1
ATOM 11136 N N . ILE E 1 80 ? 106.108 26.693 47.197 1.00 40.10 68 ILE E N 1
ATOM 11137 C CA . ILE E 1 80 ? 106.641 25.334 47.227 1.00 41.14 68 ILE E CA 1
ATOM 11138 C C . ILE E 1 80 ? 108.088 25.284 46.706 1.00 42.96 68 ILE E C 1
ATOM 11139 O O . ILE E 1 80 ? 108.404 25.887 45.686 1.00 45.11 68 ILE E O 1
ATOM 11144 N N . GLY E 1 81 ? 108.967 24.569 47.401 1.00 45.48 69 GLY E N 1
ATOM 11145 C CA . GLY E 1 81 ? 110.346 24.461 46.955 1.00 46.55 69 GLY E CA 1
ATOM 11146 C C . GLY E 1 81 ? 111.306 23.855 47.959 1.00 50.56 69 GLY E C 1
ATOM 11147 O O . GLY E 1 81 ? 111.037 23.795 49.157 1.00 46.19 69 GLY E O 1
ATOM 11148 N N . GLU E 1 82 ? 112.447 23.406 47.458 1.00 52.58 70 GLU E N 1
ATOM 11149 C CA . GLU E 1 82 ? 113.442 22.763 48.294 1.00 57.55 70 GLU E CA 1
ATOM 11150 C C . GLU E 1 82 ? 113.895 23.623 49.476 1.00 58.61 70 GLU E C 1
ATOM 11151 O O . GLU E 1 82 ? 114.016 23.120 50.592 1.00 61.55 70 GLU E O 1
ATOM 11157 N N . GLY E 1 83 ? 114.138 24.909 49.254 1.00 57.98 71 GLY E N 1
ATOM 11158 C CA . GLY E 1 83 ? 114.559 25.768 50.355 1.00 60.07 71 GLY E CA 1
ATOM 11159 C C . GLY E 1 83 ? 113.431 26.368 51.191 1.00 58.43 71 GLY E C 1
ATOM 11160 O O . GLY E 1 83 ? 113.628 27.363 51.897 1.00 60.55 71 GLY E O 1
ATOM 11161 N N . ARG E 1 84 ? 112.243 25.770 51.117 1.00 54.45 72 ARG E N 1
ATOM 11162 C CA . ARG E 1 84 ? 111.065 26.337 51.761 1.00 50.25 72 ARG E CA 1
ATOM 11163 C C . ARG E 1 84 ? 110.486 25.409 52.831 1.00 47.92 72 ARG E C 1
ATOM 11164 O O . ARG E 1 84 ? 110.892 24.256 52.945 1.00 48.32 72 ARG E O 1
ATOM 11172 N N . ALA E 1 85 ? 109.520 25.901 53.601 1.00 46.66 73 ALA E N 1
ATOM 11173 C CA . ALA E 1 85 ? 108.836 25.033 54.555 1.00 45.93 73 ALA E CA 1
ATOM 11174 C C . ALA E 1 85 ? 108.076 23.928 53.814 1.00 43.77 73 ALA E C 1
ATOM 11175 O O . ALA E 1 85 ? 108.144 22.749 54.191 1.00 45.41 73 ALA E O 1
ATOM 11177 N N . LEU E 1 86 ? 107.374 24.308 52.751 1.00 41.61 74 LEU E N 1
ATOM 11178 C CA . LEU E 1 86 ? 106.667 23.348 51.906 1.00 41.23 74 LEU E CA 1
ATOM 11179 C C . LEU E 1 86 ? 107.692 22.750 50.941 1.00 46.32 74 LEU E C 1
ATOM 11180 O O . LEU E 1 86 ? 107.832 23.161 49.783 1.00 42.63 74 LEU E O 1
ATOM 11185 N N . ASP E 1 87 ? 108.421 21.777 51.472 1.00 44.23 75 ASP E N 1
ATOM 11186 C CA . ASP E 1 87 ? 109.590 21.206 50.836 1.00 45.56 75 ASP E CA 1
ATOM 11187 C C . ASP E 1 87 ? 109.293 19.824 50.257 1.00 45.95 75 ASP E C 1
ATOM 11188 O O . ASP E 1 87 ? 109.148 18.850 50.998 1.00 46.39 75 ASP E O 1
ATOM 11193 N N . PRO E 1 88 ? 109.245 19.729 48.921 1.00 46.54 76 PRO E N 1
ATOM 11194 C CA . PRO E 1 88 ? 108.911 18.487 48.213 1.00 48.00 76 PRO E CA 1
ATOM 11195 C C . PRO E 1 88 ? 109.952 17.376 48.356 1.00 51.33 76 PRO E C 1
ATOM 11196 O O . PRO E 1 88 ? 109.649 16.229 48.018 1.00 52.43 76 PRO E O 1
ATOM 11200 N N . SER E 1 89 ? 111.151 17.694 48.836 1.00 51.34 77 SER E N 1
ATOM 11201 C CA . SER E 1 89 ? 112.141 16.648 49.104 1.00 53.54 77 SER E CA 1
ATOM 11202 C C . SER E 1 89 ? 111.799 15.899 50.380 1.00 52.90 77 SER E C 1
ATOM 11203 O O . SER E 1 89 ? 112.370 14.853 50.651 1.00 54.34 77 SER E O 1
ATOM 11206 N N . LYS E 1 90 ? 110.871 16.446 51.159 1.00 49.92 78 LYS E N 1
ATOM 11207 C CA . LYS E 1 90 ? 110.501 15.893 52.463 1.00 54.60 78 LYS E CA 1
ATOM 11208 C C . LYS E 1 90 ? 109.022 15.502 52.541 1.00 53.31 78 LYS E C 1
ATOM 11209 O O . LYS E 1 90 ? 108.652 14.562 53.251 1.00 49.49 78 LYS E O 1
ATOM 11215 N N . TYR E 1 91 ? 108.178 16.246 51.827 1.00 47.37 79 TYR E N 1
ATOM 11216 C CA . TYR E 1 91 ? 106.732 16.057 51.904 1.00 46.23 79 TYR E CA 1
ATOM 11217 C C . TYR E 1 91 ? 106.125 15.782 50.543 1.00 46.66 79 TYR E C 1
ATOM 11218 O O . TYR E 1 91 ? 106.683 16.175 49.519 1.00 46.15 79 TYR E O 1
ATOM 11227 N N . CYS E 1 92 ? 104.979 15.107 50.556 1.00 45.63 80 CYS E N 1
ATOM 11228 C CA . CYS E 1 92 ? 104.157 14.975 49.366 1.00 46.88 80 CYS E CA 1
ATOM 11229 C C . CYS E 1 92 ? 103.098 16.080 49.405 1.00 44.59 80 CYS E C 1
ATOM 11230 O O . CYS E 1 92 ? 102.114 16.015 50.158 1.00 42.87 80 CYS E O 1
ATOM 11233 N N . ILE E 1 93 ? 103.335 17.105 48.603 1.00 36.22 81 ILE E N 1
ATOM 11234 C CA . ILE E 1 93 ? 102.524 18.309 48.627 1.00 37.57 81 ILE E CA 1
ATOM 11235 C C . ILE E 1 93 ? 101.483 18.231 47.504 1.00 39.75 81 ILE E C 1
ATOM 11236 O O . ILE E 1 93 ? 101.819 18.259 46.316 1.00 39.48 81 ILE E O 1
ATOM 11241 N N . ILE E 1 94 ? 100.228 18.079 47.917 1.00 38.88 82 ILE E N 1
ATOM 11242 C CA . ILE E 1 94 ? 99.102 17.870 47.028 1.00 37.28 82 ILE E CA 1
ATOM 11243 C C . ILE E 1 94 ? 98.299 19.175 46.971 1.00 36.90 82 ILE E C 1
ATOM 11244 O O . ILE E 1 94 ? 97.709 19.602 47.976 1.00 33.86 82 ILE E O 1
ATOM 11249 N N . VAL E 1 95 ? 98.318 19.818 45.804 1.00 34.42 83 VAL E N 1
ATOM 11250 C CA . VAL E 1 95 ? 97.623 21.084 45.585 1.00 35.19 83 VAL E CA 1
ATOM 11251 C C . VAL E 1 95 ? 96.337 20.843 44.820 1.00 36.27 83 VAL E C 1
ATOM 11252 O O . VAL E 1 95 ? 96.380 20.396 43.675 1.00 37.29 83 VAL E O 1
ATOM 11256 N N . VAL E 1 96 ? 95.197 21.139 45.437 1.00 36.98 84 VAL E N 1
ATOM 11257 C CA . VAL E 1 96 ? 93.908 20.796 44.834 1.00 36.29 84 VAL E CA 1
ATOM 11258 C C . VAL E 1 96 ? 93.167 22.051 44.455 1.00 34.08 84 VAL E C 1
ATOM 11259 O O . VAL E 1 96 ? 92.901 22.899 45.302 1.00 34.25 84 VAL E O 1
ATOM 11263 N N . ASN E 1 97 ? 92.828 22.169 43.174 1.00 33.48 85 ASN E N 1
ATOM 11264 C CA . ASN E 1 97 ? 92.124 23.342 42.685 1.00 33.56 85 ASN E CA 1
ATOM 11265 C C . ASN E 1 97 ? 90.663 23.335 43.128 1.00 34.95 85 ASN E C 1
ATOM 11266 O O . ASN E 1 97 ? 89.985 22.293 43.037 1.00 35.41 85 ASN E O 1
ATOM 11271 N N . GLN E 1 98 ? 90.192 24.491 43.611 1.00 32.06 86 GLN E N 1
ATOM 11272 C CA . GLN E 1 98 ? 88.782 24.685 43.939 1.00 33.46 86 GLN E CA 1
ATOM 11273 C C . GLN E 1 98 ? 87.856 24.245 42.821 1.00 35.94 86 GLN E C 1
ATOM 11274 O O . GLN E 1 98 ? 88.120 24.528 41.662 1.00 34.89 86 GLN E O 1
ATOM 11280 N N . ILE E 1 99 ? 86.743 23.621 43.183 1.00 33.56 87 ILE E N 1
ATOM 11281 C CA . ILE E 1 99 ? 85.642 23.463 42.247 1.00 34.57 87 ILE E CA 1
ATOM 11282 C C . ILE E 1 99 ? 85.191 24.872 41.833 1.00 37.77 87 ILE E C 1
ATOM 11283 O O . ILE E 1 99 ? 84.969 25.732 42.701 1.00 35.07 87 ILE E O 1
ATOM 11288 N N . GLY E 1 100 ? 85.096 25.123 40.523 1.00 37.20 88 GLY E N 1
ATOM 11289 C CA . GLY E 1 100 ? 84.730 26.443 40.035 1.00 35.31 88 GLY E CA 1
ATOM 11290 C C . GLY E 1 100 ? 85.866 27.366 39.585 1.00 36.92 88 GLY E C 1
ATOM 11291 O O . GLY E 1 100 ? 85.606 28.472 39.091 1.00 39.15 88 GLY E O 1
ATOM 11292 N N . ASN E 1 101 ? 87.117 26.933 39.724 1.00 33.76 89 ASN E N 1
ATOM 11293 C CA . ASN E 1 101 ? 88.244 27.824 39.470 1.00 33.13 89 ASN E CA 1
ATOM 11294 C C . ASN E 1 101 ? 88.791 27.783 38.042 1.00 38.56 89 ASN E C 1
ATOM 11295 O O . ASN E 1 101 ? 89.806 28.439 37.733 1.00 35.79 89 ASN E O 1
ATOM 11300 N N . GLY E 1 102 ? 88.131 27.000 37.183 1.00 39.45 90 GLY E N 1
ATOM 11301 C CA . GLY E 1 102 ? 88.477 26.953 35.780 1.00 36.56 90 GLY E CA 1
ATOM 11302 C C . GLY E 1 102 ? 89.245 25.705 35.396 1.00 37.39 90 GLY E C 1
ATOM 11303 O O . GLY E 1 102 ? 89.222 25.323 34.245 1.00 39.75 90 GLY E O 1
ATOM 11304 N N . LEU E 1 103 ? 89.932 25.085 36.355 1.00 36.77 91 LEU E N 1
ATOM 11305 C CA . LEU E 1 103 ? 90.683 23.847 36.104 1.00 39.65 91 LEU E CA 1
ATOM 11306 C C . LEU E 1 103 ? 89.940 22.613 36.620 1.00 38.94 91 LEU E C 1
ATOM 11307 O O . LEU E 1 103 ? 89.797 21.633 35.901 1.00 40.00 91 LEU E O 1
ATOM 11312 N N . SER E 1 104 ? 89.477 22.653 37.865 1.00 37.34 92 SER E N 1
ATOM 11313 C CA . SER E 1 104 ? 88.507 21.668 38.341 1.00 37.72 92 SER E CA 1
ATOM 11314 C C . SER E 1 104 ? 87.171 21.916 37.649 1.00 38.46 92 SER E C 1
ATOM 11315 O O . SER E 1 104 ? 87.002 22.936 36.964 1.00 38.40 92 SER E O 1
ATOM 11318 N N . SER E 1 105 ? 86.223 20.997 37.835 1.00 39.47 93 SER E N 1
ATOM 11319 C CA . SER E 1 105 ? 84.888 21.171 37.260 1.00 40.04 93 SER E CA 1
ATOM 11320 C C . SER E 1 105 ? 84.375 22.567 37.609 1.00 39.02 93 SER E C 1
ATOM 11321 O O . SER E 1 105 ? 84.339 22.936 38.780 1.00 37.86 93 SER E O 1
ATOM 11324 N N . SER E 1 106 ? 84.001 23.329 36.581 1.00 41.37 94 SER E N 1
ATOM 11325 C CA . SER E 1 106 ? 83.630 24.729 36.734 1.00 40.68 94 SER E CA 1
ATOM 11326 C C . SER E 1 106 ? 82.549 25.094 35.723 1.00 41.46 94 SER E C 1
ATOM 11327 O O . SER E 1 106 ? 82.224 24.290 34.856 1.00 43.76 94 SER E O 1
ATOM 11330 N N . ALA E 1 107 ? 82.004 26.296 35.843 1.00 39.32 95 ALA E N 1
ATOM 11331 C CA . ALA E 1 107 ? 81.043 26.809 34.873 1.00 41.02 95 ALA E CA 1
ATOM 11332 C C . ALA E 1 107 ? 81.614 26.795 33.456 1.00 41.55 95 ALA E C 1
ATOM 11333 O O . ALA E 1 107 ? 80.896 26.519 32.475 1.00 43.09 95 ALA E O 1
ATOM 11335 N N . SER E 1 108 ? 82.909 27.074 33.348 1.00 40.87 96 SER E N 1
ATOM 11336 C CA . SER E 1 108 ? 83.547 27.282 32.039 1.00 44.81 96 SER E CA 1
ATOM 11337 C C . SER E 1 108 ? 83.989 26.005 31.325 1.00 43.54 96 SER E C 1
ATOM 11338 O O . SER E 1 108 ? 84.379 26.061 30.165 1.00 44.20 96 SER E O 1
ATOM 11341 N N . ASN E 1 109 ? 83.954 24.856 31.993 1.00 43.99 97 ASN E N 1
ATOM 11342 C CA . ASN E 1 109 ? 84.422 23.623 31.338 1.00 45.74 97 ASN E CA 1
ATOM 11343 C C . ASN E 1 109 ? 83.490 22.418 31.524 1.00 47.88 97 ASN E C 1
ATOM 11344 O O . ASN E 1 109 ? 83.852 21.293 31.194 1.00 50.27 97 ASN E O 1
ATOM 11349 N N . THR E 1 110 ? 82.290 22.655 32.045 1.00 47.76 98 THR E N 1
ATOM 11350 C CA . THR E 1 110 ? 81.328 21.581 32.274 1.00 48.28 98 THR E CA 1
ATOM 11351 C C . THR E 1 110 ? 80.167 21.746 31.295 1.00 51.02 98 THR E C 1
ATOM 11352 O O . THR E 1 110 ? 79.733 22.870 31.027 1.00 52.10 98 THR E O 1
ATOM 11356 N N . GLY E 1 111 ? 79.676 20.636 30.754 1.00 52.27 99 GLY E N 1
ATOM 11357 C CA . GLY E 1 111 ? 78.607 20.694 29.771 1.00 53.91 99 GLY E CA 1
ATOM 11358 C C . GLY E 1 111 ? 77.218 20.585 30.374 1.00 53.98 99 GLY E C 1
ATOM 11359 O O . GLY E 1 111 ? 77.043 20.633 31.595 1.00 51.01 99 GLY E O 1
ATOM 11360 N N . GLY E 1 112 ? 76.219 20.455 29.509 1.00 56.34 100 GLY E N 1
ATOM 11361 C CA . GLY E 1 112 ? 74.859 20.221 29.949 1.00 57.79 100 GLY E CA 1
ATOM 11362 C C . GLY E 1 112 ? 74.254 21.351 30.752 1.00 56.87 100 GLY E C 1
ATOM 11363 O O . GLY E 1 112 ? 74.466 22.530 30.466 1.00 56.35 100 GLY E O 1
ATOM 11364 N N . SER E 1 113 ? 73.493 20.980 31.772 1.00 56.90 101 SER E N 1
ATOM 11365 C CA . SER E 1 113 ? 72.764 21.944 32.579 1.00 57.19 101 SER E CA 1
ATOM 11366 C C . SER E 1 113 ? 73.658 22.634 33.613 1.00 53.22 101 SER E C 1
ATOM 11367 O O . SER E 1 113 ? 73.226 23.566 34.280 1.00 51.01 101 SER E O 1
ATOM 11370 N N . LEU E 1 114 ? 74.896 22.169 33.746 1.00 50.46 102 LEU E N 1
ATOM 11371 C CA . LEU E 1 114 ? 75.848 22.791 34.666 1.00 47.72 102 LEU E CA 1
ATOM 11372 C C . LEU E 1 114 ? 76.727 23.805 33.937 1.00 47.09 102 LEU E C 1
ATOM 11373 O O . LEU E 1 114 ? 77.587 24.443 34.538 1.00 45.75 102 LEU E O 1
ATOM 11378 N N . ALA E 1 115 ? 76.509 23.951 32.634 1.00 48.45 103 ALA E N 1
ATOM 11379 C CA . ALA E 1 115 ? 77.307 24.868 31.833 1.00 46.82 103 ALA E CA 1
ATOM 11380 C C . ALA E 1 115 ? 77.003 26.319 32.192 1.00 49.94 103 ALA E C 1
ATOM 11381 O O . ALA E 1 115 ? 75.846 26.692 32.394 1.00 50.47 103 ALA E O 1
ATOM 11383 N N . GLY E 1 116 ? 78.047 27.138 32.287 1.00 49.19 104 GLY E N 1
ATOM 11384 C CA . GLY E 1 116 ? 77.890 28.570 32.465 1.00 48.22 104 GLY E CA 1
ATOM 11385 C C . GLY E 1 116 ? 77.134 28.991 33.713 1.00 48.09 104 GLY E C 1
ATOM 11386 O O . GLY E 1 116 ? 77.524 28.658 34.830 1.00 44.92 104 GLY E O 1
ATOM 11387 N N . PRO E 1 117 ? 76.036 29.742 33.530 1.00 51.88 105 PRO E N 1
ATOM 11388 C CA . PRO E 1 117 ? 75.223 30.210 34.664 1.00 51.01 105 PRO E CA 1
ATOM 11389 C C . PRO E 1 117 ? 74.410 29.046 35.220 1.00 51.60 105 PRO E C 1
ATOM 11390 O O . PRO E 1 117 ? 73.789 29.176 36.273 1.00 53.04 105 PRO E O 1
ATOM 11394 N N . GLY E 1 118 ? 74.413 27.928 34.495 1.00 50.03 106 GLY E N 1
ATOM 11395 C CA . GLY E 1 118 ? 73.766 26.713 34.941 1.00 49.59 106 GLY E CA 1
ATOM 11396 C C . GLY E 1 118 ? 74.523 26.061 36.097 1.00 46.78 106 GLY E C 1
ATOM 11397 O O . GLY E 1 118 ? 73.949 25.275 36.843 1.00 47.42 106 GLY E O 1
ATOM 11398 N N . PHE E 1 119 ? 75.807 26.383 36.248 1.00 44.22 107 PHE E N 1
ATOM 11399 C CA . PHE E 1 119 ? 76.646 25.761 37.278 1.00 41.26 107 PHE E CA 1
ATOM 11400 C C . PHE E 1 119 ? 76.088 25.959 38.696 1.00 42.28 107 PHE E C 1
ATOM 11401 O O . PHE E 1 119 ? 75.541 27.013 39.019 1.00 41.66 107 PHE E O 1
ATOM 11409 N N . ALA E 1 120 ? 76.241 24.938 39.537 1.00 40.53 108 ALA E N 1
ATOM 11410 C CA . ALA E 1 120 ? 75.635 24.943 40.865 1.00 40.96 108 ALA E CA 1
ATOM 11411 C C . ALA E 1 120 ? 76.295 25.951 41.799 1.00 39.59 108 ALA E C 1
ATOM 11412 O O . ALA E 1 120 ? 77.434 26.377 41.568 1.00 39.38 108 ALA E O 1
ATOM 11414 N N . ASN E 1 121 ? 75.563 26.348 42.835 1.00 36.98 109 ASN E N 1
ATOM 11415 C CA . ASN E 1 121 ? 76.169 27.054 43.968 1.00 35.38 109 ASN E CA 1
ATOM 11416 C C . ASN E 1 121 ? 76.974 26.069 44.779 1.00 38.91 109 ASN E C 1
ATOM 11417 O O . ASN E 1 121 ? 76.423 25.135 45.351 1.00 42.79 109 ASN E O 1
ATOM 11422 N N . VAL E 1 122 ? 78.281 26.270 44.813 1.00 36.09 110 VAL E N 1
ATOM 11423 C CA . VAL E 1 122 ? 79.177 25.363 45.490 1.00 33.83 110 VAL E CA 1
ATOM 11424 C C . VAL E 1 122 ? 79.688 26.025 46.776 1.00 32.42 110 VAL E C 1
ATOM 11425 O O . VAL E 1 122 ? 80.001 27.210 46.773 1.00 36.45 110 VAL E O 1
ATOM 11429 N N . ARG E 1 123 ? 79.731 25.268 47.867 1.00 32.29 111 ARG E N 1
ATOM 11430 C CA . ARG E 1 123 ? 80.167 25.800 49.149 1.00 31.11 111 ARG E CA 1
ATOM 11431 C C . ARG E 1 123 ? 81.551 25.284 49.495 1.00 35.22 111 ARG E C 1
ATOM 11432 O O . ARG E 1 123 ? 82.030 24.328 48.896 1.00 31.49 111 ARG E O 1
ATOM 11440 N N . ILE E 1 124 ? 82.177 25.908 50.492 1.00 29.68 112 ILE E N 1
ATOM 11441 C CA . ILE E 1 124 ? 83.454 25.423 51.000 1.00 29.38 112 ILE E CA 1
ATOM 11442 C C . ILE E 1 124 ? 83.367 23.958 51.406 1.00 30.26 112 ILE E C 1
ATOM 11443 O O . ILE E 1 124 ? 84.272 23.174 51.127 1.00 30.66 112 ILE E O 1
ATOM 11448 N N . GLY E 1 125 ? 82.275 23.576 52.059 1.00 33.08 113 GLY E N 1
ATOM 11449 C CA . GLY E 1 125 ? 82.080 22.180 52.451 1.00 31.59 113 GLY E CA 1
ATOM 11450 C C . GLY E 1 125 ? 82.174 21.164 51.320 1.00 32.71 113 GLY E C 1
ATOM 11451 O O . GLY E 1 125 ? 82.609 20.012 51.512 1.00 37.10 113 GLY E O 1
ATOM 11452 N N . ASP E 1 126 ? 81.755 21.577 50.131 1.00 34.18 114 ASP E N 1
ATOM 11453 C CA . ASP E 1 126 ? 81.782 20.698 48.973 1.00 34.65 114 ASP E CA 1
ATOM 11454 C C . ASP E 1 126 ? 83.226 20.421 48.537 1.00 35.02 114 ASP E C 1
ATOM 11455 O O . ASP E 1 126 ? 83.569 19.283 48.201 1.00 34.95 114 ASP E O 1
ATOM 11460 N N . ASP E 1 127 ? 84.061 21.460 48.524 1.00 33.49 115 ASP E N 1
ATOM 11461 C CA . ASP E 1 127 ? 85.481 21.305 48.171 1.00 36.65 115 ASP E CA 1
ATOM 11462 C C . ASP E 1 127 ? 86.171 20.338 49.127 1.00 35.47 115 ASP E C 1
ATOM 11463 O O . ASP E 1 127 ? 86.904 19.437 48.710 1.00 33.73 115 ASP E O 1
ATOM 11468 N N . VAL E 1 128 ? 85.912 20.516 50.417 1.00 32.47 116 VAL E N 1
ATOM 11469 C CA . VAL E 1 128 ? 86.539 19.688 51.441 1.00 32.64 116 VAL E CA 1
ATOM 11470 C C . VAL E 1 128 ? 86.049 18.250 51.360 1.00 33.92 116 VAL E C 1
ATOM 11471 O O . VAL E 1 128 ? 86.841 17.314 51.446 1.00 37.67 116 VAL E O 1
ATOM 11475 N N . SER E 1 129 ? 84.748 18.080 51.179 1.00 34.43 117 SER E N 1
ATOM 11476 C CA . SER E 1 129 ? 84.188 16.746 50.989 1.00 40.78 117 SER E CA 1
ATOM 11477 C C . SER E 1 129 ? 84.814 16.068 49.776 1.00 41.74 117 SER E C 1
ATOM 11478 O O . SER E 1 129 ? 85.209 14.904 49.850 1.00 40.75 117 SER E O 1
ATOM 11481 N N . ALA E 1 130 ? 84.898 16.793 48.659 1.00 40.14 118 ALA E N 1
ATOM 11482 C CA . ALA E 1 130 ? 85.518 16.250 47.438 1.00 39.23 118 ALA E CA 1
ATOM 11483 C C . ALA E 1 130 ? 86.998 15.926 47.672 1.00 39.93 118 ALA E C 1
ATOM 11484 O O . ALA E 1 130 ? 87.504 14.896 47.227 1.00 37.94 118 ALA E O 1
ATOM 11486 N N . GLN E 1 131 ? 87.692 16.820 48.375 1.00 38.57 119 GLN E N 1
ATOM 11487 C CA . GLN E 1 131 ? 89.109 16.608 48.679 1.00 35.63 119 GLN E CA 1
ATOM 11488 C C . GLN E 1 131 ? 89.321 15.380 49.546 1.00 38.39 119 GLN E C 1
ATOM 11489 O O . GLN E 1 131 ? 90.317 14.659 49.394 1.00 37.98 119 GLN E O 1
ATOM 11495 N N . HIS E 1 132 ? 88.388 15.139 50.465 1.00 36.40 120 HIS E N 1
ATOM 11496 C CA . HIS E 1 132 ? 88.489 13.999 51.371 1.00 37.15 120 HIS E CA 1
ATOM 11497 C C . HIS E 1 132 ? 88.322 12.695 50.590 1.00 38.58 120 HIS E C 1
ATOM 11498 O O . HIS E 1 132 ? 89.050 11.720 50.802 1.00 39.34 120 HIS E O 1
ATOM 11505 N N . THR E 1 133 ? 87.361 12.695 49.675 1.00 39.02 121 THR E N 1
ATOM 11506 C CA . THR E 1 133 ? 87.158 11.561 48.781 1.00 45.77 121 THR E CA 1
ATOM 11507 C C . THR E 1 133 ? 88.406 11.294 47.954 1.00 46.35 121 THR E C 1
ATOM 11508 O O . THR E 1 133 ? 88.875 10.159 47.874 1.00 48.31 121 THR E O 1
ATOM 11512 N N . LEU E 1 134 ? 88.939 12.354 47.357 1.00 44.50 122 LEU E N 1
ATOM 11513 C CA . LEU E 1 134 ? 90.181 12.292 46.599 1.00 42.85 122 LEU E CA 1
ATOM 11514 C C . LEU E 1 134 ? 91.318 11.674 47.399 1.00 43.90 122 LEU E C 1
ATOM 11515 O O . LEU E 1 134 ? 91.963 10.712 46.951 1.00 44.44 122 LEU E O 1
ATOM 11520 N N . LEU E 1 135 ? 91.556 12.206 48.592 1.00 42.45 123 LEU E N 1
ATOM 11521 C CA . LEU E 1 135 ? 92.687 11.755 49.375 1.00 42.74 123 LEU E CA 1
ATOM 11522 C C . LEU E 1 135 ? 92.578 10.294 49.837 1.00 44.68 123 LEU E C 1
ATOM 11523 O O . LEU E 1 135 ? 93.557 9.542 49.775 1.00 45.56 123 LEU E O 1
ATOM 11528 N N . THR E 1 136 ? 91.392 9.902 50.300 1.00 44.65 124 THR E N 1
ATOM 11529 C CA . THR E 1 136 ? 91.202 8.581 50.880 1.00 46.42 124 THR E CA 1
ATOM 11530 C C . THR E 1 136 ? 91.069 7.511 49.807 1.00 50.42 124 THR E C 1
ATOM 11531 O O . THR E 1 136 ? 91.681 6.451 49.916 1.00 51.72 124 THR E O 1
ATOM 11535 N N . GLU E 1 137 ? 90.291 7.797 48.766 1.00 52.33 125 GLU E N 1
ATOM 11536 C CA . GLU E 1 137 ? 89.972 6.804 47.735 1.00 55.37 125 GLU E CA 1
ATOM 11537 C C . GLU E 1 137 ? 91.019 6.688 46.637 1.00 55.14 125 GLU E C 1
ATOM 11538 O O . GLU E 1 137 ? 91.302 5.586 46.159 1.00 56.59 125 GLU E O 1
ATOM 11544 N N . TYR E 1 138 ? 91.591 7.810 46.224 1.00 52.51 126 TYR E N 1
ATOM 11545 C CA . TYR E 1 138 ? 92.546 7.784 45.128 1.00 55.58 126 TYR E CA 1
ATOM 11546 C C . TYR E 1 138 ? 93.985 7.626 45.621 1.00 54.19 126 TYR E C 1
ATOM 11547 O O . TYR E 1 138 ? 94.753 6.838 45.071 1.00 55.58 126 TYR E O 1
ATOM 11556 N N . PHE E 1 139 ? 94.340 8.351 46.672 1.00 51.38 127 PHE E N 1
ATOM 11557 C CA . PHE E 1 139 ? 95.698 8.333 47.191 1.00 50.77 127 PHE E CA 1
ATOM 11558 C C . PHE E 1 139 ? 95.887 7.317 48.302 1.00 49.51 127 PHE E C 1
ATOM 11559 O O . PHE E 1 139 ? 97.016 7.008 48.671 1.00 49.82 127 PHE E O 1
ATOM 11567 N N . GLY E 1 140 ? 94.788 6.820 48.859 1.00 47.14 128 GLY E N 1
ATOM 11568 C CA . GLY E 1 140 ? 94.875 5.945 50.014 1.00 48.20 128 GLY E CA 1
ATOM 11569 C C . GLY E 1 140 ? 95.559 6.600 51.204 1.00 48.87 128 GLY E C 1
ATOM 11570 O O . GLY E 1 140 ? 96.160 5.925 52.045 1.00 50.76 128 GLY E O 1
ATOM 11571 N N . ILE E 1 141 ? 95.468 7.925 51.276 1.00 48.23 129 ILE E N 1
ATOM 11572 C CA . ILE E 1 141 ? 95.994 8.673 52.411 1.00 48.22 129 ILE E CA 1
ATOM 11573 C C . ILE E 1 141 ? 94.946 8.716 53.517 1.00 49.83 129 ILE E C 1
ATOM 11574 O O . ILE E 1 141 ? 93.764 8.935 53.250 1.00 51.65 129 ILE E O 1
ATOM 11579 N N . GLU E 1 142 ? 95.374 8.512 54.756 1.00 50.56 130 GLU E N 1
ATOM 11580 C CA . GLU E 1 142 ? 94.436 8.492 55.875 1.00 53.47 130 GLU E CA 1
ATOM 11581 C C . GLU E 1 142 ? 94.674 9.605 56.894 1.00 50.62 130 GLU E C 1
ATOM 11582 O O . GLU E 1 142 ? 93.883 9.771 57.823 1.00 50.28 130 GLU E O 1
ATOM 11588 N N . SER E 1 143 ? 95.760 10.358 56.724 1.00 48.34 131 SER E N 1
ATOM 11589 C CA . SER E 1 143 ? 96.004 11.543 57.547 1.00 46.43 131 SER E CA 1
ATOM 11590 C C . SER E 1 143 ? 96.865 12.582 56.822 1.00 44.81 131 SER E C 1
ATOM 11591 O O . SER E 1 143 ? 97.628 12.249 55.916 1.00 45.15 131 SER E O 1
ATOM 11594 N N . LEU E 1 144 ? 96.761 13.837 57.253 1.00 41.61 132 LEU E N 1
ATOM 11595 C CA . LEU E 1 144 ? 97.573 14.902 56.687 1.00 40.75 132 LEU E CA 1
ATOM 11596 C C . LEU E 1 144 ? 98.550 15.452 57.702 1.00 41.42 132 LEU E C 1
ATOM 11597 O O . LEU E 1 144 ? 98.148 15.855 58.791 1.00 41.86 132 LEU E O 1
ATOM 11602 N N . ALA E 1 145 ? 99.827 15.500 57.340 1.00 39.82 133 ALA E N 1
ATOM 11603 C CA . ALA E 1 145 ? 100.802 16.146 58.212 1.00 37.79 133 ALA E CA 1
ATOM 11604 C C . ALA E 1 145 ? 100.457 17.623 58.393 1.00 35.79 133 ALA E C 1
ATOM 11605 O O . ALA E 1 145 ? 100.769 18.235 59.410 1.00 35.97 133 ALA E O 1
ATOM 11607 N N . LEU E 1 146 ? 99.819 18.203 57.393 1.00 33.33 134 LEU E N 1
ATOM 11608 C CA . LEU E 1 146 ? 99.523 19.631 57.415 1.00 32.05 134 LEU E CA 1
ATOM 11609 C C . LEU E 1 146 ? 98.478 19.950 56.370 1.00 34.77 134 LEU E C 1
ATOM 11610 O O . LEU E 1 146 ? 98.579 19.454 55.249 1.00 32.06 134 LEU E O 1
ATOM 11615 N N . VAL E 1 147 ? 97.492 20.769 56.739 1.00 35.77 135 VAL E N 1
ATOM 11616 C CA . VAL E 1 147 ? 96.646 21.451 55.769 1.00 32.72 135 VAL E CA 1
ATOM 11617 C C . VAL E 1 147 ? 96.952 22.936 55.871 1.00 31.41 135 VAL E C 1
ATOM 11618 O O . VAL E 1 147 ? 96.919 23.513 56.952 1.00 28.46 135 VAL E O 1
ATOM 11622 N N . VAL E 1 148 ? 97.244 23.567 54.739 1.00 29.58 136 VAL E N 1
ATOM 11623 C CA . VAL E 1 148 ? 97.636 24.965 54.766 1.00 28.44 136 VAL E CA 1
ATOM 11624 C C . VAL E 1 148 ? 97.102 25.708 53.533 1.00 27.31 136 VAL E C 1
ATOM 11625 O O . VAL E 1 148 ? 97.199 25.235 52.407 1.00 28.62 136 VAL E O 1
ATOM 11629 N N . GLY E 1 149 ? 96.534 26.877 53.745 1.00 26.41 137 GLY E N 1
ATOM 11630 C CA . GLY E 1 149 ? 96.003 27.624 52.618 1.00 28.65 137 GLY E CA 1
ATOM 11631 C C . GLY E 1 149 ? 95.859 29.076 53.012 1.00 29.66 137 GLY E C 1
ATOM 11632 O O . GLY E 1 149 ? 95.870 29.395 54.201 1.00 29.42 137 GLY E O 1
ATOM 11633 N N . GLY E 1 150 ? 95.739 29.954 52.017 1.00 29.48 138 GLY E N 1
ATOM 11634 C CA . GLY E 1 150 ? 95.555 31.374 52.266 1.00 23.88 138 GLY E CA 1
ATOM 11635 C C . GLY E 1 150 ? 94.205 31.865 51.795 1.00 29.30 138 GLY E C 1
ATOM 11636 O O . GLY E 1 150 ? 93.741 31.505 50.706 1.00 30.96 138 GLY E O 1
ATOM 11637 N N . SER E 1 151 ? 93.582 32.696 52.619 1.00 26.58 139 SER E N 1
ATOM 11638 C CA . SER E 1 151 ? 92.301 33.328 52.301 1.00 26.74 139 SER E CA 1
ATOM 11639 C C . SER E 1 151 ? 91.222 32.262 52.030 1.00 26.61 139 SER E C 1
ATOM 11640 O O . SER E 1 151 ? 90.860 31.549 52.953 1.00 26.51 139 SER E O 1
ATOM 11643 N N . MET E 1 152 ? 90.700 32.120 50.807 1.00 23.99 140 MET E N 1
ATOM 11644 C CA . MET E 1 152 ? 89.756 31.022 50.574 1.00 26.02 140 MET E CA 1
ATOM 11645 C C . MET E 1 152 ? 90.366 29.657 50.902 1.00 26.95 140 MET E C 1
ATOM 11646 O O . MET E 1 152 ? 89.666 28.736 51.359 1.00 28.28 140 MET E O 1
ATOM 11651 N N . GLY E 1 153 ? 91.672 29.522 50.685 1.00 25.43 141 GLY E N 1
ATOM 11652 C CA . GLY E 1 153 ? 92.388 28.334 51.098 1.00 25.98 141 GLY E CA 1
ATOM 11653 C C . GLY E 1 153 ? 92.382 28.122 52.604 1.00 27.28 141 GLY E C 1
ATOM 11654 O O . GLY E 1 153 ? 92.410 26.986 53.078 1.00 29.50 141 GLY E O 1
ATOM 11655 N N . ALA E 1 154 ? 92.409 29.214 53.369 1.00 25.11 142 ALA E N 1
ATOM 11656 C CA . ALA E 1 154 ? 92.294 29.138 54.832 1.00 24.51 142 ALA E CA 1
ATOM 11657 C C . ALA E 1 154 ? 90.851 28.756 55.222 1.00 24.71 142 ALA E C 1
ATOM 11658 O O . ALA E 1 154 ? 90.630 28.039 56.189 1.00 25.00 142 ALA E O 1
ATOM 11660 N N . GLN E 1 155 ? 89.866 29.240 54.457 1.00 24.63 143 GLN E N 1
ATOM 11661 C CA . GLN E 1 155 ? 88.482 28.837 54.699 1.00 24.96 143 GLN E CA 1
ATOM 11662 C C . GLN E 1 155 ? 88.384 27.312 54.576 1.00 25.98 143 GLN E C 1
ATOM 11663 O O . GLN E 1 155 ? 87.785 26.664 55.427 1.00 26.31 143 GLN E O 1
ATOM 11669 N N . GLN E 1 156 ? 88.996 26.751 53.534 1.00 26.53 144 GLN E N 1
ATOM 11670 C CA . GLN E 1 156 ? 89.015 25.286 53.367 1.00 27.56 144 GLN E CA 1
ATOM 11671 C C . GLN E 1 156 ? 89.831 24.558 54.451 1.00 27.75 144 GLN E C 1
ATOM 11672 O O . GLN E 1 156 ? 89.472 23.468 54.880 1.00 28.48 144 GLN E O 1
ATOM 11678 N N . THR E 1 157 ? 90.924 25.171 54.874 1.00 27.16 145 THR E N 1
ATOM 11679 C CA . THR E 1 157 ? 91.762 24.623 55.959 1.00 27.36 145 THR E CA 1
ATOM 11680 C C . THR E 1 157 ? 90.977 24.459 57.261 1.00 27.33 145 THR E C 1
ATOM 11681 O O . THR E 1 157 ? 91.066 23.422 57.928 1.00 28.04 145 THR E O 1
ATOM 11685 N N . TYR E 1 158 ? 90.229 25.497 57.638 1.00 26.57 146 TYR E N 1
ATOM 11686 C CA . TYR E 1 158 ? 89.379 25.433 58.839 1.00 27.51 146 TYR E CA 1
ATOM 11687 C C . TYR E 1 158 ? 88.276 24.385 58.705 1.00 29.23 146 TYR E C 1
ATOM 11688 O O . TYR E 1 158 ? 88.024 23.621 59.637 1.00 27.95 146 TYR E O 1
ATOM 11697 N N . GLU E 1 159 ? 87.591 24.392 57.559 1.00 27.58 147 GLU E N 1
ATOM 11698 C CA . GLU E 1 159 ? 86.563 23.384 57.296 1.00 28.50 147 GLU E CA 1
ATOM 11699 C C . GLU E 1 159 ? 87.143 21.974 57.465 1.00 29.48 147 GLU E C 1
ATOM 11700 O O . GLU E 1 159 ? 86.541 21.135 58.141 1.00 30.81 147 GLU E O 1
ATOM 11706 N N . TRP E 1 160 ? 88.309 21.711 56.873 1.00 29.61 148 TRP E N 1
ATOM 11707 C CA . TRP E 1 160 ? 89.000 20.430 57.104 1.00 30.80 148 TRP E CA 1
ATOM 11708 C C . TRP E 1 160 ? 89.191 20.119 58.585 1.00 32.74 148 TRP E C 1
ATOM 11709 O O . TRP E 1 160 ? 88.850 19.030 59.051 1.00 33.46 148 TRP E O 1
ATOM 11720 N N . ALA E 1 161 ? 89.735 21.078 59.323 1.00 32.23 149 ALA E N 1
ATOM 11721 C CA . ALA E 1 161 ? 90.129 20.817 60.707 1.00 32.60 149 ALA E CA 1
ATOM 11722 C C . ALA E 1 161 ? 88.918 20.524 61.594 1.00 33.25 149 ALA E C 1
ATOM 11723 O O . ALA E 1 161 ? 89.021 19.794 62.585 1.00 34.61 149 ALA E O 1
ATOM 11725 N N . VAL E 1 162 ? 87.784 21.125 61.240 1.00 31.35 150 VAL E N 1
ATOM 11726 C CA . VAL E 1 162 ? 86.551 20.962 61.987 1.00 33.23 150 VAL E CA 1
ATOM 11727 C C . VAL E 1 162 ? 85.797 19.707 61.531 1.00 37.50 150 VAL E C 1
ATOM 11728 O O . VAL E 1 162 ? 85.281 18.952 62.355 1.00 37.30 150 VAL E O 1
ATOM 11732 N N . ARG E 1 163 ? 85.768 19.478 60.218 1.00 38.54 151 ARG E N 1
ATOM 11733 C CA . ARG E 1 163 ? 84.991 18.389 59.626 1.00 40.29 151 ARG E CA 1
ATOM 11734 C C . ARG E 1 163 ? 85.603 17.014 59.874 1.00 41.52 151 ARG E C 1
ATOM 11735 O O . ARG E 1 163 ? 84.893 16.059 60.222 1.00 41.10 151 ARG E O 1
ATOM 11743 N N . TYR E 1 164 ? 86.911 16.916 59.675 1.00 40.42 152 TYR E N 1
ATOM 11744 C CA . TYR E 1 164 ? 87.632 15.658 59.857 1.00 41.30 152 TYR E CA 1
ATOM 11745 C C . TYR E 1 164 ? 88.754 15.813 60.881 1.00 40.77 152 TYR E C 1
ATOM 11746 O O . TYR E 1 164 ? 89.932 15.741 60.522 1.00 38.61 152 TYR E O 1
ATOM 11755 N N . PRO E 1 165 ? 88.393 16.031 62.158 1.00 41.34 153 PRO E N 1
ATOM 11756 C CA . PRO E 1 165 ? 89.423 16.539 63.084 1.00 42.52 153 PRO E CA 1
ATOM 11757 C C . PRO E 1 165 ? 90.601 15.597 63.331 1.00 42.87 153 PRO E C 1
ATOM 11758 O O . PRO E 1 165 ? 91.701 16.101 63.532 1.00 41.84 153 PRO E O 1
ATOM 11762 N N . ASP E 1 166 ? 90.401 14.282 63.279 1.00 46.87 154 ASP E N 1
ATOM 11763 C CA . ASP E 1 166 ? 91.509 13.344 63.488 1.00 48.11 154 ASP E CA 1
ATOM 11764 C C . ASP E 1 166 ? 92.357 13.120 62.230 1.00 45.30 154 ASP E C 1
ATOM 11765 O O . ASP E 1 166 ? 93.458 12.575 62.293 1.00 46.13 154 ASP E O 1
ATOM 11770 N N . PHE E 1 167 ? 91.856 13.579 61.090 1.00 42.64 155 PHE E N 1
ATOM 11771 C CA . PHE E 1 167 ? 92.558 13.460 59.817 1.00 41.72 155 PHE E CA 1
ATOM 11772 C C . PHE E 1 167 ? 93.694 14.493 59.711 1.00 41.18 155 PHE E C 1
ATOM 11773 O O . PHE E 1 167 ? 94.688 14.282 59.009 1.00 42.92 155 PHE E O 1
ATOM 11781 N N . VAL E 1 168 ? 93.528 15.616 60.409 1.00 35.86 156 VAL E N 1
ATOM 11782 C CA . VAL E 1 168 ? 94.408 16.768 60.247 1.00 34.43 156 VAL E CA 1
ATOM 11783 C C . VAL E 1 168 ? 95.308 16.925 61.467 1.00 37.29 156 VAL E C 1
ATOM 11784 O O . VAL E 1 168 ? 94.835 17.285 62.556 1.00 35.83 156 VAL E O 1
ATOM 11788 N N . LYS E 1 169 ? 96.599 16.644 61.289 1.00 36.90 157 LYS E N 1
ATOM 11789 C CA . LYS E 1 169 ? 97.558 16.705 62.398 1.00 37.04 157 LYS E CA 1
ATOM 11790 C C . LYS E 1 169 ? 97.989 18.142 62.699 1.00 35.14 157 LYS E C 1
ATOM 11791 O O . LYS E 1 169 ? 98.203 18.515 63.852 1.00 35.11 157 LYS E O 1
ATOM 11797 N N . ARG E 1 170 ? 98.121 18.946 61.653 1.00 33.25 158 ARG E N 1
ATOM 11798 C CA . ARG E 1 170 ? 98.520 20.336 61.790 1.00 31.54 158 ARG E CA 1
ATOM 11799 C C . ARG E 1 170 ? 97.753 21.171 60.794 1.00 30.55 158 ARG E C 1
ATOM 11800 O O . ARG E 1 170 ? 97.453 20.709 59.679 1.00 31.36 158 ARG E O 1
ATOM 11808 N N . ALA E 1 171 ? 97.476 22.412 61.172 1.00 29.52 159 ALA E N 1
ATOM 11809 C CA . ALA E 1 171 ? 96.709 23.321 60.311 1.00 28.70 159 ALA E CA 1
ATOM 11810 C C . ALA E 1 171 ? 97.323 24.711 60.335 1.00 28.94 159 ALA E C 1
ATOM 11811 O O . ALA E 1 171 ? 97.698 25.192 61.402 1.00 30.76 159 ALA E O 1
ATOM 11813 N N . ALA E 1 172 ? 97.443 25.357 59.173 1.00 27.44 160 ALA E N 1
ATOM 11814 C CA . ALA E 1 172 ? 97.898 26.755 59.144 1.00 28.66 160 ALA E CA 1
ATOM 11815 C C . ALA E 1 172 ? 96.957 27.578 58.289 1.00 27.71 160 ALA E C 1
ATOM 11816 O O . ALA E 1 172 ? 96.853 27.376 57.074 1.00 25.70 160 ALA E O 1
ATOM 11818 N N . ALA E 1 173 ? 96.253 28.502 58.927 1.00 27.18 161 ALA E N 1
ATOM 11819 C CA . ALA E 1 173 ? 95.256 29.290 58.216 1.00 26.58 161 ALA E CA 1
ATOM 11820 C C . ALA E 1 173 ? 95.824 30.679 57.999 1.00 23.35 161 ALA E C 1
ATOM 11821 O O . ALA E 1 173 ? 95.936 31.463 58.938 1.00 23.14 161 ALA E O 1
ATOM 11823 N N . ILE E 1 174 ? 96.200 30.981 56.771 1.00 23.32 162 ILE E N 1
ATOM 11824 C CA . ILE E 1 174 ? 96.834 32.261 56.470 1.00 24.86 162 ILE E CA 1
ATOM 11825 C C . ILE E 1 174 ? 95.805 33.223 55.907 1.00 25.78 162 ILE E C 1
ATOM 11826 O O . ILE E 1 174 ? 95.116 32.879 54.925 1.00 23.90 162 ILE E O 1
ATOM 11831 N N . ALA E 1 175 ? 95.689 34.409 56.533 1.00 21.35 163 ALA E N 1
ATOM 11832 C CA . ALA E 1 175 ? 94.873 35.504 56.020 1.00 22.53 163 ALA E CA 1
ATOM 11833 C C . ALA E 1 175 ? 93.440 35.064 55.634 1.00 26.49 163 ALA E C 1
ATOM 11834 O O . ALA E 1 175 ? 92.984 35.327 54.519 1.00 25.87 163 ALA E O 1
ATOM 11836 N N . GLY E 1 176 ? 92.731 34.422 56.546 1.00 24.85 164 GLY E N 1
ATOM 11837 C CA . GLY E 1 176 ? 91.359 34.022 56.270 1.00 24.68 164 GLY E CA 1
ATOM 11838 C C . GLY E 1 176 ? 90.704 33.615 57.576 1.00 25.80 164 GLY E C 1
ATOM 11839 O O . GLY E 1 176 ? 91.389 33.357 58.555 1.00 26.03 164 GLY E O 1
ATOM 11840 N N . THR E 1 177 ? 89.380 33.547 57.598 1.00 24.44 165 THR E N 1
ATOM 11841 C CA . THR E 1 177 ? 88.678 33.170 58.815 1.00 25.02 165 THR E CA 1
ATOM 11842 C C . THR E 1 177 ? 87.898 31.855 58.668 1.00 25.78 165 THR E C 1
ATOM 11843 O O . THR E 1 177 ? 87.682 31.348 57.538 1.00 25.91 165 THR E O 1
ATOM 11847 N N . ALA E 1 178 ? 87.469 31.331 59.813 1.00 24.04 166 ALA E N 1
ATOM 11848 C CA . ALA E 1 178 ? 86.689 30.097 59.892 1.00 27.18 166 ALA E CA 1
ATOM 11849 C C . ALA E 1 178 ? 85.193 30.379 59.647 1.00 29.30 166 ALA E C 1
ATOM 11850 O O . ALA E 1 178 ? 84.436 29.501 59.197 1.00 32.22 166 ALA E O 1
ATOM 11852 N N . ARG E 1 179 ? 84.774 31.594 59.972 1.00 26.36 167 ARG E N 1
ATOM 11853 C CA . ARG E 1 179 ? 83.411 32.036 59.723 1.00 31.01 167 ARG E CA 1
ATOM 11854 C C . ARG E 1 179 ? 83.469 33.427 59.100 1.00 29.68 167 ARG E C 1
ATOM 11855 O O . ARG E 1 179 ? 84.041 34.324 59.691 1.00 27.59 167 ARG E O 1
ATOM 11863 N N . ASN E 1 180 ? 82.880 33.587 57.931 1.00 29.53 168 ASN E N 1
ATOM 11864 C CA . ASN E 1 180 ? 82.969 34.840 57.181 1.00 29.37 168 ASN E CA 1
ATOM 11865 C C . ASN E 1 180 ? 82.136 35.938 57.829 1.00 29.23 168 ASN E C 1
ATOM 11866 O O . ASN E 1 180 ? 81.022 35.682 58.313 1.00 28.40 168 ASN E O 1
ATOM 11871 N N . SER E 1 181 ? 82.709 37.140 57.882 1.00 26.60 169 SER E N 1
ATOM 11872 C CA . SER E 1 181 ? 82.058 38.276 58.510 1.00 26.63 169 SER E CA 1
ATOM 11873 C C . SER E 1 181 ? 81.076 38.933 57.546 1.00 27.06 169 SER E C 1
ATOM 11874 O O . SER E 1 181 ? 81.140 38.705 56.321 1.00 25.44 169 SER E O 1
ATOM 11877 N N . GLU E 1 182 ? 80.165 39.743 58.093 1.00 26.08 170 GLU E N 1
ATOM 11878 C CA . GLU E 1 182 ? 79.202 40.470 57.262 1.00 26.57 170 GLU E CA 1
ATOM 11879 C C . GLU E 1 182 ? 79.944 41.507 56.437 1.00 25.64 170 GLU E C 1
ATOM 11880 O O . GLU E 1 182 ? 79.599 41.795 55.273 1.00 27.21 170 GLU E O 1
ATOM 11886 N N . HIS E 1 183 ? 80.978 42.073 57.026 1.00 24.42 171 HIS E N 1
ATOM 11887 C CA . HIS E 1 183 ? 81.760 43.065 56.313 1.00 24.79 171 HIS E CA 1
ATOM 11888 C C . HIS E 1 183 ? 82.446 42.438 55.092 1.00 24.53 171 HIS E C 1
ATOM 11889 O O . HIS E 1 183 ? 82.454 43.019 54.010 1.00 24.71 171 HIS E O 1
ATOM 11896 N N . ASP E 1 184 ? 82.997 41.241 55.258 1.00 24.00 172 ASP E N 1
ATOM 11897 C CA . ASP E 1 184 ? 83.666 40.576 54.152 1.00 25.73 172 ASP E CA 1
ATOM 11898 C C . ASP E 1 184 ? 82.622 40.172 53.101 1.00 26.00 172 ASP E C 1
ATOM 11899 O O . ASP E 1 184 ? 82.848 40.268 51.898 1.00 28.76 172 ASP E O 1
ATOM 11904 N N . PHE E 1 185 ? 81.465 39.725 53.575 1.00 26.15 173 PHE E N 1
ATOM 11905 C CA . PHE E 1 185 ? 80.350 39.388 52.691 1.00 25.28 173 PHE E CA 1
ATOM 11906 C C . PHE E 1 185 ? 79.968 40.560 51.783 1.00 25.53 173 PHE E C 1
ATOM 11907 O O . PHE E 1 185 ? 79.746 40.398 50.573 1.00 25.76 173 PHE E O 1
ATOM 11915 N N . LEU E 1 186 ? 79.840 41.738 52.381 1.00 23.34 174 LEU E N 1
ATOM 11916 C CA . LEU E 1 186 ? 79.528 42.947 51.622 1.00 24.68 174 LEU E CA 1
ATOM 11917 C C . LEU E 1 186 ? 80.572 43.227 50.547 1.00 26.11 174 LEU E C 1
ATOM 11918 O O . LEU E 1 186 ? 80.233 43.528 49.400 1.00 27.07 174 LEU E O 1
ATOM 11923 N N . PHE E 1 187 ? 81.836 43.162 50.956 1.00 26.89 175 PHE E N 1
ATOM 11924 C CA . PHE E 1 187 ? 82.975 43.339 50.068 1.00 27.63 175 PHE E CA 1
ATOM 11925 C C . PHE E 1 187 ? 82.799 42.481 48.832 1.00 31.47 175 PHE E C 1
ATOM 11926 O O . PHE E 1 187 ? 82.904 42.964 47.699 1.00 30.88 175 PHE E O 1
ATOM 11934 N N . THR E 1 188 ? 82.521 41.198 49.046 1.00 31.28 176 THR E N 1
ATOM 11935 C CA . THR E 1 188 ? 82.402 40.292 47.919 1.00 30.50 176 THR E CA 1
ATOM 11936 C C . THR E 1 188 ? 81.137 40.611 47.109 1.00 33.87 176 THR E C 1
ATOM 11937 O O . THR E 1 188 ? 81.167 40.568 45.881 1.00 34.94 176 THR E O 1
ATOM 11941 N N . GLU E 1 189 ? 80.040 40.962 47.780 1.00 32.91 177 GLU E N 1
ATOM 11942 C CA . GLU E 1 189 ? 78.838 41.382 47.064 1.00 30.61 177 GLU E CA 1
ATOM 11943 C C . GLU E 1 189 ? 79.144 42.569 46.129 1.00 30.40 177 GLU E C 1
ATOM 11944 O O . GLU E 1 189 ? 78.678 42.599 45.003 1.00 32.77 177 GLU E O 1
ATOM 11950 N N . ILE E 1 190 ? 79.969 43.511 46.580 1.00 31.88 178 ILE E N 1
ATOM 11951 C CA . ILE E 1 190 ? 80.335 44.671 45.752 1.00 32.75 178 ILE E CA 1
ATOM 1195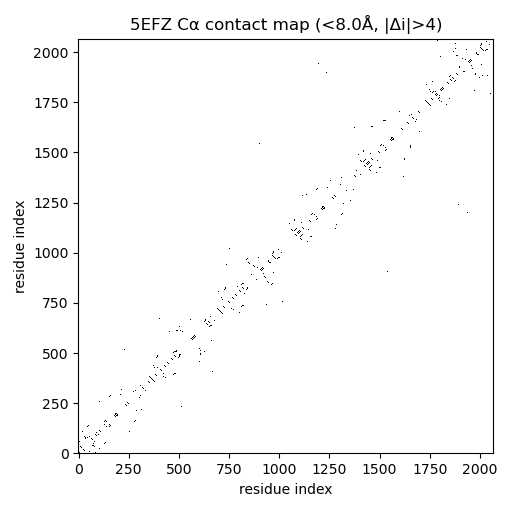2 C C . ILE E 1 190 ? 81.253 44.264 44.592 1.00 34.89 178 ILE E C 1
ATOM 11953 O O . ILE E 1 190 ? 81.091 44.746 43.452 1.00 35.92 178 ILE E O 1
ATOM 11958 N N . LEU E 1 191 ? 82.206 43.381 44.879 1.00 34.92 179 LEU E N 1
ATOM 11959 C CA . LEU E 1 191 ? 83.056 42.795 43.841 1.00 34.01 179 LEU E CA 1
ATOM 11960 C C . LEU E 1 191 ? 82.221 42.149 42.755 1.00 33.20 179 LEU E C 1
ATOM 11961 O O . LEU E 1 191 ? 82.554 42.238 41.583 1.00 35.05 179 LEU E O 1
ATOM 11966 N N . ILE E 1 192 ? 81.163 41.456 43.162 1.00 32.43 180 ILE E N 1
ATOM 11967 C CA . ILE E 1 192 ? 80.272 40.779 42.225 1.00 31.50 180 ILE E CA 1
ATOM 11968 C C . ILE E 1 192 ? 79.509 41.768 41.368 1.00 35.05 180 ILE E C 1
ATOM 11969 O O . ILE E 1 192 ? 79.422 41.597 40.138 1.00 37.59 180 ILE E O 1
ATOM 11974 N N . GLU E 1 193 ? 78.944 42.797 42.005 1.00 56.71 181 GLU E N 1
ATOM 11975 C CA . GLU E 1 193 ? 78.191 43.803 41.258 1.00 56.45 181 GLU E CA 1
ATOM 11976 C C . GLU E 1 193 ? 79.052 44.484 40.202 1.00 55.84 181 GLU E C 1
ATOM 11977 O O . 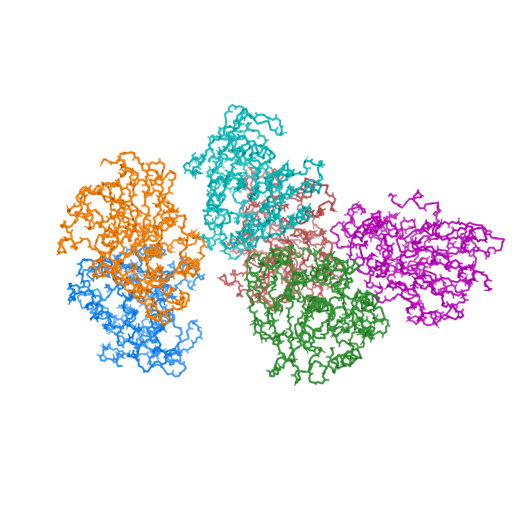GLU E 1 193 ? 78.546 44.896 39.158 1.00 55.58 181 GLU E O 1
ATOM 11983 N N . ALA E 1 194 ? 80.344 44.619 40.483 1.00 55.84 182 ALA E N 1
ATOM 11984 C CA . ALA E 1 194 ? 81.248 45.305 39.569 1.00 57.23 182 ALA E CA 1
ATOM 11985 C C . ALA E 1 194 ? 81.215 44.627 38.210 1.00 57.87 182 ALA E C 1
ATOM 11986 O O . ALA E 1 194 ? 81.235 45.293 37.170 1.00 57.58 182 ALA E O 1
ATOM 11988 N N . ILE E 1 195 ? 81.123 43.301 38.243 1.00 58.02 183 ILE E N 1
ATOM 11989 C CA . ILE E 1 195 ? 81.026 42.463 37.049 1.00 57.06 183 ILE E CA 1
ATOM 11990 C C . ILE E 1 195 ? 79.612 42.452 36.464 1.00 57.79 183 ILE E C 1
ATOM 11991 O O . ILE E 1 195 ? 79.424 42.729 35.275 1.00 59.48 183 ILE E O 1
ATOM 11996 N N . THR E 1 196 ? 78.616 42.143 37.289 1.00 57.45 184 THR E N 1
ATOM 11997 C CA . THR E 1 196 ? 77.264 41.903 36.780 1.00 58.37 184 THR E CA 1
ATOM 11998 C C . THR E 1 196 ? 76.564 43.180 36.293 1.00 59.54 184 THR E C 1
ATOM 11999 O O . THR E 1 196 ? 75.534 43.110 35.614 1.00 59.92 184 THR E O 1
ATOM 12003 N N . THR E 1 197 ? 77.120 44.343 36.618 1.00 59.97 185 THR E N 1
ATOM 12004 C CA . THR E 1 197 ? 76.553 45.591 36.124 1.00 61.25 185 THR E CA 1
ATOM 12005 C C . THR E 1 197 ? 76.895 45.792 34.638 1.00 61.00 185 THR E C 1
ATOM 12006 O O . THR E 1 197 ? 76.426 46.739 34.012 1.00 62.35 185 THR E O 1
ATOM 12010 N N . ASP E 1 198 ? 77.699 44.894 34.075 1.00 58.43 186 ASP E N 1
ATOM 12011 C CA . ASP E 1 198 ? 78.113 44.998 32.674 1.00 57.27 186 ASP E CA 1
ATOM 12012 C C . ASP E 1 198 ? 77.005 44.512 31.724 1.00 57.41 186 ASP E C 1
ATOM 12013 O O . ASP E 1 198 ? 76.531 43.381 31.846 1.00 58.02 186 ASP E O 1
ATOM 12018 N N . PRO E 1 199 ? 76.592 45.368 30.763 1.00 55.59 187 PRO E N 1
ATOM 12019 C CA . PRO E 1 199 ? 75.583 45.006 29.755 1.00 57.03 187 PRO E CA 1
ATOM 12020 C C . PRO E 1 199 ? 75.931 43.753 28.956 1.00 58.84 187 PRO E C 1
ATOM 12021 O O . PRO E 1 199 ? 75.050 43.134 28.352 1.00 61.26 187 PRO E O 1
ATOM 12025 N N . ALA E 1 200 ? 77.207 43.404 28.929 1.00 55.55 188 ALA E N 1
ATOM 12026 C CA . ALA E 1 200 ? 77.684 42.268 28.153 1.00 58.39 188 ALA E CA 1
ATOM 12027 C C . ALA E 1 200 ? 77.546 40.928 28.889 1.00 57.98 188 ALA E C 1
ATOM 12028 O O . ALA E 1 200 ? 77.686 39.863 28.291 1.00 56.32 188 ALA E O 1
ATOM 12030 N N . PHE E 1 201 ? 77.276 40.982 30.186 1.00 55.07 189 PHE E N 1
ATOM 12031 C CA . PHE E 1 201 ? 77.247 39.768 30.991 1.00 55.92 189 PHE E CA 1
ATOM 12032 C C . PHE E 1 201 ? 76.070 38.854 30.603 1.00 56.48 189 PHE E C 1
ATOM 12033 O O . PHE E 1 201 ? 76.224 37.630 30.573 1.00 58.37 189 PHE E O 1
ATOM 12041 N N . GLN E 1 202 ? 74.927 39.472 30.289 1.00 56.09 190 GLN E N 1
ATOM 12042 C CA . GLN E 1 202 ? 73.685 38.820 29.821 1.00 59.68 190 GLN E CA 1
ATOM 12043 C C . GLN E 1 202 ? 73.383 37.553 30.610 1.00 60.43 190 GLN E C 1
ATOM 12044 O O . GLN E 1 202 ? 73.395 36.442 30.076 1.00 61.52 190 GLN E O 1
ATOM 12050 N N . ALA E 1 203 ? 73.120 37.741 31.902 1.00 57.03 191 ALA E N 1
ATOM 12051 C CA . ALA E 1 203 ? 72.703 36.649 32.761 1.00 57.85 191 ALA E CA 1
ATOM 12052 C C . ALA E 1 203 ? 73.699 35.500 32.721 1.00 57.32 191 ALA E C 1
ATOM 12053 O O . ALA E 1 203 ? 73.320 34.350 32.926 1.00 58.12 191 ALA E O 1
ATOM 12055 N N . GLY E 1 204 ? 74.957 35.808 32.417 1.00 56.48 192 GLY E N 1
ATOM 12056 C CA . GLY E 1 204 ? 76.004 34.797 32.376 1.00 56.38 192 GLY E CA 1
ATOM 12057 C C . GLY E 1 204 ? 76.137 34.104 31.032 1.00 60.06 192 GLY E C 1
ATOM 12058 O O . GLY E 1 204 ? 76.979 33.223 30.858 1.00 57.58 192 GLY E O 1
ATOM 12059 N N . LEU E 1 205 ? 75.308 34.507 30.072 1.00 60.07 193 LEU E N 1
ATOM 12060 C CA . LEU E 1 205 ? 75.331 33.901 28.740 1.00 61.74 193 LEU E CA 1
ATOM 12061 C C . LEU E 1 205 ? 76.163 34.715 27.751 1.00 60.90 193 LEU E C 1
ATOM 12062 O O . LEU E 1 205 ? 75.876 34.711 26.562 1.00 60.83 193 LEU E O 1
ATOM 12067 N N . TYR E 1 206 ? 77.182 35.412 28.245 1.00 58.22 194 TYR E N 1
ATOM 12068 C CA . TYR E 1 206 ? 78.005 36.281 27.408 1.00 61.38 194 TYR E CA 1
ATOM 12069 C C . TYR E 1 206 ? 78.739 35.480 26.351 1.00 65.06 194 TYR E C 1
ATOM 12070 O O . TYR E 1 206 ? 79.055 34.310 26.565 1.00 65.67 194 TYR E O 1
ATOM 12079 N N . ARG E 1 207 ? 79.009 36.122 25.217 1.00 67.48 195 ARG E N 1
ATOM 12080 C CA . ARG E 1 207 ? 79.618 35.453 24.071 1.00 72.20 195 ARG E CA 1
ATOM 12081 C C . ARG E 1 207 ? 81.052 35.011 24.360 1.00 72.35 195 ARG E C 1
ATOM 12082 O O . ARG E 1 207 ? 81.472 33.943 23.921 1.00 76.16 195 ARG E O 1
ATOM 12090 N N . SER E 1 208 ? 81.802 35.824 25.093 1.00 67.58 196 SER E N 1
ATOM 12091 C CA . SER E 1 208 ? 83.144 35.432 25.524 1.00 66.77 196 SER E CA 1
ATOM 12092 C C . SER E 1 208 ? 83.557 36.222 26.759 1.00 59.09 196 SER E C 1
ATOM 12093 O O . SER E 1 208 ? 83.019 37.299 27.005 1.00 58.32 196 SER E O 1
ATOM 12096 N N . SER E 1 209 ? 84.530 35.708 27.513 1.00 58.71 197 SER E N 1
ATOM 12097 C CA . SER E 1 209 ? 84.882 36.353 28.778 1.00 60.40 197 SER E CA 1
ATOM 12098 C C . SER E 1 209 ? 85.411 37.771 28.503 1.00 60.98 197 SER E C 1
ATOM 12099 O O . SER E 1 209 ? 85.118 38.697 29.260 1.00 56.53 197 SER E O 1
ATOM 12102 N N . SER E 1 210 ? 86.110 37.961 27.384 1.00 61.74 198 SER E N 1
ATOM 12103 C CA . SER E 1 210 ? 86.651 39.280 27.057 1.00 63.17 198 SER E CA 1
ATOM 12104 C C . SER E 1 210 ? 85.574 40.344 26.753 1.00 61.24 198 SER E C 1
ATOM 12105 O O . SER E 1 210 ? 85.862 41.545 26.762 1.00 61.12 198 SER E O 1
ATOM 12108 N N . ALA E 1 211 ? 84.344 39.915 26.474 1.00 58.71 199 ALA E N 1
ATOM 12109 C CA . ALA E 1 211 ? 83.264 40.860 26.191 1.00 58.46 199 ALA E CA 1
ATOM 12110 C C . ALA E 1 211 ? 82.824 41.558 27.471 1.00 57.06 199 ALA E C 1
ATOM 12111 O O . ALA E 1 211 ? 82.254 42.645 27.434 1.00 56.91 199 ALA E O 1
ATOM 12113 N N . VAL E 1 212 ? 83.081 40.909 28.603 1.00 58.24 200 VAL E N 1
ATOM 12114 C CA . VAL E 1 212 ? 82.753 41.489 29.905 1.00 57.09 200 VAL E CA 1
ATOM 12115 C C . VAL E 1 212 ? 83.958 42.219 30.495 1.00 57.15 200 VAL E C 1
ATOM 12116 O O . VAL E 1 212 ? 84.122 42.279 31.717 1.00 54.75 200 VAL E O 1
ATOM 12120 N N . ALA E 1 213 ? 84.794 42.776 29.623 1.00 51.70 201 ALA E N 1
ATOM 12121 C CA . ALA E 1 213 ? 86.019 43.442 30.051 1.00 50.14 201 ALA E CA 1
ATOM 12122 C C . ALA E 1 213 ? 85.769 44.582 31.031 1.00 49.05 201 ALA E C 1
ATOM 12123 O O . ALA E 1 213 ? 86.577 44.799 31.915 1.00 47.99 201 ALA E O 1
ATOM 12125 N N . ALA E 1 214 ? 84.678 45.326 30.876 1.00 48.64 202 ALA E N 1
ATOM 12126 C CA . ALA E 1 214 ? 84.488 46.497 31.715 1.00 51.80 202 ALA E CA 1
ATOM 12127 C C . ALA E 1 214 ? 84.195 46.048 33.150 1.00 46.99 202 ALA E C 1
ATOM 12128 O O . ALA E 1 214 ? 84.758 46.585 34.103 1.00 45.22 202 ALA E O 1
ATOM 12130 N N . GLY E 1 215 ? 83.336 45.041 33.291 1.00 46.85 203 GLY E N 1
ATOM 12131 C CA . GLY E 1 215 ? 83.050 44.473 34.596 1.00 43.25 203 GLY E CA 1
ATOM 12132 C C . GLY E 1 215 ? 84.312 43.940 35.265 1.00 41.82 203 GLY E C 1
ATOM 12133 O O . GLY E 1 215 ? 84.508 44.116 36.469 1.00 38.50 203 GLY E O 1
ATOM 12134 N N . LEU E 1 216 ? 85.174 43.288 34.493 1.00 43.16 204 LEU E N 1
ATOM 12135 C CA . LEU E 1 216 ? 86.394 42.718 35.057 1.00 43.17 204 LEU E CA 1
ATOM 12136 C C . LEU E 1 216 ? 87.344 43.834 35.503 1.00 43.06 204 LEU E C 1
ATOM 12137 O O . LEU E 1 216 ? 88.018 43.736 36.524 1.00 42.78 204 LEU E O 1
ATOM 12142 N N . GLU E 1 217 ? 87.360 44.915 34.753 1.00 43.67 205 GLU E N 1
ATOM 12143 C CA . GLU E 1 217 ? 88.156 46.074 35.116 1.00 46.11 205 GLU E CA 1
ATOM 12144 C C . GLU E 1 217 ? 87.696 46.756 36.415 1.00 42.94 205 GLU E C 1
ATOM 12145 O O . GLU E 1 217 ? 88.520 47.156 37.223 1.00 40.45 205 GLU E O 1
ATOM 12151 N N . ARG E 1 218 ? 86.392 46.918 36.606 1.00 41.47 206 ARG E N 1
ATOM 12152 C CA . ARG E 1 218 ? 85.906 47.460 37.878 1.00 40.69 206 ARG E CA 1
ATOM 12153 C C . ARG E 1 218 ? 86.200 46.502 39.034 1.00 37.88 206 ARG E C 1
ATOM 12154 O O . ARG E 1 218 ? 86.497 46.935 40.134 1.00 38.33 206 ARG E O 1
ATOM 12162 N N . HIS E 1 219 ? 86.080 45.206 38.767 1.00 36.67 207 HIS E N 1
ATOM 12163 C CA . HIS E 1 219 ? 86.484 44.170 39.697 1.00 37.52 207 HIS E CA 1
ATOM 12164 C C . HIS E 1 219 ? 87.934 44.396 40.150 1.00 38.60 207 HIS E C 1
ATOM 12165 O O . HIS E 1 219 ? 88.227 44.395 41.348 1.00 37.73 207 HIS E O 1
ATOM 12172 N N . ALA E 1 220 ? 88.830 44.636 39.195 1.00 36.64 208 ALA E N 1
ATOM 12173 C CA . ALA E 1 220 ? 90.249 44.856 39.508 1.00 36.93 208 ALA E CA 1
ATOM 12174 C C . ALA E 1 220 ? 90.484 46.136 40.326 1.00 36.10 208 ALA E C 1
ATOM 12175 O O . ALA E 1 220 ? 91.364 46.186 41.206 1.00 34.88 208 ALA E O 1
ATOM 12177 N N . LYS E 1 221 ? 89.696 47.165 40.042 1.00 35.74 209 LYS E N 1
ATOM 12178 C CA . LYS E 1 221 ? 89.807 48.414 40.777 1.00 36.13 209 LYS E CA 1
ATOM 12179 C C . LYS E 1 221 ? 89.470 48.220 42.248 1.00 34.13 209 LYS E C 1
ATOM 12180 O O . LYS E 1 221 ? 90.151 48.744 43.131 1.00 35.43 209 LYS E O 1
ATOM 12186 N N . LEU E 1 222 ? 88.404 47.472 42.497 1.00 34.22 210 LEU E N 1
ATOM 12187 C CA . LEU E 1 222 ? 87.949 47.229 43.866 1.00 36.30 210 LEU E CA 1
ATOM 12188 C C . LEU E 1 222 ? 88.972 46.405 44.631 1.00 32.41 210 LEU E C 1
ATOM 12189 O O . LEU E 1 222 ? 89.246 46.670 45.795 1.00 31.41 210 LEU E O 1
ATOM 12194 N N . TRP E 1 223 ? 89.549 45.408 43.967 1.00 32.34 211 TRP E N 1
ATOM 12195 C CA . TRP E 1 223 ? 90.652 44.645 44.554 1.00 30.27 211 TRP E CA 1
ATOM 12196 C C . TRP E 1 223 ? 91.868 45.533 44.855 1.00 32.99 211 TRP E C 1
ATOM 12197 O O . TRP E 1 223 ? 92.603 45.267 45.807 1.00 33.78 211 TRP E O 1
ATOM 12208 N N . THR E 1 224 ? 92.092 46.584 44.066 1.00 32.97 212 THR E N 1
ATOM 12209 C CA . THR E 1 224 ? 93.202 47.479 44.379 1.00 31.99 212 THR E CA 1
ATOM 12210 C C . THR E 1 224 ? 92.885 48.264 45.665 1.00 33.40 212 THR E C 1
ATOM 12211 O O . THR E 1 224 ? 93.753 48.480 46.503 1.00 32.72 212 THR E O 1
ATOM 12215 N N . LEU E 1 225 ? 91.621 48.641 45.821 1.00 31.41 213 LEU E N 1
ATOM 12216 C CA . LEU E 1 225 ? 91.183 49.398 46.979 1.00 31.33 213 LEU E CA 1
ATOM 12217 C C . LEU E 1 225 ? 91.306 48.587 48.270 1.00 33.17 213 LEU E C 1
ATOM 12218 O O . LEU E 1 225 ? 91.702 49.121 49.304 1.00 30.78 213 LEU E O 1
ATOM 12223 N N . MET E 1 226 ? 90.961 47.303 48.212 1.00 30.93 214 MET E N 1
ATOM 12224 C CA . MET E 1 226 ? 90.835 46.517 49.452 1.00 30.94 214 MET E CA 1
ATOM 12225 C C . MET E 1 226 ? 91.951 45.496 49.655 1.00 28.06 214 MET E C 1
ATOM 12226 O O . MET E 1 226 ? 92.104 44.939 50.743 1.00 26.83 214 MET E O 1
ATOM 12231 N N . GLY E 1 227 ? 92.732 45.250 48.611 1.00 27.43 215 GLY E N 1
ATOM 12232 C CA . GLY E 1 227 ? 93.605 44.088 48.611 1.00 27.23 215 GLY E CA 1
ATOM 12233 C C . GLY E 1 227 ? 95.001 44.337 49.127 1.00 27.53 215 GLY E C 1
ATOM 12234 O O . GLY E 1 227 ? 95.745 43.394 49.378 1.00 29.35 215 GLY E O 1
ATOM 12235 N N . TRP E 1 228 ? 95.382 45.602 49.251 1.00 28.03 216 TRP E N 1
ATOM 12236 C CA . TRP E 1 228 ? 96.718 45.919 49.737 1.00 31.62 216 TRP E CA 1
ATOM 12237 C C . TRP E 1 228 ? 96.530 46.682 51.044 1.00 29.97 216 TRP E C 1
ATOM 12238 O O . TRP E 1 228 ? 95.992 46.114 51.999 1.00 28.27 216 TRP E O 1
ATOM 12249 N N . SER E 1 229 ? 96.942 47.947 51.096 1.00 30.37 217 SER E N 1
ATOM 12250 C CA . SER E 1 229 ? 96.644 48.790 52.266 1.00 31.10 217 SER E CA 1
ATOM 12251 C C . SER E 1 229 ? 96.976 50.244 51.953 1.00 32.93 217 SER E C 1
ATOM 12252 O O . SER E 1 229 ? 97.747 50.523 51.026 1.00 35.30 217 SER E O 1
ATOM 12255 N N . PRO E 1 230 ? 96.395 51.184 52.723 1.00 34.25 218 PRO E N 1
ATOM 12256 C CA . PRO E 1 230 ? 96.779 52.588 52.554 1.00 33.86 218 PRO E CA 1
ATOM 12257 C C . PRO E 1 230 ? 98.289 52.795 52.711 1.00 35.95 218 PRO E C 1
ATOM 12258 O O . PRO E 1 230 ? 98.871 53.632 52.024 1.00 37.42 218 PRO E O 1
ATOM 12262 N N . GLU E 1 231 ? 98.916 52.010 53.583 1.00 33.74 219 GLU E N 1
ATOM 12263 C CA . GLU E 1 231 ? 100.341 52.164 53.873 1.00 37.52 219 GLU E CA 1
ATOM 12264 C C . GLU E 1 231 ? 101.210 51.672 52.719 1.00 38.82 219 GLU E C 1
ATOM 12265 O O . GLU E 1 231 ? 102.285 52.218 52.459 1.00 41.10 219 GLU E O 1
ATOM 12271 N N . PHE E 1 232 ? 100.729 50.623 52.054 1.00 35.38 220 PHE E N 1
ATOM 12272 C CA . PHE E 1 232 ? 101.340 50.071 50.855 1.00 34.54 220 PHE E CA 1
ATOM 12273 C C . PHE E 1 232 ? 101.546 51.198 49.858 1.00 36.99 220 PHE E C 1
ATOM 12274 O O . PHE E 1 232 ? 102.652 51.401 49.359 1.00 40.43 220 PHE E O 1
ATOM 12282 N N . PHE E 1 233 ? 100.497 51.980 49.611 1.00 37.24 221 PHE E N 1
ATOM 12283 C CA . PHE E 1 233 ? 100.598 53.054 48.622 1.00 39.25 221 PHE E CA 1
ATOM 12284 C C . PHE E 1 233 ? 101.310 54.291 49.162 1.00 43.73 221 PHE E C 1
ATOM 12285 O O . PHE E 1 233 ? 102.147 54.864 48.458 1.00 47.29 221 PHE E O 1
ATOM 12293 N N . ARG E 1 234 ? 101.022 54.686 50.400 1.00 42.76 222 ARG E N 1
ATOM 12294 C CA . ARG E 1 234 ? 101.706 55.836 50.986 1.00 45.08 222 ARG E CA 1
ATOM 12295 C C . ARG E 1 234 ? 103.230 55.677 50.952 1.00 45.45 222 ARG E C 1
ATOM 12296 O O . ARG E 1 234 ? 103.945 56.631 50.672 1.00 46.51 222 ARG E O 1
ATOM 12304 N N . THR E 1 235 ? 103.731 54.475 51.218 1.00 46.25 223 THR E N 1
ATOM 12305 C CA . THR E 1 235 ? 105.179 54.270 51.269 1.00 47.46 223 THR E CA 1
ATOM 12306 C C . THR E 1 235 ? 105.764 53.882 49.900 1.00 49.51 223 THR E C 1
ATOM 12307 O O . THR E 1 235 ? 106.940 53.522 49.792 1.00 51.03 223 THR E O 1
ATOM 12311 N N . GLY E 1 236 ? 104.945 53.981 48.856 1.00 49.82 224 GLY E N 1
ATOM 12312 C CA . GLY E 1 236 ? 105.421 53.830 47.486 1.00 51.69 224 GLY E CA 1
ATOM 12313 C C . GLY E 1 236 ? 105.788 52.403 47.133 1.00 51.18 224 GLY E C 1
ATOM 12314 O O . GLY E 1 236 ? 106.666 52.137 46.313 1.00 53.13 224 GLY E O 1
ATOM 12315 N N . ARG E 1 237 ? 105.099 51.466 47.752 1.00 46.49 225 ARG E N 1
ATOM 12316 C CA . ARG E 1 237 ? 105.445 50.071 47.588 1.00 47.17 225 ARG E CA 1
ATOM 12317 C C . ARG E 1 237 ? 105.155 49.565 46.156 1.00 46.54 225 ARG E C 1
ATOM 12318 O O . ARG E 1 237 ? 105.859 48.691 45.629 1.00 47.52 225 ARG E O 1
ATOM 12326 N N . HIS E 1 238 ? 104.139 50.142 45.516 1.00 44.49 226 HIS E N 1
ATOM 12327 C CA . HIS E 1 238 ? 103.842 49.842 44.117 1.00 44.51 226 HIS E CA 1
ATOM 12328 C C . HIS E 1 238 ? 104.953 50.318 43.216 1.00 49.36 226 HIS E C 1
ATOM 12329 O O . HIS E 1 238 ? 105.266 49.680 42.212 1.00 51.36 226 HIS E O 1
ATOM 12336 N N . LYS E 1 239 ? 105.553 51.448 43.559 1.00 51.15 227 LYS E N 1
ATOM 12337 C CA . LYS E 1 239 ? 106.613 51.977 42.718 1.00 55.52 227 LYS E CA 1
ATOM 12338 C C . LYS E 1 239 ? 107.846 51.105 42.883 1.00 55.10 227 LYS E C 1
ATOM 12339 O O . LYS E 1 239 ? 108.614 50.928 41.950 1.00 56.14 227 LYS E O 1
ATOM 12345 N N . ALA E 1 240 ? 108.007 50.537 44.071 1.00 53.64 228 ALA E N 1
ATOM 12346 C CA . ALA E 1 240 ? 109.074 49.579 44.330 1.00 53.56 228 ALA E CA 1
ATOM 12347 C C . ALA E 1 240 ? 108.867 48.319 43.514 1.00 53.25 228 ALA E C 1
ATOM 12348 O O . ALA E 1 240 ? 109.821 47.683 43.110 1.00 53.41 228 ALA E O 1
ATOM 12350 N N . LEU E 1 241 ? 107.614 47.950 43.278 1.00 51.11 229 LEU E N 1
ATOM 12351 C CA . LEU E 1 241 ? 107.332 46.780 42.449 1.00 50.76 229 LEU E CA 1
ATOM 12352 C C . LEU E 1 241 ? 107.456 47.106 40.954 1.00 54.18 229 LEU E C 1
ATOM 12353 O O . LEU E 1 241 ? 107.297 46.227 40.104 1.00 53.53 229 LEU E O 1
ATOM 12358 N N . GLY E 1 242 ? 107.732 48.369 40.635 1.00 54.63 230 GLY E N 1
ATOM 12359 C CA . GLY E 1 242 ? 108.034 48.746 39.257 1.00 60.74 230 GLY E CA 1
ATOM 12360 C C . GLY E 1 242 ? 106.964 49.525 38.500 1.00 61.80 230 GLY E C 1
ATOM 12361 O O . GLY E 1 242 ? 106.990 49.579 37.275 1.00 65.37 230 GLY E O 1
ATOM 12362 N N . PHE E 1 243 ? 106.034 50.141 39.226 1.00 59.65 231 PHE E N 1
ATOM 12363 C CA . PHE E 1 243 ? 104.930 50.885 38.621 1.00 61.66 231 PHE E CA 1
ATOM 12364 C C . PHE E 1 243 ? 104.923 52.343 39.049 1.00 65.73 231 PHE E C 1
ATOM 12365 O O . PHE E 1 243 ? 104.682 52.636 40.214 1.00 64.47 231 PHE E O 1
ATOM 12373 N N . GLU E 1 244 ? 105.157 53.237 38.086 1.00 70.29 232 GLU E N 1
ATOM 12374 C CA . GLU E 1 244 ? 105.283 54.685 38.283 1.00 74.83 232 GLU E CA 1
ATOM 12375 C C . GLU E 1 244 ? 104.237 55.243 39.192 1.00 72.28 232 GLU E C 1
ATOM 12376 O O . GLU E 1 244 ? 104.552 55.954 40.124 1.00 73.02 232 GLU E O 1
ATOM 12382 N N . SER E 1 245 ? 102.979 54.960 38.869 1.00 68.92 233 SER E N 1
ATOM 12383 C CA . SER E 1 245 ? 101.857 55.601 39.534 1.00 64.84 233 SER E CA 1
ATOM 12384 C C . SER E 1 245 ? 100.822 54.598 39.977 1.00 60.05 233 SER E C 1
ATOM 12385 O O . SER E 1 245 ? 100.899 53.419 39.634 1.00 59.19 233 SER E O 1
ATOM 12388 N N . MET E 1 246 ? 99.849 55.079 40.746 1.00 57.71 234 MET E N 1
ATOM 12389 C CA . MET E 1 246 ? 98.692 54.271 41.082 1.00 53.39 234 MET E CA 1
ATOM 12390 C C . MET E 1 246 ? 98.035 53.817 39.786 1.00 52.76 234 MET E C 1
ATOM 12391 O O . MET E 1 246 ? 97.643 52.661 39.642 1.00 50.72 234 MET E O 1
ATOM 12396 N N . GLN E 1 247 ? 97.916 54.746 38.842 1.00 53.21 235 GLN E N 1
ATOM 12397 C CA . GLN E 1 247 ? 97.286 54.436 37.566 1.00 58.31 235 GLN E CA 1
ATOM 12398 C C . GLN E 1 247 ? 98.013 53.289 36.839 1.00 57.12 235 GLN E C 1
ATOM 12399 O O . GLN E 1 247 ? 97.371 52.393 36.290 1.00 53.85 235 GLN E O 1
ATOM 12405 N N . MET E 1 248 ? 99.339 53.262 36.864 1.00 57.03 236 MET E N 1
ATOM 12406 C CA . MET E 1 248 ? 99.991 52.196 36.113 1.00 59.12 236 MET E CA 1
ATOM 12407 C C . MET E 1 248 ? 99.959 50.877 36.872 1.00 54.85 236 MET E C 1
ATOM 12408 O O . MET E 1 248 ? 99.989 49.808 36.259 1.00 53.17 236 MET E O 1
ATOM 12413 N N . PHE E 1 249 ? 99.878 50.955 38.193 1.00 53.03 237 PHE E N 1
ATOM 12414 C CA . PHE E 1 249 ? 99.757 49.759 39.003 1.00 47.09 237 PHE E CA 1
ATOM 12415 C C . PHE E 1 249 ? 98.403 49.086 38.735 1.00 48.43 237 PHE E C 1
ATOM 12416 O O . PHE E 1 249 ? 98.334 47.878 38.486 1.00 44.49 237 PHE E O 1
ATOM 12424 N N . VAL E 1 250 ? 97.331 49.882 38.770 1.00 46.28 238 VAL E N 1
ATOM 12425 C CA . VAL E 1 250 ? 95.990 49.392 38.446 1.00 47.62 238 VAL E CA 1
ATOM 12426 C C . VAL E 1 250 ? 95.958 48.752 37.060 1.00 52.03 238 VAL E C 1
ATOM 12427 O O . VAL E 1 250 ? 95.468 47.631 36.890 1.00 52.63 238 VAL E O 1
ATOM 12431 N N . ASP E 1 251 ? 96.500 49.462 36.075 1.00 52.15 239 ASP E N 1
ATOM 12432 C CA . ASP E 1 251 ? 96.479 48.971 34.718 1.00 57.30 239 ASP E CA 1
ATOM 12433 C C . ASP E 1 251 ? 97.451 47.816 34.516 1.00 59.40 239 ASP E C 1
ATOM 12434 O O . ASP E 1 251 ? 97.058 46.743 34.056 1.00 60.84 239 ASP E O 1
ATOM 12439 N N . GLY E 1 252 ? 98.715 48.034 34.869 1.00 59.17 240 GLY E N 1
ATOM 12440 C CA . GLY E 1 252 ? 99.763 47.066 34.588 1.00 58.22 240 GLY E CA 1
ATOM 12441 C C . GLY E 1 252 ? 99.690 45.775 35.384 1.00 56.17 240 GLY E C 1
ATOM 12442 O O . GLY E 1 252 ? 100.079 44.721 34.883 1.00 57.06 240 GLY E O 1
ATOM 12443 N N . PHE E 1 253 ? 99.183 45.855 36.614 1.00 42.80 241 PHE E N 1
ATOM 12444 C CA . PHE E 1 253 ? 99.195 44.728 37.551 1.00 43.62 241 PHE E CA 1
ATOM 12445 C C . PHE E 1 253 ? 97.781 44.174 37.762 1.00 41.45 241 PHE E C 1
ATOM 12446 O O . PHE E 1 253 ? 97.488 43.015 37.446 1.00 41.19 241 PHE E O 1
ATOM 12454 N N . MET E 1 254 ? 96.894 45.009 38.289 1.00 38.86 242 MET E N 1
ATOM 12455 C CA . MET E 1 254 ? 95.589 44.534 38.729 1.00 36.55 242 MET E CA 1
ATOM 12456 C C . MET E 1 254 ? 94.640 44.178 37.572 1.00 37.85 242 MET E C 1
ATOM 12457 O O . MET E 1 254 ? 94.046 43.093 37.563 1.00 37.46 242 MET E O 1
ATOM 12462 N N . LYS E 1 255 ? 94.495 45.073 36.596 1.00 38.96 243 LYS E N 1
ATOM 12463 C CA . LYS E 1 255 ? 93.608 44.810 35.466 1.00 39.45 243 LYS E CA 1
ATOM 12464 C C . LYS E 1 255 ? 94.137 43.637 34.651 1.00 42.20 243 LYS E C 1
ATOM 12465 O O . LYS E 1 255 ? 93.378 42.776 34.202 1.00 44.13 243 LYS E O 1
ATOM 12471 N N . ARG E 1 256 ? 95.450 43.607 34.465 1.00 43.61 244 ARG E N 1
ATOM 12472 C CA . ARG E 1 256 ? 96.071 42.538 33.699 1.00 46.49 244 ARG E CA 1
ATOM 12473 C C . ARG E 1 256 ? 95.802 41.181 34.354 1.00 44.74 244 ARG E C 1
ATOM 12474 O O . ARG E 1 256 ? 95.583 40.179 33.656 1.00 45.27 244 ARG E O 1
ATOM 12482 N N . TYR E 1 257 ? 95.822 41.152 35.685 1.00 39.72 245 TYR E N 1
ATOM 12483 C CA . TYR E 1 257 ? 95.620 39.911 36.429 1.00 40.16 245 TYR E CA 1
ATOM 12484 C C . TYR E 1 257 ? 94.233 39.325 36.168 1.00 39.27 245 TYR E C 1
ATOM 12485 O O . TYR E 1 257 ? 94.105 38.128 35.905 1.00 39.37 245 TYR E O 1
ATOM 12494 N N . PHE E 1 258 ? 93.201 40.168 36.253 1.00 36.53 246 PHE E N 1
ATOM 12495 C CA . PHE E 1 258 ? 91.825 39.711 36.070 1.00 35.87 246 PHE E CA 1
ATOM 12496 C C . PHE E 1 258 ? 91.383 39.654 34.610 1.00 41.50 246 PHE E C 1
ATOM 12497 O O . PHE E 1 258 ? 90.399 38.988 34.302 1.00 42.46 246 PHE E O 1
ATOM 12505 N N . ALA E 1 259 ? 92.111 40.342 33.728 1.00 40.08 247 ALA E N 1
ATOM 12506 C CA . ALA E 1 259 ? 91.738 40.460 32.303 1.00 45.82 247 ALA E CA 1
ATOM 12507 C C . ALA E 1 259 ? 91.337 39.144 31.609 1.00 47.04 247 ALA E C 1
ATOM 12508 O O . ALA E 1 259 ? 90.317 39.103 30.933 1.00 49.02 247 ALA E O 1
ATOM 12510 N N . PRO E 1 260 ? 92.122 38.064 31.764 1.00 46.82 248 PRO E N 1
ATOM 12511 C CA . PRO E 1 260 ? 91.742 36.887 30.968 1.00 45.20 248 PRO E CA 1
ATOM 12512 C C . PRO E 1 260 ? 90.799 35.909 31.676 1.00 42.82 248 PRO E C 1
ATOM 12513 O O . PRO E 1 260 ? 90.571 34.823 31.160 1.00 43.80 248 PRO E O 1
ATOM 12517 N N . MET E 1 261 ? 90.256 36.283 32.832 1.00 40.31 249 MET E N 1
ATOM 12518 C CA . MET E 1 261 ? 89.524 35.316 33.637 1.00 40.73 249 MET E CA 1
ATOM 12519 C C . MET E 1 261 ? 88.066 35.220 33.223 1.00 42.33 249 MET E C 1
ATOM 12520 O O . MET E 1 261 ? 87.563 36.077 32.495 1.00 44.74 249 MET E O 1
ATOM 12525 N N . ASP E 1 262 ? 87.395 34.159 33.662 1.00 39.85 250 ASP E N 1
ATOM 12526 C CA . ASP E 1 262 ? 86.008 33.931 33.262 1.00 40.77 250 ASP E CA 1
ATOM 12527 C C . ASP E 1 262 ? 85.021 34.422 34.314 1.00 39.66 250 ASP E C 1
ATOM 12528 O O . ASP E 1 262 ? 85.041 33.954 35.453 1.00 38.04 250 ASP E O 1
ATOM 12533 N N . PRO E 1 263 ? 84.158 35.383 33.934 1.00 38.75 251 PRO E N 1
ATOM 12534 C CA . PRO E 1 263 ? 83.220 35.973 34.898 1.00 36.86 251 PRO E CA 1
ATOM 12535 C C . PRO E 1 263 ? 82.376 34.940 35.667 1.00 35.60 251 PRO E C 1
ATOM 12536 O O . PRO E 1 263 ? 82.239 35.096 36.877 1.00 34.71 251 PRO E O 1
ATOM 12540 N N . ASN E 1 264 ? 81.853 33.908 35.000 1.00 35.39 252 ASN E N 1
ATOM 12541 C CA . ASN E 1 264 ? 81.034 32.906 35.695 1.00 36.28 252 ASN E CA 1
ATOM 12542 C C . ASN E 1 264 ? 81.857 32.202 36.776 1.00 36.81 252 ASN E C 1
ATOM 12543 O O . ASN E 1 264 ? 81.375 31.955 37.898 1.00 36.38 252 ASN E O 1
ATOM 12548 N N . ASN E 1 265 ? 83.111 31.896 36.453 1.00 34.55 253 ASN E N 1
ATOM 12549 C CA . ASN E 1 265 ? 83.974 31.248 37.431 1.00 32.07 253 ASN E CA 1
ATOM 12550 C C . ASN E 1 265 ? 84.225 32.131 38.645 1.00 32.54 253 ASN E C 1
ATOM 12551 O O . ASN E 1 265 ? 84.147 31.666 39.795 1.00 29.82 253 ASN E O 1
ATOM 12556 N N . LEU E 1 266 ? 84.524 33.408 38.398 1.00 34.71 254 LEU E N 1
ATOM 12557 C CA . LEU E 1 266 ? 84.716 34.359 39.495 1.00 33.60 254 LEU E CA 1
ATOM 12558 C C . LEU E 1 266 ? 83.480 34.412 40.399 1.00 33.35 254 LEU E C 1
ATOM 12559 O O . LEU E 1 266 ? 83.597 34.455 41.627 1.00 30.71 254 LEU E O 1
ATOM 12564 N N . LEU E 1 267 ? 82.300 34.382 39.795 1.00 32.06 255 LEU E N 1
ATOM 12565 C CA . LEU E 1 267 ? 81.072 34.444 40.574 1.00 30.97 255 LEU E CA 1
ATOM 12566 C C . LEU E 1 267 ? 80.874 33.179 41.396 1.00 30.57 255 LEU E C 1
ATOM 12567 O O . LEU E 1 267 ? 80.445 33.266 42.529 1.00 29.91 255 LEU E O 1
ATOM 12572 N N . THR E 1 268 ? 81.182 32.012 40.827 1.00 30.60 256 THR E N 1
ATOM 12573 C CA . THR E 1 268 ? 81.161 30.774 41.593 1.00 29.28 256 THR E CA 1
ATOM 12574 C C . THR E 1 268 ? 82.054 30.878 42.838 1.00 31.32 256 THR E C 1
ATOM 12575 O O . THR E 1 268 ? 81.609 30.595 43.966 1.00 28.50 256 THR E O 1
ATOM 12579 N N . MET E 1 269 ? 83.302 31.298 42.654 1.00 30.13 257 MET E N 1
ATOM 12580 C CA . MET E 1 269 ? 84.222 31.376 43.801 1.00 29.12 257 MET E CA 1
ATOM 12581 C C . MET E 1 269 ? 83.835 32.470 44.765 1.00 28.45 257 MET E C 1
ATOM 12582 O O . MET E 1 269 ? 84.014 32.318 45.978 1.00 27.09 257 MET E O 1
ATOM 12587 N N . ALA E 1 270 ? 83.294 33.571 44.245 1.00 29.53 258 ALA E N 1
ATOM 12588 C CA . ALA E 1 270 ? 82.864 34.669 45.122 1.00 30.13 258 ALA E CA 1
ATOM 12589 C C . ALA E 1 270 ? 81.691 34.260 46.017 1.00 29.08 258 ALA E C 1
ATOM 12590 O O . ALA E 1 270 ? 81.657 34.562 47.226 1.00 27.57 258 ALA E O 1
ATOM 12592 N N . TRP E 1 271 ? 80.715 33.592 45.406 1.00 28.29 259 TRP E N 1
ATOM 12593 C CA . TRP E 1 271 ? 79.544 33.113 46.133 1.00 28.71 259 TRP E CA 1
ATOM 12594 C C . TRP E 1 271 ? 79.988 32.155 47.245 1.00 26.65 259 TRP E C 1
ATOM 12595 O O . TRP E 1 271 ? 79.487 32.201 48.375 1.00 26.33 259 TRP E O 1
ATOM 12606 N N . LYS E 1 272 ? 80.957 31.298 46.928 1.00 27.09 260 LYS E N 1
ATOM 12607 C CA . LYS E 1 272 ? 81.477 30.328 47.889 1.00 26.30 260 LYS E CA 1
ATOM 12608 C C . LYS E 1 272 ? 82.219 31.009 49.049 1.00 26.97 260 LYS E C 1
ATOM 12609 O O . LYS E 1 272 ? 82.023 30.691 50.234 1.00 24.72 260 LYS E O 1
ATOM 12615 N N . TRP E 1 273 ? 83.090 31.942 48.695 1.00 29.49 261 TRP E N 1
ATOM 12616 C CA . TRP E 1 273 ? 83.834 32.743 49.673 1.00 27.59 261 TRP E CA 1
ATOM 12617 C C . TRP E 1 273 ? 82.884 33.427 50.646 1.00 28.95 261 TRP E C 1
ATOM 12618 O O . TRP E 1 273 ? 83.114 33.444 51.849 1.00 25.32 261 TRP E O 1
ATOM 12629 N N . GLN E 1 274 ? 81.812 34.001 50.110 1.00 27.58 262 GLN E N 1
ATOM 12630 C CA . GLN E 1 274 ? 80.837 34.704 50.935 1.00 31.46 262 GLN E CA 1
ATOM 12631 C C . GLN E 1 274 ? 80.268 33.832 52.041 1.00 31.10 262 GLN E C 1
ATOM 12632 O O . GLN E 1 274 ? 79.925 34.336 53.102 1.00 30.18 262 GLN E O 1
ATOM 12638 N N . ARG E 1 275 ? 80.159 32.527 51.792 1.00 31.62 263 ARG E N 1
ATOM 12639 C CA . ARG E 1 275 ? 79.420 31.632 52.707 1.00 31.90 263 ARG E CA 1
ATOM 12640 C C . ARG E 1 275 ? 80.283 30.698 53.542 1.00 31.98 263 ARG E C 1
ATOM 12641 O O . ARG E 1 275 ? 79.746 29.839 54.258 1.00 31.65 263 ARG E O 1
ATOM 12649 N N . GLY E 1 276 ? 81.606 30.866 53.488 1.00 31.21 264 GLY E N 1
ATOM 12650 C CA . GLY E 1 276 ? 82.503 30.103 54.336 1.00 29.39 264 GLY E CA 1
ATOM 12651 C C . GLY E 1 276 ? 82.105 30.249 55.797 1.00 29.71 264 GLY E C 1
ATOM 12652 O O . GLY E 1 276 ? 82.074 31.358 56.349 1.00 28.63 264 GLY E O 1
ATOM 12653 N N . ASP E 1 277 ? 81.778 29.122 56.428 1.00 28.47 265 ASP E N 1
ATOM 12654 C CA . ASP E 1 277 ? 81.278 29.137 57.797 1.00 27.30 265 ASP E CA 1
ATOM 12655 C C . ASP E 1 277 ? 81.302 27.744 58.402 1.00 28.24 265 ASP E C 1
ATOM 12656 O O . ASP E 1 277 ? 80.381 26.947 58.187 1.00 27.32 265 ASP E O 1
ATOM 12661 N N . VAL E 1 278 ? 82.348 27.440 59.167 1.00 27.45 266 VAL E N 1
ATOM 12662 C CA . VAL E 1 278 ? 82.405 26.125 59.775 1.00 26.89 266 VAL E CA 1
ATOM 12663 C C . VAL E 1 278 ? 81.358 25.973 60.878 1.00 26.28 266 VAL E C 1
ATOM 12664 O O . VAL E 1 278 ? 81.116 24.857 61.326 1.00 28.79 266 VAL E O 1
ATOM 12668 N N . SER E 1 279 ? 80.740 27.068 61.323 1.00 25.63 267 SER E N 1
ATOM 12669 C CA . SER E 1 279 ? 79.786 26.975 62.431 1.00 28.91 267 SER E CA 1
ATOM 12670 C C . SER E 1 279 ? 78.444 26.367 61.960 1.00 30.21 267 SER E C 1
ATOM 12671 O O . SER E 1 279 ? 77.594 25.991 62.778 1.00 30.02 267 SER E O 1
ATOM 12674 N N . ARG E 1 280 ? 78.268 26.227 60.643 1.00 27.87 268 ARG E N 1
ATOM 12675 C CA . ARG E 1 280 ? 77.123 25.482 60.111 1.00 32.97 268 ARG E CA 1
ATOM 12676 C C . ARG E 1 280 ? 77.002 24.075 60.692 1.00 34.22 268 ARG E C 1
ATOM 12677 O O . ARG E 1 280 ? 75.901 23.512 60.766 1.00 33.66 268 ARG E O 1
ATOM 12685 N N . HIS E 1 281 ? 78.135 23.511 61.109 1.00 33.42 269 HIS E N 1
ATOM 12686 C CA . HIS E 1 281 ? 78.159 22.172 61.678 1.00 37.24 269 HIS E CA 1
ATOM 12687 C C . HIS E 1 281 ? 77.567 22.136 63.076 1.00 37.64 269 HIS E C 1
ATOM 12688 O O . HIS E 1 281 ? 77.157 21.072 63.548 1.00 38.10 269 HIS E O 1
ATOM 12695 N N . THR E 1 282 ? 77.508 23.288 63.734 1.00 31.85 270 THR E N 1
ATOM 12696 C CA . THR E 1 282 ? 77.126 23.339 65.144 1.00 35.21 270 THR E CA 1
ATOM 12697 C C . THR E 1 282 ? 76.055 24.383 65.423 1.00 34.13 270 THR E C 1
ATOM 12698 O O . THR E 1 282 ? 76.009 24.951 66.510 1.00 32.91 270 THR E O 1
ATOM 12702 N N . GLY E 1 283 ? 75.218 24.650 64.428 1.00 32.49 271 GLY E N 1
ATOM 12703 C CA . GLY E 1 283 ? 74.056 25.494 64.607 1.00 33.80 271 GLY E CA 1
ATOM 12704 C C . GLY E 1 283 ? 74.386 26.963 64.699 1.00 33.11 271 GLY E C 1
ATOM 12705 O O . GLY E 1 283 ? 73.583 27.757 65.196 1.00 33.21 271 GLY E O 1
ATOM 12706 N N . GLY E 1 284 ? 75.563 27.332 64.214 1.00 30.89 272 GLY E N 1
ATOM 12707 C CA . GLY E 1 284 ? 75.993 28.712 64.306 1.00 30.46 272 GLY E CA 1
ATOM 12708 C C . GLY E 1 284 ? 76.853 28.975 65.517 1.00 31.94 272 GLY E C 1
ATOM 12709 O O . GLY E 1 284 ? 77.292 30.099 65.720 1.00 33.46 272 GLY E O 1
ATOM 12710 N N . ASP E 1 285 ? 77.120 27.940 66.318 1.00 32.10 273 ASP E N 1
ATOM 12711 C CA . ASP E 1 285 ? 77.956 28.084 67.516 1.00 33.05 273 ASP E CA 1
ATOM 12712 C C . ASP E 1 285 ? 79.431 27.926 67.155 1.00 31.65 273 ASP E C 1
ATOM 12713 O O . ASP E 1 285 ? 79.946 26.800 67.127 1.00 32.97 273 ASP E O 1
ATOM 12718 N N . LEU E 1 286 ? 80.113 29.043 66.917 1.00 28.27 274 LEU E N 1
ATOM 12719 C CA . LEU E 1 286 ? 81.478 28.994 66.415 1.00 26.82 274 LEU E CA 1
ATOM 12720 C C . LEU E 1 286 ? 82.457 28.378 67.429 1.00 26.98 274 LEU E C 1
ATOM 12721 O O . LEU E 1 286 ? 83.339 27.591 67.060 1.00 27.81 274 LEU E O 1
ATOM 12726 N N . ALA E 1 287 ? 82.287 28.698 68.709 1.00 28.42 275 ALA E N 1
ATOM 12727 C CA . ALA E 1 287 ? 83.166 28.143 69.744 1.00 28.02 275 ALA E CA 1
ATOM 12728 C C . ALA E 1 287 ? 83.052 26.642 69.793 1.00 30.80 275 ALA E C 1
ATOM 12729 O O . ALA E 1 287 ? 84.055 25.948 70.030 1.00 33.22 275 ALA E O 1
ATOM 12731 N N . LYS E 1 288 ? 81.829 26.132 69.599 1.00 30.56 276 LYS E N 1
ATOM 12732 C CA . LYS E 1 288 ? 81.635 24.692 69.610 1.00 33.40 276 LYS E CA 1
ATOM 12733 C C . LYS E 1 288 ? 82.370 24.068 68.414 1.00 31.14 276 LYS E C 1
ATOM 12734 O O . LYS E 1 288 ? 83.086 23.079 68.574 1.00 32.90 276 LYS E O 1
ATOM 12740 N N . ALA E 1 289 ? 82.201 24.647 67.223 1.00 30.95 277 ALA E N 1
ATOM 12741 C CA . ALA E 1 289 ? 82.856 24.119 66.023 1.00 29.37 277 ALA E CA 1
ATOM 12742 C C . ALA E 1 289 ? 84.377 24.128 66.158 1.00 29.31 277 ALA E C 1
ATOM 12743 O O . ALA E 1 289 ? 85.019 23.098 66.008 1.00 32.61 277 ALA E O 1
ATOM 12745 N N . LEU E 1 290 ? 84.942 25.302 66.431 1.00 29.76 278 LEU E N 1
ATOM 12746 C CA . LEU E 1 290 ? 86.390 25.440 66.620 1.00 28.97 278 LEU E CA 1
ATOM 12747 C C . LEU E 1 290 ? 86.922 24.574 67.766 1.00 28.26 278 LEU E C 1
ATOM 12748 O O . LEU E 1 290 ? 88.073 24.118 67.713 1.00 29.42 278 LEU E O 1
ATOM 12753 N N . GLY E 1 291 ? 86.074 24.291 68.758 1.00 28.82 279 GLY E N 1
ATOM 12754 C CA . GLY E 1 291 ? 86.451 23.446 69.892 1.00 33.92 279 GLY E CA 1
ATOM 12755 C C . GLY E 1 291 ? 86.644 21.987 69.497 1.00 38.70 279 GLY E C 1
ATOM 12756 O O . GLY E 1 291 ? 87.254 21.217 70.234 1.00 40.52 279 GLY E O 1
ATOM 12757 N N . ARG E 1 292 ? 86.143 21.620 68.314 1.00 38.61 280 ARG E N 1
ATOM 12758 C CA . ARG E 1 292 ? 86.322 20.275 67.743 1.00 41.00 280 ARG E CA 1
ATOM 12759 C C . ARG E 1 292 ? 87.706 20.028 67.132 1.00 37.29 280 ARG E C 1
ATOM 12760 O O . ARG E 1 292 ? 88.083 18.888 66.869 1.00 39.46 280 ARG E O 1
ATOM 12768 N N . ILE E 1 293 ? 88.437 21.097 66.844 1.00 31.93 281 ILE E N 1
ATOM 12769 C CA . ILE E 1 293 ? 89.749 20.975 66.202 1.00 30.57 281 ILE E CA 1
ATOM 12770 C C . ILE E 1 293 ? 90.776 20.297 67.105 1.00 33.85 281 ILE E C 1
ATOM 12771 O O . ILE E 1 293 ? 90.945 20.682 68.267 1.00 36.73 281 ILE E O 1
ATOM 12776 N N . LYS E 1 294 ? 91.441 19.274 66.567 1.00 38.84 282 LYS E N 1
ATOM 12777 C CA . LYS E 1 294 ? 92.464 18.518 67.277 1.00 39.36 282 LYS E CA 1
ATOM 12778 C C . LYS E 1 294 ? 93.852 18.788 66.694 1.00 37.23 282 LYS E C 1
ATOM 12779 O O . LYS E 1 294 ? 94.872 18.499 67.320 1.00 36.16 282 LYS E O 1
ATOM 12785 N N . ALA E 1 295 ? 93.878 19.299 65.470 1.00 33.55 283 ALA E N 1
ATOM 12786 C CA . ALA E 1 295 ? 95.112 19.723 64.811 1.00 32.89 283 ALA E CA 1
ATOM 12787 C C . ALA E 1 295 ? 95.845 20.787 65.594 1.00 34.47 283 ALA E C 1
ATOM 12788 O O . ALA E 1 295 ? 95.215 21.678 66.169 1.00 32.42 283 ALA E O 1
ATOM 12790 N N . LYS E 1 296 ? 97.171 20.718 65.578 1.00 35.74 284 LYS E N 1
ATOM 12791 C CA . LYS E 1 296 ? 98.001 21.823 66.054 1.00 34.06 284 LYS E CA 1
ATOM 12792 C C . LYS E 1 296 ? 97.857 22.926 65.019 1.00 30.35 284 LYS E C 1
ATOM 12793 O O . LYS E 1 296 ? 98.238 22.738 63.864 1.00 28.47 284 LYS E O 1
ATOM 12799 N N . THR E 1 297 ? 97.323 24.067 65.436 1.00 27.72 285 THR E N 1
ATOM 12800 C CA . THR E 1 297 ? 96.901 25.107 64.485 1.00 26.79 285 THR E CA 1
ATOM 12801 C C . THR E 1 297 ? 97.622 26.436 64.712 1.00 27.12 285 THR E C 1
ATOM 12802 O O . THR E 1 297 ? 97.733 26.907 65.842 1.00 28.31 285 THR E O 1
ATOM 12806 N N . TYR E 1 298 ? 98.160 26.996 63.630 1.00 28.42 286 TYR E N 1
ATOM 12807 C CA . TYR E 1 298 ? 98.660 28.366 63.632 1.00 28.80 286 TYR E CA 1
ATOM 12808 C C . TYR E 1 298 ? 97.655 29.234 62.892 1.00 27.22 286 TYR E C 1
ATOM 12809 O O . TYR E 1 298 ? 97.260 28.920 61.760 1.00 27.70 286 TYR E O 1
ATOM 12818 N N . VAL E 1 299 ? 97.243 30.315 63.539 1.00 26.59 287 VAL E N 1
ATOM 12819 C CA . VAL E 1 299 ? 96.335 31.288 62.934 1.00 26.42 287 VAL E CA 1
ATOM 12820 C C . VAL E 1 299 ? 97.173 32.504 62.535 1.00 24.82 287 VAL E C 1
ATOM 12821 O O . VAL E 1 299 ? 97.806 33.120 63.397 1.00 26.65 287 VAL E O 1
ATOM 12825 N N . MET E 1 300 ? 97.214 32.803 61.232 1.00 24.50 288 MET E N 1
ATOM 12826 C CA . MET E 1 300 ? 98.217 33.703 60.666 1.00 24.83 288 MET E CA 1
ATOM 12827 C C . MET E 1 300 ? 97.614 34.775 59.756 1.00 24.62 288 MET E C 1
ATOM 12828 O O . MET E 1 300 ? 97.748 34.706 58.539 1.00 25.15 288 MET E O 1
ATOM 12833 N N . PRO E 1 301 ? 96.933 35.767 60.360 1.00 23.07 289 PRO E N 1
ATOM 12834 C CA . PRO E 1 301 ? 96.467 36.899 59.562 1.00 22.54 289 PRO E CA 1
ATOM 12835 C C . PRO E 1 301 ? 97.662 37.737 59.094 1.00 24.49 289 PRO E C 1
ATOM 12836 O O . PRO E 1 301 ? 98.777 37.599 59.591 1.00 25.57 289 PRO E O 1
ATOM 12840 N N . ILE E 1 302 ? 97.424 38.596 58.119 1.00 24.42 290 ILE E N 1
ATOM 12841 C CA . ILE E 1 302 ? 98.442 39.536 57.686 1.00 21.60 290 ILE E CA 1
ATOM 12842 C C . ILE E 1 302 ? 98.125 40.874 58.313 1.00 21.25 290 ILE E C 1
ATOM 12843 O O . ILE E 1 302 ? 96.981 41.320 58.250 1.00 20.53 290 ILE E O 1
ATOM 12848 N N . SER E 1 303 ? 99.129 41.529 58.907 1.00 24.92 291 SER E N 1
ATOM 12849 C CA . SER E 1 303 ? 98.888 42.704 59.746 1.00 25.26 291 SER E CA 1
ATOM 12850 C C . SER E 1 303 ? 98.010 43.782 59.100 1.00 27.86 291 SER E C 1
ATOM 12851 O O . SER E 1 303 ? 97.119 44.358 59.748 1.00 26.53 291 SER E O 1
ATOM 12854 N N . HIS E 1 304 ? 98.253 44.057 57.824 1.00 24.01 292 HIS E N 1
ATOM 12855 C CA . HIS E 1 304 ? 97.553 45.145 57.163 1.00 26.20 292 HIS E CA 1
ATOM 12856 C C . HIS E 1 304 ? 96.437 44.665 56.223 1.00 27.68 292 HIS E C 1
ATOM 12857 O O . HIS E 1 304 ? 95.956 45.430 55.376 1.00 27.51 292 HIS E O 1
ATOM 12864 N N . ASP E 1 305 ? 96.020 43.414 56.400 1.00 27.22 293 ASP E N 1
ATOM 12865 C CA . ASP E 1 305 ? 94.890 42.874 55.630 1.00 25.52 293 ASP E CA 1
ATOM 12866 C C . ASP E 1 305 ? 93.647 43.711 55.968 1.00 26.11 293 ASP E C 1
ATOM 12867 O O . ASP E 1 305 ? 93.275 43.812 57.144 1.00 24.36 293 ASP E O 1
ATOM 12872 N N . GLN E 1 306 ? 93.006 44.281 54.945 1.00 24.54 294 GLN E N 1
ATOM 12873 C CA . GLN E 1 306 ? 91.846 45.156 55.133 1.00 25.67 294 GLN E CA 1
ATOM 12874 C C . GLN E 1 306 ? 90.523 44.425 55.351 1.00 24.30 294 GLN E C 1
ATOM 12875 O O . GLN E 1 306 ? 89.553 45.047 55.794 1.00 22.29 294 GLN E O 1
ATOM 12881 N N . PHE E 1 307 ? 90.438 43.142 55.007 1.00 24.24 295 PHE E N 1
ATOM 12882 C CA . PHE E 1 307 ? 89.156 42.459 55.186 1.00 27.59 295 PHE E CA 1
ATOM 12883 C C . PHE E 1 307 ? 89.183 41.146 55.990 1.00 27.32 295 PHE E C 1
ATOM 12884 O O . PHE E 1 307 ? 88.174 40.795 56.604 1.00 29.68 295 PHE E O 1
ATOM 12892 N N . PHE E 1 308 ? 90.295 40.425 56.012 1.00 25.14 296 PHE E N 1
ATOM 12893 C CA . PHE E 1 308 ? 90.424 39.331 56.992 1.00 23.93 296 PHE E CA 1
ATOM 12894 C C . PHE E 1 308 ? 91.336 39.852 58.115 1.00 26.16 296 PHE E C 1
ATOM 12895 O O . PHE E 1 308 ? 92.556 39.641 58.085 1.00 28.61 296 PHE E O 1
ATOM 12903 N N . THR E 1 309 ? 90.767 40.577 59.074 1.00 24.12 297 THR E N 1
ATOM 12904 C CA . THR E 1 309 ? 91.603 41.394 59.931 1.00 22.85 297 THR E CA 1
ATOM 12905 C C . THR E 1 309 ? 92.287 40.597 61.055 1.00 26.63 297 THR E C 1
ATOM 12906 O O . THR E 1 309 ? 91.865 39.491 61.406 1.00 24.56 297 THR E O 1
ATOM 12910 N N . VAL E 1 310 ? 93.330 41.197 61.616 1.00 29.42 298 VAL E N 1
ATOM 12911 C CA . VAL E 1 310 ? 94.014 40.641 62.788 1.00 31.39 298 VAL E CA 1
ATOM 12912 C C . VAL E 1 310 ? 93.009 40.400 63.919 1.00 31.24 298 VAL E C 1
ATOM 12913 O O . VAL E 1 310 ? 92.994 39.330 64.508 1.00 30.16 298 VAL E O 1
ATOM 12917 N N . ASP E 1 311 ? 92.140 41.373 64.191 1.00 28.85 299 ASP E N 1
ATOM 12918 C CA . ASP E 1 311 ? 91.129 41.206 65.240 1.00 32.03 299 ASP E CA 1
ATOM 12919 C C . ASP E 1 311 ? 90.188 40.020 64.983 1.00 28.25 299 ASP E C 1
ATOM 12920 O O . ASP E 1 311 ? 89.935 39.237 65.904 1.00 28.65 299 ASP E O 1
ATOM 12925 N N . ASP E 1 312 ? 89.668 39.904 63.751 1.00 28.35 300 ASP E N 1
ATOM 12926 C CA . ASP E 1 312 ? 88.793 38.783 63.365 1.00 29.22 300 ASP E CA 1
ATOM 12927 C C . ASP E 1 312 ? 89.477 37.464 63.651 1.00 29.97 300 ASP E C 1
ATOM 12928 O O . ASP E 1 312 ? 88.891 36.549 64.255 1.00 29.78 300 ASP E O 1
ATOM 12933 N N . CYS E 1 313 ? 90.726 37.369 63.192 1.00 23.97 301 CYS E N 1
ATOM 12934 C CA . CYS E 1 313 ? 91.453 36.111 63.293 1.00 22.62 301 CYS E CA 1
ATOM 12935 C C . CYS E 1 313 ? 91.882 35.793 64.733 1.00 22.88 301 CYS E C 1
ATOM 12936 O O . CYS E 1 313 ? 91.882 34.634 65.128 1.00 23.71 301 CYS E O 1
ATOM 12939 N N . LEU E 1 314 ? 92.241 36.814 65.508 1.00 21.24 302 LEU E N 1
ATOM 12940 C CA . LEU E 1 314 ? 92.620 36.590 66.901 1.00 23.47 302 LEU E CA 1
ATOM 12941 C C . LEU E 1 314 ? 91.425 36.065 67.698 1.00 25.45 302 LEU E C 1
ATOM 12942 O O . LEU E 1 314 ? 91.554 35.179 68.543 1.00 28.84 302 LEU E O 1
ATOM 12947 N N . SER E 1 315 ? 90.268 36.655 67.423 1.00 28.19 303 SER E N 1
ATOM 12948 C CA . SER E 1 315 ? 89.017 36.284 68.064 1.00 32.47 303 SER E CA 1
ATOM 12949 C C . SER E 1 315 ? 88.706 34.781 67.863 1.00 30.48 303 SER E C 1
ATOM 12950 O O . SER E 1 315 ? 88.250 34.087 68.777 1.00 29.50 303 SER E O 1
ATOM 12953 N N . GLU E 1 316 ? 88.984 34.281 66.668 1.00 27.48 304 GLU E N 1
ATOM 12954 C CA . GLU E 1 316 ? 88.792 32.872 66.391 1.00 26.09 304 GLU E CA 1
ATOM 12955 C C . GLU E 1 316 ? 89.893 32.009 67.001 1.00 27.39 304 GLU E C 1
ATOM 12956 O O . GLU E 1 316 ? 89.611 30.941 67.537 1.00 30.93 304 GLU E O 1
ATOM 12962 N N . GLN E 1 317 ? 91.145 32.468 66.919 1.00 25.05 305 GLN E N 1
ATOM 12963 C CA . GLN E 1 317 ? 92.263 31.716 67.511 1.00 27.25 305 GLN E CA 1
ATOM 12964 C C . GLN E 1 317 ? 92.045 31.434 68.995 1.00 26.24 305 GLN E C 1
ATOM 12965 O O . GLN E 1 317 ? 92.421 30.374 69.502 1.00 26.54 305 GLN E O 1
ATOM 12971 N N . LYS E 1 318 ? 91.426 32.375 69.705 1.00 26.34 306 LYS E N 1
ATOM 12972 C CA . LYS E 1 318 ? 91.179 32.170 71.127 1.00 29.34 306 LYS E CA 1
ATOM 12973 C C . LYS E 1 318 ? 90.206 31.013 71.397 1.00 29.60 306 LYS E C 1
ATOM 12974 O O . LYS E 1 318 ? 90.135 30.524 72.516 1.00 29.95 306 LYS E O 1
ATOM 12980 N N . MET E 1 319 ? 89.464 30.582 70.381 1.00 27.61 307 MET E N 1
ATOM 12981 C CA . MET E 1 319 ? 88.506 29.479 70.526 1.00 29.43 307 MET E CA 1
ATOM 12982 C C . MET E 1 319 ? 89.051 28.128 70.071 1.00 30.81 307 MET E C 1
ATOM 12983 O O . MET E 1 319 ? 88.377 27.105 70.213 1.00 30.80 307 MET E O 1
ATOM 12988 N N . ILE E 1 320 ? 90.260 28.118 69.513 1.00 32.61 308 ILE E N 1
ATOM 12989 C CA . ILE E 1 320 ? 90.852 26.871 69.023 1.00 30.61 308 ILE E CA 1
ATOM 12990 C C . ILE E 1 320 ? 91.850 26.352 70.047 1.00 33.36 308 ILE E C 1
ATOM 12991 O O . ILE E 1 320 ? 92.896 26.972 70.239 1.00 31.42 308 ILE E O 1
ATOM 12996 N N . PRO E 1 321 ? 91.548 25.205 70.682 1.00 35.95 309 PRO E N 1
ATOM 12997 C CA . PRO E 1 321 ? 92.415 24.575 71.697 1.00 39.92 309 PRO E CA 1
ATOM 12998 C C . PRO E 1 321 ? 93.855 24.338 71.217 1.00 41.68 309 PRO E C 1
ATOM 12999 O O . PRO E 1 321 ? 94.052 23.880 70.100 1.00 39.82 309 PRO E O 1
ATOM 13003 N N . ASN E 1 322 ? 94.831 24.681 72.061 1.00 43.58 310 ASN E N 1
ATOM 13004 C CA . ASN E 1 322 ? 96.275 24.506 71.802 1.00 47.19 310 ASN E CA 1
ATOM 13005 C C . ASN E 1 322 ? 96.804 25.174 70.509 1.00 42.99 310 ASN E C 1
ATOM 13006 O O . ASN E 1 322 ? 97.917 24.885 70.052 1.00 46.42 310 ASN E O 1
ATOM 13011 N N . SER E 1 323 ? 96.041 26.106 69.953 1.00 35.12 311 SER E N 1
ATOM 13012 C CA . SER E 1 323 ? 96.497 26.860 68.794 1.00 31.94 311 SER E CA 1
ATOM 13013 C C . SER E 1 323 ? 97.453 27.973 69.179 1.00 31.12 311 SER E C 1
ATOM 13014 O O . SER E 1 323 ? 97.644 28.269 70.377 1.00 32.05 311 SER E O 1
ATOM 13017 N N . GLU E 1 324 ? 98.050 28.603 68.168 1.00 28.39 312 GLU E N 1
ATOM 13018 C CA . GLU E 1 324 ? 98.927 29.743 68.430 1.00 27.52 312 GLU E CA 1
ATOM 13019 C C . GLU E 1 324 ? 98.596 30.855 67.460 1.00 24.93 312 GLU E C 1
ATOM 13020 O O . GLU E 1 324 ? 98.271 30.604 66.303 1.00 25.35 312 GLU E O 1
ATOM 13026 N N . PHE E 1 325 ? 98.676 32.085 67.945 1.00 25.99 313 PHE E N 1
ATOM 13027 C CA . PHE E 1 325 ? 98.510 33.265 67.102 1.00 28.29 313 PHE E CA 1
ATOM 13028 C C . PHE E 1 325 ? 99.872 33.669 66.544 1.00 27.95 313 PHE E C 1
ATOM 13029 O O . PHE E 1 325 ? 100.767 34.021 67.307 1.00 26.38 313 PHE E O 1
ATOM 13037 N N . ARG E 1 326 ? 100.042 33.603 65.232 1.00 26.50 314 ARG E N 1
ATOM 13038 C CA . ARG E 1 326 ? 101.317 33.938 64.598 1.00 28.10 314 ARG E CA 1
ATOM 13039 C C . ARG E 1 326 ? 101.057 34.879 63.430 1.00 28.19 314 ARG E C 1
ATOM 13040 O O . ARG E 1 326 ? 101.133 34.472 62.278 1.00 28.32 314 ARG E O 1
ATOM 13048 N N . PRO E 1 327 ? 100.762 36.146 63.722 1.00 28.37 315 PRO E N 1
ATOM 13049 C CA . PRO E 1 327 ? 100.453 37.059 62.610 1.00 26.41 315 PRO E CA 1
ATOM 13050 C C . PRO E 1 327 ? 101.689 37.366 61.760 1.00 29.00 315 PRO E C 1
ATOM 13051 O O . PRO E 1 327 ? 102.815 37.380 62.261 1.00 30.30 315 PRO E O 1
ATOM 13055 N N . LEU E 1 328 ? 101.476 37.582 60.471 1.00 28.44 316 LEU E N 1
ATOM 13056 C CA . LEU E 1 328 ? 102.541 37.943 59.530 1.00 28.77 316 LEU E CA 1
ATOM 13057 C C . LEU E 1 328 ? 102.577 39.455 59.415 1.00 31.05 316 LEU E C 1
ATOM 13058 O O . LEU E 1 328 ? 101.531 40.094 59.285 1.00 31.42 316 LEU E O 1
ATOM 13063 N N . ARG E 1 329 ? 103.759 40.044 59.488 1.00 30.81 317 ARG E N 1
ATOM 13064 C CA . ARG E 1 329 ? 103.867 41.492 59.399 1.00 32.21 317 ARG E CA 1
ATOM 13065 C C . ARG E 1 329 ? 104.215 41.889 57.965 1.00 32.98 317 ARG E C 1
ATOM 13066 O O . ARG E 1 329 ? 105.298 41.552 57.460 1.00 33.55 317 ARG E O 1
ATOM 13074 N N . SER E 1 330 ? 103.278 42.558 57.300 1.00 31.64 318 SER E N 1
ATOM 13075 C CA . SER E 1 330 ? 103.492 43.050 55.942 1.00 31.80 318 SER E CA 1
ATOM 13076 C C . SER E 1 330 ? 102.503 44.142 55.645 1.00 31.61 318 SER E C 1
ATOM 13077 O O . SER E 1 330 ? 101.298 43.943 55.792 1.00 31.55 318 SER E O 1
ATOM 13080 N N . ILE E 1 331 ? 102.999 45.285 55.192 1.00 31.48 319 ILE E N 1
ATOM 13081 C CA . ILE E 1 331 ? 102.090 46.338 54.775 1.00 31.48 319 ILE E CA 1
ATOM 13082 C C . ILE E 1 331 ? 101.470 46.030 53.415 1.00 30.36 319 ILE E C 1
ATOM 13083 O O . ILE E 1 331 ? 100.583 46.743 52.972 1.00 29.62 319 ILE E O 1
ATOM 13088 N N . ASP E 1 332 ? 101.899 44.954 52.756 1.00 30.76 320 ASP E N 1
ATOM 13089 C CA . ASP E 1 332 ? 101.264 44.600 51.488 1.00 30.05 320 ASP E CA 1
ATOM 13090 C C . ASP E 1 332 ? 99.829 44.117 51.688 1.00 28.84 320 ASP E C 1
ATOM 13091 O O . ASP E 1 332 ? 99.083 43.974 50.722 1.00 28.19 320 ASP E O 1
ATOM 13096 N N . GLY E 1 333 ? 99.432 43.885 52.937 1.00 26.89 321 GLY E N 1
ATOM 13097 C CA . GLY E 1 333 ? 98.059 43.493 53.217 1.00 24.33 321 GLY E CA 1
ATOM 13098 C C . GLY E 1 333 ? 97.720 42.167 52.582 1.00 25.66 321 GLY E C 1
ATOM 13099 O O . GLY E 1 333 ? 98.597 41.313 52.409 1.00 28.89 321 GLY E O 1
ATOM 13100 N N . HIS E 1 334 ? 96.462 42.002 52.199 1.00 24.06 322 HIS E N 1
ATOM 13101 C CA . HIS E 1 334 ? 95.966 40.697 51.759 1.00 25.81 322 HIS E CA 1
ATOM 13102 C C . HIS E 1 334 ? 96.729 40.142 50.562 1.00 27.39 322 HIS E C 1
ATOM 13103 O O . HIS E 1 334 ? 97.111 38.968 50.539 1.00 28.60 322 HIS E O 1
ATOM 13110 N N . LEU E 1 335 ? 96.968 40.988 49.567 1.00 26.83 323 LEU E N 1
ATOM 13111 C CA . LEU E 1 335 ? 97.511 40.481 48.320 1.00 27.95 323 LEU E CA 1
ATOM 13112 C C . LEU E 1 335 ? 99.009 40.252 48.447 1.00 28.96 323 LEU E C 1
ATOM 13113 O O . LEU E 1 335 ? 99.654 39.822 47.489 1.00 29.26 323 LEU E O 1
ATOM 13118 N N . GLY E 1 336 ? 99.544 40.501 49.642 1.00 26.60 324 GLY E N 1
ATOM 13119 C CA . GLY E 1 336 ? 100.842 39.975 50.017 1.00 29.51 324 GLY E CA 1
ATOM 13120 C C . GLY E 1 336 ? 100.948 38.451 49.852 1.00 32.07 324 GLY E C 1
ATOM 13121 O O . GLY E 1 336 ? 102.050 37.911 49.760 1.00 35.83 324 GLY E O 1
ATOM 13122 N N . LEU E 1 337 ? 99.801 37.768 49.843 1.00 32.48 325 LEU E N 1
ATOM 13123 C CA . LEU E 1 337 ? 99.709 36.349 49.473 1.00 33.49 325 LEU E CA 1
ATOM 13124 C C . LEU E 1 337 ? 100.2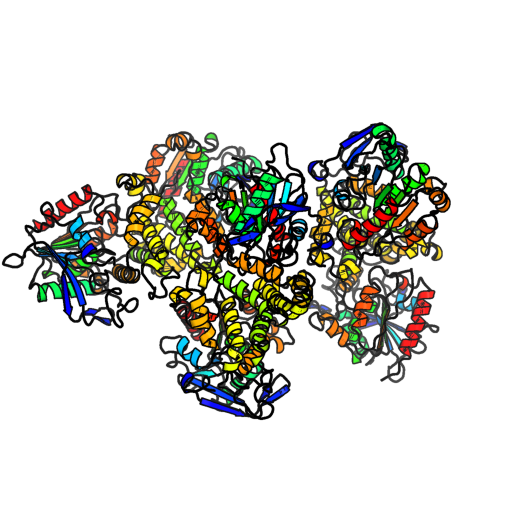40 36.061 48.064 1.00 34.46 325 LEU E C 1
ATOM 13125 O O . LEU E 1 337 ? 100.649 34.929 47.759 1.00 35.64 325 LEU E O 1
ATOM 13130 N N . PHE E 1 338 ? 100.222 37.069 47.193 1.00 36.18 326 PHE E N 1
ATOM 13131 C CA . PHE E 1 338 ? 100.760 36.910 45.842 1.00 40.76 326 PHE E CA 1
ATOM 13132 C C . PHE E 1 338 ? 102.293 36.825 45.853 1.00 41.44 326 PHE E C 1
ATOM 13133 O O . PHE E 1 338 ? 102.910 36.620 44.820 1.00 43.50 326 PHE E O 1
ATOM 13141 N N . GLY E 1 339 ? 102.905 36.991 47.020 1.00 38.66 327 GLY E N 1
ATOM 13142 C CA . GLY E 1 339 ? 104.346 36.846 47.143 1.00 39.74 327 GLY E CA 1
ATOM 13143 C C . GLY E 1 339 ? 105.122 38.106 46.795 1.00 40.85 327 GLY E C 1
ATOM 13144 O O . GLY E 1 339 ? 106.277 38.034 46.370 1.00 43.62 327 GLY E O 1
ATOM 13145 N N . THR E 1 340 ? 104.500 39.269 46.978 1.00 37.54 328 THR E N 1
ATOM 13146 C CA . THR E 1 340 ? 105.158 40.529 46.621 1.00 39.24 328 THR E CA 1
ATOM 13147 C C . THR E 1 340 ? 106.171 40.978 47.678 1.00 38.16 328 THR E C 1
ATOM 13148 O O . THR E 1 340 ? 107.027 41.823 47.413 1.00 40.27 328 THR E O 1
ATOM 13152 N N . ASP E 1 341 ? 106.077 40.390 48.863 1.00 36.07 329 ASP E N 1
ATOM 13153 C CA . ASP E 1 341 ? 106.881 40.784 50.013 1.00 37.56 329 ASP E CA 1
ATOM 13154 C C . ASP E 1 341 ? 107.700 39.593 50.471 1.00 37.57 329 ASP E C 1
ATOM 13155 O O . ASP E 1 341 ? 107.192 38.727 51.187 1.00 35.99 329 ASP E O 1
ATOM 13160 N N . ALA E 1 342 ? 108.968 39.549 50.061 1.00 40.00 330 ALA E N 1
ATOM 13161 C CA . ALA E 1 342 ? 109.864 38.454 50.430 1.00 39.18 330 ALA E CA 1
ATOM 13162 C C . ALA E 1 342 ? 110.044 38.325 51.947 1.00 40.53 330 ALA E C 1
ATOM 13163 O O . ALA E 1 342 ? 110.198 37.221 52.468 1.00 41.60 330 ALA E O 1
ATOM 13165 N N . GLN E 1 343 ? 110.030 39.446 52.657 1.00 41.83 331 GLN E N 1
ATOM 13166 C CA . GLN E 1 343 ? 110.187 39.403 54.112 1.00 43.26 331 GLN E CA 1
ATOM 13167 C C . GLN E 1 343 ? 109.010 38.672 54.754 1.00 38.34 331 GLN E C 1
ATOM 13168 O O . GLN E 1 343 ? 109.183 37.897 55.689 1.00 37.30 331 GLN E O 1
ATOM 13174 N N . MET E 1 344 ? 107.819 38.899 54.226 1.00 37.03 332 MET E N 1
ATOM 13175 C CA . MET E 1 344 ? 106.634 38.180 54.700 1.00 34.39 332 MET E CA 1
ATOM 13176 C C . MET E 1 344 ? 106.727 36.681 54.410 1.00 35.83 332 MET E C 1
ATOM 13177 O O . MET E 1 344 ? 106.424 35.843 55.269 1.00 35.97 332 MET E O 1
ATOM 13182 N N . LEU E 1 345 ? 107.147 36.353 53.192 1.00 33.94 333 LEU E N 1
ATOM 13183 C CA . LEU E 1 345 ? 107.380 34.961 52.808 1.00 34.10 333 LEU E CA 1
ATOM 13184 C C . LEU E 1 345 ? 108.405 34.277 53.711 1.00 35.61 333 LEU E C 1
ATOM 13185 O O . LEU E 1 345 ? 108.252 33.100 54.028 1.00 35.69 333 LEU E O 1
ATOM 13190 N N . ASP E 1 346 ? 109.442 35.005 54.132 1.00 37.99 334 ASP E N 1
ATOM 13191 C CA . ASP E 1 346 ? 110.426 34.454 55.064 1.00 39.73 334 ASP E CA 1
ATOM 13192 C C . ASP E 1 346 ? 109.817 34.195 56.448 1.00 35.81 334 ASP E C 1
ATOM 13193 O O . ASP E 1 346 ? 110.137 33.196 57.109 1.00 34.05 334 ASP E O 1
ATOM 13198 N N . GLN E 1 347 ? 108.983 35.118 56.907 1.00 35.29 335 GLN E N 1
ATOM 13199 C CA . GLN E 1 347 ? 108.296 34.940 58.183 1.00 34.60 335 GLN E CA 1
ATOM 13200 C C . GLN E 1 347 ? 107.438 33.690 58.119 1.00 33.26 335 GLN E C 1
ATOM 13201 O O . GLN E 1 347 ? 107.466 32.846 59.022 1.00 31.87 335 GLN E O 1
ATOM 13207 N N . LEU E 1 348 ? 106.658 33.595 57.045 1.00 31.16 336 LEU E N 1
ATOM 13208 C CA . LEU E 1 348 ? 105.752 32.467 56.866 1.00 30.31 336 LEU E CA 1
ATOM 13209 C C . LEU E 1 348 ? 106.523 31.148 56.894 1.00 31.53 336 LEU E C 1
ATOM 13210 O O . LEU E 1 348 ? 106.112 30.183 57.549 1.00 33.48 336 LEU E O 1
ATOM 13215 N N . ASP E 1 349 ? 107.660 31.122 56.213 1.00 32.56 337 ASP E N 1
ATOM 13216 C CA . ASP E 1 349 ? 108.497 29.925 56.172 1.00 36.39 337 ASP E CA 1
ATOM 13217 C C . ASP E 1 349 ? 108.978 29.553 57.567 1.00 35.44 337 ASP E C 1
ATOM 13218 O O . ASP E 1 349 ? 109.058 28.375 57.906 1.00 35.84 337 ASP E O 1
ATOM 13223 N N . ALA E 1 350 ? 109.307 30.564 58.365 1.00 34.37 338 ALA E N 1
ATOM 13224 C CA . ALA E 1 350 ? 109.820 30.320 59.709 1.00 36.95 338 ALA E CA 1
ATOM 13225 C C . ALA E 1 350 ? 108.723 29.730 60.611 1.00 34.70 338 ALA E C 1
ATOM 13226 O O . ALA E 1 350 ? 108.963 28.764 61.345 1.00 33.10 338 ALA E O 1
ATOM 13228 N N . HIS E 1 351 ? 107.516 30.283 60.534 1.00 32.06 339 HIS E N 1
ATOM 13229 C CA . HIS E 1 351 ? 106.391 29.706 61.268 1.00 32.20 339 HIS E CA 1
ATOM 13230 C C . HIS E 1 351 ? 106.034 28.295 60.771 1.00 32.59 339 HIS E C 1
ATOM 13231 O O . HIS E 1 351 ? 105.910 27.367 61.561 1.00 33.37 339 HIS E O 1
ATOM 13238 N N . LEU E 1 352 ? 105.870 28.134 59.460 1.00 31.55 340 LEU E N 1
ATOM 13239 C CA . LEU E 1 352 ? 105.470 26.836 58.921 1.00 32.23 340 LEU E CA 1
ATOM 13240 C C . LEU E 1 352 ? 106.461 25.746 59.287 1.00 33.57 340 LEU E C 1
ATOM 13241 O O . LEU E 1 352 ? 106.074 24.629 59.679 1.00 34.10 340 LEU E O 1
ATOM 13246 N N . ALA E 1 353 ? 107.745 26.062 59.178 1.00 35.35 341 ALA E N 1
ATOM 13247 C CA . ALA E 1 353 ? 108.764 25.082 59.531 1.00 39.24 341 ALA E CA 1
ATOM 13248 C C . ALA E 1 353 ? 108.680 24.721 61.016 1.00 38.99 341 ALA E C 1
ATOM 13249 O O . ALA E 1 353 ? 108.847 23.560 61.382 1.00 39.97 341 ALA E O 1
ATOM 13251 N N . GLU E 1 354 ? 108.413 25.703 61.876 1.00 38.59 342 GLU E N 1
ATOM 13252 C CA . GLU E 1 354 ? 108.292 25.392 63.299 1.00 38.57 342 GLU E CA 1
ATOM 13253 C C . GLU E 1 354 ? 107.062 24.500 63.552 1.00 36.23 342 GLU E C 1
ATOM 13254 O O . GLU E 1 354 ? 107.127 23.554 64.346 1.00 37.34 342 GLU E O 1
ATOM 13260 N N . LEU E 1 355 ? 105.973 24.767 62.830 1.00 33.44 343 LEU E N 1
ATOM 13261 C CA . LEU E 1 355 ? 104.743 23.983 62.965 1.00 32.26 343 LEU E CA 1
ATOM 13262 C C . LEU E 1 355 ? 104.993 22.539 62.546 1.00 34.27 343 LEU E C 1
ATOM 13263 O O . LEU E 1 355 ? 104.655 21.597 63.273 1.00 35.94 343 LEU E O 1
ATOM 13268 N N . LEU E 1 356 ? 105.611 22.357 61.382 1.00 37.02 344 LEU E N 1
ATOM 13269 C CA . LEU E 1 356 ? 105.901 21.014 60.890 1.00 37.25 344 LEU E CA 1
ATOM 13270 C C . LEU E 1 356 ? 106.877 20.285 61.814 1.00 44.90 344 LEU E C 1
ATOM 13271 O O . LEU E 1 356 ? 106.904 19.056 61.861 1.00 41.92 344 LEU E O 1
ATOM 13276 N N . SER E 1 357 ? 107.674 21.039 62.559 1.00 47.25 345 SER E N 1
ATOM 13277 C CA . SER E 1 357 ? 108.630 20.416 63.484 1.00 50.41 345 SER E CA 1
ATOM 13278 C C . SER E 1 357 ? 107.972 19.955 64.785 1.00 50.54 345 SER E C 1
ATOM 13279 O O . SER E 1 357 ? 108.596 19.265 65.583 1.00 51.37 345 SER E O 1
ATOM 13282 N N . SER E 1 358 ? 106.711 20.322 64.980 1.00 50.06 346 SER E N 1
ATOM 13283 C CA . SER E 1 358 ? 105.979 20.035 66.214 1.00 54.63 346 SER E CA 1
ATOM 13284 C C . SER E 1 358 ? 105.265 18.691 66.146 1.00 56.90 346 SER E C 1
ATOM 13285 O O . SER E 1 358 ? 104.824 18.285 65.069 1.00 54.83 346 SER E O 1
ATOM 13288 N N . PRO E 1 359 ? 105.116 18.008 67.299 1.00 59.75 347 PRO E N 1
ATOM 13289 C CA . PRO E 1 359 ? 104.519 16.665 67.314 1.00 63.14 347 PRO E CA 1
ATOM 13290 C C . PRO E 1 359 ? 102.990 16.675 67.291 1.00 62.63 347 PRO E C 1
ATOM 13291 O O . PRO E 1 359 ? 102.393 17.634 66.801 1.00 60.54 347 PRO E O 1
ATOM 13295 N N . SER F 1 15 ? 64.733 76.596 -8.341 1.00 42.82 3 SER F N 1
ATOM 13296 C CA . SER F 1 15 ? 64.586 77.942 -7.792 1.00 42.49 3 SER F CA 1
ATOM 13297 C C . SER F 1 15 ? 64.829 78.024 -6.270 1.00 36.56 3 SER F C 1
ATOM 13298 O O . SER F 1 15 ? 64.774 79.114 -5.698 1.00 35.19 3 SER F O 1
ATOM 13301 N N . TYR F 1 16 ? 65.074 76.895 -5.609 1.00 30.45 4 TYR F N 1
ATOM 13302 C CA . TYR F 1 16 ? 65.302 76.940 -4.167 1.00 26.73 4 TYR F CA 1
ATOM 13303 C C . TYR F 1 16 ? 66.756 77.314 -3.861 1.00 24.23 4 TYR F C 1
ATOM 13304 O O . TYR F 1 16 ? 67.056 78.074 -2.926 1.00 24.90 4 TYR F O 1
ATOM 13313 N N . TYR F 1 17 ? 67.672 76.784 -4.655 1.00 23.22 5 TYR F N 1
ATOM 13314 C CA . TYR F 1 17 ? 69.092 76.921 -4.339 1.00 23.36 5 TYR F CA 1
ATOM 13315 C C . TYR F 1 17 ? 69.719 78.148 -4.987 1.00 26.77 5 TYR F C 1
ATOM 13316 O O . TYR F 1 17 ? 70.639 78.041 -5.816 1.00 27.73 5 TYR F O 1
ATOM 13325 N N . THR F 1 18 ? 69.221 79.317 -4.595 1.00 24.63 6 THR F N 1
ATOM 13326 C CA . THR F 1 18 ? 69.634 80.569 -5.222 1.00 26.65 6 THR F CA 1
ATOM 13327 C C . THR F 1 18 ? 70.249 81.531 -4.245 1.00 27.86 6 THR F C 1
ATOM 13328 O O . THR F 1 18 ? 69.995 81.477 -3.034 1.00 25.72 6 THR F O 1
ATOM 13332 N N . GLU F 1 19 ? 71.018 82.459 -4.791 1.00 30.86 7 GLU F N 1
ATOM 13333 C CA . GLU F 1 19 ? 71.519 83.589 -4.022 1.00 35.00 7 GLU F CA 1
ATOM 13334 C C . GLU F 1 19 ? 70.372 84.327 -3.328 1.00 34.83 7 GLU F C 1
ATOM 13335 O O . GLU F 1 19 ? 70.493 84.761 -2.187 1.00 32.59 7 GLU F O 1
ATOM 13341 N N . GLU F 1 20 ? 69.244 84.459 -4.021 1.00 36.60 8 GLU F N 1
ATOM 13342 C CA . GLU F 1 20 ? 68.121 85.205 -3.469 1.00 40.21 8 GLU F CA 1
ATOM 13343 C C . GLU F 1 20 ? 67.617 84.577 -2.172 1.00 37.30 8 GLU F C 1
ATOM 13344 O O . GLU F 1 20 ? 67.256 85.287 -1.231 1.00 37.30 8 GLU F O 1
ATOM 13350 N N . ASN F 1 21 ? 67.605 83.246 -2.114 1.00 31.06 9 ASN F N 1
ATOM 13351 C CA . ASN F 1 21 ? 67.108 82.565 -0.928 1.00 28.78 9 ASN F CA 1
ATOM 13352 C C . ASN F 1 21 ? 68.186 82.412 0.135 1.00 28.44 9 ASN F C 1
ATOM 13353 O O . ASN F 1 21 ? 67.887 82.470 1.331 1.00 29.67 9 ASN F O 1
ATOM 13358 N N . HIS F 1 22 ? 69.428 82.197 -0.286 1.00 25.18 10 HIS F N 1
ATOM 13359 C CA . HIS F 1 22 ? 70.470 81.791 0.677 1.00 22.44 10 HIS F CA 1
ATOM 13360 C C . HIS F 1 22 ? 71.665 82.711 0.760 1.00 24.23 10 HIS F C 1
ATOM 13361 O O . HIS F 1 22 ? 72.576 82.455 1.528 1.00 25.37 10 HIS F O 1
ATOM 13368 N N . GLY F 1 23 ? 71.677 83.768 -0.039 1.00 26.45 11 GLY F N 1
ATOM 13369 C CA . GLY F 1 23 ? 72.840 84.636 -0.095 1.00 29.44 11 GLY F CA 1
ATOM 13370 C C . GLY F 1 23 ? 72.780 85.850 0.823 1.00 33.44 11 GLY F C 1
ATOM 13371 O O . GLY F 1 23 ? 71.866 85.982 1.638 1.00 32.02 11 GLY F O 1
ATOM 13372 N N . PRO F 1 24 ? 73.752 86.757 0.681 1.00 37.34 12 PRO F N 1
ATOM 13373 C CA . PRO F 1 24 ? 74.842 86.615 -0.289 1.00 37.38 12 PRO F CA 1
ATOM 13374 C C . PRO F 1 24 ? 75.885 85.568 0.109 1.00 33.56 12 PRO F C 1
ATOM 13375 O O . PRO F 1 24 ? 76.153 85.299 1.284 1.00 33.37 12 PRO F O 1
ATOM 13379 N N . PHE F 1 25 ? 76.464 84.946 -0.907 1.00 31.19 13 PHE F N 1
ATOM 13380 C CA . PHE F 1 25 ? 77.603 84.059 -0.705 1.00 27.68 13 PHE F CA 1
ATOM 13381 C C . PHE F 1 25 ? 78.450 84.200 -1.944 1.00 28.35 13 PHE F C 1
ATOM 13382 O O . PHE F 1 25 ? 77.958 84.674 -2.984 1.00 28.50 13 PHE F O 1
ATOM 13390 N N . GLU F 1 26 ? 79.716 83.825 -1.839 1.00 29.01 14 GLU F N 1
ATOM 13391 C CA . GLU F 1 26 ? 80.612 83.812 -2.992 1.00 32.42 14 GLU F CA 1
ATOM 13392 C C . GLU F 1 26 ? 80.850 82.374 -3.418 1.00 27.68 14 GLU F C 1
ATOM 13393 O O . GLU F 1 26 ? 80.945 81.492 -2.585 1.00 24.70 14 GLU F O 1
ATOM 13399 N N . LEU F 1 27 ? 80.925 82.131 -4.713 1.00 24.99 15 LEU F N 1
ATOM 13400 C CA . LEU F 1 27 ? 81.299 80.806 -5.188 1.00 26.98 15 LEU F CA 1
ATOM 13401 C C . LEU F 1 27 ? 82.790 80.825 -5.493 1.00 29.99 15 LEU F C 1
ATOM 13402 O O . LEU F 1 27 ? 83.237 81.567 -6.369 1.00 30.39 15 LEU F O 1
ATOM 13407 N N . ILE F 1 28 ? 83.556 80.015 -4.779 1.00 25.05 16 ILE F N 1
ATOM 13408 C CA . ILE F 1 28 ? 85.005 79.990 -4.967 1.00 25.84 16 ILE F CA 1
ATOM 13409 C C . ILE F 1 28 ? 85.446 78.658 -5.568 1.00 25.57 16 ILE F C 1
ATOM 13410 O O . ILE F 1 28 ? 85.179 77.576 -5.009 1.00 23.37 16 ILE F O 1
ATOM 13415 N N . ASN F 1 29 ? 86.095 78.745 -6.717 1.00 26.54 17 ASN F N 1
ATOM 13416 C CA . ASN F 1 29 ? 86.632 77.573 -7.400 1.00 29.31 17 ASN F CA 1
ATOM 13417 C C . ASN F 1 29 ? 87.968 77.187 -6.788 1.00 29.84 17 ASN F C 1
ATOM 13418 O O . ASN F 1 29 ? 88.946 77.929 -6.929 1.00 30.80 17 ASN F O 1
ATOM 13423 N N . ILE F 1 30 ? 88.031 76.049 -6.100 1.00 27.45 18 ILE F N 1
ATOM 13424 C CA . ILE F 1 30 ? 89.302 75.685 -5.470 1.00 28.47 18 ILE F CA 1
ATOM 13425 C C . ILE F 1 30 ? 90.087 74.694 -6.320 1.00 29.90 18 ILE F C 1
ATOM 13426 O O . ILE F 1 30 ? 91.076 74.141 -5.863 1.00 32.83 18 ILE F O 1
ATOM 13431 N N . GLY F 1 31 ? 89.614 74.441 -7.541 1.00 28.38 19 GLY F N 1
ATOM 13432 C CA . GLY F 1 31 ? 90.319 73.575 -8.475 1.00 29.94 19 GLY F CA 1
ATOM 13433 C C . GLY F 1 31 ? 89.888 72.133 -8.314 1.00 30.00 19 GLY F C 1
ATOM 13434 O O . GLY F 1 31 ? 88.850 71.857 -7.704 1.00 27.72 19 GLY F O 1
ATOM 13435 N N . PRO F 1 32 ? 90.683 71.201 -8.863 1.00 33.03 20 PRO F N 1
ATOM 13436 C CA . PRO F 1 32 ? 90.336 69.776 -8.831 1.00 32.34 20 PRO F CA 1
ATOM 13437 C C . PRO F 1 32 ? 90.332 69.230 -7.415 1.00 29.24 20 PRO F C 1
ATOM 13438 O O . PRO F 1 32 ? 91.166 69.614 -6.564 1.00 28.24 20 PRO F O 1
ATOM 13442 N N . LEU F 1 33 ? 89.364 68.366 -7.144 1.00 23.79 21 LEU F N 1
ATOM 13443 C CA . LEU F 1 33 ? 89.255 67.768 -5.819 1.00 22.61 21 LEU F CA 1
ATOM 13444 C C . LEU F 1 33 ? 89.164 66.262 -5.978 1.00 28.67 21 LEU F C 1
ATOM 13445 O O . LEU F 1 33 ? 88.107 65.726 -6.328 1.00 27.63 21 LEU F O 1
ATOM 13450 N N . PRO F 1 34 ? 90.295 65.565 -5.803 1.00 28.83 22 PRO F N 1
ATOM 13451 C CA . PRO F 1 34 ? 90.247 64.104 -5.787 1.00 30.13 22 PRO F CA 1
ATOM 13452 C C . PRO F 1 34 ? 89.483 63.650 -4.572 1.00 30.07 22 PRO F C 1
ATOM 13453 O O . PRO F 1 34 ? 89.768 64.102 -3.456 1.00 31.44 22 PRO F O 1
ATOM 13457 N N . LEU F 1 35 ? 88.481 62.808 -4.785 1.00 30.34 23 LEU F N 1
ATOM 13458 C CA . LEU F 1 35 ? 87.617 62.371 -3.711 1.00 29.11 23 LEU F CA 1
ATOM 13459 C C . LEU F 1 35 ? 88.079 61.063 -3.077 1.00 29.39 23 LEU F C 1
ATOM 13460 O O . LEU F 1 35 ? 88.670 60.201 -3.749 1.00 28.06 23 LEU F O 1
ATOM 13465 N N . GLU F 1 36 ? 87.780 60.893 -1.793 1.00 30.00 24 GLU F N 1
ATOM 13466 C CA . GLU F 1 36 ? 88.244 59.713 -1.071 1.00 32.70 24 GLU F CA 1
ATOM 13467 C C . GLU F 1 36 ? 87.747 58.432 -1.711 1.00 31.20 24 GLU F C 1
ATOM 13468 O O . GLU F 1 36 ? 88.470 57.439 -1.744 1.00 29.63 24 GLU F O 1
ATOM 13474 N N . GLU F 1 37 ? 86.536 58.460 -2.262 1.00 27.46 25 GLU F N 1
ATOM 13475 C CA . GLU F 1 37 ? 85.991 57.261 -2.880 1.00 30.01 25 GLU F CA 1
ATOM 13476 C C . GLU F 1 37 ? 86.568 56.997 -4.265 1.00 35.26 25 GLU F C 1
ATOM 13477 O O . GLU F 1 37 ? 86.303 55.940 -4.830 1.00 37.03 25 GLU F O 1
ATOM 13483 N N . GLY F 1 38 ? 87.341 57.935 -4.819 1.00 32.67 26 GLY F N 1
ATOM 13484 C CA . GLY F 1 38 ? 88.029 57.665 -6.070 1.00 34.98 26 GLY F CA 1
ATOM 13485 C C . GLY F 1 38 ? 87.636 58.485 -7.287 1.00 36.99 26 GLY F C 1
ATOM 13486 O O . GLY F 1 38 ? 88.429 58.572 -8.246 1.00 37.34 26 GLY F O 1
ATOM 13487 N N . ARG F 1 39 ? 86.433 59.069 -7.294 1.00 33.14 27 ARG F N 1
ATOM 13488 C CA . ARG F 1 39 ? 86.083 59.983 -8.395 1.00 38.55 27 ARG F CA 1
ATOM 13489 C C . ARG F 1 39 ? 86.906 61.265 -8.250 1.00 41.68 27 ARG F C 1
ATOM 13490 O O . ARG F 1 39 ? 87.540 61.513 -7.216 1.00 40.54 27 ARG F O 1
ATOM 13498 N N . CYS F 1 40 ? 86.891 62.092 -9.281 1.00 44.40 28 CYS F N 1
ATOM 13499 C CA . CYS F 1 40 ? 87.616 63.350 -9.225 1.00 47.52 28 CYS F CA 1
ATOM 13500 C C . CYS F 1 40 ? 86.670 64.439 -9.718 1.00 47.22 28 CYS F C 1
ATOM 13501 O O . CYS F 1 40 ? 86.051 64.293 -10.774 1.00 50.06 28 CYS F O 1
ATOM 13504 N N . MET F 1 41 ? 86.506 65.498 -8.934 1.00 41.02 29 MET F N 1
ATOM 13505 C CA . MET F 1 41 ? 85.774 66.667 -9.403 1.00 39.16 29 MET F CA 1
ATOM 13506 C C . MET F 1 41 ? 86.746 67.613 -10.062 1.00 38.90 29 MET F C 1
ATOM 13507 O O . MET F 1 41 ? 87.563 68.223 -9.378 1.00 38.53 29 MET F O 1
ATOM 13512 N N . PRO F 1 42 ? 86.641 67.767 -11.388 1.00 37.12 30 PRO F N 1
ATOM 13513 C CA . PRO F 1 42 ? 87.667 68.569 -12.066 1.00 37.88 30 PRO F CA 1
ATOM 13514 C C . PRO F 1 42 ? 87.669 70.031 -11.593 1.00 37.51 30 PRO F C 1
ATOM 13515 O O . PRO F 1 42 ? 88.709 70.674 -11.615 1.00 40.65 30 PRO F O 1
ATOM 13519 N N . GLU F 1 43 ? 86.539 70.527 -11.105 1.00 35.09 31 GLU F N 1
ATOM 13520 C CA . GLU F 1 43 ? 86.483 71.868 -10.544 1.00 36.94 31 GLU F CA 1
ATOM 13521 C C . GLU F 1 43 ? 85.466 71.855 -9.423 1.00 35.17 31 GLU F C 1
ATOM 13522 O O . GLU F 1 43 ? 84.273 71.672 -9.638 1.00 39.06 31 GLU F O 1
ATOM 13528 N N . CYS F 1 44 ? 85.945 72.003 -8.212 1.00 28.90 32 CYS F N 1
ATOM 13529 C CA . CYS F 1 44 ? 85.039 72.017 -7.077 1.00 25.65 32 CYS F CA 1
ATOM 13530 C C . CYS F 1 44 ? 84.726 73.459 -6.701 1.00 24.97 32 CYS F C 1
ATOM 13531 O O . CYS F 1 44 ? 85.633 74.212 -6.365 1.00 26.24 32 CYS F O 1
ATOM 13534 N N . LEU F 1 45 ? 83.451 73.847 -6.745 1.00 23.37 33 LEU F N 1
ATOM 13535 C CA . LEU F 1 45 ? 83.033 75.194 -6.325 1.00 23.44 33 LEU F CA 1
ATOM 13536 C C . LEU F 1 45 ? 82.485 75.174 -4.922 1.00 20.87 33 LEU F C 1
ATOM 13537 O O . LEU F 1 45 ? 81.592 74.393 -4.631 1.00 20.30 33 LEU F O 1
ATOM 13542 N N . LEU F 1 46 ? 83.050 75.984 -4.029 1.00 19.04 34 LEU F N 1
ATOM 13543 C CA . LEU F 1 46 ? 82.516 76.097 -2.683 1.00 19.94 34 LEU F CA 1
ATOM 13544 C C . LEU F 1 46 ? 81.732 77.393 -2.560 1.00 21.33 34 LEU F C 1
ATOM 13545 O O . LEU F 1 46 ? 82.233 78.462 -2.922 1.00 21.13 34 LEU F O 1
ATOM 13550 N N . ALA F 1 47 ? 80.501 77.299 -2.066 1.00 18.76 35 ALA F N 1
ATOM 13551 C CA . ALA F 1 47 ? 79.739 78.494 -1.720 1.00 20.18 35 ALA F CA 1
ATOM 13552 C C . ALA F 1 47 ? 80.136 78.908 -0.310 1.00 18.65 35 ALA F C 1
ATOM 13553 O O . ALA F 1 47 ? 79.964 78.151 0.651 1.00 17.69 35 ALA F O 1
ATOM 13555 N N . VAL F 1 48 ? 80.627 80.139 -0.198 1.00 18.25 36 VAL F N 1
ATOM 13556 C CA . VAL F 1 48 ? 81.183 80.628 1.054 1.00 20.04 36 VAL F CA 1
ATOM 13557 C C . VAL F 1 48 ? 80.562 81.954 1.462 1.00 21.35 36 VAL F C 1
ATOM 13558 O O . VAL F 1 48 ? 80.483 82.872 0.652 1.00 24.80 36 VAL F O 1
ATOM 13562 N N . ALA F 1 49 ? 80.161 82.070 2.718 1.00 20.00 37 ALA F N 1
ATOM 13563 C CA . ALA F 1 49 ? 79.726 83.356 3.240 1.00 18.51 37 ALA F CA 1
ATOM 13564 C C . ALA F 1 49 ? 80.695 83.796 4.325 1.00 21.51 37 ALA F C 1
ATOM 13565 O O . ALA F 1 49 ? 80.938 83.054 5.282 1.00 20.97 37 ALA F O 1
ATOM 13567 N N . VAL F 1 50 ? 81.231 85.004 4.182 1.00 20.34 38 VAL F N 1
ATOM 13568 C CA . VAL F 1 50 ? 82.176 85.534 5.159 1.00 20.67 38 VAL F CA 1
ATOM 13569 C C . VAL F 1 50 ? 81.563 86.676 5.960 1.00 22.52 38 VAL F C 1
ATOM 13570 O O . VAL F 1 50 ? 81.056 87.633 5.370 1.00 21.72 38 VAL F O 1
ATOM 13574 N N . HIS F 1 51 ? 81.631 86.597 7.292 1.00 19.95 39 HIS F N 1
ATOM 13575 C CA . HIS F 1 51 ? 81.095 87.661 8.139 1.00 18.87 39 HIS F CA 1
ATOM 13576 C C . HIS F 1 51 ? 82.185 88.158 9.075 1.00 23.26 39 HIS F C 1
ATOM 13577 O O . HIS F 1 51 ? 82.639 87.395 9.898 1.00 23.27 39 HIS F O 1
ATOM 13584 N N . GLY F 1 52 ? 82.581 89.420 8.949 1.00 19.81 40 GLY F N 1
ATOM 13585 C CA . GLY F 1 52 ? 83.648 89.959 9.778 1.00 22.01 40 GLY F CA 1
ATOM 13586 C C . GLY F 1 52 ? 84.953 89.994 8.999 1.00 24.83 40 GLY F C 1
ATOM 13587 O O . GLY F 1 52 ? 85.051 89.470 7.892 1.00 27.40 40 GLY F O 1
ATOM 13588 N N . ALA F 1 53 ? 85.967 90.603 9.577 1.00 24.23 41 ALA F N 1
ATOM 13589 C CA . ALA F 1 53 ? 87.225 90.788 8.884 1.00 26.80 41 ALA F CA 1
ATOM 13590 C C . ALA F 1 53 ? 88.339 90.081 9.648 1.00 27.40 41 ALA F C 1
ATOM 13591 O O . ALA F 1 53 ? 88.279 90.005 10.874 1.00 24.75 41 ALA F O 1
ATOM 13593 N N . LEU F 1 54 ? 89.347 89.577 8.934 1.00 25.97 42 LEU F N 1
ATOM 13594 C CA . LEU F 1 54 ? 90.524 89.012 9.589 1.00 27.17 42 LEU F CA 1
ATOM 13595 C C . LEU F 1 54 ? 91.358 90.089 10.280 1.00 27.41 42 LEU F C 1
ATOM 13596 O O . LEU F 1 54 ? 91.499 91.198 9.755 1.00 29.95 42 LEU F O 1
ATOM 13601 N N . ASN F 1 55 ? 91.943 89.778 11.435 1.00 23.35 43 ASN F N 1
ATOM 13602 C CA . ASN F 1 55 ? 92.844 90.741 12.054 1.00 23.44 43 ASN F CA 1
ATOM 13603 C C . ASN F 1 55 ? 94.219 90.666 11.391 1.00 27.73 43 ASN F C 1
ATOM 13604 O O . ASN F 1 55 ? 94.378 89.995 10.369 1.00 25.57 43 ASN F O 1
ATOM 13609 N N . ALA F 1 56 ? 95.210 91.320 11.994 1.00 29.23 44 ALA F N 1
ATOM 13610 C CA . ALA F 1 56 ? 96.505 91.544 11.336 1.00 33.36 44 ALA F CA 1
ATOM 13611 C C . ALA F 1 56 ? 97.276 90.260 11.066 1.00 31.65 44 ALA F C 1
ATOM 13612 O O . ALA F 1 56 ? 97.940 90.144 10.037 1.00 32.60 44 ALA F O 1
ATOM 13614 N N . ASP F 1 57 ? 97.170 89.287 11.966 1.00 25.85 45 ASP F N 1
ATOM 13615 C CA . ASP F 1 57 ? 97.875 88.034 11.774 1.00 25.45 45 ASP F CA 1
ATOM 13616 C C . ASP F 1 57 ? 96.922 86.887 11.484 1.00 26.22 45 ASP F C 1
ATOM 13617 O O . ASP F 1 57 ? 97.301 85.711 11.602 1.00 26.43 45 ASP F O 1
ATOM 13622 N N . LYS F 1 58 ? 95.693 87.237 11.085 1.00 23.96 46 LYS F N 1
ATOM 13623 C CA . LYS F 1 58 ? 94.682 86.270 10.705 1.00 23.59 46 LYS F CA 1
ATOM 13624 C C . LYS F 1 58 ? 94.506 85.228 11.805 1.00 23.97 46 LYS F C 1
ATOM 13625 O O . LYS F 1 58 ? 94.451 84.024 11.533 1.00 23.67 46 LYS F O 1
ATOM 13631 N N . SER F 1 59 ? 94.428 85.684 13.059 1.00 24.78 47 SER F N 1
ATOM 13632 C CA . SER F 1 59 ? 94.282 84.775 14.190 1.00 23.93 47 SER F CA 1
ATOM 13633 C C . SER F 1 59 ? 92.858 84.731 14.734 1.00 24.74 47 SER F C 1
ATOM 13634 O O . SER F 1 59 ? 92.625 84.142 15.797 1.00 24.85 47 SER F O 1
ATOM 13637 N N . ASN F 1 60 ? 91.909 85.354 14.036 1.00 20.01 48 ASN F N 1
ATOM 13638 C CA . ASN F 1 60 ? 90.522 85.394 14.536 1.00 19.39 48 ASN F CA 1
ATOM 13639 C C . ASN F 1 60 ? 89.500 84.739 13.599 1.00 20.90 48 ASN F C 1
ATOM 13640 O O . ASN F 1 60 ? 88.324 85.122 13.593 1.00 20.37 48 ASN F O 1
ATOM 13645 N N . ALA F 1 61 ? 89.955 83.757 12.829 1.00 20.41 49 ALA F N 1
ATOM 13646 C CA . ALA F 1 61 ? 89.089 83.039 11.887 1.00 21.43 49 ALA F CA 1
ATOM 13647 C C . ALA F 1 61 ? 88.323 81.902 12.569 1.00 20.85 49 ALA F C 1
ATOM 13648 O O . ALA F 1 61 ? 88.903 81.081 13.290 1.00 20.25 49 ALA F O 1
ATOM 13650 N N . ILE F 1 62 ? 87.018 81.861 12.319 1.00 16.13 50 ILE F N 1
ATOM 13651 C CA . ILE F 1 62 ? 86.172 80.781 12.805 1.00 15.41 50 ILE F CA 1
ATOM 13652 C C . ILE F 1 62 ? 85.579 80.112 11.583 1.00 17.90 50 ILE F C 1
ATOM 13653 O O . ILE F 1 62 ? 85.036 80.801 10.701 1.00 21.80 50 ILE F O 1
ATOM 13658 N N . LEU F 1 63 ? 85.692 78.788 11.519 1.00 16.29 51 LEU F N 1
ATOM 13659 C CA . LEU F 1 63 ? 85.076 78.015 10.436 1.00 18.66 51 LEU F CA 1
ATOM 13660 C C . LEU F 1 63 ? 83.786 77.385 10.897 1.00 18.06 51 LEU F C 1
ATOM 13661 O O . LEU F 1 63 ? 83.764 76.736 11.944 1.00 18.12 51 LEU F O 1
ATOM 13666 N N . VAL F 1 64 ? 82.728 77.562 10.096 1.00 15.83 52 VAL F N 1
ATOM 13667 C CA . VAL F 1 64 ? 81.393 77.021 10.381 1.00 14.09 52 VAL F CA 1
ATOM 13668 C C . VAL F 1 64 ? 80.904 76.171 9.197 1.00 17.68 52 VAL F C 1
ATOM 13669 O O . VAL F 1 64 ? 80.438 76.726 8.201 1.00 18.94 52 VAL F O 1
ATOM 13673 N N . PRO F 1 65 ? 81.028 74.842 9.296 1.00 17.62 53 PRO F N 1
ATOM 13674 C CA . PRO F 1 65 ? 80.464 73.930 8.276 1.00 17.64 53 PRO F CA 1
ATOM 13675 C C . PRO F 1 65 ? 78.939 73.899 8.365 1.00 17.21 53 PRO F C 1
ATOM 13676 O O . PRO F 1 65 ? 78.373 74.294 9.396 1.00 19.55 53 PRO F O 1
ATOM 13680 N N . THR F 1 66 ? 78.278 73.477 7.293 1.00 18.07 54 THR F N 1
ATOM 13681 C CA . THR F 1 66 ? 76.817 73.436 7.315 1.00 15.58 54 THR F CA 1
ATOM 13682 C C . THR F 1 66 ? 76.344 72.000 7.554 1.00 17.08 54 THR F C 1
ATOM 13683 O O . THR F 1 66 ? 77.132 71.057 7.456 1.00 18.10 54 THR F O 1
ATOM 13687 N N . TRP F 1 67 ? 75.055 71.847 7.877 1.00 16.72 55 TRP F N 1
ATOM 13688 C CA . TRP F 1 67 ? 74.520 70.572 8.360 1.00 15.47 55 TRP F CA 1
ATOM 13689 C C . TRP F 1 67 ? 73.615 69.919 7.293 1.00 15.72 55 TRP F C 1
ATOM 13690 O O . TRP F 1 67 ? 73.386 70.494 6.219 1.00 18.28 55 TRP F O 1
ATOM 13701 N N . TYR F 1 68 ? 73.106 68.724 7.578 1.00 14.55 56 TYR F N 1
ATOM 13702 C CA . TYR F 1 68 ? 72.237 68.017 6.612 1.00 14.43 56 TYR F CA 1
ATOM 13703 C C . TYR F 1 68 ? 71.072 68.874 6.102 1.00 17.10 56 TYR F C 1
ATOM 13704 O O . TYR F 1 68 ? 70.336 69.411 6.919 1.00 16.75 56 TYR F O 1
ATOM 13713 N N . SER F 1 69 ? 70.909 68.994 4.769 1.00 16.84 57 SER F N 1
ATOM 13714 C CA . SER F 1 69 ? 69.805 69.735 4.128 1.00 15.47 57 SER F CA 1
ATOM 13715 C C . SER F 1 69 ? 69.920 71.259 4.307 1.00 17.24 57 SER F C 1
ATOM 13716 O O . SER F 1 69 ? 69.078 72.016 3.810 1.00 16.88 57 SER F O 1
ATOM 13719 N N . GLY F 1 70 ? 70.953 71.709 5.003 1.00 17.14 58 GLY F N 1
ATOM 13720 C CA . GLY F 1 70 ? 71.017 73.108 5.379 1.00 18.28 58 GLY F CA 1
ATOM 13721 C C . GLY F 1 70 ? 71.980 73.889 4.495 1.00 19.45 58 GLY F C 1
ATOM 13722 O O . GLY F 1 70 ? 72.732 73.283 3.708 1.00 19.24 58 GLY F O 1
ATOM 13723 N N . THR F 1 71 ? 71.941 75.221 4.610 1.00 17.57 59 THR F N 1
ATOM 13724 C CA . THR F 1 71 ? 72.907 76.083 3.939 1.00 17.49 59 THR F CA 1
ATOM 13725 C C . THR F 1 71 ? 73.535 77.072 4.922 1.00 17.12 59 THR F C 1
ATOM 13726 O O . THR F 1 71 ? 73.205 77.105 6.114 1.00 16.52 59 THR F O 1
ATOM 13730 N N . SER F 1 72 ? 74.464 77.874 4.402 1.00 17.72 60 SER F N 1
ATOM 13731 C CA . SER F 1 72 ? 75.110 78.902 5.196 1.00 15.30 60 SER F CA 1
ATOM 13732 C C . SER F 1 72 ? 74.089 79.908 5.724 1.00 17.80 60 SER F C 1
ATOM 13733 O O . SER F 1 72 ? 74.327 80.547 6.751 1.00 19.02 60 SER F O 1
ATOM 13736 N N . LYS F 1 73 ? 72.970 80.072 5.022 1.00 16.69 61 LYS F N 1
ATOM 13737 C CA . LYS F 1 73 ? 71.971 81.044 5.476 1.00 19.87 61 LYS F CA 1
ATOM 13738 C C . LYS F 1 73 ? 71.414 80.707 6.867 1.00 17.67 61 LYS F C 1
ATOM 13739 O O . LYS F 1 73 ? 71.188 81.605 7.670 1.00 20.93 61 LYS F O 1
ATOM 13745 N N . ALA F 1 74 ? 71.141 79.428 7.111 1.00 19.58 62 ALA F N 1
ATOM 13746 C CA . ALA F 1 74 ? 70.647 79.006 8.438 1.00 22.84 62 ALA F CA 1
ATOM 13747 C C . ALA F 1 74 ? 71.645 79.334 9.567 1.00 21.31 62 ALA F C 1
ATOM 13748 O O . ALA F 1 74 ? 71.255 79.757 10.658 1.00 20.18 62 ALA F O 1
ATOM 13750 N N . MET F 1 75 ? 72.931 79.111 9.309 1.00 18.45 63 MET F N 1
ATOM 13751 C CA . MET F 1 75 ? 73.941 79.313 10.337 1.00 17.42 63 MET F CA 1
ATOM 13752 C C . MET F 1 75 ? 74.012 80.794 10.657 1.00 19.88 63 MET F C 1
ATOM 13753 O O . MET F 1 75 ? 74.155 81.179 11.812 1.00 21.63 63 MET F O 1
ATOM 13758 N N . GLU F 1 76 ? 73.895 81.632 9.623 1.00 19.59 64 GLU F N 1
ATOM 13759 C CA . GLU F 1 76 ? 73.887 83.072 9.806 1.00 24.00 64 GLU F CA 1
ATOM 13760 C C . GLU F 1 76 ? 72.709 83.522 10.629 1.00 23.52 64 GLU F C 1
ATOM 13761 O O . GLU F 1 76 ? 72.851 84.280 11.597 1.00 24.33 64 GLU F O 1
ATOM 13767 N N . GLN F 1 77 ? 71.527 83.112 10.186 1.00 18.78 65 GLN F N 1
ATOM 13768 C CA . GLN F 1 77 ? 70.297 83.530 10.843 1.00 20.43 65 GLN F CA 1
ATOM 13769 C C . GLN F 1 77 ? 70.200 83.076 12.314 1.00 21.79 65 GLN F C 1
ATOM 13770 O O . GLN F 1 77 ? 69.748 83.840 13.170 1.00 24.01 65 GLN F O 1
ATOM 13776 N N . ILE F 1 78 ? 70.607 81.850 12.609 1.00 20.19 66 ILE F N 1
ATOM 13777 C CA . ILE F 1 78 ? 70.380 81.317 13.949 1.00 19.81 66 ILE F CA 1
ATOM 13778 C C . ILE F 1 78 ? 71.527 81.670 14.919 1.00 17.92 66 ILE F C 1
ATOM 13779 O O . ILE F 1 78 ? 71.284 81.988 16.098 1.00 19.30 66 ILE F O 1
ATOM 13784 N N . TYR F 1 79 ? 72.761 81.687 14.414 1.00 17.50 67 TYR F N 1
ATOM 13785 C CA . TYR F 1 79 ? 73.932 81.756 15.296 1.00 17.84 67 TYR F CA 1
ATOM 13786 C C . TYR F 1 79 ? 74.840 82.974 15.247 1.00 21.37 67 TYR F C 1
ATOM 13787 O O . TYR F 1 79 ? 75.565 83.229 16.204 1.00 20.82 67 TYR F O 1
ATOM 13796 N N . ILE F 1 80 ? 74.864 83.694 14.137 1.00 19.01 68 ILE F N 1
ATOM 13797 C CA . ILE F 1 80 ? 75.909 84.704 13.948 1.00 20.04 68 ILE F CA 1
ATOM 13798 C C . ILE F 1 80 ? 75.351 86.085 14.186 1.00 22.79 68 ILE F C 1
ATOM 13799 O O . ILE F 1 80 ? 74.276 86.424 13.673 1.00 22.96 68 ILE F O 1
ATOM 13804 N N . GLY F 1 81 ? 76.069 86.890 14.967 1.00 21.67 69 GLY F N 1
ATOM 13805 C CA . GLY F 1 81 ? 75.672 88.279 15.131 1.00 22.20 69 GLY F CA 1
ATOM 13806 C C . GLY F 1 81 ? 76.405 88.981 16.259 1.00 23.20 69 GLY F C 1
ATOM 13807 O O . GLY F 1 81 ? 77.005 88.331 17.111 1.00 21.54 69 GLY F O 1
ATOM 13808 N N . GLU F 1 82 ? 76.372 90.311 16.265 1.00 25.80 70 GLU F N 1
ATOM 13809 C CA . GLU F 1 82 ? 76.985 91.043 17.357 1.00 27.62 70 GLU F CA 1
ATOM 13810 C C . GLU F 1 82 ? 76.256 90.715 18.654 1.00 30.31 70 GLU F C 1
ATOM 13811 O O . GLU F 1 82 ? 75.031 90.542 18.678 1.00 29.44 70 GLU F O 1
ATOM 13817 N N . GLY F 1 83 ? 77.019 90.614 19.735 1.00 32.43 71 GLY F N 1
ATOM 13818 C CA . GLY F 1 83 ? 76.458 90.189 21.004 1.00 35.55 71 GLY F CA 1
ATOM 13819 C C . GLY F 1 83 ? 76.146 88.705 21.080 1.00 34.58 71 GLY F C 1
ATOM 13820 O O . GLY F 1 83 ? 75.576 88.243 22.062 1.00 37.52 71 GLY F O 1
ATOM 13821 N N . ARG F 1 84 ? 76.481 87.955 20.039 1.00 28.83 72 ARG F N 1
ATOM 13822 C CA . ARG F 1 84 ? 76.440 86.490 20.122 1.00 25.38 72 ARG F CA 1
ATOM 13823 C C . ARG F 1 84 ? 77.854 86.028 20.394 1.00 25.35 72 ARG F C 1
ATOM 13824 O O . ARG F 1 84 ? 78.772 86.828 20.312 1.00 26.62 72 ARG F O 1
ATOM 13832 N N . ALA F 1 85 ? 78.050 84.733 20.637 1.00 25.70 73 ALA F N 1
ATOM 13833 C CA . ALA F 1 85 ? 79.418 84.225 20.751 1.00 25.18 73 ALA F CA 1
ATOM 13834 C C . ALA F 1 85 ? 80.105 84.336 19.404 1.00 22.92 73 ALA F C 1
ATOM 13835 O O . ALA F 1 85 ? 81.273 84.723 19.320 1.00 20.20 73 ALA F O 1
ATOM 13837 N N . LEU F 1 86 ? 79.388 83.935 18.349 1.00 18.82 74 LEU F N 1
ATOM 13838 C CA . LEU F 1 86 ? 79.955 84.014 17.022 1.00 20.31 74 LEU F CA 1
ATOM 13839 C C . LEU F 1 86 ? 79.742 85.433 16.489 1.00 22.71 74 LEU F C 1
ATOM 13840 O O . LEU F 1 86 ? 78.825 85.697 15.712 1.00 20.92 74 LEU F O 1
ATOM 13845 N N . ASP F 1 87 ? 80.612 86.325 16.938 1.00 21.33 75 ASP F N 1
ATOM 13846 C CA . ASP F 1 87 ? 80.441 87.755 16.824 1.00 22.75 75 ASP F CA 1
ATOM 13847 C C . ASP F 1 87 ? 81.353 88.274 15.694 1.00 23.92 75 ASP F C 1
ATOM 13848 O O . ASP F 1 87 ? 82.579 88.291 15.834 1.00 24.74 75 ASP F O 1
ATOM 13853 N N . PRO F 1 88 ? 80.759 88.740 14.596 1.00 24.62 76 PRO F N 1
ATOM 13854 C CA . PRO F 1 88 ? 81.595 89.171 13.449 1.00 23.01 76 PRO F CA 1
ATOM 13855 C C . PRO F 1 88 ? 82.278 90.514 13.625 1.00 24.36 76 PRO F C 1
ATOM 13856 O O . PRO F 1 88 ? 83.073 90.914 12.738 1.00 24.68 76 PRO F O 1
ATOM 13860 N N . SER F 1 89 ? 81.997 91.233 14.711 1.00 22.40 77 SER F N 1
ATOM 13861 C CA . SER F 1 89 ? 82.773 92.419 14.996 1.00 24.97 77 SER F CA 1
ATOM 13862 C C . SER F 1 89 ? 84.093 92.018 15.621 1.00 24.59 77 SER F C 1
ATOM 13863 O O . SER F 1 89 ? 84.974 92.847 15.743 1.00 25.50 77 SER F O 1
ATOM 13866 N N . LYS F 1 90 ? 84.237 90.756 16.023 1.00 23.07 78 LYS F N 1
ATOM 13867 C CA . LYS F 1 90 ? 85.494 90.300 16.640 1.00 26.69 78 LYS F CA 1
ATOM 13868 C C . LYS F 1 90 ? 86.225 89.226 15.831 1.00 25.37 78 LYS F C 1
ATOM 13869 O O . LYS F 1 90 ? 87.467 89.153 15.824 1.00 23.98 78 LYS F O 1
ATOM 13875 N N . TYR F 1 91 ? 85.437 88.384 15.173 1.00 21.85 79 TYR F N 1
ATOM 13876 C CA . TYR F 1 91 ? 85.968 87.274 14.412 1.00 22.70 79 TYR F CA 1
ATOM 13877 C C . TYR F 1 91 ? 85.656 87.386 12.922 1.00 22.06 79 TYR F C 1
ATOM 13878 O O . TYR F 1 91 ? 84.700 88.047 12.511 1.00 21.67 79 TYR F O 1
ATOM 13887 N N . CYS F 1 92 ? 86.478 86.716 12.128 1.00 21.17 80 CYS F N 1
ATOM 13888 C CA . CYS F 1 92 ? 86.156 86.477 10.729 1.00 22.11 80 CYS F CA 1
ATOM 13889 C C . CYS F 1 92 ? 85.489 85.108 10.627 1.00 20.87 80 CYS F C 1
ATOM 13890 O O . CYS F 1 92 ? 86.148 84.070 10.716 1.00 19.59 80 CYS F O 1
ATOM 13893 N N . ILE F 1 93 ? 84.172 85.108 10.437 1.00 19.04 81 ILE F N 1
ATOM 13894 C CA . ILE F 1 93 ? 83.397 83.876 10.514 1.00 18.45 81 ILE F CA 1
ATOM 13895 C C . ILE F 1 93 ? 83.088 83.408 9.097 1.00 20.07 81 ILE F C 1
ATOM 13896 O O . ILE F 1 93 ? 82.386 84.094 8.338 1.00 18.64 81 ILE F O 1
ATOM 13901 N N . ILE F 1 94 ? 83.673 82.269 8.736 1.00 16.99 82 ILE F N 1
ATOM 13902 C CA . ILE F 1 94 ? 83.643 81.769 7.361 1.00 19.27 82 ILE F CA 1
ATOM 13903 C C . ILE F 1 94 ? 82.761 80.532 7.306 1.00 18.75 82 ILE F C 1
ATOM 13904 O O . ILE F 1 94 ? 83.055 79.513 7.927 1.00 16.99 82 ILE F O 1
ATOM 13909 N N . VAL F 1 95 ? 81.641 80.658 6.613 1.00 17.47 83 VAL F N 1
ATOM 13910 C CA . VAL F 1 95 ? 80.631 79.621 6.641 1.00 17.37 83 VAL F CA 1
ATOM 13911 C C . VAL F 1 95 ? 80.688 78.940 5.299 1.00 16.25 83 VAL F C 1
ATOM 13912 O O . VAL F 1 95 ? 80.524 79.576 4.261 1.00 16.60 83 VAL F O 1
ATOM 13916 N N . VAL F 1 96 ? 80.956 77.649 5.309 1.00 16.57 84 VAL F N 1
ATOM 13917 C CA . VAL F 1 96 ? 81.232 76.978 4.039 1.00 16.95 84 VAL F CA 1
ATOM 13918 C C . VAL F 1 96 ? 80.192 75.899 3.811 1.00 17.08 84 VAL F C 1
ATOM 13919 O O . VAL F 1 96 ? 80.024 75.008 4.650 1.00 16.17 84 VAL F O 1
ATOM 13923 N N . ASN F 1 97 ? 79.499 75.975 2.670 1.00 14.97 85 ASN F N 1
ATOM 13924 C CA . ASN F 1 97 ? 78.445 75.029 2.369 1.00 13.25 85 ASN F CA 1
ATOM 13925 C C . ASN F 1 97 ? 78.998 73.669 1.987 1.00 15.32 85 ASN F C 1
ATOM 13926 O O . ASN F 1 97 ? 79.963 73.590 1.213 1.00 16.42 85 ASN F O 1
ATOM 13931 N N . GLN F 1 98 ? 78.382 72.612 2.499 1.00 14.75 86 GLN F N 1
ATOM 13932 C CA . GLN F 1 98 ? 78.749 71.245 2.133 1.00 17.16 86 GLN F CA 1
ATOM 13933 C C . GLN F 1 98 ? 78.731 71.009 0.649 1.00 15.83 86 GLN F C 1
ATOM 13934 O O . GLN F 1 98 ? 77.839 71.493 -0.067 1.00 18.70 86 GLN F O 1
ATOM 13940 N N . ILE F 1 99 ? 79.724 70.269 0.177 1.00 16.36 87 ILE F N 1
ATOM 13941 C CA . ILE F 1 99 ? 79.664 69.716 -1.177 1.00 17.44 87 ILE F CA 1
ATOM 13942 C C . ILE F 1 99 ? 78.417 68.847 -1.229 1.00 18.49 87 ILE F C 1
ATOM 13943 O O . ILE F 1 99 ? 78.206 68.007 -0.340 1.00 20.17 87 ILE F O 1
ATOM 13948 N N . GLY F 1 100 ? 77.568 69.063 -2.231 1.00 17.53 88 GLY F N 1
ATOM 13949 C CA . GLY F 1 100 ? 76.351 68.299 -2.348 1.00 19.47 88 GLY F CA 1
ATOM 13950 C C . GLY F 1 100 ? 75.115 68.970 -1.774 1.00 20.16 88 GLY F C 1
ATOM 13951 O O . GLY F 1 100 ? 74.007 68.435 -1.886 1.00 20.46 88 GLY F O 1
ATOM 13952 N N . ASN F 1 101 ? 75.262 70.158 -1.207 1.00 14.47 89 ASN F N 1
ATOM 13953 C CA . ASN F 1 101 ? 74.098 70.794 -0.559 1.00 14.70 89 ASN F CA 1
ATOM 13954 C C . ASN F 1 101 ? 73.274 71.720 -1.469 1.00 17.16 89 ASN F C 1
ATOM 13955 O O . ASN F 1 101 ? 72.317 72.338 -1.005 1.00 18.47 89 ASN F O 1
ATOM 13960 N N . GLY F 1 102 ? 73.632 71.787 -2.755 1.00 18.52 90 GLY F N 1
ATOM 13961 C CA . GLY F 1 102 ? 72.899 72.588 -3.728 1.00 19.43 90 GLY F CA 1
ATOM 13962 C C . GLY F 1 102 ? 73.499 73.962 -4.015 1.00 20.22 90 GLY F C 1
ATOM 13963 O O . GLY F 1 102 ? 73.195 74.543 -5.069 1.00 20.96 90 GLY F O 1
ATOM 13964 N N . LEU F 1 103 ? 74.309 74.497 -3.086 1.00 18.07 91 LEU F N 1
ATOM 13965 C CA . LEU F 1 103 ? 75.004 75.776 -3.315 1.00 19.77 91 LEU F CA 1
ATOM 13966 C C . LEU F 1 103 ? 76.469 75.549 -3.741 1.00 19.40 91 LEU F C 1
ATOM 13967 O O . LEU F 1 103 ? 76.917 76.078 -4.767 1.00 18.96 91 LEU F O 1
ATOM 13972 N N . SER F 1 104 ? 77.210 74.771 -2.958 1.00 17.64 92 SER F N 1
ATOM 13973 C CA . SER F 1 104 ? 78.482 74.247 -3.446 1.00 19.40 92 SER F CA 1
ATOM 13974 C C . SER F 1 104 ? 78.224 73.242 -4.589 1.00 19.54 92 SER F C 1
ATOM 13975 O O . SER F 1 104 ? 77.062 72.877 -4.864 1.00 20.37 92 SER F O 1
ATOM 13978 N N . SER F 1 105 ? 79.288 72.811 -5.263 1.00 19.57 93 SER F N 1
ATOM 13979 C CA . SER F 1 105 ? 79.166 71.806 -6.337 1.00 21.85 93 SER F CA 1
ATOM 13980 C C . SER F 1 105 ? 78.336 70.631 -5.829 1.00 20.31 93 SER F C 1
ATOM 13981 O O . SER F 1 105 ? 78.625 70.074 -4.756 1.00 18.20 93 SER F O 1
ATOM 13984 N N . SER F 1 106 ? 77.304 70.268 -6.587 1.00 19.61 94 SER F N 1
ATOM 13985 C CA . SER F 1 106 ? 76.315 69.271 -6.145 1.00 19.21 94 SER F CA 1
ATOM 13986 C C . SER F 1 106 ? 75.741 68.527 -7.333 1.00 19.70 94 SER F C 1
ATOM 13987 O O . SER F 1 106 ? 75.928 68.944 -8.480 1.00 20.73 94 SER F O 1
ATOM 13990 N N . ALA F 1 107 ? 75.007 67.453 -7.050 1.00 19.71 95 ALA F N 1
ATOM 13991 C CA . ALA F 1 107 ? 74.231 66.747 -8.097 1.00 21.90 95 ALA F CA 1
ATOM 13992 C C . ALA F 1 107 ? 73.318 67.692 -8.893 1.00 22.98 95 ALA F C 1
ATOM 13993 O O . ALA F 1 107 ? 73.178 67.560 -10.126 1.00 21.84 95 ALA F O 1
ATOM 13995 N N . SER F 1 108 ? 72.724 68.666 -8.201 1.00 22.86 96 SER F N 1
ATOM 13996 C CA . SER F 1 108 ? 71.770 69.573 -8.848 1.00 24.56 96 SER F CA 1
ATOM 13997 C C . SER F 1 108 ? 72.404 70.675 -9.702 1.00 24.30 96 SER F C 1
ATOM 13998 O O . SER F 1 108 ? 71.701 71.316 -10.477 1.00 24.76 96 SER F O 1
ATOM 14001 N N . ASN F 1 109 ? 73.710 70.923 -9.578 1.00 20.80 97 ASN F N 1
ATOM 14002 C CA . ASN F 1 109 ? 74.273 72.033 -10.346 1.00 23.44 97 ASN F CA 1
ATOM 14003 C C . ASN F 1 109 ? 75.563 71.719 -11.103 1.00 27.09 97 ASN F C 1
ATOM 14004 O O . ASN F 1 109 ? 76.245 72.630 -11.584 1.00 29.26 97 ASN F O 1
ATOM 14009 N N . THR F 1 110 ? 75.898 70.439 -11.224 1.00 27.47 98 THR F N 1
ATOM 14010 C CA . THR F 1 110 ? 77.130 70.037 -11.916 1.00 26.59 98 THR F CA 1
ATOM 14011 C C . THR F 1 110 ? 76.749 69.274 -13.187 1.00 28.99 98 THR F C 1
ATOM 14012 O O . THR F 1 110 ? 75.829 68.468 -13.172 1.00 30.68 98 THR F O 1
ATOM 14016 N N . GLY F 1 111 ? 77.451 69.515 -14.285 1.00 30.06 99 GLY F N 1
ATOM 14017 C CA . GLY F 1 111 ? 77.108 68.849 -15.531 1.00 32.73 99 GLY F CA 1
ATOM 14018 C C . GLY F 1 111 ? 77.925 67.600 -15.829 1.00 34.24 99 GLY F C 1
ATOM 14019 O O . GLY F 1 111 ? 78.668 67.100 -14.987 1.00 31.85 99 GLY F O 1
ATOM 14020 N N . GLY F 1 112 ? 77.786 67.096 -17.045 1.00 36.86 100 GLY F N 1
ATOM 14021 C CA . GLY F 1 112 ? 78.573 65.966 -17.493 1.00 39.28 100 GLY F CA 1
ATOM 14022 C C . GLY F 1 112 ? 78.299 64.722 -16.678 1.00 37.17 100 GLY F C 1
ATOM 14023 O O . GLY F 1 112 ? 77.153 64.442 -16.330 1.00 33.14 100 GLY F O 1
ATOM 14024 N N . SER F 1 113 ? 79.355 63.978 -16.362 1.00 35.75 101 SER F N 1
ATOM 14025 C CA . SER F 1 113 ? 79.194 62.686 -15.704 1.00 36.52 101 SER F CA 1
ATOM 14026 C C . SER F 1 113 ? 78.863 62.814 -14.224 1.00 34.72 101 SER F C 1
ATOM 14027 O O . SER F 1 113 ? 78.600 61.805 -13.569 1.00 36.45 101 SER F O 1
ATOM 14030 N N . LEU F 1 114 ? 78.873 64.036 -13.691 1.00 30.80 102 LEU F N 1
ATOM 14031 C CA . LEU F 1 114 ? 78.605 64.238 -12.263 1.00 30.08 102 LEU F CA 1
ATOM 14032 C C . LEU F 1 114 ? 77.180 64.732 -12.056 1.00 27.97 102 LEU F C 1
ATOM 14033 O O . LEU F 1 114 ? 76.772 65.025 -10.940 1.00 26.36 102 LEU F O 1
ATOM 14038 N N . ALA F 1 115 ? 76.413 64.803 -13.145 1.00 28.07 103 ALA F N 1
ATOM 14039 C CA . ALA F 1 115 ? 75.060 65.336 -13.059 1.00 27.19 103 ALA F CA 1
ATOM 14040 C C . ALA F 1 115 ? 74.125 64.352 -12.392 1.00 28.27 103 ALA F C 1
ATOM 14041 O O . ALA F 1 115 ? 74.182 63.152 -12.671 1.00 28.80 103 ALA F O 1
ATOM 14043 N N . GLY F 1 116 ? 73.266 64.875 -11.520 1.00 27.44 104 GLY F N 1
ATOM 14044 C CA . GLY F 1 116 ? 72.188 64.113 -10.915 1.00 27.43 104 GLY F CA 1
ATOM 14045 C C . GLY F 1 116 ? 72.649 62.867 -10.198 1.00 27.54 104 GLY F C 1
ATOM 14046 O O . GLY F 1 116 ? 73.532 62.917 -9.323 1.00 24.93 104 GLY F O 1
ATOM 14047 N N . PRO F 1 117 ? 72.080 61.718 -10.578 1.00 26.62 105 PRO F N 1
ATOM 14048 C CA . PRO F 1 117 ? 72.481 60.481 -9.900 1.00 27.25 105 PRO F CA 1
ATOM 14049 C C . PRO F 1 117 ? 73.927 60.071 -10.229 1.00 30.84 105 PRO F C 1
ATOM 14050 O O . PRO F 1 117 ? 74.468 59.195 -9.559 1.00 35.82 105 PRO F O 1
ATOM 14054 N N . GLY F 1 118 ? 74.544 60.711 -11.218 1.00 27.29 106 GLY F N 1
ATOM 14055 C CA . GLY F 1 118 ? 75.944 60.463 -11.511 1.00 27.43 106 GLY F CA 1
ATOM 14056 C C . GLY F 1 118 ? 76.896 61.134 -10.511 1.00 25.53 106 GLY F C 1
ATOM 14057 O O . GLY F 1 118 ? 78.106 60.898 -10.569 1.00 27.02 106 GLY F O 1
ATOM 14058 N N . PHE F 1 119 ? 76.381 61.995 -9.638 1.00 22.56 107 PHE F N 1
ATOM 14059 C CA . PHE F 1 119 ? 77.248 62.730 -8.713 1.00 24.57 107 PHE F CA 1
ATOM 14060 C C . PHE F 1 119 ? 78.029 61.749 -7.842 1.00 26.46 107 PHE F C 1
ATOM 14061 O O . PHE F 1 119 ? 77.503 60.706 -7.457 1.00 25.02 107 PHE F O 1
ATOM 14069 N N . ALA F 1 120 ? 79.282 62.071 -7.535 1.00 24.75 108 ALA F N 1
ATOM 14070 C CA . ALA F 1 120 ? 80.096 61.176 -6.706 1.00 26.11 108 ALA F CA 1
ATOM 14071 C C . ALA F 1 120 ? 79.587 60.951 -5.271 1.00 24.45 108 ALA F C 1
ATOM 14072 O O . ALA F 1 120 ? 78.807 61.742 -4.693 1.00 23.55 108 ALA F O 1
ATOM 14074 N N . ASN F 1 121 ? 80.051 59.852 -4.683 1.00 26.26 109 ASN F N 1
ATOM 14075 C CA . ASN F 1 121 ? 79.867 59.619 -3.256 1.00 25.10 109 ASN F CA 1
ATOM 14076 C C . ASN F 1 121 ? 80.903 60.456 -2.497 1.00 26.64 109 ASN F C 1
ATOM 14077 O O . ASN F 1 121 ? 82.095 60.179 -2.579 1.00 29.93 109 ASN F O 1
ATOM 14082 N N . VAL F 1 122 ? 80.456 61.478 -1.783 1.00 23.53 110 VAL F N 1
ATOM 14083 C CA . VAL F 1 122 ? 81.356 62.421 -1.113 1.00 23.31 110 VAL F CA 1
ATOM 14084 C C . VAL F 1 122 ? 81.398 62.082 0.365 1.00 23.30 110 VAL F C 1
ATOM 14085 O O . VAL F 1 122 ? 80.346 61.862 0.961 1.00 18.54 110 VAL F O 1
ATOM 14089 N N . ARG F 1 123 ? 82.595 62.017 0.946 1.00 23.20 111 ARG F N 1
ATOM 14090 C CA . ARG F 1 123 ? 82.739 61.765 2.384 1.00 18.92 111 ARG F CA 1
ATOM 14091 C C . ARG F 1 123 ? 83.005 63.069 3.126 1.00 19.30 111 ARG F C 1
ATOM 14092 O O . ARG F 1 123 ? 83.386 64.064 2.505 1.00 19.26 111 ARG F O 1
ATOM 14100 N N . ILE F 1 124 ? 82.778 63.065 4.443 1.00 16.89 112 ILE F N 1
ATOM 14101 C CA . ILE F 1 124 ? 83.114 64.192 5.320 1.00 17.97 112 ILE F CA 1
ATOM 14102 C C . ILE F 1 124 ? 84.564 64.668 5.075 1.00 19.44 112 ILE F C 1
ATOM 14103 O O . ILE F 1 124 ? 84.840 65.879 5.085 1.00 20.56 112 ILE F O 1
ATOM 14108 N N . GLY F 1 125 ? 85.497 63.718 4.956 1.00 17.68 113 GLY F N 1
ATOM 14109 C CA . GLY F 1 125 ? 86.897 64.046 4.713 1.00 18.99 113 GLY F CA 1
ATOM 14110 C C . GLY F 1 125 ? 87.109 64.926 3.487 1.00 21.96 113 GLY F C 1
ATOM 14111 O O . GLY F 1 125 ? 88.069 65.738 3.426 1.00 20.09 113 GLY F O 1
ATOM 14112 N N . ASP F 1 126 ? 86.252 64.746 2.474 1.00 20.72 114 ASP F N 1
ATOM 14113 C CA . ASP F 1 126 ? 86.365 65.533 1.236 1.00 20.40 114 ASP F CA 1
ATOM 14114 C C . ASP F 1 126 ? 86.005 67.001 1.496 1.00 18.78 114 ASP F C 1
ATOM 14115 O O . ASP F 1 126 ? 86.658 67.905 0.971 1.00 22.14 114 ASP F O 1
ATOM 14120 N N . ASP F 1 127 ? 84.938 67.226 2.257 1.00 16.69 115 ASP F N 1
ATOM 14121 C CA . ASP F 1 127 ? 84.567 68.591 2.665 1.00 18.41 115 ASP F CA 1
ATOM 14122 C C . ASP F 1 127 ? 85.695 69.256 3.449 1.00 18.03 115 ASP F C 1
ATOM 14123 O O . ASP F 1 127 ? 86.064 70.413 3.190 1.00 20.92 115 ASP F O 1
ATOM 14128 N N . VAL F 1 128 ? 86.271 68.514 4.387 1.00 16.12 116 VAL F N 1
ATOM 14129 C CA . VAL F 1 128 ? 87.332 69.104 5.208 1.00 17.11 116 VAL F CA 1
ATOM 14130 C C . VAL F 1 128 ? 88.597 69.382 4.383 1.00 20.73 116 VAL F C 1
ATOM 14131 O O . VAL F 1 128 ? 89.253 70.419 4.553 1.00 20.50 116 VAL F O 1
ATOM 14135 N N . SER F 1 129 ? 88.931 68.473 3.470 1.00 21.01 117 SER F N 1
ATOM 14136 C CA . SER F 1 129 ? 90.046 68.725 2.593 1.00 24.42 117 SER F CA 1
ATOM 14137 C C . SER F 1 129 ? 89.811 69.979 1.717 1.00 22.30 117 SER F C 1
ATOM 14138 O O . SER F 1 129 ? 90.703 70.829 1.589 1.00 20.02 117 SER F O 1
ATOM 14141 N N . ALA F 1 130 ? 88.599 70.115 1.173 1.00 18.36 118 ALA F N 1
ATOM 14142 C CA . ALA F 1 130 ? 88.260 71.269 0.337 1.00 20.13 118 ALA F CA 1
ATOM 14143 C C . ALA F 1 130 ? 88.309 72.553 1.159 1.00 18.31 118 ALA F C 1
ATOM 14144 O O . ALA F 1 130 ? 88.786 73.585 0.670 1.00 21.08 118 ALA F O 1
ATOM 14146 N N . GLN F 1 131 ? 87.804 72.482 2.392 1.00 17.78 119 GLN F N 1
ATOM 14147 C CA . GLN F 1 131 ? 87.823 73.644 3.296 1.00 18.88 119 GLN F CA 1
ATOM 14148 C C . GLN F 1 131 ? 89.247 74.072 3.624 1.00 18.95 119 GLN F C 1
ATOM 14149 O O . GLN F 1 131 ? 89.557 75.268 3.714 1.00 20.81 119 GLN F O 1
ATOM 14155 N N . HIS F 1 132 ? 90.111 73.093 3.836 1.00 20.58 120 HIS F N 1
ATOM 14156 C CA . HIS F 1 132 ? 91.503 73.384 4.198 1.00 20.89 120 HIS F CA 1
ATOM 14157 C C . HIS F 1 132 ? 92.200 74.071 3.022 1.00 20.96 120 HIS F C 1
ATOM 14158 O O . HIS F 1 132 ? 92.900 75.072 3.191 1.00 21.15 120 HIS F O 1
ATOM 14165 N N . THR F 1 133 ? 91.963 73.566 1.810 1.00 23.19 121 THR F N 1
ATOM 14166 C CA . THR F 1 133 ? 92.469 74.226 0.600 1.00 25.39 121 THR F CA 1
ATOM 14167 C C . THR F 1 133 ? 91.940 75.656 0.486 1.00 20.00 121 THR F C 1
ATOM 14168 O O . THR F 1 133 ? 92.711 76.577 0.239 1.00 21.87 121 THR F O 1
ATOM 14172 N N . LEU F 1 134 ? 90.633 75.848 0.686 1.00 19.09 122 LEU F N 1
ATOM 14173 C CA . LEU F 1 134 ? 90.049 77.186 0.633 1.00 22.84 122 LEU F CA 1
ATOM 14174 C C . LEU F 1 134 ? 90.724 78.148 1.610 1.00 24.34 122 LEU F C 1
ATOM 14175 O O . LEU F 1 134 ? 91.120 79.257 1.245 1.00 25.27 122 LEU F O 1
ATOM 14180 N N . LEU F 1 135 ? 90.859 77.703 2.857 1.00 21.91 123 LEU F N 1
ATOM 14181 C CA . LEU F 1 135 ? 91.381 78.563 3.896 1.00 21.59 123 LEU F CA 1
ATOM 14182 C C . LEU F 1 135 ? 92.840 78.935 3.612 1.00 21.70 123 LEU F C 1
ATOM 14183 O O . LEU F 1 135 ? 93.217 80.100 3.678 1.00 24.39 123 LEU F O 1
ATOM 14188 N N . THR F 1 136 ? 93.668 77.949 3.282 1.00 20.72 124 THR F N 1
ATOM 14189 C CA . THR F 1 136 ? 95.092 78.228 3.106 1.00 22.95 124 THR F CA 1
ATOM 14190 C C . THR F 1 136 ? 95.392 78.907 1.778 1.00 26.31 124 THR F C 1
ATOM 14191 O O . THR F 1 136 ? 96.191 79.849 1.710 1.00 25.54 124 THR F O 1
ATOM 14195 N N . GLU F 1 137 ? 94.770 78.448 0.707 1.00 26.00 125 GLU F N 1
ATOM 14196 C CA . GLU F 1 137 ? 95.147 78.958 -0.612 1.00 28.88 125 GLU F CA 1
ATOM 14197 C C . GLU F 1 137 ? 94.370 80.225 -0.990 1.00 30.23 125 GLU F C 1
ATOM 14198 O O . GLU F 1 137 ? 94.903 81.118 -1.649 1.00 31.69 125 GLU F O 1
ATOM 14204 N N . TYR F 1 138 ? 93.118 80.323 -0.578 1.00 27.53 126 TYR F N 1
ATOM 14205 C CA . TYR F 1 138 ? 92.330 81.471 -1.008 1.00 27.58 126 TYR F CA 1
ATOM 14206 C C . TYR F 1 138 ? 92.411 82.594 0.031 1.00 28.15 126 TYR F C 1
ATOM 14207 O O . TYR F 1 138 ? 92.654 83.742 -0.314 1.00 27.86 126 TYR F O 1
ATOM 14216 N N . PHE F 1 139 ? 92.285 82.262 1.311 1.00 24.82 127 PHE F N 1
ATOM 14217 C CA . PHE F 1 139 ? 92.326 83.303 2.333 1.00 24.66 127 PHE F CA 1
ATOM 14218 C C . PHE F 1 139 ? 93.695 83.536 2.962 1.00 27.86 127 PHE F C 1
ATOM 14219 O O . PHE F 1 139 ? 93.881 84.543 3.655 1.00 30.95 127 PHE F O 1
ATOM 14227 N N . GLY F 1 140 ? 94.628 82.600 2.790 1.00 26.28 128 GLY F N 1
ATOM 14228 C CA . GLY F 1 140 ? 95.936 82.718 3.416 1.00 26.87 128 GLY F CA 1
ATOM 14229 C C . GLY F 1 140 ? 95.871 82.521 4.928 1.00 25.86 128 GLY F C 1
ATOM 14230 O O . GLY F 1 140 ? 96.758 82.962 5.652 1.00 24.95 128 GLY F O 1
ATOM 14231 N N . ILE F 1 141 ? 94.823 81.844 5.400 1.00 23.81 129 ILE F N 1
ATOM 14232 C CA . ILE F 1 141 ? 94.672 81.542 6.823 1.00 24.49 129 ILE F CA 1
ATOM 14233 C C . ILE F 1 141 ? 95.465 80.273 7.167 1.00 26.01 129 ILE F C 1
ATOM 14234 O O . ILE F 1 141 ? 95.379 79.287 6.454 1.00 28.60 129 ILE F O 1
ATOM 14239 N N . GLU F 1 142 ? 96.247 80.295 8.246 1.00 22.69 130 GLU F N 1
ATOM 14240 C CA . GLU F 1 142 ? 97.104 79.158 8.584 1.00 21.70 130 GLU F CA 1
ATOM 14241 C C . GLU F 1 142 ? 96.726 78.476 9.918 1.00 22.69 130 GLU F C 1
ATOM 14242 O O . GLU F 1 142 ? 97.376 77.520 10.330 1.00 23.02 130 GLU F O 1
ATOM 14248 N N . SER F 1 143 ? 95.667 78.954 10.569 1.00 21.40 131 SER F N 1
ATOM 14249 C CA . SER F 1 143 ? 95.084 78.265 11.697 1.00 20.59 131 SER F CA 1
ATOM 14250 C C . SER F 1 143 ? 93.712 78.835 11.963 1.00 22.04 131 SER F C 1
ATOM 14251 O O . SER F 1 143 ? 93.379 79.909 11.474 1.00 24.31 131 SER F O 1
ATOM 14254 N N . LEU F 1 144 ? 92.919 78.107 12.752 1.00 20.38 132 LEU F N 1
ATOM 14255 C CA . LEU F 1 144 ? 91.549 78.508 13.091 1.00 19.92 132 LEU F CA 1
ATOM 14256 C C . LEU F 1 144 ? 91.376 78.719 14.578 1.00 20.78 132 LEU F C 1
ATOM 14257 O O . LEU F 1 144 ? 91.739 77.834 15.380 1.00 24.02 132 LEU F O 1
ATOM 14262 N N . ALA F 1 145 ? 90.827 79.875 14.955 1.00 22.28 133 ALA F N 1
ATOM 14263 C CA . ALA F 1 145 ? 90.512 80.136 16.352 1.00 21.66 133 ALA F CA 1
ATOM 14264 C C . ALA F 1 145 ? 89.456 79.161 16.856 1.00 19.56 133 ALA F C 1
ATOM 14265 O O . ALA F 1 145 ? 89.488 78.779 18.031 1.00 21.32 133 ALA F O 1
ATOM 14267 N N . LEU F 1 146 ? 88.549 78.729 15.968 1.00 16.54 134 LEU F N 1
ATOM 14268 C CA . LEU F 1 146 ? 87.463 77.827 16.341 1.00 16.73 134 LEU F CA 1
ATOM 14269 C C . LEU F 1 146 ? 86.941 77.162 15.087 1.00 18.84 134 LEU F C 1
ATOM 14270 O O . LEU F 1 146 ? 86.852 77.815 14.020 1.00 18.61 134 LEU F O 1
ATOM 14275 N N . VAL F 1 147 ? 86.591 75.879 15.210 1.00 16.30 135 VAL F N 1
ATOM 14276 C CA . VAL F 1 147 ? 85.714 75.245 14.229 1.00 13.90 135 VAL F CA 1
ATOM 14277 C C . VAL F 1 147 ? 84.486 74.795 14.989 1.00 14.92 135 VAL F C 1
ATOM 14278 O O . VAL F 1 147 ? 84.590 74.131 16.024 1.00 15.52 135 VAL F O 1
ATOM 14282 N N . VAL F 1 148 ? 83.307 75.147 14.487 1.00 13.53 136 VAL F N 1
ATOM 14283 C CA . VAL F 1 148 ? 82.084 74.854 15.236 1.00 12.64 136 VAL F CA 1
ATOM 14284 C C . VAL F 1 148 ? 80.987 74.523 14.237 1.00 15.90 136 VAL F C 1
ATOM 14285 O O . VAL F 1 148 ? 80.804 75.223 13.256 1.00 16.73 136 VAL F O 1
ATOM 14289 N N . GLY F 1 149 ? 80.267 73.452 14.501 1.00 14.51 137 GLY F N 1
ATOM 14290 C CA . GLY F 1 149 ? 79.200 73.032 13.614 1.00 14.79 137 GLY F CA 1
ATOM 14291 C C . GLY F 1 149 ? 78.236 72.157 14.388 1.00 16.17 137 GLY F C 1
ATOM 14292 O O . GLY F 1 149 ? 78.571 71.655 15.475 1.00 14.48 137 GLY F O 1
ATOM 14293 N N . GLY F 1 150 ? 77.040 71.974 13.840 1.00 16.30 138 GLY F N 1
ATOM 14294 C CA . GLY F 1 150 ? 76.041 71.116 14.476 1.00 15.25 138 GLY F CA 1
ATOM 14295 C C . GLY F 1 150 ? 75.716 69.919 13.582 1.00 14.87 138 GLY F C 1
ATOM 14296 O O . GLY F 1 150 ? 75.601 70.066 12.355 1.00 16.26 138 GLY F O 1
ATOM 14297 N N . SER F 1 151 ? 75.555 68.743 14.200 1.00 14.68 139 SER F N 1
ATOM 14298 C CA . SER F 1 151 ? 75.176 67.491 13.497 1.00 16.69 139 SER F CA 1
ATOM 14299 C C . SER F 1 151 ? 76.151 67.150 12.385 1.00 16.33 139 SER F C 1
ATOM 14300 O O . SER F 1 151 ? 77.296 66.860 12.704 1.00 17.66 139 SER F O 1
ATOM 14303 N N . MET F 1 152 ? 75.756 67.162 11.091 1.00 13.89 140 MET F N 1
ATOM 14304 C CA . MET F 1 152 ? 76.807 66.953 10.065 1.00 13.21 140 MET F CA 1
ATOM 14305 C C . MET F 1 152 ? 77.908 67.988 10.185 1.00 12.58 140 MET F C 1
ATOM 14306 O O . MET F 1 152 ? 79.070 67.731 9.812 1.00 12.38 140 MET F O 1
ATOM 14311 N N . GLY F 1 153 ? 77.564 69.178 10.674 1.00 12.29 141 GLY F N 1
ATOM 14312 C CA . GLY F 1 153 ? 78.604 70.181 10.897 1.00 14.26 141 GLY F CA 1
ATOM 14313 C C . GLY F 1 153 ? 79.559 69.791 12.025 1.00 16.14 141 GLY F C 1
ATOM 14314 O O . GLY F 1 153 ? 80.748 70.139 11.996 1.00 15.24 141 GLY F O 1
ATOM 14315 N N . ALA F 1 154 ? 79.055 69.048 13.013 1.00 14.16 142 ALA F N 1
ATOM 14316 C CA . ALA F 1 154 ? 79.905 68.513 14.093 1.00 14.39 142 ALA F CA 1
ATOM 14317 C C . ALA F 1 154 ? 80.770 67.367 13.548 1.00 13.56 142 ALA F C 1
ATOM 14318 O O . ALA F 1 154 ? 81.917 67.191 13.963 1.00 13.75 142 ALA F O 1
ATOM 14320 N N . GLN F 1 155 ? 80.235 66.586 12.609 1.00 13.52 143 GLN F N 1
ATOM 14321 C CA . GLN F 1 155 ? 81.061 65.532 12.001 1.00 15.16 143 GLN F CA 1
ATOM 14322 C C . GLN F 1 155 ? 82.262 66.156 11.306 1.00 16.92 143 GLN F C 1
ATOM 14323 O O . GLN F 1 155 ? 83.374 65.632 11.391 1.00 17.31 143 GLN F O 1
ATOM 14329 N N . GLN F 1 156 ? 82.012 67.265 10.588 1.00 16.16 144 GLN F N 1
ATOM 14330 C CA . GLN F 1 156 ? 83.100 67.968 9.919 1.00 17.39 144 GLN F CA 1
ATOM 14331 C C . GLN F 1 156 ? 84.045 68.594 10.930 1.00 16.22 144 GLN F C 1
ATOM 14332 O O . GLN F 1 156 ? 85.238 68.667 10.683 1.00 16.01 144 GLN F O 1
ATOM 14338 N N . THR F 1 157 ? 83.501 69.089 12.027 1.00 15.81 145 THR F N 1
ATOM 14339 C CA . THR F 1 157 ? 84.343 69.630 13.105 1.00 14.87 145 THR F CA 1
ATOM 14340 C C . THR F 1 157 ? 85.314 68.586 13.667 1.00 14.84 145 THR F C 1
ATOM 14341 O O . THR F 1 157 ? 86.487 68.867 13.866 1.00 16.66 145 THR F O 1
ATOM 14345 N N . TYR F 1 158 ? 84.812 67.389 13.956 1.00 15.86 146 TYR F N 1
ATOM 14346 C CA . TYR F 1 158 ? 85.653 66.323 14.467 1.00 18.19 146 TYR F CA 1
ATOM 14347 C C . TYR F 1 158 ? 86.709 65.952 13.442 1.00 18.99 146 TYR F C 1
ATOM 14348 O O . TYR F 1 158 ? 87.862 65.750 13.777 1.00 16.77 146 TYR F O 1
ATOM 14357 N N . GLU F 1 159 ? 86.298 65.859 12.170 1.00 15.33 147 GLU F N 1
ATOM 14358 C CA . GLU F 1 159 ? 87.256 65.489 11.135 1.00 15.87 147 GLU F CA 1
ATOM 14359 C C . GLU F 1 159 ? 88.374 66.547 11.043 1.00 16.01 147 GLU F C 1
ATOM 14360 O O . GLU F 1 159 ? 89.519 66.198 10.911 1.00 18.06 147 GLU F O 1
ATOM 14366 N N . TRP F 1 160 ? 88.019 67.825 11.121 1.00 17.66 148 TRP F N 1
ATOM 14367 C CA . TRP F 1 160 ? 89.019 68.903 11.174 1.00 18.60 148 TRP F CA 1
ATOM 14368 C C . TRP F 1 160 ? 90.014 68.695 12.293 1.00 19.59 148 TRP F C 1
ATOM 14369 O O . TRP F 1 160 ? 91.240 68.726 12.085 1.00 18.59 148 TRP F O 1
ATOM 14380 N N . ALA F 1 161 ? 89.480 68.451 13.494 1.00 19.53 149 ALA F N 1
ATOM 14381 C CA . ALA F 1 161 ? 90.339 68.404 14.683 1.00 19.87 149 ALA F CA 1
ATOM 14382 C C . ALA F 1 161 ? 91.304 67.217 14.637 1.00 19.78 149 ALA F C 1
ATOM 14383 O O . ALA F 1 161 ? 92.391 67.285 15.197 1.00 20.86 149 ALA F O 1
ATOM 14385 N N . VAL F 1 162 ? 90.899 66.131 13.971 1.00 20.23 150 VAL F N 1
ATOM 14386 C CA . VAL F 1 162 ? 91.732 64.935 13.861 1.00 18.09 150 VAL F CA 1
ATOM 14387 C C . VAL F 1 162 ? 92.683 65.024 12.654 1.00 21.40 150 VAL F C 1
ATOM 14388 O O . VAL F 1 162 ? 93.847 64.624 12.740 1.00 21.97 150 VAL F O 1
ATOM 14392 N N . ARG F 1 163 ? 92.162 65.524 11.535 1.00 21.93 151 ARG F N 1
ATOM 14393 C CA . ARG F 1 163 ? 92.917 65.549 10.263 1.00 21.97 151 ARG F CA 1
ATOM 14394 C C . ARG F 1 163 ? 94.030 66.586 10.274 1.00 22.38 151 ARG F C 1
ATOM 14395 O O . ARG F 1 163 ? 95.120 66.348 9.740 1.00 22.70 151 ARG F O 1
ATOM 14403 N N . TYR F 1 164 ? 93.745 67.754 10.851 1.00 20.56 152 TYR F N 1
ATOM 14404 C CA . TYR F 1 164 ? 94.752 68.817 10.977 1.00 22.14 152 TYR F CA 1
ATOM 14405 C C . TYR F 1 164 ? 94.901 69.268 12.431 1.00 23.11 152 TYR F C 1
ATOM 14406 O O . TYR F 1 164 ? 94.445 70.348 12.787 1.00 24.18 152 TYR F O 1
ATOM 14415 N N . PRO F 1 165 ? 95.576 68.453 13.255 1.00 24.99 153 PRO F N 1
ATOM 14416 C CA . PRO F 1 165 ? 95.526 68.695 14.707 1.00 26.43 153 PRO F CA 1
ATOM 14417 C C . PRO F 1 165 ? 96.041 70.069 15.110 1.00 27.34 153 PRO F C 1
ATOM 14418 O O . PRO F 1 165 ? 95.404 70.712 15.920 1.00 28.12 153 PRO F O 1
ATOM 14422 N N . ASP F 1 166 ? 97.150 70.533 14.532 1.00 22.63 154 ASP F N 1
ATOM 14423 C CA . ASP F 1 166 ? 97.715 71.815 14.966 1.00 26.32 154 ASP F CA 1
ATOM 14424 C C . ASP F 1 166 ? 96.969 73.022 14.415 1.00 25.87 154 ASP F C 1
ATOM 14425 O O . ASP F 1 166 ? 97.051 74.124 14.963 1.00 28.62 154 ASP F O 1
ATOM 14430 N N . PHE F 1 167 ? 96.232 72.815 13.330 1.00 23.22 155 PHE F N 1
ATOM 14431 C CA . PHE F 1 167 ? 95.540 73.901 12.634 1.00 21.33 155 PHE F CA 1
ATOM 14432 C C . PHE F 1 167 ? 94.335 74.387 13.438 1.00 20.89 155 PHE F C 1
ATOM 14433 O O . PHE F 1 167 ? 93.973 75.555 13.410 1.00 22.43 155 PHE F O 1
ATOM 14441 N N . VAL F 1 168 ? 93.693 73.465 14.142 1.00 19.44 156 VAL F N 1
ATOM 14442 C CA . VAL F 1 168 ? 92.448 73.759 14.854 1.00 19.94 156 VAL F CA 1
ATOM 14443 C C . VAL F 1 168 ? 92.767 74.123 16.311 1.00 22.64 156 VAL F C 1
ATOM 14444 O O . VAL F 1 168 ? 93.217 73.268 17.057 1.00 23.19 156 VAL F O 1
ATOM 14448 N N . LYS F 1 169 ? 92.585 75.381 16.709 1.00 19.58 157 LYS F N 1
ATOM 14449 C CA . LYS F 1 169 ? 92.937 75.759 18.094 1.00 19.55 157 LYS F CA 1
ATOM 14450 C C . LYS F 1 169 ? 91.833 75.380 19.078 1.00 20.58 157 LYS F C 1
ATOM 14451 O O . LYS F 1 169 ? 92.102 75.094 20.250 1.00 20.47 157 LYS F O 1
ATOM 14457 N N . ARG F 1 170 ? 90.590 75.421 18.608 1.00 19.55 158 ARG F N 1
ATOM 14458 C CA . ARG F 1 170 ? 89.424 75.069 19.428 1.00 21.02 158 ARG F CA 1
ATOM 14459 C C . ARG F 1 170 ? 88.389 74.422 18.557 1.00 19.76 158 ARG F C 1
ATOM 14460 O O . ARG F 1 170 ? 88.288 74.762 17.368 1.00 17.16 158 ARG F O 1
ATOM 14468 N N . ALA F 1 171 ? 87.569 73.537 19.146 1.00 20.15 159 ALA F N 1
ATOM 14469 C CA . ALA F 1 171 ? 86.535 72.849 18.394 1.00 18.91 159 ALA F CA 1
ATOM 14470 C C . ALA F 1 171 ? 85.284 72.718 19.240 1.00 18.58 159 ALA F C 1
ATOM 14471 O O . ALA F 1 171 ? 85.353 72.360 20.433 1.00 18.27 159 ALA F O 1
ATOM 14473 N N . ALA F 1 172 ? 84.146 73.024 18.646 1.00 17.28 160 ALA F N 1
ATOM 14474 C CA . ALA F 1 172 ? 82.874 72.801 19.343 1.00 17.49 160 ALA F CA 1
ATOM 14475 C C . ALA F 1 172 ? 81.990 71.929 18.511 1.00 16.04 160 ALA F C 1
ATOM 14476 O O . ALA F 1 172 ? 81.524 72.331 17.458 1.00 15.92 160 ALA F O 1
ATOM 14478 N N . ALA F 1 173 ? 81.762 70.714 18.996 1.00 14.97 161 ALA F N 1
ATOM 14479 C CA . ALA F 1 173 ? 80.964 69.738 18.284 1.00 14.90 161 ALA F CA 1
ATOM 14480 C C . ALA F 1 173 ? 79.589 69.627 18.913 1.00 16.34 161 ALA F C 1
ATOM 14481 O O . ALA F 1 173 ? 79.424 69.027 19.984 1.00 16.01 161 ALA F O 1
ATOM 14483 N N . ILE F 1 174 ? 78.616 70.249 18.248 1.00 14.23 162 ILE F N 1
ATOM 14484 C CA . ILE F 1 174 ? 77.255 70.351 18.740 1.00 15.26 162 ILE F CA 1
ATOM 14485 C C . ILE F 1 174 ? 76.377 69.264 18.117 1.00 13.11 162 ILE F C 1
ATOM 14486 O O . ILE F 1 174 ? 76.301 69.154 16.880 1.00 15.47 162 ILE F O 1
ATOM 14491 N N . ALA F 1 175 ? 75.754 68.453 18.970 1.00 16.06 163 ALA F N 1
ATOM 14492 C CA . ALA F 1 175 ? 74.770 67.470 18.512 1.00 17.57 163 ALA F CA 1
ATOM 14493 C C . ALA F 1 175 ? 75.269 66.607 17.350 1.00 18.26 163 ALA F C 1
ATOM 14494 O O . ALA F 1 175 ? 74.577 66.425 16.342 1.00 17.07 163 ALA F O 1
ATOM 14496 N N . GLY F 1 176 ? 76.456 66.028 17.509 1.00 18.59 164 GLY F N 1
ATOM 14497 C CA . GLY F 1 176 ? 76.970 65.099 16.503 1.00 16.48 164 GLY F CA 1
ATOM 14498 C C . GLY F 1 176 ? 78.104 64.267 17.098 1.00 18.63 164 GLY F C 1
ATOM 14499 O O . GLY F 1 176 ? 78.646 64.604 18.163 1.00 19.02 164 GLY F O 1
ATOM 14500 N N . THR F 1 177 ? 78.464 63.182 16.411 1.00 16.55 165 THR F N 1
ATOM 14501 C CA . THR F 1 177 ? 79.504 62.283 16.903 1.00 15.08 165 THR F CA 1
ATOM 14502 C C . THR F 1 177 ? 80.668 62.240 15.928 1.00 19.84 165 THR F C 1
ATOM 14503 O O . THR F 1 177 ? 80.524 62.612 14.739 1.00 20.02 165 THR F O 1
ATOM 14507 N N . ALA F 1 178 ? 81.774 61.714 16.423 1.00 18.10 166 ALA F N 1
ATOM 14508 C CA . ALA F 1 178 ? 83.020 61.549 15.659 1.00 20.15 166 ALA F CA 1
ATOM 14509 C C . ALA F 1 178 ? 82.987 60.263 14.831 1.00 22.05 166 ALA F C 1
ATOM 14510 O O . ALA F 1 178 ? 83.657 60.134 13.784 1.00 22.09 166 ALA F O 1
ATOM 14512 N N . ARG F 1 179 ? 82.245 59.292 15.337 1.00 21.06 167 ARG F N 1
ATOM 14513 C CA . ARG F 1 179 ? 82.067 58.047 14.636 1.00 21.88 167 ARG F CA 1
ATOM 14514 C C . ARG F 1 179 ? 80.613 57.645 14.676 1.00 21.06 167 ARG F C 1
ATOM 14515 O O . ARG F 1 179 ? 80.024 57.484 15.762 1.00 23.43 167 ARG F O 1
ATOM 14523 N N . ASN F 1 180 ? 80.033 57.448 13.504 1.00 18.99 168 ASN F N 1
ATOM 14524 C CA . ASN F 1 180 ? 78.587 57.278 13.415 1.00 22.40 168 ASN F CA 1
ATOM 14525 C C . ASN F 1 180 ? 78.181 55.909 13.946 1.00 24.19 168 ASN F C 1
ATOM 14526 O O . ASN F 1 180 ? 78.817 54.902 13.621 1.00 24.46 168 ASN F O 1
ATOM 14531 N N . SER F 1 181 ? 77.120 55.874 14.748 1.00 21.28 169 SER F N 1
ATOM 14532 C CA . SER F 1 181 ? 76.593 54.625 15.316 1.00 23.03 169 SER F CA 1
ATOM 14533 C C . SER F 1 181 ? 75.809 53.829 14.268 1.00 25.18 169 SER F C 1
ATOM 14534 O O . SER F 1 181 ? 75.343 54.399 13.264 1.00 23.10 169 SER F O 1
ATOM 14537 N N . GLU F 1 182 ? 75.639 52.528 14.512 1.00 26.42 170 GLU F N 1
ATOM 14538 C CA . GLU F 1 182 ? 74.806 51.690 13.635 1.00 23.91 170 GLU F CA 1
ATOM 14539 C C . GLU F 1 182 ? 73.340 52.086 13.701 1.00 23.23 170 GLU F C 1
ATOM 14540 O O . GLU F 1 182 ? 72.617 52.005 12.693 1.00 20.78 170 GLU F O 1
ATOM 14546 N N . HIS F 1 183 ? 72.905 52.506 14.884 1.00 21.89 171 HIS F N 1
ATOM 14547 C CA . HIS F 1 183 ? 71.534 53.000 15.065 1.00 20.94 171 HIS F CA 1
ATOM 14548 C C . HIS F 1 183 ? 71.277 54.228 14.197 1.00 18.78 171 HIS F C 1
ATOM 14549 O O . HIS F 1 183 ? 70.233 54.323 13.545 1.00 18.45 171 HIS F O 1
ATOM 14556 N N . ASP F 1 184 ? 72.208 55.167 14.193 1.00 16.82 172 ASP F N 1
ATOM 14557 C CA . ASP F 1 184 ? 72.064 56.358 13.345 1.00 20.51 172 ASP F CA 1
ATOM 14558 C C . ASP F 1 184 ? 72.124 55.996 11.851 1.00 19.69 172 ASP F C 1
ATOM 14559 O O . ASP F 1 184 ? 71.393 56.568 11.024 1.00 19.59 172 ASP F O 1
ATOM 14564 N N . PHE F 1 185 ? 73.013 55.069 11.510 1.00 19.49 173 PHE F N 1
ATOM 14565 C CA . PHE F 1 185 ? 73.132 54.606 10.127 1.00 20.15 173 PHE F CA 1
ATOM 14566 C C . PHE F 1 185 ? 71.759 54.097 9.691 1.00 19.47 173 PHE F C 1
ATOM 14567 O O . PHE F 1 185 ? 71.277 54.404 8.597 1.00 21.38 173 PHE F O 1
ATOM 14575 N N . LEU F 1 186 ? 71.117 53.341 10.570 1.00 18.05 174 LEU F N 1
ATOM 14576 C CA . LEU F 1 186 ? 69.798 52.773 10.249 1.00 18.85 174 LEU F CA 1
ATOM 14577 C C . LEU F 1 186 ? 68.751 53.855 10.080 1.00 18.81 174 LEU F C 1
ATOM 14578 O O . LEU F 1 186 ? 67.960 53.832 9.125 1.00 19.54 174 LEU F O 1
ATOM 14583 N N . PHE F 1 187 ? 68.728 54.814 11.005 1.00 18.57 175 PHE F N 1
ATOM 14584 C CA . PHE F 1 187 ? 67.823 55.959 10.850 1.00 16.43 175 PHE F CA 1
ATOM 14585 C C . PHE F 1 187 ? 67.977 56.608 9.475 1.00 18.91 175 PHE F C 1
ATOM 14586 O O . PHE F 1 187 ? 66.991 56.882 8.785 1.00 17.20 175 PHE F O 1
ATOM 14594 N N . THR F 1 188 ? 69.217 56.872 9.072 1.00 17.64 176 THR F N 1
ATOM 14595 C CA . THR F 1 188 ? 69.417 57.555 7.802 1.00 17.92 176 THR F CA 1
ATOM 14596 C C . THR F 1 188 ? 69.083 56.618 6.621 1.00 17.73 176 THR F C 1
ATOM 14597 O O . THR F 1 188 ? 68.608 57.057 5.585 1.00 17.76 176 THR F O 1
ATOM 14601 N N . GLU F 1 189 ? 69.311 55.321 6.778 1.00 18.78 177 GLU F N 1
ATOM 14602 C CA . GLU F 1 189 ? 68.896 54.387 5.730 1.00 20.77 177 GLU F CA 1
ATOM 14603 C C . GLU F 1 189 ? 67.391 54.464 5.504 1.00 20.74 177 GLU F C 1
ATOM 14604 O O . GLU F 1 189 ? 66.905 54.430 4.372 1.00 20.60 177 GLU F O 1
ATOM 14610 N N . ILE F 1 190 ? 66.640 54.608 6.587 1.00 15.68 178 ILE F N 1
ATOM 14611 C CA . ILE F 1 190 ? 65.185 54.621 6.475 1.00 16.80 178 ILE F CA 1
ATOM 14612 C C . ILE F 1 190 ? 64.751 55.954 5.832 1.00 18.00 178 ILE F C 1
ATOM 14613 O O . ILE F 1 190 ? 63.825 56.011 4.997 1.00 18.05 178 ILE F O 1
ATOM 14618 N N . LEU F 1 191 ? 65.475 57.009 6.190 1.00 18.27 179 LEU F N 1
ATOM 14619 C CA . LEU F 1 191 ? 65.272 58.324 5.574 1.00 17.26 179 LEU F CA 1
ATOM 14620 C C . LEU F 1 191 ? 65.518 58.291 4.070 1.00 16.99 179 LEU F C 1
ATOM 14621 O O . LEU F 1 191 ? 64.811 58.934 3.295 1.00 20.68 179 LEU F O 1
ATOM 14626 N N . ILE F 1 192 ? 66.573 57.599 3.674 1.00 17.29 180 ILE F N 1
ATOM 14627 C CA . ILE F 1 192 ? 66.899 57.485 2.260 1.00 17.96 180 ILE F CA 1
ATOM 14628 C C . ILE F 1 192 ? 65.822 56.700 1.550 1.00 17.58 180 ILE F C 1
ATOM 14629 O O . ILE F 1 192 ? 65.351 57.131 0.506 1.00 18.32 180 ILE F O 1
ATOM 14634 N N . GLU F 1 193 ? 65.383 55.588 2.151 1.00 19.41 181 GLU F N 1
ATOM 14635 C CA . GLU F 1 193 ? 64.372 54.731 1.512 1.00 22.44 181 GLU F CA 1
ATOM 14636 C C . GLU F 1 193 ? 63.008 55.428 1.402 1.00 20.61 181 GLU F C 1
ATOM 14637 O O . GLU F 1 193 ? 62.241 55.118 0.493 1.00 21.78 181 GLU F O 1
ATOM 14643 N N . ALA F 1 194 ? 62.717 56.385 2.281 1.00 18.74 182 ALA F N 1
ATOM 14644 C CA . ALA F 1 194 ? 61.490 57.186 2.162 1.00 20.51 182 ALA F CA 1
ATOM 14645 C C . ALA F 1 194 ? 61.439 57.869 0.792 1.00 22.75 182 ALA F C 1
ATOM 14646 O O . ALA F 1 194 ? 60.388 57.944 0.147 1.00 21.18 182 ALA F O 1
ATOM 14648 N N . ILE F 1 195 ? 62.591 58.366 0.360 1.00 21.06 183 ILE F N 1
ATOM 14649 C CA . ILE F 1 195 ? 62.708 59.031 -0.918 1.00 21.10 183 ILE F CA 1
ATOM 14650 C C . ILE F 1 195 ? 62.812 58.004 -2.056 1.00 25.41 183 ILE F C 1
ATOM 14651 O O . ILE F 1 195 ? 62.062 58.091 -3.026 1.00 25.64 183 ILE F O 1
ATOM 14656 N N . THR F 1 196 ? 63.719 57.030 -1.937 1.00 26.26 184 THR F N 1
ATOM 14657 C CA . THR F 1 196 ? 63.980 56.156 -3.077 1.00 26.39 184 THR F CA 1
ATOM 14658 C C . THR F 1 196 ? 62.868 55.140 -3.344 1.00 30.52 184 THR F C 1
ATOM 14659 O O . THR F 1 196 ? 62.850 54.522 -4.413 1.00 33.87 184 THR F O 1
ATOM 14663 N N . THR F 1 197 ? 61.932 54.961 -2.419 1.00 29.35 185 THR F N 1
ATOM 14664 C CA . THR F 1 197 ? 60.848 54.005 -2.670 1.00 30.85 185 THR F CA 1
ATOM 14665 C C . THR F 1 197 ? 59.666 54.683 -3.377 1.00 29.88 185 THR F C 1
ATOM 14666 O O . THR F 1 197 ? 58.737 54.023 -3.815 1.00 32.33 185 THR F O 1
ATOM 14670 N N . ASP F 1 198 ? 59.712 56.006 -3.487 1.00 25.29 186 ASP F N 1
ATOM 14671 C CA . ASP F 1 198 ? 58.764 56.727 -4.325 1.00 22.71 186 ASP F CA 1
ATOM 14672 C C . ASP F 1 198 ? 59.172 56.474 -5.799 1.00 22.15 186 ASP F C 1
ATOM 14673 O O . ASP F 1 198 ? 60.230 56.891 -6.209 1.00 22.73 186 ASP F O 1
ATOM 14678 N N . PRO F 1 199 ? 58.354 55.770 -6.580 1.00 25.34 187 PRO F N 1
ATOM 14679 C CA . PRO F 1 199 ? 58.772 55.526 -7.977 1.00 26.53 187 PRO F CA 1
ATOM 14680 C C . PRO F 1 199 ? 59.074 56.794 -8.798 1.00 24.86 187 PRO F C 1
ATOM 14681 O O . PRO F 1 199 ? 59.820 56.751 -9.793 1.00 23.34 187 PRO F O 1
ATOM 14685 N N . ALA F 1 200 ? 58.497 57.921 -8.397 1.00 24.66 188 ALA F N 1
ATOM 14686 C CA . ALA F 1 200 ? 58.724 59.173 -9.110 1.00 24.05 188 ALA F CA 1
ATOM 14687 C C . ALA F 1 200 ? 60.159 59.646 -8.972 1.00 21.20 188 ALA F C 1
ATOM 14688 O O . ALA F 1 200 ? 60.588 60.502 -9.754 1.00 21.60 188 ALA F O 1
ATOM 14690 N N . PHE F 1 201 ? 60.900 59.100 -7.996 1.00 19.08 189 PHE F N 1
ATOM 14691 C CA . PHE F 1 201 ? 62.340 59.347 -7.880 1.00 18.85 189 PHE F CA 1
ATOM 14692 C C . PHE F 1 201 ? 63.076 58.969 -9.159 1.00 21.52 189 PHE F C 1
ATOM 14693 O O . PHE F 1 201 ? 64.058 59.630 -9.534 1.00 23.33 189 PHE F O 1
ATOM 14701 N N . GLN F 1 202 ? 62.598 57.909 -9.824 1.00 21.34 190 GLN F N 1
ATOM 14702 C CA . GLN F 1 202 ? 63.091 57.522 -11.144 1.00 21.03 190 GLN F CA 1
ATOM 14703 C C . GLN F 1 202 ? 64.599 57.360 -11.164 1.00 21.15 190 GLN F C 1
ATOM 14704 O O . GLN F 1 202 ? 65.258 57.803 -12.117 1.00 20.79 190 GLN F O 1
ATOM 14710 N N . ALA F 1 203 ? 65.117 56.725 -10.115 1.00 22.97 191 ALA F N 1
ATOM 14711 C CA . ALA F 1 203 ? 66.545 56.464 -9.992 1.00 25.47 191 ALA F CA 1
ATOM 14712 C C . ALA F 1 203 ? 67.357 57.746 -10.111 1.00 25.75 191 ALA F C 1
ATOM 14713 O O . ALA F 1 203 ? 68.471 57.731 -10.645 1.00 26.18 191 ALA F O 1
ATOM 14715 N N . GLY F 1 204 ? 66.791 58.858 -9.651 1.00 21.42 192 GLY F N 1
ATOM 14716 C CA . GLY F 1 204 ? 67.507 60.133 -9.641 1.00 20.89 192 GLY F CA 1
ATOM 14717 C C . GLY F 1 204 ? 67.287 60.929 -10.914 1.00 21.44 192 GLY F C 1
ATOM 14718 O O . GLY F 1 204 ? 67.815 62.025 -11.081 1.00 22.31 192 GLY F O 1
ATOM 14719 N N . LEU F 1 205 ? 66.460 60.399 -11.810 1.00 18.91 193 LEU F N 1
ATOM 14720 C CA . LEU F 1 205 ? 66.282 61.033 -13.122 1.00 22.85 193 LEU F CA 1
ATOM 14721 C C . LEU F 1 205 ? 64.941 61.759 -13.220 1.00 22.87 193 LEU F C 1
ATOM 14722 O O . LEU F 1 205 ? 64.452 62.023 -14.319 1.00 25.42 193 LEU F O 1
ATOM 14727 N N . TYR F 1 206 ? 64.337 62.062 -12.070 1.00 21.87 194 TYR F N 1
ATOM 14728 C CA . TYR F 1 206 ? 63.125 62.883 -12.023 1.00 26.24 194 TYR F CA 1
ATOM 14729 C C . TYR F 1 206 ? 63.340 64.205 -12.767 1.00 32.47 194 TYR F C 1
ATOM 14730 O O . TYR F 1 206 ? 64.438 64.761 -12.749 1.00 32.45 194 TYR F O 1
ATOM 14739 N N . ARG F 1 207 ? 62.309 64.709 -13.443 1.00 34.46 195 ARG F N 1
ATOM 14740 C CA . ARG F 1 207 ? 62.479 65.918 -14.234 1.00 38.95 195 ARG F CA 1
ATOM 14741 C C . ARG F 1 207 ? 62.420 67.160 -13.375 1.00 39.86 195 ARG F C 1
ATOM 14742 O O . ARG F 1 207 ? 62.967 68.201 -13.715 1.00 44.61 195 ARG F O 1
ATOM 14750 N N . SER F 1 208 ? 61.720 67.040 -12.270 1.00 36.26 196 SER F N 1
ATOM 14751 C CA . SER F 1 208 ? 61.518 68.134 -11.363 1.00 37.08 196 SER F CA 1
ATOM 14752 C C . SER F 1 208 ? 61.525 67.567 -9.968 1.00 33.18 196 SER F C 1
ATOM 14753 O O . SER F 1 208 ? 61.010 66.482 -9.739 1.00 29.77 196 SER F O 1
ATOM 14756 N N . SER F 1 209 ? 62.117 68.280 -9.021 1.00 33.73 197 SER F N 1
ATOM 14757 C CA . SER F 1 209 ? 62.255 67.711 -7.692 1.00 32.35 197 SER F CA 1
ATOM 14758 C C . SER F 1 209 ? 60.868 67.538 -7.031 1.00 32.66 197 SER F C 1
ATOM 14759 O O . SER F 1 209 ? 60.648 66.612 -6.243 1.00 31.23 197 SER F O 1
ATOM 14762 N N . SER F 1 210 ? 59.912 68.390 -7.407 1.00 33.36 198 SER F N 1
ATOM 14763 C CA . SER F 1 210 ? 58.559 68.276 -6.859 1.00 31.55 198 SER F CA 1
ATOM 14764 C C . SER F 1 210 ? 57.757 67.064 -7.392 1.00 29.16 198 SER F C 1
ATOM 14765 O O . SER F 1 210 ? 56.699 66.748 -6.858 1.00 27.11 198 SER F O 1
ATOM 14768 N N . ALA F 1 211 ? 58.271 66.373 -8.408 1.00 26.31 199 ALA F N 1
ATOM 14769 C CA . ALA F 1 211 ? 57.690 65.091 -8.851 1.00 26.80 199 ALA F CA 1
ATOM 14770 C C . ALA F 1 211 ? 57.792 64.062 -7.730 1.00 24.40 199 ALA F C 1
ATOM 14771 O O . ALA F 1 211 ? 57.004 63.137 -7.670 1.00 24.59 199 ALA F O 1
ATOM 14773 N N . VAL F 1 212 ? 58.777 64.248 -6.859 1.00 19.04 200 VAL F N 1
ATOM 14774 C CA . VAL F 1 212 ? 59.087 63.333 -5.769 1.00 17.64 200 VAL F CA 1
ATOM 14775 C C . VAL F 1 212 ? 58.456 63.860 -4.454 1.00 19.98 200 VAL F C 1
ATOM 14776 O O . VAL F 1 212 ? 58.964 63.617 -3.352 1.00 20.56 200 VAL F O 1
ATOM 14780 N N . ALA F 1 213 ? 57.337 64.575 -4.566 1.00 20.84 201 ALA F N 1
ATOM 14781 C CA . ALA F 1 213 ? 56.716 65.160 -3.378 1.00 19.89 201 ALA F CA 1
ATOM 14782 C C . ALA F 1 213 ? 56.342 64.092 -2.342 1.00 22.57 201 ALA F C 1
ATOM 14783 O O . ALA F 1 213 ? 56.504 64.320 -1.136 1.00 21.42 201 ALA F O 1
ATOM 14785 N N . ALA F 1 214 ? 55.867 62.926 -2.786 1.00 21.93 202 ALA F N 1
ATOM 14786 C CA . ALA F 1 214 ? 55.460 61.902 -1.801 1.00 23.61 202 ALA F CA 1
ATOM 14787 C C . ALA F 1 214 ? 56.670 61.417 -1.003 1.00 21.44 202 ALA F C 1
ATOM 14788 O O . ALA F 1 214 ? 56.598 61.325 0.203 1.00 21.24 202 ALA F O 1
ATOM 14790 N N . GLY F 1 215 ? 57.775 61.099 -1.681 1.00 19.98 203 GLY F N 1
ATOM 14791 C CA . GLY F 1 215 ? 59.003 60.718 -0.994 1.00 18.13 203 GLY F CA 1
ATOM 14792 C C . GLY F 1 215 ? 59.472 61.781 -0.034 1.00 18.54 203 GLY F C 1
ATOM 14793 O O . GLY F 1 215 ? 59.906 61.470 1.099 1.00 17.68 203 GLY F O 1
ATOM 14794 N N . LEU F 1 216 ? 59.430 63.042 -0.469 1.00 17.80 204 LEU F N 1
ATOM 14795 C CA . LEU F 1 216 ? 59.909 64.111 0.417 1.00 18.40 204 LEU F CA 1
ATOM 14796 C C . LEU F 1 216 ? 58.981 64.259 1.642 1.00 16.93 204 LEU F C 1
ATOM 14797 O O . LEU F 1 216 ? 59.459 64.551 2.751 1.00 17.90 204 LEU F O 1
ATOM 14802 N N . GLU F 1 217 ? 57.673 64.091 1.443 1.00 16.68 205 GLU F N 1
ATOM 14803 C CA . GLU F 1 217 ? 56.755 64.182 2.582 1.00 17.16 205 GLU F CA 1
ATOM 14804 C C . GLU F 1 217 ? 57.013 63.048 3.568 1.00 19.54 205 GLU F C 1
ATOM 14805 O O . GLU F 1 217 ? 56.945 63.263 4.784 1.00 18.28 205 GLU F O 1
ATOM 14811 N N . ARG F 1 218 ? 57.261 61.835 3.062 1.00 17.41 206 ARG F N 1
ATOM 14812 C CA . ARG F 1 218 ? 57.559 60.708 3.963 1.00 15.26 206 ARG F CA 1
ATOM 14813 C C . ARG F 1 218 ? 58.831 60.966 4.770 1.00 15.52 206 ARG F C 1
ATOM 14814 O O . ARG F 1 218 ? 58.904 60.651 5.981 1.00 16.61 206 ARG F O 1
ATOM 14822 N N . HIS F 1 219 ? 59.825 61.541 4.086 1.00 15.77 207 HIS F N 1
ATOM 14823 C CA . HIS F 1 219 ? 61.116 61.923 4.676 1.00 16.05 207 HIS F CA 1
ATOM 14824 C C . HIS F 1 219 ? 60.873 62.927 5.816 1.00 15.39 207 HIS F C 1
ATOM 14825 O O . HIS F 1 219 ? 61.457 62.818 6.909 1.00 13.84 207 HIS F O 1
ATOM 14832 N N . ALA F 1 220 ? 60.003 63.895 5.557 1.00 15.32 208 ALA F N 1
ATOM 14833 C CA . ALA F 1 220 ? 59.649 64.907 6.546 1.00 14.84 208 ALA F CA 1
ATOM 14834 C C . ALA F 1 220 ? 58.940 64.307 7.776 1.00 14.80 208 ALA F C 1
ATOM 14835 O O . ALA F 1 220 ? 59.154 64.754 8.915 1.00 15.90 208 ALA F O 1
ATOM 14837 N N . LYS F 1 221 ? 58.052 63.346 7.548 1.00 14.57 209 LYS F N 1
ATOM 14838 C CA . LYS F 1 221 ? 57.368 62.703 8.667 1.00 14.93 209 LYS F CA 1
ATOM 14839 C C . LYS F 1 221 ? 58.342 61.961 9.563 1.00 15.45 209 LYS F C 1
ATOM 14840 O O . LYS F 1 221 ? 58.225 61.993 10.788 1.00 14.70 209 LYS F O 1
ATOM 14846 N N . LEU F 1 222 ? 59.307 61.300 8.947 1.00 16.73 210 LEU F N 1
ATOM 14847 C CA . LEU F 1 222 ? 60.335 60.609 9.719 1.00 16.74 210 LEU F CA 1
ATOM 14848 C C . LEU F 1 222 ? 61.178 61.579 10.528 1.00 15.13 210 LEU F C 1
ATOM 14849 O O . LEU F 1 222 ? 61.571 61.280 11.685 1.00 16.91 210 LEU F O 1
ATOM 14854 N N . TRP F 1 223 ? 61.507 62.713 9.922 1.00 15.99 211 TRP F N 1
ATOM 14855 C CA . TRP F 1 223 ? 62.229 63.754 10.659 1.00 18.38 211 TRP F CA 1
ATOM 14856 C C . TRP F 1 223 ? 61.412 64.280 11.824 1.00 18.52 211 TRP F C 1
ATOM 14857 O O . TRP F 1 223 ? 61.968 64.697 12.856 1.00 16.02 211 TRP F O 1
ATOM 14868 N N . THR F 1 224 ? 60.094 64.271 11.674 1.00 16.06 212 THR F N 1
ATOM 14869 C CA . THR F 1 224 ? 59.217 64.717 12.758 1.00 15.36 212 THR F CA 1
ATOM 14870 C C . THR F 1 224 ? 59.289 63.710 13.915 1.00 15.11 212 THR F C 1
ATOM 14871 O O . THR F 1 224 ? 59.353 64.091 15.068 1.00 17.71 212 THR F O 1
ATOM 14875 N N . LEU F 1 225 ? 59.321 62.428 13.575 1.00 13.13 213 LEU F N 1
ATOM 14876 C CA . LEU F 1 225 ? 59.359 61.363 14.570 1.00 15.91 213 LEU F CA 1
ATOM 14877 C C . LEU F 1 225 ? 60.665 61.365 15.376 1.00 18.97 213 LEU F C 1
ATOM 14878 O O . LEU F 1 225 ? 60.662 61.116 16.586 1.00 19.00 213 LEU F O 1
ATOM 14883 N N . MET F 1 226 ? 61.782 61.587 14.685 1.00 16.28 214 MET F N 1
ATOM 14884 C CA . MET F 1 226 ? 63.097 61.391 15.303 1.00 15.16 214 MET F CA 1
ATOM 14885 C C . MET F 1 226 ? 63.818 62.695 15.624 1.00 15.49 214 MET F C 1
ATOM 14886 O O . MET F 1 226 ? 64.794 62.675 16.382 1.00 16.75 214 MET F O 1
ATOM 14891 N N . GLY F 1 227 ? 63.347 63.795 15.046 1.00 14.02 215 GLY F N 1
ATOM 14892 C CA . GLY F 1 227 ? 64.052 65.076 15.071 1.00 14.48 215 GLY F CA 1
ATOM 14893 C C . GLY F 1 227 ? 63.802 65.977 16.287 1.00 12.86 215 GLY F C 1
ATOM 14894 O O . GLY F 1 227 ? 64.578 66.875 16.577 1.00 14.92 215 GLY F O 1
ATOM 14895 N N . TRP F 1 228 ? 62.742 65.710 17.036 1.00 12.38 216 TRP F N 1
ATOM 14896 C CA . TRP F 1 228 ? 62.443 66.541 18.193 1.00 11.63 216 TRP F CA 1
ATOM 14897 C C . TRP F 1 228 ? 62.585 65.661 19.430 1.00 15.17 216 TRP F C 1
ATOM 14898 O O . TRP F 1 228 ? 63.654 65.084 19.647 1.00 16.32 216 TRP F O 1
ATOM 14909 N N . SER F 1 229 ? 61.518 65.508 20.221 1.00 14.37 217 SER F N 1
ATOM 14910 C CA . SER F 1 229 ? 61.499 64.474 21.271 1.00 13.82 217 SER F CA 1
ATOM 14911 C C . SER F 1 229 ? 60.055 64.190 21.639 1.00 15.37 217 SER F C 1
ATOM 14912 O O . SER F 1 229 ? 59.210 65.004 21.344 1.00 16.13 217 SER F O 1
ATOM 14915 N N . PRO F 1 230 ? 59.784 63.058 22.312 1.00 16.72 218 PRO F N 1
ATOM 14916 C CA . PRO F 1 230 ? 58.423 62.882 22.882 1.00 15.96 218 PRO F CA 1
ATOM 14917 C C . PRO F 1 230 ? 57.989 64.027 23.811 1.00 18.15 218 PRO F C 1
ATOM 14918 O O . PRO F 1 230 ? 56.825 64.466 23.780 1.00 16.98 218 PRO F O 1
ATOM 14922 N N . GLU F 1 231 ? 58.912 64.527 24.629 1.00 17.01 219 GLU F N 1
ATOM 14923 C CA . GLU F 1 231 ? 58.587 65.605 25.547 1.00 14.78 219 GLU F CA 1
ATOM 14924 C C . GLU F 1 231 ? 58.238 66.898 24.840 1.00 15.14 219 GLU F C 1
ATOM 14925 O O . GLU F 1 231 ? 57.382 67.646 25.320 1.00 14.89 219 GLU F O 1
ATOM 14931 N N . PHE F 1 232 ? 58.923 67.173 23.731 1.00 14.33 220 PHE F N 1
ATOM 14932 C CA . PHE F 1 232 ? 58.608 68.342 22.883 1.00 14.18 220 PHE F CA 1
ATOM 14933 C C . PHE F 1 232 ? 57.114 68.381 22.577 1.00 15.53 220 PHE F C 1
ATOM 14934 O O . PHE F 1 232 ? 56.441 69.428 22.738 1.00 16.60 220 PHE F O 1
ATOM 14942 N N . PHE F 1 233 ? 56.570 67.234 22.170 1.00 15.30 221 PHE F N 1
ATOM 14943 C CA . PHE F 1 233 ? 55.160 67.190 21.795 1.00 15.92 221 PHE F CA 1
ATOM 14944 C C . PHE F 1 233 ? 54.269 67.049 23.003 1.00 20.36 221 PHE F C 1
ATOM 14945 O O . PHE F 1 233 ? 53.183 67.669 23.038 1.00 19.14 221 PHE F O 1
ATOM 14953 N N . ARG F 1 234 ? 54.686 66.251 23.993 1.00 17.97 222 ARG F N 1
ATOM 14954 C CA . ARG F 1 234 ? 53.831 66.067 25.188 1.00 20.00 222 ARG F CA 1
ATOM 14955 C C . ARG F 1 234 ? 53.543 67.400 25.856 1.00 20.42 222 ARG F C 1
ATOM 14956 O O . ARG F 1 234 ? 52.408 67.638 26.323 1.00 21.96 222 ARG F O 1
ATOM 14964 N N . THR F 1 235 ? 54.551 68.276 25.885 1.00 17.71 223 THR F N 1
ATOM 14965 C CA . THR F 1 235 ? 54.413 69.563 26.589 1.00 17.74 223 THR F CA 1
ATOM 14966 C C . THR F 1 235 ? 53.898 70.679 25.686 1.00 18.70 223 THR F C 1
ATOM 14967 O O . THR F 1 235 ? 53.776 71.820 26.125 1.00 18.96 223 THR F O 1
ATOM 14971 N N . GLY F 1 236 ? 53.597 70.350 24.434 1.00 18.57 224 GLY F N 1
ATOM 14972 C CA . GLY F 1 236 ? 52.973 71.302 23.528 1.00 20.56 224 GLY F CA 1
ATOM 14973 C C . GLY F 1 236 ? 53.918 72.339 22.942 1.00 19.15 224 GLY F C 1
ATOM 14974 O O . GLY F 1 236 ? 53.475 73.470 22.600 1.00 19.11 224 GLY F O 1
ATOM 14975 N N . ARG F 1 237 ? 55.200 71.991 22.784 1.00 14.29 225 ARG F N 1
ATOM 14976 C CA . ARG F 1 237 ? 56.139 72.955 22.200 1.00 14.29 225 ARG F CA 1
ATOM 14977 C C . ARG F 1 237 ? 55.701 73.349 20.784 1.00 16.14 225 ARG F C 1
ATOM 14978 O O . ARG F 1 237 ? 55.950 74.472 20.339 1.00 15.39 225 ARG F O 1
ATOM 14986 N N . HIS F 1 238 ? 55.086 72.422 20.056 1.00 16.69 226 HIS F N 1
ATOM 14987 C CA . HIS F 1 238 ? 54.664 72.773 18.693 1.00 16.32 226 HIS F CA 1
ATOM 14988 C C . HIS F 1 238 ? 53.600 73.872 18.759 1.00 16.82 226 HIS F C 1
ATOM 14989 O O . HIS F 1 238 ? 53.563 74.771 17.894 1.00 18.10 226 HIS F O 1
ATOM 14996 N N . LYS F 1 239 ? 52.754 73.826 19.792 1.00 15.92 227 LYS F N 1
ATOM 14997 C CA . LYS F 1 239 ? 51.760 74.861 19.992 1.00 18.49 227 LYS F CA 1
ATOM 14998 C C . LYS F 1 239 ? 52.418 76.160 20.446 1.00 20.67 227 LYS F C 1
ATOM 14999 O O . LYS F 1 239 ? 52.002 77.260 20.016 1.00 23.60 227 LYS F O 1
ATOM 15005 N N . ALA F 1 240 ? 53.430 76.053 21.314 1.00 17.40 228 ALA F N 1
ATOM 15006 C CA . ALA F 1 240 ? 54.187 77.248 21.714 1.00 21.02 228 ALA F CA 1
ATOM 15007 C C . ALA F 1 240 ? 54.832 77.935 20.499 1.00 17.20 228 ALA F C 1
ATOM 15008 O O . ALA F 1 240 ? 55.069 79.129 20.533 1.00 21.15 228 ALA F O 1
ATOM 15010 N N . LEU F 1 241 ? 55.150 77.157 19.467 1.00 16.63 229 LEU F N 1
ATOM 15011 C CA . LEU F 1 241 ? 55.783 77.698 18.254 1.00 18.57 229 LEU F CA 1
ATOM 15012 C C . LEU F 1 241 ? 54.747 78.227 17.263 1.00 21.92 229 LEU F C 1
ATOM 15013 O O . LEU F 1 241 ? 55.118 78.726 16.209 1.00 22.50 229 LEU F O 1
ATOM 15018 N N . GLY F 1 242 ? 53.462 78.108 17.613 1.00 21.23 230 GLY F N 1
ATOM 15019 C CA . GLY F 1 242 ? 52.390 78.673 16.812 1.00 25.31 230 GLY F CA 1
ATOM 15020 C C . GLY F 1 242 ? 51.603 77.698 15.943 1.00 25.28 230 GLY F C 1
ATOM 15021 O O . GLY F 1 242 ? 50.823 78.141 15.103 1.00 26.90 230 GLY F O 1
ATOM 15022 N N . PHE F 1 243 ? 51.787 76.394 16.139 1.00 23.99 231 PHE F N 1
ATOM 15023 C CA . PHE F 1 243 ? 51.045 75.383 15.373 1.00 26.55 231 PHE F CA 1
ATOM 15024 C C . PHE F 1 243 ? 49.992 74.689 16.230 1.00 29.82 231 PHE F C 1
ATOM 15025 O O . PHE F 1 243 ? 50.329 74.104 17.261 1.00 32.56 231 PHE F O 1
ATOM 15033 N N . GLU F 1 244 ? 48.747 74.689 15.763 1.00 30.59 232 GLU F N 1
ATOM 15034 C CA . GLU F 1 244 ? 47.599 74.276 16.590 1.00 36.73 232 GLU F CA 1
ATOM 15035 C C . GLU F 1 244 ? 47.563 72.797 16.944 1.00 33.89 232 GLU F C 1
ATOM 15036 O O . GLU F 1 244 ? 46.932 72.401 17.922 1.00 35.57 232 GLU F O 1
ATOM 15042 N N . SER F 1 245 ? 48.224 71.978 16.143 1.00 27.35 233 SER F N 1
ATOM 15043 C CA . SER F 1 245 ? 48.121 70.525 16.273 1.00 28.35 233 SER F CA 1
ATOM 15044 C C . SER F 1 245 ? 49.340 69.878 15.676 1.00 24.36 233 SER F C 1
ATOM 15045 O O . SER F 1 245 ? 50.088 70.549 14.937 1.00 23.69 233 SER F O 1
ATOM 15048 N N . MET F 1 246 ? 49.551 68.586 15.974 1.00 22.72 234 MET F N 1
ATOM 15049 C CA . MET F 1 246 ? 50.574 67.801 15.304 1.00 25.07 234 MET F CA 1
ATOM 15050 C C . MET F 1 246 ? 50.404 67.912 13.792 1.00 22.25 234 MET F C 1
ATOM 15051 O O . MET F 1 246 ? 51.385 68.084 13.061 1.00 21.56 234 MET F O 1
ATOM 15056 N N . GLN F 1 247 ? 49.170 67.781 13.311 1.00 21.22 235 GLN F N 1
ATOM 15057 C CA . GLN F 1 247 ? 48.973 67.787 11.861 1.00 23.90 235 GLN F CA 1
ATOM 15058 C C . GLN F 1 247 ? 49.455 69.107 11.234 1.00 22.88 235 GLN F C 1
ATOM 15059 O O . GLN F 1 247 ? 50.152 69.101 10.213 1.00 22.99 235 GLN F O 1
ATOM 15065 N N . MET F 1 248 ? 49.099 70.225 11.857 1.00 23.71 236 MET F N 1
ATOM 15066 C CA . MET F 1 248 ? 49.493 71.538 11.355 1.00 23.20 236 MET F CA 1
ATOM 15067 C C . MET F 1 248 ? 50.992 71.722 11.436 1.00 20.59 236 MET F C 1
ATOM 15068 O O . MET F 1 248 ? 51.594 72.345 10.546 1.00 22.08 236 MET F O 1
ATOM 15073 N N . PHE F 1 249 ? 51.620 71.154 12.470 1.00 16.95 237 PHE F N 1
ATOM 15074 C CA . PHE F 1 249 ? 53.053 71.223 12.608 1.00 16.96 237 PHE F CA 1
ATOM 15075 C C . PHE F 1 249 ? 53.754 70.398 11.510 1.00 17.17 237 PHE F C 1
ATOM 15076 O O . PHE F 1 249 ? 54.745 70.819 10.895 1.00 16.34 237 PHE F O 1
ATOM 15084 N N . VAL F 1 250 ? 53.267 69.192 11.305 1.00 15.40 238 VAL F N 1
ATOM 15085 C CA . VAL F 1 250 ? 53.844 68.331 10.272 1.00 17.69 238 VAL F CA 1
ATOM 15086 C C . VAL F 1 250 ? 53.715 68.973 8.891 1.00 17.11 238 VAL F C 1
ATOM 15087 O O . VAL F 1 250 ? 54.681 69.058 8.154 1.00 20.06 238 VAL F O 1
ATOM 15091 N N . ASP F 1 251 ? 52.520 69.433 8.564 1.00 19.82 239 ASP F N 1
ATOM 15092 C CA . ASP F 1 251 ? 52.271 70.024 7.249 1.00 26.45 239 ASP F CA 1
ATOM 15093 C C . ASP F 1 251 ? 52.909 71.416 7.080 1.00 29.48 239 ASP F C 1
ATOM 15094 O O . ASP F 1 251 ? 53.532 71.709 6.043 1.00 31.53 239 ASP F O 1
ATOM 15099 N N . GLY F 1 252 ? 52.752 72.261 8.087 1.00 26.09 240 GLY F N 1
ATOM 15100 C CA . GLY F 1 252 ? 53.129 73.665 7.967 1.00 27.42 240 GLY F CA 1
ATOM 15101 C C . GLY F 1 252 ? 54.578 73.982 8.295 1.00 26.46 240 GLY F C 1
ATOM 15102 O O . GLY F 1 252 ? 55.076 75.041 7.903 1.00 29.76 240 GLY F O 1
ATOM 15103 N N . PHE F 1 253 ? 55.258 73.086 9.014 1.00 24.10 241 PHE F N 1
ATOM 15104 C CA . PHE F 1 253 ? 56.669 73.277 9.385 1.00 22.54 241 PHE F CA 1
ATOM 15105 C C . PHE F 1 253 ? 57.491 72.214 8.660 1.00 23.17 241 PHE F C 1
ATOM 15106 O O . PHE F 1 253 ? 58.359 72.540 7.832 1.00 22.90 241 PHE F O 1
ATOM 15114 N N . MET F 1 254 ? 57.231 70.942 8.972 1.00 19.74 242 MET F N 1
ATOM 15115 C CA . MET F 1 254 ? 58.155 69.899 8.560 1.00 16.67 242 MET F CA 1
ATOM 15116 C C . MET F 1 254 ? 58.041 69.572 7.055 1.00 15.80 242 MET F C 1
ATOM 15117 O O . MET F 1 254 ? 59.068 69.525 6.382 1.00 15.55 242 MET F O 1
ATOM 15122 N N . LYS F 1 255 ? 56.829 69.336 6.532 1.00 15.68 243 LYS F N 1
ATOM 15123 C CA . LYS F 1 255 ? 56.715 69.055 5.084 1.00 17.54 243 LYS F CA 1
ATOM 15124 C C . LYS F 1 255 ? 57.170 70.247 4.253 1.00 18.67 243 LYS F C 1
ATOM 15125 O O . LYS F 1 255 ? 57.862 70.083 3.236 1.00 19.75 243 LYS F O 1
ATOM 15131 N N . ARG F 1 256 ? 56.783 71.440 4.699 1.00 19.40 244 ARG F N 1
ATOM 15132 C CA . ARG F 1 256 ? 57.125 72.707 4.043 1.00 22.33 244 ARG F CA 1
ATOM 15133 C C . ARG F 1 256 ? 58.629 72.885 3.905 1.00 21.91 244 ARG F C 1
ATOM 15134 O O . ARG F 1 256 ? 59.135 73.429 2.891 1.00 18.69 244 ARG F O 1
ATOM 15142 N N . TYR F 1 257 ? 59.338 72.464 4.948 1.00 15.05 245 TYR F N 1
ATOM 15143 C CA . TYR F 1 257 ? 60.794 72.623 4.983 1.00 17.78 245 TYR F CA 1
ATOM 15144 C C . TYR F 1 257 ? 61.479 71.799 3.872 1.00 17.38 245 TYR F C 1
ATOM 15145 O O . TYR F 1 257 ? 62.357 72.316 3.167 1.00 18.26 245 TYR F O 1
ATOM 15154 N N . PHE F 1 258 ? 61.077 70.533 3.708 1.00 16.79 246 PHE F N 1
ATOM 15155 C CA . PHE F 1 258 ? 61.702 69.634 2.733 1.00 17.78 246 PHE F CA 1
ATOM 15156 C C . PHE F 1 258 ? 61.142 69.722 1.327 1.00 18.39 246 PHE F C 1
ATOM 15157 O O . PHE F 1 258 ? 61.819 69.332 0.367 1.00 18.81 246 PHE F O 1
ATOM 15165 N N . ALA F 1 259 ? 59.919 70.217 1.204 1.00 19.23 247 ALA F N 1
ATOM 15166 C CA . ALA F 1 259 ? 59.231 70.208 -0.093 1.00 20.15 247 ALA F CA 1
ATOM 15167 C C . ALA F 1 259 ? 60.002 70.809 -1.309 1.00 18.29 247 ALA F C 1
ATOM 15168 O O . ALA F 1 259 ? 59.877 70.276 -2.419 1.00 20.77 247 ALA F O 1
ATOM 15170 N N . PRO F 1 260 ? 60.749 71.911 -1.127 1.00 18.48 248 PRO F N 1
ATOM 15171 C CA . PRO F 1 260 ? 61.391 72.461 -2.329 1.00 21.03 248 PRO F CA 1
ATOM 15172 C C . PRO F 1 260 ? 62.807 71.938 -2.561 1.00 21.66 248 PRO F C 1
ATOM 15173 O O . PRO F 1 260 ? 63.498 72.373 -3.513 1.00 21.70 248 PRO F O 1
ATOM 15177 N N . MET F 1 261 ? 63.247 71.034 -1.691 1.00 16.98 249 MET F N 1
ATOM 15178 C CA . MET F 1 261 ? 64.606 70.523 -1.786 1.00 16.09 249 MET F CA 1
ATOM 15179 C C . MET F 1 261 ? 64.787 69.431 -2.830 1.00 17.73 249 MET F C 1
ATOM 15180 O O . MET F 1 261 ? 63.823 68.805 -3.290 1.00 20.23 249 MET F O 1
ATOM 15185 N N . ASP F 1 262 ? 66.036 69.230 -3.233 1.00 18.30 250 ASP F N 1
ATOM 15186 C CA . ASP F 1 262 ? 66.359 68.287 -4.316 1.00 18.10 250 ASP F CA 1
ATOM 15187 C C . ASP F 1 262 ? 66.701 66.910 -3.764 1.00 18.47 250 ASP F C 1
ATOM 15188 O O . ASP F 1 262 ? 67.621 66.791 -2.951 1.00 18.06 250 ASP F O 1
ATOM 15193 N N . PRO F 1 263 ? 65.962 65.875 -4.177 1.00 17.37 251 PRO F N 1
ATOM 15194 C CA . PRO F 1 263 ? 66.216 64.533 -3.626 1.00 19.23 251 PRO F CA 1
ATOM 15195 C C . PRO F 1 263 ? 67.667 64.035 -3.836 1.00 17.75 251 PRO F C 1
ATOM 15196 O O . PRO F 1 263 ? 68.240 63.508 -2.880 1.00 18.16 251 PRO F O 1
ATOM 15200 N N . ASN F 1 264 ? 68.261 64.222 -5.014 1.00 17.62 252 ASN F N 1
ATOM 15201 C CA . ASN F 1 264 ? 69.651 63.768 -5.184 1.00 20.19 252 ASN F CA 1
ATOM 15202 C C . ASN F 1 264 ? 70.600 64.452 -4.188 1.00 19.58 252 ASN F C 1
ATOM 15203 O O . ASN F 1 264 ? 71.496 63.790 -3.603 1.00 18.92 252 ASN F O 1
ATOM 15208 N N . ASN F 1 265 ? 70.450 65.767 -4.003 1.00 18.36 253 ASN F N 1
ATOM 15209 C CA . ASN F 1 265 ? 71.294 66.434 -2.997 1.00 17.53 253 ASN F CA 1
ATOM 15210 C C . ASN F 1 265 ? 71.087 65.864 -1.589 1.00 17.06 253 ASN F C 1
ATOM 15211 O O . ASN F 1 265 ? 72.067 65.651 -0.827 1.00 16.07 253 ASN F O 1
ATOM 15216 N N . LEU F 1 266 ? 69.824 65.655 -1.199 1.00 15.77 254 LEU F N 1
ATOM 15217 C CA . LEU F 1 266 ? 69.580 65.065 0.116 1.00 17.24 254 LEU F CA 1
ATOM 15218 C C . LEU F 1 266 ? 70.266 63.695 0.229 1.00 18.47 254 LEU F C 1
ATOM 15219 O O . LEU F 1 266 ? 70.839 63.375 1.262 1.00 18.87 254 LEU F O 1
ATOM 15224 N N . LEU F 1 267 ? 70.186 62.884 -0.820 1.00 17.65 255 LEU F N 1
ATOM 15225 C CA . LEU F 1 267 ? 70.838 61.569 -0.808 1.00 18.01 255 LEU F CA 1
ATOM 15226 C C . LEU F 1 267 ? 72.364 61.678 -0.730 1.00 19.30 255 LEU F C 1
ATOM 15227 O O . LEU F 1 267 ? 73.003 60.889 -0.013 1.00 18.81 255 LEU F O 1
ATOM 15232 N N . THR F 1 268 ? 72.948 62.671 -1.418 1.00 17.31 256 THR F N 1
ATOM 15233 C CA . THR F 1 268 ? 74.397 62.919 -1.283 1.00 19.50 256 THR F CA 1
ATOM 15234 C C . THR F 1 268 ? 74.774 63.211 0.161 1.00 20.02 256 THR F C 1
ATOM 15235 O O . THR F 1 268 ? 75.733 62.622 0.736 1.00 18.47 256 THR F O 1
ATOM 15239 N N . MET F 1 269 ? 74.041 64.136 0.780 1.00 17.33 257 MET F N 1
ATOM 15240 C CA . MET F 1 269 ? 74.356 64.462 2.166 1.00 17.30 257 MET F CA 1
ATOM 15241 C C . MET F 1 269 ? 74.072 63.290 3.089 1.00 15.22 257 MET F C 1
ATOM 15242 O O . MET F 1 269 ? 74.801 63.079 4.079 1.00 13.66 257 MET F O 1
ATOM 15247 N N . ALA F 1 270 ? 73.020 62.514 2.800 1.00 16.03 258 ALA F N 1
ATOM 15248 C CA . ALA F 1 270 ? 72.680 61.408 3.717 1.00 16.95 258 ALA F CA 1
ATOM 15249 C C . ALA F 1 270 ? 73.734 60.308 3.704 1.00 19.22 258 ALA F C 1
ATOM 15250 O O . ALA F 1 270 ? 74.079 59.740 4.763 1.00 18.07 258 ALA F O 1
ATOM 15252 N N . TRP F 1 271 ? 74.235 60.002 2.504 1.00 19.31 259 TRP F N 1
ATOM 15253 C CA . TRP F 1 271 ? 75.266 58.978 2.318 1.00 20.34 259 TRP F CA 1
ATOM 15254 C C . TRP F 1 271 ? 76.516 59.389 3.106 1.00 19.70 259 TRP F C 1
ATOM 15255 O O . TRP F 1 271 ? 77.175 58.562 3.750 1.00 17.68 259 TRP F O 1
ATOM 15266 N N . LYS F 1 272 ? 76.848 60.673 3.003 1.00 15.43 260 LYS F N 1
ATOM 15267 C CA . LYS F 1 272 ? 77.993 61.247 3.698 1.00 18.04 260 LYS F CA 1
ATOM 15268 C C . LYS F 1 272 ? 77.843 61.159 5.224 1.00 17.33 260 LYS F C 1
ATOM 15269 O O . LYS F 1 272 ? 78.735 60.681 5.925 1.00 16.43 260 LYS F O 1
ATOM 15275 N N . TRP F 1 273 ? 76.696 61.596 5.731 1.00 15.16 261 TRP F N 1
ATOM 15276 C CA . TRP F 1 273 ? 76.367 61.507 7.155 1.00 15.38 261 TRP F CA 1
ATOM 15277 C C . TRP F 1 273 ? 76.488 60.081 7.701 1.00 16.51 261 TRP F C 1
ATOM 15278 O O . TRP F 1 273 ? 77.035 59.861 8.801 1.00 19.04 261 TRP F O 1
ATOM 15289 N N . GLN F 1 274 ? 75.937 59.119 6.970 1.00 16.00 262 GLN F N 1
ATOM 15290 C CA . GLN F 1 274 ? 75.985 57.718 7.402 1.00 19.01 262 GLN F CA 1
ATOM 15291 C C . GLN F 1 274 ? 77.403 57.242 7.707 1.00 20.19 262 GLN F C 1
ATOM 15292 O O . GLN F 1 274 ? 77.612 56.354 8.548 1.00 18.98 262 GLN F O 1
ATOM 15298 N N . ARG F 1 275 ? 78.362 57.809 6.976 1.00 19.63 263 ARG F N 1
ATOM 15299 C CA . ARG F 1 275 ? 79.734 57.294 6.981 1.00 21.25 263 ARG F CA 1
ATOM 15300 C C . ARG F 1 275 ? 80.741 58.197 7.680 1.00 21.39 263 ARG F C 1
ATOM 15301 O O . ARG F 1 275 ? 81.951 57.936 7.650 1.00 23.45 263 ARG F O 1
ATOM 15309 N N . GLY F 1 276 ? 80.257 59.226 8.366 1.00 20.28 264 GLY F N 1
ATOM 15310 C CA . GLY F 1 276 ? 81.169 60.021 9.181 1.00 19.82 264 GLY F CA 1
ATOM 15311 C C . GLY F 1 276 ? 81.908 59.146 10.192 1.00 23.59 264 GLY F C 1
ATOM 15312 O O . GLY F 1 276 ? 81.279 58.462 10.992 1.00 22.45 264 GLY F O 1
ATOM 15313 N N . ASP F 1 277 ? 83.240 59.165 10.153 1.00 20.96 265 ASP F N 1
ATOM 15314 C CA . ASP F 1 277 ? 84.045 58.264 10.983 1.00 23.83 265 ASP F CA 1
ATOM 15315 C C . ASP F 1 277 ? 85.517 58.671 10.991 1.00 21.51 265 ASP F C 1
ATOM 15316 O O . ASP F 1 277 ? 86.276 58.285 10.099 1.00 20.04 265 ASP F O 1
ATOM 15321 N N . VAL F 1 278 ? 85.927 59.416 12.019 1.00 21.08 266 VAL F N 1
ATOM 15322 C CA . VAL F 1 278 ? 87.324 59.847 12.120 1.00 20.23 266 VAL F CA 1
ATOM 15323 C C . VAL F 1 278 ? 88.269 58.692 12.407 1.00 21.31 266 VAL F C 1
ATOM 15324 O O . VAL F 1 278 ? 89.476 58.833 12.223 1.00 22.51 266 VAL F O 1
ATOM 15328 N N . SER F 1 279 ? 87.742 57.547 12.841 1.00 20.61 267 SER F N 1
ATOM 15329 C CA . SER F 1 279 ? 88.627 56.407 13.155 1.00 24.17 267 SER F CA 1
ATOM 15330 C C . SER F 1 279 ? 89.176 55.789 11.872 1.00 26.00 267 SER F C 1
ATOM 15331 O O . SER F 1 279 ? 90.080 54.936 11.907 1.00 27.34 267 SER F O 1
ATOM 15334 N N . ARG F 1 280 ? 88.663 56.226 10.727 1.00 23.30 268 ARG F N 1
ATOM 15335 C CA . ARG F 1 280 ? 89.266 55.762 9.466 1.00 26.19 268 ARG F CA 1
ATOM 15336 C C . ARG F 1 280 ? 90.715 56.218 9.379 1.00 27.33 268 ARG F C 1
ATOM 15337 O O . ARG F 1 280 ? 91.526 55.618 8.660 1.00 30.96 268 ARG F O 1
ATOM 15345 N N . HIS F 1 281 ? 91.066 57.265 10.121 1.00 25.96 269 HIS F N 1
ATOM 15346 C CA . HIS F 1 281 ? 92.453 57.726 10.150 1.00 27.31 269 HIS F CA 1
ATOM 15347 C C . HIS F 1 281 ? 93.388 56.768 10.879 1.00 29.79 269 HIS F C 1
ATOM 15348 O O . HIS F 1 281 ? 94.601 56.762 10.649 1.00 30.27 269 HIS F O 1
ATOM 15355 N N . THR F 1 282 ? 92.818 55.929 11.733 1.00 29.30 270 THR F N 1
ATOM 15356 C CA . THR F 1 282 ? 93.630 55.116 12.625 1.00 31.71 270 THR F CA 1
ATOM 15357 C C . THR F 1 282 ? 93.222 53.665 12.577 1.00 34.01 270 THR F C 1
ATOM 15358 O O . THR F 1 282 ? 93.195 52.996 13.608 1.00 36.51 270 THR F O 1
ATOM 15362 N N . GLY F 1 283 ? 92.869 53.186 11.393 1.00 35.32 271 GLY F N 1
ATOM 15363 C CA . GLY F 1 283 ? 92.517 51.791 11.210 1.00 39.21 271 GLY F CA 1
ATOM 15364 C C . GLY F 1 283 ? 91.318 51.316 12.002 1.00 38.17 271 GLY F C 1
ATOM 15365 O O . GLY F 1 283 ? 91.251 50.147 12.371 1.00 39.88 271 GLY F O 1
ATOM 15366 N N . GLY F 1 284 ? 90.378 52.215 12.285 1.00 34.95 272 GLY F N 1
ATOM 15367 C CA . GLY F 1 284 ? 89.194 51.866 13.060 1.00 31.53 272 GLY F CA 1
ATOM 15368 C C . GLY F 1 284 ? 89.333 52.006 14.580 1.00 32.49 272 GLY F C 1
ATOM 15369 O O . GLY F 1 284 ? 88.409 51.676 15.322 1.00 32.22 272 GLY F O 1
ATOM 15370 N N . ASP F 1 285 ? 90.479 52.492 15.048 1.00 30.87 273 ASP F N 1
ATOM 15371 C CA . ASP F 1 285 ? 90.733 52.699 16.476 1.00 29.62 273 ASP F CA 1
ATOM 15372 C C . ASP F 1 285 ? 90.326 54.121 16.868 1.00 28.65 273 ASP F C 1
ATOM 15373 O O . ASP F 1 285 ? 91.096 55.070 16.680 1.00 26.79 273 ASP F O 1
ATOM 15378 N N . LEU F 1 286 ? 89.126 54.272 17.416 1.00 26.13 274 LEU F N 1
ATOM 15379 C CA . LEU F 1 286 ? 88.588 55.612 17.678 1.00 24.85 274 LEU F CA 1
ATOM 15380 C C . LEU F 1 286 ? 89.367 56.347 18.745 1.00 20.80 274 LEU F C 1
ATOM 15381 O O . LEU F 1 286 ? 89.551 57.555 18.651 1.00 28.01 274 LEU F O 1
ATOM 15386 N N . ALA F 1 287 ? 89.809 55.628 19.776 1.00 21.84 275 ALA F N 1
ATOM 15387 C CA . ALA F 1 287 ? 90.532 56.271 20.863 1.00 22.04 275 ALA F CA 1
ATOM 15388 C C . ALA F 1 287 ? 91.828 56.846 20.346 1.00 26.07 275 ALA F C 1
ATOM 15389 O O . ALA F 1 287 ? 92.235 57.956 20.725 1.00 26.76 275 ALA F O 1
ATOM 15391 N N . LYS F 1 288 ? 92.475 56.119 19.445 1.00 27.38 276 LYS F N 1
ATOM 15392 C CA . LYS F 1 288 ? 93.717 56.622 18.891 1.00 28.75 276 LYS F CA 1
ATOM 15393 C C . LYS F 1 288 ? 93.462 57.864 18.008 1.00 24.49 276 LYS F C 1
ATOM 15394 O O . LYS F 1 288 ? 94.268 58.803 17.992 1.00 25.45 276 LYS F O 1
ATOM 15400 N N . ALA F 1 289 ? 92.335 57.892 17.300 1.00 22.24 277 ALA F N 1
ATOM 15401 C CA . ALA F 1 289 ? 92.029 59.025 16.414 1.00 25.30 277 ALA F CA 1
ATOM 15402 C C . ALA F 1 289 ? 91.703 60.282 17.235 1.00 23.92 277 ALA F C 1
ATOM 15403 O O . ALA F 1 289 ? 92.241 61.371 16.989 1.00 22.53 277 ALA F O 1
ATOM 15405 N N . LEU F 1 290 ? 90.817 60.119 18.212 1.00 20.86 278 LEU F N 1
ATOM 15406 C CA . LEU F 1 290 ? 90.446 61.241 19.072 1.00 20.28 278 LEU F CA 1
ATOM 15407 C C . LEU F 1 290 ? 91.619 61.658 19.928 1.00 22.36 278 LEU F C 1
ATOM 15408 O O . LEU F 1 290 ? 91.694 62.820 20.322 1.00 21.83 278 LEU F O 1
ATOM 15413 N N . GLY F 1 291 ? 92.536 60.720 20.198 1.00 20.74 279 GLY F N 1
ATOM 15414 C CA . GLY F 1 291 ? 93.760 61.028 20.942 1.00 21.81 279 GLY F CA 1
ATOM 15415 C C . GLY F 1 291 ? 94.714 61.941 20.178 1.00 25.55 279 GLY F C 1
ATOM 15416 O O . GLY F 1 291 ? 95.623 62.535 20.762 1.00 27.83 279 GLY F O 1
ATOM 15417 N N . ARG F 1 292 ? 94.531 62.057 18.870 1.00 25.81 280 ARG F N 1
ATOM 15418 C CA . ARG F 1 292 ? 95.324 63.010 18.066 1.00 27.66 280 ARG F CA 1
ATOM 15419 C C . ARG F 1 292 ? 94.902 64.464 18.236 1.00 25.56 280 ARG F C 1
ATOM 15420 O O . ARG F 1 292 ? 95.622 65.372 17.841 1.00 26.18 280 ARG F O 1
ATOM 15428 N N . ILE F 1 293 ? 93.685 64.683 18.717 1.00 23.75 281 ILE F N 1
ATOM 15429 C CA . ILE F 1 293 ? 93.174 66.053 18.815 1.00 22.21 281 ILE F CA 1
ATOM 15430 C C . ILE F 1 293 ? 93.990 66.919 19.793 1.00 24.22 281 ILE F C 1
ATOM 15431 O O . ILE F 1 293 ? 94.265 66.506 20.933 1.00 24.15 281 ILE F O 1
ATOM 15436 N N . LYS F 1 294 ? 94.375 68.108 19.339 1.00 24.57 282 LYS F N 1
ATOM 15437 C CA . LYS F 1 294 ? 95.128 69.065 20.158 1.00 23.79 282 LYS F CA 1
ATOM 15438 C C . LYS F 1 294 ? 94.234 70.266 20.475 1.00 25.61 282 LYS F C 1
ATOM 15439 O O . LYS F 1 294 ? 94.487 71.003 21.436 1.00 23.22 282 LYS F O 1
ATOM 15445 N N . ALA F 1 295 ? 93.175 70.467 19.688 1.00 20.52 283 ALA F N 1
ATOM 15446 C CA . ALA F 1 295 ? 92.242 71.562 19.932 1.00 22.11 283 ALA F CA 1
ATOM 15447 C C . ALA F 1 295 ? 91.580 71.487 21.302 1.00 22.16 283 ALA F C 1
ATOM 15448 O O . ALA F 1 295 ? 91.189 70.411 21.730 1.00 21.33 283 ALA F O 1
ATOM 15450 N N . LYS F 1 296 ? 91.401 72.630 21.957 1.00 19.78 284 LYS F N 1
ATOM 15451 C CA . LYS F 1 296 ? 90.518 72.656 23.132 1.00 20.99 284 LYS F CA 1
ATOM 15452 C C . LYS F 1 296 ? 89.109 72.366 22.635 1.00 21.47 284 LYS F C 1
ATOM 15453 O O . LYS F 1 296 ? 88.570 73.153 21.858 1.00 20.58 284 LYS F O 1
ATOM 15459 N N . THR F 1 297 ? 88.518 71.251 23.073 1.00 19.02 285 THR F N 1
ATOM 15460 C CA . THR F 1 297 ? 87.277 70.756 22.486 1.00 19.94 285 THR F CA 1
ATOM 15461 C C . THR F 1 297 ? 86.106 70.731 23.470 1.00 19.73 285 THR F C 1
ATOM 15462 O O . THR F 1 297 ? 86.207 70.191 24.588 1.00 18.18 285 THR F O 1
ATOM 15466 N N . TYR F 1 298 ? 85.002 71.362 23.082 1.00 18.55 286 TYR F N 1
ATOM 15467 C CA . TYR F 1 298 ? 83.751 71.175 23.839 1.00 17.04 286 TYR F CA 1
ATOM 15468 C C . TYR F 1 298 ? 82.824 70.209 23.083 1.00 16.35 286 TYR F C 1
ATOM 15469 O O . TYR F 1 298 ? 82.521 70.408 21.902 1.00 18.03 286 TYR F O 1
ATOM 15478 N N . VAL F 1 299 ? 82.336 69.194 23.792 1.00 17.05 287 VAL F N 1
ATOM 15479 C CA . VAL F 1 299 ? 81.416 68.198 23.214 1.00 16.46 287 VAL F CA 1
ATOM 15480 C C . VAL F 1 299 ? 80.047 68.548 23.734 1.00 16.37 287 VAL F C 1
ATOM 15481 O O . VAL F 1 299 ? 79.843 68.519 24.933 1.00 16.06 287 VAL F O 1
ATOM 15485 N N . MET F 1 300 ? 79.120 68.872 22.832 1.00 15.78 288 MET F N 1
ATOM 15486 C CA . MET F 1 300 ? 77.859 69.508 23.229 1.00 18.13 288 MET F CA 1
ATOM 15487 C C . MET F 1 300 ? 76.645 68.856 22.597 1.00 17.09 288 MET F C 1
ATOM 15488 O O . MET F 1 300 ? 75.992 69.442 21.706 1.00 16.19 288 MET F O 1
ATOM 15493 N N . PRO F 1 301 ? 76.320 67.645 23.060 1.00 17.21 289 PRO F N 1
ATOM 15494 C CA . PRO F 1 301 ? 75.054 67.059 22.600 1.00 16.82 289 PRO F CA 1
ATOM 15495 C C . PRO F 1 301 ? 73.849 67.848 23.129 1.00 16.59 289 PRO F C 1
ATOM 15496 O O . PRO F 1 301 ? 73.952 68.596 24.098 1.00 17.13 289 PRO F O 1
ATOM 15500 N N . ILE F 1 302 ? 72.683 67.622 22.518 1.00 15.69 290 ILE F N 1
ATOM 15501 C CA . ILE F 1 302 ? 71.452 68.191 23.042 1.00 16.39 290 ILE F CA 1
ATOM 15502 C C . ILE F 1 302 ? 70.768 67.111 23.880 1.00 16.04 290 ILE F C 1
ATOM 15503 O O . ILE F 1 302 ? 70.674 65.968 23.435 1.00 13.92 290 ILE F O 1
ATOM 15508 N N . SER F 1 303 ? 70.343 67.468 25.094 1.00 16.98 291 SER F N 1
ATOM 15509 C CA . SER F 1 303 ? 69.828 66.520 26.066 1.00 17.25 291 SER F CA 1
ATOM 15510 C C . SER F 1 303 ? 68.827 65.527 25.457 1.00 19.21 291 SER F C 1
ATOM 15511 O O . SER F 1 303 ? 68.886 64.318 25.734 1.00 17.86 291 SER F O 1
ATOM 15514 N N . HIS F 1 304 ? 67.894 66.020 24.651 1.00 16.08 292 HIS F N 1
ATOM 15515 C CA . HIS F 1 304 ? 66.792 65.129 24.225 1.00 14.49 292 HIS F CA 1
ATOM 15516 C C . HIS F 1 304 ? 66.928 64.697 22.764 1.00 16.68 292 HIS F C 1
ATOM 15517 O O . HIS F 1 304 ? 65.968 64.168 22.160 1.00 16.26 292 HIS F O 1
ATOM 15524 N N . ASP F 1 305 ? 68.120 64.880 22.207 1.00 15.15 293 ASP F N 1
ATOM 15525 C CA . ASP F 1 305 ? 68.418 64.354 20.861 1.00 15.69 293 ASP F CA 1
ATOM 15526 C C . ASP F 1 305 ? 68.208 62.837 20.821 1.00 15.11 293 ASP F C 1
ATOM 15527 O O . ASP F 1 305 ? 68.793 62.095 21.632 1.00 15.80 293 ASP F O 1
ATOM 15532 N N . GLN F 1 306 ? 67.346 62.371 19.908 1.00 13.94 294 GLN F N 1
ATOM 15533 C CA . GLN F 1 306 ? 66.991 60.958 19.855 1.00 15.69 294 GLN F CA 1
ATOM 15534 C C . GLN F 1 306 ? 68.021 60.094 19.119 1.00 16.68 294 GLN F C 1
ATOM 15535 O O . GLN F 1 306 ? 67.932 58.862 19.191 1.00 18.74 294 GLN F O 1
ATOM 15541 N N . PHE F 1 307 ? 68.941 60.692 18.363 1.00 15.36 295 PHE F N 1
ATOM 15542 C CA . PHE F 1 307 ? 69.844 59.843 17.577 1.00 18.63 295 PHE F CA 1
ATOM 15543 C C . PHE F 1 307 ? 71.332 60.195 17.696 1.00 21.55 295 PHE F C 1
ATOM 15544 O O . PHE F 1 307 ? 72.168 59.310 17.526 1.00 23.61 295 PHE F O 1
ATOM 15552 N N . PHE F 1 308 ? 71.671 61.439 18.029 1.00 19.01 296 PHE F N 1
ATOM 15553 C CA . PHE F 1 308 ? 73.039 61.737 18.501 1.00 19.29 296 PHE F CA 1
ATOM 15554 C C . PHE F 1 308 ? 72.946 61.893 20.021 1.00 18.75 296 PHE F C 1
ATOM 15555 O O . PHE F 1 308 ? 72.742 62.993 20.555 1.00 19.93 296 PHE F O 1
ATOM 15563 N N . THR F 1 309 ? 73.033 60.784 20.738 1.00 20.26 297 THR F N 1
ATOM 15564 C CA . THR F 1 309 ? 72.594 60.834 22.132 1.00 18.98 297 THR F CA 1
ATOM 15565 C C . THR F 1 309 ? 73.660 61.370 23.086 1.00 18.20 297 THR F C 1
ATOM 15566 O O . THR F 1 309 ? 74.842 61.363 22.784 1.00 17.54 297 THR F O 1
ATOM 15570 N N . VAL F 1 310 ? 73.227 61.780 24.275 1.00 16.26 298 VAL F N 1
ATOM 15571 C CA . VAL F 1 310 ? 74.183 62.319 25.232 1.00 18.73 298 VAL F CA 1
ATOM 15572 C C . VAL F 1 310 ? 75.198 61.245 25.629 1.00 19.59 298 VAL F C 1
ATOM 15573 O O . VAL F 1 310 ? 76.364 61.555 25.855 1.00 21.23 298 VAL F O 1
ATOM 15577 N N . ASP F 1 311 ? 74.749 59.992 25.733 1.00 17.70 299 ASP F N 1
ATOM 15578 C CA . ASP F 1 311 ? 75.672 58.915 26.071 1.00 19.90 299 ASP F CA 1
ATOM 15579 C C . ASP F 1 311 ? 76.663 58.581 24.935 1.00 20.88 299 ASP F C 1
ATOM 15580 O O . ASP F 1 311 ? 77.800 58.252 25.219 1.00 21.26 299 ASP F O 1
ATOM 15585 N N . ASP F 1 312 ? 76.213 58.606 23.672 1.00 20.97 300 ASP F N 1
ATOM 15586 C CA . ASP F 1 312 ? 77.148 58.470 22.530 1.00 21.98 300 ASP F CA 1
ATOM 15587 C C . ASP F 1 312 ? 78.240 59.521 22.638 1.00 20.06 300 ASP F C 1
ATOM 15588 O O . ASP F 1 312 ? 79.432 59.238 22.483 1.00 19.19 300 ASP F O 1
ATOM 15593 N N . CYS F 1 313 ? 77.821 60.766 22.865 1.00 17.32 301 CYS F N 1
ATOM 15594 C CA . CYS F 1 313 ? 78.784 61.858 22.841 1.00 16.24 301 CYS F CA 1
ATOM 15595 C C . CYS F 1 313 ? 79.696 61.879 24.062 1.00 19.88 301 CYS F C 1
ATOM 15596 O O . CYS F 1 313 ? 80.866 62.244 23.944 1.00 20.01 301 CYS F O 1
ATOM 15599 N N . LEU F 1 314 ? 79.149 61.541 25.233 1.00 17.54 302 LEU F N 1
ATOM 15600 C CA . LEU F 1 314 ? 79.981 61.474 26.433 1.00 18.57 302 LEU F CA 1
ATOM 15601 C C . LEU F 1 314 ? 81.074 60.415 26.237 1.00 21.29 302 LEU F C 1
ATOM 15602 O O . LEU F 1 314 ? 82.229 60.610 26.602 1.00 20.88 302 LEU F O 1
ATOM 15607 N N . SER F 1 315 ? 80.678 59.278 25.671 1.00 23.10 303 SER F N 1
ATOM 15608 C CA . SER F 1 315 ? 81.608 58.198 25.416 1.00 26.68 303 SER F CA 1
ATOM 15609 C C . SER F 1 315 ? 82.809 58.697 24.597 1.00 22.33 303 SER F C 1
ATOM 15610 O O . SER F 1 315 ? 83.970 58.346 24.868 1.00 23.05 303 SER F O 1
ATOM 15613 N N . GLU F 1 316 ? 82.533 59.547 23.610 1.00 19.91 304 GLU F N 1
ATOM 15614 C CA . GLU F 1 316 ? 83.612 60.092 22.766 1.00 19.53 304 GLU F CA 1
ATOM 15615 C C . GLU F 1 316 ? 84.418 61.196 23.460 1.00 20.18 304 GLU F C 1
ATOM 15616 O O . GLU F 1 316 ? 85.639 61.241 23.329 1.00 21.58 304 GLU F O 1
ATOM 15622 N N . GLN F 1 317 ? 83.746 62.071 24.212 1.00 19.63 305 GLN F N 1
ATOM 15623 C CA . GLN F 1 317 ? 84.463 63.138 24.941 1.00 20.31 305 GLN F CA 1
ATOM 15624 C C . GLN F 1 317 ? 85.505 62.585 25.903 1.00 21.45 305 GLN F C 1
ATOM 15625 O O . GLN F 1 317 ? 86.581 63.175 26.091 1.00 20.12 305 GLN F O 1
ATOM 15631 N N . LYS F 1 318 ? 85.209 61.446 26.518 1.00 18.45 306 LYS F N 1
ATOM 15632 C CA . LYS F 1 318 ? 86.181 60.876 27.464 1.00 22.02 306 LYS F CA 1
ATOM 15633 C C . LYS F 1 318 ? 87.474 60.469 26.758 1.00 23.24 306 LYS F C 1
ATOM 15634 O O . LYS F 1 318 ? 88.488 60.242 27.409 1.00 23.63 306 LYS F O 1
ATOM 15640 N N . MET F 1 319 ? 87.439 60.380 25.433 1.00 21.20 307 MET F N 1
ATOM 15641 C CA . MET F 1 319 ? 88.635 59.964 24.681 1.00 21.62 307 MET F CA 1
ATOM 15642 C C . MET F 1 319 ? 89.413 61.124 24.108 1.00 23.16 307 MET F C 1
ATOM 15643 O O . MET F 1 319 ? 90.482 60.922 23.529 1.00 23.36 307 MET F O 1
ATOM 15648 N N . ILE F 1 320 ? 88.888 62.336 24.257 1.00 21.18 308 ILE F N 1
ATOM 15649 C CA . ILE F 1 320 ? 89.546 63.526 23.708 1.00 21.61 308 ILE F CA 1
ATOM 15650 C C . ILE F 1 320 ? 90.340 64.275 24.793 1.00 23.57 308 ILE F C 1
ATOM 15651 O O . ILE F 1 320 ? 89.750 64.795 25.737 1.00 22.76 308 ILE F O 1
ATOM 15656 N N . PRO F 1 321 ? 91.672 64.351 24.657 1.00 26.13 309 PRO F N 1
ATOM 15657 C CA . PRO F 1 321 ? 92.467 64.955 25.748 1.00 29.13 309 PRO F CA 1
ATOM 15658 C C . PRO F 1 321 ? 92.126 66.439 25.988 1.00 31.23 309 PRO F C 1
ATOM 15659 O O . PRO F 1 321 ? 91.938 67.147 25.022 1.00 29.37 309 PRO F O 1
ATOM 15663 N N . ASN F 1 322 ? 91.978 66.869 27.248 1.00 34.36 310 ASN F N 1
ATOM 15664 C CA . ASN F 1 322 ? 91.739 68.296 27.545 1.00 40.39 310 ASN F CA 1
ATOM 15665 C C . ASN F 1 322 ? 90.316 68.814 27.236 1.00 36.63 310 ASN F C 1
ATOM 15666 O O . ASN F 1 322 ? 90.013 69.973 27.490 1.00 39.94 310 ASN F O 1
ATOM 15671 N N . SER F 1 323 ? 89.444 67.957 26.722 1.00 27.46 311 SER F N 1
ATOM 15672 C CA . SER F 1 323 ? 88.102 68.370 26.316 1.00 23.34 311 SER F CA 1
ATOM 15673 C C . SER F 1 323 ? 87.148 68.548 27.503 1.00 21.09 311 SER F C 1
ATOM 15674 O O . SER F 1 323 ? 87.466 68.183 28.643 1.00 21.17 311 SER F O 1
ATOM 15677 N N . GLU F 1 324 ? 85.962 69.092 27.227 1.00 18.13 312 GLU F N 1
ATOM 15678 C CA . GLU F 1 324 ? 84.939 69.233 28.267 1.00 19.67 312 GLU F CA 1
ATOM 15679 C C . GLU F 1 324 ? 83.612 68.797 27.720 1.00 17.04 312 GLU F C 1
ATOM 15680 O O . GLU F 1 324 ? 83.344 68.977 26.535 1.00 18.56 312 GLU F O 1
ATOM 15686 N N . PHE F 1 325 ? 82.781 68.229 28.592 1.00 17.00 313 PHE F N 1
ATOM 15687 C CA . PHE F 1 325 ? 81.434 67.775 28.207 1.00 16.73 313 PHE F CA 1
ATOM 15688 C C . PHE F 1 325 ? 80.462 68.851 28.650 1.00 19.51 313 PHE F C 1
ATOM 15689 O O . PHE F 1 325 ? 80.362 69.093 29.855 1.00 18.52 313 PHE F O 1
ATOM 15697 N N . ARG F 1 326 ? 79.826 69.523 27.681 1.00 20.47 314 ARG F N 1
ATOM 15698 C CA . ARG F 1 326 ? 78.976 70.691 27.903 1.00 18.70 314 ARG F CA 1
ATOM 15699 C C . ARG F 1 326 ? 77.652 70.503 27.155 1.00 20.44 314 ARG F C 1
ATOM 15700 O O . ARG F 1 326 ? 77.410 71.152 26.138 1.00 18.74 314 ARG F O 1
ATOM 15708 N N . PRO F 1 327 ? 76.807 69.599 27.653 1.00 21.57 315 PRO F N 1
ATOM 15709 C CA . PRO F 1 327 ? 75.550 69.358 26.947 1.00 20.01 315 PRO F CA 1
ATOM 15710 C C . PRO F 1 327 ? 74.591 70.564 27.015 1.00 19.98 315 PRO F C 1
ATOM 15711 O O . PRO F 1 327 ? 74.617 71.342 27.967 1.00 21.50 315 PRO F O 1
ATOM 15715 N N . LEU F 1 328 ? 73.751 70.691 25.993 1.00 17.19 316 LEU F N 1
ATOM 15716 C CA . LEU F 1 328 ? 72.747 71.742 25.919 1.00 16.47 316 LEU F CA 1
ATOM 15717 C C . LEU F 1 328 ? 71.466 71.114 26.437 1.00 18.00 316 LEU F C 1
ATOM 15718 O O . LEU F 1 328 ? 71.118 70.022 26.010 1.00 19.97 316 LEU F O 1
ATOM 15723 N N . ARG F 1 329 ? 70.784 71.776 27.365 1.00 16.25 317 ARG F N 1
ATOM 15724 C CA . ARG F 1 329 ? 69.509 71.254 27.844 1.00 17.08 317 ARG F CA 1
ATOM 15725 C C . ARG F 1 329 ? 68.362 71.800 26.993 1.00 17.29 317 ARG F C 1
ATOM 15726 O O . ARG F 1 329 ? 68.074 73.003 27.015 1.00 18.01 317 ARG F O 1
ATOM 15734 N N . SER F 1 330 ? 67.712 70.917 26.229 1.00 17.45 318 SER F N 1
ATOM 15735 C CA . SER F 1 330 ? 66.540 71.348 25.478 1.00 16.66 318 SER F CA 1
ATOM 15736 C C . SER F 1 330 ? 65.665 70.157 25.150 1.00 15.18 318 SER F C 1
ATOM 15737 O O . SER F 1 330 ? 66.155 69.208 24.540 1.00 14.03 318 SER F O 1
ATOM 15740 N N . ILE F 1 331 ? 64.392 70.204 25.532 1.00 15.00 319 ILE F N 1
ATOM 15741 C CA . ILE F 1 331 ? 63.479 69.145 25.075 1.00 14.94 319 ILE F CA 1
ATOM 15742 C C . ILE F 1 331 ? 63.196 69.231 23.569 1.00 15.83 319 ILE F C 1
ATOM 15743 O O . ILE F 1 331 ? 62.552 68.349 23.017 1.00 15.83 319 ILE F O 1
ATOM 15748 N N . ASP F 1 332 ? 63.661 70.274 22.891 1.00 15.44 320 ASP F N 1
ATOM 15749 C CA . ASP F 1 332 ? 63.424 70.333 21.440 1.00 14.18 320 ASP F CA 1
ATOM 15750 C C . ASP F 1 332 ? 64.282 69.304 20.717 1.00 16.09 320 ASP F C 1
ATOM 15751 O O . ASP F 1 332 ? 64.064 69.016 19.537 1.00 16.95 320 ASP F O 1
ATOM 15756 N N . GLY F 1 333 ? 65.239 68.706 21.425 1.00 14.04 321 GLY F N 1
ATOM 15757 C CA . GLY F 1 333 ? 65.986 67.620 20.812 1.00 14.42 321 GLY F CA 1
ATOM 15758 C C . GLY F 1 333 ? 66.821 68.083 19.623 1.00 15.26 321 GLY F C 1
ATOM 15759 O O . GLY F 1 333 ? 67.282 69.243 19.570 1.00 14.92 321 GLY F O 1
ATOM 15760 N N . HIS F 1 334 ? 67.066 67.175 18.680 1.00 12.41 322 HIS F N 1
ATOM 15761 C CA . HIS F 1 334 ? 68.011 67.463 17.586 1.00 14.50 322 HIS F CA 1
ATOM 15762 C C . HIS F 1 334 ? 67.707 68.744 16.811 1.00 16.93 322 HIS F C 1
ATOM 15763 O O . HIS F 1 334 ? 68.611 69.553 16.528 1.00 14.78 322 HIS F O 1
ATOM 15770 N N . LEU F 1 335 ? 66.436 68.941 16.452 1.00 15.18 323 LEU F N 1
ATOM 15771 C CA . LEU F 1 335 ? 66.095 70.095 15.623 1.00 14.66 323 LEU F CA 1
ATOM 15772 C C . LEU F 1 335 ? 65.956 71.371 16.443 1.00 14.55 323 LEU F C 1
ATOM 15773 O O . LEU F 1 335 ? 65.636 72.421 15.892 1.00 17.68 323 LEU F O 1
ATOM 15778 N N . GLY F 1 336 ? 66.293 71.296 17.732 1.00 15.21 324 GLY F N 1
ATOM 15779 C CA . GLY F 1 336 ? 66.667 72.502 18.467 1.00 16.33 324 GLY F CA 1
ATOM 15780 C C . GLY F 1 336 ? 67.790 73.282 17.761 1.00 17.45 324 GLY F C 1
ATOM 15781 O O . GLY F 1 336 ? 67.946 74.491 17.949 1.00 15.79 324 GLY F O 1
ATOM 15782 N N . LEU F 1 337 ? 68.584 72.598 16.941 1.00 17.23 325 LEU F N 1
ATOM 15783 C CA . LEU F 1 337 ? 69.580 73.286 16.097 1.00 15.23 325 LEU F CA 1
ATOM 15784 C C . LEU F 1 337 ? 68.967 74.381 15.202 1.00 17.69 325 LEU F C 1
ATOM 15785 O O . LEU F 1 337 ? 69.667 75.321 14.787 1.00 19.11 325 LEU F O 1
ATOM 15790 N N . PHE F 1 338 ? 67.686 74.221 14.857 1.00 15.48 326 PHE F N 1
ATOM 15791 C CA . PHE F 1 338 ? 66.957 75.201 14.045 1.00 15.94 326 PHE F CA 1
ATOM 15792 C C . PHE F 1 338 ? 66.629 76.523 14.767 1.00 18.86 326 PHE F C 1
ATOM 15793 O O . PHE F 1 338 ? 66.087 77.436 14.151 1.00 22.92 326 PHE F O 1
ATOM 15801 N N . GLY F 1 339 ? 66.964 76.620 16.051 1.00 17.28 327 GLY F N 1
ATOM 15802 C CA . GLY F 1 339 ? 66.857 77.881 16.772 1.00 19.10 327 GLY F CA 1
ATOM 15803 C C . GLY F 1 339 ? 65.474 78.062 17.371 1.00 20.93 327 GLY F C 1
ATOM 15804 O O . GLY F 1 339 ? 65.062 79.181 17.629 1.00 21.65 327 GLY F O 1
ATOM 15805 N N . THR F 1 340 ? 64.740 76.965 17.552 1.00 14.36 328 THR F N 1
ATOM 15806 C CA . THR F 1 340 ? 63.379 77.045 18.087 1.00 14.92 328 THR F CA 1
ATOM 15807 C C . THR F 1 340 ? 63.340 77.337 19.587 1.00 18.68 328 THR F C 1
ATOM 15808 O O . THR F 1 340 ? 62.290 77.733 20.134 1.00 18.16 328 THR F O 1
ATOM 15812 N N . ASP F 1 341 ? 64.478 77.123 20.244 1.00 17.15 329 ASP F N 1
ATOM 15813 C CA . ASP F 1 341 ? 64.556 77.219 21.699 1.00 16.66 329 ASP F CA 1
ATOM 15814 C C . ASP F 1 341 ? 65.553 78.305 22.113 1.00 17.73 329 ASP F C 1
ATOM 15815 O O . ASP F 1 341 ? 66.761 78.066 22.121 1.00 18.97 329 ASP F O 1
ATOM 15820 N N . ALA F 1 342 ? 65.068 79.508 22.430 1.00 17.82 330 ALA F N 1
ATOM 15821 C CA . ALA F 1 342 ? 66.008 80.615 22.677 1.00 21.05 330 ALA F CA 1
ATOM 15822 C C . ALA F 1 342 ? 66.875 80.367 23.911 1.00 22.46 330 ALA F C 1
ATOM 15823 O O . ALA F 1 342 ? 68.044 80.793 23.954 1.00 22.90 330 ALA F O 1
ATOM 15825 N N . GLN F 1 343 ? 66.315 79.696 24.923 1.00 22.24 331 GLN F N 1
ATOM 15826 C CA . GLN F 1 343 ? 67.094 79.335 26.118 1.00 26.88 331 GLN F CA 1
ATOM 15827 C C . GLN F 1 343 ? 68.272 78.437 25.782 1.00 22.13 331 GLN F C 1
ATOM 15828 O O . GLN F 1 343 ? 69.352 78.526 26.415 1.00 21.18 331 GLN F O 1
ATOM 15834 N N . MET F 1 344 ? 68.067 77.551 24.806 1.00 16.42 332 MET F N 1
ATOM 15835 C CA . MET F 1 344 ? 69.130 76.654 24.401 1.00 17.92 332 MET F CA 1
ATOM 15836 C C . MET F 1 344 ? 70.211 77.434 23.679 1.00 17.83 332 MET F C 1
ATOM 15837 O O . MET F 1 344 ? 71.397 77.170 23.846 1.00 18.70 332 MET F O 1
ATOM 15842 N N . LEU F 1 345 ? 69.795 78.354 22.813 1.00 17.50 333 LEU F N 1
ATOM 15843 C CA . LEU F 1 345 ? 70.757 79.254 22.183 1.00 18.43 333 LEU F CA 1
ATOM 15844 C C . LEU F 1 345 ? 71.561 80.073 23.195 1.00 20.09 333 LEU F C 1
ATOM 15845 O O . LEU F 1 345 ? 72.748 80.317 22.971 1.00 19.38 333 LEU F O 1
ATOM 15850 N N . ASP F 1 346 ? 70.910 80.567 24.253 1.00 17.40 334 ASP F N 1
ATOM 15851 C CA . ASP F 1 346 ? 71.624 81.289 25.315 1.00 20.28 334 ASP F CA 1
ATOM 15852 C C . ASP F 1 346 ? 72.695 80.439 25.992 1.00 19.94 334 ASP F C 1
ATOM 15853 O O . ASP F 1 346 ? 73.799 80.920 26.239 1.00 19.73 334 ASP F O 1
ATOM 15858 N N . GLN F 1 347 ? 72.348 79.200 26.361 1.00 19.06 335 GLN F N 1
ATOM 15859 C CA . GLN F 1 347 ? 73.333 78.260 26.889 1.00 17.48 335 GLN F CA 1
ATOM 15860 C C . GLN F 1 347 ? 74.540 78.107 25.972 1.00 19.56 335 GLN F C 1
ATOM 15861 O O . GLN F 1 347 ? 75.690 78.163 26.410 1.00 18.63 335 GLN F O 1
ATOM 15867 N N . LEU F 1 348 ? 74.253 77.889 24.695 1.00 18.25 336 LEU F N 1
ATOM 15868 C CA . LEU F 1 348 ? 75.283 77.707 23.702 1.00 19.23 336 LEU F CA 1
ATOM 15869 C C . LEU F 1 348 ? 76.210 78.913 23.617 1.00 18.71 336 LEU F C 1
ATOM 15870 O O . LEU F 1 348 ? 77.426 78.740 23.594 1.00 19.04 336 LEU F O 1
ATOM 15875 N N . ASP F 1 349 ? 75.651 80.123 23.578 1.00 19.38 337 ASP F N 1
ATOM 15876 C CA . ASP F 1 349 ? 76.467 81.344 23.541 1.00 19.68 337 ASP F CA 1
ATOM 15877 C C . ASP F 1 349 ? 77.390 81.404 24.766 1.00 20.56 337 ASP F C 1
ATOM 15878 O O . ASP F 1 349 ? 78.561 81.775 24.648 1.00 18.27 337 ASP F O 1
ATOM 15883 N N . ALA F 1 350 ? 76.856 81.071 25.948 1.00 22.19 338 ALA F N 1
ATOM 15884 C CA . ALA F 1 350 ? 77.688 81.075 27.152 1.00 23.44 338 ALA F CA 1
ATOM 15885 C C . ALA F 1 350 ? 78.871 80.097 27.025 1.00 20.50 338 ALA F C 1
ATOM 15886 O O . ALA F 1 350 ? 80.017 80.449 27.346 1.00 21.31 338 ALA F O 1
ATOM 15888 N N . HIS F 1 351 ? 78.604 78.871 26.578 1.00 19.55 339 HIS F N 1
ATOM 15889 C CA . HIS F 1 351 ? 79.675 77.873 26.459 1.00 19.94 339 HIS F CA 1
ATOM 15890 C C . HIS F 1 351 ? 80.664 78.293 25.379 1.00 21.59 339 HIS F C 1
ATOM 15891 O O . HIS F 1 351 ? 81.877 78.193 25.564 1.00 22.33 339 HIS F O 1
ATOM 15898 N N . LEU F 1 352 ? 80.154 78.773 24.248 1.00 19.24 340 LEU F N 1
ATOM 15899 C CA . LEU F 1 352 ? 81.079 79.171 23.170 1.00 18.73 340 LEU F CA 1
ATOM 15900 C C . LEU F 1 352 ? 81.927 80.353 23.577 1.00 18.59 340 LEU F C 1
ATOM 15901 O O . LEU F 1 352 ? 83.123 80.402 23.240 1.00 20.36 340 LEU F O 1
ATOM 15906 N N . ALA F 1 353 ? 81.328 81.326 24.268 1.00 19.76 341 ALA F N 1
ATOM 15907 C CA . ALA F 1 353 ? 82.101 82.470 24.715 1.00 22.14 341 ALA F CA 1
ATOM 15908 C C . ALA F 1 353 ? 83.186 82.002 25.683 1.00 23.93 341 ALA F C 1
ATOM 15909 O O . ALA F 1 353 ? 84.297 82.504 25.646 1.00 20.26 341 ALA F O 1
ATOM 15911 N N . GLU F 1 354 ? 82.885 81.025 26.533 1.00 22.70 342 GLU F N 1
ATOM 15912 C CA . GLU F 1 354 ? 83.907 80.524 27.451 1.00 22.71 342 GLU F CA 1
ATOM 15913 C C . GLU F 1 354 ? 85.028 79.760 26.700 1.00 21.47 342 GLU F C 1
ATOM 15914 O O . GLU F 1 354 ? 86.212 79.863 27.032 1.00 20.92 342 GLU F O 1
ATOM 15920 N N . LEU F 1 355 ? 84.645 78.999 25.680 1.00 20.09 343 LEU F N 1
ATOM 15921 C CA . LEU F 1 355 ? 85.618 78.288 24.858 1.00 20.74 343 LEU F CA 1
ATOM 15922 C C . LEU F 1 355 ? 86.537 79.288 24.129 1.00 20.77 343 LEU F C 1
ATOM 15923 O O . LEU F 1 355 ? 87.771 79.113 24.102 1.00 22.78 343 LEU F O 1
ATOM 15928 N N . LEU F 1 356 ? 85.961 80.354 23.564 1.00 18.27 344 LEU F N 1
ATOM 15929 C CA . LEU F 1 356 ? 86.751 81.346 22.841 1.00 21.41 344 LEU F CA 1
ATOM 15930 C C . LEU F 1 356 ? 87.641 82.158 23.792 1.00 24.40 344 LEU F C 1
ATOM 15931 O O . LEU F 1 356 ? 88.579 82.803 23.350 1.00 22.00 344 LEU F O 1
ATOM 15936 N N . SER F 1 357 ? 87.334 82.112 25.087 1.00 24.11 345 SER F N 1
ATOM 15937 C CA . SER F 1 357 ? 88.173 82.703 26.142 1.00 25.98 345 SER F CA 1
ATOM 15938 C C . SER F 1 357 ? 89.329 81.825 26.612 1.00 26.32 345 SER F C 1
ATOM 15939 O O . SER F 1 357 ? 90.157 82.270 27.387 1.00 28.21 345 SER F O 1
ATOM 15942 N N . SER F 1 358 ? 89.362 80.576 26.180 1.00 26.69 346 SER F N 1
ATOM 15943 C CA . SER F 1 358 ? 90.461 79.675 26.516 1.00 28.47 346 SER F CA 1
ATOM 15944 C C . SER F 1 358 ? 91.772 80.315 26.055 1.00 23.07 346 SER F C 1
ATOM 15945 O O . SER F 1 358 ? 91.822 80.755 24.931 1.00 24.66 346 SER F O 1
ATOM 15948 N N . PRO F 1 359 ? 92.821 80.361 26.899 1.00 24.37 347 PRO F N 1
ATOM 15949 C CA . PRO F 1 359 ? 94.019 81.111 26.483 1.00 26.21 347 PRO F CA 1
ATOM 15950 C C . PRO F 1 359 ? 94.737 80.465 25.311 1.00 27.78 347 PRO F C 1
ATOM 15951 O O . PRO F 1 359 ? 94.825 79.236 25.212 1.00 28.41 347 PRO F O 1
ATOM 15955 N N . ALA F 1 360 ? 95.263 81.319 24.440 1.00 27.93 348 ALA F N 1
ATOM 15956 C CA . ALA F 1 360 ? 96.044 80.899 23.288 1.00 28.53 348 ALA F CA 1
ATOM 15957 C C . ALA F 1 360 ? 97.356 80.297 23.728 1.00 29.38 348 ALA F C 1
ATOM 15958 O O . ALA F 1 360 ? 98.095 80.926 24.495 1.00 28.86 348 ALA F O 1
ATOM 15960 N N . TYR F 1 361 ? 97.657 79.090 23.248 1.00 26.96 349 TYR F N 1
ATOM 15961 C CA . TYR F 1 361 ? 98.978 78.493 23.481 1.00 31.81 349 TYR F CA 1
ATOM 15962 C C . TYR F 1 361 ? 99.856 78.608 22.242 1.00 32.65 349 TYR F C 1
ATOM 15963 O O . TYR F 1 361 ? 101.056 78.364 22.278 1.00 30.80 349 TYR F O 1
#

Sequence (2068 aa):
SYYTEENHGPFELINIGPLPLEEEGRCMPECLLAVAVHGALNADKSNAILVPTWYSGTSKAMEQIYIGEGRALDPSKYCIIVVNQIGNGLSSSASNTGGSLAGPGFANVRIGDDVSAQHTLLTEYFGIESLALVVGGSMGAQQTYEWAVRYPDFVKRAAAIAGTARNSEHDFLFTEILIEAITTDPAFQAGLYRSSSSAVAAGLERHAKLWTLMGWSPEFFRTGRHKALGFESMQMFVDGFMKRYFAPMDPNNLLTMAWKWQRGDVSRHTGGDLAKALGRIKAKTYVMPISHDQFFTVDDCLSEQKMIPNSEFRPLRSIDGHLGLFGTDAQMLDQLDAHLAELLSSPAYSYYTEENHGPFELINIGPLPLEEGRCMPECLLAVAVHGALNADKSNAILVPTWYSGTSKAMEEQIYIGEGRALDPSKYCIIVVNQIGNGLSSSASNTGGSLAGPGFANVRIGDDVSAQHTLLTEYFGIESLALVVGGSMGAQQTYEWAVRYPDFVKRAAAIAGTARNSEHDFLFTEILIEAITTDPAFQAGLYRSSSAVAAGLERHAKLWTLMGWSPEFFRTGRHKALGFESMQMFVDGFMKRYFAPMDPNNLLTMAWKWQRGDVSRHTGGDLAKALGRIKAKTYVMPISHDQQFFTVDDCLSEQKMIPNSEFRPLRSIDGHLGLFGTDAQMLDQLDAHLAELLSSPHGPFELINIGPLPLEEGRCMPECLLAVAVHGALNADKSNAILVPTWYSGTSKAMEQIYIGEGRALDPSKYCIIVVNQIGNGLSSSASNTGGSLAGPGFANVRIGDDVSAQHTLLTEYFGIESLALVVGGSMGAQQTYEWAVRYPDFVKRAAAIAGTARNSEHDFLFTEILIEAITTDPAFQAGLYRSSSAVAAGLERHAKLWTLMGWSPEFFRTGRHKALGFESMQMFVDGFMKRYFAPMDPNNLLTMAWKWQRGDVSRHTGGDLAKALGRIKAKTYVMPISHDQFFTVDDCLSEQKMIPNSEFRPLRSIDGHLGLFGTDAQMLDQLDAHLAELLSSPANSYYTEENHGPFELINIGPLPLEEGRCMPECLLAVAVHGALNADKSNAILVPTWYSGTSKAMEQIYIGEGRALDPSKYCIIVVNQIGNGLSSSASNTGGSLAGPGFANVRIGDDVSAQHTLLTEYFGIESLALVVGGSMGAQQTYEWAVRYPDFVKRAAAIAGTARNSEHDFLFTEILIEAITTDPAFQAGLYRSSSAVAAGLERHAKLWTLMGWSPEFFRTGRHKALGFESMQMFVDGFMKRYFAPMDPNNLLTMAWKWQRGDVSRHTGGDLAKALGRIKAKTYVMPISHDQFFTVDDCLSEQKMIPNSEFRPLRSIDGHLGLFGTDAQMLDQLDAHLAELLSSSYYTEENHGPFELINIGPLPLEEGRCMPECLLAVAVHGALNADKSNAILVPTWYSGTSKAMEQIYIGEGRALDPSKYCIIVVNQIGNGLSSSASNTGGSLAGPGFANVRIGDDVSAQHTLLTEYFGIESLALVVGGSMGAQQTYEWAVRYPDFVKRAAAIAGTARNSEHDFLFTEILIEAITTDPAFQAGLYRSSSAVAAGLERHAKLWTLMGWSPEFFRTGRHKALGFESMQMFVDGFMKRYFAPMDPNNLLTMAWKWQRGDVSRHTGGDLAKALGRIKAKTYVMPISHDQFFTVDDCLSEQKMIPNSEFRPLRSIDGHLGLFGTDAQMLDQLDAHLAELLSSPSYYTEENHGPFELINIGPLPLEEGRCMPECLLAVAVHGALNADKSNAILVPTWYSGTSKAMEQIYIGEGRALDPSKYCIIVVNQIGNGLSSSASNTGGSLAGPGFANVRIGDDVSAQHTLLTEYFGIESLALVVGGSMGAQQTYEWAVRYPDFVKRAAAIAGTARNSEHDFLFTEILIEAITTDPAFQAGLYRSSSAVAAGLERHAKLWTLMGWSPEFFRTGRHKALGFESMQMFVDGFMKRYFAPMDPNNLLTMAWKWQRGDVSRHTGGDLAKALGRIKAKTYVMPISHDQFFTVDDCLSEQKMIPNSEFRPLRSIDGHLGLFGTDAQMLDQLDAHLAELLSSPAY

B-factor: mean 31.86, std 13.34, range [11.25, 117.75]

Secondary structure (DSSP, 8-state):
--SSHHHH-S-EEEE---EE-TTS-EES--EEEEEEES---TTS--EEEEE--TT--HHHHHHHHBSTTSSB-TTT-EEEEEPPTTSSSSS-TTT--GGGSGGG-----HHHHHHHHHHIIIIII----BSEEEEETHHHHHHHHHHHHSTTTBSEEEEES--SB--HHHHHHHHHHHHHHHTSGGGGGGT-S-GGGGHHHHHHHHHHHHHHHS-HHHHHTTHHHHTT-SSHHHHIIIIIIHHHTTS-HHHHHHHHHHHHT-BGGGGGTT-HHHHHTT--SEEEEE-BTT-SSS-HHHHHHHHTTSTT-EE--B--TTGGGGGGS--HHHHHHHHHHHHHHHTSPP-/--SSHHHH-S-EEEE---EE-TTS-EES--EEEEEEESPPPTT---EEEEE--TT--HHHHHHHHBSTTSSB-TTT-EEEEEPPTTSSSSS-TTT--GGGSGGGS----HHHHHHHHHHIIIIIS----BSEEEEETHHHHHHHHHHHHSGGGBSEEEEES--SB--HHHHHHHHHHHHHHHTSGGGGGGT-SSGGGGHHHHHHHHHHHHHHHS-HHHHHTTHHHHTT-SSHHHHIIIIIHHHHTTS-HHHHHHHHHHHHT-BGGGGTTT-HHHHHTT--SEEEEE-BTT-SSS-HHHHHHHHTTSTT-EE--B--TTGGGGGGS--HHHHHHHHHHHHHHHH--/--S-EEEE---EE-TTS-EESS-EEEEEEES---TTS--EEEEE--TT--HHHHHHHHBSTTSSB-TTT-EEEEEPPTTSSSSS-TTT--GGGSGGGPPP--HHHHHHHHHHIIIIIS----BSEEEEETHHHHHHHHHHHHSTTTBSEEEEES--SB--HHHHHHHHHHHHHHHTSGGGGGGT-S-TGGGHHHHHHHHHHHHHHHS-HHHHHTTHHHHTT-SSHHHHIIIIIIHHHTTS-HHHHHHHHHHHHT-BGGGGGTT-HHHHHHT--SEEEEE-BTT-SSS-HHHHHHHHTTSTT-EE--B--TTGGGGGGS--HHHHHHHHHHHHHHHHS--/--SSSHHHH-S-EEEE---EE-TTS-EESS-EEEEEEES---TTS--EEEEE--TT--HHHHHHHHBSTTSSB-TTT-EEEEEPPTTSSSSS-TTT--GGGSGGG-----HHHHHHHHHHIIIIII----BSEEEEETHHHHHHHHHHHHSTTTBSEEEEES--SB--HHHHHHHHHHHHHHHTSGGGGGGT-S-GGGGHHHHHHHHHHHHHHHS-HHHHHTTHHHHTT-SSHHHHIIIIIIHHHTTS-HHHHHHHHHHHHT-BGGGGGTT-HHHHHTT--SEEEEE-BTT-SSS-HHHHHHHHTTSTT-EE--B--TTGGGGGGS--HHHHHHHHHHHHHHHT-/--SSHHHH-S-EEEE---EE-TTS-EESS-EEEEEEES---TTS--EEEEE--TT--HHHHHHHHBSTTSSB-TTT-EEEEEPPTTSSSSS-TTT--GGGSGGGS----HHHHHHHHHHIIIIIS----BSEEEEETHHHHHHHHHHHHSTTTBSEEEEES--SB--HHHHHHHHHHHHHHHT-TTSGGGT-S-GGGGHHHHHHHHHHHHHHHS-HHHHHTTHHHHTT-SSHHHHIIIIIIHHHTTS-HHHHHHHHHHHHT-BGGGGGTT-HHHHHHT--SEEEEE-BTT-SSS-HHHHHHHHTTSTT-EE--B--TTGGGGGGS--HHHHHHHHHHHHHHHT--/--SSHHHH-S-EEEE---EE-TTS-EESSPEEEEEEES---TTS--EEEEE--TT--HHHHHHHHBSTTSSB-TTTSEEEEEPPTTSSSSS-TTT--GGGSGGGS----HHHHHHHHHHIIIIII----BSEEEEETHHHHHHHHHHHHSTTTBSEEEEES--SB--HHHHHHHHHHHHHHHTSGGGGGGT-SSGGGGHHHHHHHHHHHHHHHS-HHHHHTTHHHHTT-SSHHHHIIIIIIHHHTTS-HHHHHHHHHHHHT-BGGGGGTT-HHHHHTT--SEEEEE-BTT-SSS-HHHHHHHHTTSTT-EE--B--TTGGGGGGS--HHHHHHHHHHHHHHHTSPP-

InterPro domains:
  IPR000073 Alpha/beta hydrolase fold-1 [PF00561] (67-311)
  IPR008220 Homoserine/serine acetyltransferase MetX-like [PIRSF000443] (6-329)
  IPR008220 Homoserine/serine acetyltransferase MetX-like [PTHR32268] (17-344)
  IPR029058 Alpha/Beta hydrolase fold [G3DSA:3.40.50.1820] (10-349)
  IPR029058 Alpha/Beta hydrolase fold [SSF53474] (13-342)

CATH classification: 3.40.50.1820